Protein 1UHV (pdb70)

InterPro domains:
  IPR000514 Glycoside hydrolase, family 39 [PR00745] (86-102)
  IPR000514 Glycoside hydrolase, family 39 [PR00745] (133-150)
  IPR000514 Glycoside hydrolase, family 39 [PR00745] (150-166)
  IPR000514 Glycoside hydrolase, family 39 [PR00745] (214-228)
  IPR000514 Glycoside hydrolase, family 39 [PR00745] (287-304)
  IPR000514 Glycoside hydrolase, family 39 [PR00745] (415-426)
  IPR000514 Glycoside hydrolase, family 39 [PR00745] (426-440)
  IPR017853 Glycoside hydrolase superfamily [SSF51445] (15-357)
  IPR049165 Glycosyl hydrolases family 39, active site [PS01027] (153-162)
  IPR049166 Glycosyl hydrolases family 39, N-terminal catalytic domain [PF01229] (3-464)
  IPR051923 Glycosyl Hydrolase Family 39 [PTHR12631] (63-480)

Sequence (2000 aa):
MIKVRVPDFSDKKFSDRWRYCVGTGRLGLALQKEYIETLKYVKENIDFKYIRGHGLLCDDVGIYREDVVGDEVKPFYNFTYIDRIFDSFLEIGIRPFVEIGFMPKKLASGTQTVFYWEGNVTPPKDYEKWSDLVKAVLHHFISRYGIEEVLKWPFEIWNEPNLKEFWKDADEKEYFKLYKVTAKAIKEVNENLKVGGPAICGGADYWIEDFLNFCYEENVPVDFVSRHAYTSKQGEYTPHLIYQEIMPSEYMLNEFKTVREIIKNSHFPNLPFHITEYNTSYSPQNPVHDTPFNAAYIARILSEGGDYVDSFSYWTFSDVFEERDVPRSQFHGGFGLVALNMIPKPTFYTFKFFNAMGEEMLYRDEHMLVTRRDDGSVALIAWNEVMDKTENPDEDYEVEIPVRFRDVFIKRQLIDEEHGNPWGTWIHMGRPRYPSKEQVNTLREVAKPEIMTSQPVANDGYLNLKFKLGKNAVVLYELTERIDESSTYIGLDDSKINGYMIKVRVPDFSDKKFSDRWRYCVGTGRLGLALQKEYIETLKYVKENIDFKYIRGHGLLCDDVGIYREDVVGDEVKPFYNFTYIDRIFDSFLEIGIRPFVEIGFMPKKLASGTQTVFYWEGNVTPPKDYEKWSDLVKAVLHHFISRYGIEEVLKWPFEIWNEPNLKEFWKDADEKEYFKLYKVTAKAIKEVNENLKVGGPAICGGADYWIEDFLNFCYEENVPVDFVSRHAYTSKQGEYTPHLIYQEIMPSEYMLNEFKTVREIIKNSHFPNLPFHITEYNTSYSPQNPVHDTPFNAAYIARILSEGGDYVDSFSYWTFSDVFEERDVPRSQFHGGFGLVALNMIPKPTFYTFKFFNAMGEEMLYRDEHMLVTRRDDGSVALIAWNEVMDKTENPDEDYEVEIPVRFRDVFIKRQLIDEEHGNPWGTWIHMGRPRYPSKEQVNTLREVAKPEIMTSQPVANDGYLNLKFKLGKNAVVLYELTERIDESSTYIGLDDSKINGYMIKVRVPDFSDKKFSDRWRYCVGTGRLGLALQKEYIETLKYVKENIDFKYIRGHGLLCDDVGIYREDVVGDEVKPFYNFTYIDRIFDSFLEIGIRPFVEIGFMPKKLASGTQTVFYWEGNVTPPKDYEKWSDLVKAVLHHFISRYGIEEVLKWPFEIWNEPNLKEFWKDADEKEYFKLYKVTAKAIKEVNENLKVGGPAICGGADYWIEDFLNFCYEENVPVDFVSRHAYTSKQGEYTPHLIYQEIMPSEYMLNEFKTVREIIKNSHFPNLPFHITEYNTSYSPQNPVHDTPFNAAYIARILSEGGDYVDSFSYWTFSDVFEERDVPRSQFHGGFGLVALNMIPKPTFYTFKFFNAMGEEMLYRDEHMLVTRRDDGSVALIAWNEVMDKTENPDEDYEVEIPVRFRDVFIKRQLIDEEHGNPWGTWIHMGRPRYPSKEQVNTLREVAKPEIMTSQPVANDGYLNLKFKLGKNAVVLYELTERIDESSTYIGLDDSKINGYMIKVRVPDFSDKKFSDRWRYCVGTGRLGLALQKEYIETLKYVKENIDFKYIRGHGLLCDDVGIYREDVVGDEVKPFYNFTYIDRIFDSFLEIGIRPFVEIGFMPKKLASGTQTVFYWEGNVTPPKDYEKWSDLVKAVLHHFISRYGIEEVLKWPFEIWNEPNLKEFWKDADEKEYFKLYKVTAKAIKEVNENLKVGGPAICGGADYWIEDFLNFCYEENVPVDFVSRHAYTSKQGEYTPHLIYQEIMPSEYMLNEFKTVREIIKNSHFPNLPFHITEYNTSYSPQNPVHDTPFNAAYIARILSEGGDYVDSFSYWTFSDVFEERDVPRSQFHGGFGLVALNMIPKPTFYTFKFFNAMGEEMLYRDEHMLVTRRDDGSVALIAWNEVMDKTENPDEDYEVEIPVRFRDVFIKRQLIDEEHGNPWGTWIHMGRPRYPSKEQVNTLREVAKPEIMTSQPVANDGYLNLKFKLGKNAVVLYELTERIDESSTYIGLDDSKINGY

Secondary structure (DSSP, 8-state):
-EEEE--S--S-B--SGGGSEEE-S-GGGGGBHHHHHHHHHHHTTS---EEE-S-TTSTTT--EEEEEETTEEEEEE--HHHHHHHHHHHHHT-EE-EEE----TTTBSS--EETTTTEE-SPBS-HHHHHHHHHHHHHHHHHHH-HHHHTT--EEESS-TTSTTTSGGG-HHHHHHHHHHHHHHHHHH-TTS-EEEEEEPTT-THHHHHHHHHHHHHT---SEEEEEEE-BPP----SS----PBPPHHHHHHHHHHHHHHHHTSS-TT--EEEEEEES-S-TT-GGGGSHHHHHHHHHHHHHGGGT-SEEEES-SBS---TTSS--SS-S--S-SEETTTEE-HHHHHHHHHTT--SEEEEEETTEEEEE-TTS-EEEEEEE---S--S---EEEEEEEE-SSSBEEEEEEEESSSSS-HHHHHHHTT--SS--HHHHHHHHHHSS-EEEEE--B-BTTEEEEEEEE-TTEEEEEEEEE----GGGSTT--GGGSTT-/-EEEE--S--S-B--SGGGSEEE-S-GGGGGBHHHHHHHHHHHTTS---EEE-S-TTSTTTT-EEEEEETTEEEEEE--HHHHHHHHHHHHHT-EE-EEE--B-GGGBSS--EETTTTEE-S-BS-HHHHHHHHHHHHHHHHHHH-HHHHTT--EEE-S-TTSTTTSGGG-HHHHHHHHHHHHHHHHHH-TTS-EEEEEEPTT-THHHHHHHHHHHHTT---SEEEEEEE-BPP----SS----PBPPHHHHHHHHHHHHHHHHTSS-TT--EEEEEEES-S-TT-GGGGSHHHHHHHHHHHHHGGGT-SEEEES-SBS---BTBS--SS-S--S-SEETTTEE-HHHHHHHHHTT--SEEEEEETTEEEEE-TTS-EEEEEEE--SS--S---EEEEEEEE-SSSBEEEEEEEEBTTBS-HHHHHHHTT--SS--HHHHHHHHHHSS-EEEEE--B--SSEEEEEEEE-TTEEEEEEEEE----GGGSTT--GGGSTT-/-EEEE--S--SEE--SGGGSEEE-S-GGGGGBHHHHHHHHHHHHHS---EEE-S-SSSTTT--EEEEE-SS-EEEEE--HHHHHHHHHHHHHT-EE-EEE--B-GGGBSS--EETTTTEE-SPBS-HHHHHHHHHHHHHHHHHHH-HHHHTT--EEESS-TTSTTTSGGG-HHHHHHHHHHHHHHHHHH-TTS-EEEEEEPTT-THHHHHHHHHHHHTT----EEEEEEE-B------SS----PBPPHHHHHHHHHHHHHHHHTSS-TT--EEEEEEES---TT-GGGGSHHHHHHHHHHHHHGGGT-SEEEES-SBS---TTSS--SS-S--S-SEETTTEE-HHHHHHHHHTT--SEEEEEETTEEEEE-TTS-EEEEEEE---S--S---EEEEEEEE-S-SBEEEEEEEEBTTBS-HHHHHHHTT--SS--HHHHHHHHHHSS-EEEEE--B-BTTEEEEEEEE-TTEEEEEEEEE----GGGSTT--GGGSTT-/--EEE--S--S-B--SGGGSEEE-S-GGGGGBHHHHHHHHHHHTTS---EEE-S-TTSTTTT-EEEEEETTEEEEEE--HHHHHHHHHHHHHT-EE-EEE--B-GGGBSS--EETTTTEE-S-BS-HHHHHHHHHHHHHHHHHHH-HHHHTT--EEESS-TTSTTTSGGG-HHHHHHHHHHHHHHHHHH-TTS-EEEEEEPSS-THHHHHHHHHHHTTT---SEEEEEEE-BPP----SS----PBPPHHHHHHHHHHHHHHHHTSSSTT--EEEEEEES-S-TT-GGGGSHHHHHHHHHHHHHHHHH-SEEEES-SBS---TTSS--SS-S--S-SEETTTEE-HHHHHHHHHTT--SEEEEEETTEEEEE-TTS-EEEEEE----S--S---EEEEEEEE-SSSBEEEEEEEEBTTBS-HHHHHHHTT--SS--HHHHHHHHHHSSPEEEEE--B-BTTEEEEEEEE-TT-EEEEEEEE----GGGSTT--GGGSTT-

Solvent-accessible surface area: 70578 Å² total; per-residue (Å²): 118,49,148,20,144,0,62,84,142,25,102,115,120,15,35,74,84,4,46,50,1,1,0,0,0,33,10,8,5,2,14,14,52,15,0,3,58,2,2,77,52,1,31,140,34,0,72,1,65,18,2,0,4,4,0,1,3,10,40,50,1,0,0,4,27,35,6,90,47,74,150,93,64,108,63,22,51,4,14,17,7,0,8,49,1,1,22,12,0,46,113,28,44,1,75,4,2,5,2,7,0,0,2,0,99,115,3,17,36,20,119,67,54,15,55,72,39,117,2,4,0,0,20,7,150,57,34,120,89,0,14,75,0,4,50,24,5,2,91,26,1,38,98,58,35,31,66,133,25,0,51,76,0,2,1,0,0,0,0,9,0,17,51,137,95,22,1,85,93,23,51,43,174,50,0,17,85,0,0,65,24,0,0,90,0,0,40,110,26,39,135,96,0,70,0,0,0,0,0,0,20,28,79,18,26,133,5,0,85,52,0,0,55,38,1,112,109,102,124,6,43,16,43,3,0,0,2,0,1,38,1,8,93,153,29,155,84,33,52,18,11,5,26,8,108,4,42,51,10,64,117,2,3,65,48,0,105,68,0,61,82,30,1,127,107,28,87,46,58,140,21,42,0,16,1,2,13,0,1,0,0,89,0,12,26,1,15,1,0,2,0,1,0,0,0,0,3,0,0,20,1,1,1,17,0,12,78,42,2,42,2,0,1,0,5,0,2,2,0,6,9,13,19,103,29,2,13,35,4,6,4,24,0,0,3,0,0,0,1,15,58,56,0,4,0,0,0,1,12,0,0,54,2,1,53,12,19,8,116,52,25,7,54,61,41,91,57,0,0,0,0,35,48,134,99,0,3,1,0,1,0,0,1,17,31,11,47,84,124,74,168,134,43,92,50,52,2,28,0,70,0,4,2,161,18,198,28,0,16,10,14,28,20,10,1,18,37,123,46,1,7,0,11,13,5,11,34,52,6,0,28,6,16,39,10,54,151,105,53,17,60,4,0,89,53,17,1,83,17,36,31,81,19,46,73,30,95,10,102,146,36,27,12,66,13,131,6,103,1,22,54,1,0,0,0,3,13,25,1,47,96,26,125,70,50,16,104,66,17,44,34,48,49,29,52,120,5,14,7,51,144,50,157,18,140,0,53,79,150,24,142,89,137,19,46,74,73,5,50,54,1,0,0,0,2,32,10,9,6,2,14,13,49,15,0,4,54,3,1,78,49,0,34,137,37,0,72,0,80,15,4,0,4,4,0,1,3,8,40,46,0,0,0,4,22,41,6,99,36,98,134,79,84,70,63,22,48,3,13,19,7,0,10,45,0,0,36,17,0,48,115,24,40,1,51,3,2,5,2,7,0,0,2,0,92,131,4,18,36,15,121,67,47,16,52,71,42,107,4,3,0,0,20,6,148,58,35,113,102,0,7,66,0,6,54,25,6,2,95,27,2,37,94,61,38,32,65,135,23,0,51,82,0,3,0,0,0,0,1,13,0,19,53,134,86,21,0,76,100,28,55,40,157,53,0,14,89,1,0,65,26,0,0,116,0,0,36,100,27,38,141,104,0,65,0,0,0,0,0,0,20,32,84,12,34,124,4,0,83,50,0,1,58,33,1,113,113,85,135,9,54,11,43,3,0,0,2,0,0,31,0,9,102,158,28,146,80,29,45,16,10,5,24,8,107,4,51,57,12,57,118,1,3,60,53,1,99,75,0,46,88,30,1,118,113,26,94,49,59,137,18,52,0,15,0,2,13,0,1,0,0,97,0,13,23,1,14,1,1,3,0,1,0,0,0,0,3,0,0,21,1,1,2,17,0,15,75,47,0,38,1,0,1,1,5,0,1,3,0,7,9,14,22,95,29,1,15,29,4,5,5,23,0,0,3,1,0,1,1,16,58,54,0,4,0,0,0,2,13,0,0,62,1,1,44,18,23,9,111,56,7,2,50,64,42,89,57,0,0,0,0,47,46,139,97,2,4,0,0,2,0,0,1,21,32,12,56,100,152,79,183,114,34,60,47,47,6,34,0,55,0,0,6,180,13,189,31,0,21,7,16,31,20,10,1,18,39,139,49,2,7,0,13,15,6,10,36,50,7,0,25,7,16,45,9,47,124,111,56,15,63,4,0,90,52,20,1,83,19,41,29,83,19,47,76,30,126,4,114,125,29,45,10,67,15,132,17,113,0,23,58,1,0,0,0,2,13,27,2,43,90,25,128,71,49,19,110,63,15,47,36,53,45,28,61,118,2,14,6,41,126,56,151,14,127,0,63,83,130,34,112,104,138,18,30,76,92,5,47,54,1,0,0,0,2,29,11,9,4,3,13,14,56,15,0,2,53,3,1,78,50,1,32,147,33,1,76,1,93,10,4,0,6,4,0,2,3,6,40,46,0,1,0,2,15,31,9,91,43,77,140,107,72,101,64,22,50,2,14,19,7,0,8,44,1,1,30,14,0,45,112,29,46,0,53,4,3,5,2,6,0,0,2,0,110,94,3,20,37,18,126,68,50,16,50,76,40,119,3,5,0,0,20,6,149,57,31,113,79,0,6,66,0,4,39,23,5,2,101,23,1,40,92,59,34,32,67,130,30,0,55,81,0,4,0,0,0,0,1,11,0,18,59,124,89,23,1,83,103,27,54,44,168,45,0,16,89,1,0,50,24,0,0,104,0,0,37,117,29,38,139,106,0,67,0,0,0,0,0,0,20,29,83,15,32,121,5,0,102,50,0,1,72,35,1,114,122,86,132,4,52,14,43,4,0,0,3,0,1,30,0,11,103,154,23,148,79,34,48,19,10,4,26,8,105,1,39,58,13,60,114,0,1,61,43,1,87,75,0,54,84,28,0,114,116,30,106,45,59,137,16,50,0,16,0,2,14,0,1,0,0,99,1,13,23,2,12,0,1,2,0,1,0,0,0,0,4,0,0,22,0,2,2,17,0,13,75,42,2,46,1,0,0,1,5,0,2,4,0,6,9,15,18,100,26,2,13,30,5,5,5,26,0,0,3,1,0,0,1,16,54,56,0,3,0,0,0,1,9,0,0,57,2,2,57,13,21,10,106,50,14,10,56,51,47,82,55,0,0,0,0,15,48,148,117,12,3,0,0,0,0,0,1,16,32,10,54,95,120,82,172,130,35,69,59,44,5,30,0,60,0,3,8,163,25,170,36,0,20,11,16,33,18,12,1,20,36,133,46,2,7,0,15,14,6,9,35,52,6,0,25,6,18,42,8,49,153,113,52,16,63,3,0,84,54,16,0,85,15,37,33,81,19,48,65,35,77,5,115,139,39,41,11,82,10,146,17,117,0,20,54,1,0,0,0,3,12,32,0,44,99,24,123,70,53,16,114,66,18,39,42,49,50,30,56,129,4,17,9,46,125,42,153,15,156,0,59,61,161,41,148,141,137,17,32,80,88,5,45,54,1,0,0,0,1,29,11,8,5,2,13,12,51,14,0,3,52,2,1,73,51,0,29,138,35,0,82,1,74,15,4,0,4,4,0,1,2,7,32,53,1,1,0,5,13,39,6,84,48,66,156,88,78,99,67,21,51,3,17,18,8,0,9,48,2,2,36,17,0,46,135,28,37,0,46,4,3,6,2,5,0,0,3,0,144,93,4,12,58,22,129,66,57,16,51,73,42,115,3,7,0,1,19,7,154,55,31,114,99,0,13,68,0,2,63,25,3,1,95,24,1,35,95,57,36,32,65,132,27,0,52,84,0,2,0,0,0,1,1,11,0,22,52,124,106,24,2,93,84,21,52,44,168,43,0,20,94,0,0,64,28,0,0,101,2,0,36,115,25,37,113,85,0,66,0,0,0,0,0,0,21,30,79,11,26,119,6,0,80,51,0,2,55,39,1,111,116,88,139,8,43,16,42,3,0,0,4,0,0,29,0,10,97,157,22,150,82,32,50,19,11,6,26,8,105,3,39,62,12,56,112,0,5,55,48,0,96,71,0,50,77,36,0,121,112,29,92,46,56,138,21,46,0,18,0,2,12,0,0,0,0,94,1,10,26,1,12,1,0,2,0,2,0,0,0,0,4,0,0,22,0,1,1,22,0,10,75,51,3,44,2,1,1,1,5,0,1,2,0,6,10,14,19,93,27,1,14,31,5,6,3,28,0,1,4,0,0,0,1,13,55,55,0,4,0,1,0,2,14,0,1,58,1,1,54,15,22,8,122,46,12,9,56,72,41,87,52,0,0,0,0,28,48,149,117,21,4,0,0,0,0,0,1,18,36,12,49,83,107,78,191,104,33,74,57,45,2,44,0,62,0,8,7,201,24,186,32,0,21,10,13,40,14,18,2,15,37,132,44,1,7,0,12,16,4,10,28,52,7,0,25,6,15,43,9,53,131,110,51,15,62,2,0,94,52,16,0,82,14,36,35,87,14,48,64,47,87,12,107,138,39,37,2,88,10,107,12,135,1,20,59,1,0,0,0,4,14,28,0,42,95,28,125,71,53,19,110,64,16,50,41,46,44,31,76,120,4,16,7,40

B-factor: mean 27.93, std 9.71, range [1.35, 73.16]

Radius of gyration: 37.78 Å; Cα contacts (8 Å, |Δi|>4): 4811; chains: 4; bounding box: 100×82×94 Å

Foldseek 3Di:
DAEAEFFLADDAWQDQLAQQEAEDAALLLLVDPLNLVLVLVLCVQGPHAEYEYDHPPECSLPQWDWDQDPHDTHIGGDRPRVLVSQVSQVVSRHHYLAEDDDDYPVQAPDLAAAFPVGGDQEDGPDLVVVLVSLLVVLVVCCVRPNPVRQLPHAYEYFAQLCDCRRHPVSPLPVLLVSLQSNLVSNVVNPVSHAYEDDNHEPDPLVSVLCNLVSCVVVVGDHQAYEYAYEQWDDWDDDLQATETQFDACVVRLVVLVVSLVSLCVGPNNPHFYEHSEYAHDPDQQYLCQLDLLSQLRCLLCSVCVVVRGSHHYQPHQENSYQRSHDHQAQGGNGSHCATGVRQGGNNSVSSSLCVLAATGWRDDDSFKTKHAHPVQKIKIKGWQRDNDDDPCRKDKYKYKDQGPDFKKKKKKWKDDCQAQNLVVVCVVVVRDRDDDPVNSVVSNVRRGTDIDIDIDTADPRIDIDIDMAGHSMMMMMIIDHDDDPQVVDPPDDCVPPPPD/DDEAEFDPADDAWADQLAQAEAEDAALLLLVDPLNLVLVLVLCVQGVRAEYEYAHPQECSLPQWDWDDDVVDIHIGGDRPRVCVSQVSCVVSNHYYLAEDDDDYPVFAPDLAAAFPVTGDAEDGPDLVVVLVSLLVVLVVCCVVPNPVRQLVHAYEYFAQLCDCNRHPPSPLVVLLVSQQSNLVSNVVNPVSHAYEDDNHEPPPLVSVLVSLVSCVVVVGDHQAYEYAYEQWDDWDDDLQAIETQGDACVVRLVVLQVSLVSCCVGPNNPHAYERNEYAHDPDQQYQVQQFLLRQLRCLQCSVRVVVRHSHHHQPHQENSYGSHHDHQAQGGNGSHCATGPRQGGSNSVSSSQCVPAATAFRDDDRFKTKHAHPVQKIKIKGWQRDSDDDPPSKDKYKYKDFGPAFKKKKKKWKDHPQALRLVNVCVVVVRGRDDDPVSSVVSNVRNGTDIDIDIDTADPRIDMDIDMAGYSMMMMMIIDDDDDPVVVDPPDDCVPPVPD/DDEAEFDPDFPAWADQLAQQEAEDAALLLLPDPLNLVLVLVLCVQGVRAEYEYDDPPECSLPQWDWDQDPHDIHIGGDRPRVCVSQVSCVVSRHHYLAEDDDDYPVQFPDLAFAFPSTGDAEDGPDLVVVLVSLLVVLVVCCVPVNPVVQLVHAYEYFAQLCDCRRHPPSPLVVLLVSQQSNLVSVCVNPVRRAYADDNHEPDPLVSVQVNLVSCVVVVRDHQAYEYAYEQWDDWDDDLAATETAFDAPVVVLVVLVVSLVSCCPHPRNPHAYEHNEYAHDPDQFYQVLQFLLRQLRCLQCSVCVVVRHSHHYQPHQENSYQRHHDHQAQGGNGSHCATGPRQGGNNSVSSSLCVQAATGWRDDDSFKTKHAHPVQKIKIKGWFRDSDDDPDRKDKYKYKDFGPAFKKKKKKWKDHLQAQRLVNVCVVVVRGRDDDPVNSVVSNVRNGTDIDIDMHTADPRIDIDIDMADHSMMMMMIIDHDDDPVVVDPPDDCVVPVPD/DAEAEFDPADPAWADQLAQAEAEDAALLLLPDPLNLVLVLVLCVQGVRAEYEYDHPPECSLPQWDWDDDPPDIHIGGDRVRVCVSQVSQVVSRYYYQAEDDDDYPVQAPDQQAAFPVTGDAEDGPDLVVVLVSLLVVLVVCCVPVNPVVQLPHAYEYFAQLCDCNRHPVSPLPVLLVNQQSNQVSVCVSPVSHAYAEDRHEPDPLVSVQCNQVSCVVVVGDHQAYEYAYEQWDDWDDDLQATETQGDAPVVRLVVLVVSLVVQCVHPNNPHAYEHSEYAHDPDQQYLVQQALLRLQRCLLCSVPVVVRHSHHYQPHQENSYQRHHDHQAQGGNGSHCATGPRQGGSNSVSSSLCVLAATGFRDDDSFKTKHAHPVQKIKMKGWFRDSDDDPARKDWYKYWYFGPAWKKKKKKWKDAPQALRLVNVCVVVVVGGDDDPVNSVVSNVRNGTDIDIDMDTADPRIDIDTDMAGYSMMMMMIIDHDDDPQVVDPPDDCVPDPPD

Structure (mmCIF, N/CA/C/O backbone):
data_1UHV
#
_entry.id   1UHV
#
_cell.length_a   95.326
_cell.length_b   152.276
_cell.length_c   159.684
_cell.angle_alpha   90.00
_cell.angle_beta   90.00
_cell.angle_gamma   90.00
#
_symmetry.space_group_name_H-M   'P 21 21 21'
#
loop_
_entity.id
_entity.type
_entity.pdbx_description
1 polymer Beta-xylosidase
2 non-polymer 1,5-anhydro-2-deoxy-2-fluoro-D-xylitol
3 water water
#
loop_
_atom_site.group_PDB
_atom_site.id
_atom_site.type_symbol
_atom_site.label_atom_id
_atom_site.label_alt_id
_atom_site.label_comp_id
_atom_site.label_asym_id
_atom_site.label_entity_id
_atom_site.label_seq_id
_atom_site.pdbx_PDB_ins_code
_atom_site.Cartn_x
_atom_site.Cartn_y
_atom_site.Cartn_z
_atom_site.occupancy
_atom_site.B_iso_or_equiv
_atom_site.auth_seq_id
_atom_site.auth_comp_id
_atom_site.auth_asym_id
_atom_site.auth_atom_id
_atom_site.pdbx_PDB_model_num
ATOM 1 N N . MET A 1 1 ? -23.462 17.902 100.236 1.00 62.74 1 MET A N 1
ATOM 2 C CA . MET A 1 1 ? -22.682 17.842 98.969 1.00 62.35 1 MET A CA 1
ATOM 3 C C . MET A 1 1 ? -22.009 19.173 98.647 1.00 62.15 1 MET A C 1
ATOM 4 O O . MET A 1 1 ? -21.798 20.009 99.526 1.00 62.97 1 MET A O 1
ATOM 9 N N . ILE A 1 2 ? -21.677 19.357 97.374 1.00 60.90 2 ILE A N 1
ATOM 10 C CA . ILE A 1 2 ? -21.028 20.575 96.914 1.00 59.54 2 ILE A CA 1
ATOM 11 C C . ILE A 1 2 ? -21.886 21.249 95.849 1.00 58.88 2 ILE A C 1
ATOM 12 O O . ILE A 1 2 ? -21.741 20.966 94.658 1.00 58.44 2 ILE A O 1
ATOM 17 N N . LYS A 1 3 ? -22.787 22.129 96.282 1.00 57.52 3 LYS A N 1
ATOM 18 C CA . LYS A 1 3 ? -23.654 22.841 95.352 1.00 57.09 3 LYS A CA 1
ATOM 19 C C . LYS A 1 3 ? -22.950 24.087 94.835 1.00 55.73 3 LYS A C 1
ATOM 20 O O . LYS A 1 3 ? -22.471 24.912 95.613 1.00 56.03 3 LYS A O 1
ATOM 26 N N . VAL A 1 4 ? -22.881 24.214 93.515 1.00 53.42 4 VAL A N 1
ATOM 27 C CA . VAL A 1 4 ? -22.208 25.345 92.899 1.00 51.04 4 VAL A CA 1
ATOM 28 C C . VAL A 1 4 ? -22.963 25.894 91.704 1.00 49.71 4 VAL A C 1
ATOM 29 O O . VAL A 1 4 ? -23.350 25.148 90.808 1.00 49.17 4 VAL A O 1
ATOM 33 N N . ARG A 1 5 ? -23.170 27.204 91.699 1.00 48.31 5 ARG A N 1
ATOM 34 C CA . ARG A 1 5 ? -23.846 27.862 90.593 1.00 47.82 5 ARG A CA 1
ATOM 35 C C . ARG A 1 5 ? -22.770 28.585 89.798 1.00 46.55 5 ARG A C 1
ATOM 36 O O . ARG A 1 5 ? -22.245 29.600 90.239 1.00 45.92 5 ARG A O 1
ATOM 44 N N . VAL A 1 6 ? -22.435 28.046 88.631 1.00 46.41 6 VAL A N 1
ATOM 45 C CA . VAL A 1 6 ? -21.403 28.633 87.785 1.00 45.73 6 VAL A CA 1
ATOM 46 C C . VAL A 1 6 ? -21.827 29.986 87.222 1.00 46.34 6 VAL A C 1
ATOM 47 O O . VAL A 1 6 ? -22.881 30.104 86.600 1.00 47.58 6 VAL A O 1
ATOM 51 N N . PRO A 1 7 ? -21.008 31.028 87.445 1.00 47.05 7 PRO A N 1
ATOM 52 C CA . PRO A 1 7 ? -21.290 32.383 86.960 1.00 48.00 7 PRO A CA 1
ATOM 53 C C . PRO A 1 7 ? -21.517 32.410 85.452 1.00 49.74 7 PRO A C 1
ATOM 54 O O . PRO A 1 7 ? -20.792 31.767 84.693 1.00 49.92 7 PRO A O 1
ATOM 58 N N . ASP A 1 8 ? -22.526 33.168 85.032 1.00 51.67 8 ASP A N 1
ATOM 59 C CA . ASP A 1 8 ? -22.893 33.288 83.625 1.00 52.33 8 ASP A CA 1
ATOM 60 C C . ASP A 1 8 ? -21.737 33.682 82.707 1.00 52.46 8 ASP A C 1
ATOM 61 O O . ASP A 1 8 ? -21.752 33.369 81.517 1.00 52.01 8 ASP A O 1
ATOM 66 N N . PHE A 1 9 ? -20.742 34.373 83.250 1.00 52.94 9 PHE A N 1
ATOM 67 C CA . PHE A 1 9 ? -19.592 34.775 82.447 1.00 54.26 9 PHE A CA 1
ATOM 68 C C . PHE A 1 9 ? -18.366 35.002 83.319 1.00 53.85 9 PHE A C 1
ATOM 69 O O . PHE A 1 9 ? -18.396 34.745 84.517 1.00 54.39 9 PHE A O 1
ATOM 77 N N . SER A 1 10 ? -17.286 35.481 82.715 1.00 54.12 10 SER A N 1
ATOM 78 C CA . SER A 1 10 ? -16.062 35.729 83.459 1.00 55.09 10 SER A CA 1
ATOM 79 C C . SER A 1 10 ? -15.021 36.438 82.618 1.00 55.61 10 SER A C 1
ATOM 80 O O . SER A 1 10 ? -15.164 36.547 81.402 1.00 56.72 10 SER A O 1
ATOM 83 N N . ASP A 1 11 ? -13.970 36.917 83.276 1.00 56.26 11 ASP A N 1
ATOM 84 C CA . ASP A 1 11 ? -12.888 37.616 82.594 1.00 57.95 11 ASP A CA 1
ATOM 85 C C . ASP A 1 11 ? -11.551 36.923 82.815 1.00 56.33 11 ASP A C 1
ATOM 86 O O . ASP A 1 11 ? -10.518 37.383 82.327 1.00 56.77 11 ASP A O 1
ATOM 91 N N . LYS A 1 12 ? -11.574 35.823 83.561 1.00 53.88 12 LYS A N 1
ATOM 92 C CA . LYS A 1 12 ? -10.362 35.058 83.828 1.00 50.92 12 LYS A CA 1
ATOM 93 C C . LYS A 1 12 ? -10.208 34.008 82.730 1.00 48.29 12 LYS A C 1
ATOM 94 O O . LYS A 1 12 ? -11.197 33.568 82.138 1.00 46.91 12 LYS A O 1
ATOM 100 N N . LYS A 1 13 ? -8.972 33.609 82.455 1.00 45.62 13 LYS A N 1
ATOM 101 C CA . LYS A 1 13 ? -8.720 32.631 81.404 1.00 43.48 13 LYS A CA 1
ATOM 102 C C . LYS A 1 13 ? -7.948 31.404 81.860 1.00 40.60 13 LYS A C 1
ATOM 103 O O . LYS A 1 13 ? -7.172 31.462 82.812 1.00 39.98 13 LYS A O 1
ATOM 109 N N . PHE A 1 14 ? -8.185 30.287 81.179 1.00 37.71 14 PHE A N 1
ATOM 110 C CA . PHE A 1 14 ? -7.471 29.049 81.466 1.00 35.85 14 PHE A CA 1
ATOM 111 C C . PHE A 1 14 ? -6.533 28.853 80.283 1.00 35.25 14 PHE A C 1
ATOM 112 O O . PHE A 1 14 ? -6.985 28.664 79.153 1.00 35.59 14 PHE A O 1
ATOM 120 N N . SER A 1 15 ? -5.231 28.920 80.537 1.00 34.82 15 SER A N 1
ATOM 121 C CA . SER A 1 15 ? -4.249 28.759 79.469 1.00 35.74 15 SER A CA 1
ATOM 122 C C . SER A 1 15 ? -3.825 27.303 79.328 1.00 35.95 15 SER A C 1
ATOM 123 O O . SER A 1 15 ? -4.104 26.477 80.196 1.00 37.29 15 SER A O 1
ATOM 126 N N . ASP A 1 16 ? -3.147 26.991 78.231 1.00 36.29 16 ASP A N 1
ATOM 127 C CA . ASP A 1 16 ? -2.694 25.630 78.006 1.00 36.50 16 ASP A CA 1
ATOM 128 C C . ASP A 1 16 ? -1.243 25.444 78.435 1.00 35.36 16 ASP A C 1
ATOM 129 O O . ASP A 1 16 ? -0.517 24.610 77.885 1.00 35.12 16 ASP A O 1
ATOM 134 N N . ARG A 1 17 ? -0.820 26.221 79.430 1.00 33.70 17 ARG A N 1
ATOM 135 C CA . ARG A 1 17 ? 0.546 26.112 79.923 1.00 31.60 17 ARG A CA 1
ATOM 136 C C . ARG A 1 17 ? 0.749 24.741 80.544 1.00 30.37 17 ARG A C 1
ATOM 137 O O . ARG A 1 17 ? 1.879 24.262 80.668 1.00 29.37 17 ARG A O 1
ATOM 145 N N . TRP A 1 18 ? -0.356 24.102 80.916 1.00 28.93 18 TRP A N 1
ATOM 146 C CA . TRP A 1 18 ? -0.300 22.779 81.520 1.00 30.03 18 TRP A CA 1
ATOM 147 C C . TRP A 1 18 ? 0.191 21.728 80.531 1.00 30.28 18 TRP A C 1
ATOM 148 O O . TRP A 1 18 ? 0.675 20.672 80.939 1.00 31.87 18 TRP A O 1
ATOM 159 N N . ARG A 1 19 ? 0.067 22.008 79.235 1.00 31.45 19 ARG A N 1
ATOM 160 C CA . ARG A 1 19 ? 0.511 21.055 78.219 1.00 32.81 19 ARG A CA 1
ATOM 161 C C . ARG A 1 19 ? 1.737 21.549 77.448 1.00 32.33 19 ARG A C 1
ATOM 162 O O . ARG A 1 19 ? 2.128 20.958 76.442 1.00 33.09 19 ARG A O 1
ATOM 170 N N . TYR A 1 20 ? 2.347 22.628 77.921 1.00 30.08 20 TYR A N 1
ATOM 171 C CA . TYR A 1 20 ? 3.527 23.171 77.259 1.00 28.46 20 TYR A CA 1
ATOM 172 C C . TYR A 1 20 ? 4.674 22.169 77.174 1.00 26.48 20 TYR A C 1
ATOM 173 O O . TYR A 1 20 ? 5.288 22.020 76.126 1.00 29.28 20 TYR A O 1
ATOM 182 N N . CYS A 1 21 ? 4.962 21.484 78.276 1.00 25.68 21 CYS A N 1
ATOM 183 C CA . CYS A 1 21 ? 6.073 20.532 78.314 1.00 23.24 21 CYS A CA 1
ATOM 184 C C . CYS A 1 21 ? 5.733 19.276 79.117 1.00 23.14 21 CYS A C 1
ATOM 185 O O . CYS A 1 21 ? 4.781 19.262 79.904 1.00 23.60 21 CYS A O 1
ATOM 188 N N . VAL A 1 22 ? 6.512 18.219 78.895 1.00 22.06 22 VAL A N 1
ATOM 189 C CA . VAL A 1 22 ? 6.340 16.954 79.594 1.00 20.82 22 VAL A CA 1
ATOM 190 C C . VAL A 1 22 ? 7.730 16.365 79.748 1.00 20.14 22 VAL A C 1
ATOM 191 O O . VAL A 1 22 ? 8.595 16.608 78.912 1.00 19.67 22 VAL A O 1
ATOM 195 N N . GLY A 1 23 ? 7.943 15.604 80.817 1.00 19.79 23 GLY A N 1
ATOM 196 C CA . GLY A 1 23 ? 9.247 15.013 81.070 1.00 18.99 23 GLY A CA 1
ATOM 197 C C . GLY A 1 23 ? 9.492 13.665 80.419 1.00 20.58 23 GLY A C 1
ATOM 198 O O . GLY A 1 23 ? 8.576 13.062 79.853 1.00 21.55 23 GLY A O 1
ATOM 199 N N . THR A 1 24 ? 10.735 13.190 80.510 1.00 20.36 24 THR A N 1
ATOM 200 C CA . THR A 1 24 ? 11.124 11.908 79.924 1.00 21.40 24 THR A CA 1
ATOM 201 C C . THR A 1 24 ? 12.387 11.293 80.540 1.00 19.07 24 THR A C 1
ATOM 202 O O . THR A 1 24 ? 13.174 11.971 81.193 1.00 18.96 24 THR A O 1
ATOM 206 N N . GLY A 1 25 ? 12.564 9.997 80.318 1.00 19.27 25 GLY A N 1
ATOM 207 C CA . GLY A 1 25 ? 13.743 9.317 80.807 1.00 20.52 25 GLY A CA 1
ATOM 208 C C . GLY A 1 25 ? 14.897 9.876 80.002 1.00 22.19 25 GLY A C 1
ATOM 209 O O . GLY A 1 25 ? 14.669 10.707 79.118 1.00 24.70 25 GLY A O 1
ATOM 210 N N . ARG A 1 26 ? 16.120 9.428 80.276 1.00 23.50 26 ARG A N 1
ATOM 211 C CA . ARG A 1 26 ? 17.283 9.941 79.563 1.00 22.68 26 ARG A CA 1
ATOM 212 C C . ARG A 1 26 ? 17.144 9.822 78.044 1.00 23.37 26 ARG A C 1
ATOM 213 O O . ARG A 1 26 ? 16.618 8.835 77.529 1.00 23.60 26 ARG A O 1
ATOM 221 N N . LEU A 1 27 ? 17.632 10.837 77.336 1.00 22.11 27 LEU A N 1
ATOM 222 C CA . LEU A 1 27 ? 17.549 10.875 75.885 1.00 21.37 27 LEU A CA 1
ATOM 223 C C . LEU A 1 27 ? 18.020 9.608 75.197 1.00 19.57 27 LEU A C 1
ATOM 224 O O . LEU A 1 27 ? 17.432 9.203 74.203 1.00 21.43 27 LEU A O 1
ATOM 229 N N . GLY A 1 28 ? 19.071 8.980 75.712 1.00 19.18 28 GLY A N 1
ATOM 230 C CA . GLY A 1 28 ? 19.554 7.758 75.093 1.00 18.63 28 GLY A CA 1
ATOM 231 C C . GLY A 1 28 ? 18.433 6.740 74.927 1.00 19.85 28 GLY A C 1
ATOM 232 O O . GLY A 1 28 ? 18.419 5.947 73.986 1.00 20.77 28 GLY A O 1
ATOM 233 N N . LEU A 1 29 ? 17.486 6.758 75.853 1.00 19.26 29 LEU A N 1
ATOM 234 C CA . LEU A 1 29 ? 16.365 5.834 75.801 1.00 19.74 29 LEU A CA 1
ATOM 235 C C . LEU A 1 29 ? 15.413 6.153 74.655 1.00 18.49 29 LEU A C 1
ATOM 236 O O . LEU A 1 29 ? 14.642 5.291 74.236 1.00 21.51 29 LEU A O 1
ATOM 241 N N . ALA A 1 30 ? 15.466 7.380 74.142 1.00 18.03 30 ALA A N 1
ATOM 242 C CA . ALA A 1 30 ? 14.597 7.773 73.028 1.00 19.02 30 ALA A CA 1
ATOM 243 C C . ALA A 1 30 ? 14.948 6.970 71.781 1.00 18.95 30 ALA A C 1
ATOM 244 O O . ALA A 1 30 ? 14.257 7.050 70.771 1.00 17.62 30 ALA A O 1
ATOM 246 N N . LEU A 1 31 ? 16.041 6.214 71.843 1.00 18.43 31 LEU A N 1
ATOM 247 C CA . LEU A 1 31 ? 16.438 5.390 70.710 1.00 17.74 31 LEU A CA 1
ATOM 248 C C . LEU A 1 31 ? 15.579 4.116 70.679 1.00 19.84 31 LEU A C 1
ATOM 249 O O . LEU A 1 31 ? 15.534 3.408 69.668 1.00 19.61 31 LEU A O 1
ATOM 254 N N . GLN A 1 32 ? 14.880 3.844 71.779 1.00 17.77 32 GLN A N 1
ATOM 255 C CA . GLN A 1 32 ? 14.062 2.640 71.887 1.00 18.92 32 GLN A CA 1
ATOM 256 C C . GLN A 1 32 ? 12.737 2.645 71.141 1.00 19.06 32 GLN A C 1
ATOM 257 O O . GLN A 1 32 ? 12.012 3.641 71.141 1.00 19.84 32 GLN A O 1
ATOM 263 N N . LYS A 1 33 ? 12.428 1.514 70.510 1.00 18.40 33 LYS A N 1
ATOM 264 C CA . LYS A 1 33 ? 11.186 1.357 69.766 1.00 17.31 33 LYS A CA 1
ATOM 265 C C . LYS A 1 33 ? 10.005 1.610 70.693 1.00 17.02 33 LYS A C 1
ATOM 266 O O . LYS A 1 33 ? 9.040 2.276 70.317 1.00 15.99 33 LYS A O 1
ATOM 272 N N . GLU A 1 34 ? 10.096 1.065 71.906 1.00 18.87 34 GLU A N 1
ATOM 273 C CA . GLU A 1 34 ? 9.057 1.216 72.923 1.00 19.07 34 GLU A CA 1
ATOM 274 C C . GLU A 1 34 ? 8.844 2.695 73.237 1.00 19.37 34 GLU A C 1
ATOM 275 O O . GLU A 1 34 ? 7.713 3.169 73.360 1.00 19.74 34 GLU A O 1
ATOM 281 N N . TYR A 1 35 ? 9.948 3.418 73.357 1.00 18.29 35 TYR A N 1
ATOM 282 C CA . TYR A 1 35 ? 9.918 4.844 73.656 1.00 19.00 35 TYR A CA 1
ATOM 283 C C . TYR A 1 35 ? 9.184 5.618 72.567 1.00 17.99 35 TYR A C 1
ATOM 284 O O . TYR A 1 35 ? 8.236 6.358 72.839 1.00 17.62 35 TYR A O 1
ATOM 293 N N . ILE A 1 36 ? 9.641 5.448 71.330 1.00 17.27 36 ILE A N 1
ATOM 294 C CA . ILE A 1 36 ? 9.055 6.141 70.193 1.00 15.03 36 ILE A CA 1
ATOM 295 C C . ILE A 1 36 ? 7.568 5.811 69.996 1.00 15.73 36 ILE A C 1
ATOM 296 O O . ILE A 1 36 ? 6.757 6.706 69.808 1.00 12.95 36 ILE A O 1
ATOM 301 N N . GLU A 1 37 ? 7.207 4.534 70.036 1.00 17.17 37 GLU A N 1
ATOM 302 C CA . GLU A 1 37 ? 5.800 4.167 69.863 1.00 20.30 37 GLU A CA 1
ATOM 303 C C . GLU A 1 37 ? 4.957 4.861 70.933 1.00 19.87 37 GLU A C 1
ATOM 304 O O . GLU A 1 37 ? 3.865 5.358 70.661 1.00 20.18 37 GLU A O 1
ATOM 310 N N . THR A 1 38 ? 5.477 4.883 72.156 1.00 19.75 38 THR A N 1
ATOM 311 C CA . THR A 1 38 ? 4.775 5.492 73.274 1.00 21.30 38 THR A CA 1
ATOM 312 C C . THR A 1 38 ? 4.666 7.008 73.158 1.00 21.09 38 THR A C 1
ATOM 313 O O . THR A 1 38 ? 3.623 7.586 73.478 1.00 18.69 38 THR A O 1
ATOM 317 N N . LEU A 1 39 ? 5.738 7.651 72.703 1.00 22.04 39 LEU A N 1
ATOM 318 C CA . LEU A 1 39 ? 5.726 9.101 72.562 1.00 23.16 39 LEU A CA 1
ATOM 319 C C . LEU A 1 39 ? 4.677 9.507 71.529 1.00 23.70 39 LEU A C 1
ATOM 320 O O . LEU A 1 39 ? 3.928 10.462 71.743 1.00 23.81 39 LEU A O 1
ATOM 325 N N . LYS A 1 40 ? 4.620 8.782 70.414 1.00 23.34 40 LYS A N 1
ATOM 326 C CA . LYS A 1 40 ? 3.637 9.078 69.371 1.00 24.67 40 LYS A CA 1
ATOM 327 C C . LYS A 1 40 ? 2.220 8.886 69.906 1.00 25.51 40 LYS A C 1
ATOM 328 O O . LYS A 1 40 ? 1.331 9.706 69.648 1.00 25.18 40 LYS A O 1
ATOM 334 N N . TYR A 1 41 ? 2.014 7.799 70.649 1.00 24.63 41 TYR A N 1
ATOM 335 C CA . TYR A 1 41 ? 0.703 7.504 71.226 1.00 23.37 41 TYR A CA 1
ATOM 336 C C . TYR A 1 41 ? 0.256 8.638 72.144 1.00 22.89 41 TYR A C 1
ATOM 337 O O . TYR A 1 41 ? -0.917 8.998 72.169 1.00 22.73 41 TYR A O 1
ATOM 346 N N . VAL A 1 42 ? 1.194 9.195 72.902 1.00 22.85 42 VAL A N 1
ATOM 347 C CA . VAL A 1 42 ? 0.882 10.292 73.813 1.00 23.24 42 VAL A CA 1
ATOM 348 C C . VAL A 1 42 ? 0.510 11.551 73.033 1.00 23.76 42 VAL A C 1
ATOM 349 O O . VAL A 1 42 ? -0.496 12.196 73.324 1.00 23.64 42 VAL A O 1
ATOM 353 N N . LYS A 1 43 ? 1.328 11.881 72.038 1.00 25.12 43 LYS A N 1
ATOM 354 C CA . LYS A 1 43 ? 1.131 13.062 71.199 1.00 25.33 43 LYS A CA 1
ATOM 355 C C . LYS A 1 43 ? -0.145 13.049 70.369 1.00 26.20 43 LYS A C 1
ATOM 356 O O . LYS A 1 43 ? -0.554 14.086 69.850 1.00 28.90 43 LYS A O 1
ATOM 362 N N . GLU A 1 44 ? -0.769 11.886 70.225 1.00 26.90 44 GLU A N 1
ATOM 363 C CA . GLU A 1 44 ? -2.017 11.804 69.466 1.00 27.06 44 GLU A CA 1
ATOM 364 C C . GLU A 1 44 ? -3.171 12.168 70.390 1.00 26.71 44 GLU A C 1
ATOM 365 O O . GLU A 1 44 ? -4.283 12.443 69.934 1.00 26.46 44 GLU A O 1
ATOM 371 N N . ASN A 1 45 ? -2.900 12.168 71.691 1.00 25.65 45 ASN A N 1
ATOM 372 C CA . ASN A 1 45 ? -3.928 12.475 72.677 1.00 26.44 45 ASN A CA 1
ATOM 373 C C . ASN A 1 45 ? -3.703 13.780 73.446 1.00 27.27 45 ASN A C 1
ATOM 374 O O . ASN A 1 45 ? -4.660 14.469 73.792 1.00 27.97 45 ASN A O 1
ATOM 379 N N . ILE A 1 46 ? -2.443 14.116 73.707 1.00 27.19 46 ILE A N 1
ATOM 380 C CA . ILE A 1 46 ? -2.088 15.337 74.433 1.00 26.92 46 ILE A CA 1
ATOM 381 C C . ILE A 1 46 ? -1.009 16.066 73.630 1.00 27.23 46 ILE A C 1
ATOM 382 O O . ILE A 1 46 ? 0.087 15.541 73.438 1.00 27.80 46 ILE A O 1
ATOM 387 N N . ASP A 1 47 ? -1.317 17.276 73.180 1.00 26.84 47 ASP A N 1
ATOM 388 C CA . ASP A 1 47 ? -0.399 18.058 72.357 1.00 28.37 47 ASP A CA 1
ATOM 389 C C . ASP A 1 47 ? 0.739 18.786 73.082 1.00 26.97 47 ASP A C 1
ATOM 390 O O . ASP A 1 47 ? 0.788 20.012 73.073 1.00 29.16 47 ASP A O 1
ATOM 395 N N . PHE A 1 48 ? 1.658 18.045 73.690 1.00 23.95 48 PHE A N 1
ATOM 396 C CA . PHE A 1 48 ? 2.781 18.673 74.383 1.00 24.47 48 PHE A CA 1
ATOM 397 C C . PHE A 1 48 ? 3.729 19.278 73.353 1.00 24.32 48 PHE A C 1
ATOM 398 O O . PHE A 1 48 ? 4.045 18.647 72.343 1.00 23.47 48 PHE A O 1
ATOM 406 N N . LYS A 1 49 ? 4.197 20.492 73.612 1.00 22.93 49 LYS A N 1
ATOM 407 C CA . LYS A 1 49 ? 5.100 21.153 72.680 1.00 23.14 49 LYS A CA 1
ATOM 408 C C . LYS A 1 49 ? 6.563 20.793 72.924 1.00 21.35 49 LYS A C 1
ATOM 409 O O . LYS A 1 49 ? 7.329 20.638 71.977 1.00 23.40 49 LYS A O 1
ATOM 415 N N . TYR A 1 50 ? 6.952 20.641 74.184 1.00 20.50 50 TYR A N 1
ATOM 416 C CA . TYR A 1 50 ? 8.342 20.304 74.491 1.00 20.82 50 TYR A CA 1
ATOM 417 C C . TYR A 1 50 ? 8.506 19.071 75.378 1.00 18.30 50 TYR A C 1
ATOM 418 O O . TYR A 1 50 ? 7.565 18.624 76.026 1.00 17.61 50 TYR A O 1
ATOM 427 N N . ILE A 1 51 ? 9.723 18.537 75.405 1.00 18.34 51 ILE A N 1
ATOM 428 C CA . ILE A 1 51 ? 10.021 17.346 76.178 1.00 16.23 51 ILE A CA 1
ATOM 429 C C . ILE A 1 51 ? 11.383 17.517 76.884 1.00 19.74 51 ILE A C 1
ATOM 430 O O . ILE A 1 51 ? 12.419 17.744 76.247 1.00 15.12 51 ILE A O 1
ATOM 435 N N . ARG A 1 52 ? 11.368 17.395 78.209 1.00 21.34 52 ARG A N 1
ATOM 436 C CA . ARG A 1 52 ? 12.563 17.603 79.022 1.00 23.33 52 ARG A CA 1
ATOM 437 C C . ARG A 1 52 ? 13.139 16.350 79.686 1.00 23.72 52 ARG A C 1
ATOM 438 O O . ARG A 1 52 ? 12.458 15.666 80.451 1.00 24.73 52 ARG A O 1
ATOM 446 N N . GLY A 1 53 ? 14.401 16.063 79.390 1.00 23.68 53 GLY A N 1
ATOM 447 C CA . GLY A 1 53 ? 15.066 14.911 79.973 1.00 24.66 53 GLY A CA 1
ATOM 448 C C . GLY A 1 53 ? 16.565 15.147 80.074 1.00 25.78 53 GLY A C 1
ATOM 449 O O . GLY A 1 53 ? 17.087 16.063 79.440 1.00 25.65 53 GLY A O 1
ATOM 450 N N . HIS A 1 54 ? 17.254 14.329 80.870 1.00 24.51 54 HIS A N 1
ATOM 451 C CA . HIS A 1 54 ? 18.697 14.453 81.048 1.00 24.01 54 HIS A CA 1
ATOM 452 C C . HIS A 1 54 ? 19.425 13.646 79.984 1.00 25.20 54 HIS A C 1
ATOM 453 O O . HIS A 1 54 ? 18.811 13.103 79.069 1.00 26.07 54 HIS A O 1
ATOM 460 N N . GLY A 1 55 ? 20.747 13.577 80.131 1.00 24.44 55 GLY A N 1
ATOM 461 C CA . GLY A 1 55 ? 21.581 12.783 79.248 1.00 25.18 55 GLY A CA 1
ATOM 462 C C . GLY A 1 55 ? 22.048 13.288 77.899 1.00 24.62 55 GLY A C 1
ATOM 463 O O . GLY A 1 55 ? 22.741 12.555 77.197 1.00 24.43 55 GLY A O 1
ATOM 464 N N . LEU A 1 56 ? 21.701 14.516 77.531 1.00 24.85 56 LEU A N 1
ATOM 465 C CA . LEU A 1 56 ? 22.115 15.053 76.238 1.00 24.45 56 LEU A CA 1
ATOM 466 C C . LEU A 1 56 ? 23.585 14.791 75.917 1.00 24.59 56 LEU A C 1
ATOM 467 O O . LEU A 1 56 ? 23.923 14.356 74.817 1.00 23.23 56 LEU A O 1
ATOM 472 N N . LEU A 1 57 ? 24.459 15.052 76.879 1.00 24.69 57 LEU A N 1
ATOM 473 C CA . LEU A 1 57 ? 25.880 14.867 76.647 1.00 23.22 57 LEU A CA 1
ATOM 474 C C . LEU A 1 57 ? 26.443 13.591 77.260 1.00 23.74 57 LEU A C 1
ATOM 475 O O . LEU A 1 57 ? 27.657 13.372 77.246 1.00 23.63 57 LEU A O 1
ATOM 480 N N . CYS A 1 58 ? 25.576 12.737 77.793 1.00 22.71 58 CYS A N 1
ATOM 481 C CA . CYS A 1 58 ? 26.059 11.500 78.386 1.00 22.82 58 CYS A CA 1
ATOM 482 C C . CYS A 1 58 ? 26.579 10.577 77.303 1.00 22.46 58 CYS A C 1
ATOM 483 O O . CYS A 1 58 ? 26.056 10.541 76.196 1.00 22.22 58 CYS A O 1
ATOM 486 N N . ASP A 1 59 ? 27.625 9.834 77.633 1.00 24.37 59 ASP A N 1
ATOM 487 C CA . ASP A 1 59 ? 28.277 8.960 76.676 1.00 24.87 59 ASP A CA 1
ATOM 488 C C . ASP A 1 59 ? 27.467 7.917 75.924 1.00 23.48 59 ASP A C 1
ATOM 489 O O . ASP A 1 59 ? 27.929 7.422 74.900 1.00 22.94 59 ASP A O 1
ATOM 494 N N . ASP A 1 60 ? 26.275 7.565 76.396 1.00 23.63 60 ASP A N 1
ATOM 495 C CA . ASP A 1 60 ? 25.513 6.585 75.637 1.00 22.24 60 ASP A CA 1
ATOM 496 C C . ASP A 1 60 ? 25.090 7.262 74.336 1.00 20.18 60 ASP A C 1
ATOM 497 O O . ASP A 1 60 ? 25.191 6.664 73.277 1.00 18.85 60 ASP A O 1
ATOM 502 N N . VAL A 1 61 ? 24.653 8.518 74.411 1.00 20.97 61 VAL A N 1
ATOM 503 C CA . VAL A 1 61 ? 24.285 9.255 73.205 1.00 20.37 61 VAL A CA 1
ATOM 504 C C . VAL A 1 61 ? 25.608 9.412 72.436 1.00 22.26 61 VAL A C 1
ATOM 505 O O . VAL A 1 61 ? 25.635 9.469 71.202 1.00 22.78 61 VAL A O 1
ATOM 509 N N . GLY A 1 62 ? 26.698 9.472 73.199 1.00 21.81 62 GLY A N 1
ATOM 510 C CA . GLY A 1 62 ? 28.045 9.544 72.647 1.00 22.65 62 GLY A CA 1
ATOM 511 C C . GLY A 1 62 ? 28.584 10.728 71.866 1.00 22.67 62 GLY A C 1
ATOM 512 O O . GLY A 1 62 ? 29.494 10.551 71.052 1.00 20.87 62 GLY A O 1
ATOM 513 N N . ILE A 1 63 ? 28.068 11.930 72.104 1.00 23.70 63 ILE A N 1
ATOM 514 C CA . ILE A 1 63 ? 28.558 13.091 71.365 1.00 22.39 63 ILE A CA 1
ATOM 515 C C . ILE A 1 63 ? 30.057 13.412 71.528 1.00 23.64 63 ILE A C 1
ATOM 516 O O . ILE A 1 63 ? 30.748 13.658 70.539 1.00 23.19 63 ILE A O 1
ATOM 521 N N . TYR A 1 64 ? 30.567 13.398 72.757 1.00 24.92 64 TYR A N 1
ATOM 522 C CA . TYR A 1 64 ? 31.981 13.740 72.986 1.00 24.73 64 TYR A CA 1
ATOM 523 C C . TYR A 1 64 ? 32.977 12.582 73.023 1.00 23.13 64 TYR A C 1
ATOM 524 O O . TYR A 1 64 ? 32.902 11.724 73.902 1.00 20.75 64 TYR A O 1
ATOM 533 N N . ARG A 1 65 ? 33.922 12.586 72.079 1.00 22.90 65 ARG A N 1
ATOM 534 C CA . ARG A 1 65 ? 34.965 11.554 71.983 1.00 24.35 65 ARG A CA 1
ATOM 535 C C . ARG A 1 65 ? 36.346 12.181 71.744 1.00 24.91 65 ARG A C 1
ATOM 536 O O . ARG A 1 65 ? 36.454 13.384 71.511 1.00 23.43 65 ARG A O 1
ATOM 544 N N . GLU A 1 66 ? 37.401 11.371 71.801 1.00 25.39 66 GLU A N 1
ATOM 545 C CA . GLU A 1 66 ? 38.754 11.886 71.576 1.00 29.46 66 GLU A CA 1
ATOM 546 C C . GLU A 1 66 ? 39.630 10.942 70.770 1.00 31.01 66 GLU A C 1
ATOM 547 O O . GLU A 1 66 ? 39.868 9.797 71.163 1.00 31.95 66 GLU A O 1
ATOM 553 N N . ASP A 1 67 ? 40.114 11.442 69.641 1.00 32.87 67 ASP A N 1
ATOM 554 C CA . ASP A 1 67 ? 40.963 10.668 68.756 1.00 36.78 67 ASP A CA 1
ATOM 555 C C . ASP A 1 67 ? 42.425 10.880 69.113 1.00 40.02 67 ASP A C 1
ATOM 556 O O . ASP A 1 67 ? 42.892 12.012 69.236 1.00 39.91 67 ASP A O 1
ATOM 561 N N . VAL A 1 68 ? 43.146 9.781 69.283 1.00 44.40 68 VAL A N 1
ATOM 562 C CA . VAL A 1 68 ? 44.554 9.864 69.629 1.00 49.72 68 VAL A CA 1
ATOM 563 C C . VAL A 1 68 ? 45.438 9.603 68.422 1.00 52.28 68 VAL A C 1
ATOM 564 O O . VAL A 1 68 ? 45.617 8.459 67.998 1.00 52.38 68 VAL A O 1
ATOM 568 N N . VAL A 1 69 ? 45.981 10.682 67.870 1.00 55.41 69 VAL A N 1
ATOM 569 C CA . VAL A 1 69 ? 46.861 10.588 66.717 1.00 58.55 69 VAL A CA 1
ATOM 570 C C . VAL A 1 69 ? 48.298 10.850 67.151 1.00 60.46 69 VAL A C 1
ATOM 571 O O . VAL A 1 69 ? 48.666 11.973 67.511 1.00 60.75 69 VAL A O 1
ATOM 575 N N . GLY A 1 70 ? 49.102 9.791 67.121 1.00 61.70 70 GLY A N 1
ATOM 576 C CA . GLY A 1 70 ? 50.484 9.902 67.531 1.00 63.48 70 GLY A CA 1
ATOM 577 C C . GLY A 1 70 ? 50.529 10.186 69.016 1.00 64.41 70 GLY A C 1
ATOM 578 O O . GLY A 1 70 ? 50.480 9.270 69.837 1.00 64.62 70 GLY A O 1
ATOM 579 N N . ASP A 1 71 ? 50.606 11.466 69.361 1.00 65.13 71 ASP A N 1
ATOM 580 C CA . ASP A 1 71 ? 50.655 11.882 70.753 1.00 66.09 71 ASP A CA 1
ATOM 581 C C . ASP A 1 71 ? 49.710 13.053 70.968 1.00 65.72 71 ASP A C 1
ATOM 582 O O . ASP A 1 71 ? 49.696 13.663 72.037 1.00 65.59 71 ASP A O 1
ATOM 587 N N . GLU A 1 72 ? 48.921 13.363 69.943 1.00 65.27 72 GLU A N 1
ATOM 588 C CA . GLU A 1 72 ? 47.971 14.465 70.024 1.00 64.55 72 GLU A CA 1
ATOM 589 C C . GLU A 1 72 ? 46.539 13.971 70.216 1.00 62.20 72 GLU A C 1
ATOM 590 O O . GLU A 1 72 ? 46.068 13.088 69.496 1.00 62.09 72 GLU A O 1
ATOM 596 N N . VAL A 1 73 ? 45.855 14.553 71.196 1.00 59.35 73 VAL A N 1
ATOM 597 C CA . VAL A 1 73 ? 44.478 14.193 71.500 1.00 57.23 73 VAL A CA 1
ATOM 598 C C . VAL A 1 73 ? 43.511 15.186 70.869 1.00 55.14 73 VAL A C 1
ATOM 599 O O . VAL A 1 73 ? 43.351 16.309 71.350 1.00 54.64 73 VAL A O 1
ATOM 603 N N . LYS A 1 74 ? 42.863 14.751 69.792 1.00 52.80 74 LYS A N 1
ATOM 604 C CA . LYS A 1 74 ? 41.911 15.580 69.063 1.00 49.48 74 LYS A CA 1
ATOM 605 C C . LYS A 1 74 ? 40.476 15.226 69.459 1.00 45.83 74 LYS A C 1
ATOM 606 O O . LYS A 1 74 ? 40.095 14.056 69.494 1.00 45.03 74 LYS A O 1
ATOM 612 N N . PRO A 1 75 ? 39.662 16.236 69.772 1.00 41.96 75 PRO A N 1
ATOM 613 C CA . PRO A 1 75 ? 38.275 15.961 70.153 1.00 39.75 75 PRO A CA 1
ATOM 614 C C . PRO A 1 75 ? 37.391 15.669 68.941 1.00 37.13 75 PRO A C 1
ATOM 615 O O . PRO A 1 75 ? 37.632 16.168 67.841 1.00 36.10 75 PRO A O 1
ATOM 619 N N . PHE A 1 76 ? 36.369 14.849 69.150 1.00 35.79 76 PHE A N 1
ATOM 620 C CA . PHE A 1 76 ? 35.440 14.499 68.082 1.00 32.75 76 PHE A CA 1
ATOM 621 C C . PHE A 1 76 ? 33.998 14.604 68.577 1.00 30.71 76 PHE A C 1
ATOM 622 O O . PHE A 1 76 ? 33.687 14.207 69.700 1.00 30.46 76 PHE A O 1
ATOM 630 N N . TYR A 1 77 ? 33.121 15.145 67.743 1.00 28.03 77 TYR A N 1
ATOM 631 C CA . TYR A 1 77 ? 31.720 15.276 68.120 1.00 28.07 77 TYR A CA 1
ATOM 632 C C . TYR A 1 77 ? 30.877 14.385 67.210 1.00 27.50 77 TYR A C 1
ATOM 633 O O . TYR A 1 77 ? 30.680 14.688 66.032 1.00 27.73 77 TYR A O 1
ATOM 642 N N . ASN A 1 78 ? 30.392 13.279 67.771 1.00 25.98 78 ASN A N 1
ATOM 643 C CA . ASN A 1 78 ? 29.595 12.310 67.028 1.00 23.67 78 ASN A CA 1
ATOM 644 C C . ASN A 1 78 ? 28.099 12.582 67.187 1.00 23.45 78 ASN A C 1
ATOM 645 O O . ASN A 1 78 ? 27.547 12.451 68.279 1.00 22.36 78 ASN A O 1
ATOM 650 N N . PHE A 1 79 ? 27.436 12.952 66.096 1.00 21.99 79 PHE A N 1
ATOM 651 C CA . PHE A 1 79 ? 26.018 13.259 66.176 1.00 22.02 79 PHE A CA 1
ATOM 652 C C . PHE A 1 79 ? 25.074 12.168 65.691 1.00 22.42 79 PHE A C 1
ATOM 653 O O . PHE A 1 79 ? 23.863 12.384 65.603 1.00 21.48 79 PHE A O 1
ATOM 661 N N . THR A 1 80 ? 25.619 10.995 65.393 1.00 21.60 80 THR A N 1
ATOM 662 C CA . THR A 1 80 ? 24.810 9.892 64.904 1.00 21.00 80 THR A CA 1
ATOM 663 C C . THR A 1 80 ? 23.501 9.701 65.689 1.00 22.20 80 THR A C 1
ATOM 664 O O . THR A 1 80 ? 22.426 9.617 65.091 1.00 23.97 80 THR A O 1
ATOM 668 N N . TYR A 1 81 ? 23.586 9.655 67.017 1.00 21.02 81 TYR A N 1
ATOM 669 C CA . TYR A 1 81 ? 22.398 9.451 67.842 1.00 20.23 81 TYR A CA 1
ATOM 670 C C . TYR A 1 81 ? 21.487 10.657 68.110 1.00 19.80 81 TYR A C 1
ATOM 671 O O . TYR A 1 81 ? 20.281 10.539 67.908 1.00 18.02 81 TYR A O 1
ATOM 680 N N . ILE A 1 82 ? 22.005 11.805 68.557 1.00 19.14 82 ILE A N 1
ATOM 681 C CA . ILE A 1 82 ? 21.064 12.913 68.811 1.00 22.45 82 ILE A CA 1
ATOM 682 C C . ILE A 1 82 ? 20.365 13.347 67.551 1.00 22.39 82 ILE A C 1
ATOM 683 O O . ILE A 1 82 ? 19.264 13.893 67.603 1.00 24.41 82 ILE A O 1
ATOM 688 N N . ASP A 1 83 ? 21.010 13.116 66.415 1.00 22.53 83 ASP A N 1
ATOM 689 C CA . ASP A 1 83 ? 20.405 13.459 65.147 1.00 21.81 83 ASP A CA 1
ATOM 690 C C . ASP A 1 83 ? 19.206 12.544 64.955 1.00 20.40 83 ASP A C 1
ATOM 691 O O . ASP A 1 83 ? 18.120 13.000 64.610 1.00 20.55 83 ASP A O 1
ATOM 696 N N . ARG A 1 84 ? 19.400 11.252 65.203 1.00 18.82 84 ARG A N 1
ATOM 697 C CA . ARG A 1 84 ? 18.305 10.298 65.066 1.00 19.68 84 ARG A CA 1
ATOM 698 C C . ARG A 1 84 ? 17.234 10.617 66.123 1.00 20.91 84 ARG A C 1
ATOM 699 O O . ARG A 1 84 ? 16.031 10.565 65.843 1.00 21.59 84 ARG A O 1
ATOM 707 N N . ILE A 1 85 ? 17.682 10.962 67.331 1.00 20.07 85 ILE A N 1
ATOM 708 C CA . ILE A 1 85 ? 16.779 11.292 68.427 1.00 21.10 85 ILE A CA 1
ATOM 709 C C . ILE A 1 85 ? 15.974 12.566 68.198 1.00 20.56 85 ILE A C 1
ATOM 710 O O . ILE A 1 85 ? 14.760 12.572 68.397 1.00 19.75 85 ILE A O 1
ATOM 715 N N . PHE A 1 86 ? 16.635 13.642 67.781 1.00 19.40 86 PHE A N 1
ATOM 716 C CA . PHE A 1 86 ? 15.924 14.895 67.544 1.00 20.10 86 PHE A CA 1
ATOM 717 C C . PHE A 1 86 ? 15.063 14.879 66.277 1.00 21.29 86 PHE A C 1
ATOM 718 O O . PHE A 1 86 ? 14.081 15.626 66.179 1.00 21.35 86 PHE A O 1
ATOM 726 N N . ASP A 1 87 ? 15.412 14.035 65.310 1.00 21.31 87 ASP A N 1
ATOM 727 C CA . ASP A 1 87 ? 14.610 13.944 64.095 1.00 22.11 87 ASP A CA 1
ATOM 728 C C . ASP A 1 87 ? 13.261 13.356 64.458 1.00 22.41 87 ASP A C 1
ATOM 729 O O . ASP A 1 87 ? 12.219 13.843 64.017 1.00 22.61 87 ASP A O 1
ATOM 734 N N . SER A 1 88 ? 13.289 12.290 65.253 1.00 23.82 88 SER A N 1
ATOM 735 C CA . SER A 1 88 ? 12.066 11.617 65.654 1.00 23.85 88 SER A CA 1
ATOM 736 C C . SER A 1 88 ? 11.176 12.556 66.448 1.00 23.29 88 SER A C 1
ATOM 737 O O . SER A 1 88 ? 9.956 12.530 66.299 1.00 23.09 88 SER A O 1
ATOM 740 N N . PHE A 1 89 ? 11.780 13.400 67.279 1.00 23.58 89 PHE A N 1
ATOM 741 C CA . PHE A 1 89 ? 10.998 14.361 68.056 1.00 22.45 89 PHE A CA 1
ATOM 742 C C . PHE A 1 89 ? 10.286 15.308 67.092 1.00 22.03 89 PHE A C 1
ATOM 743 O O . PHE A 1 89 ? 9.053 15.408 67.093 1.00 19.57 89 PHE A O 1
ATOM 751 N N . LEU A 1 90 ? 11.075 15.995 66.264 1.00 21.53 90 LEU A N 1
ATOM 752 C CA . LEU A 1 90 ? 10.540 16.953 65.300 1.00 23.55 90 LEU A CA 1
ATOM 753 C C . LEU A 1 90 ? 9.553 16.304 64.341 1.00 24.68 90 LEU A C 1
ATOM 754 O O . LEU A 1 90 ? 8.588 16.929 63.898 1.00 23.01 90 LEU A O 1
ATOM 759 N N . GLU A 1 91 ? 9.798 15.039 64.027 1.00 25.18 91 GLU A N 1
ATOM 760 C CA . GLU A 1 91 ? 8.916 14.304 63.142 1.00 25.57 91 GLU A CA 1
ATOM 761 C C . GLU A 1 91 ? 7.566 14.105 63.834 1.00 25.01 91 GLU A C 1
ATOM 762 O O . GLU A 1 91 ? 6.505 14.225 63.214 1.00 23.44 91 GLU A O 1
ATOM 768 N N . ILE A 1 92 ? 7.613 13.820 65.130 1.00 25.28 92 ILE A N 1
ATOM 769 C CA . ILE A 1 92 ? 6.399 13.602 65.908 1.00 25.42 92 ILE A CA 1
ATOM 770 C C . ILE A 1 92 ? 5.675 14.913 66.215 1.00 24.95 92 ILE A C 1
ATOM 771 O O . ILE A 1 92 ? 4.482 14.915 66.504 1.00 24.29 92 ILE A O 1
ATOM 776 N N . GLY A 1 93 ? 6.394 16.026 66.151 1.00 24.32 93 GLY A N 1
ATOM 777 C CA . GLY A 1 93 ? 5.774 17.309 66.426 1.00 22.53 93 GLY A CA 1
ATOM 778 C C . GLY A 1 93 ? 6.044 17.840 67.824 1.00 23.54 93 GLY A C 1
ATOM 779 O O . GLY A 1 93 ? 5.252 18.605 68.374 1.00 25.01 93 GLY A O 1
ATOM 780 N N . ILE A 1 94 ? 7.163 17.440 68.415 1.00 23.04 94 ILE A N 1
ATOM 781 C CA . ILE A 1 94 ? 7.495 17.912 69.749 1.00 21.74 94 ILE A CA 1
ATOM 782 C C . ILE A 1 94 ? 8.955 18.367 69.772 1.00 23.41 94 ILE A C 1
ATOM 783 O O . ILE A 1 94 ? 9.834 17.733 69.170 1.00 22.75 94 ILE A O 1
ATOM 788 N N . ARG A 1 95 ? 9.215 19.479 70.451 1.00 22.49 95 ARG A N 1
ATOM 789 C CA . ARG A 1 95 ? 10.567 19.999 70.500 1.00 23.40 95 ARG A CA 1
ATOM 790 C C . ARG A 1 95 ? 11.230 19.722 71.831 1.00 22.54 95 ARG A C 1
ATOM 791 O O . ARG A 1 95 ? 10.571 19.551 72.852 1.00 24.26 95 ARG A O 1
ATOM 799 N N . PRO A 1 96 ? 12.558 19.657 71.833 1.00 21.42 96 PRO A N 1
ATOM 800 C CA . PRO A 1 96 ? 13.247 19.392 73.086 1.00 21.11 96 PRO A CA 1
ATOM 801 C C . PRO A 1 96 ? 13.419 20.630 73.951 1.00 24.42 96 PRO A C 1
ATOM 802 O O . PRO A 1 96 ? 13.742 21.714 73.447 1.00 25.47 96 PRO A O 1
ATOM 806 N N . PHE A 1 97 ? 13.163 20.471 75.246 1.00 24.36 97 PHE A N 1
ATOM 807 C CA . PHE A 1 97 ? 13.394 21.540 76.208 1.00 25.20 97 PHE A CA 1
ATOM 808 C C . PHE A 1 97 ? 14.774 21.041 76.614 1.00 24.82 97 PHE A C 1
ATOM 809 O O . PHE A 1 97 ? 14.910 20.229 77.532 1.00 24.64 97 PHE A O 1
ATOM 817 N N . VAL A 1 98 ? 15.790 21.485 75.887 1.00 24.00 98 VAL A N 1
ATOM 818 C CA . VAL A 1 98 ? 17.149 21.029 76.143 1.00 26.08 98 VAL A CA 1
ATOM 819 C C . VAL A 1 98 ? 17.669 21.248 77.559 1.00 27.91 98 VAL A C 1
ATOM 820 O O . VAL A 1 98 ? 17.422 22.282 78.187 1.00 28.54 98 VAL A O 1
ATOM 824 N N . GLU A 1 99 ? 18.376 20.239 78.056 1.00 27.16 99 GLU A N 1
ATOM 825 C CA . GLU A 1 99 ? 18.985 20.292 79.368 1.00 27.84 99 GLU A CA 1
ATOM 826 C C . GLU A 1 99 ? 20.445 19.925 79.140 1.00 28.30 99 GLU A C 1
ATOM 827 O O . GLU A 1 99 ? 20.754 18.785 78.794 1.00 28.64 99 GLU A O 1
ATOM 833 N N . ILE A 1 100 ? 21.342 20.889 79.316 1.00 27.98 100 ILE A N 1
ATOM 834 C CA . ILE A 1 100 ? 22.759 20.624 79.104 1.00 27.93 100 ILE A CA 1
ATOM 835 C C . ILE A 1 100 ? 23.349 19.786 80.224 1.00 28.10 100 ILE A C 1
ATOM 836 O O . ILE A 1 100 ? 23.413 20.222 81.369 1.00 27.89 100 ILE A O 1
ATOM 841 N N . GLY A 1 101 ? 23.792 18.582 79.883 1.00 29.55 101 GLY A N 1
ATOM 842 C CA . GLY A 1 101 ? 24.384 17.702 80.871 1.00 27.94 101 GLY A CA 1
ATOM 843 C C . GLY A 1 101 ? 24.348 16.269 80.382 1.00 29.02 101 GLY A C 1
ATOM 844 O O . GLY A 1 101 ? 23.723 15.985 79.364 1.00 28.52 101 GLY A O 1
ATOM 845 N N . PHE A 1 102 ? 25.041 15.370 81.077 1.00 29.71 102 PHE A N 1
ATOM 846 C CA . PHE A 1 102 ? 25.833 15.730 82.247 1.00 29.13 102 PHE A CA 1
ATOM 847 C C . PHE A 1 102 ? 27.265 15.917 81.751 1.00 29.91 102 PHE A C 1
ATOM 848 O O . PHE A 1 102 ? 27.489 16.604 80.754 1.00 31.17 102 PHE A O 1
ATOM 856 N N . MET A 1 103 ? 28.230 15.299 82.420 1.00 28.34 103 MET A N 1
ATOM 857 C CA . MET A 1 103 ? 29.624 15.435 82.013 1.00 28.59 103 MET A CA 1
ATOM 858 C C . MET A 1 103 ? 30.168 14.241 81.263 1.00 28.59 103 MET A C 1
ATOM 859 O O . MET A 1 103 ? 30.314 13.158 81.829 1.00 29.83 103 MET A O 1
ATOM 864 N N . PRO A 1 104 ? 30.477 14.417 79.972 1.00 28.74 104 PRO A N 1
ATOM 865 C CA . PRO A 1 104 ? 31.013 13.265 79.249 1.00 30.49 104 PRO A CA 1
ATOM 866 C C . PRO A 1 104 ? 32.243 12.800 80.013 1.00 31.23 104 PRO A C 1
ATOM 867 O O . PRO A 1 104 ? 32.964 13.618 80.577 1.00 31.84 104 PRO A O 1
ATOM 871 N N . LYS A 1 105 ? 32.463 11.492 80.056 1.00 32.52 105 LYS A N 1
ATOM 872 C CA . LYS A 1 105 ? 33.595 10.931 80.781 1.00 35.32 105 LYS A CA 1
ATOM 873 C C . LYS A 1 105 ? 34.949 11.541 80.437 1.00 35.64 105 LYS A C 1
ATOM 874 O O . LYS A 1 105 ? 35.760 11.795 81.329 1.00 35.75 105 LYS A O 1
ATOM 880 N N . LYS A 1 106 ? 35.196 11.778 79.153 1.00 35.88 106 LYS A N 1
ATOM 881 C CA . LYS A 1 106 ? 36.476 12.336 78.729 1.00 36.42 106 LYS A CA 1
ATOM 882 C C . LYS A 1 106 ? 36.779 13.746 79.239 1.00 35.61 106 LYS A C 1
ATOM 883 O O . LYS A 1 106 ? 37.944 14.121 79.357 1.00 36.23 106 LYS A O 1
ATOM 889 N N . LEU A 1 107 ? 35.747 14.525 79.545 1.00 35.13 107 LEU A N 1
ATOM 890 C CA . LEU A 1 107 ? 35.956 15.885 80.041 1.00 34.65 107 LEU A CA 1
ATOM 891 C C . LEU A 1 107 ? 35.801 15.976 81.556 1.00 34.34 107 LEU A C 1
ATOM 892 O O . LEU A 1 107 ? 36.140 16.992 82.160 1.00 33.73 107 LEU A O 1
ATOM 897 N N . ALA A 1 108 ? 35.287 14.912 82.162 1.00 34.88 108 ALA A N 1
ATOM 898 C CA . ALA A 1 108 ? 35.060 14.874 83.603 1.00 34.40 108 ALA A CA 1
ATOM 899 C C . ALA A 1 108 ? 36.308 15.121 84.440 1.00 34.96 108 ALA A C 1
ATOM 900 O O . ALA A 1 108 ? 37.395 14.629 84.123 1.00 32.95 108 ALA A O 1
ATOM 902 N N . SER A 1 109 ? 36.137 15.886 85.515 1.00 36.35 109 SER A N 1
ATOM 903 C CA . SER A 1 109 ? 37.238 16.183 86.424 1.00 37.99 109 SER A CA 1
ATOM 904 C C . SER A 1 109 ? 37.268 15.115 87.509 1.00 39.16 109 SER A C 1
ATOM 905 O O . SER A 1 109 ? 38.336 14.693 87.949 1.00 41.56 109 SER A O 1
ATOM 908 N N . GLY A 1 110 ? 36.087 14.673 87.929 1.00 40.30 110 GLY A N 1
ATOM 909 C CA . GLY A 1 110 ? 35.995 13.657 88.962 1.00 40.77 110 GLY A CA 1
ATOM 910 C C . GLY A 1 110 ? 35.510 12.320 88.434 1.00 41.32 110 GLY A C 1
ATOM 911 O O . GLY A 1 110 ? 35.441 12.111 87.217 1.00 42.02 110 GLY A O 1
ATOM 912 N N . THR A 1 111 ? 35.170 11.411 89.346 1.00 39.04 111 THR A N 1
ATOM 913 C CA . THR A 1 111 ? 34.697 10.087 88.963 1.00 36.79 111 THR A CA 1
ATOM 914 C C . THR A 1 111 ? 33.297 9.814 89.477 1.00 34.65 111 THR A C 1
ATOM 915 O O . THR A 1 111 ? 32.701 8.787 89.155 1.00 36.15 111 THR A O 1
ATOM 919 N N . GLN A 1 112 ? 32.768 10.731 90.275 1.00 32.97 112 GLN A N 1
ATOM 920 C CA . GLN A 1 112 ? 31.427 10.561 90.828 1.00 30.82 112 GLN A CA 1
ATOM 921 C C . GLN A 1 112 ? 30.401 10.400 89.703 1.00 30.88 112 GLN A C 1
ATOM 922 O O . GLN A 1 112 ? 30.519 11.036 88.654 1.00 30.05 112 GLN A O 1
ATOM 928 N N . THR A 1 113 ? 29.408 9.541 89.928 1.00 29.04 113 THR A N 1
ATOM 929 C CA . THR A 1 113 ? 28.352 9.284 88.948 1.00 29.33 113 THR A CA 1
ATOM 930 C C . THR A 1 113 ? 26.990 9.166 89.632 1.00 28.80 113 THR A C 1
ATOM 931 O O . THR A 1 113 ? 26.904 8.865 90.824 1.00 30.88 113 THR A O 1
ATOM 935 N N . VAL A 1 114 ? 25.926 9.401 88.876 1.00 28.42 114 VAL A N 1
ATOM 936 C CA . VAL A 1 114 ? 24.580 9.304 89.426 1.00 28.17 114 VAL A CA 1
ATOM 937 C C . VAL A 1 114 ? 23.757 8.295 88.638 1.00 27.70 114 VAL A C 1
ATOM 938 O O . VAL A 1 114 ? 24.021 8.060 87.463 1.00 27.16 114 VAL A O 1
ATOM 942 N N . PHE A 1 115 ? 22.777 7.685 89.302 1.00 27.60 115 PHE A N 1
ATOM 943 C CA . PHE A 1 115 ? 21.889 6.712 88.662 1.00 26.68 115 PHE A CA 1
ATOM 944 C C . PHE A 1 115 ? 22.485 5.371 88.262 1.00 25.78 115 PHE A C 1
ATOM 945 O O . PHE A 1 115 ? 23.691 5.148 88.340 1.00 23.88 115 PHE A O 1
ATOM 953 N N . TYR A 1 116 ? 21.597 4.485 87.819 1.00 26.12 116 TYR A N 1
ATOM 954 C CA . TYR A 1 116 ? 21.966 3.160 87.345 1.00 24.38 116 TYR A CA 1
ATOM 955 C C . TYR A 1 116 ? 22.835 3.295 86.100 1.00 23.19 116 TYR A C 1
ATOM 956 O O . TYR A 1 116 ? 23.738 2.493 85.879 1.00 22.84 116 TYR A O 1
ATOM 965 N N . TRP A 1 117 ? 22.555 4.304 85.278 1.00 22.10 117 TRP A N 1
ATOM 966 C CA . TRP A 1 117 ? 23.337 4.484 84.062 1.00 23.54 117 TRP A CA 1
ATOM 967 C C . TRP A 1 117 ? 24.619 5.303 84.221 1.00 24.85 117 TRP A C 1
ATOM 968 O O . TRP A 1 117 ? 25.297 5.599 83.236 1.00 24.78 117 TRP A O 1
ATOM 979 N N . GLU A 1 118 ? 24.937 5.677 85.457 1.00 25.24 118 GLU A N 1
ATOM 980 C CA . GLU A 1 118 ? 26.168 6.405 85.761 1.00 25.80 118 GLU A CA 1
ATOM 981 C C . GLU A 1 118 ? 26.453 7.700 84.987 1.00 26.07 118 GLU A C 1
ATOM 982 O O . GLU A 1 118 ? 27.420 7.779 84.232 1.00 25.81 118 GLU A O 1
ATOM 988 N N . GLY A 1 119 ? 25.619 8.716 85.171 1.00 27.30 119 GLY A N 1
ATOM 989 C CA . GLY A 1 119 ? 25.871 9.978 84.496 1.00 29.30 119 GLY A CA 1
ATOM 990 C C . GLY A 1 119 ? 26.870 10.757 85.343 1.00 30.70 119 GLY A C 1
ATOM 991 O O . GLY A 1 119 ? 26.548 11.157 86.463 1.00 30.89 119 GLY A O 1
ATOM 992 N N . ASN A 1 120 ? 28.083 10.965 84.834 1.00 30.21 120 ASN A N 1
ATOM 993 C CA . ASN A 1 120 ? 29.104 11.685 85.592 1.00 28.63 120 ASN A CA 1
ATOM 994 C C . ASN A 1 120 ? 28.628 13.074 85.991 1.00 28.44 120 ASN A C 1
ATOM 995 O O . ASN A 1 120 ? 28.209 13.862 85.148 1.00 26.73 120 ASN A O 1
ATOM 1000 N N . VAL A 1 121 ? 28.706 13.373 87.286 1.00 29.77 121 VAL A N 1
ATOM 1001 C CA . VAL A 1 121 ? 28.249 14.658 87.790 1.00 30.48 121 VAL A CA 1
ATOM 1002 C C . VAL A 1 121 ? 29.330 15.613 88.310 1.00 31.58 121 VAL A C 1
ATOM 1003 O O . VAL A 1 121 ? 29.045 16.489 89.127 1.00 31.34 121 VAL A O 1
ATOM 1007 N N . THR A 1 122 ? 30.563 15.462 87.841 1.00 32.45 122 THR A N 1
ATOM 1008 C CA . THR A 1 122 ? 31.634 16.348 88.288 1.00 33.39 122 THR A CA 1
ATOM 1009 C C . THR A 1 122 ? 31.837 17.482 87.277 1.00 35.13 122 THR A C 1
ATOM 1010 O O . THR A 1 122 ? 31.418 17.375 86.131 1.00 35.70 122 THR A O 1
ATOM 1014 N N . PRO A 1 123 ? 32.460 18.596 87.694 1.00 35.63 123 PRO A N 1
ATOM 1015 C CA . PRO A 1 123 ? 32.671 19.693 86.744 1.00 35.85 123 PRO A CA 1
ATOM 1016 C C . PRO A 1 123 ? 33.719 19.294 85.706 1.00 35.83 123 PRO A C 1
ATOM 1017 O O . PRO A 1 123 ? 34.398 18.279 85.865 1.00 36.45 123 PRO A O 1
ATOM 1021 N N . PRO A 1 124 ? 33.861 20.081 84.626 1.00 36.05 124 PRO A N 1
ATOM 1022 C CA . PRO A 1 124 ? 34.844 19.764 83.584 1.00 37.15 124 PRO A CA 1
ATOM 1023 C C . PRO A 1 124 ? 36.284 19.960 84.040 1.00 37.86 124 PRO A C 1
ATOM 1024 O O . PRO A 1 124 ? 36.558 20.776 84.915 1.00 38.91 124 PRO A O 1
ATOM 1028 N N . LYS A 1 125 ? 37.196 19.207 83.434 1.00 38.42 125 LYS A N 1
ATOM 1029 C CA . LYS A 1 125 ? 38.615 19.281 83.760 1.00 40.05 125 LYS A CA 1
ATOM 1030 C C . LYS A 1 125 ? 39.244 20.477 83.043 1.00 40.55 125 LYS A C 1
ATOM 1031 O O . LYS A 1 125 ? 40.380 20.864 83.331 1.00 40.61 125 LYS A O 1
ATOM 1037 N N . ASP A 1 126 ? 38.488 21.053 82.109 1.00 39.95 126 ASP A N 1
ATOM 1038 C CA . ASP A 1 126 ? 38.928 22.196 81.309 1.00 37.84 126 ASP A CA 1
ATOM 1039 C C . ASP A 1 126 ? 37.677 22.898 80.776 1.00 37.83 126 ASP A C 1
ATOM 1040 O O . ASP A 1 126 ? 37.088 22.455 79.787 1.00 37.39 126 ASP A O 1
ATOM 1045 N N . TYR A 1 127 ? 37.274 23.988 81.424 1.00 37.52 127 TYR A N 1
ATOM 1046 C CA . TYR A 1 127 ? 36.083 24.721 81.009 1.00 36.95 127 TYR A CA 1
ATOM 1047 C C . TYR A 1 127 ? 36.137 25.239 79.578 1.00 38.19 127 TYR A C 1
ATOM 1048 O O . TYR A 1 127 ? 35.133 25.708 79.043 1.00 38.27 127 TYR A O 1
ATOM 1057 N N . GLU A 1 128 ? 37.312 25.165 78.964 1.00 39.72 128 GLU A N 1
ATOM 1058 C CA . GLU A 1 128 ? 37.471 25.593 77.582 1.00 40.83 128 GLU A CA 1
ATOM 1059 C C . GLU A 1 128 ? 36.840 24.526 76.713 1.00 39.41 128 GLU A C 1
ATOM 1060 O O . GLU A 1 128 ? 35.965 24.809 75.891 1.00 38.76 128 GLU A O 1
ATOM 1066 N N . LYS A 1 129 ? 37.290 23.291 76.916 1.00 38.09 129 LYS A N 1
ATOM 1067 C CA . LYS A 1 129 ? 36.785 22.156 76.162 1.00 36.81 129 LYS A CA 1
ATOM 1068 C C . LYS A 1 129 ? 35.280 22.015 76.340 1.00 34.90 129 LYS A C 1
ATOM 1069 O O . LYS A 1 129 ? 34.579 21.596 75.422 1.00 35.80 129 LYS A O 1
ATOM 1075 N N . TRP A 1 130 ? 34.781 22.370 77.517 1.00 31.64 130 TRP A N 1
ATOM 1076 C CA . TRP A 1 130 ? 33.347 22.291 77.770 1.00 30.68 130 TRP A CA 1
ATOM 1077 C C . TRP A 1 130 ? 32.631 23.276 76.850 1.00 30.13 130 TRP A C 1
ATOM 1078 O O . TRP A 1 130 ? 31.665 22.921 76.172 1.00 28.69 130 TRP A O 1
ATOM 1089 N N . SER A 1 131 ? 33.124 24.512 76.821 1.00 30.88 131 SER A N 1
ATOM 1090 C CA . SER A 1 131 ? 32.544 25.554 75.982 1.00 30.30 131 SER A CA 1
ATOM 1091 C C . SER A 1 131 ? 32.596 25.158 74.507 1.00 29.51 131 SER A C 1
ATOM 1092 O O . SER A 1 131 ? 31.649 25.398 73.760 1.00 29.92 131 SER A O 1
ATOM 1095 N N . ASP A 1 132 ? 33.700 24.548 74.089 1.00 29.65 132 ASP A N 1
ATOM 1096 C CA . ASP A 1 132 ? 33.836 24.129 72.701 1.00 31.15 132 ASP A CA 1
ATOM 1097 C C . ASP A 1 132 ? 32.906 22.967 72.347 1.00 31.97 132 ASP A C 1
ATOM 1098 O O . ASP A 1 132 ? 32.460 22.851 71.205 1.00 32.89 132 ASP A O 1
ATOM 1103 N N . LEU A 1 133 ? 32.608 22.110 73.321 1.00 31.88 133 LEU A N 1
ATOM 1104 C CA . LEU A 1 133 ? 31.703 20.988 73.085 1.00 29.54 133 LEU A CA 1
ATOM 1105 C C . LEU A 1 133 ? 30.328 21.607 72.905 1.00 29.44 133 LEU A C 1
ATOM 1106 O O . LEU A 1 133 ? 29.572 21.236 72.011 1.00 30.64 133 LEU A O 1
ATOM 1111 N N . VAL A 1 134 ? 30.017 22.575 73.758 1.00 28.54 134 VAL A N 1
ATOM 1112 C CA . VAL A 1 134 ? 28.730 23.243 73.705 1.00 28.69 134 VAL A CA 1
ATOM 1113 C C . VAL A 1 134 ? 28.460 23.914 72.361 1.00 30.02 134 VAL A C 1
ATOM 1114 O O . VAL A 1 134 ? 27.394 23.727 71.774 1.00 31.90 134 VAL A O 1
ATOM 1118 N N . LYS A 1 135 ? 29.420 24.695 71.874 1.00 31.42 135 LYS A N 1
ATOM 1119 C CA . LYS A 1 135 ? 29.249 25.404 70.607 1.00 30.51 135 LYS A CA 1
ATOM 1120 C C . LYS A 1 135 ? 29.208 24.426 69.444 1.00 29.12 135 LYS A C 1
ATOM 1121 O O . LYS A 1 135 ? 28.430 24.602 68.501 1.00 27.59 135 LYS A O 1
ATOM 1127 N N . ALA A 1 136 ? 30.042 23.392 69.519 1.00 27.05 136 ALA A N 1
ATOM 1128 C CA . ALA A 1 136 ? 30.083 22.371 68.479 1.00 26.52 136 ALA A CA 1
ATOM 1129 C C . ALA A 1 136 ? 28.677 21.787 68.314 1.00 27.32 136 ALA A C 1
ATOM 1130 O O . ALA A 1 136 ? 28.130 21.746 67.209 1.00 26.69 136 ALA A O 1
ATOM 1132 N N . VAL A 1 137 ? 28.095 21.354 69.428 1.00 27.15 137 VAL A N 1
ATOM 1133 C CA . VAL A 1 137 ? 26.753 20.781 69.441 1.00 26.89 137 VAL A CA 1
ATOM 1134 C C . VAL A 1 137 ? 25.708 21.751 68.880 1.00 28.16 137 VAL A C 1
ATOM 1135 O O . VAL A 1 137 ? 24.950 21.402 67.974 1.00 29.47 137 VAL A O 1
ATOM 1139 N N . LEU A 1 138 ? 25.666 22.965 69.420 1.00 28.95 138 LEU A N 1
ATOM 1140 C CA . LEU A 1 138 ? 24.712 23.973 68.964 1.00 29.05 138 LEU A CA 1
ATOM 1141 C C . LEU A 1 138 ? 24.805 24.252 67.466 1.00 28.37 138 LEU A C 1
ATOM 1142 O O . LEU A 1 138 ? 23.791 24.299 66.776 1.00 27.07 138 LEU A O 1
ATOM 1147 N N . HIS A 1 139 ? 26.015 24.450 66.960 1.00 28.26 139 HIS A N 1
ATOM 1148 C CA . HIS A 1 139 ? 26.174 24.718 65.540 1.00 28.53 139 HIS A CA 1
ATOM 1149 C C . HIS A 1 139 ? 25.603 23.590 64.698 1.00 27.45 139 HIS A C 1
ATOM 1150 O O . HIS A 1 139 ? 24.883 23.843 63.727 1.00 27.36 139 HIS A O 1
ATOM 1157 N N . HIS A 1 140 ? 25.923 22.352 65.066 1.00 25.42 140 HIS A N 1
ATOM 1158 C CA . HIS A 1 140 ? 25.418 21.195 64.337 1.00 24.85 140 HIS A CA 1
ATOM 1159 C C . HIS A 1 140 ? 23.896 21.231 64.292 1.00 25.54 140 HIS A C 1
ATOM 1160 O O . HIS A 1 140 ? 23.288 21.000 63.243 1.00 24.32 140 HIS A O 1
ATOM 1167 N N . PHE A 1 141 ? 23.284 21.508 65.437 1.00 25.24 141 PHE A N 1
ATOM 1168 C CA . PHE A 1 141 ? 21.833 21.586 65.503 1.00 28.15 141 PHE A CA 1
ATOM 1169 C C . PHE A 1 141 ? 21.366 22.630 64.494 1.00 27.87 141 PHE A C 1
ATOM 1170 O O . PHE A 1 141 ? 20.439 22.389 63.715 1.00 27.63 141 PHE A O 1
ATOM 1178 N N . ILE A 1 142 ? 22.028 23.789 64.521 1.00 27.16 142 ILE A N 1
ATOM 1179 C CA . ILE A 1 142 ? 21.713 24.903 63.629 1.00 26.08 142 ILE A CA 1
ATOM 1180 C C . ILE A 1 142 ? 21.816 24.429 62.185 1.00 25.56 142 ILE A C 1
ATOM 1181 O O . ILE A 1 142 ? 20.915 24.640 61.371 1.00 21.20 142 ILE A O 1
ATOM 1186 N N . SER A 1 143 ? 22.935 23.783 61.888 1.00 24.43 143 SER A N 1
ATOM 1187 C CA . SER A 1 143 ? 23.199 23.276 60.562 1.00 27.06 143 SER A CA 1
ATOM 1188 C C . SER A 1 143 ? 22.195 22.226 60.097 1.00 27.75 143 SER A C 1
ATOM 1189 O O . SER A 1 143 ? 21.862 22.152 58.916 1.00 27.67 143 SER A O 1
ATOM 1192 N N . ARG A 1 144 ? 21.696 21.425 61.029 1.00 27.11 144 ARG A N 1
ATOM 1193 C CA . ARG A 1 144 ? 20.780 20.364 60.667 1.00 24.60 144 ARG A CA 1
ATOM 1194 C C . ARG A 1 144 ? 19.303 20.750 60.655 1.00 25.86 144 ARG A C 1
ATOM 1195 O O . ARG A 1 144 ? 18.552 20.291 59.791 1.00 24.71 144 ARG A O 1
ATOM 1203 N N . TYR A 1 145 ? 18.887 21.609 61.581 1.00 25.52 145 TYR A N 1
ATOM 1204 C CA . TYR A 1 145 ? 17.484 21.993 61.649 1.00 26.28 145 TYR A CA 1
ATOM 1205 C C . TYR A 1 145 ? 17.201 23.453 61.339 1.00 26.35 145 TYR A C 1
ATOM 1206 O O . TYR A 1 145 ? 16.040 23.857 61.261 1.00 26.91 145 TYR A O 1
ATOM 1215 N N . GLY A 1 146 ? 18.249 24.247 61.164 1.00 25.36 146 GLY A N 1
ATOM 1216 C CA . GLY A 1 146 ? 18.043 25.652 60.855 1.00 25.96 146 GLY A CA 1
ATOM 1217 C C . GLY A 1 146 ? 17.881 26.507 62.094 1.00 27.03 146 GLY A C 1
ATOM 1218 O O . GLY A 1 146 ? 17.276 26.081 63.075 1.00 27.11 146 GLY A O 1
ATOM 1219 N N . ILE A 1 147 ? 18.415 27.723 62.041 1.00 27.56 147 ILE A N 1
ATOM 1220 C CA . ILE A 1 147 ? 18.357 28.649 63.164 1.00 28.08 147 ILE A CA 1
ATOM 1221 C C . ILE A 1 147 ? 16.930 29.008 63.582 1.00 29.10 147 ILE A C 1
ATOM 1222 O O . ILE A 1 147 ? 16.664 29.258 64.757 1.00 30.79 147 ILE A O 1
ATOM 1227 N N . GLU A 1 148 ? 16.005 29.032 62.633 1.00 29.55 148 GLU A N 1
ATOM 1228 C CA . GLU A 1 148 ? 14.626 29.358 62.972 1.00 30.18 148 GLU A CA 1
ATOM 1229 C C . GLU A 1 148 ? 14.036 28.309 63.911 1.00 29.68 148 GLU A C 1
ATOM 1230 O O . GLU A 1 148 ? 13.222 28.620 64.782 1.00 27.44 148 GLU A O 1
ATOM 1236 N N . GLU A 1 149 ? 14.457 27.061 63.727 1.00 28.30 149 GLU A N 1
ATOM 1237 C CA . GLU A 1 149 ? 13.978 25.964 64.552 1.00 26.24 149 GLU A CA 1
ATOM 1238 C C . GLU A 1 149 ? 14.687 25.938 65.904 1.00 25.72 149 GLU A C 1
ATOM 1239 O O . GLU A 1 149 ? 14.049 26.043 66.950 1.00 24.04 149 GLU A O 1
ATOM 1245 N N . VAL A 1 150 ? 16.011 25.813 65.874 1.00 25.19 150 VAL A N 1
ATOM 1246 C CA . VAL A 1 150 ? 16.801 25.743 67.091 1.00 26.48 150 VAL A CA 1
ATOM 1247 C C . VAL A 1 150 ? 16.588 26.937 68.011 1.00 28.60 150 VAL A C 1
ATOM 1248 O O . VAL A 1 150 ? 16.940 26.881 69.194 1.00 29.56 150 VAL A O 1
ATOM 1252 N N . LEU A 1 151 ? 16.000 28.009 67.484 1.00 28.30 151 LEU A N 1
ATOM 1253 C CA . LEU A 1 151 ? 15.742 29.192 68.300 1.00 29.91 151 LEU A CA 1
ATOM 1254 C C . LEU A 1 151 ? 14.585 28.969 69.253 1.00 30.12 151 LEU A C 1
ATOM 1255 O O . LEU A 1 151 ? 14.525 29.575 70.314 1.00 31.11 151 LEU A O 1
ATOM 1260 N N . LYS A 1 152 ? 13.670 28.090 68.867 1.00 32.92 152 LYS A N 1
ATOM 1261 C CA . LYS A 1 152 ? 12.497 27.778 69.677 1.00 32.55 152 LYS A CA 1
ATOM 1262 C C . LYS A 1 152 ? 12.824 26.829 70.835 1.00 31.12 152 LYS A C 1
ATOM 1263 O O . LYS A 1 152 ? 11.953 26.496 71.638 1.00 30.21 152 LYS A O 1
ATOM 1269 N N . TRP A 1 153 ? 14.083 26.404 70.926 1.00 30.71 153 TRP A N 1
ATOM 1270 C CA . TRP A 1 153 ? 14.499 25.480 71.981 1.00 29.76 153 TRP A CA 1
ATOM 1271 C C . TRP A 1 153 ? 15.138 26.178 73.179 1.00 30.18 153 TRP A C 1
ATOM 1272 O O . TRP A 1 153 ? 16.116 26.910 73.029 1.00 29.41 153 TRP A O 1
ATOM 1283 N N . PRO A 1 154 ? 14.595 25.960 74.386 1.00 29.10 154 PRO A N 1
ATOM 1284 C CA . PRO A 1 154 ? 15.201 26.606 75.552 1.00 27.43 154 PRO A CA 1
ATOM 1285 C C . PRO A 1 154 ? 16.350 25.730 76.032 1.00 27.56 154 PRO A C 1
ATOM 1286 O O . PRO A 1 154 ? 16.375 24.527 75.756 1.00 26.41 154 PRO A O 1
ATOM 1290 N N . PHE A 1 155 ? 17.307 26.328 76.735 1.00 26.46 155 PHE A N 1
ATOM 1291 C CA . PHE A 1 155 ? 18.455 25.584 77.233 1.00 26.19 155 PHE A CA 1
ATOM 1292 C C . PHE A 1 155 ? 18.650 25.675 78.744 1.00 27.85 155 PHE A C 1
ATOM 1293 O O . PHE A 1 155 ? 19.096 26.699 79.263 1.00 28.12 155 PHE A O 1
ATOM 1301 N N . GLU A 1 156 ? 18.325 24.587 79.439 1.00 28.29 156 GLU A N 1
ATOM 1302 C CA . GLU A 1 156 ? 18.460 24.518 80.892 1.00 29.65 156 GLU A CA 1
ATOM 1303 C C . GLU A 1 156 ? 19.860 24.024 81.211 1.00 29.80 156 GLU A C 1
ATOM 1304 O O . GLU A 1 156 ? 20.341 23.068 80.600 1.00 31.69 156 GLU A O 1
ATOM 1310 N N . ILE A 1 157 ? 20.524 24.663 82.164 1.00 29.61 157 ILE A N 1
ATOM 1311 C CA . ILE A 1 157 ? 21.876 24.236 82.488 1.00 29.76 157 ILE A CA 1
ATOM 1312 C C . ILE A 1 157 ? 21.929 23.274 83.666 1.00 29.62 157 ILE A C 1
ATOM 1313 O O . ILE A 1 157 ? 21.553 23.615 84.791 1.00 29.66 157 ILE A O 1
ATOM 1318 N N . TRP A 1 158 ? 22.393 22.062 83.379 1.00 27.32 158 TRP A N 1
ATOM 1319 C CA . TRP A 1 158 ? 22.521 21.003 84.368 1.00 26.05 158 TRP A CA 1
ATOM 1320 C C . TRP A 1 158 ? 21.175 20.632 85.004 1.00 26.59 158 TRP A C 1
ATOM 1321 O O . TRP A 1 158 ? 20.113 21.038 84.522 1.00 25.48 158 TRP A O 1
ATOM 1332 N N . ASN A 1 159 ? 21.226 19.855 86.081 1.00 26.29 159 ASN A N 1
ATOM 1333 C CA . ASN A 1 159 ? 20.019 19.422 86.771 1.00 25.93 159 ASN A CA 1
ATOM 1334 C C . ASN A 1 159 ? 20.221 19.358 88.281 1.00 25.81 159 ASN A C 1
ATOM 1335 O O . ASN A 1 159 ? 21.182 18.760 88.757 1.00 26.92 159 ASN A O 1
ATOM 1340 N N . GLU A 1 160 ? 19.298 19.966 89.023 1.00 28.89 160 GLU A N 1
ATOM 1341 C CA . GLU A 1 160 ? 19.339 19.997 90.491 1.00 30.28 160 GLU A CA 1
ATOM 1342 C C . GLU A 1 160 ? 20.766 20.017 91.057 1.00 30.99 160 GLU A C 1
ATOM 1343 O O . GLU A 1 160 ? 21.204 19.077 91.719 1.00 29.94 160 GLU A O 1
ATOM 1349 N N . PRO A 1 161 ? 21.509 21.107 90.796 1.00 30.96 161 PRO A N 1
ATOM 1350 C CA . PRO A 1 161 ? 22.884 21.250 91.277 1.00 31.27 161 PRO A CA 1
ATOM 1351 C C . PRO A 1 161 ? 22.934 21.418 92.793 1.00 31.18 161 PRO A C 1
ATOM 1352 O O . PRO A 1 161 ? 23.980 21.238 93.415 1.00 28.89 161 PRO A O 1
ATOM 1356 N N . ASN A 1 162 ? 21.791 21.767 93.377 1.00 32.49 162 ASN A N 1
ATOM 1357 C CA . ASN A 1 162 ? 21.682 21.957 94.819 1.00 34.72 162 ASN A CA 1
ATOM 1358 C C . ASN A 1 162 ? 21.662 20.631 95.565 1.00 35.31 162 ASN A C 1
ATOM 1359 O O . ASN A 1 162 ? 21.436 20.609 96.772 1.00 36.88 162 ASN A O 1
ATOM 1364 N N . LEU A 1 163 ? 21.883 19.530 94.848 1.00 35.72 163 LEU A N 1
ATOM 1365 C CA . LEU A 1 163 ? 21.905 18.201 95.462 1.00 36.22 163 LEU A CA 1
ATOM 1366 C C . LEU A 1 163 ? 23.226 17.500 95.152 1.00 37.07 163 LEU A C 1
ATOM 1367 O O . LEU A 1 163 ? 23.634 17.418 93.997 1.00 38.11 163 LEU A O 1
ATOM 1372 N N . LYS A 1 164 ? 23.891 17.003 96.189 1.00 38.14 164 LYS A N 1
ATOM 1373 C CA . LYS A 1 164 ? 25.168 16.304 96.039 1.00 40.46 164 LYS A CA 1
ATOM 1374 C C . LYS A 1 164 ? 25.102 15.163 95.024 1.00 40.89 164 LYS A C 1
ATOM 1375 O O . LYS A 1 164 ? 26.120 14.779 94.451 1.00 41.13 164 LYS A O 1
ATOM 1381 N N . GLU A 1 165 ? 23.907 14.611 94.821 1.00 41.45 165 GLU A N 1
ATOM 1382 C CA . GLU A 1 165 ? 23.715 13.503 93.886 1.00 42.28 165 GLU A CA 1
ATOM 1383 C C . GLU A 1 165 ? 24.011 13.867 92.433 1.00 42.10 165 GLU A C 1
ATOM 1384 O O . GLU A 1 165 ? 24.651 13.097 91.721 1.00 40.52 165 GLU A O 1
ATOM 1390 N N . PHE A 1 166 ? 23.550 15.039 92.003 1.00 42.93 166 PHE A N 1
ATOM 1391 C CA . PHE A 1 166 ? 23.747 15.483 90.625 1.00 44.84 166 PHE A CA 1
ATOM 1392 C C . PHE A 1 166 ? 24.929 16.425 90.380 1.00 45.63 166 PHE A C 1
ATOM 1393 O O . PHE A 1 166 ? 25.420 16.532 89.252 1.00 44.89 166 PHE A O 1
ATOM 1401 N N . TRP A 1 167 ? 25.374 17.111 91.427 1.00 45.85 167 TRP A N 1
ATOM 1402 C CA . TRP A 1 167 ? 26.477 18.066 91.318 1.00 44.16 167 TRP A CA 1
ATOM 1403 C C . TRP A 1 167 ? 27.452 17.824 92.471 1.00 42.31 167 TRP A C 1
ATOM 1404 O O . TRP A 1 167 ? 27.075 17.939 93.634 1.00 42.47 167 TRP A O 1
ATOM 1415 N N . LYS A 1 168 ? 28.698 17.492 92.154 1.00 40.59 168 LYS A N 1
ATOM 1416 C CA . LYS A 1 168 ? 29.698 17.216 93.186 1.00 39.60 168 LYS A CA 1
ATOM 1417 C C . LYS A 1 168 ? 29.738 18.279 94.279 1.00 39.37 168 LYS A C 1
ATOM 1418 O O . LYS A 1 168 ? 30.021 19.447 94.013 1.00 39.90 168 LYS A O 1
ATOM 1424 N N . ASP A 1 169 ? 29.443 17.857 95.508 1.00 38.45 169 ASP A N 1
ATOM 1425 C CA . ASP A 1 169 ? 29.435 18.735 96.674 1.00 35.69 169 ASP A CA 1
ATOM 1426 C C . ASP A 1 169 ? 28.375 19.820 96.599 1.00 34.26 169 ASP A C 1
ATOM 1427 O O . ASP A 1 169 ? 28.428 20.790 97.349 1.00 33.11 169 ASP A O 1
ATOM 1432 N N . ALA A 1 170 ? 27.414 19.661 95.698 1.00 33.75 170 ALA A N 1
ATOM 1433 C CA . ALA A 1 170 ? 26.359 20.654 95.536 1.00 33.98 170 ALA A CA 1
ATOM 1434 C C . ALA A 1 170 ? 26.974 22.054 95.536 1.00 35.01 170 ALA A C 1
ATOM 1435 O O . ALA A 1 170 ? 26.333 23.033 95.930 1.00 35.20 170 ALA A O 1
ATOM 1437 N N . ASP A 1 171 ? 28.226 22.125 95.082 1.00 35.08 171 ASP A N 1
ATOM 1438 C CA . ASP A 1 171 ? 28.989 23.370 95.007 1.00 35.58 171 ASP A CA 1
ATOM 1439 C C . ASP A 1 171 ? 28.228 24.457 94.257 1.00 36.77 171 ASP A C 1
ATOM 1440 O O . ASP A 1 171 ? 28.186 24.459 93.028 1.00 37.97 171 ASP A O 1
ATOM 1445 N N . GLU A 1 172 ? 27.642 25.387 95.000 1.00 37.33 172 GLU A N 1
ATOM 1446 C CA . GLU A 1 172 ? 26.882 26.475 94.404 1.00 38.26 172 GLU A CA 1
ATOM 1447 C C . GLU A 1 172 ? 27.759 27.396 93.559 1.00 39.23 172 GLU A C 1
ATOM 1448 O O . GLU A 1 172 ? 27.316 27.931 92.537 1.00 40.14 172 GLU A O 1
ATOM 1454 N N . LYS A 1 173 ? 29.004 27.568 93.987 1.00 40.06 173 LYS A N 1
ATOM 1455 C CA . LYS A 1 173 ? 29.952 28.429 93.294 1.00 39.34 173 LYS A CA 1
ATOM 1456 C C . LYS A 1 173 ? 30.294 27.895 91.907 1.00 38.89 173 LYS A C 1
ATOM 1457 O O . LYS A 1 173 ? 30.213 28.631 90.918 1.00 37.90 173 LYS A O 1
ATOM 1463 N N . GLU A 1 174 ? 30.679 26.619 91.835 1.00 38.06 174 GLU A N 1
ATOM 1464 C CA . GLU A 1 174 ? 31.026 25.992 90.558 1.00 36.62 174 GLU A CA 1
ATOM 1465 C C . GLU A 1 174 ? 29.861 26.055 89.577 1.00 33.99 174 GLU A C 1
ATOM 1466 O O . GLU A 1 174 ? 30.036 26.407 88.415 1.00 33.06 174 GLU A O 1
ATOM 1472 N N . TYR A 1 175 ? 28.668 25.714 90.044 1.00 32.64 175 TYR A N 1
ATOM 1473 C CA . TYR A 1 175 ? 27.507 25.749 89.173 1.00 31.65 175 TYR A CA 1
ATOM 1474 C C . TYR A 1 175 ? 27.356 27.121 88.519 1.00 32.89 175 TYR A C 1
ATOM 1475 O O . TYR A 1 175 ? 27.086 27.224 87.320 1.00 32.09 175 TYR A O 1
ATOM 1484 N N . PHE A 1 176 ? 27.515 28.173 89.318 1.00 33.07 176 PHE A N 1
ATOM 1485 C CA . PHE A 1 176 ? 27.393 29.528 88.808 1.00 33.20 176 PHE A CA 1
ATOM 1486 C C . PHE A 1 176 ? 28.441 29.783 87.731 1.00 31.86 176 PHE A C 1
ATOM 1487 O O . PHE A 1 176 ? 28.187 30.503 86.772 1.00 30.93 176 PHE A O 1
ATOM 1495 N N . LYS A 1 177 ? 29.613 29.178 87.881 1.00 31.13 177 LYS A N 1
ATOM 1496 C CA . LYS A 1 177 ? 30.660 29.351 86.891 1.00 30.72 177 LYS A CA 1
ATOM 1497 C C . LYS A 1 177 ? 30.293 28.546 85.647 1.00 31.70 177 LYS A C 1
ATOM 1498 O O . LYS A 1 177 ? 30.233 29.086 84.540 1.00 31.30 177 LYS A O 1
ATOM 1504 N N . LEU A 1 178 ? 30.050 27.252 85.836 1.00 31.81 178 LEU A N 1
ATOM 1505 C CA . LEU A 1 178 ? 29.669 26.382 84.732 1.00 32.84 178 LEU A CA 1
ATOM 1506 C C . LEU A 1 178 ? 28.525 27.039 83.972 1.00 32.55 178 LEU A C 1
ATOM 1507 O O . LEU A 1 178 ? 28.514 27.043 82.741 1.00 32.12 178 LEU A O 1
ATOM 1512 N N . TYR A 1 179 ? 27.570 27.602 84.709 1.00 32.23 179 TYR A N 1
ATOM 1513 C CA . TYR A 1 179 ? 26.433 28.275 84.091 1.00 32.90 179 TYR A CA 1
ATOM 1514 C C . TYR A 1 179 ? 26.882 29.524 83.345 1.00 34.15 179 TYR A C 1
ATOM 1515 O O . TYR A 1 179 ? 26.377 29.820 82.267 1.00 35.05 179 TYR A O 1
ATOM 1524 N N . LYS A 1 180 ? 27.813 30.270 83.933 1.00 35.12 180 LYS A N 1
ATOM 1525 C CA . LYS A 1 180 ? 28.312 31.486 83.301 1.00 34.00 180 LYS A CA 1
ATOM 1526 C C . LYS A 1 180 ? 28.898 31.117 81.948 1.00 33.88 180 LYS A C 1
ATOM 1527 O O . LYS A 1 180 ? 28.486 31.643 80.908 1.00 32.80 180 LYS A O 1
ATOM 1533 N N . VAL A 1 181 ? 29.867 30.207 81.978 1.00 32.87 181 VAL A N 1
ATOM 1534 C CA . VAL A 1 181 ? 30.525 29.743 80.770 1.00 31.98 181 VAL A CA 1
ATOM 1535 C C . VAL A 1 181 ? 29.520 29.202 79.759 1.00 33.51 181 VAL A C 1
ATOM 1536 O O . VAL A 1 181 ? 29.476 29.651 78.612 1.00 33.89 181 VAL A O 1
ATOM 1540 N N . THR A 1 182 ? 28.712 28.241 80.194 1.00 33.87 182 THR A N 1
ATOM 1541 C CA . THR A 1 182 ? 27.724 27.616 79.323 1.00 33.71 182 THR A CA 1
ATOM 1542 C C . THR A 1 182 ? 26.742 28.612 78.723 1.00 33.84 182 THR A C 1
ATOM 1543 O O . THR A 1 182 ? 26.551 28.642 77.508 1.00 33.49 182 THR A O 1
ATOM 1547 N N . ALA A 1 183 ? 26.121 29.421 79.573 1.00 34.65 183 ALA A N 1
ATOM 1548 C CA . ALA A 1 183 ? 25.160 30.420 79.114 1.00 36.86 183 ALA A CA 1
ATOM 1549 C C . ALA A 1 183 ? 25.828 31.402 78.161 1.00 38.05 183 ALA A C 1
ATOM 1550 O O . ALA A 1 183 ? 25.168 32.031 77.331 1.00 38.03 183 ALA A O 1
ATOM 1552 N N . LYS A 1 184 ? 27.144 31.524 78.288 1.00 39.48 184 LYS A N 1
ATOM 1553 C CA . LYS A 1 184 ? 27.922 32.424 77.453 1.00 40.00 184 LYS A CA 1
ATOM 1554 C C . LYS A 1 184 ? 28.159 31.805 76.084 1.00 38.94 184 LYS A C 1
ATOM 1555 O O . LYS A 1 184 ? 27.731 32.353 75.067 1.00 39.19 184 LYS A O 1
ATOM 1561 N N . ALA A 1 185 ? 28.838 30.659 76.068 1.00 37.54 185 ALA A N 1
ATOM 1562 C CA . ALA A 1 185 ? 29.143 29.947 74.828 1.00 35.14 185 ALA A CA 1
ATOM 1563 C C . ALA A 1 185 ? 27.902 29.799 73.951 1.00 33.00 185 ALA A C 1
ATOM 1564 O O . ALA A 1 185 ? 27.988 29.832 72.720 1.00 32.31 185 ALA A O 1
ATOM 1566 N N . ILE A 1 186 ? 26.748 29.633 74.585 1.00 30.95 186 ILE A N 1
ATOM 1567 C CA . ILE A 1 186 ? 25.504 29.500 73.844 1.00 29.12 186 ILE A CA 1
ATOM 1568 C C . ILE A 1 186 ? 25.220 30.815 73.148 1.00 29.75 186 ILE A C 1
ATOM 1569 O O . ILE A 1 186 ? 24.968 30.847 71.946 1.00 31.23 186 ILE A O 1
ATOM 1574 N N . LYS A 1 187 ? 25.273 31.903 73.912 1.00 30.78 187 LYS A N 1
ATOM 1575 C CA . LYS A 1 187 ? 25.017 33.234 73.376 1.00 30.70 187 LYS A CA 1
ATOM 1576 C C . LYS A 1 187 ? 25.980 33.584 72.241 1.00 31.16 187 LYS A C 1
ATOM 1577 O O . LYS A 1 187 ? 25.582 34.214 71.263 1.00 30.26 187 LYS A O 1
ATOM 1583 N N . GLU A 1 188 ? 27.238 33.172 72.366 1.00 33.48 188 GLU A N 1
ATOM 1584 C CA . GLU A 1 188 ? 28.215 33.447 71.322 1.00 35.94 188 GLU A CA 1
ATOM 1585 C C . GLU A 1 188 ? 27.750 32.838 70.002 1.00 37.02 188 GLU A C 1
ATOM 1586 O O . GLU A 1 188 ? 28.064 33.353 68.928 1.00 37.07 188 GLU A O 1
ATOM 1592 N N . VAL A 1 189 ? 27.002 31.740 70.079 1.00 36.60 189 VAL A N 1
ATOM 1593 C CA . VAL A 1 189 ? 26.494 31.103 68.870 1.00 36.23 189 VAL A CA 1
ATOM 1594 C C . VAL A 1 189 ? 25.380 31.977 68.315 1.00 36.49 189 VAL A C 1
ATOM 1595 O O . VAL A 1 189 ? 25.325 32.243 67.118 1.00 38.81 189 VAL A O 1
ATOM 1599 N N . ASN A 1 190 ? 24.504 32.435 69.199 1.00 36.71 190 ASN A N 1
ATOM 1600 C CA . ASN A 1 190 ? 23.400 33.302 68.820 1.00 35.69 190 ASN A CA 1
ATOM 1601 C C . ASN A 1 190 ? 22.791 33.909 70.086 1.00 37.22 190 ASN A C 1
ATOM 1602 O O . ASN A 1 190 ? 22.436 33.189 71.020 1.00 38.23 190 ASN A O 1
ATOM 1607 N N . GLU A 1 191 ? 22.675 35.235 70.104 1.00 37.64 191 GLU A N 1
ATOM 1608 C CA . GLU A 1 191 ? 22.151 35.974 71.249 1.00 37.07 191 GLU A CA 1
ATOM 1609 C C . GLU A 1 191 ? 20.679 35.761 71.582 1.00 36.48 191 GLU A C 1
ATOM 1610 O O . GLU A 1 191 ? 20.216 36.177 72.648 1.00 34.50 191 GLU A O 1
ATOM 1616 N N . ASN A 1 192 ? 19.942 35.118 70.685 1.00 36.34 192 ASN A N 1
ATOM 1617 C CA . ASN A 1 192 ? 18.525 34.887 70.921 1.00 36.31 192 ASN A CA 1
ATOM 1618 C C . ASN A 1 192 ? 18.196 33.490 71.429 1.00 36.17 192 ASN A C 1
ATOM 1619 O O . ASN A 1 192 ? 17.024 33.140 71.595 1.00 36.45 192 ASN A O 1
ATOM 1624 N N . LEU A 1 193 ? 19.228 32.690 71.672 1.00 34.76 193 LEU A N 1
ATOM 1625 C CA . LEU A 1 193 ? 19.022 31.345 72.191 1.00 34.15 193 LEU A CA 1
ATOM 1626 C C . LEU A 1 193 ? 18.708 31.459 73.682 1.00 33.74 193 LEU A C 1
ATOM 1627 O O . LEU A 1 193 ? 19.552 31.877 74.471 1.00 34.16 193 LEU A O 1
ATOM 1632 N N . LYS A 1 194 ? 17.483 31.101 74.053 1.00 33.02 194 LYS A N 1
ATOM 1633 C CA . LYS A 1 194 ? 17.032 31.161 75.439 1.00 31.93 194 LYS A CA 1
ATOM 1634 C C . LYS A 1 194 ? 17.863 30.260 76.346 1.00 32.54 194 LYS A C 1
ATOM 1635 O O . LYS A 1 194 ? 18.109 29.097 76.028 1.00 31.73 194 LYS A O 1
ATOM 1641 N N . VAL A 1 195 ? 18.297 30.802 77.479 1.00 33.09 195 VAL A N 1
ATOM 1642 C CA . VAL A 1 195 ? 19.096 30.038 78.436 1.00 33.24 195 VAL A CA 1
ATOM 1643 C C . VAL A 1 195 ? 18.542 30.267 79.840 1.00 33.07 195 VAL A C 1
ATOM 1644 O O . VAL A 1 195 ? 17.949 31.309 80.115 1.00 33.99 195 VAL A O 1
ATOM 1648 N N . GLY A 1 196 ? 18.718 29.294 80.725 1.00 33.51 196 GLY A N 1
ATOM 1649 C CA . GLY A 1 196 ? 18.199 29.455 82.071 1.00 32.93 196 GLY A CA 1
ATOM 1650 C C . GLY A 1 196 ? 18.687 28.447 83.090 1.00 33.04 196 GLY A C 1
ATOM 1651 O O . GLY A 1 196 ? 19.541 27.598 82.808 1.00 32.21 196 GLY A O 1
ATOM 1652 N N . GLY A 1 197 ? 18.121 28.557 84.289 1.00 33.10 197 GLY A N 1
ATOM 1653 C CA . GLY A 1 197 ? 18.468 27.682 85.393 1.00 32.72 197 GLY A CA 1
ATOM 1654 C C . GLY A 1 197 ? 17.768 28.194 86.637 1.00 33.10 197 GLY A C 1
ATOM 1655 O O . GLY A 1 197 ? 16.840 29.000 86.522 1.00 32.56 197 GLY A O 1
ATOM 1656 N N . PRO A 1 198 ? 18.175 27.757 87.840 1.00 33.73 198 PRO A N 1
ATOM 1657 C CA . PRO A 1 198 ? 19.253 26.800 88.099 1.00 34.68 198 PRO A CA 1
ATOM 1658 C C . PRO A 1 198 ? 18.757 25.358 88.144 1.00 35.31 198 PRO A C 1
ATOM 1659 O O . PRO A 1 198 ? 19.521 24.445 88.452 1.00 34.19 198 PRO A O 1
ATOM 1663 N N . ALA A 1 199 ? 17.472 25.168 87.851 1.00 36.98 199 ALA A N 1
ATOM 1664 C CA . ALA A 1 199 ? 16.862 23.837 87.836 1.00 39.29 199 ALA A CA 1
ATOM 1665 C C . ALA A 1 199 ? 17.122 23.048 89.120 1.00 40.75 199 ALA A C 1
ATOM 1666 O O . ALA A 1 199 ? 17.539 21.887 89.083 1.00 40.42 199 ALA A O 1
ATOM 1668 N N . ILE A 1 200 ? 16.866 23.687 90.255 1.00 42.07 200 ILE A N 1
ATOM 1669 C CA . ILE A 1 200 ? 17.065 23.061 91.554 1.00 43.43 200 ILE A CA 1
ATOM 1670 C C . ILE A 1 200 ? 15.756 22.463 92.054 1.00 44.53 200 ILE A C 1
ATOM 1671 O O . ILE A 1 200 ? 14.675 22.860 91.615 1.00 44.15 200 ILE A O 1
ATOM 1676 N N . CYS A 1 201 ? 15.855 21.505 92.969 1.00 46.84 201 CYS A N 1
ATOM 1677 C CA . CYS A 1 201 ? 14.666 20.886 93.538 1.00 49.67 201 CYS A CA 1
ATOM 1678 C C . CYS A 1 201 ? 14.240 21.768 94.702 1.00 50.06 201 CYS A C 1
ATOM 1679 O O . CYS A 1 201 ? 15.022 22.591 95.177 1.00 50.81 201 CYS A O 1
ATOM 1682 N N . GLY A 1 202 ? 13.005 21.595 95.160 1.00 50.86 202 GLY A N 1
ATOM 1683 C CA . GLY A 1 202 ? 12.500 22.401 96.258 1.00 50.71 202 GLY A CA 1
ATOM 1684 C C . GLY A 1 202 ? 13.334 22.406 97.528 1.00 50.82 202 GLY A C 1
ATOM 1685 O O . GLY A 1 202 ? 14.249 21.597 97.697 1.00 50.31 202 GLY A O 1
ATOM 1686 N N . GLY A 1 203 ? 13.015 23.336 98.424 1.00 50.76 203 GLY A N 1
ATOM 1687 C CA . GLY A 1 203 ? 13.729 23.430 99.683 1.00 51.34 203 GLY A CA 1
ATOM 1688 C C . GLY A 1 203 ? 14.902 24.392 99.698 1.00 51.26 203 GLY A C 1
ATOM 1689 O O . GLY A 1 203 ? 15.066 25.159 100.649 1.00 51.46 203 GLY A O 1
ATOM 1690 N N . ALA A 1 204 ? 15.721 24.357 98.649 1.00 50.62 204 ALA A N 1
ATOM 1691 C CA . ALA A 1 204 ? 16.891 25.227 98.565 1.00 49.18 204 ALA A CA 1
ATOM 1692 C C . ALA A 1 204 ? 16.648 26.438 97.669 1.00 47.89 204 ALA A C 1
ATOM 1693 O O . ALA A 1 204 ? 17.483 26.763 96.826 1.00 48.01 204 ALA A O 1
ATOM 1695 N N . ASP A 1 205 ? 15.513 27.108 97.859 1.00 46.16 205 ASP A N 1
ATOM 1696 C CA . ASP A 1 205 ? 15.184 28.274 97.048 1.00 44.86 205 ASP A CA 1
ATOM 1697 C C . ASP A 1 205 ? 16.174 29.420 97.199 1.00 43.72 205 ASP A C 1
ATOM 1698 O O . ASP A 1 205 ? 16.141 30.376 96.423 1.00 43.92 205 ASP A O 1
ATOM 1703 N N . TYR A 1 206 ? 17.054 29.343 98.190 1.00 41.48 206 TYR A N 1
ATOM 1704 C CA . TYR A 1 206 ? 18.022 30.414 98.347 1.00 40.41 206 TYR A CA 1
ATOM 1705 C C . TYR A 1 206 ? 18.896 30.411 97.089 1.00 39.35 206 TYR A C 1
ATOM 1706 O O . TYR A 1 206 ? 19.472 31.433 96.706 1.00 40.03 206 TYR A O 1
ATOM 1715 N N . TRP A 1 207 ? 18.946 29.262 96.421 1.00 37.68 207 TRP A N 1
ATOM 1716 C CA . TRP A 1 207 ? 19.724 29.121 95.195 1.00 36.42 207 TRP A CA 1
ATOM 1717 C C . TRP A 1 207 ? 19.227 30.054 94.098 1.00 34.96 207 TRP A C 1
ATOM 1718 O O . TRP A 1 207 ? 20.019 30.692 93.412 1.00 35.41 207 TRP A O 1
ATOM 1729 N N . ILE A 1 208 ? 17.914 30.133 93.930 1.00 33.92 208 ILE A N 1
ATOM 1730 C CA . ILE A 1 208 ? 17.357 31.000 92.905 1.00 34.81 208 ILE A CA 1
ATOM 1731 C C . ILE A 1 208 ? 17.710 32.466 93.148 1.00 37.04 208 ILE A C 1
ATOM 1732 O O . ILE A 1 208 ? 17.964 33.207 92.197 1.00 36.96 208 ILE A O 1
ATOM 1737 N N . GLU A 1 209 ? 17.740 32.881 94.415 1.00 38.85 209 GLU A N 1
ATOM 1738 C CA . GLU A 1 209 ? 18.083 34.259 94.755 1.00 39.73 209 GLU A CA 1
ATOM 1739 C C . GLU A 1 209 ? 19.550 34.528 94.456 1.00 39.51 209 GLU A C 1
ATOM 1740 O O . GLU A 1 209 ? 19.894 35.524 93.818 1.00 39.32 209 GLU A O 1
ATOM 1746 N N . ASP A 1 210 ? 20.413 33.632 94.918 1.00 39.03 210 ASP A N 1
ATOM 1747 C CA . ASP A 1 210 ? 21.842 33.773 94.688 1.00 38.70 210 ASP A CA 1
ATOM 1748 C C . ASP A 1 210 ? 22.151 33.637 93.205 1.00 38.93 210 ASP A C 1
ATOM 1749 O O . ASP A 1 210 ? 23.198 34.082 92.737 1.00 39.97 210 ASP A O 1
ATOM 1754 N N . PHE A 1 211 ? 21.239 33.008 92.470 1.00 37.99 211 PHE A N 1
ATOM 1755 C CA . PHE A 1 211 ? 21.412 32.821 91.036 1.00 35.93 211 PHE A CA 1
ATOM 1756 C C . PHE A 1 211 ? 21.042 34.113 90.306 1.00 35.49 211 PHE A C 1
ATOM 1757 O O . PHE A 1 211 ? 21.813 34.615 89.488 1.00 35.25 211 PHE A O 1
ATOM 1765 N N . LEU A 1 212 ? 19.863 34.648 90.617 1.00 35.10 212 LEU A N 1
ATOM 1766 C CA . LEU A 1 212 ? 19.379 35.877 90.002 1.00 36.23 212 LEU A CA 1
ATOM 1767 C C . LEU A 1 212 ? 20.188 37.111 90.419 1.00 38.33 212 LEU A C 1
ATOM 1768 O O . LEU A 1 212 ? 20.001 38.196 89.867 1.00 38.95 212 LEU A O 1
ATOM 1773 N N . ASN A 1 213 ? 21.070 36.954 91.404 1.00 38.92 213 ASN A N 1
ATOM 1774 C CA . ASN A 1 213 ? 21.913 38.063 91.833 1.00 38.76 213 ASN A CA 1
ATOM 1775 C C . ASN A 1 213 ? 23.275 37.859 91.197 1.00 37.96 213 ASN A C 1
ATOM 1776 O O . ASN A 1 213 ? 23.980 38.818 90.896 1.00 36.44 213 ASN A O 1
ATOM 1781 N N . PHE A 1 214 ? 23.640 36.598 90.994 1.00 37.84 214 PHE A N 1
ATOM 1782 C CA . PHE A 1 214 ? 24.916 36.266 90.370 1.00 38.67 214 PHE A CA 1
ATOM 1783 C C . PHE A 1 214 ? 24.904 36.828 88.954 1.00 39.85 214 PHE A C 1
ATOM 1784 O O . PHE A 1 214 ? 25.845 37.503 88.522 1.00 39.45 214 PHE A O 1
ATOM 1792 N N . CYS A 1 215 ? 23.824 36.533 88.237 1.00 40.53 215 CYS A N 1
ATOM 1793 C CA . CYS A 1 215 ? 23.650 36.998 86.867 1.00 42.40 215 CYS A CA 1
ATOM 1794 C C . CYS A 1 215 ? 23.719 38.519 86.820 1.00 43.98 215 CYS A C 1
ATOM 1795 O O . CYS A 1 215 ? 24.510 39.098 86.071 1.00 43.41 215 CYS A O 1
ATOM 1798 N N . TYR A 1 216 ? 22.881 39.151 87.637 1.00 45.66 216 TYR A N 1
ATOM 1799 C CA . TYR A 1 216 ? 22.807 40.603 87.718 1.00 46.39 216 TYR A CA 1
ATOM 1800 C C . TYR A 1 216 ? 24.161 41.266 87.911 1.00 46.65 216 TYR A C 1
ATOM 1801 O O . TYR A 1 216 ? 24.513 42.184 87.176 1.00 47.32 216 TYR A O 1
ATOM 1810 N N . GLU A 1 217 ? 24.917 40.795 88.898 1.00 46.64 217 GLU A N 1
ATOM 1811 C CA . GLU A 1 217 ? 26.218 41.371 89.205 1.00 46.59 217 GLU A CA 1
ATOM 1812 C C . GLU A 1 217 ? 27.375 40.986 88.299 1.00 46.39 217 GLU A C 1
ATOM 1813 O O . GLU A 1 217 ? 28.176 41.844 87.932 1.00 47.60 217 GLU A O 1
ATOM 1819 N N . GLU A 1 218 ? 27.481 39.712 87.940 1.00 46.00 218 GLU A N 1
ATOM 1820 C CA . GLU A 1 218 ? 28.577 39.274 87.073 1.00 45.11 218 GLU A CA 1
ATOM 1821 C C . GLU A 1 218 ? 28.241 39.454 85.591 1.00 43.25 218 GLU A C 1
ATOM 1822 O O . GLU A 1 218 ? 29.026 39.089 84.714 1.00 42.51 218 GLU A O 1
ATOM 1828 N N . ASN A 1 219 ? 27.067 40.014 85.324 1.00 41.60 219 ASN A N 1
ATOM 1829 C CA . ASN A 1 219 ? 26.621 40.266 83.959 1.00 41.10 219 ASN A CA 1
ATOM 1830 C C . ASN A 1 219 ? 26.582 38.999 83.111 1.00 39.65 219 ASN A C 1
ATOM 1831 O O . ASN A 1 219 ? 27.277 38.890 82.098 1.00 38.55 219 ASN A O 1
ATOM 1836 N N . VAL A 1 220 ? 25.764 38.046 83.547 1.00 38.19 220 VAL A N 1
ATOM 1837 C CA . VAL A 1 220 ? 25.593 36.778 82.855 1.00 36.51 220 VAL A CA 1
ATOM 1838 C C . VAL A 1 220 ? 24.149 36.7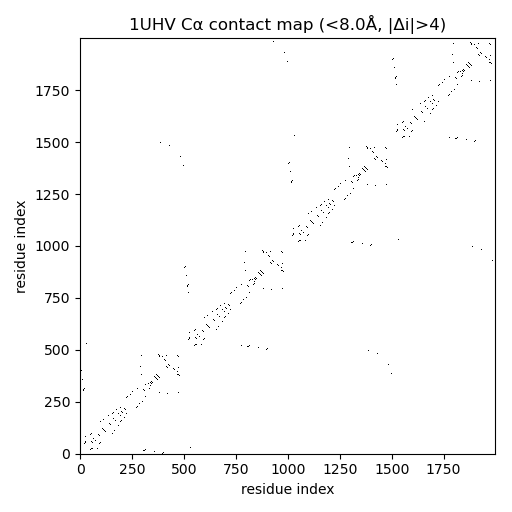20 82.382 1.00 35.99 220 VAL A C 1
ATOM 1839 O O . VAL A 1 220 ? 23.228 36.996 83.148 1.00 35.50 220 VAL A O 1
ATOM 1843 N N . PRO A 1 221 ? 23.933 36.365 81.108 1.00 35.28 221 PRO A N 1
ATOM 1844 C CA . PRO A 1 221 ? 22.583 36.280 80.545 1.00 34.58 221 PRO A CA 1
ATOM 1845 C C . PRO A 1 221 ? 21.662 35.240 81.187 1.00 33.49 221 PRO A C 1
ATOM 1846 O O . PRO A 1 221 ? 22.113 34.201 81.674 1.00 31.99 221 PRO A O 1
ATOM 1850 N N . VAL A 1 222 ? 20.369 35.549 81.186 1.00 31.23 222 VAL A N 1
ATOM 1851 C CA . VAL A 1 222 ? 19.340 34.670 81.730 1.00 32.03 222 VAL A CA 1
ATOM 1852 C C . VAL A 1 222 ? 18.028 34.982 81.052 1.00 31.15 222 VAL A C 1
ATOM 1853 O O . VAL A 1 222 ? 17.615 36.137 80.994 1.00 31.88 222 VAL A O 1
ATOM 1857 N N . ASP A 1 223 ? 17.370 33.948 80.547 1.00 31.25 223 ASP A N 1
ATOM 1858 C CA . ASP A 1 223 ? 16.103 34.132 79.859 1.00 31.49 223 ASP A CA 1
ATOM 1859 C C . ASP A 1 223 ? 14.960 33.450 80.596 1.00 31.15 223 ASP A C 1
ATOM 1860 O O . ASP A 1 223 ? 13.798 33.664 80.263 1.00 32.42 223 ASP A O 1
ATOM 1865 N N . PHE A 1 224 ? 15.286 32.638 81.601 1.00 29.49 224 PHE A N 1
ATOM 1866 C CA . PHE A 1 224 ? 14.256 31.956 82.383 1.00 29.59 224 PHE A CA 1
ATOM 1867 C C . PHE A 1 224 ? 14.789 31.296 83.651 1.00 29.05 224 PHE A C 1
ATOM 1868 O O . PHE A 1 224 ? 15.987 31.022 83.769 1.00 29.71 224 PHE A O 1
ATOM 1876 N N . VAL A 1 225 ? 13.891 31.061 84.604 1.00 28.98 225 VAL A N 1
ATOM 1877 C CA . VAL A 1 225 ? 14.252 30.389 85.846 1.00 29.15 225 VAL A CA 1
ATOM 1878 C C . VAL A 1 225 ? 13.530 29.047 85.850 1.00 29.57 225 VAL A C 1
ATOM 1879 O O . VAL A 1 225 ? 12.335 28.978 85.547 1.00 26.90 225 VAL A O 1
ATOM 1883 N N . SER A 1 226 ? 14.255 27.986 86.190 1.00 30.56 226 SER A N 1
ATOM 1884 C CA . SER A 1 226 ? 13.670 26.652 86.239 1.00 31.92 226 SER A CA 1
ATOM 1885 C C . SER A 1 226 ? 13.819 26.035 87.625 1.00 33.12 226 SER A C 1
ATOM 1886 O O . SER A 1 226 ? 14.857 26.176 88.272 1.00 33.26 226 SER A O 1
ATOM 1889 N N . ARG A 1 227 ? 12.769 25.346 88.065 1.00 34.13 227 ARG A N 1
ATOM 1890 C CA . ARG A 1 227 ? 12.755 24.690 89.361 1.00 34.94 227 ARG A CA 1
ATOM 1891 C C . ARG A 1 227 ? 11.839 23.462 89.311 1.00 35.93 227 ARG A C 1
ATOM 1892 O O . ARG A 1 227 ? 10.959 23.354 88.449 1.00 35.83 227 ARG A O 1
ATOM 1900 N N . HIS A 1 228 ? 12.049 22.543 90.247 1.00 35.46 228 HIS A N 1
ATOM 1901 C CA . HIS A 1 228 ? 11.255 21.322 90.316 1.00 35.28 228 HIS A CA 1
ATOM 1902 C C . HIS A 1 228 ? 10.360 21.327 91.556 1.00 35.23 228 HIS A C 1
ATOM 1903 O O . HIS A 1 228 ? 10.614 22.057 92.513 1.00 35.20 228 HIS A O 1
ATOM 1910 N N . ALA A 1 229 ? 9.306 20.521 91.530 1.00 33.58 229 ALA A N 1
ATOM 1911 C CA . ALA A 1 229 ? 8.397 20.451 92.661 1.00 32.96 229 ALA A CA 1
ATOM 1912 C C . ALA A 1 229 ? 7.904 19.026 92.912 1.00 33.12 229 ALA A C 1
ATOM 1913 O O . ALA A 1 229 ? 7.519 18.312 91.979 1.00 31.34 229 ALA A O 1
ATOM 1915 N N . TYR A 1 230 ? 7.940 18.621 94.179 1.00 32.37 230 TYR A N 1
ATOM 1916 C CA . TYR A 1 230 ? 7.487 17.301 94.600 1.00 34.90 230 TYR A CA 1
ATOM 1917 C C . TYR A 1 230 ? 6.866 17.379 95.988 1.00 35.34 230 TYR A C 1
ATOM 1918 O O . TYR A 1 230 ? 7.354 18.100 96.858 1.00 36.67 230 TYR A O 1
ATOM 1927 N N . THR A 1 231 ? 5.801 16.618 96.199 1.00 34.92 231 THR A N 1
ATOM 1928 C CA . THR A 1 231 ? 5.109 16.617 97.479 1.00 33.13 231 THR A CA 1
ATOM 1929 C C . THR A 1 231 ? 5.244 15.308 98.251 1.00 33.33 231 THR A C 1
ATOM 1930 O O . THR A 1 231 ? 4.481 15.038 99.174 1.00 33.59 231 THR A O 1
ATOM 1934 N N . SER A 1 232 ? 6.218 14.492 97.877 1.00 34.21 232 SER A N 1
ATOM 1935 C CA . SER A 1 232 ? 6.419 13.228 98.558 1.00 34.61 232 SER A CA 1
ATOM 1936 C C . SER A 1 232 ? 7.430 13.376 99.689 1.00 35.86 232 SER A C 1
ATOM 1937 O O . SER A 1 232 ? 8.485 13.996 99.524 1.00 34.12 232 SER A O 1
ATOM 1940 N N . LYS A 1 233 ? 7.096 12.811 100.843 1.00 36.55 233 LYS A N 1
ATOM 1941 C CA . LYS A 1 233 ? 7.984 12.858 101.987 1.00 38.13 233 LYS A CA 1
ATOM 1942 C C . LYS A 1 233 ? 9.058 11.801 101.799 1.00 38.27 233 LYS A C 1
ATOM 1943 O O . LYS A 1 233 ? 8.988 10.993 100.875 1.00 38.55 233 LYS A O 1
ATOM 1949 N N . GLN A 1 234 ? 10.053 11.813 102.677 1.00 39.32 234 GLN A N 1
ATOM 1950 C CA . GLN A 1 234 ? 11.144 10.852 102.618 1.00 40.85 234 GLN A CA 1
ATOM 1951 C C . GLN A 1 234 ? 10.606 9.435 102.803 1.00 40.97 234 GLN A C 1
ATOM 1952 O O . GLN A 1 234 ? 9.513 9.234 103.333 1.00 40.92 234 GLN A O 1
ATOM 1958 N N . GLY A 1 235 ? 11.382 8.452 102.365 1.00 40.65 235 GLY A N 1
ATOM 1959 C CA . GLY A 1 235 ? 10.964 7.073 102.509 1.00 40.22 235 GLY A CA 1
ATOM 1960 C C . GLY A 1 235 ? 12.173 6.178 102.661 1.00 41.08 235 GLY A C 1
ATOM 1961 O O . GLY A 1 235 ? 13.307 6.657 102.733 1.00 42.36 235 GLY A O 1
ATOM 1962 N N . GLU A 1 236 ? 11.941 4.873 102.705 1.00 41.02 236 GLU A N 1
ATOM 1963 C CA . GLU A 1 236 ? 13.035 3.926 102.849 1.00 39.55 236 GLU A CA 1
ATOM 1964 C C . GLU A 1 236 ? 12.922 2.793 101.844 1.00 38.21 236 GLU A C 1
ATOM 1965 O O . GLU A 1 236 ? 12.184 1.830 102.046 1.00 38.85 236 GLU A O 1
ATOM 1971 N N . TYR A 1 237 ? 13.669 2.921 100.756 1.00 36.32 237 TYR A N 1
ATOM 1972 C CA . TYR A 1 237 ? 13.669 1.920 99.701 1.00 34.80 237 TYR A CA 1
ATOM 1973 C C . TYR A 1 237 ? 13.862 0.487 100.177 1.00 34.57 237 TYR A C 1
ATOM 1974 O O . TYR A 1 237 ? 14.592 0.222 101.140 1.00 34.02 237 TYR A O 1
ATOM 1983 N N . THR A 1 238 ? 13.182 -0.431 99.495 1.00 32.03 238 THR A N 1
ATOM 1984 C CA . THR A 1 238 ? 13.354 -1.852 99.736 1.00 30.00 238 THR A CA 1
ATOM 1985 C C . THR A 1 238 ? 14.072 -2.081 98.407 1.00 29.51 238 THR A C 1
ATOM 1986 O O . THR A 1 238 ? 14.057 -1.204 97.542 1.00 30.11 238 THR A O 1
ATOM 1990 N N . PRO A 1 239 ? 14.719 -3.230 98.219 1.00 28.27 239 PRO A N 1
ATOM 1991 C CA . PRO A 1 239 ? 15.386 -3.378 96.922 1.00 27.96 239 PRO A CA 1
ATOM 1992 C C . PRO A 1 239 ? 14.459 -3.339 95.694 1.00 26.84 239 PRO A C 1
ATOM 1993 O O . PRO A 1 239 ? 14.936 -3.338 94.554 1.00 27.04 239 PRO A O 1
ATOM 1997 N N . HIS A 1 240 ? 13.147 -3.286 95.925 1.00 24.15 240 HIS A N 1
ATOM 1998 C CA . HIS A 1 240 ? 12.180 -3.287 94.830 1.00 20.87 240 HIS A CA 1
ATOM 1999 C C . HIS A 1 240 ? 11.332 -2.036 94.681 1.00 21.26 240 HIS A C 1
ATOM 2000 O O . HIS A 1 240 ? 11.010 -1.635 93.569 1.00 20.92 240 HIS A O 1
ATOM 2007 N N . LEU A 1 241 ? 10.966 -1.420 95.797 1.00 22.14 241 LEU A N 1
ATOM 2008 C CA . LEU A 1 241 ? 10.138 -0.228 95.745 1.00 22.23 241 LEU A CA 1
ATOM 2009 C C . LEU A 1 241 ? 10.291 0.668 96.958 1.00 23.04 241 LEU A C 1
ATOM 2010 O O . LEU A 1 241 ? 11.153 0.452 97.809 1.00 23.32 241 LEU A O 1
ATOM 2015 N N . ILE A 1 242 ? 9.436 1.679 97.029 1.00 22.55 242 ILE A N 1
ATOM 2016 C CA . ILE A 1 242 ? 9.449 2.607 98.141 1.00 24.26 242 ILE A CA 1
ATOM 2017 C C . ILE A 1 242 ? 8.078 3.250 98.270 1.00 23.69 242 ILE A C 1
ATOM 2018 O O . ILE A 1 242 ? 7.414 3.519 97.269 1.00 22.70 242 ILE A O 1
ATOM 2023 N N . TYR A 1 243 ? 7.632 3.457 99.504 1.00 23.75 243 TYR A N 1
ATOM 2024 C CA . TYR A 1 243 ? 6.352 4.115 99.728 1.00 23.64 243 TYR A CA 1
ATOM 2025 C C . TYR A 1 243 ? 6.642 5.436 100.415 1.00 24.06 243 TYR A C 1
ATOM 2026 O O . TYR A 1 243 ? 7.553 5.532 101.236 1.00 23.23 243 TYR A O 1
ATOM 2035 N N . GLN A 1 244 ? 5.880 6.462 100.071 1.00 24.58 244 GLN A N 1
ATOM 2036 C CA . GLN A 1 244 ? 6.103 7.769 100.663 1.00 25.79 244 GLN A CA 1
ATOM 2037 C C . GLN A 1 244 ? 4.793 8.504 100.837 1.00 26.33 244 GLN A C 1
ATOM 2038 O O . GLN A 1 244 ? 3.970 8.535 99.930 1.00 26.49 244 GLN A O 1
ATOM 2044 N N . GLU A 1 245 ? 4.600 9.095 102.006 1.00 27.59 245 GLU A N 1
ATOM 2045 C CA . GLU A 1 245 ? 3.393 9.862 102.255 1.00 30.29 245 GLU A CA 1
ATOM 2046 C C . GLU A 1 245 ? 3.415 11.052 101.296 1.00 29.57 245 GLU A C 1
ATOM 2047 O O . GLU A 1 245 ? 4.443 11.714 101.159 1.00 29.11 245 GLU A O 1
ATOM 2053 N N . ILE A 1 246 ? 2.303 11.311 100.615 1.00 29.41 246 ILE A N 1
ATOM 2054 C CA . ILE A 1 246 ? 2.241 12.446 99.701 1.00 29.17 246 ILE A CA 1
ATOM 2055 C C . ILE A 1 246 ? 1.449 13.561 100.353 1.00 31.65 246 ILE A C 1
ATOM 2056 O O . ILE A 1 246 ? 0.299 13.371 100.753 1.00 31.22 246 ILE A O 1
ATOM 2061 N N . MET A 1 247 ? 2.072 14.727 100.453 1.00 34.51 247 MET A N 1
ATOM 2062 C CA . MET A 1 247 ? 1.429 15.887 101.050 1.00 37.37 247 MET A CA 1
ATOM 2063 C C . MET A 1 247 ? 0.421 16.458 100.061 1.00 37.27 247 MET A C 1
ATOM 2064 O O . MET A 1 247 ? 0.500 16.190 98.864 1.00 37.62 247 MET A O 1
ATOM 2069 N N . PRO A 1 248 ? -0.551 17.244 100.550 1.00 36.48 248 PRO A N 1
ATOM 2070 C CA . PRO A 1 248 ? -1.564 17.836 99.671 1.00 36.82 248 PRO A CA 1
ATOM 2071 C C . PRO A 1 248 ? -0.987 18.727 98.572 1.00 36.41 248 PRO A C 1
ATOM 2072 O O . PRO A 1 248 ? 0.061 19.346 98.744 1.00 37.49 248 PRO A O 1
ATOM 2076 N N . SER A 1 249 ? -1.682 18.776 97.440 1.00 36.03 249 SER A N 1
ATOM 2077 C CA . SER A 1 249 ? -1.264 19.581 96.299 1.00 36.14 249 SER A CA 1
ATOM 2078 C C . SER A 1 249 ? -0.965 21.023 96.705 1.00 37.94 249 SER A C 1
ATOM 2079 O O . SER A 1 249 ? -0.135 21.692 96.080 1.00 38.30 249 SER A O 1
ATOM 2082 N N . GLU A 1 250 ? -1.648 21.491 97.748 1.00 38.52 250 GLU A N 1
ATOM 2083 C CA . GLU A 1 250 ? -1.469 22.845 98.266 1.00 39.26 250 GLU A CA 1
ATOM 2084 C C . GLU A 1 250 ? -0.003 23.195 98.485 1.00 38.83 250 GLU A C 1
ATOM 2085 O O . GLU A 1 250 ? 0.418 24.320 98.227 1.00 37.55 250 GLU A O 1
ATOM 2091 N N . TYR A 1 251 ? 0.769 22.232 98.974 1.00 37.86 251 TYR A N 1
ATOM 2092 C CA . TYR A 1 251 ? 2.187 22.457 99.211 1.00 40.16 251 TYR A CA 1
ATOM 2093 C C . TYR A 1 251 ? 2.913 22.833 97.926 1.00 39.16 251 TYR A C 1
ATOM 2094 O O . TYR A 1 251 ? 3.752 23.737 97.923 1.00 39.97 251 TYR A O 1
ATOM 2103 N N . MET A 1 252 ? 2.590 22.140 96.835 1.00 36.98 252 MET A N 1
ATOM 2104 C CA . MET A 1 252 ? 3.227 22.412 95.553 1.00 34.21 252 MET A CA 1
ATOM 2105 C C . MET A 1 252 ? 2.793 23.757 94.990 1.00 33.35 252 MET A C 1
ATOM 2106 O O . MET A 1 252 ? 3.632 24.558 94.583 1.00 32.56 252 MET A O 1
ATOM 2111 N N . LEU A 1 253 ? 1.487 24.003 94.965 1.00 32.70 253 LEU A N 1
ATOM 2112 C CA . LEU A 1 253 ? 0.972 25.265 94.449 1.00 35.11 253 LEU A CA 1
ATOM 2113 C C . LEU A 1 253 ? 1.588 26.452 95.187 1.00 37.38 253 LEU A C 1
ATOM 2114 O O . LEU A 1 253 ? 1.948 27.460 94.571 1.00 37.53 253 LEU A O 1
ATOM 2119 N N . ASN A 1 254 ? 1.713 26.332 96.504 1.00 38.96 254 ASN A N 1
ATOM 2120 C CA . ASN A 1 254 ? 2.293 27.403 97.295 1.00 41.98 254 ASN A CA 1
ATOM 2121 C C . ASN A 1 254 ? 3.728 27.675 96.888 1.00 41.98 254 ASN A C 1
ATOM 2122 O O . ASN A 1 254 ? 4.160 28.823 96.872 1.00 43.80 254 ASN A O 1
ATOM 2127 N N . GLU A 1 255 ? 4.470 26.624 96.565 1.00 42.13 255 GLU A N 1
ATOM 2128 C CA . GLU A 1 255 ? 5.855 26.794 96.149 1.00 43.49 255 GLU A CA 1
ATOM 2129 C C . GLU A 1 255 ? 5.936 27.513 94.809 1.00 43.54 255 GLU A C 1
ATOM 2130 O O . GLU A 1 255 ? 6.839 28.323 94.587 1.00 43.99 255 GLU A O 1
ATOM 2136 N N . PHE A 1 256 ? 4.991 27.214 93.920 1.00 42.43 256 PHE A N 1
ATOM 2137 C CA . PHE A 1 256 ? 4.943 27.856 92.614 1.00 41.61 256 PHE A CA 1
ATOM 2138 C C . PHE A 1 256 ? 4.683 29.333 92.877 1.00 42.45 256 PHE A C 1
ATOM 2139 O O . PHE A 1 256 ? 5.322 30.214 92.299 1.00 42.92 256 PHE A O 1
ATOM 2147 N N . LYS A 1 257 ? 3.731 29.584 93.767 1.00 41.85 257 LYS A N 1
ATOM 2148 C CA . LYS A 1 257 ? 3.335 30.935 94.137 1.00 42.67 257 LYS A CA 1
ATOM 2149 C C . LYS A 1 257 ? 4.453 31.667 94.879 1.00 42.86 257 LYS A C 1
ATOM 2150 O O . LYS A 1 257 ? 4.579 32.890 94.783 1.00 42.20 257 LYS A O 1
ATOM 2156 N N . THR A 1 258 ? 5.270 30.908 95.605 1.00 42.90 258 THR A N 1
ATOM 2157 C CA . THR A 1 258 ? 6.375 31.472 96.368 1.00 43.25 258 THR A CA 1
ATOM 2158 C C . THR A 1 258 ? 7.548 31.867 95.478 1.00 43.99 258 THR A C 1
ATOM 2159 O O . THR A 1 258 ? 7.902 33.045 95.393 1.00 43.83 258 THR A O 1
ATOM 2163 N N . VAL A 1 259 ? 8.150 30.881 94.818 1.00 43.79 259 VAL A N 1
ATOM 2164 C CA . VAL A 1 259 ? 9.297 31.139 93.953 1.00 43.98 259 VAL A CA 1
ATOM 2165 C C . VAL A 1 259 ? 9.009 32.197 92.890 1.00 44.38 259 VAL A C 1
ATOM 2166 O O . VAL A 1 259 ? 9.919 32.899 92.448 1.00 44.36 259 VAL A O 1
ATOM 2170 N N . ARG A 1 260 ? 7.746 32.312 92.490 1.00 44.58 260 ARG A N 1
ATOM 2171 C CA . ARG A 1 260 ? 7.347 33.292 91.483 1.00 46.41 260 ARG A CA 1
ATOM 2172 C C . ARG A 1 260 ? 7.459 34.696 92.067 1.00 46.98 260 ARG A C 1
ATOM 2173 O O . ARG A 1 260 ? 7.613 35.681 91.340 1.00 46.15 260 ARG A O 1
ATOM 2181 N N . GLU A 1 261 ? 7.361 34.778 93.390 1.00 47.99 261 GLU A N 1
ATOM 2182 C CA . GLU A 1 261 ? 7.451 36.053 94.080 1.00 48.40 261 GLU A CA 1
ATOM 2183 C C . GLU A 1 261 ? 8.914 36.460 94.185 1.00 46.72 261 GLU A C 1
ATOM 2184 O O . GLU A 1 261 ? 9.251 37.632 94.040 1.00 46.71 261 GLU A O 1
ATOM 2190 N N . ILE A 1 262 ? 9.782 35.484 94.429 1.00 45.11 262 ILE A N 1
ATOM 2191 C CA . ILE A 1 262 ? 11.207 35.755 94.533 1.00 45.01 262 ILE A CA 1
ATOM 2192 C C . ILE A 1 262 ? 11.708 36.399 93.249 1.00 45.88 262 ILE A C 1
ATOM 2193 O O . ILE A 1 262 ? 12.622 37.223 93.275 1.00 47.60 262 ILE A O 1
ATOM 2198 N N . ILE A 1 263 ? 11.110 36.014 92.125 1.00 45.34 263 ILE A N 1
ATOM 2199 C CA . ILE A 1 263 ? 11.515 36.545 90.832 1.00 44.94 263 ILE A CA 1
ATOM 2200 C C . ILE A 1 263 ? 10.996 37.962 90.624 1.00 45.34 263 ILE A C 1
ATOM 2201 O O . ILE A 1 263 ? 11.732 38.835 90.164 1.00 43.74 263 ILE A O 1
ATOM 2206 N N . LYS A 1 264 ? 9.730 38.195 90.957 1.00 46.00 264 LYS A N 1
ATOM 2207 C CA . LYS A 1 264 ? 9.163 39.528 90.798 1.00 47.54 264 LYS A CA 1
ATOM 2208 C C . LYS A 1 264 ? 9.797 40.497 91.793 1.00 47.63 264 LYS A C 1
ATOM 2209 O O . LYS A 1 264 ? 9.630 41.713 91.680 1.00 47.87 264 LYS A O 1
ATOM 2215 N N . ASN A 1 265 ? 10.522 39.951 92.767 1.00 46.60 265 ASN A N 1
ATOM 2216 C CA . ASN A 1 265 ? 11.190 40.765 93.774 1.00 46.07 265 ASN A CA 1
ATOM 2217 C C . ASN A 1 265 ? 12.669 40.937 93.466 1.00 45.11 265 ASN A C 1
ATOM 2218 O O . ASN A 1 265 ? 13.352 41.730 94.106 1.00 45.58 265 ASN A O 1
ATOM 2223 N N . SER A 1 266 ? 13.159 40.192 92.482 1.00 43.91 266 SER A N 1
ATOM 2224 C CA . SER A 1 266 ? 14.566 40.258 92.110 1.00 42.93 266 SER A CA 1
ATOM 2225 C C . SER A 1 266 ? 14.847 41.299 91.033 1.00 41.81 266 SER A C 1
ATOM 2226 O O . SER A 1 266 ? 13.969 42.071 90.647 1.00 39.84 266 SER A O 1
ATOM 2229 N N . HIS A 1 267 ? 16.087 41.303 90.556 1.00 42.14 267 HIS A N 1
ATOM 2230 C CA . HIS A 1 267 ? 16.520 42.226 89.517 1.00 43.54 267 HIS A CA 1
ATOM 2231 C C . HIS A 1 267 ? 15.899 41.850 88.179 1.00 43.43 267 HIS A C 1
ATOM 2232 O O . HIS A 1 267 ? 15.722 42.699 87.301 1.00 42.42 267 HIS A O 1
ATOM 2239 N N . PHE A 1 268 ? 15.573 40.569 88.029 1.00 42.91 268 PHE A N 1
ATOM 2240 C CA . PHE A 1 268 ? 14.953 40.072 86.807 1.00 42.61 268 PHE A CA 1
ATOM 2241 C C . PHE A 1 268 ? 13.501 39.720 87.144 1.00 43.22 268 PHE A C 1
ATOM 2242 O O . PHE A 1 268 ? 13.131 38.548 87.217 1.00 44.93 268 PHE A O 1
ATOM 2250 N N . PRO A 1 269 ? 12.658 40.743 87.350 1.00 43.60 269 PRO A N 1
ATOM 2251 C CA . PRO A 1 269 ? 11.241 40.595 87.692 1.00 43.66 269 PRO A CA 1
ATOM 2252 C C . PRO A 1 269 ? 10.330 40.062 86.596 1.00 44.05 269 PRO A C 1
ATOM 2253 O O . PRO A 1 269 ? 9.212 39.621 86.877 1.00 44.40 269 PRO A O 1
ATOM 2257 N N . ASN A 1 270 ? 10.786 40.109 85.351 1.00 43.09 270 ASN A N 1
ATOM 2258 C CA . ASN A 1 270 ? 9.945 39.635 84.263 1.00 43.36 270 ASN A CA 1
ATOM 2259 C C . ASN A 1 270 ? 10.386 38.321 83.641 1.00 41.11 270 ASN A C 1
ATOM 2260 O O . ASN A 1 270 ? 9.913 37.958 82.567 1.00 39.58 270 ASN A O 1
ATOM 2265 N N . LEU A 1 271 ? 11.284 37.610 84.315 1.00 39.61 271 LEU A N 1
ATOM 2266 C CA . LEU A 1 271 ? 11.764 36.330 83.810 1.00 38.57 271 LEU A CA 1
ATOM 2267 C C . LEU A 1 271 ? 10.662 35.283 83.842 1.00 38.50 271 LEU A C 1
ATOM 2268 O O . LEU A 1 271 ? 9.849 35.250 84.763 1.00 39.50 271 LEU A O 1
ATOM 2273 N N . PRO A 1 272 ? 10.610 34.418 82.821 1.00 37.91 272 PRO A N 1
ATOM 2274 C CA . PRO A 1 272 ? 9.576 33.384 82.813 1.00 35.25 272 PRO A CA 1
ATOM 2275 C C . PRO A 1 272 ? 9.972 32.328 83.836 1.00 33.71 272 PRO A C 1
ATOM 2276 O O . PRO A 1 272 ? 11.155 32.141 84.119 1.00 33.01 272 PRO A O 1
ATOM 2280 N N . PHE A 1 273 ? 8.985 31.643 84.393 1.00 32.63 273 PHE A N 1
ATOM 2281 C CA . PHE A 1 273 ? 9.245 30.623 85.397 1.00 30.76 273 PHE A CA 1
ATOM 2282 C C . PHE A 1 273 ? 8.833 29.267 84.852 1.00 30.05 273 PHE A C 1
ATOM 2283 O O . PHE A 1 273 ? 7.685 29.076 84.450 1.00 29.30 273 PHE A O 1
ATOM 2291 N N . HIS A 1 274 ? 9.778 28.332 84.828 1.00 28.86 274 HIS A N 1
ATOM 2292 C CA . HIS A 1 274 ? 9.511 26.990 84.319 1.00 29.34 274 HIS A CA 1
ATOM 2293 C C . HIS A 1 274 ? 9.724 25.882 85.340 1.00 28.04 274 HIS A C 1
ATOM 2294 O O . HIS A 1 274 ? 10.816 25.734 85.893 1.00 26.18 274 HIS A O 1
ATOM 2301 N N . ILE A 1 275 ? 8.671 25.106 85.581 1.00 26.84 275 ILE A N 1
ATOM 2302 C CA . ILE A 1 275 ? 8.751 23.964 86.486 1.00 26.37 275 ILE A CA 1
ATOM 2303 C C . ILE A 1 275 ? 9.082 22.806 85.541 1.00 26.00 275 ILE A C 1
ATOM 2304 O O . ILE A 1 275 ? 8.187 22.114 85.034 1.00 25.80 275 ILE A O 1
ATOM 2309 N N . THR A 1 276 ? 10.374 22.618 85.301 1.00 23.86 276 THR A N 1
ATOM 2310 C CA . THR A 1 276 ? 10.854 21.596 84.386 1.00 24.15 276 THR A CA 1
ATOM 2311 C C . THR A 1 276 ? 10.759 20.151 84.864 1.00 24.84 276 THR A C 1
ATOM 2312 O O . THR A 1 276 ? 11.182 19.238 84.154 1.00 26.30 276 THR A O 1
ATOM 2316 N N . GLU A 1 277 ? 10.200 19.928 86.047 1.00 24.86 277 GLU A N 1
ATOM 2317 C CA . GLU A 1 277 ? 10.096 18.567 86.553 1.00 25.09 277 GLU A CA 1
ATOM 2318 C C . GLU A 1 277 ? 9.248 18.481 87.811 1.00 27.06 277 GLU A C 1
ATOM 2319 O O . GLU A 1 277 ? 9.615 19.030 88.854 1.00 27.28 277 GLU A O 1
ATOM 2325 N N . TYR A 1 278 ? 8.112 17.794 87.714 1.00 27.22 278 TYR A N 1
ATOM 2326 C CA . TYR A 1 278 ? 7.228 17.647 88.867 1.00 27.03 278 TYR A CA 1
ATOM 2327 C C . TYR A 1 278 ? 6.366 16.393 88.799 1.00 28.16 278 TYR A C 1
ATOM 2328 O O . TYR A 1 278 ? 6.175 15.803 87.728 1.00 26.86 278 TYR A O 1
ATOM 2337 N N . ASN A 1 279 ? 5.852 16.006 89.967 1.00 28.34 279 ASN A N 1
ATOM 2338 C CA . ASN A 1 279 ? 4.983 14.843 90.139 1.00 26.81 279 ASN A CA 1
ATOM 2339 C C . ASN A 1 279 ? 4.778 14.743 91.650 1.00 26.92 279 ASN A C 1
ATOM 2340 O O . ASN A 1 279 ? 5.299 15.572 92.400 1.00 26.03 279 ASN A O 1
ATOM 2345 N N . THR A 1 280 ? 4.005 13.760 92.099 1.00 24.91 280 THR A N 1
ATOM 2346 C CA . THR A 1 280 ? 3.782 13.585 93.524 1.00 24.62 280 THR A CA 1
ATOM 2347 C C . THR A 1 280 ? 5.082 13.093 94.151 1.00 24.88 280 THR A C 1
ATOM 2348 O O . THR A 1 280 ? 5.732 13.809 94.914 1.00 24.64 280 THR A O 1
ATOM 2352 N N . SER A 1 281 ? 5.457 11.866 93.815 1.00 22.45 281 SER A N 1
ATOM 2353 C CA . SER A 1 281 ? 6.679 11.280 94.332 1.00 24.09 281 SER A CA 1
ATOM 2354 C C . SER A 1 281 ? 7.818 11.463 93.339 1.00 24.63 281 SER A C 1
ATOM 2355 O O . SER A 1 281 ? 7.626 11.347 92.132 1.00 23.35 281 SER A O 1
ATOM 2358 N N . TYR A 1 282 ? 9.006 11.746 93.855 1.00 25.11 282 TYR A N 1
ATOM 2359 C CA . TYR A 1 282 ? 10.183 11.945 93.017 1.00 24.93 282 TYR A CA 1
ATOM 2360 C C . TYR A 1 282 ? 10.942 10.645 92.814 1.00 23.70 282 TYR A C 1
ATOM 2361 O O . TYR A 1 282 ? 12.107 10.655 92.419 1.00 22.40 282 TYR A O 1
ATOM 2370 N N . SER A 1 283 ? 10.282 9.527 93.089 1.00 24.56 283 SER A N 1
ATOM 2371 C CA . SER A 1 283 ? 10.915 8.219 92.936 1.00 26.58 283 SER A CA 1
ATOM 2372 C C . SER A 1 283 ? 10.297 7.402 91.803 1.00 25.87 283 SER A C 1
ATOM 2373 O O . SER A 1 283 ? 9.069 7.366 91.649 1.00 23.91 283 SER A O 1
ATOM 2376 N N . PRO A 1 284 ? 11.146 6.736 90.992 1.00 24.60 284 PRO A N 1
ATOM 2377 C CA . PRO A 1 284 ? 10.677 5.916 89.870 1.00 23.18 284 PRO A CA 1
ATOM 2378 C C . PRO A 1 284 ? 10.172 4.543 90.299 1.00 23.78 284 PRO A C 1
ATOM 2379 O O . PRO A 1 284 ? 9.955 3.668 89.455 1.00 24.46 284 PRO A O 1
ATOM 2383 N N . GLN A 1 285 ? 9.991 4.355 91.608 1.00 21.72 285 GLN A N 1
ATOM 2384 C CA . GLN A 1 285 ? 9.498 3.090 92.135 1.00 19.62 285 GLN A CA 1
ATOM 2385 C C . GLN A 1 285 ? 8.480 3.278 93.247 1.00 21.08 285 GLN A C 1
ATOM 2386 O O . GLN A 1 285 ? 8.400 2.478 94.179 1.00 18.96 285 GLN A O 1
ATOM 2392 N N . ASN A 1 286 ? 7.702 4.346 93.157 1.00 21.85 286 ASN A N 1
ATOM 2393 C CA . ASN A 1 286 ? 6.687 4.582 94.162 1.00 22.56 286 ASN A CA 1
ATOM 2394 C C . ASN A 1 286 ? 5.331 4.286 93.537 1.00 22.42 286 ASN A C 1
ATOM 2395 O O . ASN A 1 286 ? 4.827 5.065 92.725 1.00 22.89 286 ASN A O 1
ATOM 2400 N N . PRO A 1 287 ? 4.729 3.145 93.904 1.00 22.89 287 PRO A N 1
ATOM 2401 C CA . PRO A 1 287 ? 3.427 2.694 93.405 1.00 23.36 287 PRO A CA 1
ATOM 2402 C C . PRO A 1 287 ? 2.374 3.787 93.245 1.00 24.10 287 PRO A C 1
ATOM 2403 O O . PRO A 1 287 ? 1.473 3.665 92.414 1.00 25.25 287 PRO A O 1
ATOM 2407 N N . VAL A 1 288 ? 2.488 4.856 94.027 1.00 22.59 288 VAL A N 1
ATOM 2408 C CA . VAL A 1 288 ? 1.510 5.934 93.951 1.00 22.67 288 VAL A CA 1
ATOM 2409 C C . VAL A 1 288 ? 1.313 6.485 92.523 1.00 22.25 288 VAL A C 1
ATOM 2410 O O . VAL A 1 288 ? 0.207 6.877 92.155 1.00 22.12 288 VAL A O 1
ATOM 2414 N N . HIS A 1 289 ? 2.374 6.504 91.718 1.00 21.64 289 HIS A N 1
ATOM 2415 C CA . HIS A 1 289 ? 2.279 7.010 90.346 1.00 20.86 289 HIS A CA 1
ATOM 2416 C C . HIS A 1 289 ? 1.300 6.206 89.483 1.00 20.37 289 HIS A C 1
ATOM 2417 O O . HIS A 1 289 ? 0.618 6.766 88.624 1.00 19.02 289 HIS A O 1
ATOM 2424 N N . ASP A 1 290 ? 1.256 4.892 89.706 1.00 19.87 290 ASP A N 1
ATOM 2425 C CA . ASP A 1 290 ? 0.392 3.989 88.942 1.00 20.05 290 ASP A CA 1
ATOM 2426 C C . ASP A 1 290 ? -1.078 4.027 89.354 1.00 20.15 290 ASP A C 1
ATOM 2427 O O . ASP A 1 290 ? -1.918 3.404 88.706 1.00 21.87 290 ASP A O 1
ATOM 2432 N N . THR A 1 291 ? -1.396 4.772 90.403 1.00 20.59 291 THR A N 1
ATOM 2433 C CA . THR A 1 291 ? -2.752 4.786 90.944 1.00 21.16 291 THR A CA 1
ATOM 2434 C C . THR A 1 291 ? -3.785 5.828 90.515 1.00 21.37 291 THR A C 1
ATOM 2435 O O . THR A 1 291 ? -3.453 6.863 89.936 1.00 20.22 291 THR A O 1
ATOM 2439 N N . PRO A 1 292 ? -5.076 5.538 90.782 1.00 20.74 292 PRO A N 1
ATOM 2440 C CA . PRO A 1 292 ? -6.182 6.443 90.451 1.00 20.47 292 PRO A CA 1
ATOM 2441 C C . PRO A 1 292 ? -6.041 7.689 91.330 1.00 22.47 292 PRO A C 1
ATOM 2442 O O . PRO A 1 292 ? -6.482 8.780 90.970 1.00 21.58 292 PRO A O 1
ATOM 2446 N N . PHE A 1 293 ? -5.416 7.511 92.492 1.00 23.24 293 PHE A N 1
ATOM 2447 C CA . PHE A 1 293 ? -5.203 8.619 93.409 1.00 23.71 293 PHE A CA 1
ATOM 2448 C C . PHE A 1 293 ? -4.289 9.658 92.761 1.00 24.63 293 PHE A C 1
ATOM 2449 O O . PHE A 1 293 ? -4.605 10.850 92.710 1.00 24.68 293 PHE A O 1
ATOM 2457 N N . ASN A 1 294 ? -3.152 9.195 92.258 1.00 25.35 294 ASN A N 1
ATOM 2458 C CA . ASN A 1 294 ? -2.194 10.088 91.634 1.00 24.32 294 ASN A CA 1
ATOM 2459 C C . ASN A 1 294 ? -2.832 10.928 90.543 1.00 24.70 294 ASN A C 1
ATOM 2460 O O . ASN A 1 294 ? -2.354 12.017 90.245 1.00 23.98 294 ASN A O 1
ATOM 2465 N N . ALA A 1 295 ? -3.922 10.427 89.964 1.00 26.10 295 ALA A N 1
ATOM 2466 C CA . ALA A 1 295 ? -4.611 11.128 88.884 1.00 25.28 295 ALA A CA 1
ATOM 2467 C C . ALA A 1 295 ? -5.577 12.195 89.365 1.00 25.39 295 ALA A C 1
ATOM 2468 O O . ALA A 1 295 ? -5.680 13.259 88.752 1.00 25.45 295 ALA A O 1
ATOM 2470 N N . ALA A 1 296 ? -6.297 11.910 90.445 1.00 25.81 296 ALA A N 1
ATOM 2471 C CA . ALA A 1 296 ? -7.251 12.872 90.987 1.00 26.89 296 ALA A CA 1
ATOM 2472 C C . ALA A 1 296 ? -6.475 13.957 91.719 1.00 27.93 296 ALA A C 1
ATOM 2473 O O . ALA A 1 296 ? -6.969 15.068 91.902 1.00 29.84 296 ALA A O 1
ATOM 2475 N N . TYR A 1 297 ? -5.250 13.624 92.119 1.00 29.19 297 TYR A N 1
ATOM 2476 C CA . TYR A 1 297 ? -4.375 14.551 92.830 1.00 29.59 297 TYR A CA 1
ATOM 2477 C C . TYR A 1 297 ? -3.796 15.585 91.877 1.00 30.45 297 TYR A C 1
ATOM 2478 O O . TYR A 1 297 ? -3.812 16.785 92.163 1.00 31.05 297 TYR A O 1
ATOM 2487 N N . ILE A 1 298 ? -3.280 15.106 90.747 1.00 29.98 298 ILE A N 1
ATOM 2488 C CA . ILE A 1 298 ? -2.679 15.973 89.740 1.00 29.58 298 ILE A CA 1
ATOM 2489 C C . ILE A 1 298 ? -3.710 16.837 89.024 1.00 28.92 298 ILE A C 1
ATOM 2490 O O . ILE A 1 298 ? -3.367 17.853 88.420 1.00 29.79 298 ILE A O 1
ATOM 2495 N N . ALA A 1 299 ? -4.976 16.450 89.107 1.00 29.23 299 ALA A N 1
ATOM 2496 C CA . ALA A 1 299 ? -6.030 17.214 88.455 1.00 30.01 299 ALA A CA 1
ATOM 2497 C C . ALA A 1 299 ? -5.992 18.682 88.860 1.00 30.77 299 ALA A C 1
ATOM 2498 O O . ALA A 1 299 ? -5.957 19.563 88.002 1.00 31.96 299 ALA A O 1
ATOM 2500 N N . ARG A 1 300 ? -5.982 18.943 90.165 1.00 31.73 300 ARG A N 1
ATOM 2501 C CA . ARG A 1 300 ? -5.980 20.312 90.663 1.00 32.45 300 ARG A CA 1
ATOM 2502 C C . ARG A 1 300 ? -4.767 21.127 90.213 1.00 32.79 300 ARG A C 1
ATOM 2503 O O . ARG A 1 300 ? -4.871 22.336 90.002 1.00 32.82 300 ARG A O 1
ATOM 2511 N N . ILE A 1 301 ? -3.615 20.482 90.072 1.00 32.36 301 ILE A N 1
ATOM 2512 C CA . ILE A 1 301 ? -2.425 21.201 89.640 1.00 32.61 301 ILE A CA 1
ATOM 2513 C C . ILE A 1 301 ? -2.526 21.617 88.173 1.00 32.70 301 ILE A C 1
ATOM 2514 O O . ILE A 1 301 ? -2.198 22.750 87.826 1.00 32.70 301 ILE A O 1
ATOM 2519 N N . LEU A 1 302 ? -2.982 20.715 87.309 1.00 32.71 302 LEU A N 1
ATOM 2520 C CA . LEU A 1 302 ? -3.127 21.069 85.901 1.00 32.38 302 LEU A CA 1
ATOM 2521 C C . LEU A 1 302 ? -4.097 22.239 85.851 1.00 33.43 302 LEU A C 1
ATOM 2522 O O . LEU A 1 302 ? -4.021 23.093 84.970 1.00 34.42 302 LEU A O 1
ATOM 2527 N N . SER A 1 303 ? -4.996 22.271 86.831 1.00 34.39 303 SER A N 1
ATOM 2528 C CA . SER A 1 303 ? -6.014 23.311 86.944 1.00 34.39 303 SER A CA 1
ATOM 2529 C C . SER A 1 303 ? -5.536 24.669 87.468 1.00 34.43 303 SER A C 1
ATOM 2530 O O . SER A 1 303 ? -6.076 25.704 87.080 1.00 33.03 303 SER A O 1
ATOM 2533 N N . GLU A 1 304 ? -4.533 24.668 88.342 1.00 35.29 304 GLU A N 1
ATOM 2534 C CA . GLU A 1 304 ? -4.041 25.912 88.935 1.00 37.42 304 GLU A CA 1
ATOM 2535 C C . GLU A 1 304 ? -2.584 26.264 88.666 1.00 37.23 304 GLU A C 1
ATOM 2536 O O . GLU A 1 304 ? -2.212 27.433 88.714 1.00 38.75 304 GLU A O 1
ATOM 2542 N N . GLY A 1 305 ? -1.757 25.261 88.405 1.00 37.68 305 GLY A N 1
ATOM 2543 C CA . GLY A 1 305 ? -0.353 25.525 88.148 1.00 37.93 305 GLY A CA 1
ATOM 2544 C C . GLY A 1 305 ? -0.129 26.688 87.196 1.00 38.32 305 GLY A C 1
ATOM 2545 O O . GLY A 1 305 ? 0.729 27.539 87.436 1.00 39.23 305 GLY A O 1
ATOM 2546 N N . GLY A 1 306 ? -0.912 26.724 86.121 1.00 37.63 306 GLY A N 1
ATOM 2547 C CA . GLY A 1 306 ? -0.787 27.774 85.125 1.00 37.68 306 GLY A CA 1
ATOM 2548 C C . GLY A 1 306 ? -0.863 29.198 85.643 1.00 38.06 306 GLY A C 1
ATOM 2549 O O . GLY A 1 306 ? -0.392 30.123 84.985 1.00 37.99 306 GLY A O 1
ATOM 2550 N N . ASP A 1 307 ? -1.452 29.383 86.818 1.00 37.79 307 ASP A N 1
ATOM 2551 C CA . ASP A 1 307 ? -1.584 30.714 87.399 1.00 37.44 307 ASP A CA 1
ATOM 2552 C C . ASP A 1 307 ? -0.277 31.280 87.930 1.00 36.22 307 ASP A C 1
ATOM 2553 O O . ASP A 1 307 ? -0.198 32.470 88.208 1.00 36.74 307 ASP A O 1
ATOM 2558 N N . TYR A 1 308 ? 0.746 30.442 88.062 1.00 35.83 308 TYR A N 1
ATOM 2559 C CA . TYR A 1 308 ? 2.017 30.894 88.621 1.00 35.09 308 TYR A CA 1
ATOM 2560 C C . TYR A 1 308 ? 3.256 30.644 87.775 1.00 34.85 308 TYR A C 1
ATOM 2561 O O . TYR A 1 308 ? 4.267 31.321 87.943 1.00 33.40 308 TYR A O 1
ATOM 2570 N N . VAL A 1 309 ? 3.196 29.668 86.879 1.00 33.92 309 VAL A N 1
ATOM 2571 C CA . VAL A 1 309 ? 4.357 29.364 86.057 1.00 33.93 309 VAL A CA 1
ATOM 2572 C C . VAL A 1 309 ? 4.059 29.413 84.566 1.00 33.36 309 VAL A C 1
ATOM 2573 O O . VAL A 1 309 ? 2.903 29.349 84.143 1.00 33.21 309 VAL A O 1
ATOM 2577 N N . ASP A 1 310 ? 5.117 29.535 83.775 1.00 32.36 310 ASP A N 1
ATOM 2578 C CA . ASP A 1 310 ? 4.980 29.582 82.329 1.00 33.16 310 ASP A CA 1
ATOM 2579 C C . ASP A 1 310 ? 4.860 28.156 81.802 1.00 31.76 310 ASP A C 1
ATOM 2580 O O . ASP A 1 310 ? 4.540 27.933 80.636 1.00 31.40 310 ASP A O 1
ATOM 2585 N N . SER A 1 311 ? 5.107 27.193 82.686 1.00 32.25 311 SER A N 1
ATOM 2586 C CA . SER A 1 311 ? 5.012 25.780 82.335 1.00 31.55 311 SER A CA 1
ATOM 2587 C C . SER A 1 311 ? 5.414 24.902 83.501 1.00 29.66 311 SER A C 1
ATOM 2588 O O . SER A 1 311 ? 6.169 25.320 84.379 1.00 30.10 311 SER A O 1
ATOM 2591 N N . PHE A 1 312 ? 4.891 23.681 83.498 1.00 27.99 312 PHE A N 1
ATOM 2592 C CA . PHE A 1 312 ? 5.193 22.689 84.516 1.00 25.33 312 PHE A CA 1
ATOM 2593 C C . PHE A 1 312 ? 5.130 21.317 83.846 1.00 25.54 312 PHE A C 1
ATOM 2594 O O . PHE A 1 312 ? 4.066 20.844 83.427 1.00 24.26 312 PHE A O 1
ATOM 2602 N N . SER A 1 313 ? 6.303 20.697 83.744 1.00 22.85 313 SER A N 1
ATOM 2603 C CA . SER A 1 313 ? 6.469 19.421 83.067 1.00 23.65 313 SER A CA 1
ATOM 2604 C C . SER A 1 313 ? 6.345 18.144 83.899 1.00 22.08 313 SER A C 1
ATOM 2605 O O . SER A 1 313 ? 7.197 17.839 84.735 1.00 20.41 313 SER A O 1
ATOM 2608 N N . TYR A 1 314 ? 5.284 17.386 83.636 1.00 20.73 314 TYR A N 1
ATOM 2609 C CA . TYR A 1 314 ? 5.047 16.138 84.348 1.00 19.36 314 TYR A CA 1
ATOM 2610 C C . TYR A 1 314 ? 6.166 15.130 84.089 1.00 18.57 314 TYR A C 1
ATOM 2611 O O . TYR A 1 314 ? 6.408 14.710 82.961 1.00 18.61 314 TYR A O 1
ATOM 2620 N N . TRP A 1 315 ? 6.841 14.739 85.152 1.00 19.05 315 TRP A N 1
ATOM 2621 C CA . TRP A 1 315 ? 7.936 13.787 85.067 1.00 21.08 315 TRP A CA 1
ATOM 2622 C C . TRP A 1 315 ? 7.361 12.414 85.443 1.00 21.54 315 TRP A C 1
ATOM 2623 O O . TRP A 1 315 ? 7.100 12.178 86.618 1.00 22.62 315 TRP A O 1
ATOM 2634 N N . THR A 1 316 ? 7.152 11.510 84.479 1.00 22.51 316 THR A N 1
ATOM 2635 C CA . THR A 1 316 ? 7.442 11.704 83.051 1.00 21.84 316 THR A CA 1
ATOM 2636 C C . THR A 1 316 ? 6.261 11.297 82.149 1.00 22.99 316 THR A C 1
ATOM 2637 O O . THR A 1 316 ? 5.143 11.090 82.620 1.00 21.56 316 THR A O 1
ATOM 2641 N N . PHE A 1 317 ? 6.519 11.166 80.844 1.00 22.96 317 PHE A N 1
ATOM 2642 C CA . PHE A 1 317 ? 5.465 10.773 79.911 1.00 21.23 317 PHE A CA 1
ATOM 2643 C C . PHE A 1 317 ? 5.340 9.249 79.807 1.00 20.41 317 PHE A C 1
ATOM 2644 O O . PHE A 1 317 ? 4.275 8.723 79.483 1.00 19.13 317 PHE A O 1
ATOM 2652 N N . SER A 1 318 ? 6.420 8.539 80.116 1.00 20.84 318 SER A N 1
ATOM 2653 C CA . SER A 1 318 ? 6.411 7.084 80.006 1.00 19.24 318 SER A CA 1
ATOM 2654 C C . SER A 1 318 ? 7.283 6.360 81.022 1.00 19.31 318 SER A C 1
ATOM 2655 O O . SER A 1 318 ? 8.235 6.935 81.565 1.00 19.88 318 SER A O 1
ATOM 2658 N N . ASP A 1 319 ? 6.942 5.096 81.277 1.00 18.46 319 ASP A N 1
ATOM 2659 C CA . ASP A 1 319 ? 7.702 4.266 82.202 1.00 19.17 319 ASP A CA 1
ATOM 2660 C C . ASP A 1 319 ? 9.018 3.786 81.570 1.00 20.79 319 ASP A C 1
ATOM 2661 O O . ASP A 1 319 ? 9.771 3.032 82.198 1.00 21.92 319 ASP A O 1
ATOM 2666 N N . VAL A 1 320 ? 9.289 4.181 80.327 1.00 18.83 320 VAL A N 1
ATOM 2667 C CA . VAL A 1 320 ? 10.555 3.792 79.709 1.00 19.30 320 VAL A CA 1
ATOM 2668 C C . VAL A 1 320 ? 11.552 4.655 80.479 1.00 21.54 320 VAL A C 1
ATOM 2669 O O . VAL A 1 320 ? 11.737 5.836 80.168 1.00 21.13 320 VAL A O 1
ATOM 2673 N N . PHE A 1 321 ? 12.170 4.046 81.493 1.00 22.25 321 PHE A N 1
ATOM 2674 C CA . PHE A 1 321 ? 13.093 4.721 82.408 1.00 21.14 321 PHE A CA 1
ATOM 2675 C C . PHE A 1 321 ? 14.149 3.714 82.881 1.00 20.37 321 PHE A C 1
ATOM 2676 O O . PHE A 1 321 ? 13.949 2.507 82.769 1.00 20.97 321 PHE A O 1
ATOM 2684 N N . GLU A 1 322 ? 15.264 4.202 83.420 1.00 18.19 322 GLU A N 1
ATOM 2685 C CA . GLU A 1 322 ? 16.329 3.318 83.894 1.00 19.64 322 GLU A CA 1
ATOM 2686 C C . GLU A 1 322 ? 17.143 3.876 85.065 1.00 20.21 322 GLU A C 1
ATOM 2687 O O . GLU A 1 322 ? 18.153 3.286 85.450 1.00 22.11 322 GLU A O 1
ATOM 2693 N N . GLU A 1 323 ? 16.731 5.007 85.622 1.00 19.90 323 GLU A N 1
ATOM 2694 C CA . GLU A 1 323 ? 17.482 5.589 86.721 1.00 22.65 323 GLU A CA 1
ATOM 2695 C C . GLU A 1 323 ? 17.767 4.574 87.807 1.00 22.86 323 GLU A C 1
ATOM 2696 O O . GLU A 1 323 ? 18.849 4.567 88.379 1.00 22.83 323 GLU A O 1
ATOM 2702 N N . ARG A 1 324 ? 16.806 3.700 88.080 1.00 23.27 324 ARG A N 1
ATOM 2703 C CA . ARG A 1 324 ? 17.009 2.675 89.086 1.00 21.68 324 ARG A CA 1
ATOM 2704 C C . ARG A 1 324 ? 16.935 1.285 88.461 1.00 21.79 324 ARG A C 1
ATOM 2705 O O . ARG A 1 324 ? 16.313 0.369 88.998 1.00 20.85 324 ARG A O 1
ATOM 2713 N N . ASP A 1 325 ? 17.603 1.152 87.318 1.00 21.91 325 ASP A N 1
ATOM 2714 C CA . ASP A 1 325 ? 17.675 -0.090 86.563 1.00 20.24 325 ASP A CA 1
ATOM 2715 C C . ASP A 1 325 ? 16.430 -0.338 85.720 1.00 19.83 325 ASP A C 1
ATOM 2716 O O . ASP A 1 325 ? 15.473 0.442 85.735 1.00 20.24 325 ASP A O 1
ATOM 2721 N N . VAL A 1 326 ? 16.456 -1.437 84.979 1.00 19.47 326 VAL A N 1
ATOM 2722 C CA . VAL A 1 326 ? 15.338 -1.811 84.128 1.00 18.61 326 VAL A CA 1
ATOM 2723 C C . VAL A 1 326 ? 14.140 -2.175 85.004 1.00 17.75 326 VAL A C 1
ATOM 2724 O O . VAL A 1 326 ? 14.278 -2.903 85.990 1.00 20.18 326 VAL A O 1
ATOM 2728 N N . PRO A 1 327 ? 12.952 -1.650 84.675 1.00 15.11 327 PRO A N 1
ATOM 2729 C CA . PRO A 1 327 ? 11.787 -1.990 85.495 1.00 14.45 327 PRO A CA 1
ATOM 2730 C C . PRO A 1 327 ? 11.631 -3.511 85.592 1.00 14.59 327 PRO A C 1
ATOM 2731 O O . PRO A 1 327 ? 11.988 -4.247 84.670 1.00 13.49 327 PRO A O 1
ATOM 2735 N N . ARG A 1 328 ? 11.096 -3.976 86.714 1.00 15.56 328 ARG A N 1
ATOM 2736 C CA . ARG A 1 328 ? 10.939 -5.404 86.942 1.00 16.68 328 ARG A CA 1
ATOM 2737 C C . ARG A 1 328 ? 9.499 -5.910 86.877 1.00 17.62 328 ARG A C 1
ATOM 2738 O O . ARG A 1 328 ? 9.247 -7.083 87.168 1.00 18.50 328 ARG A O 1
ATOM 2746 N N . SER A 1 329 ? 8.558 -5.040 86.506 1.00 16.85 329 SER A N 1
ATOM 2747 C CA . SER A 1 329 ? 7.165 -5.456 86.401 1.00 17.22 329 SER A CA 1
ATOM 2748 C C . SER A 1 329 ? 6.303 -4.455 85.655 1.00 18.14 329 SER A C 1
ATOM 2749 O O . SER A 1 329 ? 6.639 -3.274 85.574 1.00 19.07 329 SER A O 1
ATOM 2752 N N . GLN A 1 330 ? 5.190 -4.947 85.114 1.00 19.33 330 GLN A N 1
ATOM 2753 C CA . GLN A 1 330 ? 4.232 -4.140 84.361 1.00 19.86 330 GLN A CA 1
ATOM 2754 C C . GLN A 1 330 ? 3.873 -2.849 85.105 1.00 20.51 330 GLN A C 1
ATOM 2755 O O . GLN A 1 330 ? 3.691 -1.801 84.487 1.00 21.45 330 GLN A O 1
ATOM 2761 N N . PHE A 1 331 ? 3.739 -2.935 86.424 1.00 21.60 331 PHE A N 1
ATOM 2762 C CA . PHE A 1 331 ? 3.466 -1.756 87.253 1.00 22.16 331 PHE A CA 1
ATOM 2763 C C . PHE A 1 331 ? 4.527 -1.792 88.343 1.00 22.46 331 PHE A C 1
ATOM 2764 O O . PHE A 1 331 ? 4.646 -2.780 89.068 1.00 22.99 331 PHE A O 1
ATOM 2772 N N . HIS A 1 332 ? 5.309 -0.722 88.434 1.00 21.53 332 HIS A N 1
ATOM 2773 C CA . HIS A 1 332 ? 6.401 -0.655 89.395 1.00 21.69 332 HIS A CA 1
ATOM 2774 C C . HIS A 1 332 ? 6.573 0.742 89.967 1.00 21.88 332 HIS A C 1
ATOM 2775 O O . HIS A 1 332 ? 7.648 1.091 90.469 1.00 21.83 332 HIS A O 1
ATOM 2782 N N . GLY A 1 333 ? 5.520 1.546 89.876 1.00 19.62 333 GLY A N 1
ATOM 2783 C CA . GLY A 1 333 ? 5.590 2.896 90.397 1.00 18.11 333 GLY A CA 1
ATOM 2784 C C . GLY A 1 333 ? 6.481 3.829 89.596 1.00 19.41 333 GLY A C 1
ATOM 2785 O O . GLY A 1 333 ? 7.079 4.753 90.157 1.00 18.93 333 GLY A O 1
ATOM 2786 N N . GLY A 1 334 ? 6.574 3.594 88.288 1.00 18.72 334 GLY A N 1
ATOM 2787 C CA . GLY A 1 334 ? 7.381 4.451 87.442 1.00 17.48 334 GLY A CA 1
ATOM 2788 C C . GLY A 1 334 ? 6.715 5.806 87.293 1.00 18.69 334 GLY A C 1
ATOM 2789 O O . GLY A 1 334 ? 5.513 5.939 87.544 1.00 17.09 334 GLY A O 1
ATOM 2790 N N . PHE A 1 335 ? 7.492 6.808 86.875 1.00 19.60 335 PHE A N 1
ATOM 2791 C CA . PHE A 1 335 ? 6.998 8.175 86.703 1.00 19.70 335 PHE A CA 1
ATOM 2792 C C . PHE A 1 335 ? 5.992 8.352 85.571 1.00 20.32 335 PHE A C 1
ATOM 2793 O O . PHE A 1 335 ? 5.229 9.317 85.561 1.00 18.17 335 PHE A O 1
ATOM 2801 N N . GLY A 1 336 ? 6.016 7.428 84.616 1.00 20.73 336 GLY A N 1
ATOM 2802 C CA . GLY A 1 336 ? 5.158 7.515 83.445 1.00 20.50 336 GLY A CA 1
ATOM 2803 C C . GLY A 1 336 ? 3.665 7.755 83.565 1.00 19.63 336 GLY A C 1
ATOM 2804 O O . GLY A 1 336 ? 3.036 7.404 84.555 1.00 22.89 336 GLY A O 1
ATOM 2805 N N . LEU A 1 337 ? 3.110 8.384 82.536 1.00 19.61 337 LEU A N 1
ATOM 2806 C CA . LEU A 1 337 ? 1.674 8.651 82.444 1.00 20.21 337 LEU A CA 1
ATOM 2807 C C . LEU A 1 337 ? 1.144 7.405 81.752 1.00 19.37 337 LEU A C 1
ATOM 2808 O O . LEU A 1 337 ? -0.034 7.047 81.842 1.00 18.00 337 LEU A O 1
ATOM 2813 N N . VAL A 1 338 ? 2.058 6.772 81.028 1.00 18.42 338 VAL A N 1
ATOM 2814 C CA . VAL A 1 338 ? 1.776 5.569 80.293 1.00 18.37 338 VAL A CA 1
ATOM 2815 C C . VAL A 1 338 ? 2.735 4.471 80.732 1.00 21.25 338 VAL A C 1
ATOM 2816 O O . VAL A 1 338 ? 3.960 4.644 80.712 1.00 22.59 338 VAL A O 1
ATOM 2820 N N . ALA A 1 339 ? 2.156 3.349 81.148 1.00 21.59 339 ALA A N 1
ATOM 2821 C CA . ALA A 1 339 ? 2.906 2.185 81.585 1.00 21.75 339 ALA A CA 1
ATOM 2822 C C . ALA A 1 339 ? 3.416 1.463 80.340 1.00 22.45 339 ALA A C 1
ATOM 2823 O O . ALA A 1 339 ? 2.881 1.654 79.245 1.00 22.61 339 ALA A O 1
ATOM 2825 N N . LEU A 1 340 ? 4.438 0.632 80.508 1.00 21.40 340 LEU A N 1
ATOM 2826 C CA . LEU A 1 340 ? 4.992 -0.115 79.388 1.00 21.03 340 LEU A CA 1
ATOM 2827 C C . LEU A 1 340 ? 3.883 -0.829 78.609 1.00 22.02 340 LEU A C 1
ATOM 2828 O O . LEU A 1 340 ? 2.775 -1.034 79.127 1.00 24.56 340 LEU A O 1
ATOM 2833 N N . ASN A 1 341 ? 4.188 -1.200 77.366 1.00 20.43 341 ASN A N 1
ATOM 2834 C CA . ASN A 1 341 ? 3.229 -1.847 76.466 1.00 20.29 341 ASN A CA 1
ATOM 2835 C C . ASN A 1 341 ? 2.086 -0.875 76.204 1.00 20.49 341 ASN A C 1
ATOM 2836 O O . ASN A 1 341 ? 0.941 -1.281 75.977 1.00 19.09 341 ASN A O 1
ATOM 2841 N N . MET A 1 342 ? 2.424 0.415 76.236 1.00 20.22 342 MET A N 1
ATOM 2842 C CA . MET A 1 342 ? 1.484 1.505 76.000 1.00 20.43 342 MET A CA 1
ATOM 2843 C C . MET A 1 342 ? 0.163 1.371 76.738 1.00 20.36 342 MET A C 1
ATOM 2844 O O . MET A 1 342 ? -0.913 1.489 76.147 1.00 21.94 342 MET A O 1
ATOM 2849 N N . ILE A 1 343 ? 0.242 1.119 78.032 1.00 19.59 343 ILE A N 1
ATOM 2850 C CA . ILE A 1 343 ? -0.960 1.010 78.834 1.00 20.19 343 ILE A CA 1
ATOM 2851 C C . ILE A 1 343 ? -1.066 2.318 79.614 1.00 20.67 343 ILE A C 1
ATOM 2852 O O . ILE A 1 343 ? -0.260 2.596 80.501 1.00 23.69 343 ILE A O 1
ATOM 2857 N N . PRO A 1 344 ? -2.053 3.155 79.273 1.00 18.98 344 PRO A N 1
ATOM 2858 C CA . PRO A 1 344 ? -2.201 4.431 79.980 1.00 19.37 344 PRO A CA 1
ATOM 2859 C C . PRO A 1 344 ? -2.615 4.287 81.442 1.00 18.15 344 PRO A C 1
ATOM 2860 O O . PRO A 1 344 ? -3.486 3.489 81.771 1.00 19.80 344 PRO A O 1
ATOM 2864 N N . LYS A 1 345 ? -1.976 5.053 82.321 1.00 16.94 345 LYS A N 1
ATOM 2865 C CA . LYS A 1 345 ? -2.315 5.012 83.736 1.00 16.64 345 LYS A CA 1
ATOM 2866 C C . LYS A 1 345 ? -3.437 6.021 83.896 1.00 15.89 345 LYS A C 1
ATOM 2867 O O . LYS A 1 345 ? -3.670 6.824 82.992 1.00 15.65 345 LYS A O 1
ATOM 2873 N N . PRO A 1 346 ? -4.151 5.997 85.034 1.00 15.65 346 PRO A N 1
ATOM 2874 C CA . PRO A 1 346 ? -5.235 6.980 85.176 1.00 16.95 346 PRO A CA 1
ATOM 2875 C C . PRO A 1 346 ? -4.786 8.438 85.066 1.00 17.97 346 PRO A C 1
ATOM 2876 O O . PRO A 1 346 ? -5.575 9.289 84.659 1.00 19.98 346 PRO A O 1
ATOM 2880 N N . THR A 1 347 ? -3.534 8.739 85.416 1.00 16.60 347 THR A N 1
ATOM 2881 C CA . THR A 1 347 ? -3.082 10.124 85.308 1.00 18.61 347 THR A CA 1
ATOM 2882 C C . THR A 1 347 ? -3.101 10.560 83.846 1.00 19.28 347 THR A C 1
ATOM 2883 O O . THR A 1 347 ? -3.423 11.704 83.529 1.00 21.00 347 THR A O 1
ATOM 2887 N N . PHE A 1 348 ? -2.758 9.641 82.953 1.00 20.22 348 PHE A N 1
ATOM 2888 C CA . PHE A 1 348 ? -2.762 9.940 81.528 1.00 22.10 348 PHE A CA 1
ATOM 2889 C C . PHE A 1 348 ? -4.089 10.582 81.133 1.00 22.89 348 PHE A C 1
ATOM 2890 O O . PHE A 1 348 ? -4.106 11.572 80.400 1.00 24.25 348 PHE A O 1
ATOM 2898 N N . TYR A 1 349 ? -5.202 10.031 81.619 1.00 22.65 349 TYR A N 1
ATOM 2899 C CA . TYR A 1 349 ? -6.507 10.577 81.264 1.00 22.52 349 TYR A CA 1
ATOM 2900 C C . TYR A 1 349 ? -6.858 11.891 81.935 1.00 24.40 349 TYR A C 1
ATOM 2901 O O . TYR A 1 349 ? -7.830 12.547 81.544 1.00 22.83 349 TYR A O 1
ATOM 2910 N N . THR A 1 350 ? -6.086 12.283 82.946 1.00 25.37 350 THR A N 1
ATOM 2911 C CA . THR A 1 350 ? -6.353 13.556 83.603 1.00 26.78 350 THR A CA 1
ATOM 2912 C C . THR A 1 350 ? -5.887 14.633 82.632 1.00 25.57 350 THR A C 1
ATOM 2913 O O . THR A 1 350 ? -6.569 15.631 82.424 1.00 25.32 350 THR A O 1
ATOM 2917 N N . PHE A 1 351 ? -4.716 14.421 82.040 1.00 25.86 351 PHE A N 1
ATOM 2918 C CA . PHE A 1 351 ? -4.185 15.356 81.056 1.00 25.97 351 PHE A CA 1
ATOM 2919 C C . PHE A 1 351 ? -5.106 15.332 79.832 1.00 27.60 351 PHE A C 1
ATOM 2920 O O . PHE A 1 351 ? -5.493 16.373 79.301 1.00 28.12 351 PHE A O 1
ATOM 2928 N N . LYS A 1 352 ? -5.450 14.125 79.396 1.00 26.74 352 LYS A N 1
ATOM 2929 C CA . LYS A 1 352 ? -6.311 13.940 78.243 1.00 27.67 352 LYS A CA 1
ATOM 2930 C C . LYS A 1 352 ? -7.606 14.731 78.418 1.00 27.37 352 LYS A C 1
ATOM 2931 O O . LYS A 1 352 ? -8.040 15.430 77.501 1.00 27.04 352 LYS A O 1
ATOM 2937 N N . PHE A 1 353 ? -8.214 14.615 79.598 1.00 27.66 353 PHE A N 1
ATOM 2938 C CA . PHE A 1 353 ? -9.465 15.313 79.900 1.00 28.11 353 PHE A CA 1
ATOM 2939 C C . PHE A 1 353 ? -9.343 16.823 79.779 1.00 27.82 353 PHE A C 1
ATOM 2940 O O . PHE A 1 353 ? -10.294 17.493 79.389 1.00 25.81 353 PHE A O 1
ATOM 2948 N N . PHE A 1 354 ? -8.180 17.363 80.123 1.00 29.81 354 PHE A N 1
ATOM 2949 C CA . PHE A 1 354 ? -8.001 18.805 80.055 1.00 32.78 354 PHE A CA 1
ATOM 2950 C C . PHE A 1 354 ? -8.044 19.396 78.648 1.00 33.58 354 PHE A C 1
ATOM 2951 O O . PHE A 1 354 ? -8.209 20.608 78.496 1.00 33.35 354 PHE A O 1
ATOM 2959 N N . ASN A 1 355 ? -7.910 18.553 77.625 1.00 33.55 355 ASN A N 1
ATOM 2960 C CA . ASN A 1 355 ? -7.968 19.040 76.249 1.00 35.07 355 ASN A CA 1
ATOM 2961 C C . ASN A 1 355 ? -9.328 19.671 76.004 1.00 35.35 355 ASN A C 1
ATOM 2962 O O . ASN A 1 355 ? -9.449 20.648 75.265 1.00 35.60 355 ASN A O 1
ATOM 2967 N N . ALA A 1 356 ? -10.351 19.097 76.630 1.00 34.04 356 ALA A N 1
ATOM 2968 C CA . ALA A 1 356 ? -11.716 19.581 76.489 1.00 34.54 356 ALA A CA 1
ATOM 2969 C C . ALA A 1 356 ? -11.907 20.981 77.073 1.00 34.98 356 ALA A C 1
ATOM 2970 O O . ALA A 1 356 ? -12.962 21.590 76.897 1.00 34.51 356 ALA A O 1
ATOM 2972 N N . MET A 1 357 ? -10.891 21.495 77.762 1.00 34.40 357 MET A N 1
ATOM 2973 C CA . MET A 1 357 ? -10.992 22.818 78.374 1.00 35.21 357 MET A CA 1
ATOM 2974 C C . MET A 1 357 ? -10.855 23.978 77.401 1.00 35.54 357 MET A C 1
ATOM 2975 O O . MET A 1 357 ? -10.001 23.958 76.518 1.00 34.83 357 MET A O 1
ATOM 2980 N N . GLY A 1 358 ? -11.710 24.984 77.577 1.00 35.63 358 GLY A N 1
ATOM 2981 C CA . GLY A 1 358 ? -11.654 26.173 76.750 1.00 36.30 358 GLY A CA 1
ATOM 2982 C C . GLY A 1 358 ? -10.723 27.156 77.446 1.00 38.00 358 GLY A C 1
ATOM 2983 O O . GLY A 1 358 ? -10.037 26.785 78.401 1.00 36.92 358 GLY A O 1
ATOM 2984 N N . GLU A 1 359 ? -10.691 28.404 76.989 1.00 39.28 359 GLU A N 1
ATOM 2985 C CA . GLU A 1 359 ? -9.820 29.411 77.597 1.00 41.42 359 GLU A CA 1
ATOM 2986 C C . GLU A 1 359 ? -10.617 30.340 78.502 1.00 39.96 359 GLU A C 1
ATOM 2987 O O . GLU A 1 359 ? -10.056 31.063 79.323 1.00 39.32 359 GLU A O 1
ATOM 2993 N N . GLU A 1 360 ? -11.931 30.306 78.335 1.00 39.32 360 GLU A N 1
ATOM 2994 C CA . GLU A 1 360 ? -12.847 31.132 79.106 1.00 40.05 360 GLU A CA 1
ATOM 2995 C C . GLU A 1 360 ? -13.224 30.416 80.401 1.00 39.35 360 GLU A C 1
ATOM 2996 O O . GLU A 1 360 ? -14.181 29.638 80.427 1.00 37.77 360 GLU A O 1
ATOM 3002 N N . MET A 1 361 ? -12.472 30.677 81.467 1.00 38.29 361 MET A N 1
ATOM 3003 C CA . MET A 1 361 ? -12.736 30.048 82.760 1.00 38.16 361 MET A CA 1
ATOM 3004 C C . MET A 1 361 ? -13.933 30.677 83.469 1.00 37.54 361 MET A C 1
ATOM 3005 O O . MET A 1 361 ? -13.865 31.816 83.922 1.00 38.38 361 MET A O 1
ATOM 3010 N N . LEU A 1 362 ? -15.025 29.923 83.565 1.00 35.77 362 LEU A N 1
ATOM 3011 C CA . LEU A 1 362 ? -16.240 30.401 84.210 1.00 34.49 362 LEU A CA 1
ATOM 3012 C C . LEU A 1 362 ? -16.234 30.174 85.717 1.00 35.73 362 LEU A C 1
ATOM 3013 O O . LEU A 1 362 ? -16.798 30.968 86.473 1.00 35.20 362 LEU A O 1
ATOM 3018 N N . TYR A 1 363 ? -15.599 29.090 86.155 1.00 35.55 363 TYR A N 1
ATOM 3019 C CA . TYR A 1 363 ? -15.553 28.774 87.577 1.00 36.42 363 TYR A CA 1
ATOM 3020 C C . TYR A 1 363 ? -14.418 27.825 87.931 1.00 36.23 363 TYR A C 1
ATOM 3021 O O . TYR A 1 363 ? -13.872 27.132 87.071 1.00 36.16 363 TYR A O 1
ATOM 3030 N N . ARG A 1 364 ? -14.071 27.800 89.211 1.00 36.78 364 ARG A N 1
ATOM 3031 C CA . ARG A 1 364 ? -13.016 26.927 89.692 1.00 37.16 364 ARG A CA 1
ATOM 3032 C C . ARG A 1 364 ? -12.852 26.973 91.197 1.00 36.94 364 ARG A C 1
ATOM 3033 O O . ARG A 1 364 ? -12.922 28.036 91.804 1.00 37.79 364 ARG A O 1
ATOM 3041 N N . ASP A 1 365 ? -12.659 25.803 91.792 1.00 36.96 365 ASP A N 1
ATOM 3042 C CA . ASP A 1 365 ? -12.400 25.695 93.217 1.00 37.67 365 ASP A CA 1
ATOM 3043 C C . ASP A 1 365 ? -11.342 24.608 93.362 1.00 38.34 365 ASP A C 1
ATOM 3044 O O . ASP A 1 365 ? -10.755 24.184 92.366 1.00 38.54 365 ASP A O 1
ATOM 3049 N N . GLU A 1 366 ? -11.087 24.156 94.582 1.00 38.90 366 GLU A N 1
ATOM 3050 C CA . GLU A 1 366 ? -10.057 23.150 94.798 1.00 39.93 366 GLU A CA 1
ATOM 3051 C C . GLU A 1 366 ? -10.350 21.773 94.226 1.00 38.11 366 GLU A C 1
ATOM 3052 O O . GLU A 1 366 ? -9.461 20.931 94.162 1.00 37.48 366 GLU A O 1
ATOM 3058 N N . HIS A 1 367 ? -11.585 21.547 93.799 1.00 37.69 367 HIS A N 1
ATOM 3059 C CA . HIS A 1 367 ? -11.961 20.250 93.252 1.00 37.95 367 HIS A CA 1
ATOM 3060 C C . HIS A 1 367 ? -12.767 20.324 91.956 1.00 35.39 367 HIS A C 1
ATOM 3061 O O . HIS A 1 367 ? -13.349 19.329 91.530 1.00 34.16 367 HIS A O 1
ATOM 3068 N N . MET A 1 368 ? -12.783 21.489 91.318 1.00 34.30 368 MET A N 1
ATOM 3069 C CA . MET A 1 368 ? -13.548 21.649 90.088 1.00 34.99 368 MET A CA 1
ATOM 3070 C C . MET A 1 368 ? -13.063 22.788 89.184 1.00 34.78 368 MET A C 1
ATOM 3071 O O . MET A 1 368 ? -12.478 23.764 89.649 1.00 35.90 368 MET A O 1
ATOM 3076 N N . LEU A 1 369 ? -13.312 22.650 87.886 1.00 33.50 369 LEU A N 1
ATOM 3077 C CA . LEU A 1 369 ? -12.909 23.654 86.914 1.00 32.02 369 LEU A CA 1
ATOM 3078 C C . LEU A 1 369 ? -13.906 23.631 85.773 1.00 31.82 369 LEU A C 1
ATOM 3079 O O . LEU A 1 369 ? -14.140 22.586 85.166 1.00 32.24 369 LEU A O 1
ATOM 3084 N N . VAL A 1 370 ? -14.500 24.781 85.479 1.00 30.81 370 VAL A N 1
ATOM 3085 C CA . VAL A 1 370 ? -15.461 24.855 84.392 1.00 30.05 370 VAL A CA 1
ATOM 3086 C C . VAL A 1 370 ? -15.047 25.929 83.395 1.00 29.45 370 VAL A C 1
ATOM 3087 O O . VAL A 1 370 ? -14.817 27.082 83.767 1.00 30.40 370 VAL A O 1
ATOM 3091 N N . THR A 1 371 ? -14.928 25.541 82.130 1.00 27.89 371 THR A N 1
ATOM 3092 C CA . THR A 1 371 ? -14.561 26.487 81.088 1.00 26.89 371 THR A CA 1
ATOM 3093 C C . THR A 1 371 ? -15.535 26.409 79.923 1.00 27.87 371 THR A C 1
ATOM 3094 O O . THR A 1 371 ? -16.228 25.411 79.745 1.00 28.13 371 THR A O 1
ATOM 3098 N N . ARG A 1 372 ? -15.594 27.479 79.142 1.00 30.60 372 ARG A N 1
ATOM 3099 C CA . ARG A 1 372 ? -16.467 27.533 77.980 1.00 33.12 372 ARG A CA 1
ATOM 3100 C C . ARG A 1 372 ? -15.594 27.674 76.743 1.00 34.20 372 ARG A C 1
ATOM 3101 O O . ARG A 1 372 ? -14.702 28.514 76.709 1.00 34.36 372 ARG A O 1
ATOM 3109 N N . ARG A 1 373 ? -15.833 26.838 75.738 1.00 36.91 373 ARG A N 1
ATOM 3110 C CA . ARG A 1 373 ? -15.043 26.897 74.512 1.00 38.74 373 ARG A CA 1
ATOM 3111 C C . ARG A 1 373 ? -15.610 27.929 73.541 1.00 39.19 373 ARG A C 1
ATOM 3112 O O . ARG A 1 373 ? -16.745 28.380 73.689 1.00 40.26 373 ARG A O 1
ATOM 3120 N N . ASP A 1 374 ? -14.813 28.275 72.537 1.00 39.52 374 ASP A N 1
ATOM 3121 C CA . ASP A 1 374 ? -15.199 29.254 71.531 1.00 38.95 374 ASP A CA 1
ATOM 3122 C C . ASP A 1 374 ? -16.585 29.045 70.935 1.00 37.34 374 ASP A C 1
ATOM 3123 O O . ASP A 1 374 ? -17.380 29.980 70.883 1.00 38.81 374 ASP A O 1
ATOM 3128 N N . ASP A 1 375 ? -16.879 27.826 70.494 1.00 34.58 375 ASP A N 1
ATOM 3129 C CA . ASP A 1 375 ? -18.173 27.541 69.879 1.00 33.20 375 ASP A CA 1
ATOM 3130 C C . ASP A 1 375 ? -19.358 27.685 70.825 1.00 32.58 375 ASP A C 1
ATOM 3131 O O . ASP A 1 375 ? -20.512 27.510 70.418 1.00 31.57 375 ASP A O 1
ATOM 3136 N N . GLY A 1 376 ? -19.073 28.003 72.083 1.00 31.05 376 GLY A N 1
ATOM 3137 C CA . GLY A 1 376 ? -20.138 28.174 73.052 1.00 32.22 376 GLY A CA 1
ATOM 3138 C C . GLY A 1 376 ? -20.313 27.022 74.021 1.00 32.92 376 GLY A C 1
ATOM 3139 O O . GLY A 1 376 ? -20.696 27.237 75.169 1.00 34.04 376 GLY A O 1
ATOM 3140 N N . SER A 1 377 ? -20.042 25.801 73.567 1.00 32.66 377 SER A N 1
ATOM 3141 C CA . SER A 1 377 ? -20.181 24.623 74.420 1.00 32.75 377 SER A CA 1
ATOM 3142 C C . SER A 1 377 ? -19.371 24.795 75.703 1.00 31.60 377 SER A C 1
ATOM 3143 O O . SER A 1 377 ? -18.381 25.527 75.724 1.00 31.72 377 SER A O 1
ATOM 3146 N N . VAL A 1 378 ? -19.796 24.117 76.767 1.00 30.14 378 VAL A N 1
ATOM 3147 C CA . VAL A 1 378 ? -19.120 24.211 78.061 1.00 29.21 378 VAL A CA 1
ATOM 3148 C C . VAL A 1 378 ? -18.536 22.871 78.496 1.00 28.35 378 VAL A C 1
ATOM 3149 O O . VAL A 1 378 ? -19.099 21.818 78.198 1.00 30.56 378 VAL A O 1
ATOM 3153 N N . ALA A 1 379 ? -17.410 22.914 79.202 1.00 26.80 379 ALA A N 1
ATOM 3154 C CA . ALA A 1 379 ? -16.758 21.699 79.679 1.00 26.46 379 ALA A CA 1
ATOM 3155 C C . ALA A 1 379 ? -16.446 21.801 81.168 1.00 26.56 379 ALA A C 1
ATOM 3156 O O . ALA A 1 379 ? -16.051 22.858 81.667 1.00 25.86 379 ALA A O 1
ATOM 3158 N N . LEU A 1 380 ? -16.606 20.687 81.873 1.00 25.21 380 LEU A N 1
ATOM 3159 C CA . LEU A 1 380 ? -16.356 20.667 83.303 1.00 24.42 380 LEU A CA 1
ATOM 3160 C C . LEU A 1 380 ? -15.524 19.476 83.753 1.00 24.18 380 LEU A C 1
ATOM 3161 O O . LEU A 1 380 ? -15.711 18.352 83.288 1.00 23.92 380 LEU A O 1
ATOM 3166 N N . ILE A 1 381 ? -14.588 19.743 84.654 1.00 24.96 381 ILE A N 1
ATOM 3167 C CA . ILE A 1 381 ? -13.736 18.705 85.211 1.00 24.73 381 ILE A CA 1
ATOM 3168 C C . ILE A 1 381 ? -13.763 18.832 86.727 1.00 26.17 381 ILE A C 1
ATOM 3169 O O . ILE A 1 381 ? -13.481 19.899 87.278 1.00 27.47 381 ILE A O 1
ATOM 3174 N N . ALA A 1 382 ? -14.119 17.742 87.396 1.00 26.85 382 ALA A N 1
ATOM 3175 C CA . ALA A 1 382 ? -14.176 17.711 88.849 1.00 27.20 382 ALA A CA 1
ATOM 3176 C C . ALA A 1 382 ? -13.397 16.481 89.292 1.00 27.85 382 ALA A C 1
ATOM 3177 O O . ALA A 1 382 ? -13.504 15.428 88.666 1.00 28.11 382 ALA A O 1
ATOM 3179 N N . TRP A 1 383 ? -12.605 16.616 90.354 1.00 26.88 383 TRP A N 1
ATOM 3180 C CA . TRP A 1 383 ? -11.799 15.509 90.864 1.00 25.93 383 TRP A CA 1
ATOM 3181 C C . TRP A 1 383 ? -12.004 15.328 92.361 1.00 26.81 383 TRP A C 1
ATOM 3182 O O . TRP A 1 383 ? -12.265 16.287 93.082 1.00 27.15 383 TRP A O 1
ATOM 3193 N N . ASN A 1 384 ? -11.871 14.094 92.828 1.00 26.50 384 ASN A N 1
ATOM 3194 C CA . ASN A 1 384 ? -12.070 13.791 94.239 1.00 25.32 384 ASN A CA 1
ATOM 3195 C C . ASN A 1 384 ? -10.959 12.901 94.776 1.00 24.90 384 ASN A C 1
ATOM 3196 O O . ASN A 1 384 ? -11.148 11.696 94.935 1.00 23.35 384 ASN A O 1
ATOM 3201 N N . GLU A 1 385 ? -9.801 13.485 95.064 1.00 25.98 385 GLU A N 1
ATOM 3202 C CA . GLU A 1 385 ? -8.701 12.687 95.584 1.00 27.70 385 GLU A CA 1
ATOM 3203 C C . GLU A 1 385 ? -8.940 12.389 97.064 1.00 30.33 385 GLU A C 1
ATOM 3204 O O . GLU A 1 385 ? -9.445 13.238 97.807 1.00 31.97 385 GLU A O 1
ATOM 3210 N N . VAL A 1 386 ? -8.608 11.171 97.480 1.00 31.73 386 VAL A N 1
ATOM 3211 C CA . VAL A 1 386 ? -8.771 10.759 98.868 1.00 32.30 386 VAL A CA 1
ATOM 3212 C C . VAL A 1 386 ? -7.384 10.747 99.499 1.00 35.35 386 VAL A C 1
ATOM 3213 O O . VAL A 1 386 ? -6.663 9.744 99.457 1.00 35.18 386 VAL A O 1
ATOM 3217 N N . MET A 1 387 ? -7.028 11.886 100.083 1.00 38.73 387 MET A N 1
ATOM 3218 C CA . MET A 1 387 ? -5.729 12.101 100.712 1.00 42.46 387 MET A CA 1
ATOM 3219 C C . MET A 1 387 ? -5.336 11.127 101.818 1.00 44.33 387 MET A C 1
ATOM 3220 O O . MET A 1 387 ? -4.229 10.589 101.820 1.00 44.62 387 MET A O 1
ATOM 3225 N N . ASP A 1 388 ? -6.242 10.918 102.763 1.00 47.72 388 ASP A N 1
ATOM 3226 C CA . ASP A 1 388 ? -5.988 10.034 103.894 1.00 50.13 388 ASP A CA 1
ATOM 3227 C C . ASP A 1 388 ? -7.017 8.926 103.950 1.00 49.64 388 ASP A C 1
ATOM 3228 O O . ASP A 1 388 ? -7.805 8.742 103.025 1.00 50.09 388 ASP A O 1
ATOM 3233 N N . LYS A 1 389 ? -7.010 8.188 105.050 1.00 49.73 389 LYS A N 1
ATOM 3234 C CA . LYS A 1 389 ? -7.970 7.118 105.216 1.00 49.97 389 LYS A CA 1
ATOM 3235 C C . LYS A 1 389 ? -9.221 7.662 105.887 1.00 48.08 389 LYS A C 1
ATOM 3236 O O . LYS A 1 389 ? -9.170 8.263 106.960 1.00 47.76 389 LYS A O 1
ATOM 3242 N N . THR A 1 390 ? -10.343 7.476 105.206 1.00 47.04 390 THR A N 1
ATOM 3243 C CA . THR A 1 390 ? -11.635 7.928 105.687 1.00 45.49 390 THR A CA 1
ATOM 3244 C C . THR A 1 390 ? -12.638 6.844 105.345 1.00 44.68 390 THR A C 1
ATOM 3245 O O . THR A 1 390 ? -12.329 5.920 104.593 1.00 43.73 390 THR A O 1
ATOM 3249 N N . GLU A 1 391 ? -13.840 6.952 105.894 1.00 44.57 391 GLU A N 1
ATOM 3250 C CA . GLU A 1 391 ? -14.865 5.957 105.632 1.00 44.32 391 GLU A CA 1
ATOM 3251 C C . GLU A 1 391 ? -16.001 6.539 104.807 1.00 42.73 391 GLU A C 1
ATOM 3252 O O . GLU A 1 391 ? -17.003 5.874 104.537 1.00 42.43 391 GLU A O 1
ATOM 3258 N N . ASN A 1 392 ? -15.821 7.792 104.404 1.00 40.18 392 ASN A N 1
ATOM 3259 C CA . ASN A 1 392 ? -16.783 8.492 103.568 1.00 38.95 392 ASN A CA 1
ATOM 3260 C C . ASN A 1 392 ? -15.971 9.154 102.454 1.00 39.44 392 ASN A C 1
ATOM 3261 O O . ASN A 1 392 ? -15.823 10.381 102.421 1.00 38.79 392 ASN A O 1
ATOM 3266 N N . PRO A 1 393 ? -15.410 8.340 101.539 1.00 39.45 393 PRO A N 1
ATOM 3267 C CA . PRO A 1 393 ? -14.604 8.825 100.416 1.00 39.79 393 PRO A CA 1
ATOM 3268 C C . PRO A 1 393 ? -15.404 9.545 99.332 1.00 40.41 393 PRO A C 1
ATOM 3269 O O . PRO A 1 393 ? -14.938 10.537 98.772 1.00 40.46 393 PRO A O 1
ATOM 3273 N N . ASP A 1 394 ? -16.605 9.045 99.048 1.00 41.17 394 ASP A N 1
ATOM 3274 C CA . ASP A 1 394 ? -17.474 9.622 98.024 1.00 42.15 394 ASP A CA 1
ATOM 3275 C C . ASP A 1 394 ? -17.816 11.088 98.218 1.00 42.63 394 ASP A C 1
ATOM 3276 O O . ASP A 1 394 ? -17.800 11.603 99.332 1.00 42.79 394 ASP A O 1
ATOM 3281 N N . GLU A 1 395 ? -18.134 11.753 97.114 1.00 43.36 395 GLU A N 1
ATOM 3282 C CA . GLU A 1 395 ? -18.494 13.160 97.149 1.00 44.34 395 GLU A CA 1
ATOM 3283 C C . GLU A 1 395 ? -19.653 13.428 96.192 1.00 44.71 395 GLU A C 1
ATOM 3284 O O . GLU A 1 395 ? -19.647 12.964 95.051 1.00 45.41 395 GLU A O 1
ATOM 3290 N N . ASP A 1 396 ? -20.647 14.172 96.669 1.00 43.54 396 ASP A N 1
ATOM 3291 C CA . ASP A 1 396 ? -21.816 14.499 95.869 1.00 43.01 396 ASP A CA 1
ATOM 3292 C C . ASP A 1 396 ? -21.703 15.900 95.304 1.00 41.14 396 ASP A C 1
ATOM 3293 O O . ASP A 1 396 ? -21.116 16.783 95.925 1.00 41.66 396 ASP A O 1
ATOM 3298 N N . TYR A 1 397 ? -22.276 16.094 94.123 1.00 39.00 397 TYR A N 1
ATOM 3299 C CA . TYR A 1 397 ? -22.243 17.383 93.452 1.00 36.20 397 TYR A CA 1
ATOM 3300 C C . TYR A 1 397 ? -23.581 17.794 92.873 1.00 35.44 397 TYR A C 1
ATOM 3301 O O . TYR A 1 397 ? -24.439 16.964 92.585 1.00 34.46 397 TYR A O 1
ATOM 3310 N N . GLU A 1 398 ? -23.737 19.099 92.714 1.00 35.81 398 GLU A N 1
ATOM 3311 C CA . GLU A 1 398 ? -24.920 19.691 92.119 1.00 37.00 398 GLU A CA 1
ATOM 3312 C C . GLU A 1 398 ? -24.426 21.024 91.579 1.00 38.96 398 GLU A C 1
ATOM 3313 O O . GLU A 1 398 ? -24.171 21.959 92.340 1.00 39.44 398 GLU A O 1
ATOM 3319 N N . VAL A 1 399 ? -24.264 21.091 90.259 1.00 39.08 399 VAL A N 1
ATOM 3320 C CA . VAL A 1 399 ? -23.752 22.286 89.610 1.00 38.40 399 VAL A CA 1
ATOM 3321 C C . VAL A 1 399 ? -24.672 22.816 88.518 1.00 38.36 399 VAL A C 1
ATOM 3322 O O . VAL A 1 399 ? -25.041 22.086 87.599 1.00 38.93 399 VAL A O 1
ATOM 3326 N N . GLU A 1 400 ? -25.044 24.087 88.630 1.00 38.24 400 GLU A N 1
ATOM 3327 C CA . GLU A 1 400 ? -25.881 24.735 87.629 1.00 38.17 400 GLU A CA 1
ATOM 3328 C C . GLU A 1 400 ? -24.917 25.399 86.653 1.00 37.60 400 GLU A C 1
ATOM 3329 O O . GLU A 1 400 ? -24.218 26.348 87.012 1.00 36.63 400 GLU A O 1
ATOM 3335 N N . ILE A 1 401 ? -24.862 24.887 85.428 1.00 36.63 401 ILE A N 1
ATOM 3336 C CA . ILE A 1 401 ? -23.965 25.438 84.420 1.00 37.04 401 ILE A CA 1
ATOM 3337 C C . ILE A 1 401 ? -24.719 26.290 83.406 1.00 37.26 401 ILE A C 1
ATOM 3338 O O . ILE A 1 401 ? -25.758 25.878 82.887 1.00 37.10 401 ILE A O 1
ATOM 3343 N N . PRO A 1 402 ? -24.211 27.502 83.126 1.00 37.25 402 PRO A N 1
ATOM 3344 C CA . PRO A 1 402 ? -24.864 28.384 82.156 1.00 37.26 402 PRO A CA 1
ATOM 3345 C C . PRO A 1 402 ? -24.686 27.820 80.745 1.00 38.39 402 PRO A C 1
ATOM 3346 O O . PRO A 1 402 ? -23.560 27.623 80.272 1.00 37.27 402 PRO A O 1
ATOM 3350 N N . VAL A 1 403 ? -25.806 27.547 80.084 1.00 40.26 403 VAL A N 1
ATOM 3351 C CA . VAL A 1 403 ? -25.780 26.994 78.741 1.00 42.08 403 VAL A CA 1
ATOM 3352 C C . VAL A 1 403 ? -26.427 27.910 77.713 1.00 43.33 403 VAL A C 1
ATOM 3353 O O . VAL A 1 403 ? -27.621 28.210 77.773 1.00 43.86 403 VAL A O 1
ATOM 3357 N N . ARG A 1 404 ? -25.602 28.343 76.767 1.00 45.43 404 ARG A N 1
ATOM 3358 C CA . ARG A 1 404 ? -25.995 29.228 75.673 1.00 46.81 404 ARG A CA 1
ATOM 3359 C C . ARG A 1 404 ? -27.201 28.703 74.880 1.00 47.15 404 ARG A C 1
ATOM 3360 O O . ARG A 1 404 ? -28.147 29.441 74.610 1.00 47.23 404 ARG A O 1
ATOM 3368 N N . PHE A 1 405 ? -27.159 27.426 74.517 1.00 47.87 405 PHE A N 1
ATOM 3369 C CA . PHE A 1 405 ? -28.230 26.807 73.741 1.00 48.52 405 PHE A CA 1
ATOM 3370 C C . PHE A 1 405 ? -29.369 26.243 74.580 1.00 48.94 405 PHE A C 1
ATOM 3371 O O . PHE A 1 405 ? -29.286 26.177 75.804 1.00 48.94 405 PHE A O 1
ATOM 3379 N N . ARG A 1 406 ? -30.430 25.826 73.896 1.00 49.79 406 ARG A N 1
ATOM 3380 C CA . ARG A 1 406 ? -31.615 25.283 74.549 1.00 50.40 406 ARG A CA 1
ATOM 3381 C C . ARG A 1 406 ? -31.672 23.758 74.596 1.00 48.72 406 ARG A C 1
ATOM 3382 O O . ARG A 1 406 ? -32.330 23.185 75.467 1.00 48.87 406 ARG A O 1
ATOM 3390 N N . ASP A 1 407 ? -30.993 23.102 73.660 1.00 46.83 407 ASP A N 1
ATOM 3391 C CA . ASP A 1 407 ? -30.963 21.642 73.626 1.00 44.04 407 ASP A CA 1
ATOM 3392 C C . ASP A 1 407 ? -29.518 21.197 73.804 1.00 41.35 407 ASP A C 1
ATOM 3393 O O . ASP A 1 407 ? -28.640 21.542 73.010 1.00 39.73 407 ASP A O 1
ATOM 3398 N N . VAL A 1 408 ? -29.274 20.420 74.852 1.00 39.33 408 VAL A N 1
ATOM 3399 C CA . VAL A 1 408 ? -27.918 19.990 75.156 1.00 38.19 408 VAL A CA 1
ATOM 3400 C C . VAL A 1 408 ? -27.620 18.514 74.960 1.00 35.42 408 VAL A C 1
ATOM 3401 O O . VAL A 1 408 ? -28.461 17.651 75.212 1.00 35.38 408 VAL A O 1
ATOM 3405 N N . PHE A 1 409 ? -26.410 18.236 74.492 1.00 32.61 409 PHE A N 1
ATOM 3406 C CA . PHE A 1 409 ? -25.957 16.862 74.333 1.00 28.61 409 PHE A CA 1
ATOM 3407 C C . PHE A 1 409 ? -24.874 16.749 75.392 1.00 26.20 409 PHE A C 1
ATOM 3408 O O . PHE A 1 409 ? -23.985 17.594 75.462 1.00 24.49 409 PHE A O 1
ATOM 3416 N N . ILE A 1 410 ? -24.958 15.715 76.221 1.00 25.34 410 ILE A N 1
ATOM 3417 C CA . ILE A 1 410 ? -23.994 15.531 77.290 1.00 25.55 410 ILE A CA 1
ATOM 3418 C C . ILE A 1 410 ? -23.121 14.296 77.120 1.00 24.96 410 ILE A C 1
ATOM 3419 O O . ILE A 1 410 ? -23.619 13.177 77.026 1.00 24.69 410 ILE A O 1
ATOM 3424 N N . LYS A 1 411 ? -21.812 14.525 77.083 1.00 25.47 411 LYS A N 1
ATOM 3425 C CA . LYS A 1 411 ? -20.830 13.462 76.954 1.00 25.27 411 LYS A CA 1
ATOM 3426 C C . LYS A 1 411 ? -20.039 13.435 78.252 1.00 26.62 411 LYS A C 1
ATOM 3427 O O . LYS A 1 411 ? -19.297 14.368 78.556 1.00 26.99 411 LYS A O 1
ATOM 3433 N N . ARG A 1 412 ? -20.203 12.360 79.015 1.00 25.89 412 ARG A N 1
ATOM 3434 C CA . ARG A 1 412 ? -19.530 12.214 80.298 1.00 26.49 412 ARG A CA 1
ATOM 3435 C C . ARG A 1 412 ? -18.438 11.147 80.255 1.00 26.02 412 ARG A C 1
ATOM 3436 O O . ARG A 1 412 ? -18.665 10.031 79.783 1.00 26.80 412 ARG A O 1
ATOM 3444 N N . GLN A 1 413 ? -17.255 11.499 80.745 1.00 24.70 413 GLN A N 1
ATOM 3445 C CA . GLN A 1 413 ? -16.134 10.566 80.790 1.00 23.05 413 GLN A CA 1
ATOM 3446 C C . GLN A 1 413 ? -15.687 10.479 82.243 1.00 23.76 413 GLN A C 1
ATOM 3447 O O . GLN A 1 413 ? -15.599 11.491 82.930 1.00 24.01 413 GLN A O 1
ATOM 3453 N N . LEU A 1 414 ? -15.399 9.276 82.715 1.00 22.65 414 LEU A N 1
ATOM 3454 C CA . LEU A 1 414 ? -15.027 9.123 84.107 1.00 24.01 414 LEU A CA 1
ATOM 3455 C C . LEU A 1 414 ? -13.956 8.080 84.367 1.00 23.73 414 LEU A C 1
ATOM 3456 O O . LEU A 1 414 ? -13.908 7.041 83.713 1.00 25.50 414 LEU A O 1
ATOM 3461 N N . ILE A 1 415 ? -13.085 8.377 85.322 1.00 23.85 415 ILE A N 1
ATOM 3462 C CA . ILE A 1 415 ? -12.038 7.449 85.716 1.00 23.79 415 ILE A CA 1
ATOM 3463 C C . ILE A 1 415 ? -12.038 7.408 87.235 1.00 23.72 415 ILE A C 1
ATOM 3464 O O . ILE A 1 415 ? -12.219 8.432 87.889 1.00 21.83 415 ILE A O 1
ATOM 3469 N N . ASP A 1 416 ? -11.869 6.214 87.789 1.00 24.20 416 ASP A N 1
ATOM 3470 C CA . ASP A 1 416 ? -11.825 6.038 89.231 1.00 23.69 416 ASP A CA 1
ATOM 3471 C C . ASP A 1 416 ? -11.276 4.650 89.527 1.00 24.10 416 ASP A C 1
ATOM 3472 O O . ASP A 1 416 ? -10.670 4.029 88.657 1.00 24.54 416 ASP A O 1
ATOM 3477 N N . GLU A 1 417 ? -11.481 4.166 90.745 1.00 24.22 417 GLU A N 1
ATOM 3478 C CA . GLU A 1 417 ? -10.969 2.865 91.140 1.00 25.27 417 GLU A CA 1
ATOM 3479 C C . GLU A 1 417 ? -11.516 1.716 90.299 1.00 25.37 417 GLU A C 1
ATOM 3480 O O . GLU A 1 417 ? -10.837 0.707 90.114 1.00 25.64 417 GLU A O 1
ATOM 3486 N N . GLU A 1 418 ? -12.729 1.876 89.779 1.00 27.21 418 GLU A N 1
ATOM 3487 C CA . GLU A 1 418 ? -13.364 0.845 88.957 1.00 28.55 418 GLU A CA 1
ATOM 3488 C C . GLU A 1 418 ? -13.298 1.120 87.447 1.00 27.93 418 GLU A C 1
ATOM 3489 O O . GLU A 1 418 ? -13.499 0.208 86.642 1.00 26.56 418 GLU A O 1
ATOM 3495 N N . HIS A 1 419 ? -13.024 2.364 87.061 1.00 26.40 419 HIS A N 1
ATOM 3496 C CA . HIS A 1 419 ? -12.946 2.720 85.639 1.00 27.05 419 HIS A CA 1
ATOM 3497 C C . HIS A 1 419 ? -11.625 3.380 85.241 1.00 25.84 419 HIS A C 1
ATOM 3498 O O . HIS A 1 419 ? -11.274 4.442 85.756 1.00 25.60 419 HIS A O 1
ATOM 3505 N N . GLY A 1 420 ? -10.910 2.748 84.311 1.00 25.61 420 GLY A N 1
ATOM 3506 C CA . GLY A 1 420 ? -9.633 3.275 83.857 1.00 25.48 420 GLY A CA 1
ATOM 3507 C C . GLY A 1 420 ? -8.512 3.006 84.847 1.00 25.71 420 GLY A C 1
ATOM 3508 O O . GLY A 1 420 ? -7.523 3.748 84.897 1.00 28.61 420 GLY A O 1
ATOM 3509 N N . ASN A 1 421 ? -8.658 1.934 85.623 1.00 22.25 421 ASN A N 1
ATOM 3510 C CA . ASN A 1 421 ? -7.676 1.558 86.639 1.00 20.84 421 ASN A CA 1
ATOM 3511 C C . ASN A 1 421 ? -6.981 0.231 86.306 1.00 20.50 421 ASN A C 1
ATOM 3512 O O . ASN A 1 421 ? -7.254 -0.792 86.934 1.00 20.47 421 ASN A O 1
ATOM 3517 N N . PRO A 1 422 ? -6.080 0.228 85.310 1.00 20.23 422 PRO A N 1
ATOM 3518 C CA . PRO A 1 422 ? -5.377 -1.007 84.941 1.00 20.92 422 PRO A CA 1
ATOM 3519 C C . PRO A 1 422 ? -4.551 -1.602 86.082 1.00 20.83 422 PRO A C 1
ATOM 3520 O O . PRO A 1 422 ? -4.271 -2.803 86.100 1.00 23.09 422 PRO A O 1
ATOM 3524 N N . TRP A 1 423 ? -4.163 -0.761 87.032 1.00 21.77 423 TRP A N 1
ATOM 3525 C CA . TRP A 1 423 ? -3.394 -1.207 88.195 1.00 19.88 423 TRP A CA 1
ATOM 3526 C C . TRP A 1 423 ? -4.221 -2.195 89.032 1.00 19.04 423 TRP A C 1
ATOM 3527 O O . TRP A 1 423 ? -3.734 -3.253 89.428 1.00 18.50 423 TRP A O 1
ATOM 3538 N N . GLY A 1 424 ? -5.477 -1.843 89.293 1.00 18.02 424 GLY A N 1
ATOM 3539 C CA . GLY A 1 424 ? -6.339 -2.713 90.071 1.00 17.40 424 GLY A CA 1
ATOM 3540 C C . GLY A 1 424 ? -6.530 -4.066 89.409 1.00 17.23 424 GLY A C 1
ATOM 3541 O O . GLY A 1 424 ? -6.530 -5.098 90.081 1.00 19.41 424 GLY A O 1
ATOM 3542 N N . THR A 1 425 ? -6.708 -4.061 88.091 1.00 15.43 425 THR A N 1
ATOM 3543 C CA . THR A 1 425 ? -6.880 -5.294 87.336 1.00 15.51 425 THR A CA 1
ATOM 3544 C C . THR A 1 425 ? -5.581 -6.105 87.414 1.00 17.22 425 THR A C 1
ATOM 3545 O O . THR A 1 425 ? -5.601 -7.339 87.560 1.00 16.19 425 THR A O 1
ATOM 3549 N N . TRP A 1 426 ? -4.455 -5.402 87.320 1.00 15.24 426 TRP A N 1
ATOM 3550 C CA . TRP A 1 426 ? -3.146 -6.035 87.413 1.00 17.12 426 TRP A CA 1
ATOM 3551 C C . TRP A 1 426 ? -3.095 -6.800 88.745 1.00 16.01 426 TRP A C 1
ATOM 3552 O O . TRP A 1 426 ? -2.560 -7.904 88.824 1.00 15.04 426 TRP A O 1
ATOM 3563 N N . ILE A 1 427 ? -3.681 -6.211 89.787 1.00 16.83 427 ILE A N 1
ATOM 3564 C CA . ILE A 1 427 ? -3.710 -6.845 91.105 1.00 16.04 427 ILE A CA 1
ATOM 3565 C C . ILE A 1 427 ? -4.605 -8.086 91.064 1.00 16.94 427 ILE A C 1
ATOM 3566 O O . ILE A 1 427 ? -4.266 -9.121 91.636 1.00 18.28 427 ILE A O 1
ATOM 3571 N N . HIS A 1 428 ? -5.729 -7.982 90.359 1.00 17.33 428 HIS A N 1
ATOM 3572 C CA . HIS A 1 428 ? -6.676 -9.090 90.208 1.00 17.28 428 HIS A CA 1
ATOM 3573 C C . HIS A 1 428 ? -6.040 -10.276 89.491 1.00 18.19 428 HIS A C 1
ATOM 3574 O O . HIS A 1 428 ? -6.452 -11.413 89.693 1.00 18.96 428 HIS A O 1
ATOM 3581 N N . MET A 1 429 ? -5.045 -10.011 88.646 1.00 20.72 429 MET A N 1
ATOM 3582 C CA . MET A 1 429 ? -4.370 -11.078 87.906 1.00 20.30 429 MET A CA 1
ATOM 3583 C C . MET A 1 429 ? -3.236 -11.691 88.708 1.00 19.79 429 MET A C 1
ATOM 3584 O O . MET A 1 429 ? -2.630 -12.674 88.284 1.00 21.53 429 MET A O 1
ATOM 3589 N N . GLY A 1 430 ? -2.939 -11.099 89.857 1.00 20.62 430 GLY A N 1
ATOM 3590 C CA . GLY A 1 430 ? -1.863 -11.606 90.686 1.00 21.05 430 GLY A CA 1
ATOM 3591 C C . GLY A 1 430 ? -0.573 -10.823 90.503 1.00 22.54 430 GLY A C 1
ATOM 3592 O O . GLY A 1 430 ? 0.515 -11.362 90.711 1.00 23.02 430 GLY A O 1
ATOM 3593 N N . ARG A 1 431 ? -0.695 -9.555 90.113 1.00 21.68 431 ARG A N 1
ATOM 3594 C CA . ARG A 1 431 ? 0.463 -8.684 89.908 1.00 20.97 431 ARG A CA 1
ATOM 3595 C C . ARG A 1 431 ? 1.549 -9.357 89.086 1.00 20.69 431 ARG A C 1
ATOM 3596 O O . ARG A 1 431 ? 2.709 -9.397 89.497 1.00 18.87 431 ARG A O 1
ATOM 3604 N N . PRO A 1 432 ? 1.191 -9.905 87.913 1.00 19.78 432 PRO A N 1
ATOM 3605 C CA . PRO A 1 432 ? 2.211 -10.565 87.087 1.00 19.08 432 PRO A CA 1
ATOM 3606 C C . PRO A 1 432 ? 3.340 -9.611 86.698 1.00 18.85 432 PRO A C 1
ATOM 3607 O O . PRO A 1 432 ? 3.091 -8.479 86.300 1.00 18.98 432 PRO A O 1
ATOM 3611 N N . ARG A 1 433 ? 4.581 -10.071 86.819 1.00 20.93 433 ARG A N 1
ATOM 3612 C CA . ARG A 1 433 ? 5.733 -9.247 86.470 1.00 20.80 433 ARG A CA 1
ATOM 3613 C C . ARG A 1 433 ? 5.920 -9.149 84.963 1.00 20.92 433 ARG A C 1
ATOM 3614 O O . ARG A 1 433 ? 6.277 -8.091 84.441 1.00 21.16 433 ARG A O 1
ATOM 3622 N N . TYR A 1 434 ? 5.671 -10.260 84.273 1.00 20.08 434 TYR A N 1
ATOM 3623 C CA . TYR A 1 434 ? 5.829 -10.335 82.828 1.00 18.29 434 TYR A CA 1
ATOM 3624 C C . TYR A 1 434 ? 4.562 -10.902 82.193 1.00 17.93 434 TYR A C 1
ATOM 3625 O O . TYR A 1 434 ? 4.561 -11.993 81.635 1.00 15.11 434 TYR A O 1
ATOM 3634 N N . PRO A 1 435 ? 3.464 -10.139 82.248 1.00 19.18 435 PRO A N 1
ATOM 3635 C CA . PRO A 1 435 ? 2.189 -10.588 81.679 1.00 19.28 435 PRO A CA 1
ATOM 3636 C C . PRO A 1 435 ? 2.260 -11.088 80.235 1.00 20.17 435 PRO A C 1
ATOM 3637 O O . PRO A 1 435 ? 3.067 -10.615 79.439 1.00 19.22 435 PRO A O 1
ATOM 3641 N N . SER A 1 436 ? 1.406 -12.054 79.908 1.00 21.24 436 SER A N 1
ATOM 3642 C CA . SER A 1 436 ? 1.341 -12.614 78.559 1.00 20.46 436 SER A CA 1
ATOM 3643 C C . SER A 1 436 ? 0.667 -11.598 77.642 1.00 21.37 436 SER A C 1
ATOM 3644 O O . SER A 1 436 ? 0.142 -10.587 78.109 1.00 20.61 436 SER A O 1
ATOM 3647 N N . LYS A 1 437 ? 0.661 -11.873 76.340 1.00 22.63 437 LYS A N 1
ATOM 3648 C CA . LYS A 1 437 ? 0.022 -10.967 75.398 1.00 24.27 437 LYS A CA 1
ATOM 3649 C C . LYS A 1 437 ? -1.446 -10.761 75.765 1.00 23.30 437 LYS A C 1
ATOM 3650 O O . LYS A 1 437 ? -1.954 -9.642 75.700 1.00 22.69 437 LYS A O 1
ATOM 3656 N N . GLU A 1 438 ? -2.126 -11.840 76.143 1.00 21.90 438 GLU A N 1
ATOM 3657 C CA . GLU A 1 438 ? -3.539 -11.748 76.500 1.00 21.02 438 GLU A CA 1
ATOM 3658 C C . GLU A 1 438 ? -3.775 -10.866 77.714 1.00 20.12 438 GLU A C 1
ATOM 3659 O O . GLU A 1 438 ? -4.741 -10.097 77.755 1.00 18.48 438 GLU A O 1
ATOM 3665 N N . GLN A 1 439 ? -2.904 -10.976 78.712 1.00 17.67 439 GLN A N 1
ATOM 3666 C CA . GLN A 1 439 ? -3.054 -10.154 79.901 1.00 17.49 439 GLN A CA 1
ATOM 3667 C C . GLN A 1 439 ? -2.821 -8.679 79.558 1.00 16.90 439 GLN A C 1
ATOM 3668 O O . GLN A 1 439 ? -3.582 -7.816 79.988 1.00 17.79 439 GLN A O 1
ATOM 3674 N N . VAL A 1 440 ? -1.794 -8.379 78.771 1.00 15.46 440 VAL A N 1
ATOM 3675 C CA . VAL A 1 440 ? -1.547 -6.987 78.397 1.00 16.71 440 VAL A CA 1
ATOM 3676 C C . VAL A 1 440 ? -2.755 -6.439 77.627 1.00 17.58 440 VAL A C 1
ATOM 3677 O O . VAL A 1 440 ? -3.109 -5.270 77.785 1.00 20.28 440 VAL A O 1
ATOM 3681 N N . ASN A 1 441 ? -3.377 -7.280 76.798 1.00 16.79 441 ASN A N 1
ATOM 3682 C CA . ASN A 1 441 ? -4.557 -6.871 76.031 1.00 19.20 441 ASN A CA 1
ATOM 3683 C C . ASN A 1 441 ? -5.695 -6.525 76.980 1.00 17.91 441 ASN A C 1
ATOM 3684 O O . ASN A 1 441 ? -6.381 -5.526 76.797 1.00 20.29 441 ASN A O 1
ATOM 3689 N N . THR A 1 442 ? -5.898 -7.359 77.992 1.00 17.99 442 THR A N 1
ATOM 3690 C CA . THR A 1 442 ? -6.946 -7.107 78.968 1.00 17.35 442 THR A CA 1
ATOM 3691 C C . THR A 1 442 ? -6.665 -5.800 79.696 1.00 16.97 442 THR A C 1
ATOM 3692 O O . THR A 1 442 ? -7.581 -5.017 79.962 1.00 15.63 442 THR A O 1
ATOM 3696 N N . LEU A 1 443 ? -5.398 -5.557 80.017 1.00 14.69 443 LEU A N 1
ATOM 3697 C CA . LEU A 1 443 ? -5.035 -4.321 80.695 1.00 15.31 443 LEU A CA 1
ATOM 3698 C C . LEU A 1 443 ? -5.354 -3.120 79.803 1.00 16.70 443 LEU A C 1
ATOM 3699 O O . LEU A 1 443 ? -5.823 -2.084 80.290 1.00 18.39 443 LEU A O 1
ATOM 3704 N N . ARG A 1 444 ? -5.124 -3.270 78.498 1.00 16.78 444 ARG A N 1
ATOM 3705 C CA . ARG A 1 444 ? -5.385 -2.199 77.538 1.00 17.30 444 ARG A CA 1
ATOM 3706 C C . ARG A 1 444 ? -6.883 -1.921 77.399 1.00 18.22 444 ARG A C 1
ATOM 3707 O O . ARG A 1 444 ? -7.306 -0.767 77.315 1.00 17.93 444 ARG A O 1
ATOM 3715 N N . GLU A 1 445 ? -7.683 -2.981 77.368 1.00 20.44 445 GLU A N 1
ATOM 3716 C CA . GLU A 1 445 ? -9.133 -2.837 77.252 1.00 21.54 445 GLU A CA 1
ATOM 3717 C C . GLU A 1 445 ? -9.672 -2.124 78.486 1.00 21.55 445 GLU A C 1
ATOM 3718 O O . GLU A 1 445 ? -10.570 -1.288 78.391 1.00 22.99 445 GLU A O 1
ATOM 3724 N N . VAL A 1 446 ? -9.115 -2.468 79.643 1.00 20.58 446 VAL A N 1
ATOM 3725 C CA . VAL A 1 446 ? -9.514 -1.875 80.912 1.00 20.56 446 VAL A CA 1
ATOM 3726 C C . VAL A 1 446 ? -9.072 -0.412 81.067 1.00 21.55 446 VAL A C 1
ATOM 3727 O O . VAL A 1 446 ? -9.802 0.402 81.636 1.00 19.13 446 VAL A O 1
ATOM 3731 N N . ALA A 1 447 ? -7.885 -0.090 80.553 1.00 21.07 447 ALA A N 1
ATOM 3732 C CA . ALA A 1 447 ? -7.312 1.252 80.664 1.00 21.24 447 ALA A CA 1
ATOM 3733 C C . ALA A 1 447 ? -7.994 2.353 79.857 1.00 22.49 447 ALA A C 1
ATOM 3734 O O . ALA A 1 447 ? -7.360 3.021 79.036 1.00 21.85 447 ALA A O 1
ATOM 3736 N N . LYS A 1 448 ? -9.284 2.557 80.110 1.00 23.44 448 LYS A N 1
ATOM 3737 C CA . LYS A 1 448 ? -10.052 3.588 79.419 1.00 24.66 448 LYS A CA 1
ATOM 3738 C C . LYS A 1 448 ? -11.124 4.162 80.335 1.00 25.32 448 LYS A C 1
ATOM 3739 O O . LYS A 1 448 ? -11.632 3.476 81.221 1.00 25.02 448 LYS A O 1
ATOM 3745 N N . PRO A 1 449 ? -11.477 5.438 80.140 1.00 24.10 449 PRO A N 1
ATOM 3746 C CA . PRO A 1 449 ? -12.497 6.045 80.985 1.00 23.63 449 PRO A CA 1
ATOM 3747 C C . PRO A 1 449 ? -13.874 5.507 80.630 1.00 23.46 449 PRO A C 1
ATOM 3748 O O . PRO A 1 449 ? -14.101 5.064 79.510 1.00 21.70 449 PRO A O 1
ATOM 3752 N N . GLU A 1 450 ? -14.781 5.519 81.598 1.00 24.08 450 GLU A N 1
ATOM 3753 C CA . GLU A 1 450 ? -16.135 5.078 81.335 1.00 25.33 450 GLU A CA 1
ATOM 3754 C C . GLU A 1 450 ? -16.717 6.239 80.561 1.00 26.77 450 GLU A C 1
ATOM 3755 O O . GLU A 1 450 ? -16.360 7.390 80.814 1.00 28.00 450 GLU A O 1
ATOM 3761 N N . ILE A 1 451 ? -17.603 5.946 79.620 1.00 27.05 451 ILE A N 1
ATOM 3762 C CA . ILE A 1 451 ? -18.212 6.990 78.820 1.00 27.91 451 ILE A CA 1
ATOM 3763 C C . ILE A 1 451 ? -19.727 6.880 78.877 1.00 27.44 451 ILE A C 1
ATOM 3764 O O . ILE A 1 451 ? -20.294 5.806 78.680 1.00 27.95 451 ILE A O 1
ATOM 3769 N N . MET A 1 452 ? -20.380 7.996 79.163 1.00 27.24 452 MET A N 1
ATOM 3770 C CA . MET A 1 452 ? -21.827 8.025 79.228 1.00 27.80 452 MET A CA 1
ATOM 3771 C C . MET A 1 452 ? -22.328 9.257 78.512 1.00 26.25 452 MET A C 1
ATOM 3772 O O . MET A 1 452 ? -21.747 10.331 78.633 1.00 25.25 452 MET A O 1
ATOM 3777 N N . THR A 1 453 ? -23.410 9.095 77.761 1.00 24.33 453 THR A N 1
ATOM 3778 C CA . THR A 1 453 ? -23.997 10.208 77.045 1.00 23.35 453 THR A CA 1
ATOM 3779 C C . THR A 1 453 ? -25.452 10.325 77.460 1.00 24.45 453 THR A C 1
ATOM 3780 O O . THR A 1 453 ? -26.020 9.388 78.017 1.00 23.65 453 THR A O 1
ATOM 3784 N N . SER A 1 454 ? -26.048 11.478 77.190 1.00 25.13 454 SER A N 1
ATOM 3785 C CA . SER A 1 454 ? -27.440 11.716 77.530 1.00 28.19 454 SER A CA 1
ATOM 3786 C C . SER A 1 454 ? -27.843 13.026 76.890 1.00 31.07 454 SER A C 1
ATOM 3787 O O . SER A 1 454 ? -27.051 13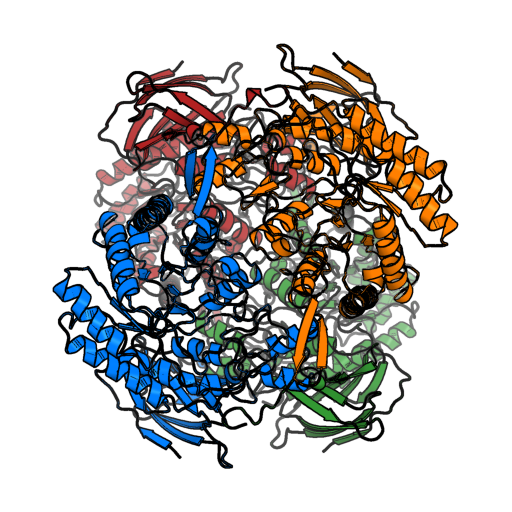.635 76.171 1.00 31.59 454 SER A O 1
ATOM 3790 N N . GLN A 1 455 ? -29.070 13.462 77.148 1.00 34.39 455 GLN A N 1
ATOM 3791 C CA . GLN A 1 455 ? -29.539 14.715 76.585 1.00 36.75 455 GLN A CA 1
ATOM 3792 C C . GLN A 1 455 ? -30.550 15.392 77.493 1.00 39.17 455 GLN A C 1
ATOM 3793 O O . GLN A 1 455 ? -31.454 14.749 78.025 1.00 39.51 455 GLN A O 1
ATOM 3799 N N . PRO A 1 456 ? -30.365 16.699 77.728 1.00 42.58 456 PRO A N 1
ATOM 3800 C CA . PRO A 1 456 ? -31.243 17.514 78.570 1.00 44.48 456 PRO A CA 1
ATOM 3801 C C . PRO A 1 456 ? -31.633 18.810 77.860 1.00 45.28 456 PRO A C 1
ATOM 3802 O O . PRO A 1 456 ? -30.940 19.267 76.947 1.00 45.09 456 PRO A O 1
ATOM 3806 N N . VAL A 1 457 ? -32.736 19.404 78.295 1.00 47.12 457 VAL A N 1
ATOM 3807 C CA . VAL A 1 457 ? -33.198 20.661 77.721 1.00 49.09 457 VAL A CA 1
ATOM 3808 C C . VAL A 1 457 ? -32.838 21.757 78.712 1.00 50.52 457 VAL A C 1
ATOM 3809 O O . VAL A 1 457 ? -33.389 21.812 79.809 1.00 52.30 457 VAL A O 1
ATOM 3813 N N . ALA A 1 458 ? -31.901 22.619 78.338 1.00 51.62 458 ALA A N 1
ATOM 3814 C CA . ALA A 1 458 ? -31.489 23.698 79.224 1.00 53.53 458 ALA A CA 1
ATOM 3815 C C . ALA A 1 458 ? -32.652 24.651 79.454 1.00 54.84 458 ALA A C 1
ATOM 3816 O O . ALA A 1 458 ? -33.371 24.995 78.521 1.00 55.57 458 ALA A O 1
ATOM 3818 N N . ASN A 1 459 ? -32.843 25.068 80.701 1.00 56.64 459 ASN A N 1
ATOM 3819 C CA . ASN A 1 459 ? -33.915 26.002 81.025 1.00 58.03 459 ASN A CA 1
ATOM 3820 C C . ASN A 1 459 ? -33.346 27.271 81.643 1.00 58.10 459 ASN A C 1
ATOM 3821 O O . ASN A 1 459 ? -32.538 27.214 82.569 1.00 57.53 459 ASN A O 1
ATOM 3826 N N . ASP A 1 460 ? -33.764 28.415 81.110 1.00 58.48 460 ASP A N 1
ATOM 3827 C CA . ASP A 1 460 ? -33.295 29.712 81.589 1.00 59.30 460 ASP A CA 1
ATOM 3828 C C . ASP A 1 460 ? -31.793 29.870 81.400 1.00 58.30 460 ASP A C 1
ATOM 3829 O O . ASP A 1 460 ? -31.122 30.529 82.199 1.00 58.34 460 ASP A O 1
ATOM 3834 N N . GLY A 1 461 ? -31.274 29.260 80.339 1.00 56.19 461 GLY A N 1
ATOM 3835 C CA . GLY A 1 461 ? -29.855 29.353 80.057 1.00 53.53 461 GLY A CA 1
ATOM 3836 C C . GLY A 1 461 ? -29.000 28.582 81.039 1.00 51.94 461 GLY A C 1
ATOM 3837 O O . GLY A 1 461 ? -27.784 28.752 81.075 1.00 51.46 461 GLY A O 1
ATOM 3838 N N . TYR A 1 462 ? -29.630 27.731 81.839 1.00 50.38 462 TYR A N 1
ATOM 3839 C CA . TYR A 1 462 ? -28.892 26.942 82.815 1.00 49.28 462 TYR A CA 1
ATOM 3840 C C . TYR A 1 462 ? -29.273 25.474 82.800 1.00 48.56 462 TYR A C 1
ATOM 3841 O O . TYR A 1 462 ? -30.422 25.112 82.539 1.00 48.19 462 TYR A O 1
ATOM 3850 N N . LEU A 1 463 ? -28.289 24.631 83.087 1.00 48.45 463 LEU A N 1
ATOM 3851 C CA . LEU A 1 463 ? -28.490 23.192 83.125 1.00 48.54 463 LEU A CA 1
ATOM 3852 C C . LEU A 1 463 ? -28.057 22.711 84.504 1.00 47.62 463 LEU A C 1
ATOM 3853 O O . LEU A 1 463 ? -27.021 23.124 85.019 1.00 47.47 463 LEU A O 1
ATOM 3858 N N . ASN A 1 464 ? -28.859 21.841 85.100 1.00 47.92 464 ASN A N 1
ATOM 3859 C CA . ASN A 1 464 ? -28.562 21.315 86.424 1.00 47.60 464 ASN A CA 1
ATOM 3860 C C . ASN A 1 464 ? -27.905 19.937 86.320 1.00 45.63 464 ASN A C 1
ATOM 3861 O O . ASN A 1 464 ? -28.494 19.003 85.773 1.00 45.43 464 ASN A O 1
ATOM 3866 N N . LEU A 1 465 ? -26.680 19.822 86.832 1.00 43.09 465 LEU A N 1
ATOM 3867 C CA . LEU A 1 465 ? -25.944 18.553 86.811 1.00 41.98 465 LEU A CA 1
ATOM 3868 C C . LEU A 1 465 ? -25.731 17.971 88.202 1.00 40.47 465 LEU A C 1
ATOM 3869 O O . LEU A 1 465 ? -25.047 18.567 89.033 1.00 40.05 465 LEU A O 1
ATOM 3874 N N . LYS A 1 466 ? -26.306 16.801 88.451 1.00 38.92 466 LYS A N 1
ATOM 3875 C CA . LYS A 1 466 ? -26.146 16.147 89.741 1.00 38.38 466 LYS A CA 1
ATOM 3876 C C . LYS A 1 466 ? -25.353 14.861 89.528 1.00 37.24 466 LYS A C 1
ATOM 3877 O O . LYS A 1 466 ? -25.844 13.913 88.915 1.00 38.07 466 LYS A O 1
ATOM 3883 N N . PHE A 1 467 ? -24.124 14.829 90.026 1.00 34.57 467 PHE A N 1
ATOM 3884 C CA . PHE A 1 467 ? -23.293 13.647 89.876 1.00 33.49 467 PHE A CA 1
ATOM 3885 C C . PHE A 1 467 ? -22.577 13.290 91.173 1.00 33.56 467 PHE A C 1
ATOM 3886 O O . PHE A 1 467 ? -22.476 14.108 92.083 1.00 34.09 467 PHE A O 1
ATOM 3894 N N . LYS A 1 468 ? -22.098 12.056 91.260 1.00 34.01 468 LYS A N 1
ATOM 3895 C CA . LYS A 1 468 ? -21.401 11.593 92.448 1.00 35.09 468 LYS A CA 1
ATOM 3896 C C . LYS A 1 468 ? -20.010 11.083 92.105 1.00 34.49 468 LYS A C 1
ATOM 3897 O O . LYS A 1 468 ? -19.855 10.233 91.229 1.00 35.48 468 LYS A O 1
ATOM 3903 N N . LEU A 1 469 ? -18.996 11.610 92.782 1.00 32.48 469 LEU A N 1
ATOM 3904 C CA . LEU A 1 469 ? -17.629 11.163 92.538 1.00 31.96 469 LEU A CA 1
ATOM 3905 C C . LEU A 1 469 ? -17.220 10.158 93.602 1.00 31.95 469 LEU A C 1
ATOM 3906 O O . LEU A 1 469 ? -17.344 10.416 94.801 1.00 34.65 469 LEU A O 1
ATOM 3911 N N . GLY A 1 470 ? -16.738 9.006 93.159 1.00 31.32 470 GLY A N 1
ATOM 3912 C CA . GLY A 1 470 ? -16.305 7.991 94.093 1.00 28.15 470 GLY A CA 1
ATOM 3913 C C . GLY A 1 470 ? -14.884 8.280 94.512 1.00 26.76 470 GLY A C 1
ATOM 3914 O O . GLY A 1 470 ? -14.345 9.353 94.226 1.00 25.65 470 GLY A O 1
ATOM 3915 N N . LYS A 1 471 ? -14.272 7.319 95.188 1.00 25.69 471 LYS A N 1
ATOM 3916 C CA . LYS A 1 471 ? -12.906 7.476 95.652 1.00 25.09 471 LYS A CA 1
ATOM 3917 C C . LYS A 1 471 ? -11.960 7.722 94.484 1.00 25.14 471 LYS A C 1
ATOM 3918 O O . LYS A 1 471 ? -11.995 7.010 93.486 1.00 24.64 471 LYS A O 1
ATOM 3924 N N . ASN A 1 472 ? -11.126 8.745 94.622 1.00 24.92 472 ASN A N 1
ATOM 3925 C CA . ASN A 1 472 ? -10.143 9.109 93.610 1.00 25.40 472 ASN A CA 1
ATOM 3926 C C . ASN A 1 472 ? -10.656 9.269 92.179 1.00 25.36 472 ASN A C 1
ATOM 3927 O O . ASN A 1 472 ? -9.926 9.014 91.219 1.00 28.42 472 ASN A O 1
ATOM 3932 N N . ALA A 1 473 ? -11.890 9.718 92.026 1.00 23.89 473 ALA A N 1
ATOM 3933 C CA . ALA A 1 473 ? -12.447 9.888 90.693 1.00 22.89 473 ALA A CA 1
ATOM 3934 C C . ALA A 1 473 ? -12.123 11.243 90.063 1.00 22.63 473 ALA A C 1
ATOM 3935 O O . ALA A 1 473 ? -11.856 12.225 90.755 1.00 22.88 473 ALA A O 1
ATOM 3937 N N . VAL A 1 474 ? -12.123 11.266 88.736 1.00 22.13 474 VAL A N 1
ATOM 3938 C CA . VAL A 1 474 ? -11.897 12.479 87.958 1.00 22.44 474 VAL A CA 1
ATOM 3939 C C . VAL A 1 474 ? -12.907 12.337 86.829 1.00 22.61 474 VAL A C 1
ATOM 3940 O O . VAL A 1 474 ? -12.889 11.339 86.103 1.00 22.84 474 VAL A O 1
ATOM 3944 N N . VAL A 1 475 ? -13.793 13.319 86.684 1.00 22.18 475 VAL A N 1
ATOM 3945 C CA . VAL A 1 475 ? -14.823 13.246 85.656 1.00 22.09 475 VAL A CA 1
ATOM 3946 C C . VAL A 1 475 ? -14.764 14.404 84.672 1.00 23.72 475 VAL A C 1
ATOM 3947 O O . VAL A 1 475 ? -14.305 15.493 85.019 1.00 24.62 475 VAL A O 1
ATOM 3951 N N . LEU A 1 476 ? -15.221 14.157 83.443 1.00 23.14 476 LEU A N 1
ATOM 3952 C CA . LEU A 1 476 ? -15.250 15.182 82.406 1.00 24.24 476 LEU A CA 1
ATOM 3953 C C . LEU A 1 476 ? -16.646 15.277 81.795 1.00 25.20 476 LEU A C 1
ATOM 3954 O O . LEU A 1 476 ? -17.222 14.275 81.342 1.00 24.13 476 LEU A O 1
ATOM 3959 N N . TYR A 1 477 ? -17.187 16.488 81.795 1.00 24.48 477 TYR A N 1
ATOM 3960 C CA . TYR A 1 477 ? -18.495 16.729 81.218 1.00 26.23 477 TYR A CA 1
ATOM 3961 C C . TYR A 1 477 ? -18.375 17.730 80.087 1.00 26.06 477 TYR A C 1
ATOM 3962 O O . TYR A 1 477 ? -17.877 18.844 80.271 1.00 25.93 477 TYR A O 1
ATOM 3971 N N . GLU A 1 478 ? -18.823 17.323 78.909 1.00 25.92 478 GLU A N 1
ATOM 3972 C CA . GLU A 1 478 ? -18.809 18.203 77.757 1.00 25.51 478 GLU A CA 1
ATOM 3973 C C . GLU A 1 478 ? -20.266 18.454 77.402 1.00 25.01 478 GLU A C 1
ATOM 3974 O O . GLU A 1 478 ? -21.044 17.516 77.269 1.00 22.82 478 GLU A O 1
ATOM 3980 N N . LEU A 1 479 ? -20.634 19.727 77.286 1.00 26.78 479 LEU A N 1
ATOM 3981 C CA . LEU A 1 479 ? -22.011 20.110 76.976 1.00 28.70 479 LEU A CA 1
ATOM 3982 C C . LEU A 1 479 ? -22.094 20.875 75.654 1.00 29.61 479 LEU A C 1
ATOM 3983 O O . LEU A 1 479 ? -21.912 22.091 75.620 1.00 31.66 479 LEU A O 1
ATOM 3988 N N . THR A 1 480 ? -22.375 20.156 74.572 1.00 31.07 480 THR A N 1
ATOM 3989 C CA . THR A 1 480 ? -22.482 20.749 73.244 1.00 30.87 480 THR A CA 1
ATOM 3990 C C . THR A 1 480 ? -23.945 20.898 72.813 1.00 31.50 480 THR A C 1
ATOM 3991 O O . THR A 1 480 ? -24.834 20.233 73.351 1.00 30.60 480 THR A O 1
ATOM 3995 N N . GLU A 1 481 ? -24.197 21.768 71.843 1.00 32.14 481 GLU A N 1
ATOM 3996 C CA . GLU A 1 481 ? -25.568 21.987 71.390 1.00 34.69 481 GLU A CA 1
ATOM 3997 C C . GLU A 1 481 ? -26.141 20.785 70.658 1.00 33.35 481 GLU A C 1
ATOM 3998 O O . GLU A 1 481 ? -25.473 20.183 69.826 1.00 32.79 481 GLU A O 1
ATOM 4004 N N . ARG A 1 482 ? -27.387 20.447 70.971 1.00 33.02 482 ARG A N 1
ATOM 4005 C CA . ARG A 1 482 ? -28.065 19.323 70.340 1.00 30.78 482 ARG A CA 1
ATOM 4006 C C . ARG A 1 482 ? -29.069 19.815 69.302 1.00 30.98 482 ARG A C 1
ATOM 4007 O O . ARG A 1 482 ? -30.081 20.428 69.646 1.00 29.85 482 ARG A O 1
ATOM 4015 N N . ILE A 1 483 ? -28.774 19.552 68.033 1.00 29.72 483 ILE A N 1
ATOM 4016 C CA . ILE A 1 483 ? -29.651 19.943 66.937 1.00 29.36 483 ILE A CA 1
ATOM 4017 C C . ILE A 1 483 ? -30.384 18.700 66.432 1.00 28.37 483 ILE A C 1
ATOM 4018 O O . ILE A 1 483 ? -29.890 17.990 65.563 1.00 29.90 483 ILE A O 1
ATOM 4023 N N . ASP A 1 484 ? -31.567 18.448 66.982 1.00 28.19 484 ASP A N 1
ATOM 4024 C CA . ASP A 1 484 ? -32.358 17.268 66.635 1.00 28.49 484 ASP A CA 1
ATOM 4025 C C . ASP A 1 484 ? -32.832 17.147 65.184 1.00 27.03 484 ASP A C 1
ATOM 4026 O O . ASP A 1 484 ? -33.493 18.033 64.645 1.00 26.70 484 ASP A O 1
ATOM 4031 N N . GLU A 1 485 ? -32.491 16.023 64.563 1.00 26.81 485 GLU A N 1
ATOM 4032 C CA . GLU A 1 485 ? -32.855 15.758 63.173 1.00 26.27 485 GLU A CA 1
ATOM 4033 C C . GLU A 1 485 ? -33.946 14.711 63.082 1.00 25.31 485 GLU A C 1
ATOM 4034 O O . GLU A 1 485 ? -34.475 14.454 62.006 1.00 27.09 485 GLU A O 1
ATOM 4040 N N . SER A 1 486 ? -34.271 14.112 64.221 1.00 23.82 486 SER A N 1
ATOM 4041 C CA . SER A 1 486 ? -35.277 13.060 64.297 1.00 24.65 486 SER A CA 1
ATOM 4042 C C . SER A 1 486 ? -36.501 13.278 63.424 1.00 24.78 486 SER A C 1
ATOM 4043 O O . SER A 1 486 ? -37.051 12.324 62.885 1.00 27.27 486 SER A O 1
ATOM 4046 N N . SER A 1 487 ? -36.921 14.529 63.273 1.00 25.83 487 SER A N 1
ATOM 4047 C CA . SER A 1 487 ? -38.099 14.836 62.477 1.00 24.59 487 SER A CA 1
ATOM 4048 C C . SER A 1 487 ? -37.929 14.549 61.001 1.00 23.75 487 SER A C 1
ATOM 4049 O O . SER A 1 487 ? -38.912 14.331 60.306 1.00 24.09 487 SER A O 1
ATOM 4052 N N . THR A 1 488 ? -36.692 14.542 60.511 1.00 24.39 488 THR A N 1
ATOM 4053 C CA . THR A 1 488 ? -36.471 14.279 59.092 1.00 23.44 488 THR A CA 1
ATOM 4054 C C . THR A 1 488 ? -36.584 12.803 58.717 1.00 23.86 488 THR A C 1
ATOM 4055 O O . THR A 1 488 ? -36.363 12.440 57.569 1.00 24.53 488 THR A O 1
ATOM 4059 N N . TYR A 1 489 ? -36.940 11.956 59.679 1.00 24.47 489 TYR A N 1
ATOM 4060 C CA . TYR A 1 489 ? -37.096 10.527 59.411 1.00 24.63 489 TYR A CA 1
ATOM 4061 C C . TYR A 1 489 ? -38.579 10.172 59.324 1.00 25.15 489 TYR A C 1
ATOM 4062 O O . TYR A 1 489 ? -39.275 10.131 60.337 1.00 25.59 489 TYR A O 1
ATOM 4071 N N . ILE A 1 490 ? -39.048 9.903 58.111 1.00 25.53 490 ILE A N 1
ATOM 4072 C CA . ILE A 1 490 ? -40.447 9.559 57.870 1.00 26.04 490 ILE A CA 1
ATOM 4073 C C . ILE A 1 490 ? -40.860 8.192 58.426 1.00 26.45 490 ILE A C 1
ATOM 4074 O O . ILE A 1 490 ? -40.410 7.151 57.952 1.00 26.64 490 ILE A O 1
ATOM 4079 N N . GLY A 1 491 ? -41.728 8.205 59.432 1.00 26.48 491 GLY A N 1
ATOM 4080 C CA . GLY A 1 491 ? -42.187 6.967 60.031 1.00 27.60 491 GLY A CA 1
ATOM 4081 C C . GLY A 1 491 ? -41.432 6.609 61.296 1.00 28.23 491 GLY A C 1
ATOM 4082 O O . GLY A 1 491 ? -41.749 5.620 61.955 1.00 28.42 491 GLY A O 1
ATOM 4083 N N . LEU A 1 492 ? -40.449 7.431 61.647 1.00 28.47 492 LEU A N 1
ATOM 4084 C CA . LEU A 1 492 ? -39.616 7.201 62.825 1.00 29.86 492 LEU A CA 1
ATOM 4085 C C . LEU A 1 492 ? -40.435 6.951 64.088 1.00 30.20 492 LEU A C 1
ATOM 4086 O O . LEU A 1 492 ? -41.287 7.756 64.461 1.00 31.90 492 LEU A O 1
ATOM 4091 N N . ASP A 1 493 ? -40.164 5.831 64.747 1.00 28.76 493 ASP A N 1
ATOM 4092 C CA . ASP A 1 493 ? -40.863 5.473 65.969 1.00 29.34 493 ASP A CA 1
ATOM 4093 C C . ASP A 1 493 ? -40.282 4.191 66.570 1.00 28.96 493 ASP A C 1
ATOM 4094 O O . ASP A 1 493 ? -40.699 3.087 66.222 1.00 29.63 493 ASP A O 1
ATOM 4099 N N . ASP A 1 494 ? -39.326 4.350 67.482 1.00 28.91 494 ASP A N 1
ATOM 4100 C CA . ASP A 1 494 ? -38.664 3.216 68.121 1.00 28.90 494 ASP A CA 1
ATOM 4101 C C . ASP A 1 494 ? -39.600 2.261 68.859 1.00 30.34 494 ASP A C 1
ATOM 4102 O O . ASP A 1 494 ? -39.279 1.083 69.020 1.00 29.01 494 ASP A O 1
ATOM 4107 N N . SER A 1 495 ? -40.749 2.755 69.314 1.00 30.69 495 SER A N 1
ATOM 4108 C CA . SER A 1 495 ? -41.684 1.901 70.046 1.00 32.73 495 SER A CA 1
ATOM 4109 C C . SER A 1 495 ? -42.186 0.747 69.183 1.00 32.88 495 SER A C 1
ATOM 4110 O O . SER A 1 495 ? -42.689 -0.252 69.701 1.00 34.71 495 SER A O 1
ATOM 4113 N N . LYS A 1 496 ? -42.047 0.885 67.868 1.00 31.55 496 LYS A N 1
ATOM 4114 C CA . LYS A 1 496 ? -42.486 -0.155 66.957 1.00 30.06 496 LYS A CA 1
ATOM 4115 C C . LYS A 1 496 ? -41.430 -1.237 66.817 1.00 30.03 496 LYS A C 1
ATOM 4116 O O . LYS A 1 496 ? -41.511 -2.085 65.930 1.00 29.72 496 LYS A O 1
ATOM 4122 N N . ILE A 1 497 ? -40.427 -1.192 67.687 1.00 29.07 497 ILE A N 1
ATOM 4123 C CA . ILE A 1 497 ? -39.371 -2.198 67.685 1.00 27.02 497 ILE A CA 1
ATOM 4124 C C . ILE A 1 497 ? -39.635 -3.055 68.914 1.00 26.39 497 ILE A C 1
ATOM 4125 O O . ILE A 1 497 ? -40.040 -2.539 69.958 1.00 26.76 497 ILE A O 1
ATOM 4130 N N . ASN A 1 498 ? -39.407 -4.357 68.788 1.00 26.32 498 ASN A N 1
ATOM 4131 C CA . ASN A 1 498 ? -39.624 -5.283 69.890 1.00 27.01 498 ASN A CA 1
ATOM 4132 C C . ASN A 1 498 ? -39.112 -4.773 71.225 1.00 26.95 498 ASN A C 1
ATOM 4133 O O . ASN A 1 498 ? -37.913 -4.522 71.382 1.00 26.98 498 ASN A O 1
ATOM 4138 N N . GLY A 1 499 ? -40.034 -4.617 72.175 1.00 25.78 499 GLY A N 1
ATOM 4139 C CA . GLY A 1 499 ? -39.676 -4.183 73.513 1.00 24.21 499 GLY A CA 1
ATOM 4140 C C . GLY A 1 499 ? -39.351 -2.723 73.762 1.00 24.61 499 GLY A C 1
ATOM 4141 O O . GLY A 1 499 ? -39.071 -2.348 74.901 1.00 24.63 499 GLY A O 1
ATOM 4142 N N . TYR A 1 500 ? -39.371 -1.890 72.729 1.00 24.91 500 TYR A N 1
ATOM 4143 C CA . TYR A 1 500 ? -39.070 -0.479 72.940 1.00 26.13 500 TYR A CA 1
ATOM 4144 C C . TYR A 1 500 ? -40.344 0.359 72.908 1.00 26.67 500 TYR A C 1
ATOM 4145 O O . TYR A 1 500 ? -40.236 1.535 73.313 1.00 28.44 500 TYR A O 1
ATOM 4154 N N . MET B 1 1 ? 37.142 -15.378 27.227 1.00 65.24 1 MET B N 1
ATOM 4155 C CA . MET B 1 1 ? 35.941 -15.220 28.093 1.00 64.47 1 MET B CA 1
ATOM 4156 C C . MET B 1 1 ? 35.565 -16.526 28.789 1.00 63.67 1 MET B C 1
ATOM 4157 O O . MET B 1 1 ? 36.432 -17.265 29.259 1.00 65.19 1 MET B O 1
ATOM 4162 N N . ILE B 1 2 ? 34.268 -16.811 28.849 1.00 61.07 2 ILE B N 1
ATOM 4163 C CA . ILE B 1 2 ? 33.782 -18.017 29.508 1.00 57.66 2 ILE B CA 1
ATOM 4164 C C . ILE B 1 2 ? 32.539 -18.565 28.814 1.00 56.97 2 ILE B C 1
ATOM 4165 O O . ILE B 1 2 ? 31.421 -18.129 29.102 1.00 57.07 2 ILE B O 1
ATOM 4170 N N . LYS B 1 3 ? 32.730 -19.507 27.893 1.00 55.20 3 LYS B N 1
ATOM 4171 C CA . LYS B 1 3 ? 31.596 -20.110 27.198 1.00 53.29 3 LYS B CA 1
ATOM 4172 C C . LYS B 1 3 ? 31.106 -21.288 28.029 1.00 51.05 3 LYS B C 1
ATOM 4173 O O . LYS B 1 3 ? 31.899 -22.134 28.444 1.00 50.08 3 LYS B O 1
ATOM 4179 N N . VAL B 1 4 ? 29.803 -21.339 28.279 1.00 48.11 4 VAL B N 1
ATOM 4180 C CA . VAL B 1 4 ? 29.238 -22.416 29.079 1.00 45.25 4 VAL B CA 1
ATOM 4181 C C . VAL B 1 4 ? 27.899 -22.919 28.570 1.00 44.46 4 VAL B C 1
ATOM 4182 O O . VAL B 1 4 ? 26.990 -22.140 28.273 1.00 42.60 4 VAL B O 1
ATOM 4186 N N . ARG B 1 5 ? 27.791 -24.239 28.482 1.00 43.42 5 ARG B N 1
ATOM 4187 C CA . ARG B 1 5 ? 26.568 -24.881 28.042 1.00 42.37 5 ARG B CA 1
ATOM 4188 C C . ARG B 1 5 ? 26.022 -25.629 29.260 1.00 39.62 5 ARG B C 1
ATOM 4189 O O . ARG B 1 5 ? 26.494 -26.710 29.604 1.00 37.75 5 ARG B O 1
ATOM 4197 N N . VAL B 1 6 ? 25.037 -25.025 29.915 1.00 37.94 6 VAL B N 1
ATOM 4198 C CA . VAL B 1 6 ? 24.421 -25.596 31.110 1.00 36.53 6 VAL B CA 1
ATOM 4199 C C . VAL B 1 6 ? 23.668 -26.894 30.831 1.00 36.15 6 VAL B C 1
ATOM 4200 O O . VAL B 1 6 ? 22.781 -26.933 29.982 1.00 34.70 6 VAL B O 1
ATOM 4204 N N . PRO B 1 7 ? 24.016 -27.976 31.550 1.00 36.32 7 PRO B N 1
ATOM 4205 C CA . PRO B 1 7 ? 23.354 -29.270 31.367 1.00 35.81 7 PRO B CA 1
ATOM 4206 C C . PRO B 1 7 ? 21.853 -29.126 31.546 1.00 36.24 7 PRO B C 1
ATOM 4207 O O . PRO B 1 7 ? 21.391 -28.263 32.287 1.00 36.14 7 PRO B O 1
ATOM 4211 N N . ASP B 1 8 ? 21.091 -29.966 30.861 1.00 37.50 8 ASP B N 1
ATOM 4212 C CA . ASP B 1 8 ? 19.644 -29.925 30.973 1.00 39.37 8 ASP B CA 1
ATOM 4213 C C . ASP B 1 8 ? 19.187 -30.718 32.193 1.00 39.61 8 ASP B C 1
ATOM 4214 O O . ASP B 1 8 ? 18.062 -30.564 32.667 1.00 38.52 8 ASP B O 1
ATOM 4219 N N . PHE B 1 9 ? 20.078 -31.557 32.706 1.00 39.96 9 PHE B N 1
ATOM 4220 C CA . PHE B 1 9 ? 19.771 -32.383 33.865 1.00 41.20 9 PHE B CA 1
ATOM 4221 C C . PHE B 1 9 ? 20.908 -32.265 34.874 1.00 41.07 9 PHE B C 1
ATOM 4222 O O . PHE B 1 9 ? 21.996 -31.797 34.540 1.00 43.00 9 PHE B O 1
ATOM 4230 N N . SER B 1 10 ? 20.659 -32.703 36.102 1.00 40.49 10 SER B N 1
ATOM 4231 C CA . SER B 1 10 ? 21.686 -32.680 37.132 1.00 39.54 10 SER B CA 1
ATOM 4232 C C . SER B 1 10 ? 21.229 -33.363 38.410 1.00 39.92 10 SER B C 1
ATOM 4233 O O . SER B 1 10 ? 20.047 -33.334 38.757 1.00 37.65 10 SER B O 1
ATOM 4236 N N . ASP B 1 11 ? 22.182 -33.984 39.101 1.00 40.62 11 ASP B N 1
ATOM 4237 C CA . ASP B 1 11 ? 21.898 -34.679 40.345 1.00 41.04 11 ASP B CA 1
ATOM 4238 C C . ASP B 1 11 ? 22.501 -33.940 41.526 1.00 39.19 11 ASP B C 1
ATOM 4239 O O . ASP B 1 11 ? 22.778 -34.527 42.569 1.00 39.07 11 ASP B O 1
ATOM 4244 N N . LYS B 1 12 ? 22.708 -32.642 41.346 1.00 38.36 12 LYS B N 1
ATOM 4245 C CA . LYS B 1 12 ? 23.248 -31.804 42.403 1.00 36.57 12 LYS B CA 1
ATOM 4246 C C . LYS B 1 12 ? 22.110 -30.941 42.922 1.00 35.33 12 LYS B C 1
ATOM 4247 O O . LYS B 1 12 ? 21.209 -30.559 42.171 1.00 33.26 12 LYS B O 1
ATOM 4253 N N . LYS B 1 13 ? 22.136 -30.650 44.214 1.00 33.74 13 LYS B N 1
ATOM 4254 C CA . LYS B 1 13 ? 21.086 -29.845 44.813 1.00 30.69 13 LYS B CA 1
ATOM 4255 C C . LYS B 1 13 ? 21.670 -28.620 45.471 1.00 28.71 13 LYS B C 1
ATOM 4256 O O . LYS B 1 13 ? 22.756 -28.676 46.029 1.00 29.70 13 LYS B O 1
ATOM 4262 N N . PHE B 1 14 ? 20.956 -27.506 45.385 1.00 28.31 14 PHE B N 1
ATOM 4263 C CA . PHE B 1 14 ? 21.393 -26.284 46.041 1.00 26.16 14 PHE B CA 1
ATOM 4264 C C . PHE B 1 14 ? 20.402 -26.101 47.180 1.00 25.64 14 PHE B C 1
ATOM 4265 O O . PHE B 1 14 ? 19.195 -26.038 46.946 1.00 25.84 14 PHE B O 1
ATOM 4273 N N . SER B 1 15 ? 20.910 -26.039 48.407 1.00 24.61 15 SER B N 1
ATOM 4274 C CA . SER B 1 15 ? 20.056 -25.878 49.580 1.00 24.92 15 SER B CA 1
ATOM 4275 C C . SER B 1 15 ? 20.024 -24.424 49.987 1.00 25.21 15 SER B C 1
ATOM 4276 O O . SER B 1 15 ? 20.678 -23.585 49.369 1.00 25.75 15 SER B O 1
ATOM 4279 N N . ASP B 1 16 ? 19.262 -24.124 51.032 1.00 24.55 16 ASP B N 1
ATOM 4280 C CA . ASP B 1 16 ? 19.195 -22.758 51.514 1.00 25.65 16 ASP B CA 1
ATOM 4281 C C . ASP B 1 16 ? 19.925 -22.576 52.843 1.00 23.59 16 ASP B C 1
ATOM 4282 O O . ASP B 1 16 ? 19.537 -21.750 53.662 1.00 21.81 16 ASP B O 1
ATOM 4287 N N . ARG B 1 17 ? 20.994 -23.344 53.049 1.00 24.00 17 ARG B N 1
ATOM 4288 C CA . ARG B 1 17 ? 21.779 -23.239 54.279 1.00 25.00 17 ARG B CA 1
ATOM 4289 C C . ARG B 1 17 ? 22.338 -21.826 54.387 1.00 23.81 17 ARG B C 1
ATOM 4290 O O . ARG B 1 17 ? 22.627 -21.350 55.481 1.00 24.32 17 ARG B O 1
ATOM 4298 N N . TRP B 1 18 ? 22.498 -21.168 53.240 1.00 22.37 18 TRP B N 1
ATOM 4299 C CA . TRP B 1 18 ? 23.028 -19.808 53.188 1.00 21.42 18 TRP B CA 1
ATOM 4300 C C . TRP B 1 18 ? 22.103 -18.810 53.875 1.00 20.51 18 TRP B C 1
ATOM 4301 O O . TRP B 1 18 ? 22.552 -17.768 54.354 1.00 19.93 18 TRP B O 1
ATOM 4312 N N . ARG B 1 19 ? 20.811 -19.122 53.913 1.00 18.95 19 ARG B N 1
ATOM 4313 C CA . ARG B 1 19 ? 19.849 -18.231 54.547 1.00 20.76 19 ARG B CA 1
ATOM 4314 C C . ARG B 1 19 ? 19.350 -18.771 55.882 1.00 20.84 19 ARG B C 1
ATOM 4315 O O . ARG B 1 19 ? 18.355 -18.278 56.421 1.00 20.97 19 ARG B O 1
ATOM 4323 N N . TYR B 1 20 ? 20.034 -19.777 56.422 1.00 20.74 20 TYR B N 1
ATOM 4324 C CA . TYR B 1 20 ? 19.617 -20.355 57.701 1.00 23.15 20 TYR B CA 1
ATOM 4325 C C . TYR B 1 20 ? 19.705 -19.374 58.858 1.00 23.07 20 TYR B C 1
ATOM 4326 O O . TYR B 1 20 ? 18.774 -19.250 59.650 1.00 21.94 20 TYR B O 1
ATOM 4335 N N . CYS B 1 21 ? 20.834 -18.681 58.955 1.00 22.94 21 CYS B N 1
ATOM 4336 C CA . CYS B 1 21 ? 21.042 -17.736 60.042 1.00 22.26 21 CYS B CA 1
ATOM 4337 C C . CYS B 1 21 ? 21.784 -16.481 59.598 1.00 21.85 21 CYS B C 1
ATOM 4338 O O . CYS B 1 21 ? 22.523 -16.494 58.611 1.00 21.37 21 CYS B O 1
ATOM 4341 N N . VAL B 1 22 ? 21.561 -15.392 60.328 1.00 21.05 22 VAL B N 1
ATOM 4342 C CA . VAL B 1 22 ? 22.239 -14.135 60.061 1.00 19.84 22 VAL B CA 1
ATOM 4343 C C . VAL B 1 22 ? 22.657 -13.580 61.423 1.00 20.52 22 VAL B C 1
ATOM 4344 O O . VAL B 1 22 ? 21.962 -13.778 62.422 1.00 21.21 22 VAL B O 1
ATOM 4348 N N . GLY B 1 23 ? 23.800 -12.904 61.461 1.00 20.56 23 GLY B N 1
ATOM 4349 C CA . GLY B 1 23 ? 24.301 -12.347 62.705 1.00 19.90 23 GLY B CA 1
ATOM 4350 C C . GLY B 1 23 ? 23.760 -10.969 63.031 1.00 21.55 23 GLY B C 1
ATOM 4351 O O . GLY B 1 23 ? 23.103 -10.334 62.198 1.00 21.75 23 GLY B O 1
ATOM 4352 N N . THR B 1 24 ? 24.037 -10.507 64.249 1.00 20.63 24 THR B N 1
ATOM 4353 C CA . THR B 1 24 ? 23.575 -9.198 64.705 1.00 19.38 24 THR B CA 1
ATOM 4354 C C . THR B 1 24 ? 24.422 -8.632 65.835 1.00 20.06 24 THR B C 1
ATOM 4355 O O . THR B 1 24 ? 25.122 -9.375 66.519 1.00 22.30 24 THR B O 1
ATOM 4359 N N . GLY B 1 25 ? 24.334 -7.316 66.030 1.00 18.62 25 GLY B N 1
ATOM 4360 C CA . GLY B 1 25 ? 25.049 -6.682 67.121 1.00 19.76 25 GLY B CA 1
ATOM 4361 C C . GLY B 1 25 ? 24.444 -7.232 68.403 1.00 20.67 25 GLY B C 1
ATOM 4362 O O . GLY B 1 25 ? 23.449 -7.956 68.343 1.00 21.84 25 GLY B O 1
ATOM 4363 N N . ARG B 1 26 ? 25.008 -6.891 69.559 1.00 19.87 26 ARG B N 1
ATOM 4364 C CA . ARG B 1 26 ? 24.499 -7.416 70.829 1.00 20.16 26 ARG B CA 1
ATOM 4365 C C . ARG B 1 26 ? 22.981 -7.267 70.973 1.00 18.99 26 ARG B C 1
ATOM 4366 O O . ARG B 1 26 ? 22.401 -6.300 70.480 1.00 19.14 26 ARG B O 1
ATOM 4374 N N . LEU B 1 27 ? 22.356 -8.233 71.654 1.00 18.38 27 LEU B N 1
ATOM 4375 C CA . LEU B 1 27 ? 20.901 -8.256 71.846 1.00 16.71 27 LEU B CA 1
ATOM 4376 C C . LEU B 1 27 ? 20.305 -6.976 72.403 1.00 17.72 27 LEU B C 1
ATOM 4377 O O . LEU B 1 27 ? 19.169 -6.613 72.077 1.00 18.83 27 LEU B O 1
ATOM 4382 N N . GLY B 1 28 ? 21.069 -6.294 73.249 1.00 16.37 28 GLY B N 1
ATOM 4383 C CA . GLY B 1 28 ? 20.591 -5.058 73.823 1.00 14.59 28 GLY B CA 1
ATOM 4384 C C . GLY B 1 28 ? 20.151 -4.063 72.768 1.00 13.36 28 GLY B C 1
ATOM 4385 O O . GLY B 1 28 ? 19.130 -3.407 72.929 1.00 15.62 28 GLY B O 1
ATOM 4386 N N . LEU B 1 29 ? 20.915 -3.950 71.686 1.00 16.49 29 LEU B N 1
ATOM 4387 C CA . LEU B 1 29 ? 20.597 -3.008 70.605 1.00 15.34 29 LEU B CA 1
ATOM 4388 C C . LEU B 1 29 ? 19.249 -3.299 69.930 1.00 15.09 29 LEU B C 1
ATOM 4389 O O . LEU B 1 29 ? 18.635 -2.409 69.331 1.00 14.43 29 LEU B O 1
ATOM 4394 N N . ALA B 1 30 ? 18.798 -4.548 70.040 1.00 15.39 30 ALA B N 1
ATOM 4395 C CA . ALA B 1 30 ? 17.535 -4.979 69.452 1.00 14.68 30 ALA B CA 1
ATOM 4396 C C . ALA B 1 30 ? 16.333 -4.222 70.022 1.00 16.48 30 ALA B C 1
ATOM 4397 O O . ALA B 1 30 ? 15.212 -4.361 69.530 1.00 15.85 30 ALA B O 1
ATOM 4399 N N . LEU B 1 31 ? 16.561 -3.438 71.071 1.00 15.79 31 LEU B N 1
ATOM 4400 C CA . LEU B 1 31 ? 15.488 -2.649 71.665 1.00 17.61 31 LEU B CA 1
ATOM 4401 C C . LEU B 1 31 ? 15.360 -1.337 70.902 1.00 16.89 31 LEU B C 1
ATOM 4402 O O . LEU B 1 31 ? 14.466 -0.540 71.165 1.00 20.68 31 LEU B O 1
ATOM 4407 N N . GLN B 1 32 ? 16.263 -1.116 69.953 1.00 18.45 32 GLN B N 1
ATOM 4408 C CA . GLN B 1 32 ? 16.247 0.108 69.153 1.00 17.43 32 GLN B CA 1
ATOM 4409 C C . GLN B 1 32 ? 15.221 0.126 68.020 1.00 15.85 32 GLN B C 1
ATOM 4410 O O . GLN B 1 32 ? 14.971 -0.887 67.373 1.00 13.95 32 GLN B O 1
ATOM 4416 N N . LYS B 1 33 ? 14.640 1.300 67.784 1.00 17.64 33 LYS B N 1
ATOM 4417 C CA . LYS B 1 33 ? 13.655 1.494 66.717 1.00 18.00 33 LYS B CA 1
ATOM 4418 C C . LYS B 1 33 ? 14.350 1.218 65.383 1.00 18.42 33 LYS B C 1
ATOM 4419 O O . LYS B 1 33 ? 13.835 0.494 64.529 1.00 19.09 33 LYS B O 1
ATOM 4425 N N . GLU B 1 34 ? 15.534 1.795 65.223 1.00 18.90 34 GLU B N 1
ATOM 4426 C CA . GLU B 1 34 ? 16.342 1.622 64.020 1.00 20.50 34 GLU B CA 1
ATOM 4427 C C . GLU B 1 34 ? 16.614 0.132 63.765 1.00 19.61 34 GLU B C 1
ATOM 4428 O O . GLU B 1 34 ? 16.473 -0.353 62.639 1.00 16.18 34 GLU B O 1
ATOM 4434 N N . TYR B 1 35 ? 17.017 -0.579 64.819 1.00 18.36 35 TYR B N 1
ATOM 4435 C CA . TYR B 1 35 ? 17.318 -2.009 64.731 1.00 18.04 35 TYR B CA 1
ATOM 4436 C C . TYR B 1 35 ? 16.122 -2.781 64.175 1.00 19.39 35 TYR B C 1
ATOM 4437 O O . TYR B 1 35 ? 16.232 -3.467 63.157 1.00 18.64 35 TYR B O 1
ATOM 4446 N N . ILE B 1 36 ? 14.979 -2.654 64.846 1.00 20.39 36 ILE B N 1
ATOM 4447 C CA . ILE B 1 36 ? 13.766 -3.357 64.448 1.00 22.14 36 ILE B CA 1
ATOM 4448 C C . ILE B 1 36 ? 13.224 -3.027 63.055 1.00 22.51 36 ILE B C 1
ATOM 4449 O O . ILE B 1 36 ? 12.813 -3.932 62.335 1.00 23.79 36 ILE B O 1
ATOM 4454 N N . GLU B 1 37 ? 13.210 -1.751 62.670 1.00 23.89 37 GLU B N 1
ATOM 4455 C CA . GLU B 1 37 ? 12.703 -1.390 61.346 1.00 21.47 37 GLU B CA 1
ATOM 4456 C C . GLU B 1 37 ? 13.566 -2.082 60.308 1.00 21.59 37 GLU B C 1
ATOM 4457 O O . GLU B 1 37 ? 13.071 -2.580 59.300 1.00 20.59 37 GLU B O 1
ATOM 4463 N N . THR B 1 38 ? 14.871 -2.091 60.561 1.00 19.96 38 THR B N 1
ATOM 4464 C CA . THR B 1 38 ? 15.821 -2.690 59.637 1.00 19.73 38 THR B CA 1
ATOM 4465 C C . THR B 1 38 ? 15.730 -4.207 59.579 1.00 19.74 38 THR B C 1
ATOM 4466 O O . THR B 1 38 ? 15.916 -4.802 58.518 1.00 19.02 38 THR B O 1
ATOM 4470 N N . LEU B 1 39 ? 15.437 -4.832 60.714 1.00 19.62 39 LEU B N 1
ATOM 4471 C CA . LEU B 1 39 ? 15.317 -6.284 60.762 1.00 18.01 39 LEU B CA 1
ATOM 4472 C C . LEU B 1 39 ? 14.079 -6.673 59.954 1.00 19.13 39 LEU B C 1
ATOM 4473 O O . LEU B 1 39 ? 14.138 -7.572 59.115 1.00 20.12 39 LEU B O 1
ATOM 4478 N N . LYS B 1 40 ? 12.959 -5.993 60.208 1.00 18.20 40 LYS B N 1
ATOM 4479 C CA . LYS B 1 40 ? 11.726 -6.266 59.467 1.00 19.38 40 LYS B CA 1
ATOM 4480 C C . LYS B 1 40 ? 11.995 -6.096 57.975 1.00 18.62 40 LYS B C 1
ATOM 4481 O O . LYS B 1 40 ? 11.595 -6.921 57.157 1.00 19.32 40 LYS B O 1
ATOM 4487 N N . TYR B 1 41 ? 12.691 -5.019 57.632 1.00 18.63 41 TYR B N 1
ATOM 4488 C CA . TYR B 1 41 ? 13.020 -4.719 56.243 1.00 19.59 41 TYR B CA 1
ATOM 4489 C C . TYR B 1 41 ? 13.845 -5.826 55.581 1.00 18.05 41 TYR B C 1
ATOM 4490 O O . TYR B 1 41 ? 13.626 -6.177 54.413 1.00 17.52 41 TYR B O 1
ATOM 4499 N N . VAL B 1 42 ? 14.788 -6.381 56.326 1.00 16.53 42 VAL B N 1
ATOM 4500 C CA . VAL B 1 42 ? 15.613 -7.444 55.784 1.00 19.44 42 VAL B CA 1
ATOM 4501 C C . VAL B 1 42 ? 14.782 -8.704 55.589 1.00 20.20 42 VAL B C 1
ATOM 4502 O O . VAL B 1 42 ? 14.941 -9.408 54.592 1.00 22.04 42 VAL B O 1
ATOM 4506 N N . LYS B 1 43 ? 13.896 -8.979 56.541 1.00 20.51 43 LYS B N 1
ATOM 4507 C CA . LYS B 1 43 ? 13.053 -10.170 56.488 1.00 23.04 43 LYS B CA 1
ATOM 4508 C C . LYS B 1 43 ? 11.982 -10.124 55.419 1.00 24.04 43 LYS B C 1
ATOM 4509 O O . LYS B 1 43 ? 11.387 -11.145 55.093 1.00 26.24 43 LYS B O 1
ATOM 4515 N N . GLU B 1 44 ? 11.724 -8.943 54.880 1.00 25.52 44 GLU B N 1
ATOM 4516 C CA . GLU B 1 44 ? 10.732 -8.819 53.827 1.00 27.61 44 GLU B CA 1
ATOM 4517 C C . GLU B 1 44 ? 11.396 -9.197 52.512 1.00 26.57 44 GLU B C 1
ATOM 4518 O O . GLU B 1 44 ? 10.725 -9.364 51.495 1.00 26.05 44 GLU B O 1
ATOM 4524 N N . ASN B 1 45 ? 12.718 -9.345 52.543 1.00 23.04 45 ASN B N 1
ATOM 4525 C CA . ASN B 1 45 ? 13.473 -9.652 51.334 1.00 21.72 45 ASN B CA 1
ATOM 4526 C C . ASN B 1 45 ? 14.311 -10.927 51.388 1.00 21.14 45 ASN B C 1
ATOM 4527 O O . ASN B 1 45 ? 14.491 -11.589 50.368 1.00 21.22 45 ASN B O 1
ATOM 4532 N N . ILE B 1 46 ? 14.834 -11.261 52.565 1.00 20.81 46 ILE B N 1
ATOM 4533 C CA . ILE B 1 46 ? 15.648 -12.465 52.736 1.00 20.02 46 ILE B CA 1
ATOM 4534 C C . ILE B 1 46 ? 15.045 -13.243 53.896 1.00 20.71 46 ILE B C 1
ATOM 4535 O O . ILE B 1 46 ? 14.928 -12.721 55.003 1.00 22.10 46 ILE B O 1
ATOM 4540 N N . ASP B 1 47 ? 14.678 -14.496 53.653 1.00 22.53 47 ASP B N 1
ATOM 4541 C CA . ASP B 1 47 ? 14.038 -15.302 54.687 1.00 25.09 47 ASP B CA 1
ATOM 4542 C C . ASP B 1 47 ? 14.968 -16.017 55.677 1.00 24.19 47 ASP B C 1
ATOM 4543 O O . ASP B 1 47 ? 14.956 -17.255 55.778 1.00 23.17 47 ASP B O 1
ATOM 4548 N N . PHE B 1 48 ? 15.765 -15.240 56.407 1.00 20.88 48 PHE B N 1
ATOM 4549 C CA . PHE B 1 48 ? 16.663 -15.813 57.404 1.00 20.16 48 PHE B CA 1
ATOM 4550 C C . PHE B 1 48 ? 15.785 -16.498 58.445 1.00 19.22 48 PHE B C 1
ATOM 4551 O O . PHE B 1 48 ? 14.747 -15.963 58.821 1.00 16.32 48 PHE B O 1
ATOM 4559 N N . LYS B 1 49 ? 16.191 -17.680 58.899 1.00 18.63 49 LYS B N 1
ATOM 4560 C CA . LYS B 1 49 ? 15.417 -18.408 59.898 1.00 20.93 49 LYS B CA 1
ATOM 4561 C C . LYS B 1 49 ? 15.860 -18.044 61.310 1.00 20.28 49 LYS B C 1
ATOM 4562 O O . LYS B 1 49 ? 15.055 -18.006 62.242 1.00 19.54 49 LYS B O 1
ATOM 4568 N N . TYR B 1 50 ? 17.146 -17.765 61.457 1.00 19.05 50 TYR B N 1
ATOM 4569 C CA . TYR B 1 50 ? 17.689 -17.422 62.755 1.00 19.14 50 TYR B CA 1
ATOM 4570 C C . TYR B 1 50 ? 18.518 -16.147 62.759 1.00 20.02 50 TYR B C 1
ATOM 4571 O O . TYR B 1 50 ? 18.838 -15.586 61.708 1.00 19.77 50 TYR B O 1
ATOM 4580 N N . ILE B 1 51 ? 18.849 -15.688 63.959 1.00 19.71 51 ILE B N 1
ATOM 4581 C CA . ILE B 1 51 ? 19.664 -14.499 64.128 1.00 18.41 51 ILE B CA 1
ATOM 4582 C C . ILE B 1 51 ? 20.517 -14.730 65.361 1.00 19.69 51 ILE B C 1
ATOM 4583 O O . ILE B 1 51 ? 20.004 -15.022 66.443 1.00 19.56 51 ILE B O 1
ATOM 4588 N N . ARG B 1 52 ? 21.832 -14.609 65.178 1.00 21.41 52 ARG B N 1
ATOM 4589 C CA . ARG B 1 52 ? 22.800 -14.875 66.231 1.00 20.39 52 ARG B CA 1
ATOM 4590 C C . ARG B 1 52 ? 23.642 -13.677 66.649 1.00 21.93 52 ARG B C 1
ATOM 4591 O O . ARG B 1 52 ? 24.299 -13.045 65.820 1.00 23.03 52 ARG B O 1
ATOM 4599 N N . GLY B 1 53 ? 23.619 -13.383 67.947 1.00 22.03 53 GLY B N 1
ATOM 4600 C CA . GLY B 1 53 ? 24.376 -12.271 68.488 1.00 21.68 53 GLY B CA 1
ATOM 4601 C C . GLY B 1 53 ? 24.784 -12.504 69.933 1.00 21.85 53 GLY B C 1
ATOM 4602 O O . GLY B 1 53 ? 24.290 -13.424 70.582 1.00 23.76 53 GLY B O 1
ATOM 4603 N N . HIS B 1 54 ? 25.688 -11.671 70.438 1.00 22.08 54 HIS B N 1
ATOM 4604 C CA . HIS B 1 54 ? 26.164 -11.788 71.816 1.00 20.80 54 HIS B CA 1
ATOM 4605 C C . HIS B 1 54 ? 25.275 -10.951 72.716 1.00 20.41 54 HIS B C 1
ATOM 4606 O O . HIS B 1 54 ? 24.361 -10.278 72.239 1.00 22.15 54 HIS B O 1
ATOM 4613 N N . GLY B 1 55 ? 25.565 -10.992 74.019 1.00 20.94 55 GLY B N 1
ATOM 4614 C CA . GLY B 1 55 ? 24.851 -10.170 74.988 1.00 19.85 55 GLY B CA 1
ATOM 4615 C C . GLY B 1 55 ? 23.589 -10.614 75.699 1.00 19.82 55 GLY B C 1
ATOM 4616 O O . GLY B 1 55 ? 22.998 -9.819 76.431 1.00 17.81 55 GLY B O 1
ATOM 4617 N N . LEU B 1 56 ? 23.161 -11.858 75.513 1.00 19.46 56 LEU B N 1
ATOM 4618 C CA . LEU B 1 56 ? 21.948 -12.323 76.182 1.00 20.44 56 LEU B CA 1
ATOM 4619 C C . LEU B 1 56 ? 22.023 -12.111 77.693 1.00 20.39 56 LEU B C 1
ATOM 4620 O O . LEU B 1 56 ? 21.057 -11.677 78.322 1.00 20.23 56 LEU B O 1
ATOM 4625 N N . LEU B 1 57 ? 23.175 -12.426 78.272 1.00 18.73 57 LEU B N 1
ATOM 4626 C CA . LEU B 1 57 ? 23.348 -12.294 79.709 1.00 18.58 57 LEU B CA 1
ATOM 4627 C C . LEU B 1 57 ? 24.009 -10.991 80.133 1.00 18.81 57 LEU B C 1
ATOM 4628 O O . LEU B 1 57 ? 24.189 -10.740 81.320 1.00 19.45 57 LEU B O 1
ATOM 4633 N N . CYS B 1 58 ? 24.372 -10.152 79.176 1.00 18.72 58 CYS B N 1
ATOM 4634 C CA . CYS B 1 58 ? 24.995 -8.905 79.553 1.00 20.80 58 CYS B CA 1
ATOM 4635 C C . CYS B 1 58 ? 23.996 -8.025 80.299 1.00 22.77 58 CYS B C 1
ATOM 4636 O O . CYS B 1 58 ? 22.773 -8.178 80.169 1.00 21.42 58 CYS B O 1
ATOM 4639 N N . ASP B 1 59 ? 24.527 -7.105 81.093 1.00 22.29 59 ASP B N 1
ATOM 4640 C CA . ASP B 1 59 ? 23.699 -6.266 81.940 1.00 22.37 59 ASP B CA 1
ATOM 4641 C C . ASP B 1 59 ? 22.788 -5.201 81.348 1.00 20.49 59 ASP B C 1
ATOM 4642 O O . ASP B 1 59 ? 21.963 -4.652 82.073 1.00 17.51 59 ASP B O 1
ATOM 4647 N N . ASP B 1 60 ? 22.919 -4.889 80.061 1.00 20.34 60 ASP B N 1
ATOM 4648 C CA . ASP B 1 60 ? 22.008 -3.907 79.489 1.00 20.36 60 ASP B CA 1
ATOM 4649 C C . ASP B 1 60 ? 20.673 -4.624 79.323 1.00 19.72 60 ASP B C 1
ATOM 4650 O O . ASP B 1 60 ? 19.623 -4.035 79.569 1.00 19.16 60 ASP B O 1
ATOM 4655 N N . VAL B 1 61 ? 20.721 -5.896 78.917 1.00 19.81 61 VAL B N 1
ATOM 4656 C CA . VAL B 1 61 ? 19.505 -6.702 78.782 1.00 19.49 61 VAL B CA 1
ATOM 4657 C C . VAL B 1 61 ? 19.001 -6.784 80.222 1.00 19.92 61 VAL B C 1
ATOM 4658 O O . VAL B 1 61 ? 17.804 -6.846 80.475 1.00 19.44 61 VAL B O 1
ATOM 4662 N N . GLY B 1 62 ? 19.955 -6.778 81.154 1.00 21.46 62 GLY B N 1
ATOM 4663 C CA . GLY B 1 62 ? 19.667 -6.774 82.581 1.00 20.28 62 GLY B CA 1
ATOM 4664 C C . GLY B 1 62 ? 18.966 -7.939 83.244 1.00 22.08 62 GLY B C 1
ATOM 4665 O O . GLY B 1 62 ? 18.172 -7.736 84.168 1.00 23.65 62 GLY B O 1
ATOM 4666 N N . ILE B 1 63 ? 19.260 -9.158 82.811 1.00 21.13 63 ILE B N 1
ATOM 4667 C CA . ILE B 1 63 ? 18.610 -10.312 83.408 1.00 20.48 63 ILE B CA 1
ATOM 4668 C C . ILE B 1 63 ? 19.077 -10.619 84.827 1.00 21.18 63 ILE B C 1
ATOM 4669 O O . ILE B 1 63 ? 18.259 -10.691 85.747 1.00 18.47 63 ILE B O 1
ATOM 4674 N N . TYR B 1 64 ? 20.384 -10.796 85.016 1.00 22.42 64 TYR B N 1
ATOM 4675 C CA . TYR B 1 64 ? 20.881 -11.139 86.340 1.00 23.87 64 TYR B CA 1
ATOM 4676 C C . TYR B 1 64 ? 21.130 -9.994 87.307 1.00 24.69 64 TYR B C 1
ATOM 4677 O O . TYR B 1 64 ? 21.989 -9.134 87.086 1.00 25.81 64 TYR B O 1
ATOM 4686 N N . ARG B 1 65 ? 20.383 -10.025 88.402 1.00 22.66 65 ARG B N 1
ATOM 4687 C CA . ARG B 1 65 ? 20.487 -9.028 89.453 1.00 24.27 65 ARG B CA 1
ATOM 4688 C C . ARG B 1 65 ? 20.548 -9.757 90.798 1.00 26.03 65 ARG B C 1
ATOM 4689 O O . ARG B 1 65 ? 20.458 -10.989 90.861 1.00 26.13 65 ARG B O 1
ATOM 4697 N N . GLU B 1 66 ? 20.703 -8.992 91.871 1.00 25.02 66 GLU B N 1
ATOM 4698 C CA . GLU B 1 66 ? 20.754 -9.561 93.206 1.00 25.17 66 GLU B CA 1
ATOM 4699 C C . GLU B 1 66 ? 20.157 -8.567 94.164 1.00 25.31 66 GLU B C 1
ATOM 4700 O O . GLU B 1 66 ? 20.531 -7.402 94.162 1.00 24.79 66 GLU B O 1
ATOM 4706 N N . ASP B 1 67 ? 19.200 -9.023 94.962 1.00 24.84 67 ASP B N 1
ATOM 4707 C CA . ASP B 1 67 ? 18.563 -8.157 95.931 1.00 25.66 67 ASP B CA 1
ATOM 4708 C C . ASP B 1 67 ? 19.191 -8.434 97.283 1.00 28.96 67 ASP B C 1
ATOM 4709 O O . ASP B 1 67 ? 19.289 -9.585 97.711 1.00 29.73 67 ASP B O 1
ATOM 4714 N N . VAL B 1 68 ? 19.642 -7.379 97.951 1.00 31.57 68 VAL B N 1
ATOM 4715 C CA . VAL B 1 68 ? 20.261 -7.553 99.251 1.00 33.21 68 VAL B CA 1
ATOM 4716 C C . VAL B 1 68 ? 19.413 -6.993 100.372 1.00 33.65 68 VAL B C 1
ATOM 4717 O O . VAL B 1 68 ? 19.024 -5.827 100.357 1.00 34.69 68 VAL B O 1
ATOM 4721 N N . VAL B 1 69 ? 19.122 -7.856 101.335 1.00 34.65 69 VAL B N 1
ATOM 4722 C CA . VAL B 1 69 ? 18.356 -7.494 102.513 1.00 36.78 69 VAL B CA 1
ATOM 4723 C C . VAL B 1 69 ? 19.284 -7.822 103.679 1.00 37.63 69 VAL B C 1
ATOM 4724 O O . VAL B 1 69 ? 20.173 -8.661 103.541 1.00 38.62 69 VAL B O 1
ATOM 4728 N N . GLY B 1 70 ? 19.105 -7.159 104.816 1.00 38.78 70 GLY B N 1
ATOM 4729 C CA . GLY B 1 70 ? 19.978 -7.423 105.947 1.00 38.69 70 GLY B CA 1
ATOM 4730 C C . GLY B 1 70 ? 20.178 -8.898 106.244 1.00 38.71 70 GLY B C 1
ATOM 4731 O O . GLY B 1 70 ? 21.261 -9.328 106.644 1.00 38.38 70 GLY B O 1
ATOM 4732 N N . ASP B 1 71 ? 19.127 -9.674 106.015 1.00 38.86 71 ASP B N 1
ATOM 4733 C CA . ASP B 1 71 ? 19.118 -11.107 106.278 1.00 39.87 71 ASP B CA 1
ATOM 4734 C C . ASP B 1 71 ? 19.743 -12.013 105.213 1.00 38.85 71 ASP B C 1
ATOM 4735 O O . ASP B 1 71 ? 20.275 -13.077 105.532 1.00 37.15 71 ASP B O 1
ATOM 4740 N N . GLU B 1 72 ? 19.672 -11.608 103.948 1.00 38.51 72 GLU B N 1
ATOM 4741 C CA . GLU B 1 72 ? 20.207 -12.442 102.877 1.00 36.55 72 GLU B CA 1
ATOM 4742 C C . GLU B 1 72 ? 20.450 -11.716 101.567 1.00 35.20 72 GLU B C 1
ATOM 4743 O O . GLU B 1 72 ? 20.188 -10.520 101.427 1.00 35.53 72 GLU B O 1
ATOM 4749 N N . VAL B 1 73 ? 20.956 -12.475 100.604 1.00 33.40 73 VAL B N 1
ATOM 4750 C CA . VAL B 1 73 ? 21.224 -11.977 99.269 1.00 32.52 73 VAL B CA 1
ATOM 4751 C C . VAL B 1 73 ? 20.672 -13.051 98.349 1.00 32.91 73 VAL B C 1
ATOM 4752 O O . VAL B 1 73 ? 21.139 -14.190 98.375 1.00 34.20 73 VAL B O 1
ATOM 4756 N N . LYS B 1 74 ? 19.675 -12.694 97.550 1.00 31.82 74 LYS B N 1
ATOM 4757 C CA . LYS B 1 74 ? 19.062 -13.649 96.637 1.00 31.32 74 LYS B CA 1
ATOM 4758 C C . LYS B 1 74 ? 19.030 -13.103 95.213 1.00 28.66 74 LYS B C 1
ATOM 4759 O O . LYS B 1 74 ? 18.826 -11.909 94.996 1.00 28.91 74 LYS B O 1
ATOM 4765 N N . PRO B 1 75 ? 19.234 -13.976 94.218 1.00 26.48 75 PRO B N 1
ATOM 4766 C CA . PRO B 1 75 ? 19.216 -13.522 92.827 1.00 24.68 75 PRO B CA 1
ATOM 4767 C C . PRO B 1 75 ? 17.821 -13.138 92.355 1.00 24.85 75 PRO B C 1
ATOM 4768 O O . PRO B 1 75 ? 16.813 -13.632 92.870 1.00 24.27 75 PRO B O 1
ATOM 4772 N N . PHE B 1 76 ? 17.777 -12.233 91.386 1.00 25.05 76 PHE B N 1
ATOM 4773 C CA . PHE B 1 76 ? 16.526 -11.802 90.788 1.00 23.74 76 PHE B CA 1
ATOM 4774 C C . PHE B 1 76 ? 16.742 -11.807 89.286 1.00 23.27 76 PHE B C 1
ATOM 4775 O O . PHE B 1 76 ? 17.578 -11.066 88.774 1.00 24.87 76 PHE B O 1
ATOM 4783 N N . TYR B 1 77 ? 15.987 -12.644 88.585 1.00 23.52 77 TYR B N 1
ATOM 4784 C CA . TYR B 1 77 ? 16.087 -12.743 87.134 1.00 20.92 77 TYR B CA 1
ATOM 4785 C C . TYR B 1 77 ? 15.010 -11.850 86.522 1.00 21.17 77 TYR B C 1
ATOM 4786 O O . TYR B 1 77 ? 13.822 -12.160 86.595 1.00 20.78 77 TYR B O 1
ATOM 4795 N N . ASN B 1 78 ? 15.439 -10.736 85.929 1.00 20.84 78 ASN B N 1
ATOM 4796 C CA . ASN B 1 78 ? 14.526 -9.761 85.325 1.00 19.74 78 ASN B CA 1
ATOM 4797 C C . ASN B 1 78 ? 14.388 -9.948 83.823 1.00 20.56 78 ASN B C 1
ATOM 4798 O O . ASN B 1 78 ? 15.343 -9.754 83.073 1.00 20.87 78 ASN B O 1
ATOM 4803 N N . PHE B 1 79 ? 13.183 -10.296 83.388 1.00 20.45 79 PHE B N 1
ATOM 4804 C CA . PHE B 1 79 ? 12.931 -10.562 81.983 1.00 20.49 79 PHE B CA 1
ATOM 4805 C C . PHE B 1 79 ? 12.247 -9.482 81.156 1.00 19.24 79 PHE B C 1
ATOM 4806 O O . PHE B 1 79 ? 11.857 -9.738 80.023 1.00 18.47 79 PHE B O 1
ATOM 4814 N N . THR B 1 80 ? 12.105 -8.280 81.696 1.00 19.19 80 THR B N 1
ATOM 4815 C CA . THR B 1 80 ? 11.442 -7.216 80.949 1.00 17.64 80 THR B CA 1
ATOM 4816 C C . THR B 1 80 ? 12.039 -6.921 79.574 1.00 17.43 80 THR B C 1
ATOM 4817 O O . THR B 1 80 ? 11.298 -6.692 78.623 1.00 14.59 80 THR B O 1
ATOM 4821 N N . TYR B 1 81 ? 13.366 -6.917 79.456 1.00 17.38 81 TYR B N 1
ATOM 4822 C CA . TYR B 1 81 ? 13.976 -6.629 78.159 1.00 19.07 81 TYR B CA 1
ATOM 4823 C C . TYR B 1 81 ? 14.042 -7.790 77.167 1.00 19.37 81 TYR B C 1
ATOM 4824 O O . TYR B 1 81 ? 13.718 -7.584 75.996 1.00 18.62 81 TYR B O 1
ATOM 4833 N N . ILE B 1 82 ? 14.454 -8.993 77.583 1.00 18.88 82 ILE B N 1
ATOM 4834 C CA . ILE B 1 82 ? 14.496 -10.075 76.592 1.00 20.93 82 ILE B CA 1
ATOM 4835 C C . ILE B 1 82 ? 13.107 -10.455 76.146 1.00 18.91 82 ILE B C 1
ATOM 4836 O O . ILE B 1 82 ? 12.926 -10.855 75.009 1.00 21.46 82 ILE B O 1
ATOM 4841 N N . ASP B 1 83 ? 12.122 -10.349 77.031 1.00 17.88 83 ASP B N 1
ATOM 4842 C CA . ASP B 1 83 ? 10.768 -10.685 76.621 1.00 17.06 83 ASP B CA 1
ATOM 4843 C C . ASP B 1 83 ? 10.428 -9.831 75.415 1.00 15.89 83 ASP B C 1
ATOM 4844 O O . ASP B 1 83 ? 9.940 -10.339 74.413 1.00 15.39 83 ASP B O 1
ATOM 4849 N N . ARG B 1 84 ? 10.724 -8.536 75.515 1.00 16.27 84 ARG B N 1
ATOM 4850 C CA . ARG B 1 84 ? 10.461 -7.591 74.439 1.00 17.03 84 ARG B CA 1
ATOM 4851 C C . ARG B 1 84 ? 11.291 -7.925 73.197 1.00 14.88 84 ARG B C 1
ATOM 4852 O O . ARG B 1 84 ? 10.777 -7.941 72.073 1.00 14.51 84 ARG B O 1
ATOM 4860 N N . ILE B 1 85 ? 12.574 -8.196 73.398 1.00 14.20 85 ILE B N 1
ATOM 4861 C CA . ILE B 1 85 ? 13.452 -8.523 72.278 1.00 13.47 85 ILE B CA 1
ATOM 4862 C C . ILE B 1 85 ? 13.022 -9.798 71.575 1.00 13.57 85 ILE B C 1
ATOM 4863 O O . ILE B 1 85 ? 12.890 -9.821 70.354 1.00 13.25 85 ILE B O 1
ATOM 4868 N N . PHE B 1 86 ? 12.810 -10.863 72.341 1.00 14.08 86 PHE B N 1
ATOM 4869 C CA . PHE B 1 86 ? 12.396 -12.120 71.743 1.00 16.09 86 PHE B CA 1
ATOM 4870 C C . PHE B 1 86 ? 10.952 -12.080 71.247 1.00 15.44 86 PHE B C 1
ATOM 4871 O O . PHE B 1 86 ? 10.589 -12.803 70.325 1.00 13.26 86 PHE B O 1
ATOM 4879 N N . ASP B 1 87 ? 10.130 -11.226 71.841 1.00 16.56 87 ASP B N 1
ATOM 4880 C CA . ASP B 1 87 ? 8.750 -11.109 71.370 1.00 19.04 87 ASP B CA 1
ATOM 4881 C C . ASP B 1 87 ? 8.783 -10.504 69.958 1.00 20.08 87 ASP B C 1
ATOM 4882 O O . ASP B 1 87 ? 8.062 -10.946 69.065 1.00 20.73 87 ASP B O 1
ATOM 4887 N N . SER B 1 88 ? 9.628 -9.496 69.752 1.00 18.49 88 SER B N 1
ATOM 4888 C CA . SER B 1 88 ? 9.694 -8.864 68.440 1.00 18.11 88 SER B CA 1
ATOM 4889 C C . SER B 1 88 ? 10.339 -9.766 67.388 1.00 16.49 88 SER B C 1
ATOM 4890 O O . SER B 1 88 ? 9.991 -9.698 66.210 1.00 12.78 88 SER B O 1
ATOM 4893 N N . PHE B 1 89 ? 11.277 -10.611 67.807 1.00 18.01 89 PHE B N 1
ATOM 4894 C CA . PHE B 1 89 ? 11.912 -11.544 66.880 1.00 19.42 89 PHE B CA 1
ATOM 4895 C C . PHE B 1 89 ? 10.845 -12.515 66.366 1.00 18.87 89 PHE B C 1
ATOM 4896 O O . PHE B 1 89 ? 10.677 -12.686 65.161 1.00 20.74 89 PHE B O 1
ATOM 4904 N N . LEU B 1 90 ? 10.125 -13.151 67.284 1.00 19.42 90 LEU B N 1
ATOM 4905 C CA . LEU B 1 90 ? 9.090 -14.099 66.887 1.00 21.70 90 LEU B CA 1
ATOM 4906 C C . LEU B 1 90 ? 7.990 -13.434 66.075 1.00 20.94 90 LEU B C 1
ATOM 4907 O O . LEU B 1 90 ? 7.400 -14.057 65.199 1.00 20.94 90 LEU B O 1
ATOM 4912 N N . GLU B 1 91 ? 7.714 -12.170 66.359 1.00 21.45 91 GLU B N 1
ATOM 4913 C CA . GLU B 1 91 ? 6.696 -11.469 65.603 1.00 24.08 91 GLU B CA 1
ATOM 4914 C C . GLU B 1 91 ? 7.183 -11.327 64.161 1.00 24.20 91 GLU B C 1
ATOM 4915 O O . GLU B 1 91 ? 6.428 -11.542 63.218 1.00 22.85 91 GLU B O 1
ATOM 4921 N N . ILE B 1 92 ? 8.457 -10.983 63.995 1.00 23.55 92 ILE B N 1
ATOM 4922 C CA . ILE B 1 92 ? 9.029 -10.814 62.668 1.00 22.07 92 ILE B CA 1
ATOM 4923 C C . ILE B 1 92 ? 9.200 -12.154 61.945 1.00 20.79 92 ILE B C 1
ATOM 4924 O O . ILE B 1 92 ? 9.390 -12.190 60.730 1.00 21.20 92 ILE B O 1
ATOM 4929 N N . GLY B 1 93 ? 9.118 -13.255 62.682 1.00 18.23 93 GLY B N 1
ATOM 4930 C CA . GLY B 1 93 ? 9.263 -14.548 62.045 1.00 16.06 93 GLY B CA 1
ATOM 4931 C C . GLY B 1 93 ? 10.705 -15.038 62.005 1.00 17.74 93 GLY B C 1
ATOM 4932 O O . GLY B 1 93 ? 11.087 -15.808 61.122 1.00 18.05 93 GLY B O 1
ATOM 4933 N N . ILE B 1 94 ? 11.524 -14.580 62.943 1.00 16.19 94 ILE B N 1
ATOM 4934 C CA . ILE B 1 94 ? 12.905 -15.036 62.997 1.00 16.74 94 ILE B CA 1
ATOM 4935 C C . ILE B 1 94 ? 13.137 -15.545 64.420 1.00 18.34 94 ILE B C 1
ATOM 4936 O O . ILE B 1 94 ? 12.561 -15.018 65.381 1.00 19.48 94 ILE B O 1
ATOM 4941 N N . ARG B 1 95 ? 13.955 -16.585 64.542 1.00 16.38 95 ARG B N 1
ATOM 4942 C CA . ARG B 1 95 ? 14.242 -17.194 65.830 1.00 17.02 95 ARG B CA 1
ATOM 4943 C C . ARG B 1 95 ? 15.686 -16.962 66.272 1.00 16.44 95 ARG B C 1
ATOM 4944 O O . ARG B 1 95 ? 16.594 -16.835 65.453 1.00 14.70 95 ARG B O 1
ATOM 4952 N N . PRO B 1 96 ? 15.912 -16.916 67.587 1.00 15.79 96 PRO B N 1
ATOM 4953 C CA . PRO B 1 96 ? 17.263 -16.688 68.094 1.00 15.36 96 PRO B CA 1
ATOM 4954 C C . PRO B 1 96 ? 18.206 -17.876 68.080 1.00 16.17 96 PRO B C 1
ATOM 4955 O O . PRO B 1 96 ? 17.861 -18.965 68.524 1.00 15.50 96 PRO B O 1
ATOM 4959 N N . PHE B 1 97 ? 19.392 -17.676 67.524 1.00 16.94 97 PHE B N 1
ATOM 4960 C CA . PHE B 1 97 ? 20.391 -18.726 67.564 1.00 18.13 97 PHE B CA 1
ATOM 4961 C C . PHE B 1 97 ? 21.093 -18.250 68.839 1.00 19.87 97 PHE B C 1
ATOM 4962 O O . PHE B 1 97 ? 22.126 -17.570 68.808 1.00 19.27 97 PHE B O 1
ATOM 4970 N N . VAL B 1 98 ? 20.482 -18.584 69.967 1.00 19.73 98 VAL B N 1
ATOM 4971 C CA . VAL B 1 98 ? 20.972 -18.146 71.259 1.00 20.56 98 VAL B CA 1
ATOM 4972 C C . VAL B 1 98 ? 22.448 -18.407 71.549 1.00 22.28 98 VAL B C 1
ATOM 4973 O O . VAL B 1 98 ? 22.971 -19.507 71.329 1.00 22.46 98 VAL B O 1
ATOM 4977 N N . GLU B 1 99 ? 23.125 -17.361 72.009 1.00 21.74 99 GLU B N 1
ATOM 4978 C CA . GLU B 1 99 ? 24.520 -17.482 72.399 1.00 23.41 99 GLU B CA 1
ATOM 4979 C C . GLU B 1 99 ? 24.533 -17.180 73.892 1.00 21.82 99 GLU B C 1
ATOM 4980 O O . GLU B 1 99 ? 24.110 -16.104 74.311 1.00 22.50 99 GLU B O 1
ATOM 4986 N N . ILE B 1 100 ? 24.986 -18.134 74.696 1.00 20.73 100 ILE B N 1
ATOM 4987 C CA . ILE B 1 100 ? 25.017 -17.939 76.143 1.00 21.25 100 ILE B CA 1
ATOM 4988 C C . ILE B 1 100 ? 26.224 -17.121 76.555 1.00 21.15 100 ILE B C 1
ATOM 4989 O O . ILE B 1 100 ? 27.353 -17.601 76.483 1.00 22.09 100 ILE B O 1
ATOM 4994 N N . GLY B 1 101 ? 25.975 -15.885 76.981 1.00 20.81 101 GLY B N 1
ATOM 4995 C CA . GLY B 1 101 ? 27.046 -14.998 77.395 1.00 20.19 101 GLY B CA 1
ATOM 4996 C C . GLY B 1 101 ? 26.634 -13.546 77.251 1.00 22.05 101 GLY B C 1
ATOM 4997 O O . GLY B 1 101 ? 25.550 -13.259 76.747 1.00 24.72 101 GLY B O 1
ATOM 4998 N N . PHE B 1 102 ? 27.457 -12.623 77.739 1.00 22.37 102 PHE B N 1
ATOM 4999 C CA . PHE B 1 102 ? 28.701 -12.962 78.418 1.00 22.06 102 PHE B CA 1
ATOM 5000 C C . PHE B 1 102 ? 28.423 -13.085 79.918 1.00 22.65 102 PHE B C 1
ATOM 5001 O O . PHE B 1 102 ? 27.317 -13.453 80.313 1.00 24.29 102 PHE B O 1
ATOM 5009 N N . MET B 1 103 ? 29.407 -12.783 80.757 1.00 24.58 103 MET B N 1
ATOM 5010 C CA . MET B 1 103 ? 29.225 -12.904 82.204 1.00 24.54 103 MET B CA 1
ATOM 5011 C C . MET B 1 103 ? 28.602 -11.707 82.913 1.00 24.30 103 MET B C 1
ATOM 5012 O O . MET B 1 103 ? 29.207 -10.636 82.985 1.00 23.50 103 MET B O 1
ATOM 5017 N N . PRO B 1 104 ? 27.377 -11.863 83.439 1.00 24.80 104 PRO B N 1
ATOM 5018 C CA . PRO B 1 104 ? 26.817 -10.696 84.126 1.00 25.59 104 PRO B CA 1
ATOM 5019 C C . PRO B 1 104 ? 27.769 -10.323 85.271 1.00 26.24 104 PRO B C 1
ATOM 5020 O O . PRO B 1 104 ? 28.410 -11.202 85.860 1.00 25.01 104 PRO B O 1
ATOM 5024 N N . LYS B 1 105 ? 27.869 -9.028 85.566 1.00 25.91 105 LYS B N 1
ATOM 5025 C CA . LYS B 1 105 ? 28.781 -8.528 86.600 1.00 28.71 105 LYS B CA 1
ATOM 5026 C C . LYS B 1 105 ? 28.619 -9.069 88.014 1.00 27.87 105 LYS B C 1
ATOM 5027 O O . LYS B 1 105 ? 29.612 -9.300 88.697 1.00 27.97 105 LYS B O 1
ATOM 5033 N N . LYS B 1 106 ? 27.381 -9.255 88.460 1.00 26.19 106 LYS B N 1
ATOM 5034 C CA . LYS B 1 106 ? 27.137 -9.768 89.800 1.00 25.86 106 LYS B CA 1
ATOM 5035 C C . LYS B 1 106 ? 27.599 -11.211 89.968 1.00 26.41 106 LYS B C 1
ATOM 5036 O O . LYS B 1 106 ? 27.579 -11.738 91.079 1.00 26.82 106 LYS B O 1
ATOM 5042 N N . LEU B 1 107 ? 28.012 -11.848 88.875 1.00 26.24 107 LEU B N 1
ATOM 5043 C CA . LEU B 1 107 ? 28.486 -13.228 88.929 1.00 27.49 107 LEU B CA 1
ATOM 5044 C C . LEU B 1 107 ? 29.949 -13.343 88.515 1.00 28.74 107 LEU B C 1
ATOM 5045 O O . LEU B 1 107 ? 30.550 -14.418 88.611 1.00 28.93 107 LEU B O 1
ATOM 5050 N N . ALA B 1 108 ? 30.514 -12.238 88.046 1.00 29.69 108 ALA B N 1
ATOM 5051 C CA . ALA B 1 108 ? 31.897 -12.225 87.578 1.00 30.08 108 ALA B CA 1
ATOM 5052 C C . ALA B 1 108 ? 32.941 -12.594 88.626 1.00 29.88 108 ALA B C 1
ATOM 5053 O O . ALA B 1 108 ? 32.839 -12.204 89.784 1.00 29.90 108 ALA B O 1
ATOM 5055 N N . SER B 1 109 ? 33.948 -13.349 88.203 1.00 30.45 109 SER B N 1
ATOM 5056 C CA . SER B 1 109 ? 35.034 -13.744 89.088 1.00 30.85 109 SER B CA 1
ATOM 5057 C C . SER B 1 109 ? 36.168 -12.747 88.892 1.00 32.41 109 SER B C 1
ATOM 5058 O O . SER B 1 109 ? 37.059 -12.626 89.732 1.00 32.96 109 SER B O 1
ATOM 5061 N N . GLY B 1 110 ? 36.123 -12.039 87.767 1.00 32.95 110 GLY B N 1
ATOM 5062 C CA . GLY B 1 110 ? 37.146 -11.057 87.457 1.00 32.43 110 GLY B CA 1
ATOM 5063 C C . GLY B 1 110 ? 36.572 -9.725 87.008 1.00 31.84 110 GLY B C 1
ATOM 5064 O O . GLY B 1 110 ? 35.374 -9.471 87.148 1.00 30.99 110 GLY B O 1
ATOM 5065 N N . THR B 1 111 ? 37.430 -8.869 86.464 1.00 30.28 111 THR B N 1
ATOM 5066 C CA . THR B 1 111 ? 36.991 -7.559 86.003 1.00 29.18 111 THR B CA 1
ATOM 5067 C C . THR B 1 111 ? 37.272 -7.330 84.516 1.00 27.01 111 THR B C 1
ATOM 5068 O O . THR B 1 111 ? 36.926 -6.289 83.971 1.00 26.99 111 THR B O 1
ATOM 5072 N N . GLN B 1 112 ? 37.885 -8.305 83.855 1.00 25.90 112 GLN B N 1
ATOM 5073 C CA . GLN B 1 112 ? 38.190 -8.147 82.444 1.00 26.44 112 GLN B CA 1
ATOM 5074 C C . GLN B 1 112 ? 36.933 -8.034 81.592 1.00 27.10 112 GLN B C 1
ATOM 5075 O O . GLN B 1 112 ? 36.006 -8.830 81.731 1.00 26.10 112 GLN B O 1
ATOM 5081 N N . THR B 1 113 ? 36.914 -7.043 80.703 1.00 26.42 113 THR B N 1
ATOM 5082 C CA . THR B 1 113 ? 35.775 -6.834 79.819 1.00 26.43 113 THR B CA 1
ATOM 5083 C C . THR B 1 113 ? 36.240 -6.747 78.378 1.00 24.58 113 THR B C 1
ATOM 5084 O O . THR B 1 113 ? 37.438 -6.682 78.112 1.00 24.83 113 THR B O 1
ATOM 5088 N N . VAL B 1 114 ? 35.284 -6.754 77.455 1.00 22.88 114 VAL B N 1
ATOM 5089 C CA . VAL B 1 114 ? 35.583 -6.664 76.031 1.00 21.20 114 VAL B CA 1
ATOM 5090 C C . VAL B 1 114 ? 34.653 -5.658 75.354 1.00 22.06 114 VAL B C 1
ATOM 5091 O O . VAL B 1 114 ? 33.525 -5.447 75.804 1.00 18.47 114 VAL B O 1
ATOM 5095 N N . PHE B 1 115 ? 35.140 -5.040 74.279 1.00 23.07 115 PHE B N 1
ATOM 5096 C CA . PHE B 1 115 ? 34.364 -4.065 73.513 1.00 24.07 115 PHE B CA 1
ATOM 5097 C C . PHE B 1 115 ? 34.094 -2.747 74.230 1.00 23.60 115 PHE B C 1
ATOM 5098 O O . PHE B 1 115 ? 34.450 -2.548 75.391 1.00 25.11 115 PHE B O 1
ATOM 5106 N N . TYR B 1 116 ? 33.437 -1.857 73.502 1.00 24.97 116 TYR B N 1
ATOM 5107 C CA . TYR B 1 116 ? 33.043 -0.543 73.990 1.00 24.18 116 TYR B CA 1
ATOM 5108 C C . TYR B 1 116 ? 32.000 -0.688 75.088 1.00 24.84 116 TYR B C 1
ATOM 5109 O O . TYR B 1 116 ? 31.997 0.067 76.062 1.00 24.95 116 TYR B O 1
ATOM 5118 N N . TRP B 1 117 ? 31.100 -1.654 74.928 1.00 26.63 117 TRP B N 1
ATOM 5119 C CA . TRP B 1 117 ? 30.048 -1.836 75.920 1.00 26.85 117 TRP B CA 1
ATOM 5120 C C . TRP B 1 117 ? 30.439 -2.701 77.117 1.00 26.71 117 TRP B C 1
ATOM 5121 O O . TRP B 1 117 ? 29.609 -3.000 77.972 1.00 25.46 117 TRP B O 1
ATOM 5132 N N . GLU B 1 118 ? 31.709 -3.096 77.152 1.00 27.51 118 GLU B N 1
ATOM 5133 C CA . GLU B 1 118 ? 32.304 -3.852 78.256 1.00 28.86 118 GLU B CA 1
ATOM 5134 C C . GLU B 1 118 ? 31.647 -5.108 78.833 1.00 29.02 118 GLU B C 1
ATOM 5135 O O . GLU B 1 118 ? 31.307 -5.154 80.020 1.00 29.97 118 GLU B O 1
ATOM 5141 N N . GLY B 1 119 ? 31.493 -6.137 78.012 1.00 28.31 119 GLY B N 1
ATOM 5142 C CA . GLY B 1 119 ? 30.919 -7.369 78.511 1.00 27.20 119 GLY B CA 1
ATOM 5143 C C . GLY B 1 119 ? 31.998 -8.081 79.302 1.00 26.38 119 GLY B C 1
ATOM 5144 O O . GLY B 1 119 ? 33.158 -8.118 78.884 1.00 26.51 119 GLY B O 1
ATOM 5145 N N . ASN B 1 120 ? 31.632 -8.632 80.454 1.00 27.50 120 ASN B N 1
ATOM 5146 C CA . ASN B 1 120 ? 32.590 -9.338 81.296 1.00 26.87 120 ASN B CA 1
ATOM 5147 C C . ASN B 1 120 ? 32.918 -10.689 80.675 1.00 26.97 120 ASN B C 1
ATOM 5148 O O . ASN B 1 120 ? 32.014 -11.456 80.340 1.00 26.20 120 ASN B O 1
ATOM 5153 N N . VAL B 1 121 ? 34.212 -10.974 80.532 1.00 24.40 121 VAL B N 1
ATOM 5154 C CA . VAL B 1 121 ? 34.675 -12.216 79.927 1.00 24.83 121 VAL B CA 1
ATOM 5155 C C . VAL B 1 121 ? 35.419 -13.166 80.881 1.00 26.06 121 VAL B C 1
ATOM 5156 O O . VAL B 1 121 ? 36.295 -13.930 80.461 1.00 26.88 121 VAL B O 1
ATOM 5160 N N . THR B 1 122 ? 35.072 -13.127 82.160 1.00 26.29 122 THR B N 1
ATOM 5161 C CA . THR B 1 122 ? 35.716 -14.002 83.131 1.00 28.65 122 THR B CA 1
ATOM 5162 C C . THR B 1 122 ? 34.715 -15.062 83.599 1.00 29.87 122 THR B C 1
ATOM 5163 O O . THR B 1 122 ? 33.508 -14.876 83.491 1.00 31.14 122 THR B O 1
ATOM 5167 N N . PRO B 1 123 ? 35.202 -16.202 84.102 1.00 30.28 123 PRO B N 1
ATOM 5168 C CA . PRO B 1 123 ? 34.231 -17.204 84.555 1.00 29.55 123 PRO B CA 1
ATOM 5169 C C . PRO B 1 123 ? 33.434 -16.740 85.776 1.00 29.73 123 PRO B C 1
ATOM 5170 O O . PRO B 1 123 ? 33.802 -15.770 86.443 1.00 29.50 123 PRO B O 1
ATOM 5174 N N . PRO B 1 124 ? 32.310 -17.412 86.069 1.00 29.04 124 PRO B N 1
ATOM 5175 C CA . PRO B 1 124 ? 31.492 -17.030 87.220 1.00 29.96 124 PRO B CA 1
ATOM 5176 C C . PRO B 1 124 ? 32.187 -17.376 88.529 1.00 30.16 124 PRO B C 1
ATOM 5177 O O . PRO B 1 124 ? 32.926 -18.353 88.602 1.00 30.34 124 PRO B O 1
ATOM 5181 N N . LYS B 1 125 ? 31.958 -16.565 89.556 1.00 31.77 125 LYS B N 1
ATOM 5182 C CA . LYS B 1 125 ? 32.559 -16.808 90.863 1.00 33.01 125 LYS B CA 1
ATOM 5183 C C . LYS B 1 125 ? 32.086 -18.167 91.356 1.00 34.48 125 LYS B C 1
ATOM 5184 O O . LYS B 1 125 ? 32.884 -18.984 91.835 1.00 35.11 125 LYS B O 1
ATOM 5190 N N . ASP B 1 126 ? 30.780 -18.396 91.217 1.00 32.67 126 ASP B N 1
ATOM 5191 C CA . ASP B 1 126 ? 30.134 -19.634 91.646 1.00 30.43 126 ASP B CA 1
ATOM 5192 C C . ASP B 1 126 ? 29.407 -20.316 90.479 1.00 28.70 126 ASP B C 1
ATOM 5193 O O . ASP B 1 126 ? 28.373 -19.831 90.026 1.00 26.89 126 ASP B O 1
ATOM 5198 N N . TYR B 1 127 ? 29.932 -21.447 90.013 1.00 26.63 127 TYR B N 1
ATOM 5199 C CA . TYR B 1 127 ? 29.318 -22.158 88.899 1.00 27.16 127 TYR B CA 1
ATOM 5200 C C . TYR B 1 127 ? 27.874 -22.591 89.116 1.00 27.13 127 TYR B C 1
ATOM 5201 O O . TYR B 1 127 ? 27.106 -22.668 88.160 1.00 26.45 127 TYR B O 1
ATOM 5210 N N . GLU B 1 128 ? 27.498 -22.870 90.357 1.00 27.01 128 GLU B N 1
ATOM 5211 C CA . GLU B 1 128 ? 26.128 -23.273 90.635 1.00 28.99 128 GLU B CA 1
ATOM 5212 C C . GLU B 1 128 ? 25.184 -22.102 90.382 1.00 28.02 128 GLU B C 1
ATOM 5213 O O . GLU B 1 128 ? 24.105 -22.281 89.825 1.00 28.02 128 GLU B O 1
ATOM 5219 N N . LYS B 1 129 ? 25.596 -20.908 90.798 1.00 28.03 129 LYS B N 1
ATOM 5220 C CA . LYS B 1 129 ? 24.786 -19.713 90.599 1.00 27.81 129 LYS B CA 1
ATOM 5221 C C . LYS B 1 129 ? 24.607 -19.474 89.109 1.00 27.08 129 LYS B C 1
ATOM 5222 O O . LYS B 1 129 ? 23.547 -19.046 88.665 1.00 27.02 129 LYS B O 1
ATOM 5228 N N . TRP B 1 130 ? 25.654 -19.758 88.341 1.00 26.48 130 TRP B N 1
ATOM 5229 C CA . TRP B 1 130 ? 25.614 -19.592 86.892 1.00 27.16 130 TRP B CA 1
ATOM 5230 C C . TRP B 1 130 ? 24.661 -20.628 86.297 1.00 26.22 130 TRP B C 1
ATOM 5231 O O . TRP B 1 130 ? 23.915 -20.337 85.362 1.00 26.54 130 TRP B O 1
ATOM 5242 N N . SER B 1 131 ? 24.682 -21.830 86.870 1.00 25.79 131 SER B N 1
ATOM 5243 C CA . SER B 1 131 ? 23.834 -22.929 86.420 1.00 24.11 131 SER B CA 1
ATOM 5244 C C . SER B 1 131 ? 22.352 -22.645 86.683 1.00 22.37 131 SER B C 1
ATOM 5245 O O . SER B 1 131 ? 21.495 -23.016 85.883 1.00 19.35 131 SER B O 1
ATOM 5248 N N . ASP B 1 132 ? 22.059 -21.980 87.796 1.00 21.10 132 ASP B N 1
ATOM 5249 C CA . ASP B 1 132 ? 20.678 -21.651 88.137 1.00 22.83 132 ASP B CA 1
ATOM 5250 C C . ASP B 1 132 ? 20.175 -20.487 87.292 1.00 21.67 132 ASP B C 1
ATOM 5251 O O . ASP B 1 132 ? 18.982 -20.362 87.045 1.00 21.22 132 ASP B O 1
ATOM 5256 N N . LEU B 1 133 ? 21.084 -19.619 86.864 1.00 22.97 133 LEU B N 1
ATOM 5257 C CA . LEU B 1 133 ? 20.685 -18.482 86.041 1.00 22.18 133 LEU B CA 1
ATOM 5258 C C . LEU B 1 133 ? 20.229 -19.056 84.704 1.00 21.79 133 LEU B C 1
ATOM 5259 O O . LEU B 1 133 ? 19.143 -18.745 84.217 1.00 23.12 133 LEU B O 1
ATOM 5264 N N . VAL B 1 134 ? 21.078 -19.896 84.124 1.00 19.85 134 VAL B N 1
ATOM 5265 C CA . VAL B 1 134 ? 20.799 -20.539 82.852 1.00 21.40 134 VAL B CA 1
ATOM 5266 C C . VAL B 1 134 ? 19.473 -21.300 82.880 1.00 22.14 134 VAL B C 1
ATOM 5267 O O . VAL B 1 134 ? 18.694 -21.240 81.931 1.00 22.84 134 VAL B O 1
ATOM 5271 N N . LYS B 1 135 ? 19.211 -22.000 83.976 1.00 24.02 135 LYS B N 1
ATOM 5272 C CA . LYS B 1 135 ? 17.967 -22.754 84.103 1.00 24.55 135 LYS B CA 1
ATOM 5273 C C . LYS B 1 135 ? 16.782 -21.807 84.302 1.00 23.21 135 LYS B C 1
ATOM 5274 O O . LYS B 1 135 ? 15.696 -22.037 83.767 1.00 23.42 135 LYS B O 1
ATOM 5280 N N . ALA B 1 136 ? 16.992 -20.738 85.062 1.00 19.96 136 ALA B N 1
ATOM 5281 C CA . ALA B 1 136 ? 15.929 -19.772 85.307 1.00 20.46 136 ALA B CA 1
ATOM 5282 C C . ALA B 1 136 ? 15.469 -19.137 83.995 1.00 20.14 136 ALA B C 1
ATOM 5283 O O . ALA B 1 136 ? 14.269 -18.958 83.762 1.00 19.38 136 ALA B O 1
ATOM 5285 N N . VAL B 1 137 ? 16.431 -18.808 83.137 1.00 19.36 137 VAL B N 1
ATOM 5286 C CA . VAL B 1 137 ? 16.141 -18.203 81.841 1.00 18.66 137 VAL B CA 1
ATOM 5287 C C . VAL B 1 137 ? 15.450 -19.210 80.932 1.00 19.40 137 VAL B C 1
ATOM 5288 O O . VAL B 1 137 ? 14.441 -18.895 80.295 1.00 17.45 137 VAL B O 1
ATOM 5292 N N . LEU B 1 138 ? 15.987 -20.426 80.878 1.00 19.14 138 LEU B N 1
ATOM 5293 C CA . LEU B 1 138 ? 15.388 -21.459 80.050 1.00 20.71 138 LEU B CA 1
ATOM 5294 C C . LEU B 1 138 ? 13.939 -21.699 80.451 1.00 21.25 138 LEU B C 1
ATOM 5295 O O . LEU B 1 138 ? 13.064 -21.775 79.592 1.00 19.75 138 LEU B O 1
ATOM 5300 N N . HIS B 1 139 ? 13.683 -21.816 81.752 1.00 22.93 139 HIS B N 1
ATOM 5301 C CA . HIS B 1 139 ? 12.320 -22.037 82.220 1.00 23.84 139 HIS B CA 1
ATOM 5302 C C . HIS B 1 139 ? 11.413 -20.856 81.902 1.00 22.02 139 HIS B C 1
ATOM 5303 O O . HIS B 1 139 ? 10.219 -21.040 81.666 1.00 25.43 139 HIS B O 1
ATOM 5310 N N . HIS B 1 140 ? 11.968 -19.647 81.885 1.00 20.47 140 HIS B N 1
ATOM 5311 C CA . HIS B 1 140 ? 11.155 -18.484 81.563 1.00 19.80 140 HIS B CA 1
ATOM 5312 C C . HIS B 1 140 ? 10.796 -18.507 80.091 1.00 19.72 140 HIS B C 1
ATOM 5313 O O . HIS B 1 140 ? 9.679 -18.151 79.712 1.00 18.83 140 HIS B O 1
ATOM 5320 N N . PHE B 1 141 ? 11.755 -18.904 79.261 1.00 18.87 141 PHE B N 1
ATOM 5321 C CA . PHE B 1 141 ? 11.525 -19.002 77.825 1.00 19.11 141 PHE B CA 1
ATOM 5322 C C . PHE B 1 141 ? 10.409 -20.016 77.573 1.00 19.13 141 PHE B C 1
ATOM 5323 O O . PHE B 1 141 ? 9.505 -19.768 76.783 1.00 19.68 141 PHE B O 1
ATOM 5331 N N . ILE B 1 142 ? 10.480 -21.159 78.253 1.00 19.75 142 ILE B N 1
ATOM 5332 C CA . ILE B 1 142 ? 9.474 -22.209 78.091 1.00 19.54 142 ILE B CA 1
ATOM 5333 C C . ILE B 1 142 ? 8.115 -21.685 78.533 1.00 19.72 142 ILE B C 1
ATOM 5334 O O . ILE B 1 142 ? 7.113 -21.879 77.857 1.00 20.94 142 ILE B O 1
ATOM 5339 N N . SER B 1 143 ? 8.096 -21.012 79.675 1.00 20.48 143 SER B N 1
ATOM 5340 C CA . SER B 1 143 ? 6.866 -20.463 80.213 1.00 24.54 143 SER B CA 1
ATOM 5341 C C . SER B 1 143 ? 6.191 -19.475 79.261 1.00 25.22 143 SER B C 1
ATOM 5342 O O . SER B 1 143 ? 4.985 -19.566 79.016 1.00 27.24 143 SER B O 1
ATOM 5345 N N . ARG B 1 144 ? 6.962 -18.537 78.719 1.00 23.57 144 ARG B N 1
ATOM 5346 C CA . ARG B 1 144 ? 6.394 -17.540 77.819 1.00 23.04 144 ARG B CA 1
ATOM 5347 C C . ARG B 1 144 ? 6.107 -17.989 76.389 1.00 21.72 144 ARG B C 1
ATOM 5348 O O . ARG B 1 144 ? 5.086 -17.612 75.832 1.00 20.38 144 ARG B O 1
ATOM 5356 N N . TYR B 1 145 ? 6.983 -18.795 75.795 1.00 20.80 145 TYR B N 1
ATOM 5357 C CA . TYR B 1 145 ? 6.779 -19.214 74.411 1.00 20.29 145 TYR B CA 1
ATOM 5358 C C . TYR B 1 145 ? 6.395 -20.671 74.171 1.00 20.80 145 TYR B C 1
ATOM 5359 O O . TYR B 1 145 ? 6.100 -21.050 73.039 1.00 21.48 145 TYR B O 1
ATOM 5368 N N . GLY B 1 146 ? 6.396 -21.487 75.217 1.00 21.24 146 GLY B N 1
ATOM 5369 C CA . GLY B 1 146 ? 6.043 -22.884 75.044 1.00 21.02 146 GLY B CA 1
ATOM 5370 C C . GLY B 1 146 ? 7.271 -23.693 74.679 1.00 23.32 146 GLY B C 1
ATOM 5371 O O . GLY B 1 146 ? 8.154 -23.204 73.969 1.00 22.60 146 GLY B O 1
ATOM 5372 N N . ILE B 1 147 ? 7.328 -24.936 75.154 1.00 24.11 147 ILE B N 1
ATOM 5373 C CA . ILE B 1 147 ? 8.473 -25.799 74.882 1.00 23.74 147 ILE B CA 1
ATOM 5374 C C . ILE B 1 147 ? 8.633 -26.158 73.402 1.00 24.04 147 ILE B C 1
ATOM 5375 O O . ILE B 1 147 ? 9.754 -26.330 72.921 1.00 24.73 147 ILE B O 1
ATOM 5380 N N . GLU B 1 148 ? 7.533 -26.268 72.667 1.00 25.16 148 GLU B N 1
ATOM 5381 C CA . GLU B 1 148 ? 7.645 -26.607 71.250 1.00 25.09 148 GLU B CA 1
ATOM 5382 C C . GLU B 1 148 ? 8.505 -25.577 70.520 1.00 24.02 148 GLU B C 1
ATOM 5383 O O . GLU B 1 148 ? 9.377 -25.925 69.712 1.00 22.99 148 GLU B O 1
ATOM 5389 N N . GLU B 1 149 ? 8.256 -24.308 70.821 1.00 20.57 149 GLU B N 1
ATOM 5390 C CA . GLU B 1 149 ? 8.996 -23.210 70.221 1.00 19.46 149 GLU B CA 1
ATOM 5391 C C . GLU B 1 149 ? 10.475 -23.221 70.643 1.00 18.65 149 GLU B C 1
ATOM 5392 O O . GLU B 1 149 ? 11.365 -23.321 69.800 1.00 16.87 149 GLU B O 1
ATOM 5398 N N . VAL B 1 150 ? 10.727 -23.141 71.949 1.00 18.33 150 VAL B N 1
ATOM 5399 C CA . VAL B 1 150 ? 12.096 -23.116 72.466 1.00 20.24 150 VAL B CA 1
ATOM 5400 C C . VAL B 1 150 ? 12.986 -24.284 72.012 1.00 19.67 150 VAL B C 1
ATOM 5401 O O . VAL B 1 150 ? 14.202 -24.117 71.838 1.00 19.14 150 VAL B O 1
ATOM 5405 N N . LEU B 1 151 ? 12.395 -25.460 71.820 1.00 18.19 151 LEU B N 1
ATOM 5406 C CA . LEU B 1 151 ? 13.160 -26.615 71.367 1.00 19.31 151 LEU B CA 1
ATOM 5407 C C . LEU B 1 151 ? 13.814 -26.377 69.996 1.00 21.07 151 LEU B C 1
ATOM 5408 O O . LEU B 1 151 ? 14.746 -27.082 69.610 1.00 21.58 151 LEU B O 1
ATOM 5413 N N . LYS B 1 152 ? 13.325 -25.385 69.263 1.00 20.39 152 LYS B N 1
ATOM 5414 C CA . LYS B 1 152 ? 13.876 -25.078 67.949 1.00 20.87 152 LYS B CA 1
ATOM 5415 C C . LYS B 1 152 ? 15.082 -24.140 68.038 1.00 19.43 152 LYS B C 1
ATOM 5416 O O . LYS B 1 152 ? 15.755 -23.893 67.039 1.00 18.63 152 LYS B O 1
ATOM 5422 N N . TRP B 1 153 ? 15.343 -23.621 69.235 1.00 18.60 153 TRP B N 1
ATOM 5423 C CA . TRP B 1 153 ? 16.443 -22.690 69.449 1.00 17.02 153 TRP B CA 1
ATOM 5424 C C . TRP B 1 153 ? 17.733 -23.396 69.859 1.00 17.12 153 TRP B C 1
ATOM 5425 O O . TRP B 1 153 ? 17.794 -24.038 70.906 1.00 17.67 153 TRP B O 1
ATOM 5436 N N . PRO B 1 154 ? 18.782 -23.297 69.033 1.00 15.82 154 PRO B N 1
ATOM 5437 C CA . PRO B 1 154 ? 20.036 -23.952 69.412 1.00 17.42 154 PRO B CA 1
ATOM 5438 C C . PRO B 1 154 ? 20.752 -23.019 70.403 1.00 17.75 154 PRO B C 1
ATOM 5439 O O . PRO B 1 154 ? 20.607 -21.793 70.333 1.00 18.45 154 PRO B O 1
ATOM 5443 N N . PHE B 1 155 ? 21.500 -23.587 71.340 1.00 19.01 155 PHE B N 1
ATOM 5444 C CA . PHE B 1 155 ? 22.205 -22.771 72.318 1.00 19.56 155 PHE B CA 1
ATOM 5445 C C . PHE B 1 155 ? 23.706 -22.977 72.195 1.00 21.38 155 PHE B C 1
ATOM 5446 O O . PHE B 1 155 ? 24.217 -24.068 72.462 1.00 20.80 155 PHE B O 1
ATOM 5454 N N . GLU B 1 156 ? 24.392 -21.913 71.782 1.00 20.97 156 GLU B N 1
ATOM 5455 C CA . GLU B 1 156 ? 25.843 -21.905 71.595 1.00 20.95 156 GLU B CA 1
ATOM 5456 C C . GLU B 1 156 ? 26.511 -21.368 72.859 1.00 20.36 156 GLU B C 1
ATOM 5457 O O . GLU B 1 156 ? 26.193 -20.268 73.312 1.00 21.31 156 GLU B O 1
ATOM 5463 N N . ILE B 1 157 ? 27.448 -22.121 73.422 1.00 19.50 157 ILE B N 1
ATOM 5464 C CA . ILE B 1 157 ? 28.090 -21.673 74.651 1.00 18.23 157 ILE B CA 1
ATOM 5465 C C . ILE B 1 157 ? 29.285 -20.757 74.444 1.00 19.10 157 ILE B C 1
ATOM 5466 O O . ILE B 1 157 ? 30.337 -21.189 73.973 1.00 17.81 157 ILE B O 1
ATOM 5471 N N . TRP B 1 158 ? 29.088 -19.488 74.794 1.00 19.10 158 TRP B N 1
ATOM 5472 C CA . TRP B 1 158 ? 30.110 -18.452 74.716 1.00 20.53 158 TRP B CA 1
ATOM 5473 C C . TRP B 1 158 ? 30.538 -18.068 73.306 1.00 21.45 158 TRP B C 1
ATOM 5474 O O . TRP B 1 158 ? 29.922 -18.486 72.325 1.00 22.78 158 TRP B O 1
ATOM 5485 N N . ASN B 1 159 ? 31.598 -17.264 73.214 1.00 22.53 159 ASN B N 1
ATOM 5486 C CA . ASN B 1 159 ? 32.122 -16.804 71.929 1.00 21.65 159 ASN B CA 1
ATOM 5487 C C . ASN B 1 159 ? 33.654 -16.783 71.927 1.00 20.11 159 ASN B C 1
ATOM 5488 O O . ASN B 1 159 ? 34.267 -16.300 72.865 1.00 19.51 159 ASN B O 1
ATOM 5493 N N . GLU B 1 160 ? 34.252 -17.305 70.863 1.00 22.10 160 GLU B N 1
ATOM 5494 C CA . GLU B 1 160 ? 35.708 -17.352 70.692 1.00 24.36 160 GLU B CA 1
ATOM 5495 C C . GLU B 1 160 ? 36.502 -17.443 72.000 1.00 23.66 160 GLU B C 1
ATOM 5496 O O . GLU B 1 160 ? 37.310 -16.568 72.311 1.00 20.88 160 GLU B O 1
ATOM 5502 N N . PRO B 1 161 ? 36.282 -18.515 72.779 1.00 23.84 161 PRO B N 1
ATOM 5503 C CA . PRO B 1 161 ? 36.979 -18.711 74.054 1.00 24.77 161 PRO B CA 1
ATOM 5504 C C . PRO B 1 161 ? 38.487 -18.901 73.882 1.00 25.93 161 PRO B C 1
ATOM 5505 O O . PRO B 1 161 ? 39.245 -18.852 74.854 1.00 26.59 161 PRO B O 1
ATOM 5509 N N . ASN B 1 162 ? 38.909 -19.110 72.640 1.00 25.74 162 ASN B N 1
ATOM 5510 C CA . ASN B 1 162 ? 40.317 -19.307 72.326 1.00 27.33 162 ASN B CA 1
ATOM 5511 C C . ASN B 1 162 ? 41.106 -17.998 72.317 1.00 28.66 162 ASN B C 1
ATOM 5512 O O . ASN B 1 162 ? 42.334 -18.019 72.293 1.00 29.56 162 ASN B O 1
ATOM 5517 N N . LEU B 1 163 ? 40.400 -16.868 72.349 1.00 29.31 163 LEU B N 1
ATOM 5518 C CA . LEU B 1 163 ? 41.037 -15.552 72.345 1.00 28.52 163 LEU B CA 1
ATOM 5519 C C . LEU B 1 163 ? 40.976 -14.919 73.726 1.00 29.58 163 LEU B C 1
ATOM 5520 O O . LEU B 1 163 ? 39.908 -14.840 74.334 1.00 32.68 163 LEU B O 1
ATOM 5525 N N . LYS B 1 164 ? 42.126 -14.466 74.213 1.00 29.18 164 LYS B N 1
ATOM 5526 C CA . LYS B 1 164 ? 42.238 -13.837 75.527 1.00 30.46 164 LYS B CA 1
ATOM 5527 C C . LYS B 1 164 ? 41.303 -12.651 75.726 1.00 30.96 164 LYS B C 1
ATOM 5528 O O . LYS B 1 164 ? 41.074 -12.214 76.858 1.00 30.53 164 LYS B O 1
ATOM 5534 N N . GLU B 1 165 ? 40.769 -12.125 74.630 1.00 31.24 165 GLU B N 1
ATOM 5535 C CA . GLU B 1 165 ? 39.879 -10.975 74.707 1.00 32.56 165 GLU B CA 1
ATOM 5536 C C . GLU B 1 165 ? 38.453 -11.347 75.090 1.00 30.37 165 GLU B C 1
ATOM 5537 O O . GLU B 1 165 ? 37.764 -10.564 75.736 1.00 29.00 165 GLU B O 1
ATOM 5543 N N . PHE B 1 166 ? 38.010 -12.536 74.691 1.00 30.63 166 PHE B N 1
ATOM 5544 C CA . PHE B 1 166 ? 36.650 -12.979 75.000 1.00 30.64 166 PHE B CA 1
ATOM 5545 C C . PHE B 1 166 ? 36.559 -13.949 76.181 1.00 31.11 166 PHE B C 1
ATOM 5546 O O . PHE B 1 166 ? 35.488 -14.132 76.767 1.00 31.22 166 PHE B O 1
ATOM 5554 N N . TRP B 1 167 ? 37.685 -14.568 76.525 1.00 30.15 167 TRP B N 1
ATOM 5555 C CA . TRP B 1 167 ? 37.729 -15.536 77.613 1.00 27.93 167 TRP B CA 1
ATOM 5556 C C . TRP B 1 167 ? 39.036 -15.365 78.367 1.00 27.93 167 TRP B C 1
ATOM 5557 O O . TRP B 1 167 ? 40.109 -15.612 77.820 1.00 27.69 167 TRP B O 1
ATOM 5568 N N . LYS B 1 168 ? 38.939 -14.953 79.625 1.00 28.04 168 LYS B N 1
ATOM 5569 C CA . LYS B 1 168 ? 40.115 -14.725 80.458 1.00 27.93 168 LYS B CA 1
ATOM 5570 C C . LYS B 1 168 ? 41.222 -15.766 80.311 1.00 27.57 168 LYS B C 1
ATOM 5571 O O . LYS B 1 168 ? 41.030 -16.945 80.602 1.00 27.41 168 LYS B O 1
ATOM 5577 N N . ASP B 1 169 ? 42.382 -15.312 79.849 1.00 28.33 169 ASP B N 1
ATOM 5578 C CA . ASP B 1 169 ? 43.552 -16.174 79.675 1.00 28.37 169 ASP B CA 1
ATOM 5579 C C . ASP B 1 169 ? 43.408 -17.252 78.611 1.00 27.52 169 ASP B C 1
ATOM 5580 O O . ASP B 1 169 ? 44.277 -18.114 78.493 1.00 28.21 169 ASP B O 1
ATOM 5585 N N . ALA B 1 170 ? 42.329 -17.211 77.834 1.00 26.24 170 ALA B N 1
ATOM 5586 C CA . ALA B 1 170 ? 42.113 -18.228 76.809 1.00 25.00 170 ALA B CA 1
ATOM 5587 C C . ALA B 1 170 ? 42.263 -19.608 77.455 1.00 24.26 170 ALA B C 1
ATOM 5588 O O . ALA B 1 170 ? 42.833 -20.528 76.870 1.00 24.83 170 ALA B O 1
ATOM 5590 N N . ASP B 1 171 ? 41.748 -19.729 78.674 1.00 24.39 171 ASP B N 1
ATOM 5591 C CA . ASP B 1 171 ? 41.820 -20.966 79.446 1.00 24.84 171 ASP B CA 1
ATOM 5592 C C . ASP B 1 171 ? 40.926 -22.039 78.827 1.00 26.05 171 ASP B C 1
ATOM 5593 O O . ASP B 1 171 ? 39.732 -22.114 79.114 1.00 23.88 171 ASP B O 1
ATOM 5598 N N . GLU B 1 172 ? 41.523 -22.866 77.976 1.00 27.04 172 GLU B N 1
ATOM 5599 C CA . GLU B 1 172 ? 40.806 -23.929 77.291 1.00 28.19 172 GLU B CA 1
ATOM 5600 C C . GLU B 1 172 ? 40.037 -24.835 78.251 1.00 29.57 172 GLU B C 1
ATOM 5601 O O . GLU B 1 172 ? 38.855 -25.107 78.037 1.00 29.59 172 GLU B O 1
ATOM 5607 N N . LYS B 1 173 ? 40.697 -25.296 79.311 1.00 30.34 173 LYS B N 1
ATOM 5608 C CA . LYS B 1 173 ? 40.036 -26.172 80.268 1.00 31.16 173 LYS B CA 1
ATOM 5609 C C . LYS B 1 173 ? 38.892 -25.504 81.017 1.00 30.27 173 LYS B C 1
ATOM 5610 O O . LYS B 1 173 ? 37.842 -26.119 81.200 1.00 30.19 173 LYS B O 1
ATOM 5616 N N . GLU B 1 174 ? 39.075 -24.260 81.459 1.00 29.11 174 GLU B N 1
ATOM 5617 C CA . GLU B 1 174 ? 37.989 -23.574 82.161 1.00 28.47 174 GLU B CA 1
ATOM 5618 C C . GLU B 1 174 ? 36.800 -23.416 81.218 1.00 26.71 174 GLU B C 1
ATOM 5619 O O . GLU B 1 174 ? 35.650 -23.344 81.660 1.00 23.33 174 GLU B O 1
ATOM 5625 N N . TYR B 1 175 ? 37.081 -23.337 79.921 1.00 25.59 175 TYR B N 1
ATOM 5626 C CA . TYR B 1 175 ? 36.005 -23.206 78.948 1.00 25.68 175 TYR B CA 1
ATOM 5627 C C . TYR B 1 175 ? 35.219 -24.516 78.899 1.00 25.21 175 TYR B C 1
ATOM 5628 O O . TYR B 1 175 ? 33.985 -24.523 78.948 1.00 22.18 175 TYR B O 1
ATOM 5637 N N . PHE B 1 176 ? 35.951 -25.620 78.775 1.00 24.20 176 PHE B N 1
ATOM 5638 C CA . PHE B 1 176 ? 35.339 -26.936 78.736 1.00 24.66 176 PHE B CA 1
ATOM 5639 C C . PHE B 1 176 ? 34.466 -27.125 79.976 1.00 25.65 176 PHE B C 1
ATOM 5640 O O . PHE B 1 176 ? 33.371 -27.691 79.891 1.00 28.89 176 PHE B O 1
ATOM 5648 N N . LYS B 1 177 ? 34.934 -26.633 81.120 1.00 23.92 177 LYS B N 1
ATOM 5649 C CA . LYS B 1 177 ? 34.163 -26.736 82.354 1.00 23.74 177 LYS B CA 1
ATOM 5650 C C . LYS B 1 177 ? 32.878 -25.913 82.252 1.00 23.81 177 LYS B C 1
ATOM 5651 O O . LYS B 1 177 ? 31.792 -26.396 82.592 1.00 23.06 177 LYS B O 1
ATOM 5657 N N . LEU B 1 178 ? 33.006 -24.669 81.791 1.00 23.51 178 LEU B N 1
ATOM 5658 C CA . LEU B 1 178 ? 31.850 -23.788 81.633 1.00 23.84 178 LEU B CA 1
ATOM 5659 C C . LEU B 1 178 ? 30.846 -24.511 80.728 1.00 23.67 178 LEU B C 1
ATOM 5660 O O . LEU B 1 178 ? 29.642 -24.546 81.014 1.00 23.08 178 LEU B O 1
ATOM 5665 N N . TYR B 1 179 ? 31.351 -25.076 79.633 1.00 20.97 179 TYR B N 1
ATOM 5666 C CA . TYR B 1 179 ? 30.510 -25.807 78.702 1.00 22.57 179 TYR B CA 1
ATOM 5667 C C . TYR B 1 179 ? 29.808 -26.946 79.433 1.00 23.37 179 TYR B C 1
ATOM 5668 O O . TYR B 1 179 ? 28.593 -27.105 79.327 1.00 23.80 179 TYR B O 1
ATOM 5677 N N . LYS B 1 180 ? 30.576 -27.737 80.178 1.00 24.15 180 LYS B N 1
ATOM 5678 C CA . LYS B 1 180 ? 30.007 -28.865 80.911 1.00 24.36 180 LYS B CA 1
ATOM 5679 C C . LYS B 1 180 ? 28.862 -28.445 81.824 1.00 23.86 180 LYS B C 1
ATOM 5680 O O . LYS B 1 180 ? 27.777 -29.027 81.764 1.00 22.33 180 LYS B O 1
ATOM 5686 N N . VAL B 1 181 ? 29.118 -27.444 82.666 1.00 22.62 181 VAL B N 1
ATOM 5687 C CA . VAL B 1 181 ? 28.126 -26.941 83.615 1.00 22.66 181 VAL B CA 1
ATOM 5688 C C . VAL B 1 181 ? 26.880 -26.409 82.924 1.00 23.18 181 VAL B C 1
ATOM 5689 O O . VAL B 1 181 ? 25.756 -26.618 83.385 1.00 22.26 181 VAL B O 1
ATOM 5693 N N . THR B 1 182 ? 27.092 -25.705 81.821 1.00 24.91 182 THR B N 1
ATOM 5694 C CA . THR B 1 182 ? 25.997 -25.117 81.069 1.00 25.58 182 THR B CA 1
ATOM 5695 C C . THR B 1 182 ? 25.191 -26.176 80.329 1.00 26.22 182 THR B C 1
ATOM 5696 O O . THR B 1 182 ? 23.960 -26.204 80.409 1.00 25.38 182 THR B O 1
ATOM 5700 N N . ALA B 1 183 ? 25.892 -27.051 79.619 1.00 25.08 183 ALA B N 1
ATOM 5701 C CA . ALA B 1 183 ? 25.234 -28.112 78.877 1.00 26.77 183 ALA B CA 1
ATOM 5702 C C . ALA B 1 183 ? 24.369 -28.931 79.826 1.00 27.31 183 ALA B C 1
ATOM 5703 O O . ALA B 1 183 ? 23.249 -29.303 79.486 1.00 28.50 183 ALA B O 1
ATOM 5705 N N . LYS B 1 184 ? 24.884 -29.202 81.022 1.00 28.05 184 LYS B N 1
ATOM 5706 C CA . LYS B 1 184 ? 24.139 -29.991 81.997 1.00 28.44 184 LYS B CA 1
ATOM 5707 C C . LYS B 1 184 ? 22.911 -29.249 82.509 1.00 27.56 184 LYS B C 1
ATOM 5708 O O . LYS B 1 184 ? 21.879 -29.859 82.765 1.00 27.96 184 LYS B O 1
ATOM 5714 N N . ALA B 1 185 ? 23.025 -27.934 82.654 1.00 25.41 185 ALA B N 1
ATOM 5715 C CA . ALA B 1 185 ? 21.916 -27.133 83.141 1.00 23.79 185 ALA B CA 1
ATOM 5716 C C . ALA B 1 185 ? 20.807 -27.098 82.096 1.00 25.14 185 ALA B C 1
ATOM 5717 O O . ALA B 1 185 ? 19.626 -27.186 82.424 1.00 24.96 185 ALA B O 1
ATOM 5719 N N . ILE B 1 186 ? 21.194 -26.967 80.833 1.00 24.71 186 ILE B N 1
ATOM 5720 C CA . ILE B 1 186 ? 20.227 -26.929 79.748 1.00 23.04 186 ILE B CA 1
ATOM 5721 C C . ILE B 1 186 ? 19.524 -28.278 79.641 1.00 23.60 186 ILE B C 1
ATOM 5722 O O . ILE B 1 186 ? 18.293 -28.349 79.632 1.00 21.52 186 ILE B O 1
ATOM 5727 N N . LYS B 1 187 ? 20.313 -29.345 79.566 1.00 23.88 187 LYS B N 1
ATOM 5728 C CA . LYS B 1 187 ? 19.769 -30.696 79.463 1.00 25.78 187 LYS B CA 1
ATOM 5729 C C . LYS B 1 187 ? 18.830 -30.993 80.623 1.00 27.98 187 LYS B C 1
ATOM 5730 O O . LYS B 1 187 ? 17.794 -31.626 80.436 1.00 27.66 187 LYS B O 1
ATOM 5736 N N . GLU B 1 188 ? 19.187 -30.528 81.818 1.00 28.78 188 GLU B N 1
ATOM 5737 C CA . GLU B 1 188 ? 18.340 -30.742 82.980 1.00 30.43 188 GLU B CA 1
ATOM 5738 C C . GLU B 1 188 ? 16.944 -30.185 82.711 1.00 29.98 188 GLU B C 1
ATOM 5739 O O . GLU B 1 188 ? 15.944 -30.808 83.057 1.00 30.60 188 GLU B O 1
ATOM 5745 N N . VAL B 1 189 ? 16.879 -29.007 82.098 1.00 28.64 189 VAL B N 1
ATOM 5746 C CA . VAL B 1 189 ? 15.595 -28.395 81.794 1.00 27.39 189 VAL B CA 1
ATOM 5747 C C . VAL B 1 189 ? 14.839 -29.281 80.808 1.00 27.79 189 VAL B C 1
ATOM 5748 O O . VAL B 1 189 ? 13.671 -29.600 81.027 1.00 29.28 189 VAL B O 1
ATOM 5752 N N . ASN B 1 190 ? 15.514 -29.676 79.732 1.00 26.27 190 ASN B N 1
ATOM 5753 C CA . ASN B 1 190 ? 14.943 -30.554 78.716 1.00 24.00 190 ASN B CA 1
ATOM 5754 C C . ASN B 1 190 ? 16.070 -31.176 77.902 1.00 24.89 190 ASN B C 1
ATOM 5755 O O . ASN B 1 190 ? 16.862 -30.474 77.276 1.00 24.34 190 ASN B O 1
ATOM 5760 N N . GLU B 1 191 ? 16.119 -32.503 77.918 1.00 25.77 191 GLU B N 1
ATOM 5761 C CA . GLU B 1 191 ? 17.146 -33.279 77.232 1.00 27.41 191 GLU B CA 1
ATOM 5762 C C . GLU B 1 191 ? 17.205 -33.132 75.707 1.00 26.86 191 GLU B C 1
ATOM 5763 O O . GLU B 1 191 ? 18.163 -33.587 75.074 1.00 25.69 191 GLU B O 1
ATOM 5769 N N . ASN B 1 192 ? 16.200 -32.491 75.120 1.00 23.85 192 ASN B N 1
ATOM 5770 C CA . ASN B 1 192 ? 16.174 -32.314 73.673 1.00 24.15 192 ASN B CA 1
ATOM 5771 C C . ASN B 1 192 ? 16.681 -30.960 73.201 1.00 22.01 192 ASN B C 1
ATOM 5772 O O . ASN B 1 192 ? 16.895 -30.759 72.009 1.00 21.29 192 ASN B O 1
ATOM 5777 N N . LEU B 1 193 ? 16.866 -30.031 74.133 1.00 20.83 193 LEU B N 1
ATOM 5778 C CA . LEU B 1 193 ? 17.394 -28.714 73.791 1.00 18.96 193 LEU B CA 1
ATOM 5779 C C . LEU B 1 193 ? 18.792 -28.935 73.220 1.00 19.70 193 LEU B C 1
ATOM 5780 O O . LEU B 1 193 ? 19.558 -29.751 73.733 1.00 21.15 193 LEU B O 1
ATOM 5785 N N . LYS B 1 194 ? 19.113 -28.219 72.151 1.00 20.00 194 LYS B N 1
ATOM 5786 C CA . LYS B 1 194 ? 20.403 -28.352 71.476 1.00 20.20 194 LYS B CA 1
ATOM 5787 C C . LYS B 1 194 ? 21.507 -27.445 72.033 1.00 21.18 194 LYS B C 1
ATOM 5788 O O . LYS B 1 194 ? 21.328 -26.234 72.132 1.00 21.06 194 LYS B O 1
ATOM 5794 N N . VAL B 1 195 ? 22.652 -28.033 72.379 1.00 18.99 195 VAL B N 1
ATOM 5795 C CA . VAL B 1 195 ? 23.771 -27.261 72.924 1.00 20.00 195 VAL B CA 1
ATOM 5796 C C . VAL B 1 195 ? 25.039 -27.533 72.111 1.00 20.74 195 VAL B C 1
ATOM 5797 O O . VAL B 1 195 ? 25.219 -28.632 71.587 1.00 21.61 195 VAL B O 1
ATOM 5801 N N . GLY B 1 196 ? 25.917 -26.537 71.998 1.00 21.89 196 GLY B N 1
ATOM 5802 C CA . GLY B 1 196 ? 27.130 -26.729 71.220 1.00 20.78 196 GLY B CA 1
ATOM 5803 C C . GLY B 1 196 ? 28.205 -25.665 71.365 1.00 21.91 196 GLY B C 1
ATOM 5804 O O . GLY B 1 196 ? 28.074 -24.708 72.135 1.00 23.19 196 GLY B O 1
ATOM 5805 N N . GLY B 1 197 ? 29.281 -25.844 70.609 1.00 20.39 197 GLY B N 1
ATOM 5806 C CA . GLY B 1 197 ? 30.395 -24.919 70.647 1.00 21.15 197 GLY B CA 1
ATOM 5807 C C . GLY B 1 197 ? 31.470 -25.418 69.708 1.00 20.43 197 GLY B C 1
ATOM 5808 O O . GLY B 1 197 ? 31.169 -26.214 68.831 1.00 20.20 197 GLY B O 1
ATOM 5809 N N . PRO B 1 198 ? 32.731 -24.993 69.860 1.00 22.01 198 PRO B N 1
ATOM 5810 C CA . PRO B 1 198 ? 33.249 -24.059 70.860 1.00 22.86 198 PRO B CA 1
ATOM 5811 C C . PRO B 1 198 ? 33.230 -22.591 70.419 1.00 23.82 198 PRO B C 1
ATOM 5812 O O . PRO B 1 198 ? 33.775 -21.733 71.110 1.00 23.15 198 PRO B O 1
ATOM 5816 N N . ALA B 1 199 ? 32.617 -22.315 69.269 1.00 23.32 199 ALA B N 1
ATOM 5817 C CA . ALA B 1 199 ? 32.505 -20.953 68.736 1.00 24.56 199 ALA B CA 1
ATOM 5818 C C . ALA B 1 199 ? 33.835 -20.224 68.621 1.00 24.43 199 ALA B C 1
ATOM 5819 O O . ALA B 1 199 ? 33.920 -19.026 68.867 1.00 25.45 199 ALA B O 1
ATOM 5821 N N . ILE B 1 200 ? 34.873 -20.943 68.229 1.00 27.59 200 ILE B N 1
ATOM 5822 C CA . ILE B 1 200 ? 36.196 -20.354 68.104 1.00 28.23 200 ILE B CA 1
ATOM 5823 C C . ILE B 1 200 ? 36.394 -19.690 66.749 1.00 31.08 200 ILE B C 1
ATOM 5824 O O . ILE B 1 200 ? 35.637 -19.924 65.807 1.00 31.10 200 ILE B O 1
ATOM 5829 N N . CYS B 1 201 ? 37.408 -18.841 66.663 1.00 34.51 201 CYS B N 1
ATOM 5830 C CA . CYS B 1 201 ? 37.725 -18.172 65.413 1.00 37.82 201 CYS B CA 1
ATOM 5831 C C . CYS B 1 201 ? 38.774 -19.047 64.742 1.00 37.42 201 CYS B C 1
ATOM 5832 O O . CYS B 1 201 ? 39.287 -19.982 65.362 1.00 38.28 201 CYS B O 1
ATOM 5835 N N . GLY B 1 202 ? 39.087 -18.755 63.484 1.00 36.88 202 GLY B N 1
ATOM 5836 C CA . GLY B 1 202 ? 40.069 -19.550 62.766 1.00 37.22 202 GLY B CA 1
ATOM 5837 C C . GLY B 1 202 ? 41.448 -19.568 63.398 1.00 36.27 202 GLY B C 1
ATOM 5838 O O . GLY B 1 202 ? 41.722 -18.825 64.339 1.00 37.92 202 GLY B O 1
ATOM 5839 N N . GLY B 1 203 ? 42.314 -20.431 62.881 1.00 37.00 203 GLY B N 1
ATOM 5840 C CA . GLY B 1 203 ? 43.669 -20.527 63.390 1.00 36.58 203 GLY B CA 1
ATOM 5841 C C . GLY B 1 203 ? 43.846 -21.290 64.689 1.00 37.96 203 GLY B C 1
ATOM 5842 O O . GLY B 1 203 ? 44.947 -21.312 65.235 1.00 39.66 203 GLY B O 1
ATOM 5843 N N . ALA B 1 204 ? 42.783 -21.915 65.191 1.00 37.98 204 ALA B N 1
ATOM 5844 C CA . ALA B 1 204 ? 42.869 -22.671 66.442 1.00 37.56 204 ALA B CA 1
ATOM 5845 C C . ALA B 1 204 ? 41.977 -23.911 66.426 1.00 37.63 204 ALA B C 1
ATOM 5846 O O . ALA B 1 204 ? 41.326 -24.232 67.422 1.00 38.93 204 ALA B O 1
ATOM 5848 N N . ASP B 1 205 ? 41.961 -24.616 65.299 1.00 36.03 205 ASP B N 1
ATOM 5849 C CA . ASP B 1 205 ? 41.134 -25.806 65.166 1.00 34.98 205 ASP B CA 1
ATOM 5850 C C . ASP B 1 205 ? 41.489 -26.948 66.110 1.00 34.21 205 ASP B C 1
ATOM 5851 O O . ASP B 1 205 ? 40.730 -27.906 66.232 1.00 34.10 205 ASP B O 1
ATOM 5856 N N . TYR B 1 206 ? 42.636 -26.863 66.776 1.00 32.90 206 TYR B N 1
ATOM 5857 C CA . TYR B 1 206 ? 43.005 -27.918 67.711 1.00 30.78 206 TYR B CA 1
ATOM 5858 C C . TYR B 1 206 ? 42.014 -27.840 68.875 1.00 30.84 206 TYR B C 1
ATOM 5859 O O . TYR B 1 206 ? 41.890 -28.780 69.666 1.00 29.20 206 TYR B O 1
ATOM 5868 N N . TRP B 1 207 ? 41.313 -26.707 68.964 1.00 29.63 207 TRP B N 1
ATOM 5869 C CA . TRP B 1 207 ? 40.301 -26.490 69.997 1.00 28.35 207 TRP B CA 1
ATOM 5870 C C . TRP B 1 207 ? 39.078 -27.348 69.727 1.00 27.98 207 TRP B C 1
ATOM 5871 O O . TRP B 1 207 ? 38.459 -27.858 70.652 1.00 30.24 207 TRP B O 1
ATOM 5882 N N . ILE B 1 208 ? 38.715 -27.486 68.456 1.00 28.07 208 ILE B N 1
ATOM 5883 C CA . ILE B 1 208 ? 37.558 -28.291 68.082 1.00 27.25 208 ILE B CA 1
ATOM 5884 C C . ILE B 1 208 ? 37.860 -29.770 68.318 1.00 30.25 208 ILE B C 1
ATOM 5885 O O . ILE B 1 208 ? 37.006 -30.524 68.790 1.00 28.34 208 ILE B O 1
ATOM 5890 N N . GLU B 1 209 ? 39.082 -30.183 67.993 1.00 32.41 209 GLU B N 1
ATOM 5891 C CA . GLU B 1 209 ? 39.478 -31.566 68.199 1.00 34.25 209 GLU B CA 1
ATOM 5892 C C . GLU B 1 209 ? 39.475 -31.848 69.697 1.00 33.46 209 GLU B C 1
ATOM 5893 O O . GLU B 1 209 ? 39.009 -32.902 70.138 1.00 34.05 209 GLU B O 1
ATOM 5899 N N . ASP B 1 210 ? 39.981 -30.899 70.479 1.00 30.14 210 ASP B N 1
ATOM 5900 C CA . ASP B 1 210 ? 40.020 -31.073 71.924 1.00 28.67 210 ASP B CA 1
ATOM 5901 C C . ASP B 1 210 ? 38.618 -31.029 72.501 1.00 26.42 210 ASP B C 1
ATOM 5902 O O . ASP B 1 210 ? 38.267 -31.839 73.356 1.00 27.77 210 ASP B O 1
ATOM 5907 N N . PHE B 1 211 ? 37.830 -30.063 72.043 1.00 25.01 211 PHE B N 1
ATOM 5908 C CA . PHE B 1 211 ? 36.463 -29.889 72.516 1.00 23.71 211 PHE B CA 1
ATOM 5909 C C . PHE B 1 211 ? 35.667 -31.175 72.388 1.00 22.12 211 PHE B C 1
ATOM 5910 O O . PHE B 1 211 ? 35.025 -31.618 73.334 1.00 25.41 211 PHE B O 1
ATOM 5918 N N . LEU B 1 212 ? 35.708 -31.767 71.205 1.00 22.99 212 LEU B N 1
ATOM 5919 C CA . LEU B 1 212 ? 34.972 -32.995 70.948 1.00 23.21 212 LEU B CA 1
ATOM 5920 C C . LEU B 1 212 ? 35.489 -34.165 71.783 1.00 25.48 212 LEU B C 1
ATOM 5921 O O . LEU B 1 212 ? 34.698 -34.976 72.278 1.00 26.59 212 LEU B O 1
ATOM 5926 N N . ASN B 1 213 ? 36.809 -34.247 71.951 1.00 25.59 213 ASN B N 1
ATOM 5927 C CA . ASN B 1 213 ? 37.401 -35.316 72.751 1.00 26.12 213 ASN B CA 1
ATOM 5928 C C . ASN B 1 213 ? 37.020 -35.150 74.210 1.00 24.27 213 ASN B C 1
ATOM 5929 O O . ASN B 1 213 ? 36.846 -36.131 74.928 1.00 25.45 213 ASN B O 1
ATOM 5934 N N . PHE B 1 214 ? 36.889 -33.901 74.645 1.00 23.78 214 PHE B N 1
ATOM 5935 C CA . PHE B 1 214 ? 36.509 -33.617 76.019 1.00 23.10 214 PHE B CA 1
ATOM 5936 C C . PHE B 1 214 ? 35.076 -34.091 76.272 1.00 24.12 214 PHE B C 1
ATOM 5937 O O . PHE B 1 214 ? 34.790 -34.716 77.291 1.00 26.39 214 PHE B O 1
ATOM 5945 N N . CYS B 1 215 ? 34.173 -33.780 75.353 1.00 23.51 215 CYS B N 1
ATOM 5946 C CA . CYS B 1 215 ? 32.788 -34.202 75.514 1.00 25.67 215 CYS B CA 1
ATOM 5947 C C . CYS B 1 215 ? 32.698 -35.728 75.508 1.00 26.96 215 CYS B C 1
ATOM 5948 O O . CYS B 1 215 ? 31.850 -36.313 76.181 1.00 27.29 215 CYS B O 1
ATOM 5951 N N . TYR B 1 216 ? 33.579 -36.368 74.746 1.00 28.48 216 TYR B N 1
ATOM 5952 C CA . TYR B 1 216 ? 33.588 -37.823 74.667 1.00 29.98 216 TYR B CA 1
ATOM 5953 C C . TYR B 1 216 ? 34.107 -38.457 75.955 1.00 30.50 216 TYR B C 1
ATOM 5954 O O . TYR B 1 216 ? 33.437 -39.294 76.555 1.00 30.96 216 TYR B O 1
ATOM 5963 N N . GLU B 1 217 ? 35.306 -38.053 76.366 1.00 31.06 217 GLU B N 1
ATOM 5964 C CA . GLU B 1 217 ? 35.931 -38.580 77.575 1.00 31.01 217 GLU B CA 1
ATOM 5965 C C . GLU B 1 217 ? 35.190 -38.215 78.852 1.00 28.97 217 GLU B C 1
ATOM 5966 O O . GLU B 1 217 ? 35.196 -38.974 79.819 1.00 29.09 217 GLU B O 1
ATOM 5972 N N . GLU B 1 218 ? 34.553 -37.053 78.865 1.00 26.76 218 GLU B N 1
ATOM 5973 C CA . GLU B 1 218 ? 33.825 -36.638 80.051 1.00 25.78 218 GLU B CA 1
ATOM 5974 C C . GLU B 1 218 ? 32.337 -36.943 79.964 1.00 23.37 218 GLU B C 1
ATOM 5975 O O . GLU B 1 218 ? 31.583 -36.611 80.869 1.00 23.95 218 GLU B O 1
ATOM 5981 N N . ASN B 1 219 ? 31.922 -37.594 78.884 1.00 22.76 219 ASN B N 1
ATOM 5982 C CA . ASN B 1 219 ? 30.512 -37.932 78.697 1.00 23.46 219 ASN B CA 1
ATOM 5983 C C . ASN B 1 219 ? 29.643 -36.673 78.832 1.00 21.73 219 ASN B C 1
ATOM 5984 O O . ASN B 1 219 ? 28.684 -36.634 79.601 1.00 21.28 219 ASN B O 1
ATOM 5989 N N . VAL B 1 220 ? 30.004 -35.642 78.079 1.00 20.27 220 VAL B N 1
ATOM 5990 C CA . VAL B 1 220 ? 29.264 -34.390 78.078 1.00 19.92 220 VAL B CA 1
ATOM 5991 C C . VAL B 1 220 ? 28.616 -34.283 76.705 1.00 21.18 220 VAL B C 1
ATOM 5992 O O . VAL B 1 220 ? 29.287 -34.406 75.673 1.00 21.25 220 VAL B O 1
ATOM 5996 N N . PRO B 1 221 ? 27.298 -34.047 76.677 1.00 20.55 221 PRO B N 1
ATOM 5997 C CA . PRO B 1 221 ? 26.507 -33.920 75.452 1.00 20.63 221 PRO B CA 1
ATOM 5998 C C . PRO B 1 221 ? 26.866 -32.740 74.557 1.00 21.78 221 PRO B C 1
ATOM 5999 O O . PRO B 1 221 ? 27.183 -31.646 75.037 1.00 22.40 221 PRO B O 1
ATOM 6003 N N . VAL B 1 222 ? 26.810 -32.984 73.251 1.00 21.97 222 VAL B N 1
ATOM 6004 C CA . VAL B 1 222 ? 27.076 -31.975 72.228 1.00 23.96 222 VAL B CA 1
ATOM 6005 C C . VAL B 1 222 ? 26.142 -32.259 71.077 1.00 22.92 222 VAL B C 1
ATOM 6006 O O . VAL B 1 222 ? 26.071 -33.386 70.592 1.00 23.13 222 VAL B O 1
ATOM 6010 N N . ASP B 1 223 ? 25.433 -31.236 70.628 1.00 22.44 223 ASP B N 1
ATOM 6011 C CA . ASP B 1 223 ? 24.507 -31.421 69.525 1.00 22.29 223 ASP B CA 1
ATOM 6012 C C . ASP B 1 223 ? 24.973 -30.742 68.241 1.00 21.56 223 ASP B C 1
ATOM 6013 O O . ASP B 1 223 ? 24.394 -30.956 67.181 1.00 23.37 223 ASP B O 1
ATOM 6018 N N . PHE B 1 224 ? 26.025 -29.930 68.337 1.00 20.26 224 PHE B N 1
ATOM 6019 C CA . PHE B 1 224 ? 26.571 -29.252 67.163 1.00 20.30 224 PHE B CA 1
ATOM 6020 C C . PHE B 1 224 ? 27.915 -28.589 67.434 1.00 19.97 224 PHE B C 1
ATOM 6021 O O . PHE B 1 224 ? 28.266 -28.311 68.574 1.00 20.32 224 PHE B O 1
ATOM 6029 N N . VAL B 1 225 ? 28.671 -28.352 66.371 1.00 21.40 225 VAL B N 1
ATOM 6030 C CA . VAL B 1 225 ? 29.959 -27.689 66.486 1.00 21.79 225 VAL B CA 1
ATOM 6031 C C . VAL B 1 225 ? 29.796 -26.324 65.844 1.00 23.14 225 VAL B C 1
ATOM 6032 O O . VAL B 1 225 ? 29.133 -26.201 64.815 1.00 23.51 225 VAL B O 1
ATOM 6036 N N . SER B 1 226 ? 30.374 -25.295 66.454 1.00 23.74 226 SER B N 1
ATOM 6037 C CA . SER B 1 226 ? 30.294 -23.953 65.885 1.00 24.17 226 SER B CA 1
ATOM 6038 C C . SER B 1 226 ? 31.704 -23.422 65.707 1.00 25.99 226 SER B C 1
ATOM 6039 O O . SER B 1 226 ? 32.634 -23.883 66.372 1.00 26.64 226 SER B O 1
ATOM 6042 N N . ARG B 1 227 ? 31.859 -22.462 64.802 1.00 26.91 227 ARG B N 1
ATOM 6043 C CA . ARG B 1 227 ? 33.157 -21.868 64.520 1.00 26.97 227 ARG B CA 1
ATOM 6044 C C . ARG B 1 227 ? 32.910 -20.636 63.672 1.00 27.67 227 ARG B C 1
ATOM 6045 O O . ARG B 1 227 ? 31.828 -20.472 63.104 1.00 28.12 227 ARG B O 1
ATOM 6053 N N . HIS B 1 228 ? 33.917 -19.776 63.582 1.00 27.09 228 HIS B N 1
ATOM 6054 C CA . HIS B 1 228 ? 33.805 -18.545 62.818 1.00 27.21 228 HIS B CA 1
ATOM 6055 C C . HIS B 1 228 ? 34.776 -18.558 61.642 1.00 27.84 228 HIS B C 1
ATOM 6056 O O . HIS B 1 228 ? 35.726 -19.341 61.627 1.00 28.28 228 HIS B O 1
ATOM 6063 N N . ALA B 1 229 ? 34.534 -17.700 60.654 1.00 27.28 229 ALA B N 1
ATOM 6064 C CA . ALA B 1 229 ? 35.413 -17.629 59.490 1.00 28.03 229 ALA B CA 1
ATOM 6065 C C . ALA B 1 229 ? 35.541 -16.225 58.917 1.00 28.34 229 ALA B C 1
ATOM 6066 O O . ALA B 1 229 ? 34.544 -15.535 58.690 1.00 27.64 229 ALA B O 1
ATOM 6068 N N . TYR B 1 230 ? 36.784 -15.813 58.693 1.00 27.66 230 TYR B N 1
ATOM 6069 C CA . TYR B 1 230 ? 37.088 -14.510 58.119 1.00 27.74 230 TYR B CA 1
ATOM 6070 C C . TYR B 1 230 ? 38.257 -14.656 57.148 1.00 28.30 230 TYR B C 1
ATOM 6071 O O . TYR B 1 230 ? 39.097 -15.539 57.310 1.00 28.79 230 TYR B O 1
ATOM 6080 N N . THR B 1 231 ? 38.315 -13.797 56.138 1.00 25.45 231 THR B N 1
ATOM 6081 C CA . THR B 1 231 ? 39.399 -13.874 55.174 1.00 25.00 231 THR B CA 1
ATOM 6082 C C . THR B 1 231 ? 40.233 -12.592 55.090 1.00 24.53 231 THR B C 1
ATOM 6083 O O . THR B 1 231 ? 40.914 -12.351 54.094 1.00 25.55 231 THR B O 1
ATOM 6087 N N . SER B 1 232 ? 40.182 -11.783 56.146 1.00 24.15 232 SER B N 1
ATOM 6088 C CA . SER B 1 232 ? 40.929 -10.531 56.208 1.00 24.54 232 SER B CA 1
ATOM 6089 C C . SER B 1 232 ? 42.246 -10.707 56.954 1.00 26.43 232 SER B C 1
ATOM 6090 O O . SER B 1 232 ? 42.282 -11.267 58.050 1.00 27.32 232 SER B O 1
ATOM 6093 N N . LYS B 1 233 ? 43.328 -10.224 56.356 1.00 29.48 233 LYS B N 1
ATOM 6094 C CA . LYS B 1 233 ? 44.647 -10.316 56.975 1.00 31.34 233 LYS B CA 1
ATOM 6095 C C . LYS B 1 233 ? 44.761 -9.275 58.078 1.00 31.82 233 LYS B C 1
ATOM 6096 O O . LYS B 1 233 ? 43.878 -8.436 58.244 1.00 31.85 233 LYS B O 1
ATOM 6102 N N . GLN B 1 234 ? 45.857 -9.340 58.824 1.00 32.91 234 GLN B N 1
ATOM 6103 C CA . GLN B 1 234 ? 46.115 -8.415 59.918 1.00 34.11 234 GLN B CA 1
ATOM 6104 C C . GLN B 1 234 ? 46.153 -6.985 59.383 1.00 34.46 234 GLN B C 1
ATOM 6105 O O . GLN B 1 234 ? 46.652 -6.738 58.283 1.00 34.35 234 GLN B O 1
ATOM 6111 N N . GLY B 1 235 ? 45.630 -6.047 60.167 1.00 35.39 235 GLY B N 1
ATOM 6112 C CA . GLY B 1 235 ? 45.615 -4.655 59.753 1.00 36.52 235 GLY B CA 1
ATOM 6113 C C . GLY B 1 235 ? 46.017 -3.696 60.861 1.00 37.58 235 GLY B C 1
ATOM 6114 O O . GLY B 1 235 ? 46.367 -4.110 61.969 1.00 37.61 235 GLY B O 1
ATOM 6115 N N . GLU B 1 236 ? 45.965 -2.403 60.567 1.00 38.29 236 GLU B N 1
ATOM 6116 C CA . GLU B 1 236 ? 46.337 -1.403 61.557 1.00 37.86 236 GLU B CA 1
ATOM 6117 C C . GLU B 1 236 ? 45.252 -0.346 61.700 1.00 35.72 236 GLU B C 1
ATOM 6118 O O . GLU B 1 236 ? 44.959 0.390 60.758 1.00 35.71 236 GLU B O 1
ATOM 6124 N N . TYR B 1 237 ? 44.659 -0.275 62.886 1.00 33.43 237 TYR B N 1
ATOM 6125 C CA . TYR B 1 237 ? 43.602 0.688 63.155 1.00 32.18 237 TYR B CA 1
ATOM 6126 C C . TYR B 1 237 ? 44.055 2.135 63.208 1.00 32.07 237 TYR B C 1
ATOM 6127 O O . TYR B 1 237 ? 45.175 2.439 63.621 1.00 31.54 237 TYR B O 1
ATOM 6136 N N . THR B 1 238 ? 43.157 3.021 62.786 1.00 32.45 238 THR B N 1
ATOM 6137 C CA . THR B 1 238 ? 43.377 4.458 62.871 1.00 30.88 238 THR B CA 1
ATOM 6138 C C . THR B 1 238 ? 42.294 4.738 63.905 1.00 29.11 238 THR B C 1
ATOM 6139 O O . THR B 1 238 ? 41.564 3.825 64.289 1.00 27.73 238 THR B O 1
ATOM 6143 N N . PRO B 1 239 ? 42.183 5.976 64.395 1.00 29.61 239 PRO B N 1
ATOM 6144 C CA . PRO B 1 239 ? 41.112 6.156 65.380 1.00 28.66 239 PRO B CA 1
ATOM 6145 C C . PRO B 1 239 ? 39.708 6.154 64.752 1.00 28.60 239 PRO B C 1
ATOM 6146 O O . PRO B 1 239 ? 38.696 6.280 65.447 1.00 28.02 239 PRO B O 1
ATOM 6150 N N . HIS B 1 240 ? 39.651 5.990 63.436 1.00 28.46 240 HIS B N 1
ATOM 6151 C CA . HIS B 1 240 ? 38.376 5.979 62.738 1.00 28.53 240 HIS B CA 1
ATOM 6152 C C . HIS B 1 240 ? 38.102 4.686 61.980 1.00 28.14 240 HIS B C 1
ATOM 6153 O O . HIS B 1 240 ? 36.965 4.222 61.935 1.00 28.06 240 HIS B O 1
ATOM 6160 N N . LEU B 1 241 ? 39.135 4.099 61.387 1.00 26.58 241 LEU B N 1
ATOM 6161 C CA . LEU B 1 241 ? 38.927 2.883 60.614 1.00 28.32 241 LEU B CA 1
ATOM 6162 C C . LEU B 1 241 ? 40.144 1.975 60.487 1.00 28.14 241 LEU B C 1
ATOM 6163 O O . LEU B 1 241 ? 41.145 2.150 61.182 1.00 28.91 241 LEU B O 1
ATOM 6168 N N . ILE B 1 242 ? 40.034 0.984 59.606 1.00 28.28 242 ILE B N 1
ATOM 6169 C CA . ILE B 1 242 ? 41.125 0.051 59.360 1.00 29.00 242 ILE B CA 1
ATOM 6170 C C . ILE B 1 242 ? 40.962 -0.636 58.009 1.00 30.10 242 ILE B C 1
ATOM 6171 O O . ILE B 1 242 ? 39.843 -0.889 57.554 1.00 31.09 242 ILE B O 1
ATOM 6176 N N . TYR B 1 243 ? 42.088 -0.926 57.366 1.00 30.20 243 TYR B N 1
ATOM 6177 C CA . TYR B 1 243 ? 42.077 -1.604 56.079 1.00 29.24 243 TYR B CA 1
ATOM 6178 C C . TYR B 1 243 ? 42.816 -2.926 56.203 1.00 28.50 243 TYR B C 1
ATOM 6179 O O . TYR B 1 243 ? 43.849 -3.017 56.865 1.00 28.29 243 TYR B O 1
ATOM 6188 N N . GLN B 1 244 ? 42.278 -3.956 55.569 1.00 27.06 244 GLN B N 1
ATOM 6189 C CA . GLN B 1 244 ? 42.891 -5.271 55.622 1.00 25.04 244 GLN B CA 1
ATOM 6190 C C . GLN B 1 244 ? 42.708 -5.931 54.274 1.00 26.01 244 GLN B C 1
ATOM 6191 O O . GLN B 1 244 ? 41.635 -5.845 53.679 1.00 26.49 244 GLN B O 1
ATOM 6197 N N . GLU B 1 245 ? 43.758 -6.586 53.794 1.00 25.58 245 GLU B N 1
ATOM 6198 C CA . GLU B 1 245 ? 43.703 -7.276 52.519 1.00 26.70 245 GLU B CA 1
ATOM 6199 C C . GLU B 1 245 ? 42.836 -8.511 52.692 1.00 25.75 245 GLU B C 1
ATOM 6200 O O . GLU B 1 245 ? 43.061 -9.299 53.609 1.00 24.65 245 GLU B O 1
ATOM 6206 N N . ILE B 1 246 ? 41.841 -8.675 51.825 1.00 25.70 246 ILE B N 1
ATOM 6207 C CA . ILE B 1 246 ? 40.980 -9.842 51.903 1.00 27.31 246 ILE B CA 1
ATOM 6208 C C . ILE B 1 246 ? 41.542 -10.924 50.988 1.00 28.13 246 ILE B C 1
ATOM 6209 O O . ILE B 1 246 ? 41.790 -10.686 49.808 1.00 25.86 246 ILE B O 1
ATOM 6214 N N . MET B 1 247 ? 41.761 -12.109 51.546 1.00 31.09 247 MET B N 1
ATOM 6215 C CA . MET B 1 247 ? 42.283 -13.230 50.776 1.00 33.68 247 MET B CA 1
ATOM 6216 C C . MET B 1 247 ? 41.117 -13.811 49.989 1.00 33.59 247 MET B C 1
ATOM 6217 O O . MET B 1 247 ? 39.959 -13.609 50.350 1.00 33.54 247 MET B O 1
ATOM 6222 N N . PRO B 1 248 ? 41.401 -14.534 48.899 1.00 33.64 248 PRO B N 1
ATOM 6223 C CA . PRO B 1 248 ? 40.323 -15.117 48.092 1.00 33.28 248 PRO B CA 1
ATOM 6224 C C . PRO B 1 248 ? 39.328 -15.958 48.889 1.00 32.86 248 PRO B C 1
ATOM 6225 O O . PRO B 1 248 ? 39.664 -16.505 49.934 1.00 34.15 248 PRO B O 1
ATOM 6229 N N . SER B 1 249 ? 38.098 -16.052 48.394 1.00 33.64 249 SER B N 1
ATOM 6230 C CA . SER B 1 249 ? 37.061 -16.822 49.072 1.00 33.52 249 SER B CA 1
ATOM 6231 C C . SER B 1 249 ? 37.484 -18.282 49.215 1.00 35.77 249 SER B C 1
ATOM 6232 O O . SER B 1 249 ? 36.930 -19.024 50.030 1.00 35.98 249 SER B O 1
ATOM 6235 N N . GLU B 1 250 ? 38.474 -18.678 48.420 1.00 36.63 250 GLU B N 1
ATOM 6236 C CA . GLU B 1 250 ? 38.998 -20.037 48.435 1.00 38.00 250 GLU B CA 1
ATOM 6237 C C . GLU B 1 250 ? 39.511 -20.468 49.799 1.00 37.55 250 GLU B C 1
ATOM 6238 O O . GLU B 1 250 ? 39.356 -21.625 50.192 1.00 38.00 250 GLU B O 1
ATOM 6244 N N . TYR B 1 251 ? 40.128 -19.545 50.522 1.00 37.20 251 TYR B N 1
ATOM 6245 C CA . TYR B 1 251 ? 40.664 -19.872 51.832 1.00 37.78 251 TYR B CA 1
ATOM 6246 C C . TYR B 1 251 ? 39.573 -20.188 52.837 1.00 35.53 251 TYR B C 1
ATOM 6247 O O . TYR B 1 251 ? 39.755 -21.044 53.701 1.00 35.87 251 TYR B O 1
ATOM 6256 N N . MET B 1 252 ? 38.432 -19.516 52.713 1.00 32.54 252 MET B N 1
ATOM 6257 C CA . MET B 1 252 ? 37.330 -19.750 53.629 1.00 29.16 252 MET B CA 1
ATOM 6258 C C . MET B 1 252 ? 36.611 -21.057 53.335 1.00 28.84 252 MET B C 1
ATOM 6259 O O . MET B 1 252 ? 36.270 -21.799 54.251 1.00 29.82 252 MET B O 1
ATOM 6264 N N . LEU B 1 253 ? 36.362 -21.336 52.061 1.00 28.08 253 LEU B N 1
ATOM 6265 C CA . LEU B 1 253 ? 35.692 -22.576 51.711 1.00 28.50 253 LEU B CA 1
ATOM 6266 C C . LEU B 1 253 ? 36.591 -23.739 52.126 1.00 29.14 253 LEU B C 1
ATOM 6267 O O . LEU B 1 253 ? 36.105 -24.800 52.527 1.00 29.74 253 LEU B O 1
ATOM 6272 N N . ASN B 1 254 ? 37.904 -23.533 52.048 1.00 29.01 254 ASN B N 1
ATOM 6273 C CA . ASN B 1 254 ? 38.845 -24.574 52.437 1.00 29.62 254 ASN B CA 1
ATOM 6274 C C . ASN B 1 254 ? 38.827 -24.789 53.942 1.00 29.19 254 ASN B C 1
ATOM 6275 O O . ASN B 1 254 ? 38.944 -25.919 54.414 1.00 30.56 254 ASN B O 1
ATOM 6280 N N . GLU B 1 255 ? 38.693 -23.707 54.700 1.00 28.67 255 GLU B N 1
ATOM 6281 C CA . GLU B 1 255 ? 38.636 -23.835 56.148 1.00 29.09 255 GLU B CA 1
ATOM 6282 C C . GLU B 1 255 ? 37.363 -24.590 56.522 1.00 28.46 255 GLU B C 1
ATOM 6283 O O . GLU B 1 255 ? 37.354 -25.375 57.469 1.00 29.41 255 GLU B O 1
ATOM 6289 N N . PHE B 1 256 ? 36.292 -24.358 55.770 1.00 28.71 256 PHE B N 1
ATOM 6290 C CA . PHE B 1 256 ? 35.028 -25.046 56.012 1.00 28.39 256 PHE B CA 1
ATOM 6291 C C . PHE B 1 256 ? 35.278 -26.533 55.821 1.00 29.06 256 PHE B C 1
ATOM 6292 O O . PHE B 1 256 ? 35.046 -27.350 56.709 1.00 28.89 256 PHE B O 1
ATOM 6300 N N . LYS B 1 257 ? 35.753 -26.857 54.627 1.00 30.81 257 LYS B N 1
ATOM 6301 C CA . LYS B 1 257 ? 36.039 -28.219 54.222 1.00 32.17 257 LYS B CA 1
ATOM 6302 C C . LYS B 1 257 ? 37.000 -28.916 55.173 1.00 33.14 257 LYS B C 1
ATOM 6303 O O . LYS B 1 257 ? 36.883 -30.117 55.424 1.00 32.02 257 LYS B O 1
ATOM 6309 N N . THR B 1 258 ? 37.936 -28.158 55.728 1.00 33.48 258 THR B N 1
ATOM 6310 C CA . THR B 1 258 ? 38.903 -28.736 56.647 1.00 34.43 258 THR B CA 1
ATOM 6311 C C . THR B 1 258 ? 38.292 -29.102 58.002 1.00 34.74 258 THR B C 1
ATOM 6312 O O . THR B 1 258 ? 38.472 -30.217 58.488 1.00 35.01 258 THR B O 1
ATOM 6316 N N . VAL B 1 259 ? 37.573 -28.169 58.615 1.00 35.36 259 VAL B N 1
ATOM 6317 C CA . VAL B 1 259 ? 36.970 -28.443 59.913 1.00 35.82 259 VAL B CA 1
ATOM 6318 C C . VAL B 1 259 ? 35.862 -29.484 59.797 1.00 36.97 259 VAL B C 1
ATOM 6319 O O . VAL B 1 259 ? 35.584 -30.211 60.748 1.00 37.27 259 VAL B O 1
ATOM 6323 N N . ARG B 1 260 ? 35.235 -29.565 58.630 1.00 38.57 260 ARG B N 1
ATOM 6324 C CA . ARG B 1 260 ? 34.175 -30.546 58.425 1.00 40.24 260 ARG B CA 1
ATOM 6325 C C . ARG B 1 260 ? 34.796 -31.929 58.591 1.00 40.18 260 ARG B C 1
ATOM 6326 O O . ARG B 1 260 ? 34.227 -32.814 59.225 1.00 38.72 260 ARG B O 1
ATOM 6334 N N . GLU B 1 261 ? 35.979 -32.101 58.010 1.00 40.93 261 GLU B N 1
ATOM 6335 C CA . GLU B 1 261 ? 36.687 -33.368 58.079 1.00 40.54 261 GLU B CA 1
ATOM 6336 C C . GLU B 1 261 ? 37.043 -33.713 59.525 1.00 39.48 261 GLU B C 1
ATOM 6337 O O . GLU B 1 261 ? 36.908 -34.862 59.939 1.00 38.56 261 GLU B O 1
ATOM 6343 N N . ILE B 1 262 ? 37.491 -32.721 60.292 1.00 37.61 262 ILE B N 1
ATOM 6344 C CA . ILE B 1 262 ? 37.837 -32.954 61.691 1.00 36.86 262 ILE B CA 1
ATOM 6345 C C . ILE B 1 262 ? 36.644 -33.537 62.460 1.00 36.61 262 ILE B C 1
ATOM 6346 O O . ILE B 1 262 ? 36.810 -34.417 63.298 1.00 36.37 262 ILE B O 1
ATOM 6351 N N . ILE B 1 263 ? 35.447 -33.034 62.173 1.00 35.77 263 ILE B N 1
ATOM 6352 C CA . ILE B 1 263 ? 34.244 -33.506 62.842 1.00 34.82 263 ILE B CA 1
ATOM 6353 C C . ILE B 1 263 ? 33.908 -34.937 62.425 1.00 36.03 263 ILE B C 1
ATOM 6354 O O . ILE B 1 263 ? 33.423 -35.728 63.236 1.00 36.00 263 ILE B O 1
ATOM 6359 N N . LYS B 1 264 ? 34.169 -35.268 61.164 1.00 36.02 264 LYS B N 1
ATOM 6360 C CA . LYS B 1 264 ? 33.878 -36.608 60.669 1.00 35.80 264 LYS B CA 1
ATOM 6361 C C . LYS B 1 264 ? 34.903 -37.653 61.100 1.00 34.43 264 LYS B C 1
ATOM 6362 O O . LYS B 1 264 ? 34.633 -38.852 61.032 1.00 34.15 264 LYS B O 1
ATOM 6368 N N . ASN B 1 265 ? 36.069 -37.201 61.554 1.00 32.63 265 ASN B N 1
ATOM 6369 C CA . ASN B 1 265 ? 37.107 -38.114 62.025 1.00 32.16 265 ASN B CA 1
ATOM 6370 C C . ASN B 1 265 ? 37.055 -38.167 63.545 1.00 31.64 265 ASN B C 1
ATOM 6371 O O . ASN B 1 265 ? 37.873 -38.836 64.179 1.00 30.94 265 ASN B O 1
ATOM 6376 N N . SER B 1 266 ? 36.088 -37.463 64.127 1.00 30.83 266 SER B N 1
ATOM 6377 C CA . SER B 1 266 ? 35.957 -37.410 65.578 1.00 30.83 266 SER B CA 1
ATOM 6378 C C . SER B 1 266 ? 34.974 -38.428 66.138 1.00 31.59 266 SER B C 1
ATOM 6379 O O . SER B 1 266 ? 34.383 -39.218 65.397 1.00 32.55 266 SER B O 1
ATOM 6382 N N . HIS B 1 267 ? 34.801 -38.386 67.457 1.00 30.69 267 HIS B N 1
ATOM 6383 C CA . HIS B 1 267 ? 33.901 -39.288 68.162 1.00 30.80 267 HIS B CA 1
ATOM 6384 C C . HIS B 1 267 ? 32.425 -38.981 67.908 1.00 30.86 267 HIS B C 1
ATOM 6385 O O . HIS B 1 267 ? 31.554 -39.762 68.282 1.00 31.09 267 HIS B O 1
ATOM 6392 N N . PHE B 1 268 ? 32.150 -37.842 67.279 1.00 31.91 268 PHE B N 1
ATOM 6393 C CA . PHE B 1 268 ? 30.778 -37.441 66.958 1.00 32.42 268 PHE B CA 1
ATOM 6394 C C . PHE B 1 268 ? 30.772 -37.028 65.488 1.00 32.65 268 PHE B C 1
ATOM 6395 O O . PHE B 1 268 ? 30.591 -35.857 65.159 1.00 33.57 268 PHE B O 1
ATOM 6403 N N . PRO B 1 269 ? 30.943 -38.003 64.583 1.00 31.65 269 PRO B N 1
ATOM 6404 C CA . PRO B 1 269 ? 30.982 -37.802 63.133 1.00 31.58 269 PRO B CA 1
ATOM 6405 C C . PRO B 1 269 ? 29.797 -37.145 62.435 1.00 31.26 269 PRO B C 1
ATOM 6406 O O . PRO B 1 269 ? 29.969 -36.539 61.383 1.00 32.82 269 PRO B O 1
ATOM 6410 N N . ASN B 1 270 ? 28.602 -37.244 62.999 1.00 29.90 270 ASN B N 1
ATOM 6411 C CA . ASN B 1 270 ? 27.450 -36.668 62.320 1.00 29.99 270 ASN B CA 1
ATOM 6412 C C . ASN B 1 270 ? 26.902 -35.376 62.894 1.00 29.28 270 ASN B C 1
ATOM 6413 O O . ASN B 1 270 ? 25.765 -34.999 62.599 1.00 30.36 270 ASN B O 1
ATOM 6418 N N . LEU B 1 271 ? 27.705 -34.694 63.703 1.00 26.96 271 LEU B N 1
ATOM 6419 C CA . LEU B 1 271 ? 27.276 -33.442 64.306 1.00 24.58 271 LEU B CA 1
ATOM 6420 C C . LEU B 1 271 ? 27.030 -32.340 63.290 1.00 25.05 271 LEU B C 1
ATOM 6421 O O . LEU B 1 271 ? 27.822 -32.138 62.369 1.00 23.24 271 LEU B O 1
ATOM 6426 N N . PRO B 1 272 ? 25.892 -31.642 63.406 1.00 25.63 272 PRO B N 1
ATOM 6427 C CA . PRO B 1 272 ? 25.703 -30.575 62.427 1.00 24.59 272 PRO B CA 1
ATOM 6428 C C . PRO B 1 272 ? 26.783 -29.529 62.728 1.00 24.62 272 PRO B C 1
ATOM 6429 O O . PRO B 1 272 ? 27.227 -29.408 63.869 1.00 23.70 272 PRO B O 1
ATOM 6433 N N . PHE B 1 273 ? 27.210 -28.796 61.703 1.00 24.34 273 PHE B N 1
ATOM 6434 C CA . PHE B 1 273 ? 28.274 -27.803 61.836 1.00 24.48 273 PHE B CA 1
ATOM 6435 C C . PHE B 1 273 ? 27.863 -26.403 61.360 1.00 22.81 273 PHE B C 1
ATOM 6436 O O . PHE B 1 273 ? 27.566 -26.189 60.187 1.00 23.10 273 PHE B O 1
ATOM 6444 N N . HIS B 1 274 ? 27.875 -25.453 62.288 1.00 22.94 274 HIS B N 1
ATOM 6445 C CA . HIS B 1 274 ? 27.472 -24.079 62.019 1.00 23.18 274 HIS B CA 1
ATOM 6446 C C . HIS B 1 274 ? 28.596 -23.067 62.069 1.00 23.44 274 HIS B C 1
ATOM 6447 O O . HIS B 1 274 ? 29.396 -23.063 62.999 1.00 24.57 274 HIS B O 1
ATOM 6454 N N . ILE B 1 275 ? 28.653 -22.210 61.057 1.00 23.09 275 ILE B N 1
ATOM 6455 C CA . ILE B 1 275 ? 29.635 -21.139 61.026 1.00 22.44 275 ILE B CA 1
ATOM 6456 C C . ILE B 1 275 ? 28.755 -20.002 61.525 1.00 22.83 275 ILE B C 1
ATOM 6457 O O . ILE B 1 275 ? 28.059 -19.346 60.745 1.00 24.89 275 ILE B O 1
ATOM 6462 N N . THR B 1 276 ? 28.769 -19.799 62.838 1.00 22.02 276 THR B N 1
ATOM 6463 C CA . THR B 1 276 ? 27.924 -18.795 63.474 1.00 22.03 276 THR B CA 1
ATOM 6464 C C . THR B 1 276 ? 28.305 -17.335 63.240 1.00 22.97 276 THR B C 1
ATOM 6465 O O . THR B 1 276 ? 27.681 -16.419 63.784 1.00 19.65 276 THR B O 1
ATOM 6469 N N . GLU B 1 277 ? 29.315 -17.119 62.407 1.00 23.36 277 GLU B N 1
ATOM 6470 C CA . GLU B 1 277 ? 29.736 -15.766 62.093 1.00 23.21 277 GLU B CA 1
ATOM 6471 C C . GLU B 1 277 ? 30.839 -15.762 61.048 1.00 22.35 277 GLU B C 1
ATOM 6472 O O . GLU B 1 277 ? 31.824 -16.492 61.177 1.00 23.07 277 GLU B O 1
ATOM 6478 N N . TYR B 1 278 ? 30.645 -14.968 59.995 1.00 20.84 278 TYR B N 1
ATOM 6479 C CA . TYR B 1 278 ? 31.634 -14.855 58.926 1.00 20.72 278 TYR B CA 1
ATOM 6480 C C . TYR B 1 278 ? 31.424 -13.586 58.107 1.00 21.33 278 TYR B C 1
ATOM 6481 O O . TYR B 1 278 ? 30.341 -13.003 58.107 1.00 23.10 278 TYR B O 1
ATOM 6490 N N . ASN B 1 279 ? 32.480 -13.171 57.416 1.00 21.95 279 ASN B N 1
ATOM 6491 C CA . ASN B 1 279 ? 32.470 -11.994 56.556 1.00 21.82 279 ASN B CA 1
ATOM 6492 C C . ASN B 1 279 ? 33.881 -11.900 55.970 1.00 23.68 279 ASN B C 1
ATOM 6493 O O . ASN B 1 279 ? 34.682 -12.822 56.136 1.00 24.50 279 ASN B O 1
ATOM 6498 N N . THR B 1 280 ? 34.187 -10.814 55.272 1.00 23.00 280 THR B N 1
ATOM 6499 C CA . THR B 1 280 ? 35.521 -10.662 54.712 1.00 24.67 280 THR B CA 1
ATOM 6500 C C . THR B 1 280 ? 36.415 -10.221 55.859 1.00 25.82 280 THR B C 1
ATOM 6501 O O . THR B 1 280 ? 37.261 -10.980 56.340 1.00 23.57 280 THR B O 1
ATOM 6505 N N . SER B 1 281 ? 36.204 -8.988 56.305 1.00 26.21 281 SER B N 1
ATOM 6506 C CA . SER B 1 281 ? 36.963 -8.443 57.413 1.00 27.17 281 SER B CA 1
ATOM 6507 C C . SER B 1 281 ? 36.202 -8.723 58.693 1.00 27.48 281 SER B C 1
ATOM 6508 O O . SER B 1 281 ? 34.972 -8.806 58.683 1.00 28.06 281 SER B O 1
ATOM 6511 N N . TYR B 1 282 ? 36.942 -8.868 59.788 1.00 27.76 282 TYR B N 1
ATOM 6512 C CA . TYR B 1 282 ? 36.361 -9.129 61.101 1.00 26.98 282 TYR B CA 1
ATOM 6513 C C . TYR B 1 282 ? 36.273 -7.844 61.919 1.00 24.70 282 TYR B C 1
ATOM 6514 O O . TYR B 1 282 ? 35.968 -7.879 63.102 1.00 27.35 282 TYR B O 1
ATOM 6523 N N . SER B 1 283 ? 36.532 -6.712 61.272 1.00 22.19 283 SER B N 1
ATOM 6524 C CA . SER B 1 283 ? 36.478 -5.407 61.923 1.00 20.61 283 SER B CA 1
ATOM 6525 C C . SER B 1 283 ? 35.193 -4.654 61.580 1.00 20.10 283 SER B C 1
ATOM 6526 O O . SER B 1 283 ? 34.743 -4.664 60.432 1.00 19.87 283 SER B O 1
ATOM 6529 N N . PRO B 1 284 ? 34.588 -3.983 62.574 1.00 19.60 284 PRO B N 1
ATOM 6530 C CA . PRO B 1 284 ? 33.350 -3.233 62.333 1.00 20.50 284 PRO B CA 1
ATOM 6531 C C . PRO B 1 284 ? 33.598 -1.832 61.775 1.00 21.70 284 PRO B C 1
ATOM 6532 O O . PRO B 1 284 ? 32.677 -1.023 61.670 1.00 19.86 284 PRO B O 1
ATOM 6536 N N . GLN B 1 285 ? 34.851 -1.553 61.425 1.00 23.03 285 GLN B N 1
ATOM 6537 C CA . GLN B 1 285 ? 35.213 -0.257 60.872 1.00 24.00 285 GLN B CA 1
ATOM 6538 C C . GLN B 1 285 ? 36.083 -0.403 59.631 1.00 25.81 285 GLN B C 1
ATOM 6539 O O . GLN B 1 285 ? 36.949 0.437 59.379 1.00 26.70 285 GLN B O 1
ATOM 6545 N N . ASN B 1 286 ? 35.862 -1.469 58.864 1.00 25.22 286 ASN B N 1
ATOM 6546 C CA . ASN B 1 286 ? 36.631 -1.687 57.647 1.00 26.17 286 ASN B CA 1
ATOM 6547 C C . ASN B 1 286 ? 35.764 -1.384 56.426 1.00 26.96 286 ASN B C 1
ATOM 6548 O O . ASN B 1 286 ? 34.817 -2.116 56.120 1.00 27.79 286 ASN B O 1
ATOM 6553 N N . PRO B 1 287 ? 36.083 -0.295 55.711 1.00 26.45 287 PRO B N 1
ATOM 6554 C CA . PRO B 1 287 ? 35.371 0.160 54.516 1.00 26.79 287 PRO B CA 1
ATOM 6555 C C . PRO B 1 287 ? 34.943 -0.911 53.512 1.00 25.68 287 PRO B C 1
ATOM 6556 O O . PRO B 1 287 ? 33.861 -0.820 52.940 1.00 25.68 287 PRO B O 1
ATOM 6560 N N . VAL B 1 288 ? 35.779 -1.923 53.298 1.00 25.91 288 VAL B N 1
ATOM 6561 C CA . VAL B 1 288 ? 35.457 -2.969 52.330 1.00 24.78 288 VAL B CA 1
ATOM 6562 C C . VAL B 1 288 ? 34.034 -3.520 52.444 1.00 24.37 288 VAL B C 1
ATOM 6563 O O . VAL B 1 288 ? 33.466 -3.969 51.451 1.00 25.31 288 VAL B O 1
ATOM 6567 N N . HIS B 1 289 ? 33.458 -3.476 53.640 1.00 23.30 289 HIS B N 1
ATOM 6568 C CA . HIS B 1 289 ? 32.112 -4.009 53.855 1.00 22.37 289 HIS B CA 1
ATOM 6569 C C . HIS B 1 289 ? 31.011 -3.282 53.094 1.00 22.44 289 HIS B C 1
ATOM 6570 O O . HIS B 1 289 ? 29.985 -3.888 52.753 1.00 21.08 289 HIS B O 1
ATOM 6577 N N . ASP B 1 290 ? 31.221 -1.990 52.841 1.00 20.27 290 ASP B N 1
ATOM 6578 C CA . ASP B 1 290 ? 30.227 -1.157 52.162 1.00 19.99 290 ASP B CA 1
ATOM 6579 C C . ASP B 1 290 ? 30.373 -1.104 50.646 1.00 18.05 290 ASP B C 1
ATOM 6580 O O . ASP B 1 290 ? 29.607 -0.413 49.965 1.00 17.67 290 ASP B O 1
ATOM 6585 N N . THR B 1 291 ? 31.339 -1.840 50.117 1.00 14.26 291 THR B N 1
ATOM 6586 C CA . THR B 1 291 ? 31.614 -1.812 48.689 1.00 12.93 291 THR B CA 1
ATOM 6587 C C . THR B 1 291 ? 31.014 -2.924 47.851 1.00 14.95 291 THR B C 1
ATOM 6588 O O . THR B 1 291 ? 30.586 -3.963 48.368 1.00 17.62 291 THR B O 1
ATOM 6592 N N . PRO B 1 292 ? 30.967 -2.706 46.528 1.00 16.97 292 PRO B N 1
ATOM 6593 C CA . PRO B 1 292 ? 30.443 -3.676 45.561 1.00 17.34 292 PRO B CA 1
ATOM 6594 C C . PRO B 1 292 ? 31.366 -4.899 45.530 1.00 18.18 292 PRO B C 1
ATOM 6595 O O . PRO B 1 292 ? 30.939 -6.005 45.206 1.00 18.33 292 PRO B O 1
ATOM 6599 N N . PHE B 1 293 ? 32.639 -4.691 45.860 1.00 18.70 293 PHE B N 1
ATOM 6600 C CA . PHE B 1 293 ? 33.592 -5.799 45.890 1.00 19.53 293 PHE B CA 1
ATOM 6601 C C . PHE B 1 293 ? 33.141 -6.854 46.900 1.00 19.99 293 PHE B C 1
ATOM 6602 O O . PHE B 1 293 ? 33.180 -8.058 46.630 1.00 20.07 293 PHE B O 1
ATOM 6610 N N . ASN B 1 294 ? 32.734 -6.384 48.073 1.00 18.98 294 ASN B N 1
ATOM 6611 C CA . ASN B 1 294 ? 32.280 -7.257 49.147 1.00 20.02 294 ASN B CA 1
ATOM 6612 C C . ASN B 1 294 ? 31.119 -8.131 48.660 1.00 19.46 294 ASN B C 1
ATOM 6613 O O . ASN B 1 294 ? 31.083 -9.322 48.950 1.00 18.66 294 ASN B O 1
ATOM 6618 N N . ALA B 1 295 ? 30.194 -7.544 47.901 1.00 18.93 295 ALA B N 1
ATOM 6619 C CA . ALA B 1 295 ? 29.028 -8.283 47.392 1.00 21.46 295 ALA B CA 1
ATOM 6620 C C . ALA B 1 295 ? 29.361 -9.337 46.332 1.00 21.16 295 ALA B C 1
ATOM 6621 O O . ALA B 1 295 ? 28.735 -10.401 46.283 1.00 18.74 295 ALA B O 1
ATOM 6623 N N . ALA B 1 296 ? 30.334 -9.030 45.478 1.00 21.01 296 ALA B N 1
ATOM 6624 C CA . ALA B 1 296 ? 30.750 -9.953 44.423 1.00 22.52 296 ALA B CA 1
ATOM 6625 C C . ALA B 1 296 ? 31.499 -11.113 45.054 1.00 22.87 296 ALA B C 1
ATOM 6626 O O . ALA B 1 296 ? 31.394 -12.254 44.606 1.00 22.98 296 ALA B O 1
ATOM 6628 N N . TYR B 1 297 ? 32.257 -10.795 46.102 1.00 23.37 297 TYR B N 1
ATOM 6629 C CA . TYR B 1 297 ? 33.052 -11.764 46.845 1.00 23.33 297 TYR B CA 1
ATOM 6630 C C . TYR B 1 297 ? 32.165 -12.756 47.603 1.00 22.51 297 TYR B C 1
ATOM 6631 O O . TYR B 1 297 ? 32.296 -13.964 47.433 1.00 22.32 297 TYR B O 1
ATOM 6640 N N . ILE B 1 298 ? 31.258 -12.245 48.430 1.00 23.48 298 ILE B N 1
ATOM 6641 C CA . ILE B 1 298 ? 30.372 -13.106 49.209 1.00 24.92 298 ILE B CA 1
ATOM 6642 C C . ILE B 1 298 ? 29.543 -14.039 48.339 1.00 25.50 298 ILE B C 1
ATOM 6643 O O . ILE B 1 298 ? 29.154 -15.125 48.772 1.00 26.42 298 ILE B O 1
ATOM 6648 N N . ALA B 1 299 ? 29.286 -13.615 47.108 1.00 26.53 299 ALA B N 1
ATOM 6649 C CA . ALA B 1 299 ? 28.499 -14.405 46.171 1.00 24.77 299 ALA B CA 1
ATOM 6650 C C . ALA B 1 299 ? 28.930 -15.870 46.110 1.00 24.48 299 ALA B C 1
ATOM 6651 O O . ALA B 1 299 ? 28.095 -16.769 46.193 1.00 23.90 299 ALA B O 1
ATOM 6653 N N . ARG B 1 300 ? 30.227 -16.121 45.987 1.00 23.34 300 ARG B N 1
ATOM 6654 C CA . ARG B 1 300 ? 30.673 -17.499 45.886 1.00 25.74 300 ARG B CA 1
ATOM 6655 C C . ARG B 1 300 ? 30.426 -18.317 47.146 1.00 26.52 300 ARG B C 1
ATOM 6656 O O . ARG B 1 300 ? 30.018 -19.479 47.066 1.00 26.91 300 ARG B O 1
ATOM 6664 N N . ILE B 1 301 ? 30.676 -17.717 48.305 1.00 25.02 301 ILE B N 1
ATOM 6665 C CA . ILE B 1 301 ? 30.460 -18.407 49.570 1.00 24.72 301 ILE B CA 1
ATOM 6666 C C . ILE B 1 301 ? 28.988 -18.806 49.748 1.00 24.26 301 ILE B C 1
ATOM 6667 O O . ILE B 1 301 ? 28.684 -19.873 50.284 1.00 24.44 301 ILE B O 1
ATOM 6672 N N . LEU B 1 302 ? 28.070 -17.959 49.299 1.00 23.45 302 LEU B N 1
ATOM 6673 C CA . LEU B 1 302 ? 26.654 -18.300 49.404 1.00 24.05 302 LEU B CA 1
ATOM 6674 C C . LEU B 1 302 ? 26.364 -19.405 48.404 1.00 26.02 302 LEU B C 1
ATOM 6675 O O . LEU B 1 302 ? 25.411 -20.169 48.557 1.00 27.61 302 LEU B O 1
ATOM 6680 N N . SER B 1 303 ? 27.205 -19.463 47.374 1.00 26.36 303 SER B N 1
ATOM 6681 C CA . SER B 1 303 ? 27.103 -20.427 46.289 1.00 25.34 303 SER B CA 1
ATOM 6682 C C . SER B 1 303 ? 27.623 -21.829 46.627 1.00 26.19 303 SER B C 1
ATOM 6683 O O . SER B 1 303 ? 26.995 -22.830 46.272 1.00 25.02 303 SER B O 1
ATOM 6686 N N . GLU B 1 304 ? 28.761 -21.887 47.317 1.00 25.57 304 GLU B N 1
ATOM 6687 C CA . GLU B 1 304 ? 29.412 -23.145 47.677 1.00 26.57 304 GLU B CA 1
ATOM 6688 C C . GLU B 1 304 ? 29.478 -23.473 49.166 1.00 26.48 304 GLU B C 1
ATOM 6689 O O . GLU B 1 304 ? 29.659 -24.632 49.539 1.00 26.01 304 GLU B O 1
ATOM 6695 N N . GLY B 1 305 ? 29.350 -22.461 50.011 1.00 25.80 305 GLY B N 1
ATOM 6696 C CA . GLY B 1 305 ? 29.432 -22.685 51.444 1.00 28.30 305 GLY B CA 1
ATOM 6697 C C . GLY B 1 305 ? 28.600 -23.831 51.994 1.00 28.21 305 GLY B C 1
ATOM 6698 O O . GLY B 1 305 ? 29.077 -24.611 52.816 1.00 28.80 305 GLY B O 1
ATOM 6699 N N . GLY B 1 306 ? 27.356 -23.932 51.537 1.00 29.27 306 GLY B N 1
ATOM 6700 C CA . GLY B 1 306 ? 26.457 -24.969 52.012 1.00 29.73 306 GLY B CA 1
ATOM 6701 C C . GLY B 1 306 ? 26.844 -26.399 51.688 1.00 30.75 306 GLY B C 1
ATOM 6702 O O . GLY B 1 306 ? 26.208 -27.337 52.167 1.00 33.02 306 GLY B O 1
ATOM 6703 N N . ASP B 1 307 ? 27.867 -26.587 50.866 1.00 30.24 307 ASP B N 1
ATOM 6704 C CA . ASP B 1 307 ? 28.291 -27.941 50.536 1.00 30.69 307 ASP B CA 1
ATOM 6705 C C . ASP B 1 307 ? 29.030 -28.550 51.720 1.00 30.89 307 ASP B C 1
ATOM 6706 O O . ASP B 1 307 ? 29.008 -29.760 51.909 1.00 30.57 307 ASP B O 1
ATOM 6711 N N . TYR B 1 308 ? 29.683 -27.708 52.516 1.00 30.79 308 TYR B N 1
ATOM 6712 C CA . TYR B 1 308 ? 30.468 -28.201 53.638 1.00 31.01 308 TYR B CA 1
ATOM 6713 C C . TYR B 1 308 ? 29.917 -27.958 55.037 1.00 30.68 308 TYR B C 1
ATOM 6714 O O . TYR B 1 308 ? 30.317 -28.638 55.983 1.00 28.61 308 TYR B O 1
ATOM 6723 N N . VAL B 1 309 ? 29.010 -26.997 55.180 1.00 29.74 309 VAL B N 1
ATOM 6724 C CA . VAL B 1 309 ? 28.458 -26.695 56.495 1.00 28.52 309 VAL B CA 1
ATOM 6725 C C . VAL B 1 309 ? 26.937 -26.754 56.519 1.00 28.05 309 VAL B C 1
ATOM 6726 O O . VAL B 1 309 ? 26.296 -26.816 55.476 1.00 30.48 309 VAL B O 1
ATOM 6730 N N . ASP B 1 310 ? 26.364 -26.747 57.715 1.00 26.28 310 ASP B N 1
ATOM 6731 C CA . ASP B 1 310 ? 24.920 -26.789 57.859 1.00 26.13 310 ASP B CA 1
ATOM 6732 C C . ASP B 1 310 ? 24.354 -25.381 57.808 1.00 24.73 310 ASP B C 1
ATOM 6733 O O . ASP B 1 310 ? 23.186 -25.177 57.476 1.00 25.02 310 ASP B O 1
ATOM 6738 N N . SER B 1 311 ? 25.195 -24.408 58.127 1.00 22.47 311 SER B N 1
ATOM 6739 C CA . SER B 1 311 ? 24.787 -23.015 58.082 1.00 21.07 311 SER B CA 1
ATOM 6740 C C . SER B 1 311 ? 26.006 -22.126 58.234 1.00 20.71 311 SER B C 1
ATOM 6741 O O . SER B 1 311 ? 27.055 -22.563 58.699 1.00 20.14 311 SER B O 1
ATOM 6744 N N . PHE B 1 312 ? 25.859 -20.875 57.823 1.00 20.73 312 PHE B N 1
ATOM 6745 C CA . PHE B 1 312 ? 26.926 -19.894 57.924 1.00 19.52 312 PHE B CA 1
ATOM 6746 C C . PHE B 1 312 ? 26.251 -18.531 57.960 1.00 19.45 312 PHE B C 1
ATOM 6747 O O . PHE B 1 312 ? 25.734 -18.034 56.957 1.00 18.08 312 PHE B O 1
ATOM 6755 N N . SER B 1 313 ? 26.248 -17.958 59.159 1.00 19.60 313 SER B N 1
ATOM 6756 C CA . SER B 1 313 ? 25.621 -16.677 59.450 1.00 20.78 313 SER B CA 1
ATOM 6757 C C . SER B 1 313 ? 26.501 -15.454 59.150 1.00 21.23 313 SER B C 1
ATOM 6758 O O . SER B 1 313 ? 27.566 -15.264 59.752 1.00 21.26 313 SER B O 1
ATOM 6761 N N . TYR B 1 314 ? 26.030 -14.635 58.211 1.00 20.20 314 TYR B N 1
ATOM 6762 C CA . TYR B 1 314 ? 26.711 -13.416 57.796 1.00 20.14 314 TYR B CA 1
ATOM 6763 C C . TYR B 1 314 ? 26.647 -12.394 58.923 1.00 19.42 314 TYR B C 1
ATOM 6764 O O . TYR B 1 314 ? 25.567 -12.030 59.391 1.00 17.96 314 TYR B O 1
ATOM 6773 N N . TRP B 1 315 ? 27.814 -11.920 59.336 1.00 18.60 315 TRP B N 1
ATOM 6774 C CA . TRP B 1 315 ? 27.934 -10.945 60.417 1.00 20.24 315 TRP B CA 1
ATOM 6775 C C . TRP B 1 315 ? 28.227 -9.583 59.767 1.00 21.99 315 TRP B C 1
ATOM 6776 O O . TRP B 1 315 ? 29.337 -9.368 59.267 1.00 25.62 315 TRP B O 1
ATOM 6787 N N .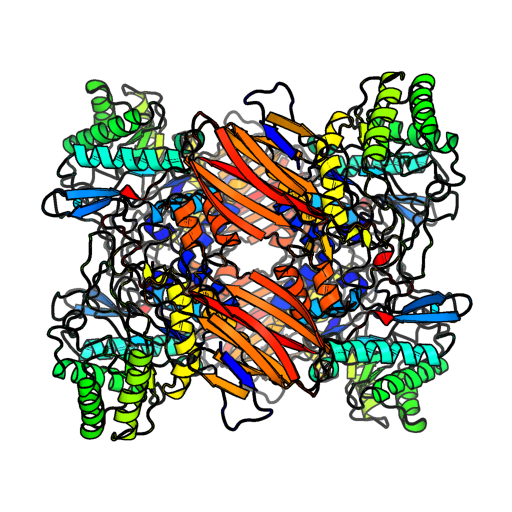 THR B 1 316 ? 27.258 -8.663 59.752 1.00 21.69 316 THR B N 1
ATOM 6788 C CA . THR B 1 316 ? 25.921 -8.845 60.322 1.00 21.55 316 THR B CA 1
ATOM 6789 C C . THR B 1 316 ? 24.842 -8.401 59.319 1.00 23.16 316 THR B C 1
ATOM 6790 O O . THR B 1 316 ? 25.132 -8.094 58.162 1.00 25.21 316 THR B O 1
ATOM 6794 N N . PHE B 1 317 ? 23.598 -8.344 59.778 1.00 22.72 317 PHE B N 1
ATOM 6795 C CA . PHE B 1 317 ? 22.491 -7.929 58.926 1.00 22.33 317 PHE B CA 1
ATOM 6796 C C . PHE B 1 317 ? 22.333 -6.417 58.930 1.00 23.64 317 PHE B C 1
ATOM 6797 O O . PHE B 1 317 ? 21.727 -5.849 58.024 1.00 24.61 317 PHE B O 1
ATOM 6805 N N . SER B 1 318 ? 22.880 -5.766 59.950 1.00 22.29 318 SER B N 1
ATOM 6806 C CA . SER B 1 318 ? 22.744 -4.322 60.077 1.00 22.09 318 SER B CA 1
ATOM 6807 C C . SER B 1 318 ? 23.972 -3.613 60.651 1.00 20.35 318 SER B C 1
ATOM 6808 O O . SER B 1 318 ? 24.818 -4.236 61.284 1.00 20.97 318 SER B O 1
ATOM 6811 N N . ASP B 1 319 ? 24.058 -2.305 60.424 1.00 18.96 319 ASP B N 1
ATOM 6812 C CA . ASP B 1 319 ? 25.165 -1.514 60.944 1.00 18.59 319 ASP B CA 1
ATOM 6813 C C . ASP B 1 319 ? 24.869 -1.086 62.382 1.00 19.03 319 ASP B C 1
ATOM 6814 O O . ASP B 1 319 ? 25.706 -0.454 63.024 1.00 16.98 319 ASP B O 1
ATOM 6819 N N . VAL B 1 320 ? 23.672 -1.411 62.881 1.00 17.29 320 VAL B N 1
ATOM 6820 C CA . VAL B 1 320 ? 23.335 -1.086 64.266 1.00 17.28 320 VAL B CA 1
ATOM 6821 C C . VAL B 1 320 ? 24.330 -1.936 65.056 1.00 17.72 320 VAL B C 1
ATOM 6822 O O . VAL B 1 320 ? 24.100 -3.111 65.316 1.00 17.42 320 VAL B O 1
ATOM 6826 N N . PHE B 1 321 ? 25.453 -1.328 65.421 1.00 20.67 321 PHE B N 1
ATOM 6827 C CA . PHE B 1 321 ? 26.522 -2.045 66.105 1.00 19.10 321 PHE B CA 1
ATOM 6828 C C . PHE B 1 321 ? 27.199 -1.103 67.094 1.00 19.93 321 PHE B C 1
ATOM 6829 O O . PHE B 1 321 ? 27.000 0.115 67.021 1.00 20.89 321 PHE B O 1
ATOM 6837 N N . GLU B 1 322 ? 28.006 -1.654 68.001 1.00 17.76 322 GLU B N 1
ATOM 6838 C CA . GLU B 1 322 ? 28.686 -0.831 68.996 1.00 17.98 322 GLU B CA 1
ATOM 6839 C C . GLU B 1 322 ? 30.011 -1.349 69.567 1.00 17.28 322 GLU B C 1
ATOM 6840 O O . GLU B 1 322 ? 30.632 -0.675 70.384 1.00 18.96 322 GLU B O 1
ATOM 6846 N N . GLU B 1 323 ? 30.452 -2.526 69.152 1.00 17.48 323 GLU B N 1
ATOM 6847 C CA . GLU B 1 323 ? 31.697 -3.066 69.687 1.00 19.82 323 GLU B CA 1
ATOM 6848 C C . GLU B 1 323 ? 32.822 -2.043 69.700 1.00 20.14 323 GLU B C 1
ATOM 6849 O O . GLU B 1 323 ? 33.713 -2.112 70.539 1.00 22.30 323 GLU B O 1
ATOM 6855 N N . ARG B 1 324 ? 32.778 -1.097 68.770 1.00 19.82 324 ARG B N 1
ATOM 6856 C CA . ARG B 1 324 ? 33.793 -0.064 68.697 1.00 20.70 324 ARG B CA 1
ATOM 6857 C C . ARG B 1 324 ? 33.149 1.316 68.719 1.00 21.23 324 ARG B C 1
ATOM 6858 O O . ARG B 1 324 ? 33.457 2.182 67.902 1.00 19.93 324 ARG B O 1
ATOM 6866 N N . ASP B 1 325 ? 32.242 1.499 69.673 1.00 20.59 325 ASP B N 1
ATOM 6867 C CA . ASP B 1 325 ? 31.535 2.753 69.871 1.00 21.57 325 ASP B CA 1
ATOM 6868 C C . ASP B 1 325 ? 30.463 2.982 68.813 1.00 21.63 325 ASP B C 1
ATOM 6869 O O . ASP B 1 325 ? 30.304 2.186 67.889 1.00 22.12 325 ASP B O 1
ATOM 6874 N N . VAL B 1 326 ? 29.727 4.077 68.970 1.00 21.99 326 VAL B N 1
ATOM 6875 C CA . VAL B 1 326 ? 28.659 4.445 68.049 1.00 22.78 326 VAL B CA 1
ATOM 6876 C C . VAL B 1 326 ? 29.240 4.846 66.695 1.00 24.15 326 VAL B C 1
ATOM 6877 O O . VAL B 1 326 ? 30.218 5.602 66.628 1.00 24.38 326 VAL B O 1
ATOM 6881 N N . PRO B 1 327 ? 28.655 4.336 65.595 1.00 23.55 327 PRO B N 1
ATOM 6882 C CA . PRO B 1 327 ? 29.147 4.671 64.257 1.00 22.66 327 PRO B CA 1
ATOM 6883 C C . PRO B 1 327 ? 29.209 6.189 64.087 1.00 23.50 327 PRO B C 1
ATOM 6884 O O . PRO B 1 327 ? 28.391 6.927 64.643 1.00 19.04 327 PRO B O 1
ATOM 6888 N N . ARG B 1 328 ? 30.181 6.652 63.313 1.00 24.16 328 ARG B N 1
ATOM 6889 C CA . ARG B 1 328 ? 30.349 8.079 63.128 1.00 25.54 328 ARG B CA 1
ATOM 6890 C C . ARG B 1 328 ? 30.088 8.639 61.731 1.00 26.14 328 ARG B C 1
ATOM 6891 O O . ARG B 1 328 ? 30.423 9.796 61.460 1.00 26.47 328 ARG B O 1
ATOM 6899 N N . SER B 1 329 ? 29.479 7.837 60.858 1.00 25.58 329 SER B N 1
ATOM 6900 C CA . SER B 1 329 ? 29.168 8.278 59.494 1.00 25.21 329 SER B CA 1
ATOM 6901 C C . SER B 1 329 ? 28.234 7.314 58.769 1.00 24.40 329 SER B C 1
ATOM 6902 O O . SER B 1 329 ? 28.164 6.128 59.096 1.00 24.45 329 SER B O 1
ATOM 6905 N N . GLN B 1 330 ? 27.520 7.836 57.778 1.00 23.79 330 GLN B N 1
ATOM 6906 C CA . GLN B 1 330 ? 26.584 7.037 56.994 1.00 24.01 330 GLN B CA 1
ATOM 6907 C C . GLN B 1 330 ? 27.251 5.745 56.525 1.00 23.15 330 GLN B C 1
ATOM 6908 O O . GLN B 1 330 ? 26.598 4.712 56.435 1.00 24.04 330 GLN B O 1
ATOM 6914 N N . PHE B 1 331 ? 28.546 5.810 56.223 1.00 23.37 331 PHE B N 1
ATOM 6915 C CA . PHE B 1 331 ? 29.307 4.629 55.813 1.00 21.65 331 PHE B CA 1
ATOM 6916 C C . PHE B 1 331 ? 30.607 4.637 56.595 1.00 22.59 331 PHE B C 1
ATOM 6917 O O . PHE B 1 331 ? 31.369 5.607 56.534 1.00 22.06 331 PHE B O 1
ATOM 6925 N N . HIS B 1 332 ? 30.858 3.546 57.316 1.00 21.82 332 HIS B N 1
ATOM 6926 C CA . HIS B 1 332 ? 32.029 3.437 58.183 1.00 20.95 332 HIS B CA 1
ATOM 6927 C C . HIS B 1 332 ? 32.691 2.054 58.219 1.00 20.81 332 HIS B C 1
ATOM 6928 O O . HIS B 1 332 ? 33.493 1.780 59.109 1.00 20.93 332 HIS B O 1
ATOM 6935 N N . GLY B 1 333 ? 32.348 1.180 57.282 1.00 21.15 333 GLY B N 1
ATOM 6936 C CA . GLY B 1 333 ? 32.938 -0.149 57.278 1.00 22.61 333 GLY B CA 1
ATOM 6937 C C . GLY B 1 333 ? 32.255 -1.126 58.219 1.00 22.55 333 GLY B C 1
ATOM 6938 O O . GLY B 1 333 ? 32.840 -2.137 58.616 1.00 19.63 333 GLY B O 1
ATOM 6939 N N . GLY B 1 334 ? 31.010 -0.823 58.578 1.00 23.38 334 GLY B N 1
ATOM 6940 C CA . GLY B 1 334 ? 30.263 -1.692 59.475 1.00 23.08 334 GLY B CA 1
ATOM 6941 C C . GLY B 1 334 ? 30.051 -3.062 58.867 1.00 22.86 334 GLY B C 1
ATOM 6942 O O . GLY B 1 334 ? 30.212 -3.235 57.662 1.00 23.46 334 GLY B O 1
ATOM 6943 N N . PHE B 1 335 ? 29.690 -4.039 59.693 1.00 22.31 335 PHE B N 1
ATOM 6944 C CA . PHE B 1 335 ? 29.466 -5.399 59.216 1.00 20.92 335 PHE B CA 1
ATOM 6945 C C . PHE B 1 335 ? 28.139 -5.513 58.484 1.00 20.70 335 PHE B C 1
ATOM 6946 O O . PHE B 1 335 ? 27.953 -6.405 57.667 1.00 21.97 335 PHE B O 1
ATOM 6954 N N . GLY B 1 336 ? 27.224 -4.600 58.781 1.00 19.65 336 GLY B N 1
ATOM 6955 C CA . GLY B 1 336 ? 25.896 -4.632 58.194 1.00 16.77 336 GLY B CA 1
ATOM 6956 C C . GLY B 1 336 ? 25.638 -4.859 56.713 1.00 18.48 336 GLY B C 1
ATOM 6957 O O . GLY B 1 336 ? 26.316 -4.316 55.838 1.00 19.12 336 GLY B O 1
ATOM 6958 N N . LEU B 1 337 ? 24.635 -5.683 56.431 1.00 17.71 337 LEU B N 1
ATOM 6959 C CA . LEU B 1 337 ? 24.231 -5.929 55.060 1.00 15.83 337 LEU B CA 1
ATOM 6960 C C . LEU B 1 337 ? 23.528 -4.643 54.679 1.00 16.09 337 LEU B C 1
ATOM 6961 O O . LEU B 1 337 ? 23.564 -4.221 53.525 1.00 18.18 337 LEU B O 1
ATOM 6966 N N . VAL B 1 338 ? 22.895 -4.026 55.675 1.00 14.23 338 VAL B N 1
ATOM 6967 C CA . VAL B 1 338 ? 22.157 -2.782 55.489 1.00 15.71 338 VAL B CA 1
ATOM 6968 C C . VAL B 1 338 ? 22.727 -1.678 56.374 1.00 18.15 338 VAL B C 1
ATOM 6969 O O . VAL B 1 338 ? 22.775 -1.825 57.599 1.00 22.04 338 VAL B O 1
ATOM 6973 N N . ALA B 1 339 ? 23.156 -0.584 55.753 1.00 15.69 339 ALA B N 1
ATOM 6974 C CA . ALA B 1 339 ? 23.711 0.559 56.477 1.00 16.55 339 ALA B CA 1
ATOM 6975 C C . ALA B 1 339 ? 22.589 1.334 57.180 1.00 18.22 339 ALA B C 1
ATOM 6976 O O . ALA B 1 339 ? 21.414 1.184 56.831 1.00 15.56 339 ALA B O 1
ATOM 6978 N N . LEU B 1 340 ? 22.958 2.169 58.152 1.00 17.47 340 LEU B N 1
ATOM 6979 C CA . LEU B 1 340 ? 21.983 2.969 58.898 1.00 19.02 340 LEU B CA 1
ATOM 6980 C C . LEU B 1 340 ? 21.018 3.665 57.946 1.00 21.00 340 LEU B C 1
ATOM 6981 O O . LEU B 1 340 ? 21.355 3.924 56.789 1.00 21.19 340 LEU B O 1
ATOM 6986 N N . ASN B 1 341 ? 19.822 3.966 58.446 1.00 21.99 341 ASN B N 1
ATOM 6987 C CA . ASN B 1 341 ? 18.768 4.603 57.656 1.00 21.50 341 ASN B CA 1
ATOM 6988 C C . ASN B 1 341 ? 18.206 3.626 56.636 1.00 20.52 341 ASN B C 1
ATOM 6989 O O . ASN B 1 341 ? 17.625 4.034 55.632 1.00 20.17 341 ASN B O 1
ATOM 6994 N N . MET B 1 342 ? 18.382 2.336 56.906 1.00 20.39 342 MET B N 1
ATOM 6995 C CA . MET B 1 342 ? 17.903 1.278 56.019 1.00 20.88 342 MET B CA 1
ATOM 6996 C C . MET B 1 342 ? 18.342 1.453 54.570 1.00 20.21 342 MET B C 1
ATOM 6997 O O . MET B 1 342 ? 17.516 1.407 53.651 1.00 19.65 342 MET B O 1
ATOM 7002 N N . ILE B 1 343 ? 19.639 1.659 54.373 1.00 18.27 343 ILE B N 1
ATOM 7003 C CA . ILE B 1 343 ? 20.195 1.813 53.036 1.00 18.46 343 ILE B CA 1
ATOM 7004 C C . ILE B 1 343 ? 20.954 0.532 52.735 1.00 18.74 343 ILE B C 1
ATOM 7005 O O . ILE B 1 343 ? 22.049 0.322 53.240 1.00 20.66 343 ILE B O 1
ATOM 7010 N N . PRO B 1 344 ? 20.380 -0.344 51.901 1.00 18.05 344 PRO B N 1
ATOM 7011 C CA . PRO B 1 344 ? 21.059 -1.597 51.588 1.00 18.18 344 PRO B CA 1
ATOM 7012 C C . PRO B 1 344 ? 22.380 -1.440 50.846 1.00 19.89 344 PRO B C 1
ATOM 7013 O O . PRO B 1 344 ? 22.484 -0.679 49.880 1.00 18.03 344 PRO B O 1
ATOM 7017 N N . LYS B 1 345 ? 23.387 -2.163 51.315 1.00 18.35 345 LYS B N 1
ATOM 7018 C CA . LYS B 1 345 ? 24.693 -2.143 50.677 1.00 19.74 345 LYS B CA 1
ATOM 7019 C C . LYS B 1 345 ? 24.610 -3.195 49.584 1.00 19.45 345 LYS B C 1
ATOM 7020 O O . LYS B 1 345 ? 23.725 -4.045 49.607 1.00 17.19 345 LYS B O 1
ATOM 7026 N N . PRO B 1 346 ? 25.526 -3.150 48.607 1.00 21.19 346 PRO B N 1
ATOM 7027 C CA . PRO B 1 346 ? 25.472 -4.155 47.544 1.00 20.63 346 PRO B CA 1
ATOM 7028 C C . PRO B 1 346 ? 25.369 -5.586 48.062 1.00 19.83 346 PRO B C 1
ATOM 7029 O O . PRO B 1 346 ? 24.616 -6.387 47.509 1.00 17.47 346 PRO B O 1
ATOM 7033 N N . THR B 1 347 ? 26.109 -5.909 49.123 1.00 19.75 347 THR B N 1
ATOM 7034 C CA . THR B 1 347 ? 26.053 -7.260 49.685 1.00 19.36 347 THR B CA 1
ATOM 7035 C C . THR B 1 347 ? 24.604 -7.682 50.000 1.00 18.62 347 THR B C 1
ATOM 7036 O O . THR B 1 347 ? 24.237 -8.853 49.865 1.00 17.50 347 THR B O 1
ATOM 7040 N N . PHE B 1 348 ? 23.783 -6.729 50.426 1.00 17.42 348 PHE B N 1
ATOM 7041 C CA . PHE B 1 348 ? 22.383 -7.019 50.710 1.00 17.64 348 PHE B CA 1
ATOM 7042 C C . PHE B 1 348 ? 21.761 -7.636 49.462 1.00 18.08 348 PHE B C 1
ATOM 7043 O O . PHE B 1 348 ? 21.076 -8.656 49.536 1.00 19.55 348 PHE B O 1
ATOM 7051 N N . TYR B 1 349 ? 22.009 -7.030 48.308 1.00 13.80 349 TYR B N 1
ATOM 7052 C CA . TYR B 1 349 ? 21.429 -7.556 47.085 1.00 15.09 349 TYR B CA 1
ATOM 7053 C C . TYR B 1 349 ? 21.939 -8.916 46.644 1.00 14.93 349 TYR B C 1
ATOM 7054 O O . TYR B 1 349 ? 21.233 -9.633 45.940 1.00 15.23 349 TYR B O 1
ATOM 7063 N N . THR B 1 350 ? 23.148 -9.287 47.057 1.00 14.80 350 THR B N 1
ATOM 7064 C CA . THR B 1 350 ? 23.657 -10.613 46.726 1.00 15.44 350 THR B CA 1
ATOM 7065 C C . THR B 1 350 ? 22.762 -11.635 47.440 1.00 16.96 350 THR B C 1
ATOM 7066 O O . THR B 1 350 ? 22.360 -12.644 46.851 1.00 18.79 350 THR B O 1
ATOM 7070 N N . PHE B 1 351 ? 22.450 -11.379 48.710 1.00 15.93 351 PHE B N 1
ATOM 7071 C CA . PHE B 1 351 ? 21.584 -12.288 49.449 1.00 16.76 351 PHE B CA 1
ATOM 7072 C C . PHE B 1 351 ? 20.200 -12.249 48.808 1.00 18.81 351 PHE B C 1
ATOM 7073 O O . PHE B 1 351 ? 19.579 -13.290 48.583 1.00 18.05 351 PHE B O 1
ATOM 7081 N N . LYS B 1 352 ? 19.727 -11.040 48.510 1.00 17.99 352 LYS B N 1
ATOM 7082 C CA . LYS B 1 352 ? 18.428 -10.860 47.876 1.00 20.16 352 LYS B CA 1
ATOM 7083 C C . LYS B 1 352 ? 18.352 -11.677 46.581 1.00 21.30 352 LYS B C 1
ATOM 7084 O O . LYS B 1 352 ? 17.351 -12.339 46.315 1.00 22.92 352 LYS B O 1
ATOM 7090 N N . PHE B 1 353 ? 19.413 -11.640 45.780 1.00 20.92 353 PHE B N 1
ATOM 7091 C CA . PHE B 1 353 ? 19.436 -12.391 44.528 1.00 21.98 353 PHE B CA 1
ATOM 7092 C C . PHE B 1 353 ? 19.331 -13.901 44.736 1.00 23.69 353 PHE B C 1
ATOM 7093 O O . PHE B 1 353 ? 18.608 -14.580 44.004 1.00 24.07 353 PHE B O 1
ATOM 7101 N N . PHE B 1 354 ? 20.050 -14.432 45.725 1.00 24.03 354 PHE B N 1
ATOM 7102 C CA . PHE B 1 354 ? 19.998 -15.864 45.984 1.00 23.29 354 PHE B CA 1
ATOM 7103 C C . PHE B 1 354 ? 18.604 -16.344 46.395 1.00 24.17 354 PHE B C 1
ATOM 7104 O O . PHE B 1 354 ? 18.328 -17.543 46.394 1.00 22.20 354 PHE B O 1
ATOM 7112 N N . ASN B 1 355 ? 17.726 -15.409 46.740 1.00 26.42 355 ASN B N 1
ATOM 7113 C CA . ASN B 1 355 ? 16.358 -15.761 47.113 1.00 28.29 355 ASN B CA 1
ATOM 7114 C C . ASN B 1 355 ? 15.619 -16.278 45.901 1.00 27.57 355 ASN B C 1
ATOM 7115 O O . ASN B 1 355 ? 14.549 -16.859 46.022 1.00 29.84 355 ASN B O 1
ATOM 7120 N N . ALA B 1 356 ? 16.192 -16.063 44.726 1.00 26.82 356 ALA B N 1
ATOM 7121 C CA . ALA B 1 356 ? 15.552 -16.496 43.499 1.00 26.67 356 ALA B CA 1
ATOM 7122 C C . ALA B 1 356 ? 15.970 -17.897 43.082 1.00 26.85 356 ALA B C 1
ATOM 7123 O O . ALA B 1 356 ? 15.341 -18.498 42.218 1.00 28.74 356 ALA B O 1
ATOM 7125 N N . MET B 1 357 ? 17.024 -18.420 43.700 1.00 26.31 357 MET B N 1
ATOM 7126 C CA . MET B 1 357 ? 17.521 -19.746 43.356 1.00 25.72 357 MET B CA 1
ATOM 7127 C C . MET B 1 357 ? 16.602 -20.895 43.741 1.00 26.54 357 MET B C 1
ATOM 7128 O O . MET B 1 357 ? 15.890 -20.835 44.743 1.00 27.97 357 MET B O 1
ATOM 7133 N N . GLY B 1 358 ? 16.623 -21.939 42.918 1.00 27.95 358 GLY B N 1
ATOM 7134 C CA . GLY B 1 358 ? 15.825 -23.124 43.170 1.00 29.41 358 GLY B CA 1
ATOM 7135 C C . GLY B 1 358 ? 16.742 -24.195 43.741 1.00 31.45 358 GLY B C 1
ATOM 7136 O O . GLY B 1 358 ? 17.925 -23.937 43.961 1.00 31.38 358 GLY B O 1
ATOM 7137 N N . GLU B 1 359 ? 16.213 -25.394 43.963 1.00 32.30 359 GLU B N 1
ATOM 7138 C CA . GLU B 1 359 ? 16.997 -26.490 44.529 1.00 33.58 359 GLU B CA 1
ATOM 7139 C C . GLU B 1 359 ? 17.813 -27.249 43.487 1.00 32.83 359 GLU B C 1
ATOM 7140 O O . GLU B 1 359 ? 18.888 -27.767 43.789 1.00 31.90 359 GLU B O 1
ATOM 7146 N N . GLU B 1 360 ? 17.292 -27.324 42.266 1.00 32.79 360 GLU B N 1
ATOM 7147 C CA . GLU B 1 360 ? 17.970 -28.024 41.180 1.00 32.04 360 GLU B CA 1
ATOM 7148 C C . GLU B 1 360 ? 19.183 -27.243 40.702 1.00 31.89 360 GLU B C 1
ATOM 7149 O O . GLU B 1 360 ? 19.039 -26.212 40.048 1.00 31.57 360 GLU B O 1
ATOM 7155 N N . MET B 1 361 ? 20.378 -27.730 41.015 1.00 30.04 361 MET B N 1
ATOM 7156 C CA . MET B 1 361 ? 21.585 -27.041 40.591 1.00 30.08 361 MET B CA 1
ATOM 7157 C C . MET B 1 361 ? 22.082 -27.596 39.265 1.00 30.98 361 MET B C 1
ATOM 7158 O O . MET B 1 361 ? 22.770 -28.610 39.229 1.00 30.14 361 MET B O 1
ATOM 7163 N N . LEU B 1 362 ? 21.739 -26.915 38.176 1.00 29.15 362 LEU B N 1
ATOM 7164 C CA . LEU B 1 362 ? 22.128 -27.352 36.846 1.00 28.24 362 LEU B CA 1
ATOM 7165 C C . LEU B 1 362 ? 23.609 -27.155 36.539 1.00 28.11 362 LEU B C 1
ATOM 7166 O O . LEU B 1 362 ? 24.231 -27.980 35.872 1.00 27.25 362 LEU B O 1
ATOM 7171 N N . TYR B 1 363 ? 24.182 -26.068 37.034 1.00 28.11 363 TYR B N 1
ATOM 7172 C CA . TYR B 1 363 ? 25.587 -25.801 36.766 1.00 26.94 363 TYR B CA 1
ATOM 7173 C C . TYR B 1 363 ? 26.198 -24.899 37.822 1.00 26.48 363 TYR B C 1
ATOM 7174 O O . TYR B 1 363 ? 25.507 -24.069 38.421 1.00 25.56 363 TYR B O 1
ATOM 7183 N N . ARG B 1 364 ? 27.495 -25.072 38.053 1.00 24.44 364 ARG B N 1
ATOM 7184 C CA . ARG B 1 364 ? 28.188 -24.226 38.998 1.00 25.06 364 ARG B CA 1
ATOM 7185 C C . ARG B 1 364 ? 29.688 -24.252 38.813 1.00 24.98 364 ARG B C 1
ATOM 7186 O O . ARG B 1 364 ? 30.277 -25.308 38.591 1.00 26.80 364 ARG B O 1
ATOM 7194 N N . ASP B 1 365 ? 30.296 -23.072 38.882 1.00 26.22 365 ASP B N 1
ATOM 7195 C CA . ASP B 1 365 ? 31.744 -22.930 38.807 1.00 25.80 365 ASP B CA 1
ATOM 7196 C C . ASP B 1 365 ? 32.110 -21.761 39.721 1.00 26.87 365 ASP B C 1
ATOM 7197 O O . ASP B 1 365 ? 31.228 -21.143 40.320 1.00 24.44 365 ASP B O 1
ATOM 7202 N N . GLU B 1 366 ? 33.398 -21.456 39.837 1.00 25.95 366 GLU B N 1
ATOM 7203 C CA . GLU B 1 366 ? 33.838 -20.391 40.721 1.00 28.17 366 GLU B CA 1
ATOM 7204 C C . GLU B 1 366 ? 33.243 -18.997 40.548 1.00 28.01 366 GLU B C 1
ATOM 7205 O O . GLU B 1 366 ? 33.455 -18.137 41.398 1.00 29.98 366 GLU B O 1
ATOM 7211 N N . HIS B 1 367 ? 32.488 -18.759 39.482 1.00 27.81 367 HIS B N 1
ATOM 7212 C CA . HIS B 1 367 ? 31.903 -17.432 39.290 1.00 26.49 367 HIS B CA 1
ATOM 7213 C C . HIS B 1 367 ? 30.472 -17.435 38.768 1.00 25.45 367 HIS B C 1
ATOM 7214 O O . HIS B 1 367 ? 29.981 -16.413 38.292 1.00 25.83 367 HIS B O 1
ATOM 7221 N N . MET B 1 368 ? 29.789 -18.568 38.866 1.00 25.28 368 MET B N 1
ATOM 7222 C CA . MET B 1 368 ? 28.428 -18.628 38.370 1.00 24.27 368 MET B CA 1
ATOM 7223 C C . MET B 1 368 ? 27.657 -19.800 38.939 1.00 25.42 368 MET B C 1
ATOM 7224 O O . MET B 1 368 ? 28.206 -20.884 39.125 1.00 26.10 368 MET B O 1
ATOM 7229 N N . LEU B 1 369 ? 26.377 -19.570 39.218 1.00 23.81 369 LEU B N 1
ATOM 7230 C CA . LEU B 1 369 ? 25.502 -20.604 39.750 1.00 22.49 369 LEU B CA 1
ATOM 7231 C C . LEU B 1 369 ? 24.265 -20.620 38.858 1.00 22.76 369 LEU B C 1
ATOM 7232 O O . LEU B 1 369 ? 23.774 -19.560 38.471 1.00 22.85 369 LEU B O 1
ATOM 7237 N N . VAL B 1 370 ? 23.774 -21.809 38.510 1.00 23.09 370 VAL B N 1
ATOM 7238 C CA . VAL B 1 370 ? 22.578 -21.911 37.683 1.00 23.15 370 VAL B CA 1
ATOM 7239 C C . VAL B 1 370 ? 21.642 -22.975 38.224 1.00 24.00 370 VAL B C 1
ATOM 7240 O O . VAL B 1 370 ? 22.002 -24.152 38.300 1.00 26.79 370 VAL B O 1
ATOM 7244 N N . THR B 1 371 ? 20.438 -22.555 38.594 1.00 19.62 371 THR B N 1
ATOM 7245 C CA . THR B 1 371 ? 19.455 -23.469 39.152 1.00 21.41 371 THR B CA 1
ATOM 7246 C C . THR B 1 371 ? 18.110 -23.380 38.452 1.00 21.12 371 THR B C 1
ATOM 7247 O O . THR B 1 371 ? 17.872 -22.479 37.658 1.00 19.57 371 THR B O 1
ATOM 7251 N N . ARG B 1 372 ? 17.234 -24.326 38.769 1.00 24.27 372 ARG B N 1
ATOM 7252 C CA . ARG B 1 372 ? 15.892 -24.368 38.202 1.00 27.37 372 ARG B CA 1
ATOM 7253 C C . ARG B 1 372 ? 14.897 -24.511 39.350 1.00 29.16 372 ARG B C 1
ATOM 7254 O O . ARG B 1 372 ? 15.085 -25.342 40.245 1.00 30.40 372 ARG B O 1
ATOM 7262 N N . ARG B 1 373 ? 13.849 -23.692 39.335 1.00 30.78 373 ARG B N 1
ATOM 7263 C CA . ARG B 1 373 ? 12.849 -23.727 40.394 1.00 31.36 373 ARG B CA 1
ATOM 7264 C C . ARG B 1 373 ? 11.792 -24.790 40.151 1.00 32.68 373 ARG B C 1
ATOM 7265 O O . ARG B 1 373 ? 11.789 -25.461 39.121 1.00 33.07 373 ARG B O 1
ATOM 7273 N N . ASP B 1 374 ? 10.881 -24.916 41.109 1.00 34.48 374 ASP B N 1
ATOM 7274 C CA . ASP B 1 374 ? 9.790 -25.877 41.034 1.00 35.39 374 ASP B CA 1
ATOM 7275 C C . ASP B 1 374 ? 8.979 -25.777 39.750 1.00 34.33 374 ASP B C 1
ATOM 7276 O O . ASP B 1 374 ? 8.790 -26.773 39.056 1.00 34.50 374 ASP B O 1
ATOM 7281 N N . ASP B 1 375 ? 8.496 -24.574 39.450 1.00 33.01 375 ASP B N 1
ATOM 7282 C CA . ASP B 1 375 ? 7.664 -24.333 38.272 1.00 30.06 375 ASP B CA 1
ATOM 7283 C C . ASP B 1 375 ? 8.364 -24.533 36.940 1.00 29.11 375 ASP B C 1
ATOM 7284 O O . ASP B 1 375 ? 7.722 -24.532 35.894 1.00 30.23 375 ASP B O 1
ATOM 7289 N N . GLY B 1 376 ? 9.678 -24.700 36.969 1.00 27.82 376 GLY B N 1
ATOM 7290 C CA . GLY B 1 376 ? 10.400 -24.903 35.730 1.00 25.24 376 GLY B CA 1
ATOM 7291 C C . GLY B 1 376 ? 11.203 -23.704 35.254 1.00 23.44 376 GLY B C 1
ATOM 7292 O O . GLY B 1 376 ? 11.985 -23.827 34.308 1.00 23.66 376 GLY B O 1
ATOM 7293 N N . SER B 1 377 ? 11.018 -22.546 35.882 1.00 20.56 377 SER B N 1
ATOM 7294 C CA . SER B 1 377 ? 11.769 -21.358 35.483 1.00 20.11 377 SER B CA 1
ATOM 7295 C C . SER B 1 377 ? 13.241 -21.545 35.854 1.00 19.75 377 SER B C 1
ATOM 7296 O O . SER B 1 377 ? 13.575 -22.375 36.688 1.00 18.71 377 SER B O 1
ATOM 7299 N N . VAL B 1 378 ? 14.118 -20.775 35.233 1.00 20.62 378 VAL B N 1
ATOM 7300 C CA . VAL B 1 378 ? 15.538 -20.898 35.514 1.00 21.42 378 VAL B CA 1
ATOM 7301 C C . VAL B 1 378 ? 16.117 -19.588 35.988 1.00 21.66 378 VAL B C 1
ATOM 7302 O O . VAL B 1 378 ? 15.832 -18.537 35.428 1.00 22.77 378 VAL B O 1
ATOM 7306 N N . ALA B 1 379 ? 16.939 -19.657 37.024 1.00 22.64 379 ALA B N 1
ATOM 7307 C CA . ALA B 1 379 ? 17.575 -18.465 37.558 1.00 23.11 379 ALA B CA 1
ATOM 7308 C C . ALA B 1 379 ? 19.076 -18.671 37.458 1.00 23.04 379 ALA B C 1
ATOM 7309 O O . ALA B 1 379 ? 19.564 -19.793 37.591 1.00 23.67 379 ALA B O 1
ATOM 7311 N N . LEU B 1 380 ? 19.802 -17.585 37.218 1.00 24.10 380 LEU B N 1
ATOM 7312 C CA . LEU B 1 380 ? 21.253 -17.634 37.091 1.00 22.37 380 LEU B CA 1
ATOM 7313 C C . LEU B 1 380 ? 21.898 -16.448 37.784 1.00 21.86 380 LEU B C 1
ATOM 7314 O O . LEU B 1 380 ? 21.404 -15.328 37.698 1.00 23.95 380 LEU B O 1
ATOM 7319 N N . ILE B 1 381 ? 23.001 -16.702 38.479 1.00 19.98 381 ILE B N 1
ATOM 7320 C CA . ILE B 1 381 ? 23.741 -15.639 39.149 1.00 18.60 381 ILE B CA 1
ATOM 7321 C C . ILE B 1 381 ? 25.212 -15.805 38.800 1.00 17.93 381 ILE B C 1
ATOM 7322 O O . ILE B 1 381 ? 25.757 -16.909 38.856 1.00 15.68 381 ILE B O 1
ATOM 7327 N N . ALA B 1 382 ? 25.833 -14.695 38.428 1.00 18.71 382 ALA B N 1
ATOM 7328 C CA . ALA B 1 382 ? 27.244 -14.658 38.077 1.00 19.29 382 ALA B CA 1
ATOM 7329 C C . ALA B 1 382 ? 27.836 -13.433 38.766 1.00 20.18 382 ALA B C 1
ATOM 7330 O O . ALA B 1 382 ? 27.158 -12.418 38.928 1.00 21.16 382 ALA B O 1
ATOM 7332 N N . TRP B 1 383 ? 29.094 -13.538 39.184 1.00 20.80 383 TRP B N 1
ATOM 7333 C CA . TRP B 1 383 ? 29.780 -12.444 39.866 1.00 20.34 383 TRP B CA 1
ATOM 7334 C C . TRP B 1 383 ? 31.191 -12.288 39.325 1.00 21.58 383 TRP B C 1
ATOM 7335 O O . TRP B 1 383 ? 31.783 -13.242 38.836 1.00 23.29 383 TRP B O 1
ATOM 7346 N N . ASN B 1 384 ? 31.723 -11.077 39.427 1.00 23.04 384 ASN B N 1
ATOM 7347 C CA . ASN B 1 384 ? 33.057 -10.769 38.933 1.00 24.41 384 ASN B CA 1
ATOM 7348 C C . ASN B 1 384 ? 33.785 -9.876 39.947 1.00 26.30 384 ASN B C 1
ATOM 7349 O O . ASN B 1 384 ? 33.862 -8.657 39.782 1.00 28.50 384 ASN B O 1
ATOM 7354 N N . GLU B 1 385 ? 34.303 -10.488 41.005 1.00 26.07 385 GLU B N 1
ATOM 7355 C CA . GLU B 1 385 ? 35.015 -9.748 42.034 1.00 27.21 385 GLU B CA 1
ATOM 7356 C C . GLU B 1 385 ? 36.433 -9.429 41.574 1.00 28.15 385 GLU B C 1
ATOM 7357 O O . GLU B 1 385 ? 37.090 -10.254 40.946 1.00 27.31 385 GLU B O 1
ATOM 7363 N N . VAL B 1 386 ? 36.899 -8.225 41.883 1.00 29.51 386 VAL B N 1
ATOM 7364 C CA . VAL B 1 386 ? 38.241 -7.817 41.497 1.00 31.14 386 VAL B CA 1
ATOM 7365 C C . VAL B 1 386 ? 39.121 -7.811 42.734 1.00 32.44 386 VAL B C 1
ATOM 7366 O O . VAL B 1 386 ? 39.098 -6.868 43.524 1.00 31.61 386 VAL B O 1
ATOM 7370 N N . MET B 1 387 ? 39.894 -8.880 42.894 1.00 35.94 387 MET B N 1
ATOM 7371 C CA . MET B 1 387 ? 40.783 -9.038 44.041 1.00 39.82 387 MET B CA 1
ATOM 7372 C C . MET B 1 387 ? 41.856 -7.966 44.155 1.00 42.57 387 MET B C 1
ATOM 7373 O O . MET B 1 387 ? 42.086 -7.418 45.228 1.00 43.18 387 MET B O 1
ATOM 7378 N N . ASP B 1 388 ? 42.516 -7.679 43.044 1.00 47.15 388 ASP B N 1
ATOM 7379 C CA . ASP B 1 388 ? 43.561 -6.674 43.017 1.00 51.20 388 ASP B CA 1
ATOM 7380 C C . ASP B 1 388 ? 43.264 -5.746 41.851 1.00 52.56 388 ASP B C 1
ATOM 7381 O O . ASP B 1 388 ? 42.436 -6.060 40.999 1.00 53.36 388 ASP B O 1
ATOM 7386 N N . LYS B 1 389 ? 43.930 -4.602 41.809 1.00 54.02 389 LYS B N 1
ATOM 7387 C CA . LYS B 1 389 ? 43.699 -3.656 40.731 1.00 56.85 389 LYS B CA 1
ATOM 7388 C C . LYS B 1 389 ? 44.260 -4.159 39.398 1.00 57.87 389 LYS B C 1
ATOM 7389 O O . LYS B 1 389 ? 45.324 -4.778 39.355 1.00 58.30 389 LYS B O 1
ATOM 7395 N N . THR B 1 390 ? 43.520 -3.907 38.320 1.00 59.44 390 THR B N 1
ATOM 7396 C CA . THR B 1 390 ? 43.919 -4.301 36.967 1.00 60.68 390 THR B CA 1
ATOM 7397 C C . THR B 1 390 ? 43.265 -3.355 35.969 1.00 61.64 390 THR B C 1
ATOM 7398 O O . THR B 1 390 ? 42.437 -2.521 36.341 1.00 62.05 390 THR B O 1
ATOM 7402 N N . GLU B 1 391 ? 43.636 -3.490 34.700 1.00 62.29 391 GLU B N 1
ATOM 7403 C CA . GLU B 1 391 ? 43.065 -2.656 33.650 1.00 62.24 391 GLU B CA 1
ATOM 7404 C C . GLU B 1 391 ? 42.003 -3.427 32.868 1.00 60.66 391 GLU B C 1
ATOM 7405 O O . GLU B 1 391 ? 41.282 -2.852 32.057 1.00 60.80 391 GLU B O 1
ATOM 7411 N N . ASN B 1 392 ? 41.912 -4.731 33.111 1.00 58.89 392 ASN B N 1
ATOM 7412 C CA . ASN B 1 392 ? 40.911 -5.554 32.439 1.00 57.19 392 ASN B CA 1
ATOM 7413 C C . ASN B 1 392 ? 40.052 -6.275 33.472 1.00 54.58 392 ASN B C 1
ATOM 7414 O O . ASN B 1 392 ? 40.161 -7.490 33.652 1.00 53.81 392 ASN B O 1
ATOM 7419 N N . PRO B 1 393 ? 39.191 -5.524 34.177 1.00 52.11 393 PRO B N 1
ATOM 7420 C CA . PRO B 1 393 ? 38.308 -6.089 35.197 1.00 50.26 393 PRO B CA 1
ATOM 7421 C C . PRO B 1 393 ? 37.027 -6.681 34.615 1.00 49.17 393 PRO B C 1
ATOM 7422 O O . PRO B 1 393 ? 36.249 -7.302 35.332 1.00 49.75 393 PRO B O 1
ATOM 7426 N N . ASP B 1 394 ? 36.811 -6.491 33.316 1.00 47.72 394 ASP B N 1
ATOM 7427 C CA . ASP B 1 394 ? 35.611 -7.002 32.660 1.00 46.75 394 ASP B CA 1
ATOM 7428 C C . ASP B 1 394 ? 35.680 -8.480 32.311 1.00 46.03 394 ASP B C 1
ATOM 7429 O O . ASP B 1 394 ? 36.755 -9.027 32.060 1.00 46.53 394 ASP B O 1
ATOM 7434 N N . GLU B 1 395 ? 34.515 -9.116 32.286 1.00 45.03 395 GLU B N 1
ATOM 7435 C CA . GLU B 1 395 ? 34.425 -10.526 31.957 1.00 44.15 395 GLU B CA 1
ATOM 7436 C C . GLU B 1 395 ? 33.175 -10.790 31.123 1.00 42.46 395 GLU B C 1
ATOM 7437 O O . GLU B 1 395 ? 32.065 -10.519 31.564 1.00 42.32 395 GLU B O 1
ATOM 7443 N N . ASP B 1 396 ? 33.359 -11.313 29.914 1.00 41.29 396 ASP B N 1
ATOM 7444 C CA . ASP B 1 396 ? 32.229 -11.600 29.038 1.00 41.27 396 ASP B CA 1
ATOM 7445 C C . ASP B 1 396 ? 31.698 -13.005 29.242 1.00 40.12 396 ASP B C 1
ATOM 7446 O O . ASP B 1 396 ? 32.456 -13.940 29.503 1.00 38.93 396 ASP B O 1
ATOM 7451 N N . TYR B 1 397 ? 30.384 -13.143 29.112 1.00 38.62 397 TYR B N 1
ATOM 7452 C CA . TYR B 1 397 ? 29.734 -14.428 29.290 1.00 39.14 397 TYR B CA 1
ATOM 7453 C C . TYR B 1 397 ? 28.835 -14.828 28.139 1.00 39.02 397 TYR B C 1
ATOM 7454 O O . TYR B 1 397 ? 28.176 -14.000 27.512 1.00 38.64 397 TYR B O 1
ATOM 7463 N N . GLU B 1 398 ? 28.808 -16.124 27.884 1.00 39.58 398 GLU B N 1
ATOM 7464 C CA . GLU B 1 398 ? 27.973 -16.686 26.847 1.00 40.14 398 GLU B CA 1
ATOM 7465 C C . GLU B 1 398 ? 27.532 -18.000 27.458 1.00 39.38 398 GLU B C 1
ATOM 7466 O O . GLU B 1 398 ? 28.343 -18.908 27.651 1.00 39.53 398 GLU B O 1
ATOM 7472 N N . VAL B 1 399 ? 26.251 -18.092 27.789 1.00 37.81 399 VAL B N 1
ATOM 7473 C CA . VAL B 1 399 ? 25.736 -19.297 28.416 1.00 36.28 399 VAL B CA 1
ATOM 7474 C C . VAL B 1 399 ? 24.521 -19.833 27.684 1.00 36.25 399 VAL B C 1
ATOM 7475 O O . VAL B 1 399 ? 23.636 -19.073 27.300 1.00 35.46 399 VAL B O 1
ATOM 7479 N N . GLU B 1 400 ? 24.488 -21.144 27.482 1.00 37.07 400 GLU B N 1
ATOM 7480 C CA . GLU B 1 400 ? 23.352 -21.768 26.822 1.00 39.54 400 GLU B CA 1
ATOM 7481 C C . GLU B 1 400 ? 22.540 -22.408 27.929 1.00 39.06 400 GLU B C 1
ATOM 7482 O O . GLU B 1 400 ? 22.976 -23.381 28.537 1.00 39.97 400 GLU B O 1
ATOM 7488 N N . ILE B 1 401 ? 21.364 -21.849 28.194 1.00 38.59 401 ILE B N 1
ATOM 7489 C CA . ILE B 1 401 ? 20.504 -22.343 29.258 1.00 37.91 401 ILE B CA 1
ATOM 7490 C C . ILE B 1 401 ? 19.313 -23.147 28.755 1.00 37.17 401 ILE B C 1
ATOM 7491 O O . ILE B 1 401 ? 18.572 -22.701 27.880 1.00 38.06 401 ILE B O 1
ATOM 7496 N N . PRO B 1 402 ? 19.108 -24.347 29.321 1.00 36.57 402 PRO B N 1
ATOM 7497 C CA . PRO B 1 402 ? 18.002 -25.231 28.944 1.00 36.01 402 PRO B CA 1
ATOM 7498 C C . PRO B 1 402 ? 16.683 -24.709 29.486 1.00 36.44 402 PRO B C 1
ATOM 7499 O O . PRO B 1 402 ? 16.581 -24.359 30.656 1.00 36.91 402 PRO B O 1
ATOM 7503 N N . VAL B 1 403 ? 15.669 -24.665 28.637 1.00 37.84 403 VAL B N 1
ATOM 7504 C CA . VAL B 1 403 ? 14.370 -24.180 29.064 1.00 40.47 403 VAL B CA 1
ATOM 7505 C C . VAL B 1 403 ? 13.241 -25.045 28.502 1.00 42.31 403 VAL B C 1
ATOM 7506 O O . VAL B 1 403 ? 13.210 -25.357 27.314 1.00 43.53 403 VAL B O 1
ATOM 7510 N N . ARG B 1 404 ? 12.323 -25.440 29.374 1.00 44.12 404 ARG B N 1
ATOM 7511 C CA . ARG B 1 404 ? 11.187 -26.262 28.984 1.00 46.80 404 ARG B CA 1
ATOM 7512 C C . ARG B 1 404 ? 10.348 -25.567 27.918 1.00 47.28 404 ARG B C 1
ATOM 7513 O O . ARG B 1 404 ? 10.159 -26.091 26.824 1.00 48.79 404 ARG B O 1
ATOM 7521 N N . PHE B 1 405 ? 9.844 -24.384 28.253 1.00 46.90 405 PHE B N 1
ATOM 7522 C CA . PHE B 1 405 ? 9.017 -23.597 27.345 1.00 46.83 405 PHE B CA 1
ATOM 7523 C C . PHE B 1 405 ? 9.750 -23.044 26.121 1.00 46.22 405 PHE B C 1
ATOM 7524 O O . PHE B 1 405 ? 10.972 -23.136 26.014 1.00 45.80 405 PHE B O 1
ATOM 7532 N N . ARG B 1 406 ? 8.982 -22.460 25.204 1.00 46.24 406 ARG B N 1
ATOM 7533 C CA . ARG B 1 406 ? 9.516 -21.898 23.961 1.00 45.51 406 ARG B CA 1
ATOM 7534 C C . ARG B 1 406 ? 9.669 -20.383 24.016 1.00 42.97 406 ARG B C 1
ATOM 7535 O O . ARG B 1 406 ? 10.668 -19.828 23.543 1.00 41.74 406 ARG B O 1
ATOM 7543 N N . ASP B 1 407 ? 8.653 -19.727 24.574 1.00 39.57 407 ASP B N 1
ATOM 7544 C CA . ASP B 1 407 ? 8.641 -18.277 24.719 1.00 36.41 407 ASP B CA 1
ATOM 7545 C C . ASP B 1 407 ? 9.149 -17.960 26.124 1.00 34.14 407 ASP B C 1
ATOM 7546 O O . ASP B 1 407 ? 8.638 -18.476 27.111 1.00 35.16 407 ASP B O 1
ATOM 7551 N N . VAL B 1 408 ? 10.155 -17.104 26.213 1.00 32.40 408 VAL B N 1
ATOM 7552 C CA . VAL B 1 408 ? 10.742 -16.782 27.502 1.00 29.19 408 VAL B CA 1
ATOM 7553 C C . VAL B 1 408 ? 10.680 -15.314 27.886 1.00 27.26 408 VAL B C 1
ATOM 7554 O O . VAL B 1 408 ? 10.862 -14.436 27.049 1.00 30.19 408 VAL B O 1
ATOM 7558 N N . PHE B 1 409 ? 10.401 -15.050 29.155 1.00 23.63 409 PHE B N 1
ATOM 7559 C CA . PHE B 1 409 ? 10.399 -13.686 29.650 1.00 21.97 409 PHE B CA 1
ATOM 7560 C C . PHE B 1 409 ? 11.670 -13.613 30.476 1.00 21.49 409 PHE B C 1
ATOM 7561 O O . PHE B 1 409 ? 11.936 -14.488 31.299 1.00 22.38 409 PHE B O 1
ATOM 7569 N N . ILE B 1 410 ? 12.460 -12.575 30.253 1.00 21.04 410 ILE B N 1
ATOM 7570 C CA . ILE B 1 410 ? 13.718 -12.428 30.959 1.00 21.10 410 ILE B CA 1
ATOM 7571 C C . ILE B 1 410 ? 13.738 -11.199 31.864 1.00 21.17 410 ILE B C 1
ATOM 7572 O O . ILE B 1 410 ? 13.369 -10.097 31.453 1.00 22.13 410 ILE B O 1
ATOM 7577 N N . LYS B 1 411 ? 14.142 -11.409 33.112 1.00 20.50 411 LYS B N 1
ATOM 7578 C CA . LYS B 1 411 ? 14.248 -10.331 34.086 1.00 20.61 411 LYS B CA 1
ATOM 7579 C C . LYS B 1 411 ? 15.693 -10.349 34.581 1.00 20.48 411 LYS B C 1
ATOM 7580 O O . LYS B 1 411 ? 16.145 -11.338 35.150 1.00 21.12 411 LYS B O 1
ATOM 7586 N N . ARG B 1 412 ? 16.411 -9.257 34.347 1.00 18.89 412 ARG B N 1
ATOM 7587 C CA . ARG B 1 412 ? 17.815 -9.150 34.736 1.00 21.12 412 ARG B CA 1
ATOM 7588 C C . ARG B 1 412 ? 18.034 -8.063 35.786 1.00 21.19 412 ARG B C 1
ATOM 7589 O O . ARG B 1 412 ? 17.615 -6.919 35.608 1.00 21.38 412 ARG B O 1
ATOM 7597 N N . GLN B 1 413 ? 18.694 -8.425 36.879 1.00 21.37 413 GLN B N 1
ATOM 7598 C CA . GLN B 1 413 ? 18.991 -7.467 37.939 1.00 21.88 413 GLN B CA 1
ATOM 7599 C C . GLN B 1 413 ? 20.497 -7.414 38.054 1.00 21.50 413 GLN B C 1
ATOM 7600 O O . GLN B 1 413 ? 21.172 -8.434 37.953 1.00 22.39 413 GLN B O 1
ATOM 7606 N N . LEU B 1 414 ? 21.022 -6.219 38.276 1.00 21.75 414 LEU B N 1
ATOM 7607 C CA . LEU B 1 414 ? 22.458 -6.050 38.329 1.00 22.46 414 LEU B CA 1
ATOM 7608 C C . LEU B 1 414 ? 22.925 -4.980 39.308 1.00 21.77 414 LEU B C 1
ATOM 7609 O O . LEU B 1 414 ? 22.257 -3.966 39.518 1.00 19.31 414 LEU B O 1
ATOM 7614 N N . ILE B 1 415 ? 24.076 -5.242 39.916 1.00 20.70 415 ILE B N 1
ATOM 7615 C CA . ILE B 1 415 ? 24.707 -4.309 40.832 1.00 20.71 415 ILE B CA 1
ATOM 7616 C C . ILE B 1 415 ? 26.200 -4.341 40.513 1.00 21.48 415 ILE B C 1
ATOM 7617 O O . ILE B 1 415 ? 26.763 -5.399 40.229 1.00 22.25 415 ILE B O 1
ATOM 7622 N N . ASP B 1 416 ? 26.824 -3.169 40.521 1.00 22.57 416 ASP B N 1
ATOM 7623 C CA . ASP B 1 416 ? 28.252 -3.040 40.269 1.00 23.12 416 ASP B CA 1
ATOM 7624 C C . ASP B 1 416 ? 28.674 -1.652 40.722 1.00 22.21 416 ASP B C 1
ATOM 7625 O O . ASP B 1 416 ? 27.952 -1.013 41.481 1.00 21.84 416 ASP B O 1
ATOM 7630 N N . GLU B 1 417 ? 29.832 -1.181 40.271 1.00 23.03 417 GLU B N 1
ATOM 7631 C CA . GLU B 1 417 ? 30.326 0.128 40.690 1.00 22.31 417 GLU B CA 1
ATOM 7632 C C . GLU B 1 417 ? 29.383 1.292 40.392 1.00 21.69 417 GLU B C 1
ATOM 7633 O O . GLU B 1 417 ? 29.425 2.311 41.077 1.00 22.10 417 GLU B O 1
ATOM 7639 N N . GLU B 1 418 ? 28.532 1.142 39.382 1.00 22.35 418 GLU B N 1
ATOM 7640 C CA . GLU B 1 418 ? 27.591 2.198 39.008 1.00 25.46 418 GLU B CA 1
ATOM 7641 C C . GLU B 1 418 ? 26.128 1.894 39.299 1.00 23.49 418 GLU B C 1
ATOM 7642 O O . GLU B 1 418 ? 25.266 2.731 39.044 1.00 24.63 418 GLU B O 1
ATOM 7648 N N . HIS B 1 419 ? 25.836 0.709 39.817 1.00 21.46 419 HIS B N 1
ATOM 7649 C CA . HIS B 1 419 ? 24.454 0.355 40.087 1.00 22.03 419 HIS B CA 1
ATOM 7650 C C . HIS B 1 419 ? 24.278 -0.277 41.459 1.00 22.12 419 HIS B C 1
ATOM 7651 O O . HIS B 1 419 ? 24.886 -1.304 41.760 1.00 23.25 419 HIS B O 1
ATOM 7658 N N . GLY B 1 420 ? 23.429 0.337 42.280 1.00 21.84 420 GLY B N 1
ATOM 7659 C CA . GLY B 1 420 ? 23.200 -0.168 43.623 1.00 20.56 420 GLY B CA 1
ATOM 7660 C C . GLY B 1 420 ? 24.468 -0.049 44.445 1.00 18.43 420 GLY B C 1
ATOM 7661 O O . GLY B 1 420 ? 24.829 -0.963 45.186 1.00 20.45 420 GLY B O 1
ATOM 7662 N N . ASN B 1 421 ? 25.140 1.089 44.318 1.00 15.79 421 ASN B N 1
ATOM 7663 C CA . ASN B 1 421 ? 26.387 1.336 45.035 1.00 17.69 421 ASN B CA 1
ATOM 7664 C C . ASN B 1 421 ? 26.269 2.657 45.793 1.00 17.97 421 ASN B C 1
ATOM 7665 O O . ASN B 1 421 ? 26.984 3.614 45.505 1.00 18.83 421 ASN B O 1
ATOM 7670 N N . PRO B 1 422 ? 25.362 2.719 46.785 1.00 18.72 422 PRO B N 1
ATOM 7671 C CA . PRO B 1 422 ? 25.168 3.940 47.571 1.00 19.05 422 PRO B CA 1
ATOM 7672 C C . PRO B 1 422 ? 26.483 4.534 48.075 1.00 19.69 422 PRO B C 1
ATOM 7673 O O . PRO B 1 422 ? 26.620 5.749 48.213 1.00 19.90 422 PRO B O 1
ATOM 7677 N N . TRP B 1 423 ? 27.453 3.665 48.331 1.00 20.68 423 TRP B N 1
ATOM 7678 C CA . TRP B 1 423 ? 28.761 4.089 48.805 1.00 19.51 423 TRP B CA 1
ATOM 7679 C C . TRP B 1 423 ? 29.434 5.053 47.817 1.00 20.12 423 TRP B C 1
ATOM 7680 O O . TRP B 1 423 ? 29.900 6.126 48.208 1.00 20.70 423 TRP B O 1
ATOM 7691 N N . GLY B 1 424 ? 29.475 4.682 46.541 1.00 19.91 424 GLY B N 1
ATOM 7692 C CA . GLY B 1 424 ? 30.099 5.545 45.546 1.00 17.58 424 GLY B CA 1
ATOM 7693 C C . GLY B 1 424 ? 29.460 6.922 45.525 1.00 18.25 424 GLY B C 1
ATOM 7694 O O . GLY B 1 424 ? 30.142 7.950 45.427 1.00 16.60 424 GLY B O 1
ATOM 7695 N N . THR B 1 425 ? 28.135 6.937 45.619 1.00 15.08 425 THR B N 1
ATOM 7696 C CA . THR B 1 425 ? 27.383 8.178 45.618 1.00 15.86 425 THR B CA 1
ATOM 7697 C C . THR B 1 425 ? 27.719 9.032 46.833 1.00 16.31 425 THR B C 1
ATOM 7698 O O . THR B 1 425 ? 27.927 10.237 46.725 1.00 17.26 425 THR B O 1
ATOM 7702 N N . TRP B 1 426 ? 27.747 8.391 47.991 1.00 15.84 426 TRP B N 1
ATOM 7703 C CA . TRP B 1 426 ? 28.068 9.058 49.234 1.00 16.56 426 TRP B CA 1
ATOM 7704 C C . TRP B 1 426 ? 29.436 9.713 49.054 1.00 17.20 426 TRP B C 1
ATOM 7705 O O . TRP B 1 426 ? 29.736 10.735 49.669 1.00 16.83 426 TRP B O 1
ATOM 7716 N N . ILE B 1 427 ? 30.261 9.116 48.200 1.00 19.51 427 ILE B N 1
ATOM 7717 C CA . ILE B 1 427 ? 31.581 9.662 47.927 1.00 21.55 427 ILE B CA 1
ATOM 7718 C C . ILE B 1 427 ? 31.402 10.874 47.011 1.00 23.37 427 ILE B C 1
ATOM 7719 O O . ILE B 1 427 ? 32.148 11.853 47.104 1.00 23.35 427 ILE B O 1
ATOM 7724 N N . HIS B 1 428 ? 30.398 10.816 46.139 1.00 22.82 428 HIS B N 1
ATOM 7725 C CA . HIS B 1 428 ? 30.119 11.939 45.249 1.00 21.69 428 HIS B CA 1
ATOM 7726 C C . HIS B 1 428 ? 29.662 13.120 46.102 1.00 22.59 428 HIS B C 1
ATOM 7727 O O . HIS B 1 428 ? 29.988 14.262 45.802 1.00 23.52 428 HIS B O 1
ATOM 7734 N N . MET B 1 429 ? 28.907 12.830 47.164 1.00 22.41 429 MET B N 1
ATOM 7735 C CA . MET B 1 429 ? 28.369 13.855 48.065 1.00 21.76 429 MET B CA 1
ATOM 7736 C C . MET B 1 429 ? 29.406 14.489 48.984 1.00 22.16 429 MET B C 1
ATOM 7737 O O . MET B 1 429 ? 29.108 15.455 49.685 1.00 20.36 429 MET B O 1
ATOM 7742 N N . GLY B 1 430 ? 30.612 13.938 49.007 1.00 21.72 430 GLY B N 1
ATOM 7743 C CA . GLY B 1 430 ? 31.630 14.495 49.874 1.00 19.45 430 GLY B CA 1
ATOM 7744 C C . GLY B 1 430 ? 31.692 13.741 51.187 1.00 18.69 430 GLY B C 1
ATOM 7745 O O . GLY B 1 430 ? 32.103 14.290 52.210 1.00 20.00 430 GLY B O 1
ATOM 7746 N N . ARG B 1 431 ? 31.267 12.480 51.156 1.00 17.61 431 ARG B N 1
ATOM 7747 C CA . ARG B 1 431 ? 31.291 11.615 52.333 1.00 16.35 431 ARG B CA 1
ATOM 7748 C C . ARG B 1 431 ? 30.693 12.237 53.583 1.00 16.27 431 ARG B C 1
ATOM 7749 O O . ARG B 1 431 ? 31.308 12.215 54.649 1.00 15.69 431 ARG B O 1
ATOM 7757 N N . PRO B 1 432 ? 29.478 12.793 53.484 1.00 15.71 432 PRO B N 1
ATOM 7758 C CA . PRO B 1 432 ? 28.893 13.392 54.686 1.00 16.50 432 PRO B CA 1
ATOM 7759 C C . PRO B 1 432 ? 28.768 12.384 55.824 1.00 17.88 432 PRO B C 1
ATOM 7760 O O . PRO B 1 432 ? 28.358 11.241 55.609 1.00 19.38 432 PRO B O 1
ATOM 7764 N N . ARG B 1 433 ? 29.134 12.800 57.032 1.00 17.57 433 ARG B N 1
ATOM 7765 C CA . ARG B 1 433 ? 29.035 11.919 58.191 1.00 17.50 433 ARG B CA 1
ATOM 7766 C C . ARG B 1 433 ? 27.594 11.829 58.657 1.00 18.47 433 ARG B C 1
ATOM 7767 O O . ARG B 1 433 ? 27.125 10.761 59.032 1.00 19.26 433 ARG B O 1
ATOM 7775 N N . TYR B 1 434 ? 26.907 12.967 58.632 1.00 18.81 434 TYR B N 1
ATOM 7776 C CA . TYR B 1 434 ? 25.524 13.057 59.080 1.00 18.86 434 TYR B CA 1
ATOM 7777 C C . TYR B 1 434 ? 24.671 13.706 58.002 1.00 19.01 434 TYR B C 1
ATOM 7778 O O . TYR B 1 434 ? 24.200 14.831 58.162 1.00 20.91 434 TYR B O 1
ATOM 7787 N N . PRO B 1 435 ? 24.458 12.998 56.885 1.00 18.81 435 PRO B N 1
ATOM 7788 C CA . PRO B 1 435 ? 23.656 13.528 55.781 1.00 20.54 435 PRO B CA 1
ATOM 7789 C C . PRO B 1 435 ? 22.265 14.013 56.173 1.00 22.51 435 PRO B C 1
ATOM 7790 O O . PRO B 1 435 ? 21.724 13.640 57.220 1.00 23.05 435 PRO B O 1
ATOM 7794 N N . SER B 1 436 ? 21.699 14.856 55.317 1.00 22.96 436 SER B N 1
ATOM 7795 C CA . SER B 1 436 ? 20.363 15.397 55.519 1.00 23.94 436 SER B CA 1
ATOM 7796 C C . SER B 1 436 ? 19.365 14.312 55.121 1.00 25.30 436 SER B C 1
ATOM 7797 O O . SER B 1 436 ? 19.761 13.215 54.722 1.00 24.58 436 SER B O 1
ATOM 7800 N N . LYS B 1 437 ? 18.074 14.618 55.222 1.00 26.66 437 LYS B N 1
ATOM 7801 C CA . LYS B 1 437 ? 17.046 13.651 54.860 1.00 28.95 437 LYS B CA 1
ATOM 7802 C C . LYS B 1 437 ? 16.954 13.559 53.345 1.00 29.05 437 LYS B C 1
ATOM 7803 O O . LYS B 1 437 ? 16.628 12.511 52.785 1.00 29.30 437 LYS B O 1
ATOM 7809 N N . GLU B 1 438 ? 17.258 14.669 52.687 1.00 28.89 438 GLU B N 1
ATOM 7810 C CA . GLU B 1 438 ? 17.248 14.738 51.235 1.00 28.71 438 GLU B CA 1
ATOM 7811 C C . GLU B 1 438 ? 18.387 13.878 50.687 1.00 25.73 438 GLU B C 1
ATOM 7812 O O . GLU B 1 438 ? 18.242 13.203 49.669 1.00 24.31 438 GLU B O 1
ATOM 7818 N N . GLN B 1 439 ? 19.522 13.912 51.373 1.00 22.90 439 GLN B N 1
ATOM 7819 C CA . GLN B 1 439 ? 20.688 13.146 50.960 1.00 22.18 439 GLN B CA 1
ATOM 7820 C C . GLN B 1 439 ? 20.475 11.660 51.220 1.00 21.32 439 GLN B C 1
ATOM 7821 O O . GLN B 1 439 ? 20.840 10.827 50.396 1.00 23.04 439 GLN B O 1
ATOM 7827 N N . VAL B 1 440 ? 19.892 11.327 52.366 1.00 20.30 440 VAL B N 1
ATOM 7828 C CA . VAL B 1 440 ? 19.616 9.933 52.681 1.00 19.50 440 VAL B CA 1
ATOM 7829 C C . VAL B 1 440 ? 18.605 9.393 51.672 1.00 19.13 440 VAL B C 1
ATOM 7830 O O . VAL B 1 440 ? 18.662 8.223 51.294 1.00 18.18 440 VAL B O 1
ATOM 7834 N N . ASN B 1 441 ? 17.685 10.248 51.229 1.00 19.91 441 ASN B N 1
ATOM 7835 C CA . ASN B 1 441 ? 16.689 9.829 50.249 1.00 20.78 441 ASN B CA 1
ATOM 7836 C C . ASN B 1 441 ? 17.352 9.481 48.926 1.00 20.22 441 ASN B C 1
ATOM 7837 O O . ASN B 1 441 ? 16.973 8.516 48.271 1.00 18.59 441 ASN B O 1
ATOM 7842 N N . THR B 1 442 ? 18.340 10.277 48.533 1.00 19.52 442 THR B N 1
ATOM 7843 C CA . THR B 1 442 ? 19.049 10.032 47.290 1.00 19.80 442 THR B CA 1
ATOM 7844 C C . THR B 1 442 ? 19.862 8.749 47.401 1.00 21.03 442 THR B C 1
ATOM 7845 O O . THR B 1 442 ? 20.054 8.031 46.417 1.00 23.35 442 THR B O 1
ATOM 7849 N N . LEU B 1 443 ? 20.335 8.455 48.605 1.00 20.31 443 LEU B N 1
ATOM 7850 C CA . LEU B 1 443 ? 21.102 7.238 48.810 1.00 19.44 443 LEU B CA 1
ATOM 7851 C C . LEU B 1 443 ? 20.189 6.019 48.705 1.00 19.57 443 LEU B C 1
ATOM 7852 O O . LEU B 1 443 ? 20.613 4.961 48.258 1.00 18.27 443 LEU B O 1
ATOM 7857 N N . ARG B 1 444 ? 18.933 6.174 49.111 1.00 19.28 444 ARG B N 1
ATOM 7858 C CA . ARG B 1 444 ? 17.998 5.061 49.063 1.00 19.22 444 ARG B CA 1
ATOM 7859 C C . ARG B 1 444 ? 17.614 4.777 47.616 1.00 19.52 444 ARG B C 1
ATOM 7860 O O . ARG B 1 444 ? 17.557 3.618 47.197 1.00 20.26 444 ARG B O 1
ATOM 7868 N N . GLU B 1 445 ? 17.365 5.843 46.857 1.00 19.39 445 GLU B N 1
ATOM 7869 C CA . GLU B 1 445 ? 17.001 5.736 45.449 1.00 20.07 445 GLU B CA 1
ATOM 7870 C C . GLU B 1 445 ? 18.112 5.051 44.659 1.00 19.03 445 GLU B C 1
ATOM 7871 O O . GLU B 1 445 ? 17.852 4.266 43.750 1.00 18.02 445 GLU B O 1
ATOM 7877 N N . VAL B 1 446 ? 19.351 5.359 45.013 1.00 18.17 446 VAL B N 1
ATOM 7878 C CA . VAL B 1 446 ? 20.509 4.777 44.345 1.00 18.65 446 VAL B CA 1
ATOM 7879 C C . VAL B 1 446 ? 20.748 3.312 44.726 1.00 19.69 446 VAL B C 1
ATOM 7880 O O . VAL B 1 446 ? 21.111 2.497 43.883 1.00 21.73 446 VAL B O 1
ATOM 7884 N N . ALA B 1 447 ? 20.542 2.989 45.997 1.00 20.50 447 ALA B N 1
ATOM 7885 C CA . ALA B 1 447 ? 20.768 1.640 46.513 1.00 21.01 447 ALA B CA 1
ATOM 7886 C C . ALA B 1 447 ? 19.766 0.597 46.030 1.00 20.49 447 ALA B C 1
ATOM 7887 O O . ALA B 1 447 ? 19.068 -0.032 46.821 1.00 21.22 447 ALA B O 1
ATOM 7889 N N . LYS B 1 448 ? 19.712 0.420 44.720 1.00 20.97 448 LYS B N 1
ATOM 7890 C CA . LYS B 1 448 ? 18.827 -0.547 44.109 1.00 21.55 448 LYS B CA 1
ATOM 7891 C C . LYS B 1 448 ? 19.502 -1.106 42.873 1.00 21.22 448 LYS B C 1
ATOM 7892 O O . LYS B 1 448 ? 20.267 -0.411 42.201 1.00 19.01 448 LYS B O 1
ATOM 7898 N N . PRO B 1 449 ? 19.241 -2.382 42.564 1.00 21.13 449 PRO B N 1
ATOM 7899 C CA . PRO B 1 449 ? 19.869 -2.970 41.385 1.00 21.52 449 PRO B CA 1
ATOM 7900 C C . PRO B 1 449 ? 19.232 -2.445 40.104 1.00 21.56 449 PRO B C 1
ATOM 7901 O O . PRO B 1 449 ? 18.116 -1.934 40.118 1.00 19.47 449 PRO B O 1
ATOM 7905 N N . GLU B 1 450 ? 19.957 -2.540 38.999 1.00 21.83 450 GLU B N 1
ATOM 7906 C CA . GLU B 1 450 ? 19.404 -2.096 37.737 1.00 22.85 450 GLU B CA 1
ATOM 7907 C C . GLU B 1 450 ? 18.531 -3.229 37.237 1.00 22.84 450 GLU B C 1
ATOM 7908 O O . GLU B 1 450 ? 18.931 -4.392 37.294 1.00 22.03 450 GLU B O 1
ATOM 7914 N N . ILE B 1 451 ? 17.340 -2.896 36.757 1.00 23.04 451 ILE B N 1
ATOM 7915 C CA . ILE B 1 451 ? 16.432 -3.911 36.253 1.00 25.17 451 ILE B CA 1
ATOM 7916 C C . ILE B 1 451 ? 16.212 -3.764 34.755 1.00 25.18 451 ILE B C 1
ATOM 7917 O O . ILE B 1 451 ? 15.886 -2.688 34.265 1.00 27.58 451 ILE B O 1
ATOM 7922 N N . MET B 1 452 ? 16.410 -4.857 34.033 1.00 25.85 452 MET B N 1
ATOM 7923 C CA . MET B 1 452 ? 16.206 -4.881 32.595 1.00 26.84 452 MET B CA 1
ATOM 7924 C C . MET B 1 452 ? 15.395 -6.109 32.217 1.00 25.75 452 MET B C 1
ATOM 7925 O O . MET B 1 452 ? 15.705 -7.224 32.633 1.00 24.46 452 MET B O 1
ATOM 7930 N N . THR B 1 453 ? 14.345 -5.893 31.437 1.00 25.02 453 THR B N 1
ATOM 7931 C CA . THR B 1 453 ? 13.500 -6.983 30.986 1.00 26.22 453 THR B CA 1
ATOM 7932 C C . THR B 1 453 ? 13.673 -7.192 29.485 1.00 26.56 453 THR B C 1
ATOM 7933 O O . THR B 1 453 ? 14.081 -6.290 28.761 1.00 26.14 453 THR B O 1
ATOM 7937 N N . SER B 1 454 ? 13.366 -8.392 29.021 1.00 28.05 454 SER B N 1
ATOM 7938 C CA . SER B 1 454 ? 13.486 -8.700 27.610 1.00 29.68 454 SER B CA 1
ATOM 7939 C C . SER B 1 454 ? 12.785 -10.015 27.339 1.00 30.24 454 SER B C 1
ATOM 7940 O O . SER B 1 454 ? 12.289 -10.660 28.257 1.00 30.26 454 SER B O 1
ATOM 7943 N N . GLN B 1 455 ? 12.742 -10.402 26.072 1.00 33.07 455 GLN B N 1
ATOM 7944 C CA . GLN B 1 455 ? 12.100 -11.640 25.666 1.00 36.40 455 GLN B CA 1
ATOM 7945 C C . GLN B 1 455 ? 12.859 -12.247 24.489 1.00 40.00 455 GLN B C 1
ATOM 7946 O O . GLN B 1 455 ? 13.309 -11.528 23.593 1.00 39.82 455 GLN B O 1
ATOM 7952 N N . PRO B 1 456 ? 13.069 -13.574 24.514 1.00 43.01 456 PRO B N 1
ATOM 7953 C CA . PRO B 1 456 ? 13.772 -14.279 23.442 1.00 44.64 456 PRO B CA 1
ATOM 7954 C C . PRO B 1 456 ? 12.944 -15.491 23.035 1.00 46.55 456 PRO B C 1
ATOM 7955 O O . PRO B 1 456 ? 11.887 -15.761 23.615 1.00 47.55 456 PRO B O 1
ATOM 7959 N N . VAL B 1 457 ? 13.437 -16.229 22.049 1.00 48.41 457 VAL B N 1
ATOM 7960 C CA . VAL B 1 457 ? 12.751 -17.420 21.573 1.00 49.68 457 VAL B CA 1
ATOM 7961 C C . VAL B 1 457 ? 13.659 -18.610 21.820 1.00 50.33 457 VAL B C 1
ATOM 7962 O O . VAL B 1 457 ? 14.692 -18.745 21.161 1.00 51.87 457 VAL B O 1
ATOM 7966 N N . ALA B 1 458 ? 13.290 -19.453 22.782 1.00 50.16 458 ALA B N 1
ATOM 7967 C CA . ALA B 1 458 ? 14.080 -20.642 23.090 1.00 50.27 458 ALA B CA 1
ATOM 7968 C C . ALA B 1 458 ? 13.892 -21.575 21.905 1.00 49.46 458 ALA B C 1
ATOM 7969 O O . ALA B 1 458 ? 12.763 -21.843 21.505 1.00 49.59 458 ALA B O 1
ATOM 7971 N N . ASN B 1 459 ? 14.986 -22.064 21.336 1.00 49.14 459 ASN B N 1
ATOM 7972 C CA . ASN B 1 459 ? 14.875 -22.934 20.175 1.00 49.10 459 ASN B CA 1
ATOM 7973 C C . ASN B 1 459 ? 14.623 -24.403 20.490 1.00 49.45 459 ASN B C 1
ATOM 7974 O O . ASN B 1 459 ? 13.503 -24.787 20.833 1.00 50.82 459 ASN B O 1
ATOM 7979 N N . ASP B 1 460 ? 15.651 -25.231 20.360 1.00 48.86 460 ASP B N 1
ATOM 7980 C CA . ASP B 1 460 ? 15.488 -26.654 20.625 1.00 48.78 460 ASP B CA 1
ATOM 7981 C C . ASP B 1 460 ? 15.665 -26.942 22.117 1.00 47.17 460 ASP B C 1
ATOM 7982 O O . ASP B 1 460 ? 16.489 -27.763 22.512 1.00 46.20 460 ASP B O 1
ATOM 7987 N N . GLY B 1 461 ? 14.880 -26.250 22.937 1.00 46.15 461 GLY B N 1
ATOM 7988 C CA . GLY B 1 461 ? 14.956 -26.436 24.374 1.00 45.89 461 GLY B CA 1
ATOM 7989 C C . GLY B 1 461 ? 16.075 -25.641 25.022 1.00 44.64 461 GLY B C 1
ATOM 7990 O O . GLY B 1 461 ? 16.386 -25.837 26.195 1.00 44.15 461 GLY B O 1
ATOM 7991 N N . TYR B 1 462 ? 16.678 -24.736 24.261 1.00 43.43 462 TYR B N 1
ATOM 7992 C CA . TYR B 1 462 ? 17.768 -23.923 24.777 1.00 43.01 462 TYR B CA 1
ATOM 7993 C C . TYR B 1 462 ? 17.670 -22.447 24.422 1.00 43.14 462 TYR B C 1
ATOM 7994 O O . TYR B 1 462 ? 17.074 -22.070 23.409 1.00 42.55 462 TYR B O 1
ATOM 8003 N N . LEU B 1 463 ? 18.271 -21.622 25.275 1.00 42.20 463 LEU B N 1
ATOM 8004 C CA . LEU B 1 463 ? 18.301 -20.176 25.088 1.00 43.53 463 LEU B CA 1
ATOM 8005 C C . LEU B 1 463 ? 19.754 -19.757 25.294 1.00 42.78 463 LEU B C 1
ATOM 8006 O O . LEU B 1 463 ? 20.400 -20.190 26.248 1.00 41.37 463 LEU B O 1
ATOM 8011 N N . ASN B 1 464 ? 20.272 -18.930 24.394 1.00 42.71 464 ASN B N 1
ATOM 8012 C CA . ASN B 1 464 ? 21.652 -18.475 24.500 1.00 43.31 464 ASN B CA 1
ATOM 8013 C C . ASN B 1 464 ? 21.723 -17.076 25.110 1.00 42.29 464 ASN B C 1
ATOM 8014 O O . ASN B 1 464 ? 21.105 -16.145 24.604 1.00 42.57 464 ASN B O 1
ATOM 8019 N N . LEU B 1 465 ? 22.470 -16.936 26.203 1.00 41.22 465 LEU B N 1
ATOM 8020 C CA . LEU B 1 465 ? 22.625 -15.645 26.867 1.00 39.51 465 LEU B CA 1
ATOM 8021 C C . LEU B 1 465 ? 24.044 -15.127 26.775 1.00 38.51 465 LEU B C 1
ATOM 8022 O O . LEU B 1 465 ? 24.998 -15.841 27.087 1.00 38.63 465 LEU B O 1
ATOM 8027 N N . LYS B 1 466 ? 24.174 -13.874 26.360 1.00 36.62 466 LYS B N 1
ATOM 8028 C CA . LYS B 1 466 ? 25.472 -13.233 26.258 1.00 35.71 466 LYS B CA 1
ATOM 8029 C C . LYS B 1 466 ? 25.420 -11.948 27.067 1.00 34.28 466 LYS B C 1
ATOM 8030 O O . LYS B 1 466 ? 24.504 -11.141 26.910 1.00 35.01 466 LYS B O 1
ATOM 8036 N N . PHE B 1 467 ? 26.390 -11.767 27.953 1.00 32.17 467 PHE B N 1
ATOM 8037 C CA . PHE B 1 467 ? 26.446 -10.557 28.760 1.00 29.88 467 PHE B CA 1
ATOM 8038 C C . PHE B 1 467 ? 27.868 -10.295 29.236 1.00 28.25 467 PHE B C 1
ATOM 8039 O O . PHE B 1 467 ? 28.724 -11.180 29.182 1.00 25.18 467 PHE B O 1
ATOM 8047 N N . LYS B 1 468 ? 28.113 -9.065 29.674 1.00 27.07 468 LYS B N 1
ATOM 8048 C CA . LYS B 1 468 ? 29.429 -8.664 30.153 1.00 29.30 468 LYS B CA 1
ATOM 8049 C C . LYS B 1 468 ? 29.344 -8.197 31.606 1.00 27.54 468 LYS B C 1
ATOM 8050 O O . LYS B 1 468 ? 28.448 -7.432 31.969 1.00 25.78 468 LYS B O 1
ATOM 8056 N N . LEU B 1 469 ? 30.266 -8.665 32.442 1.00 25.64 469 LEU B N 1
ATOM 8057 C CA . LEU B 1 469 ? 30.261 -8.263 33.841 1.00 24.85 469 LEU B CA 1
ATOM 8058 C C . LEU B 1 469 ? 31.354 -7.257 34.166 1.00 25.96 469 LEU B C 1
ATOM 8059 O O . LEU B 1 469 ? 32.550 -7.568 34.131 1.00 26.58 469 LEU B O 1
ATOM 8064 N N . GLY B 1 470 ? 30.931 -6.040 34.482 1.00 26.42 470 GLY B N 1
ATOM 8065 C CA . GLY B 1 470 ? 31.880 -5.002 34.827 1.00 27.29 470 GLY B CA 1
ATOM 8066 C C . GLY B 1 470 ? 32.573 -5.319 36.141 1.00 27.27 470 GLY B C 1
ATOM 8067 O O . GLY B 1 470 ? 32.372 -6.391 36.711 1.00 27.98 470 GLY B O 1
ATOM 8068 N N . LYS B 1 471 ? 33.387 -4.379 36.614 1.00 25.65 471 LYS B N 1
ATOM 8069 C CA . LYS B 1 471 ? 34.134 -4.519 37.863 1.00 25.23 471 LYS B CA 1
ATOM 8070 C C . LYS B 1 471 ? 33.232 -4.759 39.075 1.00 23.67 471 LYS B C 1
ATOM 8071 O O . LYS B 1 471 ? 32.298 -3.993 39.328 1.00 24.47 471 LYS B O 1
ATOM 8077 N N . ASN B 1 472 ? 33.531 -5.820 39.819 1.00 20.61 472 ASN B N 1
ATOM 8078 C CA . ASN B 1 472 ? 32.786 -6.190 41.016 1.00 20.58 472 ASN B CA 1
ATOM 8079 C C . ASN B 1 472 ? 31.279 -6.286 40.808 1.00 20.22 472 ASN B C 1
ATOM 8080 O O . ASN B 1 472 ? 30.494 -5.934 41.684 1.00 20.60 472 ASN B O 1
ATOM 8085 N N . ALA B 1 473 ? 30.880 -6.789 39.652 1.00 19.81 473 ALA B N 1
ATOM 8086 C CA . ALA B 1 473 ? 29.474 -6.910 39.343 1.00 20.51 473 ALA B CA 1
ATOM 8087 C C . ALA B 1 473 ? 28.880 -8.250 39.768 1.00 21.68 473 ALA B C 1
ATOM 8088 O O . ALA B 1 473 ? 29.570 -9.273 39.830 1.00 22.39 473 ALA B O 1
ATOM 8090 N N . VAL B 1 474 ? 27.590 -8.223 40.075 1.00 20.08 474 VAL B N 1
ATOM 8091 C CA . VAL B 1 474 ? 26.849 -9.415 40.452 1.00 20.07 474 VAL B CA 1
ATOM 8092 C C . VAL B 1 474 ? 25.564 -9.253 39.663 1.00 20.15 474 VAL B C 1
ATOM 8093 O O . VAL B 1 474 ? 24.942 -8.190 39.705 1.00 21.31 474 VAL B O 1
ATOM 8097 N N . VAL B 1 475 ? 25.183 -10.278 38.912 1.00 19.05 475 VAL B N 1
ATOM 8098 C CA . VAL B 1 475 ? 23.969 -10.194 38.112 1.00 18.86 475 VAL B CA 1
ATOM 8099 C C . VAL B 1 475 ? 23.059 -11.392 38.352 1.00 18.72 475 VAL B C 1
ATOM 8100 O O . VAL B 1 475 ? 23.529 -12.501 38.631 1.00 18.08 475 VAL B O 1
ATOM 8104 N N . LEU B 1 476 ? 21.757 -11.154 38.238 1.00 17.09 476 LEU B N 1
ATOM 8105 C CA . LEU B 1 476 ? 20.753 -12.191 38.429 1.00 17.43 476 LEU B CA 1
ATOM 8106 C C . LEU B 1 476 ? 19.806 -12.260 37.233 1.00 18.01 476 LEU B C 1
ATOM 8107 O O . LEU B 1 476 ? 19.082 -11.303 36.940 1.00 17.62 476 LEU B O 1
ATOM 8112 N N . TYR B 1 477 ? 19.815 -13.390 36.541 1.00 16.70 477 TYR B N 1
ATOM 8113 C CA . TYR B 1 477 ? 18.910 -13.582 35.423 1.00 19.13 477 TYR B CA 1
ATOM 8114 C C . TYR B 1 477 ? 17.819 -14.562 35.831 1.00 19.23 477 TYR B C 1
ATOM 8115 O O . TYR B 1 477 ? 18.080 -15.554 36.508 1.00 18.82 477 TYR B O 1
ATOM 8124 N N . GLU B 1 478 ? 16.594 -14.268 35.423 1.00 19.86 478 GLU B N 1
ATOM 8125 C CA . GLU B 1 478 ? 15.468 -15.140 35.693 1.00 19.50 478 GLU B CA 1
ATOM 8126 C C . GLU B 1 478 ? 14.787 -15.380 34.356 1.00 18.71 478 GLU B C 1
ATOM 8127 O O . GLU B 1 478 ? 14.462 -14.434 33.647 1.00 18.87 478 GLU B O 1
ATOM 8133 N N . LEU B 1 479 ? 14.603 -16.645 34.001 1.00 20.33 479 LEU B N 1
ATOM 8134 C CA . LEU B 1 479 ? 13.960 -16.998 32.741 1.00 22.04 479 LEU B CA 1
ATOM 8135 C C . LEU B 1 479 ? 12.682 -17.771 33.034 1.00 22.76 479 LEU B C 1
ATOM 8136 O O . LEU B 1 479 ? 12.720 -18.939 33.412 1.00 23.91 479 LEU B O 1
ATOM 8141 N N . THR B 1 480 ? 11.551 -17.097 32.858 1.00 25.24 480 THR B N 1
ATOM 8142 C CA . THR B 1 480 ? 10.239 -17.679 33.105 1.00 25.44 480 THR B CA 1
ATOM 8143 C C . THR B 1 480 ? 9.471 -17.821 31.793 1.00 27.38 480 THR B C 1
ATOM 8144 O O . THR B 1 480 ? 9.818 -17.196 30.791 1.00 27.79 480 THR B O 1
ATOM 8148 N N . GLU B 1 481 ? 8.421 -18.635 31.798 1.00 28.60 481 GLU B N 1
ATOM 8149 C CA . GLU B 1 481 ? 7.642 -18.854 30.588 1.00 28.86 481 GLU B CA 1
ATOM 8150 C C . GLU B 1 481 ? 6.720 -17.704 30.216 1.00 26.97 481 GLU B C 1
ATOM 8151 O O . GLU B 1 481 ? 5.906 -17.252 31.017 1.00 27.53 481 GLU B O 1
ATOM 8157 N N . ARG B 1 482 ? 6.856 -17.244 28.979 1.00 25.63 482 ARG B N 1
ATOM 8158 C CA . ARG B 1 482 ? 6.044 -16.155 28.457 1.00 24.43 482 ARG B CA 1
ATOM 8159 C C . ARG B 1 482 ? 4.814 -16.745 27.763 1.00 23.04 482 ARG B C 1
ATOM 8160 O O . ARG B 1 482 ? 4.930 -17.671 26.969 1.00 21.68 482 ARG B O 1
ATOM 8168 N N . ILE B 1 483 ? 3.637 -16.221 28.086 1.00 23.51 483 ILE B N 1
ATOM 8169 C CA . ILE B 1 483 ? 2.397 -16.674 27.462 1.00 25.21 483 ILE B CA 1
ATOM 8170 C C . ILE B 1 483 ? 1.762 -15.425 26.882 1.00 26.19 483 ILE B C 1
ATOM 8171 O O . ILE B 1 483 ? 1.000 -14.731 27.547 1.00 26.48 483 ILE B O 1
ATOM 8176 N N . ASP B 1 484 ? 2.111 -15.142 25.632 1.00 27.86 484 ASP B N 1
ATOM 8177 C CA . ASP B 1 484 ? 1.643 -13.957 24.927 1.00 27.15 484 ASP B CA 1
ATOM 8178 C C . ASP B 1 484 ? 0.121 -13.840 24.777 1.00 27.42 484 ASP B C 1
ATOM 8179 O O . ASP B 1 484 ? -0.545 -14.765 24.311 1.00 29.27 484 ASP B O 1
ATOM 8184 N N . GLU B 1 485 ? -0.418 -12.686 25.175 1.00 25.64 485 GLU B N 1
ATOM 8185 C CA . GLU B 1 485 ? -1.857 -12.425 25.102 1.00 24.30 485 GLU B CA 1
ATOM 8186 C C . GLU B 1 485 ? -2.189 -11.342 24.080 1.00 23.10 485 GLU B C 1
ATOM 8187 O O . GLU B 1 485 ? -3.342 -10.922 23.956 1.00 22.46 485 GLU B O 1
ATOM 8193 N N . SER B 1 486 ? -1.174 -10.901 23.349 1.00 22.94 486 SER B N 1
ATOM 8194 C CA . SER B 1 486 ? -1.331 -9.845 22.359 1.00 22.78 486 SER B CA 1
ATOM 8195 C C . SER B 1 486 ? -2.436 -10.059 21.324 1.00 22.92 486 SER B C 1
ATOM 8196 O O . SER B 1 486 ? -3.051 -9.096 20.875 1.00 23.35 486 SER B O 1
ATOM 8199 N N . SER B 1 487 ? -2.698 -11.307 20.950 1.00 23.05 487 SER B N 1
ATOM 8200 C CA . SER B 1 487 ? -3.729 -11.598 19.954 1.00 23.96 487 SER B CA 1
ATOM 8201 C C . SER B 1 487 ? -5.129 -11.255 20.444 1.00 24.35 487 SER B C 1
ATOM 8202 O O . SER B 1 487 ? -6.050 -11.092 19.642 1.00 24.42 487 SER B O 1
ATOM 8205 N N . THR B 1 488 ? -5.297 -11.146 21.758 1.00 23.65 488 THR B N 1
ATOM 8206 C CA . THR B 1 488 ? -6.612 -10.833 22.312 1.00 23.68 488 THR B CA 1
ATOM 8207 C C . THR B 1 488 ? -6.939 -9.347 22.216 1.00 23.22 488 THR B C 1
ATOM 8208 O O . THR B 1 488 ? -8.076 -8.948 22.461 1.00 23.83 488 THR B O 1
ATOM 8212 N N . TYR B 1 489 ? -5.954 -8.527 21.862 1.00 23.40 489 TYR B N 1
ATOM 8213 C CA . TYR B 1 489 ? -6.192 -7.086 21.748 1.00 24.73 489 TYR B CA 1
ATOM 8214 C C . TYR B 1 489 ? -6.607 -6.724 20.332 1.00 25.43 489 TYR B C 1
ATOM 8215 O O . TYR B 1 489 ? -5.769 -6.573 19.447 1.00 27.79 489 TYR B O 1
ATOM 8224 N N . ILE B 1 490 ? -7.908 -6.577 20.125 1.00 25.28 490 ILE B N 1
ATOM 8225 C CA . ILE B 1 490 ? -8.441 -6.254 18.812 1.00 24.76 490 ILE B CA 1
ATOM 8226 C C . ILE B 1 490 ? -7.928 -4.936 18.256 1.00 26.22 490 ILE B C 1
ATOM 8227 O O . ILE B 1 490 ? -8.201 -3.872 18.811 1.00 26.72 490 ILE B O 1
ATOM 8232 N N . GLY B 1 491 ? -7.189 -5.020 17.152 1.00 27.50 491 GLY B N 1
ATOM 8233 C CA . GLY B 1 491 ? -6.655 -3.835 16.508 1.00 27.94 491 GLY B CA 1
ATOM 8234 C C . GLY B 1 491 ? -5.322 -3.355 17.048 1.00 30.22 491 GLY B C 1
ATOM 8235 O O . GLY B 1 491 ? -4.881 -2.254 16.723 1.00 31.72 491 GLY B O 1
ATOM 8236 N N . LEU B 1 492 ? -4.675 -4.178 17.866 1.00 29.92 492 LEU B N 1
ATOM 8237 C CA . LEU B 1 492 ? -3.394 -3.824 18.460 1.00 29.28 492 LEU B CA 1
ATOM 8238 C C . LEU B 1 492 ? -2.331 -3.560 17.394 1.00 29.21 492 LEU B C 1
ATOM 8239 O O . LEU B 1 492 ? -2.049 -4.403 16.543 1.00 29.83 492 LEU B O 1
ATOM 8244 N N . ASP B 1 493 ? -1.737 -2.377 17.453 1.00 28.69 493 ASP B N 1
ATOM 8245 C CA . ASP B 1 493 ? -0.717 -1.998 16.493 1.00 28.38 493 ASP B CA 1
ATOM 8246 C C . ASP B 1 493 ? 0.029 -0.780 17.014 1.00 27.14 493 ASP B C 1
ATOM 8247 O O . ASP B 1 493 ? -0.358 0.358 16.746 1.00 27.02 493 ASP B O 1
ATOM 8252 N N . ASP B 1 494 ? 1.100 -1.037 17.763 1.00 26.22 494 ASP B N 1
ATOM 8253 C CA . ASP B 1 494 ? 1.915 0.024 18.349 1.00 26.22 494 ASP B CA 1
ATOM 8254 C C . ASP B 1 494 ? 2.458 1.011 17.315 1.00 26.77 494 ASP B C 1
ATOM 8255 O O . ASP B 1 494 ? 2.725 2.170 17.642 1.00 25.65 494 ASP B O 1
ATOM 8260 N N . SER B 1 495 ? 2.612 0.559 16.072 1.00 26.05 495 SER B N 1
ATOM 8261 C CA . SER B 1 495 ? 3.133 1.424 15.017 1.00 27.92 495 SER B CA 1
ATOM 8262 C C . SER B 1 495 ? 2.188 2.586 14.738 1.00 28.64 495 SER B C 1
ATOM 8263 O O . SER B 1 495 ? 2.542 3.523 14.033 1.00 30.73 495 SER B O 1
ATOM 8266 N N . LYS B 1 496 ? 0.982 2.527 15.283 1.00 28.28 496 LYS B N 1
ATOM 8267 C CA . LYS B 1 496 ? 0.036 3.604 15.061 1.00 28.77 496 LYS B CA 1
ATOM 8268 C C . LYS B 1 496 ? 0.129 4.664 16.143 1.00 29.44 496 LYS B C 1
ATOM 8269 O O . LYS B 1 496 ? -0.725 5.546 16.244 1.00 31.23 496 LYS B O 1
ATOM 8275 N N . ILE B 1 497 ? 1.165 4.569 16.965 1.00 28.28 497 ILE B N 1
ATOM 8276 C CA . ILE B 1 497 ? 1.384 5.572 17.996 1.00 28.01 497 ILE B CA 1
ATOM 8277 C C . ILE B 1 497 ? 2.544 6.438 17.498 1.00 28.16 497 ILE B C 1
ATOM 8278 O O . ILE B 1 497 ? 3.512 5.923 16.919 1.00 26.55 497 ILE B O 1
ATOM 8283 N N . ASN B 1 498 ? 2.440 7.747 17.707 1.00 28.49 498 ASN B N 1
ATOM 8284 C CA . ASN B 1 498 ? 3.484 8.674 17.275 1.00 29.69 498 ASN B CA 1
ATOM 8285 C C . ASN B 1 498 ? 4.886 8.139 17.535 1.00 28.73 498 ASN B C 1
ATOM 8286 O O . ASN B 1 498 ? 5.316 8.055 18.687 1.00 28.02 498 ASN B O 1
ATOM 8291 N N . GLY B 1 499 ? 5.582 7.760 16.466 1.00 28.96 499 GLY B N 1
ATOM 8292 C CA . GLY B 1 499 ? 6.948 7.275 16.595 1.00 28.27 499 GLY B CA 1
ATOM 8293 C C . GLY B 1 499 ? 7.229 5.799 16.840 1.00 29.74 499 GLY B C 1
ATOM 8294 O O . GLY B 1 499 ? 8.391 5.393 16.828 1.00 29.88 499 GLY B O 1
ATOM 8295 N N . TYR B 1 500 ? 6.208 4.981 17.069 1.00 30.86 500 TYR B N 1
ATOM 8296 C CA . TYR B 1 500 ? 6.469 3.559 17.306 1.00 29.82 500 TYR B CA 1
ATOM 8297 C C . TYR B 1 500 ? 6.080 2.692 16.116 1.00 29.47 500 TYR B C 1
ATOM 8298 O O . TYR B 1 500 ? 6.075 3.260 15.004 1.00 28.30 500 TYR B O 1
ATOM 8307 N N . MET C 1 1 ? -35.617 -15.005 90.529 1.00 46.88 1 MET C N 1
ATOM 8308 C CA . MET C 1 1 ? -34.370 -15.075 89.718 1.00 45.99 1 MET C CA 1
ATOM 8309 C C . MET C 1 1 ? -34.163 -16.469 89.148 1.00 45.28 1 MET C C 1
ATOM 8310 O O . MET C 1 1 ? -35.078 -17.291 89.146 1.00 46.50 1 MET C O 1
ATOM 8315 N N . ILE C 1 2 ? -32.950 -16.728 88.671 1.00 42.70 2 ILE C N 1
ATOM 8316 C CA . ILE C 1 2 ? -32.613 -18.017 88.087 1.00 40.53 2 ILE C CA 1
ATOM 8317 C C . ILE C 1 2 ? -31.360 -18.571 88.752 1.00 40.32 2 ILE C C 1
ATOM 8318 O O . ILE C 1 2 ? -30.320 -17.915 88.777 1.00 40.00 2 ILE C O 1
ATOM 8323 N N . LYS C 1 3 ? -31.464 -19.782 89.290 1.00 39.62 3 LYS C N 1
ATOM 8324 C CA . LYS C 1 3 ? -30.336 -20.411 89.971 1.00 39.66 3 LYS C CA 1
ATOM 8325 C C . LYS C 1 3 ? -29.876 -21.652 89.219 1.00 38.12 3 LYS C C 1
ATOM 8326 O O . LYS C 1 3 ? -30.635 -22.604 89.044 1.00 39.62 3 LYS C O 1
ATOM 8332 N N . VAL C 1 4 ? -28.623 -21.641 88.780 1.00 35.10 4 VAL C N 1
ATOM 8333 C CA . VAL C 1 4 ? -28.087 -22.758 88.017 1.00 31.89 4 VAL C CA 1
ATOM 8334 C C . VAL C 1 4 ? -26.793 -23.357 88.549 1.00 29.24 4 VAL C C 1
ATOM 8335 O O . VAL C 1 4 ? -25.846 -22.645 88.871 1.00 27.76 4 VAL C O 1
ATOM 8339 N N . ARG C 1 5 ? -26.760 -24.679 88.641 1.00 28.43 5 ARG C N 1
ATOM 8340 C CA . ARG C 1 5 ? -25.545 -25.350 89.070 1.00 29.56 5 ARG C CA 1
ATOM 8341 C C . ARG C 1 5 ? -25.004 -26.043 87.827 1.00 28.61 5 ARG C C 1
ATOM 8342 O O . ARG C 1 5 ? -25.589 -27.014 87.340 1.00 29.65 5 ARG C O 1
ATOM 8350 N N . VAL C 1 6 ? -23.904 -25.519 87.300 1.00 26.60 6 VAL C N 1
ATOM 8351 C CA . VAL C 1 6 ? -23.287 -26.091 86.114 1.00 24.76 6 VAL C CA 1
ATOM 8352 C C . VAL C 1 6 ? -22.599 -27.401 86.485 1.00 24.97 6 VAL C C 1
ATOM 8353 O O . VAL C 1 6 ? -21.737 -27.436 87.361 1.00 25.30 6 VAL C O 1
ATOM 8357 N N . PRO C 1 7 ? -22.974 -28.502 85.822 1.00 24.48 7 PRO C N 1
ATOM 8358 C CA . PRO C 1 7 ? -22.356 -29.793 86.128 1.00 23.72 7 PRO C CA 1
ATOM 8359 C C . PRO C 1 7 ? -20.903 -29.835 85.676 1.00 22.83 7 PRO C C 1
ATOM 8360 O O . PRO C 1 7 ? -20.545 -29.276 84.638 1.00 20.99 7 PRO C O 1
ATOM 8364 N N . ASP C 1 8 ? -20.066 -30.481 86.473 1.00 21.33 8 ASP C N 1
ATOM 8365 C CA . ASP C 1 8 ? -18.667 -30.642 86.117 1.00 20.68 8 ASP C CA 1
ATOM 8366 C C . ASP C 1 8 ? -18.710 -31.907 85.259 1.00 21.47 8 ASP C C 1
ATOM 8367 O O . ASP C 1 8 ? -18.236 -32.972 85.662 1.00 22.28 8 ASP C O 1
ATOM 8372 N N . PHE C 1 9 ? -19.313 -31.779 84.079 1.00 21.36 9 PHE C N 1
ATOM 8373 C CA . PHE C 1 9 ? -19.483 -32.897 83.159 1.00 21.14 9 PHE C CA 1
ATOM 8374 C C . PHE C 1 9 ? -19.830 -32.362 81.775 1.00 21.80 9 PHE C C 1
ATOM 8375 O O . PHE C 1 9 ? -20.402 -31.281 81.646 1.00 23.04 9 PHE C O 1
ATOM 8383 N N . SER C 1 10 ? -19.492 -33.119 80.739 1.00 22.72 10 SER C N 1
ATOM 8384 C CA . SER C 1 10 ? -19.794 -32.702 79.378 1.00 23.29 10 SER C CA 1
ATOM 8385 C C . SER C 1 10 ? -19.964 -33.889 78.436 1.00 27.00 10 SER C C 1
ATOM 8386 O O . SER C 1 10 ? -19.043 -34.682 78.245 1.00 27.43 10 SER C O 1
ATOM 8389 N N . ASP C 1 11 ? -21.146 -34.007 77.845 1.00 30.60 11 ASP C N 1
ATOM 8390 C CA . ASP C 1 11 ? -21.421 -35.093 76.913 1.00 34.85 11 ASP C CA 1
ATOM 8391 C C . ASP C 1 11 ? -21.633 -34.524 75.511 1.00 35.33 11 ASP C C 1
ATOM 8392 O O . ASP C 1 11 ? -21.830 -35.269 74.551 1.00 36.15 11 ASP C O 1
ATOM 8397 N N . LYS C 1 12 ? -21.584 -33.201 75.396 1.00 35.86 12 LYS C N 1
ATOM 8398 C CA . LYS C 1 12 ? -21.778 -32.546 74.108 1.00 35.41 12 LYS C CA 1
ATOM 8399 C C . LYS C 1 12 ? -20.730 -31.471 73.816 1.00 33.12 12 LYS C C 1
ATOM 8400 O O . LYS C 1 12 ? -20.211 -30.820 74.726 1.00 32.31 12 LYS C O 1
ATOM 8406 N N . LYS C 1 13 ? -20.417 -31.292 72.538 1.00 29.62 13 LYS C N 1
ATOM 8407 C CA . LYS C 1 13 ? -19.432 -30.300 72.137 1.00 28.23 13 LYS C CA 1
ATOM 8408 C C . LYS C 1 13 ? -20.075 -29.047 71.566 1.00 25.02 13 LYS C C 1
ATOM 8409 O O . LYS C 1 13 ? -21.211 -29.073 71.090 1.00 23.95 13 LYS C O 1
ATOM 8415 N N . PHE C 1 14 ? -19.338 -27.948 71.635 1.00 20.54 14 PHE C N 1
ATOM 8416 C CA . PHE C 1 14 ? -19.792 -26.694 71.071 1.00 18.85 14 PHE C CA 1
ATOM 8417 C C . PHE C 1 14 ? -18.793 -26.366 69.957 1.00 19.22 14 PHE C C 1
ATOM 8418 O O . PHE C 1 14 ? -17.614 -26.108 70.217 1.00 16.06 14 PHE C O 1
ATOM 8426 N N . SER C 1 15 ? -19.263 -26.385 68.715 1.00 19.01 15 SER C N 1
ATOM 8427 C CA . SER C 1 15 ? -18.395 -26.127 67.570 1.00 19.53 15 SER C CA 1
ATOM 8428 C C . SER C 1 15 ? -18.337 -24.655 67.175 1.00 20.35 15 SER C C 1
ATOM 8429 O O . SER C 1 15 ? -19.037 -23.811 67.739 1.00 20.21 15 SER C O 1
ATOM 8432 N N . ASP C 1 16 ? -17.493 -24.340 66.203 1.00 19.49 16 ASP C N 1
ATOM 8433 C CA . ASP C 1 16 ? -17.402 -22.960 65.766 1.00 21.12 16 ASP C CA 1
ATOM 8434 C C . ASP C 1 16 ? -18.083 -22.802 64.417 1.00 19.38 16 ASP C C 1
ATOM 8435 O O . ASP C 1 16 ? -17.675 -21.983 63.585 1.00 16.04 16 ASP C O 1
ATOM 8440 N N . ARG C 1 17 ? -19.123 -23.598 64.200 1.00 17.61 17 ARG C N 1
ATOM 8441 C CA . ARG C 1 17 ? -19.853 -23.509 62.950 1.00 19.17 17 ARG C CA 1
ATOM 8442 C C . ARG C 1 17 ? -20.511 -22.126 62.875 1.00 17.12 17 ARG C C 1
ATOM 8443 O O . ARG C 1 17 ? -20.794 -21.623 61.791 1.00 17.57 17 ARG C O 1
ATOM 8451 N N . TRP C 1 18 ? -20.692 -21.494 64.030 1.00 17.51 18 TRP C N 1
ATOM 8452 C CA . TRP C 1 18 ? -21.297 -20.162 64.097 1.00 17.65 18 TRP C CA 1
ATOM 8453 C C . TRP C 1 18 ? -20.437 -19.091 63.413 1.00 18.57 18 TRP C C 1
ATOM 8454 O O . TRP C 1 18 ? -20.948 -18.050 62.993 1.00 16.10 18 TRP C O 1
ATOM 8465 N N . ARG C 1 19 ? -19.135 -19.334 63.296 1.00 18.21 19 ARG C N 1
ATOM 8466 C CA . ARG C 1 19 ? -18.267 -18.348 62.660 1.00 18.72 19 ARG C CA 1
ATOM 8467 C C . ARG C 1 19 ? -17.685 -18.835 61.336 1.00 17.84 19 ARG C C 1
ATOM 8468 O O . ARG C 1 19 ? -16.668 -18.321 60.853 1.00 18.15 19 ARG C O 1
ATOM 8476 N N . TYR C 1 20 ? -18.344 -19.820 60.739 1.00 17.25 20 TYR C N 1
ATOM 8477 C CA . TYR C 1 20 ? -17.901 -20.377 59.464 1.00 17.41 20 TYR C CA 1
ATOM 8478 C C . TYR C 1 20 ? -18.041 -19.365 58.325 1.00 17.52 20 TYR C C 1
ATOM 8479 O O . TYR C 1 20 ? -17.122 -19.182 57.522 1.00 15.55 20 TYR C O 1
ATOM 8488 N N . CYS C 1 21 ? -19.192 -18.700 58.275 1.00 13.28 21 CYS C N 1
ATOM 8489 C CA . CYS C 1 21 ? -19.485 -17.754 57.204 1.00 13.05 21 CYS C CA 1
ATOM 8490 C C . CYS C 1 21 ? -20.225 -16.508 57.704 1.00 11.93 21 CYS C C 1
ATOM 8491 O O . CYS C 1 21 ? -20.915 -16.555 58.729 1.00 11.03 21 CYS C O 1
ATOM 8494 N N . VAL C 1 22 ? -20.066 -15.403 56.975 1.00 9.62 22 VAL C N 1
ATOM 8495 C CA . VAL C 1 22 ? -20.718 -14.132 57.295 1.00 12.47 22 VAL C CA 1
ATOM 8496 C C . VAL C 1 22 ? -21.230 -13.542 55.979 1.00 13.64 22 VAL C C 1
ATOM 8497 O O . VAL C 1 22 ? -20.691 -13.849 54.920 1.00 14.07 22 VAL C O 1
ATOM 8501 N N . GLY C 1 23 ? -22.269 -12.713 56.042 1.00 14.24 23 GLY C N 1
ATOM 8502 C CA . GLY C 1 23 ? -22.826 -12.132 54.828 1.00 16.26 23 GLY C CA 1
ATOM 8503 C C . GLY C 1 23 ? -22.218 -10.815 54.366 1.00 17.95 23 GLY C C 1
ATOM 8504 O O . GLY C 1 23 ? -21.494 -10.160 55.123 1.00 17.37 23 GLY C O 1
ATOM 8505 N N . THR C 1 24 ? -22.513 -10.430 53.122 1.00 16.93 24 THR C N 1
ATOM 8506 C CA . THR C 1 24 ? -21.998 -9.179 52.555 1.00 17.68 24 THR C CA 1
ATOM 8507 C C . THR C 1 24 ? -22.925 -8.564 51.507 1.00 18.97 24 THR C C 1
ATOM 8508 O O . THR C 1 24 ? -23.791 -9.243 50.958 1.00 19.41 24 THR C O 1
ATOM 8512 N N . GLY C 1 25 ? -22.750 -7.270 51.246 1.00 19.48 25 GLY C N 1
ATOM 8513 C CA . GLY C 1 25 ? -23.541 -6.617 50.215 1.00 18.37 25 GLY C CA 1
ATOM 8514 C C . GLY C 1 25 ? -22.996 -7.140 48.895 1.00 16.54 25 GLY C C 1
ATOM 8515 O O . GLY C 1 25 ? -22.065 -7.937 48.917 1.00 19.82 25 GLY C O 1
ATOM 8516 N N . ARG C 1 26 ? -23.535 -6.716 47.754 1.00 14.97 26 ARG C N 1
ATOM 8517 C CA . ARG C 1 26 ? -23.042 -7.227 46.478 1.00 16.36 26 ARG C CA 1
ATOM 8518 C C . ARG C 1 26 ? -21.526 -7.053 46.325 1.00 17.81 26 ARG C C 1
ATOM 8519 O O . ARG C 1 26 ? -20.965 -6.040 46.742 1.00 18.20 26 ARG C O 1
ATOM 8527 N N . LEU C 1 27 ? -20.875 -8.045 45.721 1.00 15.18 27 LEU C N 1
ATOM 8528 C CA . LEU C 1 27 ? -19.428 -8.021 45.545 1.00 16.99 27 LEU C CA 1
ATOM 8529 C C . LEU C 1 27 ? -18.860 -6.700 45.050 1.00 15.97 27 LEU C C 1
ATOM 8530 O O . LEU C 1 27 ? -17.801 -6.274 45.498 1.00 18.68 27 LEU C O 1
ATOM 8535 N N . GLY C 1 28 ? -19.555 -6.048 44.128 1.00 17.44 28 GLY C N 1
ATOM 8536 C CA . GLY C 1 28 ? -19.064 -4.782 43.610 1.00 16.08 28 GLY C CA 1
ATOM 8537 C C . GLY C 1 28 ? -18.757 -3.717 44.650 1.00 13.74 28 GLY C C 1
ATOM 8538 O O . GLY C 1 28 ? -18.070 -2.743 44.367 1.00 16.31 28 GLY C O 1
ATOM 8539 N N . LEU C 1 29 ? -19.272 -3.879 45.856 1.00 15.89 29 LEU C N 1
ATOM 8540 C CA . LEU C 1 29 ? -19.025 -2.897 46.904 1.00 16.26 29 LEU C CA 1
ATOM 8541 C C . LEU C 1 29 ? -17.697 -3.178 47.584 1.00 16.84 29 LEU C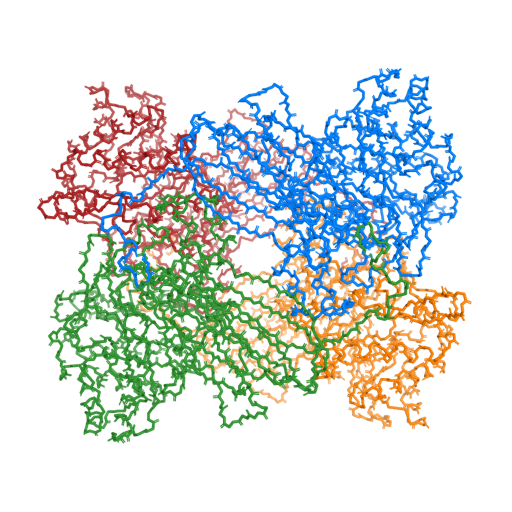 C 1
ATOM 8542 O O . LEU C 1 29 ? -17.131 -2.303 48.239 1.00 17.89 29 LEU C O 1
ATOM 8547 N N . ALA C 1 30 ? -17.208 -4.405 47.424 1.00 15.32 30 ALA C N 1
ATOM 8548 C CA . ALA C 1 30 ? -15.936 -4.808 48.016 1.00 17.21 30 ALA C CA 1
ATOM 8549 C C . ALA C 1 30 ? -14.807 -3.957 47.444 1.00 16.78 30 ALA C C 1
ATOM 8550 O O . ALA C 1 30 ? -13.671 -4.039 47.900 1.00 17.75 30 ALA C O 1
ATOM 8552 N N . LEU C 1 31 ? -15.132 -3.146 46.438 1.00 18.26 31 LEU C N 1
ATOM 8553 C CA . LEU C 1 31 ? -14.158 -2.261 45.810 1.00 18.61 31 LEU C CA 1
ATOM 8554 C C . LEU C 1 31 ? -14.033 -0.959 46.597 1.00 17.50 31 LEU C C 1
ATOM 8555 O O . LEU C 1 31 ? -13.091 -0.195 46.388 1.00 16.61 31 LEU C O 1
ATOM 8560 N N . GLN C 1 32 ? -14.979 -0.709 47.501 1.00 17.26 32 GLN C N 1
ATOM 8561 C CA . GLN C 1 32 ? -14.949 0.507 48.305 1.00 18.54 32 GLN C CA 1
ATOM 8562 C C . GLN C 1 32 ? -13.921 0.432 49.426 1.00 19.01 32 GLN C C 1
ATOM 8563 O O . GLN C 1 32 ? -13.655 -0.638 49.984 1.00 18.08 32 GLN C O 1
ATOM 8569 N N . LYS C 1 33 ? -13.335 1.582 49.741 1.00 18.71 33 LYS C N 1
ATOM 8570 C CA . LYS C 1 33 ? -12.353 1.678 50.810 1.00 17.67 33 LYS C CA 1
ATOM 8571 C C . LYS C 1 33 ? -13.071 1.344 52.108 1.00 16.96 33 LYS C C 1
ATOM 8572 O O . LYS C 1 33 ? -12.599 0.528 52.902 1.00 16.89 33 LYS C O 1
ATOM 8578 N N . GLU C 1 34 ? -14.222 1.977 52.310 1.00 17.20 34 GLU C N 1
ATOM 8579 C CA . GLU C 1 34 ? -15.034 1.750 53.501 1.00 18.53 34 GLU C CA 1
ATOM 8580 C C . GLU C 1 34 ? -15.225 0.247 53.711 1.00 20.49 34 GLU C C 1
ATOM 8581 O O . GLU C 1 34 ? -15.019 -0.280 54.813 1.00 22.81 34 GLU C O 1
ATOM 8587 N N . TYR C 1 35 ? -15.634 -0.436 52.651 1.00 18.93 35 TYR C N 1
ATOM 8588 C CA . TYR C 1 35 ? -15.858 -1.871 52.716 1.00 18.56 35 TYR C CA 1
ATOM 8589 C C . TYR C 1 35 ? -14.627 -2.609 53.260 1.00 17.74 35 TYR C C 1
ATOM 8590 O O . TYR C 1 35 ? -14.666 -3.205 54.338 1.00 19.08 35 TYR C O 1
ATOM 8599 N N . ILE C 1 36 ? -13.530 -2.553 52.514 1.00 17.54 36 ILE C N 1
ATOM 8600 C CA . ILE C 1 36 ? -12.309 -3.249 52.905 1.00 15.14 36 ILE C CA 1
ATOM 8601 C C . ILE C 1 36 ? -11.784 -2.958 54.307 1.00 15.46 36 ILE C C 1
ATOM 8602 O O . ILE C 1 36 ? -11.400 -3.888 55.014 1.00 15.76 36 ILE C O 1
ATOM 8607 N N . GLU C 1 37 ? -11.747 -1.688 54.713 1.00 15.83 37 GLU C N 1
ATOM 8608 C CA . GLU C 1 37 ? -11.258 -1.365 56.055 1.00 14.31 37 GLU C CA 1
ATOM 8609 C C . GLU C 1 37 ? -12.139 -2.071 57.069 1.00 13.50 37 GLU C C 1
ATOM 8610 O O . GLU C 1 37 ? -11.650 -2.547 58.087 1.00 15.31 37 GLU C O 1
ATOM 8616 N N . THR C 1 38 ? -13.441 -2.120 56.789 1.00 11.12 38 THR C N 1
ATOM 8617 C CA . THR C 1 38 ? -14.396 -2.751 57.696 1.00 14.03 38 THR C CA 1
ATOM 8618 C C . THR C 1 38 ? -14.286 -4.271 57.724 1.00 16.60 38 THR C C 1
ATOM 8619 O O . THR C 1 38 ? -14.463 -4.900 58.775 1.00 18.56 38 THR C O 1
ATOM 8623 N N . LEU C 1 39 ? -14.013 -4.864 56.568 1.00 16.78 39 LEU C N 1
ATOM 8624 C CA . LEU C 1 39 ? -13.866 -6.304 56.500 1.00 18.26 39 LEU C CA 1
ATOM 8625 C C . LEU C 1 39 ? -12.612 -6.654 57.305 1.00 18.25 39 LEU C C 1
ATOM 8626 O O . LEU C 1 39 ? -12.606 -7.622 58.056 1.00 18.62 39 LEU C O 1
ATOM 8631 N N . LYS C 1 40 ? -11.552 -5.863 57.151 1.00 19.12 40 LYS C N 1
ATOM 8632 C CA . LYS C 1 40 ? -10.316 -6.113 57.901 1.00 21.08 40 LYS C CA 1
ATOM 8633 C C . LYS C 1 40 ? -10.591 -5.966 59.390 1.00 19.59 40 LYS C C 1
ATOM 8634 O O . LYS C 1 40 ? -10.113 -6.758 60.196 1.00 17.78 40 LYS C O 1
ATOM 8640 N N . TYR C 1 41 ? -11.373 -4.948 59.740 1.00 19.89 41 TYR C N 1
ATOM 8641 C CA . TYR C 1 41 ? -11.726 -4.685 61.130 1.00 19.85 41 TYR C CA 1
ATOM 8642 C C . TYR C 1 41 ? -12.439 -5.883 61.759 1.00 19.69 41 TYR C C 1
ATOM 8643 O O . TYR C 1 41 ? -12.044 -6.370 62.825 1.00 17.52 41 TYR C O 1
ATOM 8652 N N . VAL C 1 42 ? -13.492 -6.345 61.091 1.00 17.37 42 VAL C N 1
ATOM 8653 C CA . VAL C 1 42 ? -14.260 -7.484 61.573 1.00 17.31 42 VAL C CA 1
ATOM 8654 C C . VAL C 1 42 ? -13.396 -8.731 61.697 1.00 16.98 42 VAL C C 1
ATOM 8655 O O . VAL C 1 42 ? -13.468 -9.437 62.693 1.00 18.61 42 VAL C O 1
ATOM 8659 N N . LYS C 1 43 ? -12.580 -9.002 60.686 1.00 19.10 43 LYS C N 1
ATOM 8660 C CA . LYS C 1 43 ? -11.726 -10.186 60.705 1.00 19.94 43 LYS C CA 1
ATOM 8661 C C . LYS C 1 43 ? -10.714 -10.198 61.838 1.00 20.42 43 LYS C C 1
ATOM 8662 O O . LYS C 1 43 ? -10.345 -11.268 62.320 1.00 21.06 43 LYS C O 1
ATOM 8668 N N . GLU C 1 44 ? -10.266 -9.018 62.258 1.00 20.02 44 GLU C N 1
ATOM 8669 C CA . GLU C 1 44 ? -9.311 -8.917 63.356 1.00 19.96 44 GLU C CA 1
ATOM 8670 C C . GLU C 1 44 ? -9.997 -9.283 64.659 1.00 18.29 44 GLU C C 1
ATOM 8671 O O . GLU C 1 44 ? -9.339 -9.589 65.655 1.00 15.51 44 GLU C O 1
ATOM 8677 N N . ASN C 1 45 ? -11.326 -9.248 64.645 1.00 16.25 45 ASN C N 1
ATOM 8678 C CA . ASN C 1 45 ? -12.104 -9.529 65.844 1.00 16.99 45 ASN C CA 1
ATOM 8679 C C . ASN C 1 45 ? -12.900 -10.817 65.804 1.00 15.49 45 ASN C C 1
ATOM 8680 O O . ASN C 1 45 ? -13.296 -11.344 66.835 1.00 14.71 45 ASN C O 1
ATOM 8685 N N . ILE C 1 46 ? -13.140 -11.317 64.607 1.00 17.04 46 ILE C N 1
ATOM 8686 C CA . ILE C 1 46 ? -13.883 -12.556 64.444 1.00 18.82 46 ILE C CA 1
ATOM 8687 C C . ILE C 1 46 ? -13.291 -13.285 63.250 1.00 17.79 46 ILE C C 1
ATOM 8688 O O . ILE C 1 46 ? -13.220 -12.736 62.148 1.00 18.41 46 ILE C O 1
ATOM 8693 N N . ASP C 1 47 ? -12.868 -14.523 63.477 1.00 17.54 47 ASP C N 1
ATOM 8694 C CA . ASP C 1 47 ? -12.256 -15.326 62.431 1.00 18.75 47 ASP C CA 1
ATOM 8695 C C . ASP C 1 47 ? -13.251 -15.994 61.486 1.00 19.06 47 ASP C C 1
ATOM 8696 O O . ASP C 1 47 ? -13.340 -17.226 61.435 1.00 18.35 47 ASP C O 1
ATOM 8701 N N . PHE C 1 48 ? -14.011 -15.189 60.748 1.00 19.43 48 PHE C N 1
ATOM 8702 C CA . PHE C 1 48 ? -14.941 -15.747 59.778 1.00 16.97 48 PHE C CA 1
ATOM 8703 C C . PHE C 1 48 ? -14.096 -16.417 58.689 1.00 18.22 48 PHE C C 1
ATOM 8704 O O . PHE C 1 48 ? -13.113 -15.839 58.212 1.00 17.78 48 PHE C O 1
ATOM 8712 N N . LYS C 1 49 ? -14.482 -17.632 58.310 1.00 17.59 49 LYS C N 1
ATOM 8713 C CA . LYS C 1 49 ? -13.780 -18.396 57.287 1.00 18.61 49 LYS C CA 1
ATOM 8714 C C . LYS C 1 49 ? -14.240 -18.025 55.878 1.00 18.48 49 LYS C C 1
ATOM 8715 O O . LYS C 1 49 ? -13.435 -18.004 54.946 1.00 17.89 49 LYS C O 1
ATOM 8721 N N . TYR C 1 50 ? -15.533 -17.740 55.729 1.00 16.87 50 TYR C N 1
ATOM 8722 C CA . TYR C 1 50 ? -16.106 -17.389 54.430 1.00 16.90 50 TYR C CA 1
ATOM 8723 C C . TYR C 1 50 ? -17.013 -16.170 54.459 1.00 16.87 50 TYR C C 1
ATOM 8724 O O . TYR C 1 50 ? -17.500 -15.761 55.513 1.00 16.44 50 TYR C O 1
ATOM 8733 N N . ILE C 1 51 ? -17.252 -15.610 53.279 1.00 16.74 51 ILE C N 1
ATOM 8734 C CA . ILE C 1 51 ? -18.114 -14.441 53.145 1.00 18.37 51 ILE C CA 1
ATOM 8735 C C . ILE C 1 51 ? -19.028 -14.672 51.936 1.00 17.77 51 ILE C C 1
ATOM 8736 O O . ILE C 1 51 ? -18.557 -14.998 50.846 1.00 18.40 51 ILE C O 1
ATOM 8741 N N . ARG C 1 52 ? -20.334 -14.502 52.130 1.00 17.43 52 ARG C N 1
ATOM 8742 C CA . ARG C 1 52 ? -21.308 -14.769 51.067 1.00 17.58 52 ARG C CA 1
ATOM 8743 C C . ARG C 1 52 ? -22.201 -13.592 50.681 1.00 18.31 52 ARG C C 1
ATOM 8744 O O . ARG C 1 52 ? -22.902 -13.033 51.523 1.00 19.32 52 ARG C O 1
ATOM 8752 N N . GLY C 1 53 ? -22.182 -13.237 49.399 1.00 19.78 53 GLY C N 1
ATOM 8753 C CA . GLY C 1 53 ? -22.989 -12.130 48.905 1.00 20.37 53 GLY C CA 1
ATOM 8754 C C . GLY C 1 53 ? -23.346 -12.270 47.431 1.00 20.61 53 GLY C C 1
ATOM 8755 O O . GLY C 1 53 ? -22.787 -13.123 46.733 1.00 22.78 53 GLY C O 1
ATOM 8756 N N . HIS C 1 54 ? -24.262 -11.427 46.953 1.00 18.83 54 HIS C N 1
ATOM 8757 C CA . HIS C 1 54 ? -24.706 -11.476 45.561 1.00 19.98 54 HIS C CA 1
ATOM 8758 C C . HIS C 1 54 ? -23.814 -10.686 44.603 1.00 19.90 54 HIS C C 1
ATOM 8759 O O . HIS C 1 54 ? -22.876 -10.012 45.012 1.00 20.16 54 HIS C O 1
ATOM 8766 N N . GLY C 1 55 ? -24.145 -10.787 43.315 1.00 20.98 55 GLY C N 1
ATOM 8767 C CA . GLY C 1 55 ? -23.474 -10.019 42.275 1.00 21.26 55 GLY C CA 1
ATOM 8768 C C . GLY C 1 55 ? -22.173 -10.399 41.602 1.00 20.65 55 GLY C C 1
ATOM 8769 O O . GLY C 1 55 ? -21.571 -9.539 40.963 1.00 20.90 55 GLY C O 1
ATOM 8770 N N . LEU C 1 56 ? -21.728 -11.646 41.723 1.00 19.97 56 LEU C N 1
ATOM 8771 C CA . LEU C 1 56 ? -20.479 -12.060 41.084 1.00 17.94 56 LEU C CA 1
ATOM 8772 C C . LEU C 1 56 ? -20.495 -11.752 39.583 1.00 18.54 56 LEU C C 1
ATOM 8773 O O . LEU C 1 56 ? -19.529 -11.234 39.024 1.00 16.64 56 LEU C O 1
ATOM 8778 N N . LEU C 1 57 ? -21.613 -12.073 38.945 1.00 18.46 57 LEU C N 1
ATOM 8779 C CA . LEU C 1 57 ? -21.755 -11.885 37.518 1.00 20.42 57 LEU C CA 1
ATOM 8780 C C . LEU C 1 57 ? -22.449 -10.594 37.128 1.00 22.22 57 LEU C C 1
ATOM 8781 O O . LEU C 1 57 ? -22.586 -10.295 35.939 1.00 23.50 57 LEU C O 1
ATOM 8786 N N . CYS C 1 58 ? -22.894 -9.825 38.112 1.00 22.29 58 CYS C N 1
ATOM 8787 C CA . CYS C 1 58 ? -23.563 -8.581 37.783 1.00 22.59 58 CYS C CA 1
ATOM 8788 C C . CYS C 1 58 ? -22.634 -7.669 37.024 1.00 22.84 58 CYS C C 1
ATOM 8789 O O . CYS C 1 58 ? -21.406 -7.803 37.097 1.00 24.23 58 CYS C O 1
ATOM 8792 N N . ASP C 1 59 ? -23.225 -6.734 36.297 1.00 20.18 59 ASP C N 1
ATOM 8793 C CA . ASP C 1 59 ? -22.452 -5.850 35.454 1.00 21.28 59 ASP C CA 1
ATOM 8794 C C . ASP C 1 59 ? -21.615 -4.736 36.057 1.00 19.74 59 ASP C C 1
ATOM 8795 O O . ASP C 1 59 ? -20.884 -4.072 35.328 1.00 20.05 59 ASP C O 1
ATOM 8800 N N . ASP C 1 60 ? -21.704 -4.514 37.364 1.00 18.40 60 ASP C N 1
ATOM 8801 C CA . ASP C 1 60 ? -20.859 -3.491 37.944 1.00 17.99 60 ASP C CA 1
ATOM 8802 C C . ASP C 1 60 ? -19.467 -4.114 38.080 1.00 17.90 60 ASP C C 1
ATOM 8803 O O . ASP C 1 60 ? -18.457 -3.439 37.876 1.00 18.96 60 ASP C O 1
ATOM 8808 N N . VAL C 1 61 ? -19.416 -5.410 38.387 1.00 17.48 61 VAL C N 1
ATOM 8809 C CA . VAL C 1 61 ? -18.137 -6.112 38.493 1.00 16.96 61 VAL C CA 1
ATOM 8810 C C . VAL C 1 61 ? -17.666 -6.262 37.046 1.00 18.97 61 VAL C C 1
ATOM 8811 O O . VAL C 1 61 ? -16.464 -6.300 36.754 1.00 18.02 61 VAL C O 1
ATOM 8815 N N . GLY C 1 62 ? -18.650 -6.354 36.153 1.00 19.09 62 GLY C N 1
ATOM 8816 C CA . GLY C 1 62 ? -18.424 -6.418 34.717 1.00 18.47 62 GLY C CA 1
ATOM 8817 C C . GLY C 1 62 ? -17.659 -7.499 33.972 1.00 18.98 62 GLY C C 1
ATOM 8818 O O . GLY C 1 62 ? -17.060 -7.201 32.935 1.00 18.30 62 GLY C O 1
ATOM 8819 N N . ILE C 1 63 ? -17.692 -8.741 34.442 1.00 17.85 63 ILE C N 1
ATOM 8820 C CA . ILE C 1 63 ? -16.962 -9.806 33.757 1.00 16.40 63 ILE C CA 1
ATOM 8821 C C . ILE C 1 63 ? -17.471 -10.108 32.345 1.00 18.25 63 ILE C C 1
ATOM 8822 O O . ILE C 1 63 ? -16.681 -10.250 31.402 1.00 14.45 63 ILE C O 1
ATOM 8827 N N . TYR C 1 64 ? -18.785 -10.201 32.186 1.00 17.50 64 TYR C N 1
ATOM 8828 C CA . TYR C 1 64 ? -19.319 -10.543 30.879 1.00 19.43 64 TYR C CA 1
ATOM 8829 C C . TYR C 1 64 ? -19.589 -9.399 29.921 1.00 20.45 64 TYR C C 1
ATOM 8830 O O . TYR C 1 64 ? -20.469 -8.558 30.159 1.00 18.11 64 TYR C O 1
ATOM 8839 N N . ARG C 1 65 ? -18.847 -9.408 28.815 1.00 19.20 65 ARG C N 1
ATOM 8840 C CA . ARG C 1 65 ? -18.981 -8.408 27.764 1.00 21.02 65 ARG C CA 1
ATOM 8841 C C . ARG C 1 65 ? -19.026 -9.105 26.404 1.00 22.24 65 ARG C C 1
ATOM 8842 O O . ARG C 1 65 ? -18.817 -10.315 26.298 1.00 20.10 65 ARG C O 1
ATOM 8850 N N . GLU C 1 66 ? -19.308 -8.333 25.364 1.00 24.93 66 GLU C N 1
ATOM 8851 C CA . GLU C 1 66 ? -19.347 -8.862 24.008 1.00 26.79 66 GLU C CA 1
ATOM 8852 C C . GLU C 1 66 ? -18.778 -7.829 23.057 1.00 26.99 66 GLU C C 1
ATOM 8853 O O . GLU C 1 66 ? -19.235 -6.690 23.031 1.00 27.37 66 GLU C O 1
ATOM 8859 N N . ASP C 1 67 ? -17.768 -8.231 22.293 1.00 27.58 67 ASP C N 1
ATOM 8860 C CA . ASP C 1 67 ? -17.127 -7.358 21.320 1.00 29.02 67 ASP C CA 1
ATOM 8861 C C . ASP C 1 67 ? -17.783 -7.580 19.962 1.00 31.93 67 ASP C C 1
ATOM 8862 O O . ASP C 1 67 ? -18.011 -8.717 19.549 1.00 31.78 67 ASP C O 1
ATOM 8867 N N . VAL C 1 68 ? -18.094 -6.494 19.267 1.00 35.39 68 VAL C N 1
ATOM 8868 C CA . VAL C 1 68 ? -18.725 -6.616 17.965 1.00 38.33 68 VAL C CA 1
ATOM 8869 C C . VAL C 1 68 ? -17.772 -6.262 16.841 1.00 40.85 68 VAL C C 1
ATOM 8870 O O . VAL C 1 68 ? -17.584 -5.089 16.524 1.00 41.79 68 VAL C O 1
ATOM 8874 N N . VAL C 1 69 ? -17.165 -7.283 16.249 1.00 43.16 69 VAL C N 1
ATOM 8875 C CA . VAL C 1 69 ? -16.254 -7.084 15.133 1.00 45.29 69 VAL C CA 1
ATOM 8876 C C . VAL C 1 69 ? -17.046 -7.346 13.852 1.00 47.02 69 VAL C C 1
ATOM 8877 O O . VAL C 1 69 ? -17.395 -8.488 13.543 1.00 46.25 69 VAL C O 1
ATOM 8881 N N . GLY C 1 70 ? -17.341 -6.275 13.120 1.00 48.44 70 GLY C N 1
ATOM 8882 C CA . GLY C 1 70 ? -18.115 -6.415 11.902 1.00 50.44 70 GLY C CA 1
ATOM 8883 C C . GLY C 1 70 ? -19.468 -6.995 12.265 1.00 52.00 70 GLY C C 1
ATOM 8884 O O . GLY C 1 70 ? -20.314 -6.305 12.841 1.00 51.53 70 GLY C O 1
ATOM 8885 N N . ASP C 1 71 ? -19.670 -8.266 11.932 1.00 53.57 71 ASP C N 1
ATOM 8886 C CA . ASP C 1 71 ? -20.918 -8.959 12.244 1.00 55.95 71 ASP C CA 1
ATOM 8887 C C . ASP C 1 71 ? -20.685 -9.864 13.442 1.00 55.62 71 ASP C C 1
ATOM 8888 O O . ASP C 1 71 ? -21.411 -9.803 14.434 1.00 56.94 71 ASP C O 1
ATOM 8893 N N . GLU C 1 72 ? -19.660 -10.701 13.336 1.00 55.18 72 GLU C N 1
ATOM 8894 C CA . GLU C 1 72 ? -19.308 -11.635 14.395 1.00 53.78 72 GLU C CA 1
ATOM 8895 C C . GLU C 1 72 ? -19.296 -10.947 15.758 1.00 50.83 72 GLU C C 1
ATOM 8896 O O . GLU C 1 72 ? -18.715 -9.874 15.923 1.00 51.47 72 GLU C O 1
ATOM 8902 N N . VAL C 1 73 ? -19.959 -11.568 16.725 1.00 47.22 73 VAL C N 1
ATOM 8903 C CA . VAL C 1 73 ? -20.021 -11.043 18.081 1.00 43.35 73 VAL C CA 1
ATOM 8904 C C . VAL C 1 73 ? -19.291 -12.028 18.984 1.00 41.33 73 VAL C C 1
ATOM 8905 O O . VAL C 1 73 ? -19.699 -13.181 19.115 1.00 40.45 73 VAL C O 1
ATOM 8909 N N . LYS C 1 74 ? -18.201 -11.580 19.596 1.00 39.39 74 LYS C N 1
ATOM 8910 C CA . LYS C 1 74 ? -17.429 -12.451 20.471 1.00 36.51 74 LYS C CA 1
ATOM 8911 C C . LYS C 1 74 ? -17.489 -12.038 21.937 1.00 33.36 74 LYS C C 1
ATOM 8912 O O . LYS C 1 74 ? -17.293 -10.873 22.282 1.00 32.63 74 LYS C O 1
ATOM 8918 N N . PRO C 1 75 ? -17.767 -12.997 22.825 1.00 30.23 75 PRO C N 1
ATOM 8919 C CA . PRO C 1 75 ? -17.833 -12.660 24.244 1.00 29.36 75 PRO C CA 1
ATOM 8920 C C . PRO C 1 75 ? -16.443 -12.328 24.782 1.00 28.58 75 PRO C C 1
ATOM 8921 O O . PRO C 1 75 ? -15.435 -12.821 24.275 1.00 27.19 75 PRO C O 1
ATOM 8925 N N . PHE C 1 76 ? -16.394 -11.461 25.786 1.00 27.53 76 PHE C N 1
ATOM 8926 C CA . PHE C 1 76 ? -15.132 -11.092 26.413 1.00 25.72 76 PHE C CA 1
ATOM 8927 C C . PHE C 1 76 ? -15.357 -11.123 27.911 1.00 24.58 76 PHE C C 1
ATOM 8928 O O . PHE C 1 76 ? -16.306 -10.518 28.407 1.00 25.54 76 PHE C O 1
ATOM 8936 N N . TYR C 1 77 ? -14.489 -11.829 28.627 1.00 23.32 77 TYR C N 1
ATOM 8937 C CA . TYR C 1 77 ? -14.603 -11.921 30.076 1.00 20.44 77 TYR C CA 1
ATOM 8938 C C . TYR C 1 77 ? -13.546 -11.025 30.726 1.00 20.76 77 TYR C C 1
ATOM 8939 O O . TYR C 1 77 ? -12.348 -11.301 30.633 1.00 21.31 77 TYR C O 1
ATOM 8948 N N . ASN C 1 78 ? -13.999 -9.952 31.376 1.00 20.04 78 ASN C N 1
ATOM 8949 C CA . ASN C 1 78 ? -13.108 -8.999 32.035 1.00 18.79 78 ASN C CA 1
ATOM 8950 C C . ASN C 1 78 ? -12.974 -9.321 33.520 1.00 18.66 78 ASN C C 1
ATOM 8951 O O . ASN C 1 78 ? -13.932 -9.199 34.278 1.00 19.55 78 ASN C O 1
ATOM 8956 N N . PHE C 1 79 ? -11.779 -9.716 33.940 1.00 18.51 79 PHE C N 1
ATOM 8957 C CA . PHE C 1 79 ? -11.564 -10.071 35.331 1.00 18.35 79 PHE C CA 1
ATOM 8958 C C . PHE C 1 79 ? -10.949 -8.981 36.196 1.00 18.19 79 PHE C C 1
ATOM 8959 O O . PHE C 1 79 ? -10.742 -9.188 37.387 1.00 19.45 79 PHE C O 1
ATOM 8967 N N . THR C 1 80 ? -10.680 -7.818 35.609 1.00 19.05 80 THR C N 1
ATOM 8968 C CA . THR C 1 80 ? -10.060 -6.710 36.339 1.00 17.41 80 THR C CA 1
ATOM 8969 C C . THR C 1 80 ? -10.586 -6.497 37.756 1.00 18.00 80 THR C C 1
ATOM 8970 O O . THR C 1 80 ? -9.800 -6.361 38.699 1.00 15.59 80 THR C O 1
ATOM 8974 N N . TYR C 1 81 ? -11.910 -6.477 37.903 1.00 18.21 81 TYR C N 1
ATOM 8975 C CA . TYR C 1 81 ? -12.534 -6.272 39.202 1.00 19.24 81 TYR C CA 1
ATOM 8976 C C . TYR C 1 81 ? -12.586 -7.466 40.158 1.00 20.18 81 TYR C C 1
ATOM 8977 O O . TYR C 1 81 ? -12.156 -7.319 41.300 1.00 23.72 81 TYR C O 1
ATOM 8986 N N . ILE C 1 82 ? -13.099 -8.635 39.756 1.00 21.81 82 ILE C N 1
ATOM 8987 C CA . ILE C 1 82 ? -13.118 -9.738 40.734 1.00 21.49 82 ILE C CA 1
ATOM 8988 C C . ILE C 1 82 ? -11.712 -10.100 41.150 1.00 19.82 82 ILE C C 1
ATOM 8989 O O . ILE C 1 82 ? -11.497 -10.503 42.287 1.00 23.35 82 ILE C O 1
ATOM 8994 N N . ASP C 1 83 ? -10.759 -9.978 40.231 1.00 17.03 83 ASP C N 1
ATOM 8995 C CA . ASP C 1 83 ? -9.376 -10.281 40.568 1.00 17.62 83 ASP C CA 1
ATOM 8996 C C . ASP C 1 83 ? -8.995 -9.418 41.767 1.00 15.54 83 ASP C C 1
ATOM 8997 O O . ASP C 1 83 ? -8.418 -9.907 42.730 1.00 14.29 83 ASP C O 1
ATOM 9002 N N . ARG C 1 84 ? -9.354 -8.137 41.708 1.00 15.69 84 ARG C N 1
ATOM 9003 C CA . ARG C 1 84 ? -9.034 -7.195 42.772 1.00 17.14 84 ARG C CA 1
ATOM 9004 C C . ARG C 1 84 ? -9.789 -7.541 44.046 1.00 17.37 84 ARG C C 1
ATOM 9005 O O . ARG C 1 84 ? -9.225 -7.518 45.140 1.00 18.38 84 ARG C O 1
ATOM 9013 N N . ILE C 1 85 ? -11.067 -7.867 43.888 1.00 17.25 85 ILE C N 1
ATOM 9014 C CA . ILE C 1 85 ? -11.932 -8.223 45.006 1.00 16.67 85 ILE C CA 1
ATOM 9015 C C . ILE C 1 85 ? -11.475 -9.497 45.708 1.00 16.81 85 ILE C C 1
ATOM 9016 O O . ILE C 1 85 ? -11.249 -9.495 46.917 1.00 17.92 85 ILE C O 1
ATOM 9021 N N . PHE C 1 86 ? -11.331 -10.584 44.960 1.00 16.25 86 PHE C N 1
ATOM 9022 C CA . PHE C 1 86 ? -10.894 -11.830 45.565 1.00 15.59 86 PHE C CA 1
ATOM 9023 C C . PHE C 1 86 ? -9.429 -11.758 46.035 1.00 17.36 86 PHE C C 1
ATOM 9024 O O . PHE C 1 86 ? -9.026 -12.495 46.934 1.00 18.07 86 PHE C O 1
ATOM 9032 N N . ASP C 1 87 ? -8.627 -10.875 45.441 1.00 17.53 87 ASP C N 1
ATOM 9033 C CA . ASP C 1 87 ? -7.241 -10.737 45.885 1.00 18.14 87 ASP C CA 1
ATOM 9034 C C . ASP C 1 87 ? -7.316 -10.157 47.288 1.00 18.91 87 ASP C C 1
ATOM 9035 O O . ASP C 1 87 ? -6.633 -10.613 48.207 1.00 17.13 87 ASP C O 1
ATOM 9040 N N . SER C 1 88 ? -8.173 -9.156 47.448 1.00 18.65 88 SER C N 1
ATOM 9041 C CA . SER C 1 88 ? -8.325 -8.499 48.733 1.00 18.18 88 SER C CA 1
ATOM 9042 C C . SER C 1 88 ? -8.882 -9.462 49.779 1.00 18.78 88 SER C C 1
ATOM 9043 O O . SER C 1 88 ? -8.463 -9.420 50.934 1.00 18.42 88 SER C O 1
ATOM 9046 N N . PHE C 1 89 ? -9.809 -10.334 49.377 1.00 17.80 89 PHE C N 1
ATOM 9047 C CA . PHE C 1 89 ? -10.380 -11.320 50.300 1.00 15.40 89 PHE C CA 1
ATOM 9048 C C . PHE C 1 89 ? -9.313 -12.309 50.797 1.00 15.51 89 PHE C C 1
ATOM 9049 O O . PHE C 1 89 ? -9.209 -12.564 51.995 1.00 15.55 89 PHE C O 1
ATOM 9057 N N . LEU C 1 90 ? -8.535 -12.878 49.880 1.00 15.41 90 LEU C N 1
ATOM 9058 C CA . LEU C 1 90 ? -7.492 -13.833 50.269 1.00 19.99 90 LEU C CA 1
ATOM 9059 C C . LEU C 1 90 ? -6.385 -13.156 51.063 1.00 20.13 90 LEU C C 1
ATOM 9060 O O . LEU C 1 90 ? -5.809 -13.747 51.983 1.00 20.10 90 LEU C O 1
ATOM 9065 N N . GLU C 1 91 ? -6.092 -11.910 50.714 1.00 20.50 91 GLU C N 1
ATOM 9066 C CA . GLU C 1 91 ? -5.074 -11.171 51.432 1.00 20.93 91 GLU C CA 1
ATOM 9067 C C . GLU C 1 91 ? -5.503 -11.063 52.889 1.00 20.28 91 GLU C C 1
ATOM 9068 O O . GLU C 1 91 ? -4.692 -11.250 53.801 1.00 19.20 91 GLU C O 1
ATOM 9074 N N . ILE C 1 92 ? -6.788 -10.780 53.098 1.00 18.79 92 ILE C N 1
ATOM 9075 C CA . ILE C 1 92 ? -7.345 -10.640 54.439 1.00 19.50 92 ILE C CA 1
ATOM 9076 C C . ILE C 1 92 ? -7.458 -11.989 55.139 1.00 18.64 92 ILE C C 1
ATOM 9077 O O . ILE C 1 92 ? -7.457 -12.053 56.364 1.00 20.96 92 ILE C O 1
ATOM 9082 N N . GLY C 1 93 ? -7.568 -13.065 54.364 1.00 18.58 93 GLY C N 1
ATOM 9083 C CA . GLY C 1 93 ? -7.680 -14.386 54.958 1.00 17.61 93 GLY C CA 1
ATOM 9084 C C . GLY C 1 93 ? -9.103 -14.922 55.066 1.00 16.86 93 GLY C C 1
ATOM 9085 O O . GLY C 1 93 ? -9.406 -15.721 55.943 1.00 17.15 93 GLY C O 1
ATOM 9086 N N . ILE C 1 94 ? -9.982 -14.478 54.180 1.00 17.55 94 ILE C N 1
ATOM 9087 C CA . ILE C 1 94 ? -11.359 -14.947 54.185 1.00 16.26 94 ILE C CA 1
ATOM 9088 C C . ILE C 1 94 ? -11.685 -15.388 52.764 1.00 15.46 94 ILE C C 1
ATOM 9089 O O . ILE C 1 94 ? -11.396 -14.676 51.810 1.00 17.21 94 ILE C O 1
ATOM 9094 N N . ARG C 1 95 ? -12.259 -16.580 52.626 1.00 14.58 95 ARG C N 1
ATOM 9095 C CA . ARG C 1 95 ? -12.581 -17.113 51.311 1.00 16.54 95 ARG C CA 1
ATOM 9096 C C . ARG C 1 95 ? -14.022 -16.838 50.890 1.00 16.29 95 ARG C C 1
ATOM 9097 O O . ARG C 1 95 ? -14.913 -16.690 51.720 1.00 16.89 95 ARG C O 1
ATOM 9105 N N . PRO C 1 96 ? -14.266 -16.772 49.577 1.00 15.57 96 PRO C N 1
ATOM 9106 C CA . PRO C 1 96 ? -15.620 -16.509 49.113 1.00 14.42 96 PRO C CA 1
ATOM 9107 C C . PRO C 1 96 ? -16.491 -17.752 49.074 1.00 15.28 96 PRO C C 1
ATOM 9108 O O . PRO C 1 96 ? -16.063 -18.808 48.621 1.00 14.75 96 PRO C O 1
ATOM 9112 N N . PHE C 1 97 ? -17.700 -17.623 49.601 1.00 14.58 97 PHE C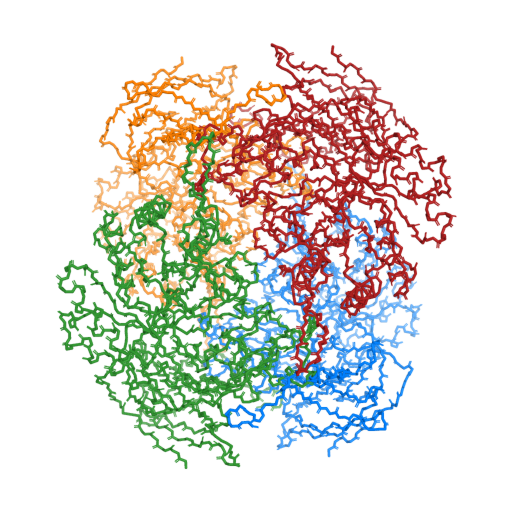 N 1
ATOM 9113 C CA . PHE C 1 97 ? -18.678 -18.692 49.565 1.00 16.58 97 PHE C CA 1
ATOM 9114 C C . PHE C 1 97 ? -19.391 -18.178 48.320 1.00 17.49 97 PHE C C 1
ATOM 9115 O O . PHE C 1 97 ? -20.385 -17.459 48.411 1.00 18.12 97 PHE C O 1
ATOM 9123 N N . VAL C 1 98 ? -18.842 -18.518 47.160 1.00 15.77 98 VAL C N 1
ATOM 9124 C CA . VAL C 1 98 ? -19.356 -18.036 45.884 1.00 16.46 98 VAL C CA 1
ATOM 9125 C C . VAL C 1 98 ? -20.828 -18.287 45.602 1.00 17.65 98 VAL C C 1
ATOM 9126 O O . VAL C 1 98 ? -21.317 -19.405 45.736 1.00 18.62 98 VAL C O 1
ATOM 9130 N N . GLU C 1 99 ? -21.529 -17.226 45.220 1.00 17.14 99 GLU C N 1
ATOM 9131 C CA . GLU C 1 99 ? -22.937 -17.327 44.862 1.00 19.12 99 GLU C CA 1
ATOM 9132 C C . GLU C 1 99 ? -22.995 -16.966 43.383 1.00 19.25 99 GLU C C 1
ATOM 9133 O O . GLU C 1 99 ? -22.840 -15.800 43.022 1.00 20.36 99 GLU C O 1
ATOM 9139 N N . ILE C 1 100 ? -23.190 -17.962 42.525 1.00 19.19 100 ILE C N 1
ATOM 9140 C CA . ILE C 1 100 ? -23.259 -17.712 41.088 1.00 19.40 100 ILE C CA 1
ATOM 9141 C C . ILE C 1 100 ? -24.534 -16.948 40.745 1.00 20.25 100 ILE C C 1
ATOM 9142 O O . ILE C 1 100 ? -25.631 -17.468 40.922 1.00 17.06 100 ILE C O 1
ATOM 9147 N N . GLY C 1 101 ? -24.367 -15.719 40.256 1.00 20.97 101 GLY C N 1
ATOM 9148 C CA . GLY C 1 101 ? -25.491 -14.864 39.890 1.00 21.22 101 GLY C CA 1
ATOM 9149 C C . GLY C 1 101 ? -25.080 -13.399 39.989 1.00 21.45 101 GLY C C 1
ATOM 9150 O O . GLY C 1 101 ? -23.981 -13.110 40.469 1.00 22.86 101 GLY C O 1
ATOM 9151 N N . PHE C 1 102 ? -25.901 -12.470 39.505 1.00 20.24 102 PHE C N 1
ATOM 9152 C CA . PHE C 1 102 ? -27.169 -12.768 38.852 1.00 22.19 102 PHE C CA 1
ATOM 9153 C C . PHE C 1 102 ? -26.933 -12.873 37.349 1.00 20.03 102 PHE C C 1
ATOM 9154 O O . PHE C 1 102 ? -25.890 -13.354 36.925 1.00 21.98 102 PHE C O 1
ATOM 9162 N N . MET C 1 103 ? -27.878 -12.420 36.541 1.00 20.62 103 MET C N 1
ATOM 9163 C CA . MET C 1 103 ? -27.723 -12.523 35.092 1.00 20.72 103 MET C CA 1
ATOM 9164 C C . MET C 1 103 ? -27.131 -11.297 34.425 1.00 20.08 103 MET C C 1
ATOM 9165 O O . MET C 1 103 ? -27.735 -10.230 34.430 1.00 19.20 103 MET C O 1
ATOM 9170 N N . PRO C 1 104 ? -25.929 -11.431 33.839 1.00 20.51 104 PRO C N 1
ATOM 9171 C CA . PRO C 1 104 ? -25.320 -10.277 33.175 1.00 20.13 104 PRO C CA 1
ATOM 9172 C C . PRO C 1 104 ? -26.270 -9.759 32.103 1.00 23.03 104 PRO C C 1
ATOM 9173 O O . PRO C 1 104 ? -26.958 -10.550 31.453 1.00 23.80 104 PRO C O 1
ATOM 9177 N N . LYS C 1 105 ? -26.314 -8.439 31.930 1.00 23.21 105 LYS C N 1
ATOM 9178 C CA . LYS C 1 105 ? -27.203 -7.809 30.954 1.00 24.88 105 LYS C CA 1
ATOM 9179 C C . LYS C 1 105 ? -27.193 -8.392 29.537 1.00 24.67 105 LYS C C 1
ATOM 9180 O O . LYS C 1 105 ? -28.243 -8.748 29.010 1.00 21.60 105 LYS C O 1
ATOM 9186 N N . LYS C 1 106 ? -26.019 -8.482 28.917 1.00 23.10 106 LYS C N 1
ATOM 9187 C CA . LYS C 1 106 ? -25.941 -9.010 27.565 1.00 23.30 106 LYS C CA 1
ATOM 9188 C C . LYS C 1 106 ? -26.344 -10.471 27.390 1.00 21.94 106 LYS C C 1
ATOM 9189 O O . LYS C 1 106 ? -26.545 -10.919 26.271 1.00 23.96 106 LYS C O 1
ATOM 9195 N N . LEU C 1 107 ? -26.473 -11.218 28.478 1.00 21.46 107 LEU C N 1
ATOM 9196 C CA . LEU C 1 107 ? -26.892 -12.613 28.370 1.00 21.16 107 LEU C CA 1
ATOM 9197 C C . LEU C 1 107 ? -28.345 -12.806 28.796 1.00 20.29 107 LEU C C 1
ATOM 9198 O O . LEU C 1 107 ? -28.875 -13.909 28.687 1.00 21.00 107 LEU C O 1
ATOM 9203 N N . ALA C 1 108 ? -28.978 -11.747 29.296 1.00 20.47 108 ALA C N 1
ATOM 9204 C CA . ALA C 1 108 ? -30.360 -11.838 29.769 1.00 21.41 108 ALA C CA 1
ATOM 9205 C C . ALA C 1 108 ? -31.365 -12.197 28.679 1.00 22.52 108 ALA C C 1
ATOM 9206 O O . ALA C 1 108 ? -31.161 -11.892 27.507 1.00 22.76 108 ALA C O 1
ATOM 9208 N N . SER C 1 109 ? -32.450 -12.852 29.084 1.00 23.65 109 SER C N 1
ATOM 9209 C CA . SER C 1 109 ? -33.509 -13.245 28.164 1.00 23.62 109 SER C CA 1
ATOM 9210 C C . SER C 1 109 ? -34.705 -12.317 28.366 1.00 24.92 109 SER C C 1
ATOM 9211 O O . SER C 1 109 ? -35.570 -12.199 27.494 1.00 27.53 109 SER C O 1
ATOM 9214 N N . GLY C 1 110 ? -34.749 -11.674 29.529 1.00 23.67 110 GLY C N 1
ATOM 9215 C CA . GLY C 1 110 ? -35.826 -10.758 29.850 1.00 21.60 110 GLY C CA 1
ATOM 9216 C C . GLY C 1 110 ? -35.307 -9.442 30.403 1.00 22.52 110 GLY C C 1
ATOM 9217 O O . GLY C 1 110 ? -34.092 -9.197 30.422 1.00 21.68 110 GLY C O 1
ATOM 9218 N N . THR C 1 111 ? -36.225 -8.604 30.878 1.00 20.74 111 THR C N 1
ATOM 9219 C CA . THR C 1 111 ? -35.868 -7.296 31.407 1.00 21.26 111 THR C CA 1
ATOM 9220 C C . THR C 1 111 ? -36.045 -7.144 32.911 1.00 20.51 111 THR C C 1
ATOM 9221 O O . THR C 1 111 ? -35.658 -6.120 33.474 1.00 20.88 111 THR C O 1
ATOM 9225 N N . GLN C 1 112 ? -36.622 -8.142 33.568 1.00 20.29 112 GLN C N 1
ATOM 9226 C CA . GLN C 1 112 ? -36.850 -8.015 35.000 1.00 20.81 112 GLN C CA 1
ATOM 9227 C C . GLN C 1 112 ? -35.556 -7.900 35.798 1.00 22.01 112 GLN C C 1
ATOM 9228 O O . GLN C 1 112 ? -34.606 -8.655 35.582 1.00 23.05 112 GLN C O 1
ATOM 9234 N N . THR C 1 113 ? -35.527 -6.940 36.716 1.00 21.18 113 THR C N 1
ATOM 9235 C CA . THR C 1 113 ? -34.367 -6.733 37.567 1.00 20.73 113 THR C CA 1
ATOM 9236 C C . THR C 1 113 ? -34.849 -6.639 39.005 1.00 18.88 113 THR C C 1
ATOM 9237 O O . THR C 1 113 ? -36.056 -6.570 39.260 1.00 17.98 113 THR C O 1
ATOM 9241 N N . VAL C 1 114 ? -33.907 -6.647 39.943 1.00 17.16 114 VAL C N 1
ATOM 9242 C CA . VAL C 1 114 ? -34.236 -6.558 41.363 1.00 15.41 114 VAL C CA 1
ATOM 9243 C C . VAL C 1 114 ? -33.278 -5.577 42.033 1.00 16.29 114 VAL C C 1
ATOM 9244 O O . VAL C 1 114 ? -32.130 -5.444 41.611 1.00 17.12 114 VAL C O 1
ATOM 9248 N N . PHE C 1 115 ? -33.762 -4.882 43.060 1.00 16.47 115 PHE C N 1
ATOM 9249 C CA . PHE C 1 115 ? -32.962 -3.909 43.813 1.00 17.54 115 PHE C CA 1
ATOM 9250 C C . PHE C 1 115 ? -32.604 -2.638 43.068 1.00 19.43 115 PHE C C 1
ATOM 9251 O O . PHE C 1 115 ? -32.700 -2.551 41.842 1.00 21.61 115 PHE C O 1
ATOM 9259 N N . TYR C 1 116 ? -32.145 -1.671 43.851 1.00 20.36 116 TYR C N 1
ATOM 9260 C CA . TYR C 1 116 ? -31.706 -0.368 43.377 1.00 20.65 116 TYR C CA 1
ATOM 9261 C C . TYR C 1 116 ? -30.617 -0.504 42.315 1.00 20.36 116 TYR C C 1
ATOM 9262 O O . TYR C 1 116 ? -30.600 0.255 41.343 1.00 20.12 116 TYR C O 1
ATOM 9271 N N . TRP C 1 117 ? -29.701 -1.457 42.505 1.00 17.99 117 TRP C N 1
ATOM 9272 C CA . TRP C 1 117 ? -28.624 -1.636 41.538 1.00 18.81 117 TRP C CA 1
ATOM 9273 C C . TRP C 1 117 ? -29.015 -2.507 40.359 1.00 18.41 117 TRP C C 1
ATOM 9274 O O . TRP C 1 117 ? -28.171 -2.914 39.559 1.00 17.82 117 TRP C O 1
ATOM 9285 N N . GLU C 1 118 ? -30.306 -2.805 40.279 1.00 19.14 118 GLU C N 1
ATOM 9286 C CA . GLU C 1 118 ? -30.879 -3.555 39.175 1.00 19.54 118 GLU C CA 1
ATOM 9287 C C . GLU C 1 118 ? -30.143 -4.790 38.631 1.00 20.35 118 GLU C C 1
ATOM 9288 O O . GLU C 1 118 ? -29.647 -4.774 37.502 1.00 21.19 118 GLU C O 1
ATOM 9294 N N . GLY C 1 119 ? -30.079 -5.859 39.416 1.00 17.98 119 GLY C N 1
ATOM 9295 C CA . GLY C 1 119 ? -29.438 -7.069 38.935 1.00 16.93 119 GLY C CA 1
ATOM 9296 C C . GLY C 1 119 ? -30.491 -7.806 38.121 1.00 18.83 119 GLY C C 1
ATOM 9297 O O . GLY C 1 119 ? -31.653 -7.884 38.542 1.00 15.93 119 GLY C O 1
ATOM 9298 N N . ASN C 1 120 ? -30.109 -8.342 36.964 1.00 16.81 120 ASN C N 1
ATOM 9299 C CA . ASN C 1 120 ? -31.064 -9.041 36.108 1.00 20.11 120 ASN C CA 1
ATOM 9300 C C . ASN C 1 120 ? -31.453 -10.425 36.639 1.00 21.92 120 ASN C C 1
ATOM 9301 O O . ASN C 1 120 ? -30.610 -11.300 36.866 1.00 19.43 120 ASN C O 1
ATOM 9306 N N . VAL C 1 121 ? -32.758 -10.609 36.786 1.00 25.15 121 VAL C N 1
ATOM 9307 C CA . VAL C 1 121 ? -33.348 -11.805 37.361 1.00 26.30 121 VAL C CA 1
ATOM 9308 C C . VAL C 1 121 ? -33.970 -12.842 36.405 1.00 27.27 121 VAL C C 1
ATOM 9309 O O . VAL C 1 121 ? -34.644 -13.778 36.832 1.00 26.84 121 VAL C O 1
ATOM 9313 N N . THR C 1 122 ? -33.711 -12.710 35.111 1.00 27.94 122 THR C N 1
ATOM 9314 C CA . THR C 1 122 ? -34.273 -13.656 34.153 1.00 27.64 122 THR C CA 1
ATOM 9315 C C . THR C 1 122 ? -33.264 -14.714 33.669 1.00 28.35 122 THR C C 1
ATOM 9316 O O . THR C 1 122 ? -32.052 -14.485 33.671 1.00 25.60 122 THR C O 1
ATOM 9320 N N . PRO C 1 123 ? -33.759 -15.889 33.242 1.00 27.19 123 PRO C N 1
ATOM 9321 C CA . PRO C 1 123 ? -32.865 -16.950 32.760 1.00 26.53 123 PRO C CA 1
ATOM 9322 C C . PRO C 1 123 ? -32.079 -16.482 31.538 1.00 24.96 123 PRO C C 1
ATOM 9323 O O . PRO C 1 123 ? -32.480 -15.539 30.860 1.00 26.43 123 PRO C O 1
ATOM 9327 N N . PRO C 1 124 ? -30.940 -17.127 31.245 1.00 23.39 124 PRO C N 1
ATOM 9328 C CA . PRO C 1 124 ? -30.163 -16.704 30.080 1.00 22.56 124 PRO C CA 1
ATOM 9329 C C . PRO C 1 124 ? -30.852 -17.037 28.749 1.00 23.13 124 PRO C C 1
ATOM 9330 O O . PRO C 1 124 ? -31.575 -18.024 28.636 1.00 22.06 124 PRO C O 1
ATOM 9334 N N . LYS C 1 125 ? -30.619 -16.202 27.747 1.00 24.51 125 LYS C N 1
ATOM 9335 C CA . LYS C 1 125 ? -31.186 -16.403 26.420 1.00 27.62 125 LYS C CA 1
ATOM 9336 C C . LYS C 1 125 ? -30.610 -17.693 25.834 1.00 27.52 125 LYS C C 1
ATOM 9337 O O . LYS C 1 125 ? -31.299 -18.445 25.146 1.00 27.80 125 LYS C O 1
ATOM 9343 N N . ASP C 1 126 ? -29.338 -17.943 26.127 1.00 27.81 126 ASP C N 1
ATOM 9344 C CA . ASP C 1 126 ? -28.632 -19.116 25.624 1.00 26.46 126 ASP C CA 1
ATOM 9345 C C . ASP C 1 126 ? -27.887 -19.796 26.776 1.00 27.39 126 ASP C C 1
ATOM 9346 O O . ASP C 1 126 ? -26.891 -19.269 27.284 1.00 25.59 126 ASP C O 1
ATOM 9351 N N . TYR C 1 127 ? -28.363 -20.966 27.189 1.00 26.13 127 TYR C N 1
ATOM 9352 C CA . TYR C 1 127 ? -27.722 -21.667 28.289 1.00 26.65 127 TYR C CA 1
ATOM 9353 C C . TYR C 1 127 ? -26.299 -22.092 27.991 1.00 26.60 127 TYR C C 1
ATOM 9354 O O . TYR C 1 127 ? -25.508 -22.294 28.908 1.00 28.02 127 TYR C O 1
ATOM 9363 N N . GLU C 1 128 ? -25.961 -22.215 26.713 1.00 28.49 128 GLU C N 1
ATOM 9364 C CA . GLU C 1 128 ? -24.606 -22.603 26.342 1.00 30.02 128 GLU C CA 1
ATOM 9365 C C . GLU C 1 128 ? -23.642 -21.452 26.548 1.00 27.68 128 GLU C C 1
ATOM 9366 O O . GLU C 1 128 ? -22.488 -21.665 26.919 1.00 27.56 128 GLU C O 1
ATOM 9372 N N . LYS C 1 129 ? -24.107 -20.233 26.297 1.00 25.63 129 LYS C N 1
ATOM 9373 C CA . LYS C 1 129 ? -23.248 -19.073 26.486 1.00 23.91 129 LYS C CA 1
ATOM 9374 C C . LYS C 1 129 ? -23.044 -18.852 27.979 1.00 22.71 129 LYS C C 1
ATOM 9375 O O . LYS C 1 129 ? -21.965 -18.443 28.411 1.00 20.04 129 LYS C O 1
ATOM 9381 N N . TRP C 1 130 ? -24.078 -19.145 28.765 1.00 20.25 130 TRP C N 1
ATOM 9382 C CA . TRP C 1 130 ? -23.998 -19.008 30.219 1.00 19.57 130 TRP C CA 1
ATOM 9383 C C . TRP C 1 130 ? -23.021 -20.050 30.763 1.00 21.05 130 TRP C C 1
ATOM 9384 O O . TRP C 1 130 ? -22.222 -19.769 31.659 1.00 19.89 130 TRP C O 1
ATOM 9395 N N . SER C 1 131 ? -23.096 -21.253 30.200 1.00 22.07 131 SER C N 1
ATOM 9396 C CA . SER C 1 131 ? -22.234 -22.367 30.581 1.00 20.56 131 SER C CA 1
ATOM 9397 C C . SER C 1 131 ? -20.774 -22.040 30.279 1.00 20.20 131 SER C C 1
ATOM 9398 O O . SER C 1 131 ? -19.874 -22.388 31.049 1.00 18.97 131 SER C O 1
ATOM 9401 N N . ASP C 1 132 ? -20.543 -21.379 29.153 1.00 19.05 132 ASP C N 1
ATOM 9402 C CA . ASP C 1 132 ? -19.189 -21.007 28.777 1.00 21.90 132 ASP C CA 1
ATOM 9403 C C . ASP C 1 132 ? -18.655 -19.936 29.725 1.00 21.97 132 ASP C C 1
ATOM 9404 O O . ASP C 1 132 ? -17.458 -19.909 30.034 1.00 22.65 132 ASP C O 1
ATOM 9409 N N . LEU C 1 133 ? -19.553 -19.067 30.186 1.00 19.78 133 LEU C N 1
ATOM 9410 C CA . LEU C 1 133 ? -19.199 -17.991 31.107 1.00 20.45 133 LEU C CA 1
ATOM 9411 C C . LEU C 1 133 ? -18.717 -18.626 32.407 1.00 19.71 133 LEU C C 1
ATOM 9412 O O . LEU C 1 133 ? -17.622 -18.333 32.900 1.00 16.61 133 LEU C O 1
ATOM 9417 N N . VAL C 1 134 ? -19.546 -19.504 32.958 1.00 18.33 134 VAL C N 1
ATOM 9418 C CA . VAL C 1 134 ? -19.205 -20.172 34.202 1.00 18.97 134 VAL C CA 1
ATOM 9419 C C . VAL C 1 134 ? -17.815 -20.802 34.098 1.00 20.28 134 VAL C C 1
ATOM 9420 O O . VAL C 1 134 ? -16.966 -20.601 34.964 1.00 19.30 134 VAL C O 1
ATOM 9424 N N . LYS C 1 135 ? -17.581 -21.542 33.022 1.00 21.18 135 LYS C N 1
ATOM 9425 C CA . LYS C 1 135 ? -16.296 -22.197 32.816 1.00 22.43 135 LYS C CA 1
ATOM 9426 C C . LYS C 1 135 ? -15.134 -21.203 32.733 1.00 21.38 135 LYS C C 1
ATOM 9427 O O . LYS C 1 135 ? -14.118 -21.375 33.400 1.00 22.59 135 LYS C O 1
ATOM 9433 N N . ALA C 1 136 ? -15.286 -20.169 31.914 1.00 20.98 136 ALA C N 1
ATOM 9434 C CA . ALA C 1 136 ? -14.246 -19.156 31.759 1.00 20.67 136 ALA C CA 1
ATOM 9435 C C . ALA C 1 136 ? -13.853 -18.563 33.111 1.00 20.96 136 ALA C C 1
ATOM 9436 O O . ALA C 1 136 ? -12.666 -18.409 33.416 1.00 21.06 136 ALA C O 1
ATOM 9438 N N . VAL C 1 137 ? -14.862 -18.234 33.911 1.00 20.17 137 VAL C N 1
ATOM 9439 C CA . VAL C 1 137 ? -14.661 -17.662 35.241 1.00 20.11 137 VAL C CA 1
ATOM 9440 C C . VAL C 1 137 ? -13.894 -18.623 36.143 1.00 19.94 137 VAL C C 1
ATOM 9441 O O . VAL C 1 137 ? -12.895 -18.253 36.757 1.00 19.36 137 VAL C O 1
ATOM 9445 N N . LEU C 1 138 ? -14.367 -19.857 36.228 1.00 18.84 138 LEU C N 1
ATOM 9446 C CA . LEU C 1 138 ? -13.697 -20.838 37.055 1.00 20.04 138 LEU C CA 1
ATOM 9447 C C . LEU C 1 138 ? -12.273 -21.070 36.571 1.00 19.78 138 LEU C C 1
ATOM 9448 O O . LEU C 1 138 ? -11.349 -21.097 37.380 1.00 20.10 138 LEU C O 1
ATOM 9453 N N . HIS C 1 139 ? -12.091 -21.228 35.264 1.00 18.78 139 HIS C N 1
ATOM 9454 C CA . HIS C 1 139 ? -10.752 -21.453 34.736 1.00 21.23 139 HIS C CA 1
ATOM 9455 C C . HIS C 1 139 ? -9.817 -20.311 35.092 1.00 21.30 139 HIS C C 1
ATOM 9456 O O . HIS C 1 139 ? -8.628 -20.525 35.302 1.00 22.45 139 HIS C O 1
ATOM 9463 N N . HIS C 1 140 ? -10.351 -19.099 35.161 1.00 22.00 140 HIS C N 1
ATOM 9464 C CA . HIS C 1 140 ? -9.528 -17.952 35.507 1.00 21.64 140 HIS C CA 1
ATOM 9465 C C . HIS C 1 140 ? -9.150 -18.016 36.986 1.00 23.00 140 HIS C C 1
ATOM 9466 O O . HIS C 1 140 ? -8.008 -17.726 37.356 1.00 23.29 140 HIS C O 1
ATOM 9473 N N . PHE C 1 141 ? -10.111 -18.389 37.830 1.00 20.42 141 PHE C N 1
ATOM 9474 C CA . PHE C 1 141 ? -9.859 -18.515 39.258 1.00 20.21 141 PHE C CA 1
ATOM 9475 C C . PHE C 1 141 ? -8.725 -19.504 39.493 1.00 21.09 141 PHE C C 1
ATOM 9476 O O . PHE C 1 141 ? -7.848 -19.260 40.312 1.00 22.00 141 PHE C O 1
ATOM 9484 N N . ILE C 1 142 ? -8.758 -20.625 38.775 1.00 21.61 142 ILE C N 1
ATOM 9485 C CA . ILE C 1 142 ? -7.737 -21.656 38.908 1.00 21.05 142 ILE C CA 1
ATOM 9486 C C . ILE C 1 142 ? -6.402 -21.068 38.461 1.00 21.73 142 ILE C C 1
ATOM 9487 O O . ILE C 1 142 ? -5.371 -21.224 39.118 1.00 22.31 142 ILE C O 1
ATOM 9492 N N . SER C 1 143 ? -6.435 -20.390 37.326 1.00 21.69 143 SER C N 1
ATOM 9493 C CA . SER C 1 143 ? -5.244 -19.775 36.773 1.00 22.75 143 SER C CA 1
ATOM 9494 C C . SER C 1 143 ? -4.584 -18.774 37.726 1.00 21.54 143 SER C C 1
ATOM 9495 O O . SER C 1 143 ? -3.367 -18.778 37.884 1.00 22.36 143 SER C O 1
ATOM 9498 N N . ARG C 1 144 ? -5.378 -17.919 38.367 1.00 21.35 144 ARG C N 1
ATOM 9499 C CA . ARG C 1 144 ? -4.806 -16.934 39.273 1.00 19.66 144 ARG C CA 1
ATOM 9500 C C . ARG C 1 144 ? -4.542 -17.441 40.686 1.00 19.62 144 ARG C C 1
ATOM 9501 O O . ARG C 1 144 ? -3.468 -17.196 41.227 1.00 17.79 144 ARG C O 1
ATOM 9509 N N . TYR C 1 145 ? -5.498 -18.159 41.274 1.00 17.17 145 TYR C N 1
ATOM 9510 C CA . TYR C 1 145 ? -5.339 -18.641 42.644 1.00 18.01 145 TYR C CA 1
ATOM 9511 C C . TYR C 1 145 ? -4.841 -20.078 42.836 1.00 19.77 145 TYR C C 1
ATOM 9512 O O . TYR C 1 145 ? -4.468 -20.469 43.946 1.00 19.47 145 TYR C O 1
ATOM 9521 N N . GLY C 1 146 ? -4.825 -20.864 41.766 1.00 19.68 146 GLY C N 1
ATOM 9522 C CA . GLY C 1 146 ? -4.371 -22.235 41.889 1.00 20.33 146 GLY C CA 1
ATOM 9523 C C . GLY C 1 146 ? -5.527 -23.141 42.267 1.00 19.64 146 GLY C C 1
ATOM 9524 O O . GLY C 1 146 ? -6.396 -22.747 43.040 1.00 19.67 146 GLY C O 1
ATOM 9525 N N . ILE C 1 147 ? -5.526 -24.359 41.732 1.00 20.53 147 ILE C N 1
ATOM 9526 C CA . ILE C 1 147 ? -6.594 -25.320 41.988 1.00 21.48 147 ILE C CA 1
ATOM 9527 C C . ILE C 1 147 ? -6.797 -25.655 43.458 1.00 22.08 147 ILE C C 1
ATOM 9528 O O . ILE C 1 147 ? -7.929 -25.698 43.931 1.00 23.88 147 ILE C O 1
ATOM 9533 N N . GLU C 1 148 ? -5.708 -25.892 44.183 1.00 23.60 148 GLU C N 1
ATOM 9534 C CA . GLU C 1 148 ? -5.805 -26.240 45.594 1.00 24.53 148 GLU C CA 1
ATOM 9535 C C . GLU C 1 148 ? -6.614 -25.205 46.366 1.00 24.10 148 GLU C C 1
ATOM 9536 O O . GLU C 1 148 ? -7.409 -25.549 47.241 1.00 25.12 148 GLU C O 1
ATOM 9542 N N . GLU C 1 149 ? -6.423 -23.936 46.032 1.00 21.58 149 GLU C N 1
ATOM 9543 C CA . GLU C 1 149 ? -7.147 -22.873 46.709 1.00 20.22 149 GLU C CA 1
ATOM 9544 C C . GLU C 1 149 ? -8.626 -22.799 46.298 1.00 19.93 149 GLU C C 1
ATOM 9545 O O . GLU C 1 149 ? -9.507 -22.709 47.150 1.00 19.28 149 GLU C O 1
ATOM 9551 N N . VAL C 1 150 ? -8.895 -22.856 44.996 1.00 18.64 150 VAL C N 1
ATOM 9552 C CA . VAL C 1 150 ? -10.264 -22.752 44.499 1.00 18.33 150 VAL C CA 1
ATOM 9553 C C . VAL C 1 150 ? -11.162 -23.920 44.911 1.00 18.63 150 VAL C C 1
ATOM 9554 O O . VAL C 1 150 ? -12.378 -23.776 44.990 1.00 17.33 150 VAL C O 1
ATOM 9558 N N . LEU C 1 151 ? -10.557 -25.074 45.177 1.00 18.93 151 LEU C N 1
ATOM 9559 C CA . LEU C 1 151 ? -11.301 -26.254 45.591 1.00 18.81 151 LEU C CA 1
ATOM 9560 C C . LEU C 1 151 ? -11.915 -26.077 46.973 1.00 18.72 151 LEU C C 1
ATOM 9561 O O . LEU C 1 151 ? -12.746 -26.875 47.385 1.00 18.20 151 LEU C O 1
ATOM 9566 N N . LYS C 1 152 ? -11.491 -25.049 47.703 1.00 16.93 152 LYS C N 1
ATOM 9567 C CA . LYS C 1 152 ? -12.042 -24.815 49.029 1.00 17.39 152 LYS C CA 1
ATOM 9568 C C . LYS C 1 152 ? -13.221 -23.840 48.977 1.00 16.81 152 LYS C C 1
ATOM 9569 O O . LYS C 1 152 ? -13.811 -23.522 50.008 1.00 17.53 152 LYS C O 1
ATOM 9575 N N . TRP C 1 153 ? -13.556 -23.370 47.780 1.00 15.35 153 TRP C N 1
ATOM 9576 C CA . TRP C 1 153 ? -14.657 -22.430 47.611 1.00 16.13 153 TRP C CA 1
ATOM 9577 C C . TRP C 1 153 ? -15.913 -23.149 47.157 1.00 16.36 153 TRP C C 1
ATOM 9578 O O . TRP C 1 153 ? -15.921 -23.793 46.117 1.00 18.82 153 TRP C O 1
ATOM 9589 N N . PRO C 1 154 ? -16.995 -23.043 47.934 1.00 17.76 154 PRO C N 1
ATOM 9590 C CA . PRO C 1 154 ? -18.270 -23.679 47.602 1.00 17.26 154 PRO C CA 1
ATOM 9591 C C . PRO C 1 154 ? -18.994 -22.806 46.582 1.00 19.05 154 PRO C C 1
ATOM 9592 O O . PRO C 1 154 ? -18.837 -21.578 46.597 1.00 20.10 154 PRO C O 1
ATOM 9596 N N . PHE C 1 155 ? -19.775 -23.424 45.697 1.00 19.13 155 PHE C N 1
ATOM 9597 C CA . PHE C 1 155 ? -20.511 -22.659 44.690 1.00 20.34 155 PHE C CA 1
ATOM 9598 C C . PHE C 1 155 ? -22.026 -22.790 44.812 1.00 21.31 155 PHE C C 1
ATOM 9599 O O . PHE C 1 155 ? -22.611 -23.803 44.445 1.00 22.63 155 PHE C O 1
ATOM 9607 N N . GLU C 1 156 ? -22.653 -21.752 45.349 1.00 21.47 156 GLU C N 1
ATOM 9608 C CA . GLU C 1 156 ? -24.096 -21.738 45.508 1.00 22.59 156 GLU C CA 1
ATOM 9609 C C . GLU C 1 156 ? -24.697 -21.196 44.220 1.00 21.76 156 GLU C C 1
ATOM 9610 O O . GLU C 1 156 ? -24.264 -20.159 43.722 1.00 21.28 156 GLU C O 1
ATOM 9616 N N . ILE C 1 157 ? -25.697 -21.895 43.693 1.00 21.36 157 ILE C N 1
ATOM 9617 C CA . ILE C 1 157 ? -26.350 -21.501 42.449 1.00 20.22 157 ILE C CA 1
ATOM 9618 C C . ILE C 1 157 ? -27.558 -20.581 42.633 1.00 20.90 157 ILE C C 1
ATOM 9619 O O . ILE C 1 157 ? -28.608 -21.016 43.102 1.00 20.23 157 ILE C O 1
ATOM 9624 N N . TRP C 1 158 ? -27.390 -19.313 42.260 1.00 19.35 158 TRP C N 1
ATOM 9625 C CA . TRP C 1 158 ? -28.439 -18.294 42.340 1.00 19.25 158 TRP C CA 1
ATOM 9626 C C . TRP C 1 158 ? -28.839 -17.888 43.755 1.00 21.82 158 TRP C C 1
ATOM 9627 O O . TRP C 1 158 ? -28.095 -18.118 44.721 1.00 22.24 158 TRP C O 1
ATOM 9638 N N . ASN C 1 159 ? -30.021 -17.282 43.876 1.00 19.34 159 ASN C N 1
ATOM 9639 C CA . ASN C 1 159 ? -30.514 -16.811 45.165 1.00 19.83 159 ASN C CA 1
ATOM 9640 C C . ASN C 1 159 ? -32.049 -16.781 45.240 1.00 19.53 159 ASN C C 1
ATOM 9641 O O . ASN C 1 159 ? -32.707 -16.170 44.407 1.00 19.45 159 ASN C O 1
ATOM 9646 N N . GLU C 1 160 ? -32.598 -17.439 46.254 1.00 20.30 160 GLU C N 1
ATOM 9647 C CA . GLU C 1 160 ? -34.041 -17.499 46.481 1.00 21.03 160 GLU C CA 1
ATOM 9648 C C . GLU C 1 160 ? -34.848 -17.540 45.189 1.00 22.98 160 GLU C C 1
ATOM 9649 O O . GLU C 1 160 ? -35.661 -16.651 44.908 1.00 23.15 160 GLU C O 1
ATOM 9655 N N . PRO C 1 161 ? -34.621 -18.578 44.371 1.00 23.49 161 PRO C N 1
ATOM 9656 C CA . PRO C 1 161 ? -35.355 -18.697 43.110 1.00 24.06 161 PRO C CA 1
ATOM 9657 C C . PRO C 1 161 ? -36.847 -18.925 43.356 1.00 24.24 161 PRO C C 1
ATOM 9658 O O . PRO C 1 161 ? -37.658 -18.792 42.445 1.00 25.17 161 PRO C O 1
ATOM 9662 N N . ASN C 1 162 ? -37.195 -19.261 44.596 1.00 25.44 162 ASN C N 1
ATOM 9663 C CA . ASN C 1 162 ? -38.584 -19.511 44.966 1.00 27.12 162 ASN C CA 1
ATOM 9664 C C . ASN C 1 162 ? -39.376 -18.210 45.042 1.00 28.13 162 ASN C C 1
ATOM 9665 O O . ASN C 1 162 ? -40.602 -18.233 45.144 1.00 27.31 162 ASN C O 1
ATOM 9670 N N . LEU C 1 163 ? -38.669 -17.080 44.994 1.00 28.14 163 LEU C N 1
ATOM 9671 C CA . LEU C 1 163 ? -39.311 -15.769 45.035 1.00 27.04 163 LEU C CA 1
ATOM 9672 C C . LEU C 1 163 ? -39.288 -15.106 43.657 1.00 26.56 163 LEU C C 1
ATOM 9673 O O . LEU C 1 163 ? -38.251 -15.040 42.998 1.00 26.83 163 LEU C O 1
ATOM 9678 N N . LYS C 1 164 ? -40.446 -14.611 43.236 1.00 27.44 164 LYS C N 1
ATOM 9679 C CA . LYS C 1 164 ? -40.608 -13.951 41.943 1.00 29.02 164 LYS C CA 1
ATOM 9680 C C . LYS C 1 164 ? -39.670 -12.769 41.739 1.00 27.94 164 LYS C C 1
ATOM 9681 O O . LYS C 1 164 ? -39.343 -12.411 40.607 1.00 27.68 164 LYS C O 1
ATOM 9687 N N . GLU C 1 165 ? -39.253 -12.160 42.840 1.00 27.46 165 GLU C N 1
ATOM 9688 C CA . GLU C 1 165 ? -38.365 -11.006 42.799 1.00 28.75 165 GLU C CA 1
ATOM 9689 C C . GLU C 1 165 ? -36.933 -11.326 42.361 1.00 27.52 165 GLU C C 1
ATOM 9690 O O . GLU C 1 165 ? -36.275 -10.496 41.724 1.00 26.15 165 GLU C O 1
ATOM 9696 N N . PHE C 1 166 ? -36.453 -12.522 42.696 1.00 25.45 166 PHE C N 1
ATOM 9697 C CA . PHE C 1 166 ? -35.088 -12.909 42.357 1.00 24.87 166 PHE C CA 1
ATOM 9698 C C . PHE C 1 166 ? -34.953 -13.848 41.167 1.00 24.83 166 PHE C C 1
ATOM 9699 O O . PHE C 1 166 ? -33.856 -14.009 40.616 1.00 24.47 166 PHE C O 1
ATOM 9707 N N . TRP C 1 167 ? -36.064 -14.459 40.768 1.00 22.17 167 TRP C N 1
ATOM 9708 C CA . TRP C 1 167 ? -36.069 -15.397 39.655 1.00 21.43 167 TRP C CA 1
ATOM 9709 C C . TRP C 1 167 ? -37.409 -15.269 38.922 1.00 22.08 167 TRP C C 1
ATOM 9710 O O . TRP C 1 167 ? -38.457 -15.564 39.485 1.00 17.84 167 TRP C O 1
ATOM 9721 N N . LYS C 1 168 ? -37.365 -14.825 37.670 1.00 22.93 168 LYS C N 1
ATOM 9722 C CA . LYS C 1 168 ? -38.576 -14.629 36.883 1.00 26.24 168 LYS C CA 1
ATOM 9723 C C . LYS C 1 168 ? -39.640 -15.714 37.037 1.00 28.00 168 LYS C C 1
ATOM 9724 O O . LYS C 1 168 ? -39.414 -16.876 36.699 1.00 28.61 168 LYS C O 1
ATOM 9730 N N . ASP C 1 169 ? -40.803 -15.310 37.543 1.00 27.80 169 ASP C N 1
ATOM 9731 C CA . ASP C 1 169 ? -41.948 -16.199 37.740 1.00 28.72 169 ASP C CA 1
ATOM 9732 C C . ASP C 1 169 ? -41.727 -17.323 38.743 1.00 28.60 169 ASP C C 1
ATOM 9733 O O . ASP C 1 169 ? -42.545 -18.238 38.832 1.00 29.64 169 ASP C O 1
ATOM 9738 N N . ALA C 1 170 ? -40.639 -17.258 39.505 1.00 26.41 170 ALA C N 1
ATOM 9739 C CA . ALA C 1 170 ? -40.353 -18.304 40.476 1.00 24.92 170 ALA C CA 1
ATOM 9740 C C . ALA C 1 170 ? -40.520 -19.662 39.793 1.00 24.72 170 ALA C C 1
ATOM 9741 O O . ALA C 1 170 ? -41.057 -20.602 40.371 1.00 25.83 170 ALA C O 1
ATOM 9743 N N . ASP C 1 171 ? -40.054 -19.744 38.553 1.00 24.88 171 ASP C N 1
ATOM 9744 C CA . ASP C 1 171 ? -40.140 -20.961 37.752 1.00 26.11 171 ASP C CA 1
ATOM 9745 C C . ASP C 1 171 ? -39.232 -22.034 38.339 1.00 27.62 171 ASP C C 1
ATOM 9746 O O . ASP C 1 171 ? -38.029 -22.061 38.059 1.00 27.19 171 ASP C O 1
ATOM 9751 N N . GLU C 1 172 ? -39.814 -22.917 39.144 1.00 27.34 172 GLU C N 1
ATOM 9752 C CA . GLU C 1 172 ? -39.064 -23.986 39.780 1.00 29.71 172 GLU C CA 1
ATOM 9753 C C . GLU C 1 172 ? -38.346 -24.870 38.770 1.00 30.05 172 GLU C C 1
ATOM 9754 O O . GLU C 1 172 ? -37.156 -25.178 38.927 1.00 30.56 172 GLU C O 1
ATOM 9760 N N . LYS C 1 173 ? -39.068 -25.275 37.732 1.00 29.12 173 LYS C N 1
ATOM 9761 C CA . LYS C 1 173 ? -38.496 -26.132 36.704 1.00 28.98 173 LYS C CA 1
ATOM 9762 C C . LYS C 1 173 ? -37.367 -25.438 35.954 1.00 26.81 173 LYS C C 1
ATOM 9763 O O . LYS C 1 173 ? -36.368 -26.074 35.619 1.00 25.25 173 LYS C O 1
ATOM 9769 N N . GLU C 1 174 ? -37.524 -24.145 35.670 1.00 25.13 174 GLU C N 1
ATOM 9770 C CA . GLU C 1 174 ? -36.467 -23.415 34.973 1.00 25.13 174 GLU C CA 1
ATOM 9771 C C . GLU C 1 174 ? -35.236 -23.295 35.867 1.00 23.13 174 GLU C C 1
ATOM 9772 O O . GLU C 1 174 ? -34.119 -23.297 35.376 1.00 25.04 174 GLU C O 1
ATOM 9778 N N . TYR C 1 175 ? -35.439 -23.187 37.177 1.00 22.31 175 TYR C N 1
ATOM 9779 C CA . TYR C 1 175 ? -34.309 -23.096 38.097 1.00 22.75 175 TYR C CA 1
ATOM 9780 C C . TYR C 1 175 ? -33.530 -24.420 38.149 1.00 22.81 175 TYR C C 1
ATOM 9781 O O . TYR C 1 175 ? -32.298 -24.428 38.223 1.00 21.71 175 TYR C O 1
ATOM 9790 N N . PHE C 1 176 ? -34.250 -25.539 38.128 1.00 23.00 176 PHE C N 1
ATOM 9791 C CA . PHE C 1 176 ? -33.597 -26.841 38.150 1.00 22.15 176 PHE C CA 1
ATOM 9792 C C . PHE C 1 176 ? -32.780 -26.985 36.865 1.00 22.73 176 PHE C C 1
ATOM 9793 O O . PHE C 1 176 ? -31.721 -27.620 36.859 1.00 25.03 176 PHE C O 1
ATOM 9801 N N . LYS C 1 177 ? -33.249 -26.381 35.777 1.00 21.72 177 LYS C N 1
ATOM 9802 C CA . LYS C 1 177 ? -32.492 -26.449 34.526 1.00 22.90 177 LYS C CA 1
ATOM 9803 C C . LYS C 1 177 ? -31.241 -25.579 34.647 1.00 23.67 177 LYS C C 1
ATOM 9804 O O . LYS C 1 177 ? -30.164 -25.936 34.157 1.00 23.43 177 LYS C O 1
ATOM 9810 N N . LEU C 1 178 ? -31.402 -24.430 35.295 1.00 22.67 178 LEU C N 1
ATOM 9811 C CA . LEU C 1 178 ? -30.306 -23.501 35.498 1.00 23.03 178 LEU C CA 1
ATOM 9812 C C . LEU C 1 178 ? -29.239 -24.160 36.373 1.00 21.84 178 LEU C C 1
ATOM 9813 O O . LEU C 1 178 ? -28.043 -24.023 36.116 1.00 21.64 178 LEU C O 1
ATOM 9818 N N . TYR C 1 179 ? -29.680 -24.888 37.393 1.00 21.62 179 TYR C N 1
ATOM 9819 C CA . TYR C 1 179 ? -28.766 -25.565 38.308 1.00 20.97 179 TYR C CA 1
ATOM 9820 C C . TYR C 1 179 ? -27.970 -26.656 37.597 1.00 22.72 179 TYR C C 1
ATOM 9821 O O . TYR C 1 179 ? -26.760 -26.804 37.813 1.00 20.90 179 TYR C O 1
ATOM 9830 N N . LYS C 1 180 ? -28.653 -27.421 36.749 1.00 23.51 180 LYS C N 1
ATOM 9831 C CA . LYS C 1 180 ? -28.009 -28.500 36.025 1.00 23.29 180 LYS C CA 1
ATOM 9832 C C . LYS C 1 180 ? -26.947 -27.979 35.071 1.00 24.11 180 LYS C C 1
ATOM 9833 O O . LYS C 1 180 ? -25.825 -28.490 35.041 1.00 25.15 180 LYS C O 1
ATOM 9839 N N . VAL C 1 181 ? -27.295 -26.964 34.290 1.00 22.41 181 VAL C N 1
ATOM 9840 C CA . VAL C 1 181 ? -26.345 -26.413 33.336 1.00 25.24 181 VAL C CA 1
ATOM 9841 C C . VAL C 1 181 ? -25.119 -25.891 34.063 1.00 25.31 181 VAL C C 1
ATOM 9842 O O . VAL C 1 181 ? -23.993 -26.177 33.670 1.00 27.38 181 VAL C O 1
ATOM 9846 N N . THR C 1 182 ? -25.350 -25.138 35.132 1.00 25.47 182 THR C N 1
ATOM 9847 C CA . THR C 1 182 ? -24.268 -24.563 35.923 1.00 25.36 182 THR C CA 1
ATOM 9848 C C . THR C 1 182 ? -23.417 -25.633 36.609 1.00 25.31 182 THR C C 1
ATOM 9849 O O . THR C 1 182 ? -22.201 -25.664 36.438 1.00 26.42 182 THR C O 1
ATOM 9853 N N . ALA C 1 183 ? -24.057 -26.510 37.377 1.00 24.53 183 ALA C N 1
ATOM 9854 C CA . ALA C 1 183 ? -23.346 -27.575 38.075 1.00 24.01 183 ALA C CA 1
ATOM 9855 C C . ALA C 1 183 ? -22.492 -28.410 37.124 1.00 25.05 183 ALA C C 1
ATOM 9856 O O . ALA C 1 183 ? -21.340 -28.735 37.435 1.00 25.68 183 ALA C O 1
ATOM 9858 N N . LYS C 1 184 ? -23.054 -28.755 35.968 1.00 25.82 184 LYS C N 1
ATOM 9859 C CA . LYS C 1 184 ? -22.332 -29.551 34.982 1.00 25.79 184 LYS C CA 1
ATOM 9860 C C . LYS C 1 184 ? -21.126 -28.798 34.431 1.00 25.92 184 LYS C C 1
ATOM 9861 O O . LYS C 1 184 ? -20.083 -29.396 34.163 1.00 26.08 184 LYS C O 1
ATOM 9867 N N . ALA C 1 185 ? -21.262 -27.485 34.274 1.00 22.88 185 ALA C N 1
ATOM 9868 C CA . ALA C 1 185 ? -20.163 -26.669 33.774 1.00 21.77 185 ALA C CA 1
ATOM 9869 C C . ALA C 1 185 ? -19.053 -26.646 34.829 1.00 21.65 185 ALA C C 1
ATOM 9870 O O . ALA C 1 185 ? -17.860 -26.744 34.514 1.00 20.58 185 ALA C O 1
ATOM 9872 N N . ILE C 1 186 ? -19.465 -26.523 36.084 1.00 20.18 186 ILE C N 1
ATOM 9873 C CA . ILE C 1 186 ? -18.544 -26.500 37.209 1.00 20.26 186 ILE C CA 1
ATOM 9874 C C . ILE C 1 186 ? -17.798 -27.833 37.284 1.00 19.29 186 ILE C C 1
ATOM 9875 O O . ILE C 1 186 ? -16.563 -27.868 37.282 1.00 19.35 186 ILE C O 1
ATOM 9880 N N . LYS C 1 187 ? -18.545 -28.929 37.330 1.00 18.80 187 LYS C N 1
ATOM 9881 C CA . LYS C 1 187 ? -17.940 -30.257 37.396 1.00 19.48 187 LYS C CA 1
ATOM 9882 C C . LYS C 1 187 ? -17.061 -30.567 36.181 1.00 22.15 187 LYS C C 1
ATOM 9883 O O . LYS C 1 187 ? -16.131 -31.374 36.280 1.00 23.49 187 LYS C O 1
ATOM 9889 N N . GLU C 1 188 ? -17.346 -29.938 35.041 1.00 22.52 188 GLU C N 1
ATOM 9890 C CA . GLU C 1 188 ? -16.531 -30.149 33.847 1.00 25.42 188 GLU C CA 1
ATOM 9891 C C . GLU C 1 188 ? -15.138 -29.606 34.140 1.00 25.43 188 GLU C C 1
ATOM 9892 O O . GLU C 1 188 ? -14.130 -30.253 33.856 1.00 26.51 188 GLU C O 1
ATOM 9898 N N . VAL C 1 189 ? -15.095 -28.401 34.698 1.00 23.94 189 VAL C N 1
ATOM 9899 C CA . VAL C 1 189 ? -13.837 -27.758 35.040 1.00 23.39 189 VAL C CA 1
ATOM 9900 C C . VAL C 1 189 ? -13.098 -28.652 36.022 1.00 23.75 189 VAL C C 1
ATOM 9901 O O . VAL C 1 189 ? -11.965 -29.061 35.771 1.00 24.94 189 VAL C O 1
ATOM 9905 N N . ASN C 1 190 ? -13.742 -28.947 37.148 1.00 23.90 190 ASN C N 1
ATOM 9906 C CA . ASN C 1 190 ? -13.155 -29.831 38.145 1.00 22.05 190 ASN C CA 1
ATOM 9907 C C . ASN C 1 190 ? -14.216 -30.589 38.927 1.00 22.79 190 ASN C C 1
ATOM 9908 O O . ASN C 1 190 ? -15.032 -30.027 39.658 1.00 22.24 190 ASN C O 1
ATOM 9913 N N . GLU C 1 191 ? -14.170 -31.895 38.727 1.00 24.38 191 GLU C N 1
ATOM 9914 C CA . GLU C 1 191 ? -15.054 -32.878 39.322 1.00 25.93 191 GLU C CA 1
ATOM 9915 C C . GLU C 1 191 ? -15.304 -32.702 40.827 1.00 25.17 191 GLU C C 1
ATOM 9916 O O . GLU C 1 191 ? -16.402 -32.978 41.308 1.00 23.39 191 GLU C O 1
ATOM 9922 N N . ASN C 1 192 ? -14.299 -32.236 41.571 1.00 24.55 192 ASN C N 1
ATOM 9923 C CA . ASN C 1 192 ? -14.457 -32.076 43.017 1.00 23.80 192 ASN C CA 1
ATOM 9924 C C . ASN C 1 192 ? -14.846 -30.689 43.537 1.00 22.65 192 ASN C C 1
ATOM 9925 O O . ASN C 1 192 ? -14.906 -30.473 44.753 1.00 23.21 192 ASN C O 1
ATOM 9930 N N . LEU C 1 193 ? -15.097 -29.743 42.639 1.00 19.46 193 LEU C N 1
ATOM 9931 C CA . LEU C 1 193 ? -15.514 -28.421 43.081 1.00 17.73 193 LEU C CA 1
ATOM 9932 C C . LEU C 1 193 ? -16.905 -28.620 43.681 1.00 19.43 193 LEU C C 1
ATOM 9933 O O . LEU C 1 193 ? -17.742 -29.324 43.105 1.00 20.40 193 LEU C O 1
ATOM 9938 N N . LYS C 1 194 ? -17.130 -28.025 44.849 1.00 19.01 194 LYS C N 1
ATOM 9939 C CA . LYS C 1 194 ? -18.395 -28.150 45.569 1.00 20.50 194 LYS C CA 1
ATOM 9940 C C . LYS C 1 194 ? -19.505 -27.266 44.993 1.00 20.57 194 LYS C C 1
ATOM 9941 O O . LYS C 1 194 ? -19.355 -26.049 44.895 1.00 19.58 194 LYS C O 1
ATOM 9947 N N . VAL C 1 195 ? -20.621 -27.881 44.615 1.00 20.44 195 VAL C N 1
ATOM 9948 C CA . VAL C 1 195 ? -21.742 -27.132 44.061 1.00 17.94 195 VAL C CA 1
ATOM 9949 C C . VAL C 1 195 ? -23.009 -27.477 44.831 1.00 18.49 195 VAL C C 1
ATOM 9950 O O . VAL C 1 195 ? -23.168 -28.607 45.289 1.00 18.22 195 VAL C O 1
ATOM 9954 N N . GLY C 1 196 ? -23.909 -26.506 44.971 1.00 18.63 196 GLY C N 1
ATOM 9955 C CA . GLY C 1 196 ? -25.141 -26.746 45.702 1.00 17.30 196 GLY C CA 1
ATOM 9956 C C . GLY C 1 196 ? -26.212 -25.687 45.511 1.00 18.42 196 GLY C C 1
ATOM 9957 O O . GLY C 1 196 ? -26.013 -24.696 44.804 1.00 17.66 196 GLY C O 1
ATOM 9958 N N . GLY C 1 197 ? -27.352 -25.910 46.160 1.00 17.71 197 GLY C N 1
ATOM 9959 C CA . GLY C 1 197 ? -28.489 -25.007 46.083 1.00 14.25 197 GLY C CA 1
ATOM 9960 C C . GLY C 1 197 ? -29.514 -25.510 47.081 1.00 13.60 197 GLY C C 1
ATOM 9961 O O . GLY C 1 197 ? -29.161 -26.315 47.941 1.00 12.76 197 GLY C O 1
ATOM 9962 N N . PRO C 1 198 ? -30.787 -25.088 47.007 1.00 14.32 198 PRO C N 1
ATOM 9963 C CA . PRO C 1 198 ? -31.450 -24.164 46.087 1.00 13.72 198 PRO C CA 1
ATOM 9964 C C . PRO C 1 198 ? -31.428 -22.713 46.571 1.00 15.30 198 PRO C C 1
ATOM 9965 O O . PRO C 1 198 ? -31.986 -21.834 45.926 1.00 18.26 198 PRO C O 1
ATOM 9969 N N . ALA C 1 199 ? -30.812 -22.467 47.722 1.00 16.11 199 ALA C N 1
ATOM 9970 C CA . ALA C 1 199 ? -30.701 -21.108 48.260 1.00 17.00 199 ALA C CA 1
ATOM 9971 C C . ALA C 1 199 ? -32.044 -20.382 48.410 1.00 18.52 199 ALA C C 1
ATOM 9972 O O . ALA C 1 199 ? -32.120 -19.159 48.248 1.00 15.63 199 ALA C O 1
ATOM 9974 N N . ILE C 1 200 ? -33.089 -21.142 48.737 1.00 19.37 200 ILE C N 1
ATOM 9975 C CA . ILE C 1 200 ? -34.440 -20.613 48.914 1.00 20.76 200 ILE C CA 1
ATOM 9976 C C . ILE C 1 200 ? -34.645 -20.009 50.297 1.00 24.01 200 ILE C C 1
ATOM 9977 O O . ILE C 1 200 ? -33.941 -20.349 51.245 1.00 24.73 200 ILE C O 1
ATOM 9982 N N . CYS C 1 201 ? -35.615 -19.112 50.417 1.00 27.34 201 CYS C N 1
ATOM 9983 C CA . CYS C 1 201 ? -35.905 -18.528 51.718 1.00 32.14 201 CYS C CA 1
ATOM 9984 C C . CYS C 1 201 ? -36.992 -19.420 52.298 1.00 32.82 201 CYS C C 1
ATOM 9985 O O . CYS C 1 201 ? -37.489 -20.312 51.607 1.00 33.50 201 CYS C O 1
ATOM 9988 N N . GLY C 1 202 ? -37.357 -19.188 53.555 1.00 34.63 202 GLY C N 1
ATOM 9989 C CA . GLY C 1 202 ? -38.367 -20.014 54.199 1.00 36.11 202 GLY C CA 1
ATOM 9990 C C . GLY C 1 202 ? -39.744 -20.006 53.559 1.00 36.86 202 GLY C C 1
ATOM 9991 O O . GLY C 1 202 ? -40.010 -19.232 52.635 1.00 36.57 202 GLY C O 1
ATOM 9992 N N . GLY C 1 203 ? -40.614 -20.889 54.048 1.00 37.09 203 GLY C N 1
ATOM 9993 C CA . GLY C 1 203 ? -41.973 -20.966 53.542 1.00 37.66 203 GLY C CA 1
ATOM 9994 C C . GLY C 1 203 ? -42.216 -21.854 52.336 1.00 37.72 203 GLY C C 1
ATOM 9995 O O . GLY C 1 203 ? -43.366 -22.135 52.005 1.00 39.09 203 GLY C O 1
ATOM 9996 N N . ALA C 1 204 ? -41.151 -22.295 51.675 1.00 37.09 204 ALA C N 1
ATOM 9997 C CA . ALA C 1 204 ? -41.282 -23.155 50.498 1.00 36.42 204 ALA C CA 1
ATOM 9998 C C . ALA C 1 204 ? -40.241 -24.274 50.510 1.00 35.62 204 ALA C C 1
ATOM 9999 O O . ALA C 1 204 ? -39.523 -24.478 49.532 1.00 35.51 204 ALA C O 1
ATOM 10001 N N . ASP C 1 205 ? -40.175 -25.001 51.620 1.00 34.28 205 ASP C N 1
ATOM 10002 C CA . ASP C 1 205 ? -39.212 -26.083 51.768 1.00 33.33 205 ASP C CA 1
ATOM 10003 C C . ASP C 1 205 ? -39.396 -27.234 50.785 1.00 32.18 205 ASP C C 1
ATOM 10004 O O . ASP C 1 205 ? -38.507 -28.078 50.636 1.00 31.20 205 ASP C O 1
ATOM 10009 N N . TYR C 1 206 ? -40.545 -27.263 50.114 1.00 29.62 206 TYR C N 1
ATOM 10010 C CA . TYR C 1 206 ? -40.827 -28.301 49.133 1.00 25.45 206 TYR C CA 1
ATOM 10011 C C . TYR C 1 206 ? -39.890 -28.106 47.944 1.00 23.97 206 TYR C C 1
ATOM 10012 O O . TYR C 1 206 ? -39.649 -29.035 47.176 1.00 23.75 206 TYR C O 1
ATOM 10021 N N . TRP C 1 207 ? -39.378 -26.887 47.785 1.00 22.05 207 TRP C N 1
ATOM 10022 C CA . TRP C 1 207 ? -38.430 -26.602 46.710 1.00 22.38 207 TRP C CA 1
ATOM 10023 C C . TRP C 1 207 ? -37.223 -27.473 46.975 1.00 21.85 207 TRP C C 1
ATOM 10024 O O . TRP C 1 207 ? -36.559 -27.937 46.048 1.00 23.17 207 TRP C O 1
ATOM 10035 N N . ILE C 1 208 ? -36.950 -27.681 48.259 1.00 19.95 208 ILE C N 1
ATOM 10036 C CA . ILE C 1 208 ? -35.823 -28.492 48.684 1.00 22.42 208 ILE C CA 1
ATOM 10037 C C . ILE C 1 208 ? -36.077 -29.981 48.450 1.00 22.91 208 ILE C C 1
ATOM 10038 O O . ILE C 1 208 ? -35.183 -30.693 48.006 1.00 23.62 208 ILE C O 1
ATOM 10043 N N . GLU C 1 209 ? -37.284 -30.458 48.742 1.00 23.61 209 GLU C N 1
ATOM 10044 C CA . GLU C 1 209 ? -37.589 -31.865 48.506 1.00 24.16 209 GLU C CA 1
ATOM 10045 C C . GLU C 1 209 ? -37.540 -32.104 47.002 1.00 21.61 209 GLU C C 1
ATOM 10046 O O . GLU C 1 209 ? -37.064 -33.139 46.544 1.00 21.91 209 GLU C O 1
ATOM 10052 N N . ASP C 1 210 ? -38.035 -31.139 46.235 1.00 21.18 210 ASP C N 1
ATOM 10053 C CA . ASP C 1 210 ? -38.035 -31.261 44.784 1.00 20.81 210 ASP C CA 1
ATOM 10054 C C . ASP C 1 210 ? -36.611 -31.170 44.236 1.00 22.09 210 ASP C C 1
ATOM 10055 O O . ASP C 1 210 ? -36.250 -31.880 43.304 1.00 21.64 210 ASP C O 1
ATOM 10060 N N . PHE C 1 211 ? -35.811 -30.285 44.823 1.00 22.15 211 PHE C N 1
ATOM 10061 C CA . PHE C 1 211 ? -34.435 -30.080 44.391 1.00 23.03 211 PHE C CA 1
ATOM 10062 C C . PHE C 1 211 ? -33.630 -31.373 44.456 1.00 22.30 211 PHE C C 1
ATOM 10063 O O . PHE C 1 211 ? -33.092 -31.826 43.449 1.00 24.10 211 PHE C O 1
ATOM 10071 N N . LEU C 1 212 ? -33.548 -31.969 45.638 1.00 23.87 212 LEU C N 1
ATOM 10072 C CA . LEU C 1 212 ? -32.794 -33.206 45.808 1.00 23.91 212 LEU C CA 1
ATOM 10073 C C . LEU C 1 212 ? -33.338 -34.317 44.922 1.00 25.77 212 LEU C C 1
ATOM 10074 O O . LEU C 1 212 ? -32.576 -35.148 44.425 1.00 27.65 212 LEU C O 1
ATOM 10079 N N . ASN C 1 213 ? -34.654 -34.335 44.717 1.00 26.14 213 ASN C N 1
ATOM 10080 C CA . ASN C 1 213 ? -35.256 -35.355 43.863 1.00 25.20 213 ASN C CA 1
ATOM 10081 C C . ASN C 1 213 ? -34.898 -35.141 42.394 1.00 22.73 213 ASN C C 1
ATOM 10082 O O . ASN C 1 213 ? -34.802 -36.097 41.622 1.00 22.11 213 ASN C O 1
ATOM 10087 N N . PHE C 1 214 ? -34.715 -33.885 42.009 1.00 20.57 214 PHE C N 1
ATOM 10088 C CA . PHE C 1 214 ? -34.347 -33.560 40.636 1.00 20.71 214 PHE C CA 1
ATOM 10089 C C . PHE C 1 214 ? -32.906 -34.028 40.386 1.00 22.39 214 PHE C C 1
ATOM 10090 O O . PHE C 1 214 ? -32.616 -34.682 39.381 1.00 21.42 214 PHE C O 1
ATOM 10098 N N . CYS C 1 215 ? -32.007 -33.691 41.310 1.00 22.47 215 CYS C N 1
ATOM 10099 C CA . CYS C 1 215 ? -30.606 -34.073 41.172 1.00 24.05 215 CYS C CA 1
ATOM 10100 C C . CYS C 1 215 ? -30.500 -35.587 41.090 1.00 25.79 215 CYS C C 1
ATOM 10101 O O . CYS C 1 215 ? -29.684 -36.111 40.338 1.00 25.72 215 CYS C O 1
ATOM 10104 N N . TYR C 1 216 ? -31.340 -36.288 41.852 1.00 27.44 216 TYR C N 1
ATOM 10105 C CA . TYR C 1 216 ? -31.325 -37.747 41.834 1.00 29.27 216 TYR C CA 1
ATOM 10106 C C . TYR C 1 216 ? -31.762 -38.295 40.479 1.00 28.72 216 TYR C C 1
ATOM 10107 O O . TYR C 1 216 ? -31.038 -39.069 39.855 1.00 28.31 216 TYR C O 1
ATOM 10116 N N . GLU C 1 217 ? -32.942 -37.887 40.026 1.00 27.76 217 GLU C N 1
ATOM 10117 C CA . GLU C 1 217 ? -33.461 -38.363 38.751 1.00 29.01 217 GLU C CA 1
ATOM 10118 C C . GLU C 1 217 ? -32.580 -38.020 37.554 1.00 27.12 217 GLU C C 1
ATOM 10119 O O . GLU C 1 217 ? -32.339 -38.868 36.701 1.00 26.79 217 GLU C O 1
ATOM 10125 N N . GLU C 1 218 ? -32.093 -36.788 37.495 1.00 25.21 218 GLU C N 1
ATOM 10126 C CA . GLU C 1 218 ? -31.244 -36.361 36.387 1.00 25.85 218 GLU C CA 1
ATOM 10127 C C . GLU C 1 218 ? -29.772 -36.692 36.629 1.00 24.47 218 GLU C C 1
ATOM 10128 O O . GLU C 1 218 ? -28.920 -36.411 35.788 1.00 23.34 218 GLU C O 1
ATOM 10134 N N . ASN C 1 219 ? -29.486 -37.299 37.777 1.00 24.69 219 ASN C N 1
ATOM 10135 C CA . ASN C 1 219 ? -28.118 -37.650 38.163 1.00 24.76 219 ASN C CA 1
ATOM 10136 C C . ASN C 1 219 ? -27.233 -36.393 38.163 1.00 24.56 219 ASN C C 1
ATOM 10137 O O . ASN C 1 219 ? -26.060 -36.446 37.807 1.00 24.09 219 ASN C O 1
ATOM 10142 N N . VAL C 1 220 ? -27.813 -35.260 38.557 1.00 23.78 220 VAL C N 1
ATOM 10143 C CA . VAL C 1 220 ? -27.068 -34.007 38.626 1.00 23.81 220 VAL C CA 1
ATOM 10144 C C . VAL C 1 220 ? -26.379 -33.952 39.981 1.00 23.35 220 VAL C C 1
ATOM 10145 O O . VAL C 1 220 ? -27.036 -33.982 41.024 1.00 23.14 220 VAL C O 1
ATOM 10149 N N . PRO C 1 221 ? -25.040 -33.875 39.985 1.00 23.24 221 PRO C N 1
ATOM 10150 C CA . PRO C 1 221 ? -24.291 -33.822 41.240 1.00 22.71 221 PRO C CA 1
ATOM 10151 C C . PRO C 1 221 ? -24.670 -32.672 42.162 1.00 22.72 221 PRO C C 1
ATOM 10152 O O . PRO C 1 221 ? -25.023 -31.579 41.713 1.00 23.09 221 PRO C O 1
ATOM 10156 N N . VAL C 1 222 ? -24.607 -32.946 43.461 1.00 22.84 222 VAL C N 1
ATOM 10157 C CA . VAL C 1 222 ? -24.915 -31.968 44.490 1.00 22.64 222 VAL C CA 1
ATOM 10158 C C . VAL C 1 222 ? -24.070 -32.248 45.703 1.00 23.15 222 VAL C C 1
ATOM 10159 O O . VAL C 1 222 ? -23.970 -33.392 46.153 1.00 22.06 222 VAL C O 1
ATOM 10163 N N . ASP C 1 223 ? -23.482 -31.189 46.246 1.00 21.39 223 ASP C N 1
ATOM 10164 C CA . ASP C 1 223 ? -22.622 -31.329 47.398 1.00 20.28 223 ASP C CA 1
ATOM 10165 C C . ASP C 1 223 ? -23.166 -30.715 48.676 1.00 19.29 223 ASP C C 1
ATOM 10166 O O . ASP C 1 223 ? -22.688 -31.028 49.767 1.00 19.39 223 ASP C O 1
ATOM 10171 N N . PHE C 1 224 ? -24.164 -29.844 48.556 1.00 17.85 224 PHE C N 1
ATOM 10172 C CA . PHE C 1 224 ? -24.747 -29.231 49.743 1.00 16.69 224 PHE C CA 1
ATOM 10173 C C . PHE C 1 224 ? -26.101 -28.577 49.491 1.00 16.23 224 PHE C C 1
ATOM 10174 O O . PHE C 1 224 ? -26.473 -28.288 48.358 1.00 15.82 224 PHE C O 1
ATOM 10182 N N . VAL C 1 225 ? -26.839 -28.364 50.571 1.00 18.17 225 VAL C N 1
ATOM 10183 C CA . VAL C 1 225 ? -28.148 -27.732 50.501 1.00 18.35 225 VAL C CA 1
ATOM 10184 C C . VAL C 1 225 ? -28.016 -26.385 51.194 1.00 18.02 225 VAL C C 1
ATOM 10185 O O . VAL C 1 225 ? -27.426 -26.306 52.273 1.00 17.55 225 VAL C O 1
ATOM 10189 N N . SER C 1 226 ? -28.526 -25.327 50.567 1.00 16.86 226 SER C N 1
ATOM 10190 C CA . SER C 1 226 ? -28.477 -24.009 51.183 1.00 17.72 226 SER C CA 1
ATOM 10191 C C . SER C 1 226 ? -29.902 -23.514 51.370 1.00 17.76 226 SER C C 1
ATOM 10192 O O . SER C 1 226 ? -30.814 -23.962 50.676 1.00 19.59 226 SER C O 1
ATOM 10195 N N . ARG C 1 227 ? -30.090 -22.608 52.325 1.00 20.27 227 ARG C N 1
ATOM 10196 C CA . ARG C 1 227 ? -31.415 -22.075 52.637 1.00 22.61 227 ARG C CA 1
ATOM 10197 C C . ARG C 1 227 ? -31.227 -20.837 53.504 1.00 22.91 227 ARG C C 1
ATOM 10198 O O . ARG C 1 227 ? -30.168 -20.649 54.108 1.00 21.10 227 ARG C O 1
ATOM 10206 N N . HIS C 1 228 ? -32.258 -20.000 53.565 1.00 23.70 228 HIS C N 1
ATOM 10207 C CA . HIS C 1 228 ? -32.207 -18.770 54.350 1.00 23.58 228 HIS C CA 1
ATOM 10208 C C . HIS C 1 228 ? -33.251 -18.806 55.455 1.00 24.82 228 HIS C C 1
ATOM 10209 O O . HIS C 1 228 ? -34.190 -19.600 55.414 1.00 25.70 228 HIS C O 1
ATOM 10216 N N . ALA C 1 229 ? -33.087 -17.948 56.451 1.00 24.53 229 ALA C N 1
ATOM 10217 C CA . ALA C 1 229 ? -34.038 -17.918 57.549 1.00 24.55 229 ALA C CA 1
ATOM 10218 C C . ALA C 1 229 ? -34.105 -16.554 58.213 1.00 24.31 229 ALA C C 1
ATOM 10219 O O . ALA C 1 229 ? -33.078 -15.946 58.526 1.00 23.33 229 ALA C O 1
ATOM 10221 N N . TYR C 1 230 ? -35.331 -16.080 58.401 1.00 23.94 230 TYR C N 1
ATOM 10222 C CA . TYR C 1 230 ? -35.592 -14.808 59.053 1.00 24.38 230 TYR C CA 1
ATOM 10223 C C . TYR C 1 230 ? -36.777 -15.002 59.987 1.00 23.67 230 TYR C C 1
ATOM 10224 O O . TYR C 1 230 ? -37.528 -15.960 59.843 1.00 23.29 230 TYR C O 1
ATOM 10233 N N . THR C 1 231 ? -36.931 -14.110 60.957 1.00 23.90 231 THR C N 1
ATOM 10234 C CA . THR C 1 231 ? -38.026 -14.214 61.911 1.00 24.27 231 THR C CA 1
ATOM 10235 C C . THR C 1 231 ? -38.835 -12.919 62.001 1.00 25.54 231 THR C C 1
ATOM 10236 O O . THR C 1 231 ? -39.552 -12.685 62.972 1.00 23.86 231 THR C O 1
ATOM 10240 N N . SER C 1 232 ? -38.711 -12.078 60.980 1.00 26.85 232 SER C N 1
ATOM 10241 C CA . SER C 1 232 ? -39.441 -10.821 60.944 1.00 27.67 232 SER C CA 1
ATOM 10242 C C . SER C 1 232 ? -40.764 -11.005 60.206 1.00 29.12 232 SER C C 1
ATOM 10243 O O . SER C 1 232 ? -40.827 -11.663 59.170 1.00 28.67 232 SER C O 1
ATOM 10246 N N . LYS C 1 233 ? -41.827 -10.427 60.744 1.00 31.88 233 LYS C N 1
ATOM 10247 C CA . LYS C 1 233 ? -43.123 -10.533 60.099 1.00 32.74 233 LYS C CA 1
ATOM 10248 C C . LYS C 1 233 ? -43.271 -9.439 59.062 1.00 33.91 233 LYS C C 1
ATOM 10249 O O . LYS C 1 233 ? -42.367 -8.624 58.867 1.00 34.06 233 LYS C O 1
ATOM 10255 N N . GLN C 1 234 ? -44.420 -9.440 58.397 1.00 34.47 234 GLN C N 1
ATOM 10256 C CA . GLN C 1 234 ? -44.742 -8.462 57.368 1.00 34.98 234 GLN C CA 1
ATOM 10257 C C . GLN C 1 234 ? -44.709 -7.053 57.950 1.00 33.47 234 GLN C C 1
ATOM 10258 O O . GLN C 1 234 ? -45.141 -6.823 59.080 1.00 32.43 234 GLN C O 1
ATOM 10264 N N . GLY C 1 235 ? -44.201 -6.114 57.167 1.00 33.61 235 GLY C N 1
ATOM 10265 C CA . GLY C 1 235 ? -44.133 -4.736 57.608 1.00 34.63 235 GLY C CA 1
ATOM 10266 C C . GLY C 1 235 ? -44.628 -3.827 56.502 1.00 35.29 235 GLY C C 1
ATOM 10267 O O . GLY C 1 235 ? -44.932 -4.292 55.402 1.00 34.58 235 GLY C O 1
ATOM 10268 N N . GLU C 1 236 ? -44.707 -2.531 56.788 1.00 36.06 236 GLU C N 1
ATOM 10269 C CA . GLU C 1 236 ? -45.171 -1.559 55.808 1.00 36.52 236 GLU C CA 1
ATOM 10270 C C . GLU C 1 236 ? -44.143 -0.447 55.627 1.00 35.74 236 GLU C C 1
ATOM 10271 O O . GLU C 1 236 ? -44.078 0.489 56.424 1.00 36.16 236 GLU C O 1
ATOM 10277 N N . TYR C 1 237 ? -43.340 -0.559 54.573 1.00 34.89 237 TYR C N 1
ATOM 10278 C CA . TYR C 1 237 ? -42.311 0.433 54.279 1.00 33.21 237 TYR C CA 1
ATOM 10279 C C . TYR C 1 237 ? -42.783 1.880 54.232 1.00 32.80 237 TYR C C 1
ATOM 10280 O O . TYR C 1 237 ? -43.930 2.176 53.886 1.00 30.90 237 TYR C O 1
ATOM 10289 N N . THR C 1 238 ? -41.866 2.772 54.587 1.00 30.95 238 THR C N 1
ATOM 10290 C CA . THR C 1 238 ? -42.091 4.206 54.523 1.00 29.88 238 THR C CA 1
ATOM 10291 C C . THR C 1 238 ? -40.947 4.571 53.590 1.00 29.77 238 THR C C 1
ATOM 10292 O O . THR C 1 238 ? -40.032 3.772 53.391 1.00 28.65 238 THR C O 1
ATOM 10296 N N . PRO C 1 239 ? -40.979 5.758 52.985 1.00 29.01 239 PRO C N 1
ATOM 10297 C CA . PRO C 1 239 ? -39.844 6.038 52.101 1.00 29.47 239 PRO C CA 1
ATOM 10298 C C . PRO C 1 239 ? -38.469 5.974 52.796 1.00 28.74 239 PRO C C 1
ATOM 10299 O O . PRO C 1 239 ? -37.430 5.961 52.136 1.00 28.44 239 PRO C O 1
ATOM 10303 N N . HIS C 1 240 ? -38.468 5.891 54.122 1.00 28.39 240 HIS C N 1
ATOM 10304 C CA . HIS C 1 240 ? -37.214 5.859 54.869 1.00 28.23 240 HIS C CA 1
ATOM 10305 C C . HIS C 1 240 ? -36.848 4.572 55.610 1.00 28.53 240 HIS C C 1
ATOM 10306 O O . HIS C 1 240 ? -35.685 4.158 55.601 1.00 28.54 240 HIS C O 1
ATOM 10313 N N . LEU C 1 241 ? -37.824 3.939 56.247 1.00 27.57 241 LEU C N 1
ATOM 10314 C CA . LEU C 1 241 ? -37.553 2.729 57.006 1.00 27.36 241 LEU C CA 1
ATOM 10315 C C . LEU C 1 241 ? -38.742 1.784 57.084 1.00 27.22 241 LEU C C 1
ATOM 10316 O O . LEU C 1 241 ? -39.761 1.986 56.421 1.00 27.60 241 LEU C O 1
ATOM 10321 N N . ILE C 1 242 ? -38.598 0.735 57.888 1.00 27.01 242 ILE C N 1
ATOM 10322 C CA . ILE C 1 242 ? -39.668 -0.238 58.060 1.00 26.42 242 ILE C CA 1
ATOM 10323 C C . ILE C 1 242 ? -39.569 -0.904 59.425 1.00 27.12 242 ILE C C 1
ATOM 10324 O O . ILE C 1 242 ? -38.472 -1.116 59.953 1.00 28.29 242 ILE C O 1
ATOM 10329 N N . TYR C 1 243 ? -40.727 -1.210 60.000 1.00 26.30 243 TYR C N 1
ATOM 10330 C CA . TYR C 1 243 ? -40.795 -1.870 61.290 1.00 24.93 243 TYR C CA 1
ATOM 10331 C C . TYR C 1 243 ? -41.491 -3.214 61.119 1.00 25.95 243 TYR C C 1
ATOM 10332 O O . TYR C 1 243 ? -42.437 -3.346 60.344 1.00 26.48 243 TYR C O 1
ATOM 10341 N N . GLN C 1 244 ? -41.004 -4.218 61.834 1.00 25.07 244 GLN C N 1
ATOM 10342 C CA . GLN C 1 244 ? -41.566 -5.554 61.739 1.00 24.95 244 GLN C CA 1
ATOM 10343 C C . GLN C 1 244 ? -41.393 -6.244 63.078 1.00 24.44 244 GLN C C 1
ATOM 10344 O O . GLN C 1 244 ? -40.395 -6.042 63.762 1.00 24.71 244 GLN C O 1
ATOM 10350 N N . GLU C 1 245 ? -42.365 -7.057 63.462 1.00 23.98 245 GLU C N 1
ATOM 10351 C CA . GLU C 1 245 ? -42.244 -7.773 64.713 1.00 23.82 245 GLU C CA 1
ATOM 10352 C C . GLU C 1 245 ? -41.336 -8.973 64.497 1.00 22.59 245 GLU C C 1
ATOM 10353 O O . GLU C 1 245 ? -41.467 -9.700 63.508 1.00 18.56 245 GLU C O 1
ATOM 10359 N N . ILE C 1 246 ? -40.416 -9.179 65.427 1.00 22.17 246 ILE C N 1
ATOM 10360 C CA . ILE C 1 246 ? -39.513 -10.310 65.337 1.00 23.46 246 ILE C CA 1
ATOM 10361 C C . ILE C 1 246 ? -40.089 -11.419 66.197 1.00 23.30 246 ILE C C 1
ATOM 10362 O O . ILE C 1 246 ? -40.424 -11.188 67.353 1.00 23.18 246 ILE C O 1
ATOM 10367 N N . MET C 1 247 ? -40.232 -12.612 65.626 1.00 24.77 247 MET C N 1
ATOM 10368 C CA . MET C 1 247 ? -40.758 -13.753 66.370 1.00 26.08 247 MET C CA 1
ATOM 10369 C C . MET C 1 247 ? -39.621 -14.381 67.190 1.00 26.04 247 MET C C 1
ATOM 10370 O O . MET C 1 247 ? -38.447 -14.119 66.936 1.00 25.68 247 MET C O 1
ATOM 10375 N N . PRO C 1 248 ? -39.950 -15.213 68.189 1.00 26.70 248 PRO C N 1
ATOM 10376 C CA . PRO C 1 248 ? -38.893 -15.830 69.003 1.00 25.52 248 PRO C CA 1
ATOM 10377 C C . PRO C 1 248 ? -37.855 -16.647 68.227 1.00 23.91 248 PRO C C 1
ATOM 10378 O O . PRO C 1 248 ? -38.138 -17.170 67.156 1.00 20.74 248 PRO C O 1
ATOM 10382 N N . SER C 1 249 ? -36.644 -16.747 68.774 1.00 25.58 249 SER C N 1
ATOM 10383 C CA . SER C 1 249 ? -35.572 -17.489 68.106 1.00 24.58 249 SER C CA 1
ATOM 10384 C C . SER C 1 249 ? -35.956 -18.942 67.877 1.00 25.94 249 SER C C 1
ATOM 10385 O O . SER C 1 249 ? -35.415 -19.602 66.990 1.00 26.39 249 SER C O 1
ATOM 10388 N N . GLU C 1 250 ? -36.897 -19.435 68.674 1.00 27.64 250 GLU C N 1
ATOM 10389 C CA . GLU C 1 250 ? -37.373 -20.809 68.543 1.00 30.33 250 GLU C CA 1
ATOM 10390 C C . GLU C 1 250 ? -37.828 -21.114 67.122 1.00 30.01 250 GLU C C 1
ATOM 10391 O O . GLU C 1 250 ? -37.565 -22.195 66.597 1.00 30.89 250 GLU C O 1
ATOM 10397 N N . TYR C 1 251 ? -38.528 -20.165 66.508 1.00 30.34 251 TYR C N 1
ATOM 10398 C CA . TYR C 1 251 ? -39.023 -20.349 65.151 1.00 30.35 251 TYR C CA 1
ATOM 10399 C C . TYR C 1 251 ? -37.904 -20.676 64.177 1.00 29.42 251 TYR C C 1
ATOM 10400 O O . TYR C 1 251 ? -38.019 -21.610 63.384 1.00 28.37 251 TYR C O 1
ATOM 10409 N N . MET C 1 252 ? -36.818 -19.912 64.242 1.00 26.83 252 MET C N 1
ATOM 10410 C CA . MET C 1 252 ? -35.691 -20.141 63.352 1.00 25.96 252 MET C CA 1
ATOM 10411 C C . MET C 1 252 ? -34.995 -21.472 63.635 1.00 26.14 252 MET C C 1
ATOM 10412 O O . MET C 1 252 ? -34.695 -22.231 62.718 1.00 25.45 252 MET C O 1
ATOM 10417 N N . LEU C 1 253 ? -34.737 -21.752 64.907 1.00 27.06 253 LEU C N 1
ATOM 10418 C CA . LEU C 1 253 ? -34.074 -22.994 65.268 1.00 28.07 253 LEU C CA 1
ATOM 10419 C C . LEU C 1 253 ? -34.893 -24.199 64.820 1.00 29.06 253 LEU C C 1
ATOM 10420 O O . LEU C 1 253 ? -34.329 -25.239 64.475 1.00 29.08 253 LEU C O 1
ATOM 10425 N N . ASN C 1 254 ? -36.217 -24.058 64.808 1.00 29.60 254 ASN C N 1
ATOM 10426 C CA . ASN C 1 254 ? -37.082 -25.153 64.383 1.00 31.93 254 ASN C CA 1
ATOM 10427 C C . ASN C 1 254 ? -37.122 -25.302 62.873 1.00 32.12 254 ASN C C 1
ATOM 10428 O O . ASN C 1 254 ? -37.475 -26.365 62.361 1.00 32.28 254 ASN C O 1
ATOM 10433 N N . GLU C 1 255 ? -36.772 -24.239 62.156 1.00 30.65 255 GLU C N 1
ATOM 10434 C CA . GLU C 1 255 ? -36.753 -24.311 60.704 1.00 31.33 255 GLU C CA 1
ATOM 10435 C C . GLU C 1 255 ? -35.480 -25.049 60.300 1.00 30.54 255 GLU C C 1
ATOM 10436 O O . GLU C 1 255 ? -35.486 -25.847 59.360 1.00 31.06 255 GLU C O 1
ATOM 10442 N N . PHE C 1 256 ? -34.392 -24.774 61.019 1.00 29.18 256 PHE C N 1
ATOM 10443 C CA . PHE C 1 256 ? -33.096 -25.405 60.759 1.00 28.62 256 PHE C CA 1
ATOM 10444 C C . PHE C 1 256 ? -33.251 -26.911 60.930 1.00 29.39 256 PHE C C 1
ATOM 10445 O O . PHE C 1 256 ? -32.748 -27.717 60.143 1.00 27.74 256 PHE C O 1
ATOM 10453 N N . LYS C 1 257 ? -33.956 -27.255 61.997 1.00 31.15 257 LYS C N 1
ATOM 10454 C CA . LYS C 1 257 ? -34.237 -28.620 62.393 1.00 32.15 257 LYS C CA 1
ATOM 10455 C C . LYS C 1 257 ? -35.182 -29.313 61.412 1.00 33.50 257 LYS C C 1
ATOM 10456 O O . LYS C 1 257 ? -34.968 -30.467 61.043 1.00 33.83 257 LYS C O 1
ATOM 10462 N N . THR C 1 258 ? -36.224 -28.608 60.986 1.00 34.30 258 THR C N 1
ATOM 10463 C CA . THR C 1 258 ? -37.186 -29.183 60.053 1.00 35.38 258 THR C CA 1
ATOM 10464 C C . THR C 1 258 ? -36.544 -29.506 58.712 1.00 35.03 258 THR C C 1
ATOM 10465 O O . THR C 1 258 ? -36.777 -30.572 58.146 1.00 36.35 258 THR C O 1
ATOM 10469 N N . VAL C 1 259 ? -35.738 -28.581 58.204 1.00 34.44 259 VAL C N 1
ATOM 10470 C CA . VAL C 1 259 ? -35.081 -28.781 56.920 1.00 33.04 259 VAL C CA 1
ATOM 10471 C C . VAL C 1 259 ? -33.993 -29.843 57.012 1.00 33.07 259 VAL C C 1
ATOM 10472 O O . VAL C 1 259 ? -33.797 -30.619 56.076 1.00 32.77 259 VAL C O 1
ATOM 10476 N N . ARG C 1 260 ? -33.287 -29.877 58.139 1.00 32.78 260 ARG C N 1
ATOM 10477 C CA . ARG C 1 260 ? -32.235 -30.867 58.339 1.00 33.53 260 ARG C CA 1
ATOM 10478 C C . ARG C 1 260 ? -32.853 -32.255 58.201 1.00 33.99 260 ARG C C 1
ATOM 10479 O O . ARG C 1 260 ? -32.288 -33.150 57.562 1.00 31.72 260 ARG C O 1
ATOM 10487 N N . GLU C 1 261 ? -34.026 -32.417 58.807 1.00 33.59 261 GLU C N 1
ATOM 10488 C CA . GLU C 1 261 ? -34.737 -33.685 58.769 1.00 34.06 261 GLU C CA 1
ATOM 10489 C C . GLU C 1 261 ? -35.175 -34.027 57.348 1.00 32.08 261 GLU C C 1
ATOM 10490 O O . GLU C 1 261 ? -35.205 -35.197 56.964 1.00 32.85 261 GLU C O 1
ATOM 10496 N N . ILE C 1 262 ? -35.518 -33.006 56.571 1.00 29.85 262 ILE C N 1
ATOM 10497 C CA . ILE C 1 262 ? -35.931 -33.210 55.188 1.00 29.35 262 ILE C CA 1
ATOM 10498 C C . ILE C 1 262 ? -34.765 -33.775 54.387 1.00 28.58 262 ILE C C 1
ATOM 10499 O O . ILE C 1 262 ? -34.945 -34.659 53.548 1.00 29.75 262 ILE C O 1
ATOM 10504 N N . ILE C 1 263 ? -33.571 -33.247 54.633 1.00 26.61 263 ILE C N 1
ATOM 10505 C CA . ILE C 1 263 ? -32.391 -33.714 53.912 1.00 27.37 263 ILE C CA 1
ATOM 10506 C C . ILE C 1 263 ? -32.077 -35.149 54.300 1.00 27.61 263 ILE C C 1
ATOM 10507 O O . ILE C 1 263 ? -31.657 -35.947 53.466 1.00 28.88 263 ILE C O 1
ATOM 10512 N N . LYS C 1 264 ? -32.284 -35.475 55.570 1.00 28.99 264 LYS C N 1
ATOM 10513 C CA . LYS C 1 264 ? -32.004 -36.819 56.044 1.00 31.25 264 LYS C CA 1
ATOM 10514 C C . LYS C 1 264 ? -32.933 -37.854 55.418 1.00 30.57 264 LYS C C 1
ATOM 10515 O O . LYS C 1 264 ? -32.548 -39.010 55.243 1.00 30.25 264 LYS C O 1
ATOM 10521 N N . ASN C 1 265 ? -34.141 -37.435 55.053 1.00 29.62 265 ASN C N 1
ATOM 10522 C CA . ASN C 1 265 ? -35.101 -38.346 54.439 1.00 29.90 265 ASN C CA 1
ATOM 10523 C C . ASN C 1 265 ? -35.050 -38.315 52.915 1.00 30.93 265 ASN C C 1
ATOM 10524 O O . ASN C 1 265 ? -35.914 -38.887 52.242 1.00 30.74 265 ASN C O 1
ATOM 10529 N N . SER C 1 266 ? -34.032 -37.658 52.368 1.00 29.42 266 SER C N 1
ATOM 10530 C CA . SER C 1 266 ? -33.896 -37.553 50.920 1.00 29.16 266 SER C CA 1
ATOM 10531 C C . SER C 1 266 ? -32.956 -38.618 50.386 1.00 29.15 266 SER C C 1
ATOM 10532 O O . SER C 1 266 ? -32.520 -39.511 51.121 1.00 28.36 266 SER C O 1
ATOM 10535 N N . HIS C 1 267 ? -32.642 -38.506 49.101 1.00 28.20 267 HIS C N 1
ATOM 10536 C CA . HIS C 1 267 ? -31.745 -39.442 48.445 1.00 28.81 267 HIS C CA 1
ATOM 10537 C C . HIS C 1 267 ? -30.302 -39.179 48.884 1.00 29.03 267 HIS C C 1
ATOM 10538 O O . HIS C 1 267 ? -29.445 -40.062 48.782 1.00 28.08 267 HIS C O 1
ATOM 10545 N N . PHE C 1 268 ? -30.041 -37.965 49.369 1.00 27.84 268 PHE C N 1
ATOM 10546 C CA . PHE C 1 268 ? -28.701 -37.575 49.824 1.00 27.99 268 PHE C CA 1
ATOM 10547 C C . PHE C 1 268 ? -28.752 -37.192 51.302 1.00 27.65 268 PHE C C 1
ATOM 10548 O O . PHE C 1 268 ? -28.594 -36.026 51.656 1.00 27.81 268 PHE C O 1
ATOM 10556 N N . PRO C 1 269 ? -28.957 -38.180 52.186 1.00 27.70 269 PRO C N 1
ATOM 10557 C CA . PRO C 1 269 ? -29.042 -37.968 53.635 1.00 27.83 269 PRO C CA 1
ATOM 10558 C C . PRO C 1 269 ? -27.862 -37.313 54.348 1.00 28.24 269 PRO C C 1
ATOM 10559 O O . PRO C 1 269 ? -28.033 -36.701 55.407 1.00 28.78 269 PRO C O 1
ATOM 10563 N N . ASN C 1 270 ? -26.670 -37.417 53.780 1.00 27.87 270 ASN C N 1
ATOM 10564 C CA . ASN C 1 270 ? -25.514 -36.854 54.454 1.00 27.39 270 ASN C CA 1
ATOM 10565 C C . ASN C 1 270 ? -25.025 -35.518 53.930 1.00 26.54 270 ASN C C 1
ATOM 10566 O O . ASN C 1 270 ? -23.966 -35.042 54.349 1.00 29.09 270 ASN C O 1
ATOM 10571 N N . LEU C 1 271 ? -25.782 -34.903 53.027 1.00 23.91 271 LEU C N 1
ATOM 10572 C CA . LEU C 1 271 ? -25.377 -33.605 52.485 1.00 22.64 271 LEU C CA 1
ATOM 10573 C C . LEU C 1 271 ? -25.237 -32.545 53.567 1.00 21.30 271 LEU C C 1
ATOM 10574 O O . LEU C 1 271 ? -26.057 -32.468 54.476 1.00 20.30 271 LEU C O 1
ATOM 10579 N N . PRO C 1 272 ? -24.168 -31.736 53.506 1.00 20.65 272 PRO C N 1
ATOM 10580 C CA . PRO C 1 272 ? -24.025 -30.697 54.527 1.00 19.70 272 PRO C CA 1
ATOM 10581 C C . PRO C 1 272 ? -25.104 -29.640 54.268 1.00 17.28 272 PRO C C 1
ATOM 10582 O O . PRO C 1 272 ? -25.534 -29.446 53.133 1.00 17.13 272 PRO C O 1
ATOM 10586 N N . PHE C 1 273 ? -25.524 -28.962 55.324 1.00 17.21 273 PHE C N 1
ATOM 10587 C CA . PHE C 1 273 ? -26.585 -27.968 55.243 1.00 18.65 273 PHE C CA 1
ATOM 10588 C C . PHE C 1 273 ? -26.086 -26.594 55.662 1.00 16.80 273 PHE C C 1
ATOM 10589 O O . PHE C 1 273 ? -25.621 -26.406 56.780 1.00 18.71 273 PHE C O 1
ATOM 10597 N N . HIS C 1 274 ? -26.185 -25.635 54.749 1.00 18.61 274 HIS C N 1
ATOM 10598 C CA . HIS C 1 274 ? -25.720 -24.278 55.013 1.00 18.50 274 HIS C CA 1
ATOM 10599 C C . HIS C 1 274 ? -26.843 -23.250 54.993 1.00 19.13 274 HIS C C 1
ATOM 10600 O O . HIS C 1 274 ? -27.621 -23.187 54.036 1.00 18.69 274 HIS C O 1
ATOM 10607 N N . ILE C 1 275 ? -26.925 -22.452 56.051 1.00 17.42 275 ILE C N 1
ATOM 10608 C CA . ILE C 1 275 ? -27.903 -21.376 56.108 1.00 17.74 275 ILE C CA 1
ATOM 10609 C C . ILE C 1 275 ? -27.059 -20.210 55.578 1.00 19.24 275 ILE C C 1
ATOM 10610 O O . ILE C 1 275 ? -26.354 -19.537 56.333 1.00 19.85 275 ILE C O 1
ATOM 10615 N N . THR C 1 276 ? -27.107 -19.994 54.270 1.00 19.70 276 THR C N 1
ATOM 10616 C CA . THR C 1 276 ? -26.294 -18.952 53.654 1.00 19.07 276 THR C CA 1
ATOM 10617 C C . THR C 1 276 ? -26.785 -17.523 53.853 1.00 19.12 276 THR C C 1
ATOM 10618 O O . THR C 1 276 ? -26.234 -16.588 53.278 1.00 17.47 276 THR C O 1
ATOM 10622 N N . GLU C 1 277 ? -27.793 -17.351 54.704 1.00 19.67 277 GLU C N 1
ATOM 10623 C CA . GLU C 1 277 ? -28.349 -16.027 54.967 1.00 20.71 277 GLU C CA 1
ATOM 10624 C C . GLU C 1 277 ? -29.356 -16.056 56.115 1.00 19.06 277 GLU C C 1
ATOM 10625 O O . GLU C 1 277 ? -30.333 -16.798 56.065 1.00 17.71 277 GLU C O 1
ATOM 10631 N N . TYR C 1 278 ? -29.099 -15.264 57.154 1.00 19.25 278 TYR C N 1
ATOM 10632 C CA . TYR C 1 278 ? -30.005 -15.195 58.295 1.00 17.19 278 TYR C CA 1
ATOM 10633 C C . TYR C 1 278 ? -29.865 -13.906 59.096 1.00 16.55 278 TYR C C 1
ATOM 10634 O O . TYR C 1 278 ? -28.833 -13.243 59.061 1.00 15.63 278 TYR C O 1
ATOM 10643 N N . ASN C 1 279 ? -30.934 -13.556 59.804 1.00 16.04 279 ASN C N 1
ATOM 10644 C CA . ASN C 1 279 ? -30.977 -12.377 60.661 1.00 15.18 279 ASN C CA 1
ATOM 10645 C C . ASN C 1 279 ? -32.404 -12.302 61.200 1.00 15.73 279 ASN C C 1
ATOM 10646 O O . ASN C 1 279 ? -33.214 -13.183 60.938 1.00 17.28 279 ASN C O 1
ATOM 10651 N N . THR C 1 280 ? -32.706 -11.270 61.971 1.00 15.26 280 THR C N 1
ATOM 10652 C CA . THR C 1 280 ? -34.045 -11.126 62.508 1.00 16.07 280 THR C CA 1
ATOM 10653 C C . THR C 1 280 ? -34.910 -10.657 61.353 1.00 15.70 280 THR C C 1
ATOM 10654 O O . THR C 1 280 ? -35.692 -11.423 60.797 1.00 15.30 280 THR C O 1
ATOM 10658 N N . SER C 1 281 ? -34.744 -9.392 60.983 1.00 16.73 281 SER C N 1
ATOM 10659 C CA . SER C 1 281 ? -35.484 -8.807 59.877 1.00 16.05 281 SER C CA 1
ATOM 10660 C C . SER C 1 281 ? -34.698 -8.970 58.590 1.00 18.96 281 SER C C 1
ATOM 10661 O O . SER C 1 281 ? -33.469 -8.885 58.593 1.00 19.56 281 SER C O 1
ATOM 10664 N N . TYR C 1 282 ? -35.413 -9.188 57.490 1.00 19.60 282 TYR C N 1
ATOM 10665 C CA . TYR C 1 282 ? -34.789 -9.356 56.190 1.00 21.47 282 TYR C CA 1
ATOM 10666 C C . TYR C 1 282 ? -34.743 -8.038 55.416 1.00 22.20 282 TYR C C 1
ATOM 10667 O O . TYR C 1 282 ? -34.475 -8.030 54.217 1.00 21.99 282 TYR C O 1
ATOM 10676 N N . SER C 1 283 ? -34.996 -6.924 56.104 1.00 21.58 283 SER C N 1
ATOM 10677 C CA . SER C 1 283 ? -34.970 -5.608 55.459 1.00 19.48 283 SER C CA 1
ATOM 10678 C C . SER C 1 283 ? -33.728 -4.809 55.823 1.00 17.55 283 SER C C 1
ATOM 10679 O O . SER C 1 283 ? -33.380 -4.698 56.992 1.00 16.97 283 SER C O 1
ATOM 10682 N N . PRO C 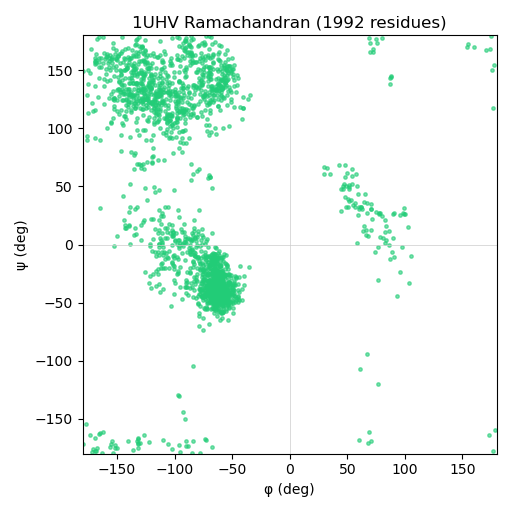1 284 ? -33.046 -4.237 54.819 1.00 18.71 284 PRO C N 1
ATOM 10683 C CA . PRO C 1 284 ? -31.836 -3.446 55.060 1.00 19.48 284 PRO C CA 1
ATOM 10684 C C . PRO C 1 284 ? -32.142 -2.057 55.610 1.00 19.62 284 PRO C C 1
ATOM 10685 O O . PRO C 1 284 ? -31.270 -1.188 55.627 1.00 20.28 284 PRO C O 1
ATOM 10689 N N . GLN C 1 285 ? -33.380 -1.851 56.052 1.00 19.98 285 GLN C N 1
ATOM 10690 C CA . GLN C 1 285 ? -33.785 -0.562 56.608 1.00 20.22 285 GLN C CA 1
ATOM 10691 C C . GLN C 1 285 ? -34.691 -0.676 57.837 1.00 19.94 285 GLN C C 1
ATOM 10692 O O . GLN C 1 285 ? -35.504 0.210 58.098 1.00 21.08 285 GLN C O 1
ATOM 10698 N N . ASN C 1 286 ? -34.551 -1.763 58.588 1.00 18.69 286 ASN C N 1
ATOM 10699 C CA . ASN C 1 286 ? -35.337 -1.967 59.804 1.00 18.72 286 ASN C CA 1
ATOM 10700 C C . ASN C 1 286 ? -34.412 -1.760 61.007 1.00 19.46 286 ASN C C 1
ATOM 10701 O O . ASN C 1 286 ? -33.498 -2.556 61.238 1.00 18.51 286 ASN C O 1
ATOM 10706 N N . PRO C 1 287 ? -34.643 -0.687 61.787 1.00 19.28 287 PRO C N 1
ATOM 10707 C CA . PRO C 1 287 ? -33.886 -0.283 62.982 1.00 21.04 287 PRO C CA 1
ATOM 10708 C C . PRO C 1 287 ? -33.499 -1.363 63.985 1.00 20.19 287 PRO C C 1
ATOM 10709 O O . PRO C 1 287 ? -32.501 -1.220 64.691 1.00 19.98 287 PRO C O 1
ATOM 10713 N N . VAL C 1 288 ? -34.285 -2.433 64.056 1.00 19.43 288 VAL C N 1
ATOM 10714 C CA . VAL C 1 288 ? -34.004 -3.513 64.997 1.00 18.65 288 VAL C CA 1
ATOM 10715 C C . VAL C 1 288 ? -32.555 -4.002 64.874 1.00 19.59 288 VAL C C 1
ATOM 10716 O O . VAL C 1 288 ? -31.920 -4.350 65.878 1.00 20.19 288 VAL C O 1
ATOM 10720 N N . HIS C 1 289 ? -32.034 -4.015 63.649 1.00 18.93 289 HIS C N 1
ATOM 10721 C CA . HIS C 1 289 ? -30.664 -4.455 63.413 1.00 19.95 289 HIS C CA 1
ATOM 10722 C C . HIS C 1 289 ? -29.635 -3.719 64.276 1.00 18.87 289 HIS C C 1
ATOM 10723 O O . HIS C 1 289 ? -28.618 -4.296 64.652 1.00 19.40 289 HIS C O 1
ATOM 10730 N N . ASP C 1 290 ? -29.909 -2.456 64.594 1.00 18.08 290 ASP C N 1
ATOM 10731 C CA . ASP C 1 290 ? -28.982 -1.627 65.370 1.00 16.93 290 ASP C CA 1
ATOM 10732 C C . ASP C 1 290 ? -29.174 -1.603 66.883 1.00 16.53 290 ASP C C 1
ATOM 10733 O O . ASP C 1 290 ? -28.408 -0.943 67.590 1.00 15.05 290 ASP C O 1
ATOM 10738 N N . THR C 1 291 ? -30.178 -2.311 67.389 1.00 14.87 291 THR C N 1
ATOM 10739 C CA . THR C 1 291 ? -30.456 -2.287 68.818 1.00 14.34 291 THR C CA 1
ATOM 10740 C C . THR C 1 291 ? -29.784 -3.370 69.650 1.00 16.37 291 THR C C 1
ATOM 10741 O O . THR C 1 291 ? -29.334 -4.387 69.122 1.00 16.03 291 THR C O 1
ATOM 10745 N N . PRO C 1 292 ? -29.690 -3.142 70.975 1.00 17.92 292 PRO C N 1
ATOM 10746 C CA . PRO C 1 292 ? -29.086 -4.114 71.889 1.00 18.44 292 PRO C CA 1
ATOM 10747 C C . PRO C 1 292 ? -29.961 -5.372 71.849 1.00 19.73 292 PRO C C 1
ATOM 10748 O O . PRO C 1 292 ? -29.482 -6.495 72.052 1.00 19.40 292 PRO C O 1
ATOM 10752 N N . PHE C 1 293 ? -31.248 -5.166 71.573 1.00 17.28 293 PHE C N 1
ATOM 10753 C CA . PHE C 1 293 ? -32.204 -6.266 71.470 1.00 18.37 293 PHE C CA 1
ATOM 10754 C C . PHE C 1 293 ? -31.680 -7.312 70.491 1.00 17.65 293 PHE C C 1
ATOM 10755 O O . PHE C 1 293 ? -31.586 -8.489 70.815 1.00 19.78 293 PHE C O 1
ATOM 10763 N N . ASN C 1 294 ? -31.362 -6.867 69.282 1.00 18.02 294 ASN C N 1
ATOM 10764 C CA . ASN C 1 294 ? -30.854 -7.754 68.250 1.00 18.54 294 ASN C CA 1
ATOM 10765 C C . ASN C 1 294 ? -29.668 -8.553 68.779 1.00 19.44 294 ASN C C 1
ATOM 10766 O O . ASN C 1 294 ? -29.560 -9.744 68.511 1.00 19.49 294 ASN C O 1
ATOM 10771 N N . ALA C 1 295 ? -28.794 -7.907 69.549 1.00 20.45 295 ALA C N 1
ATOM 10772 C CA . ALA C 1 295 ? -27.623 -8.590 70.106 1.00 22.79 295 ALA C CA 1
ATOM 10773 C C . ALA C 1 295 ? -28.003 -9.721 71.063 1.00 22.93 295 ALA C C 1
ATOM 10774 O O . ALA C 1 295 ? -27.429 -10.812 71.007 1.00 24.13 295 ALA C O 1
ATOM 10776 N N . ALA C 1 296 ? -28.965 -9.463 71.942 1.00 23.26 296 ALA C N 1
ATOM 10777 C CA . ALA C 1 296 ? -29.412 -10.471 72.902 1.00 22.01 296 ALA C CA 1
ATOM 10778 C C . ALA C 1 296 ? -30.183 -11.564 72.180 1.00 22.99 296 ALA C C 1
ATOM 10779 O O . ALA C 1 296 ? -30.120 -12.738 72.545 1.00 25.40 296 ALA C O 1
ATOM 10781 N N . TYR C 1 297 ? -30.911 -11.177 71.143 1.00 21.60 297 TYR C N 1
ATOM 10782 C CA . TYR C 1 297 ? -31.680 -12.143 70.382 1.00 21.06 297 TYR C CA 1
ATOM 10783 C C . TYR C 1 297 ? -30.786 -13.155 69.650 1.00 22.59 297 TYR C C 1
ATOM 10784 O O . TYR C 1 297 ? -30.930 -14.365 69.823 1.00 23.42 297 TYR C O 1
ATOM 10793 N N . ILE C 1 298 ? -29.876 -12.654 68.820 1.00 23.24 298 ILE C N 1
ATOM 10794 C CA . ILE C 1 298 ? -28.971 -13.507 68.042 1.00 23.91 298 ILE C CA 1
ATOM 10795 C C . ILE C 1 298 ? -28.131 -14.455 68.908 1.00 22.08 298 ILE C C 1
ATOM 10796 O O . ILE C 1 298 ? -27.737 -15.532 68.461 1.00 22.31 298 ILE C O 1
ATOM 10801 N N . ALA C 1 299 ? -27.876 -14.051 70.148 1.00 22.19 299 ALA C N 1
ATOM 10802 C CA . ALA C 1 299 ? -27.079 -14.844 71.073 1.00 21.55 299 ALA C CA 1
ATOM 10803 C C . ALA C 1 299 ? -27.496 -16.313 71.129 1.00 22.61 299 ALA C C 1
ATOM 10804 O O . ALA C 1 299 ? -26.640 -17.205 71.127 1.00 22.42 299 ALA C O 1
ATOM 10806 N N . ARG C 1 300 ? -28.802 -16.572 71.184 1.00 20.55 300 ARG C N 1
ATOM 10807 C CA . ARG C 1 300 ? -29.270 -17.951 71.255 1.00 18.75 300 ARG C CA 1
ATOM 10808 C C . ARG C 1 300 ? -29.008 -18.741 69.970 1.00 16.78 300 ARG C C 1
ATOM 10809 O O . ARG C 1 300 ? -28.724 -19.941 70.006 1.00 15.87 300 ARG C O 1
ATOM 10817 N N . ILE C 1 301 ? -29.107 -18.083 68.829 1.00 14.81 301 ILE C N 1
ATOM 10818 C CA . ILE C 1 301 ? -28.857 -18.782 67.582 1.00 15.62 301 ILE C CA 1
ATOM 10819 C C . ILE C 1 301 ? -27.379 -19.174 67.519 1.00 17.20 301 ILE C C 1
ATOM 10820 O O . ILE C 1 301 ? -27.037 -20.310 67.177 1.00 16.70 301 ILE C O 1
ATOM 10825 N N . LEU C 1 302 ? -26.499 -18.246 67.874 1.00 17.50 302 LEU C N 1
ATOM 10826 C CA . LEU C 1 302 ? -25.079 -18.566 67.868 1.00 19.97 302 LEU C CA 1
ATOM 10827 C C . LEU C 1 302 ? -24.874 -19.771 68.793 1.00 19.61 302 LEU C C 1
ATOM 10828 O O . LEU C 1 302 ? -24.053 -20.648 68.529 1.00 20.28 302 LEU C O 1
ATOM 10833 N N . SER C 1 303 ? -25.655 -19.813 69.865 1.00 20.61 303 SER C N 1
ATOM 10834 C CA . SER C 1 303 ? -25.567 -20.883 70.854 1.00 21.38 303 SER C CA 1
ATOM 10835 C C . SER C 1 303 ? -26.142 -22.243 70.451 1.00 20.18 303 SER C C 1
ATOM 10836 O O . SER C 1 303 ? -25.599 -23.276 70.835 1.00 19.98 303 SER C O 1
ATOM 10839 N N . GLU C 1 304 ? -27.224 -22.247 69.677 1.00 18.74 304 GLU C N 1
ATOM 10840 C CA . GLU C 1 304 ? -27.866 -23.499 69.291 1.00 20.47 304 GLU C CA 1
ATOM 10841 C C . GLU C 1 304 ? -27.893 -23.864 67.813 1.00 20.77 304 GLU C C 1
ATOM 10842 O O . GLU C 1 304 ? -28.026 -25.040 67.472 1.00 20.92 304 GLU C O 1
ATOM 10848 N N . GLY C 1 305 ? -27.761 -22.871 66.939 1.00 21.07 305 GLY C N 1
ATOM 10849 C CA . GLY C 1 305 ? -27.798 -23.133 65.509 1.00 20.73 305 GLY C CA 1
ATOM 10850 C C . GLY C 1 305 ? -26.837 -24.195 64.998 1.00 22.49 305 GLY C C 1
ATOM 10851 O O . GLY C 1 305 ? -27.206 -25.021 64.162 1.00 22.45 305 GLY C O 1
ATOM 10852 N N . GLY C 1 306 ? -25.602 -24.174 65.497 1.00 23.20 306 GLY C N 1
ATOM 10853 C CA . GLY C 1 306 ? -24.604 -25.136 65.066 1.00 21.98 306 GLY C CA 1
ATOM 10854 C C . GLY C 1 306 ? -24.984 -26.580 65.326 1.00 22.84 306 GLY C C 1
ATOM 10855 O O . GLY C 1 306 ? -24.326 -27.503 64.840 1.00 22.60 306 GLY C O 1
ATOM 10856 N N . ASP C 1 307 ? -26.036 -26.772 66.114 1.00 23.29 307 ASP C N 1
ATOM 10857 C CA . ASP C 1 307 ? -26.535 -28.103 66.440 1.00 22.72 307 ASP C CA 1
ATOM 10858 C C . ASP C 1 307 ? -27.182 -28.730 65.214 1.00 23.02 307 ASP C C 1
ATOM 10859 O O . ASP C 1 307 ? -27.084 -29.932 65.006 1.00 24.72 307 ASP C O 1
ATOM 10864 N N . TYR C 1 308 ? -27.844 -27.910 64.404 1.00 23.05 308 TYR C N 1
ATOM 10865 C CA . TYR C 1 308 ? -28.564 -28.419 63.236 1.00 22.72 308 TYR C CA 1
ATOM 10866 C C . TYR C 1 308 ? -27.994 -28.133 61.864 1.00 22.41 308 TYR C C 1
ATOM 10867 O O . TYR C 1 308 ? -28.453 -28.717 60.887 1.00 20.65 308 TYR C O 1
ATOM 10876 N N . VAL C 1 309 ? -27.015 -27.235 61.777 1.00 21.73 309 VAL C N 1
ATOM 10877 C CA . VAL C 1 309 ? -26.441 -26.881 60.485 1.00 20.71 309 VAL C CA 1
ATOM 10878 C C . VAL C 1 309 ? -24.907 -26.894 60.479 1.00 21.17 309 VAL C C 1
ATOM 10879 O O . VAL C 1 309 ? -24.259 -26.862 61.532 1.00 21.99 309 VAL C O 1
ATOM 10883 N N . ASP C 1 310 ? -24.336 -26.947 59.283 1.00 20.21 310 ASP C N 1
ATOM 10884 C CA . ASP C 1 310 ? -22.890 -26.974 59.131 1.00 20.91 310 ASP C CA 1
ATOM 10885 C C . ASP C 1 310 ? -22.335 -25.555 59.096 1.00 20.82 310 ASP C C 1
ATOM 10886 O O . ASP C 1 310 ? -21.116 -25.336 59.135 1.00 21.07 310 ASP C O 1
ATOM 10891 N N . SER C 1 311 ? -23.250 -24.594 59.036 1.00 18.69 311 SER C N 1
ATOM 10892 C CA . SER C 1 311 ? -22.907 -23.178 59.042 1.00 18.87 311 SER C CA 1
ATOM 10893 C C . SER C 1 311 ? -24.144 -22.314 58.849 1.00 17.28 311 SER C C 1
ATOM 10894 O O . SER C 1 311 ? -25.112 -22.730 58.222 1.00 17.86 311 SER C O 1
ATOM 10897 N N . PHE C 1 312 ? -24.110 -21.120 59.422 1.00 15.42 312 PHE C N 1
ATOM 10898 C CA . PHE C 1 312 ? -25.189 -20.166 59.270 1.00 16.92 312 PHE C CA 1
ATOM 10899 C C . PHE C 1 312 ? -24.546 -18.780 59.216 1.00 16.84 312 PHE C C 1
ATOM 10900 O O . PHE C 1 312 ? -23.989 -18.292 60.197 1.00 15.43 312 PHE C O 1
ATOM 10908 N N . SER C 1 313 ? -24.616 -18.178 58.033 1.00 17.15 313 SER C N 1
ATOM 10909 C CA . SER C 1 313 ? -24.014 -16.879 57.742 1.00 18.54 313 SER C CA 1
ATOM 10910 C C . SER C 1 313 ? -24.895 -15.649 58.032 1.00 18.35 313 SER C C 1
ATOM 10911 O O . SER C 1 313 ? -25.895 -15.411 57.355 1.00 19.72 313 SER C O 1
ATOM 10914 N N . TYR C 1 314 ? -24.497 -14.866 59.033 1.00 16.47 314 TYR C N 1
ATOM 10915 C CA . TYR C 1 314 ? -25.223 -13.658 59.425 1.00 17.67 314 TYR C CA 1
ATOM 10916 C C . TYR C 1 314 ? -25.155 -12.583 58.342 1.00 16.37 314 TYR C C 1
ATOM 10917 O O . TYR C 1 314 ? -24.075 -12.151 57.946 1.00 14.73 314 TYR C O 1
ATOM 10926 N N . TRP C 1 315 ? -26.323 -12.153 57.885 1.00 13.86 315 TRP C N 1
ATOM 10927 C CA . TRP C 1 315 ? -26.459 -11.142 56.837 1.00 15.40 315 TRP C CA 1
ATOM 10928 C C . TRP C 1 315 ? -26.715 -9.808 57.555 1.00 16.61 315 TRP C C 1
ATOM 10929 O O . TRP C 1 315 ? -27.798 -9.621 58.114 1.00 20.05 315 TRP C O 1
ATOM 10940 N N . THR C 1 316 ? -25.758 -8.875 57.566 1.00 16.68 316 THR C N 1
ATOM 10941 C CA . THR C 1 316 ? -24.438 -8.975 56.930 1.00 16.50 316 THR C CA 1
ATOM 10942 C C . THR C 1 316 ? -23.351 -8.541 57.935 1.00 17.14 316 THR C C 1
ATOM 10943 O O . THR C 1 316 ? -23.644 -8.253 59.099 1.00 17.64 316 THR C O 1
ATOM 10947 N N . PHE C 1 317 ? -22.102 -8.471 57.482 1.00 16.58 317 PHE C N 1
ATOM 10948 C CA . PHE C 1 317 ? -21.014 -8.061 58.363 1.00 15.33 317 PHE C CA 1
ATOM 10949 C C . PHE C 1 317 ? -20.918 -6.539 58.456 1.00 17.82 317 PHE C C 1
ATOM 10950 O O . PHE C 1 317 ? -20.491 -6.001 59.476 1.00 16.87 317 PHE C O 1
ATOM 10958 N N . SER C 1 318 ? -21.354 -5.853 57.402 1.00 16.85 318 SER C N 1
ATOM 10959 C CA . SER C 1 318 ? -21.254 -4.399 57.343 1.00 17.55 318 SER C CA 1
ATOM 10960 C C . SER C 1 318 ? -22.436 -3.680 56.700 1.00 15.70 318 SER C C 1
ATOM 10961 O O . SER C 1 318 ? -23.081 -4.215 55.817 1.00 16.00 318 SER C O 1
ATOM 10964 N N . ASP C 1 319 ? -22.691 -2.447 57.135 1.00 17.68 319 ASP C N 1
ATOM 10965 C CA . ASP C 1 319 ? -23.777 -1.646 56.580 1.00 17.74 319 ASP C CA 1
ATOM 10966 C C . ASP C 1 319 ? -23.500 -1.159 55.158 1.00 18.55 319 ASP C C 1
ATOM 10967 O O . ASP C 1 319 ? -24.346 -0.496 54.559 1.00 18.73 319 ASP C O 1
ATOM 10972 N N . VAL C 1 320 ? -22.319 -1.464 54.621 1.00 18.37 320 VAL C N 1
ATOM 10973 C CA . VAL C 1 320 ? -22.003 -1.080 53.244 1.00 18.26 320 VAL C CA 1
ATOM 10974 C C . VAL C 1 320 ? -22.996 -1.893 52.425 1.00 19.36 320 VAL C C 1
ATOM 10975 O O . VAL C 1 320 ? -22.783 -3.081 52.175 1.00 19.42 320 VAL C O 1
ATOM 10979 N N . PHE C 1 321 ? -24.075 -1.241 52.005 1.00 19.61 321 PHE C N 1
ATOM 10980 C CA . PHE C 1 321 ? -25.159 -1.916 51.295 1.00 18.85 321 PHE C CA 1
ATOM 10981 C C . PHE C 1 321 ? -25.854 -0.937 50.343 1.00 19.34 321 PHE C C 1
ATOM 10982 O O . PHE C 1 321 ? -25.858 0.269 50.593 1.00 18.91 321 PHE C O 1
ATOM 10990 N N . GLU C 1 322 ? -26.458 -1.454 49.271 1.00 19.95 322 GLU C N 1
ATOM 10991 C CA . GLU C 1 322 ? -27.163 -0.611 48.306 1.00 18.40 322 GLU C CA 1
ATOM 10992 C C . GLU C 1 322 ? -28.485 -1.195 47.808 1.00 19.13 322 GLU C C 1
ATOM 10993 O O . GLU C 1 322 ? -29.163 -0.569 46.997 1.00 18.78 322 GLU C O 1
ATOM 10999 N N . GLU C 1 323 ? -28.863 -2.378 48.282 1.00 18.96 323 GLU C N 1
ATOM 11000 C CA . GLU C 1 323 ? -30.106 -2.983 47.801 1.00 20.33 323 GLU C CA 1
ATOM 11001 C C . GLU C 1 323 ? -31.255 -1.979 47.718 1.00 18.86 323 GLU C C 1
ATOM 11002 O O . GLU C 1 323 ? -32.023 -1.979 46.756 1.00 20.88 323 GLU C O 1
ATOM 11008 N N . ARG C 1 324 ? -31.356 -1.108 48.713 1.00 20.55 324 ARG C N 1
ATOM 11009 C CA . ARG C 1 324 ? -32.407 -0.100 48.724 1.00 17.97 324 ARG C CA 1
ATOM 11010 C C . ARG C 1 324 ? -31.816 1.304 48.681 1.00 17.51 324 ARG C C 1
ATOM 11011 O O . ARG C 1 324 ? -32.171 2.168 49.479 1.00 15.63 324 ARG C O 1
ATOM 11019 N N . ASP C 1 325 ? -30.896 1.508 47.738 1.00 17.74 325 ASP C N 1
ATOM 11020 C CA . ASP C 1 325 ? -30.237 2.793 47.534 1.00 19.19 325 ASP C CA 1
ATOM 11021 C C . ASP C 1 325 ? -29.241 3.096 48.649 1.00 18.79 325 ASP C C 1
ATOM 11022 O O . ASP C 1 325 ? -29.257 2.461 49.701 1.00 18.29 325 ASP C O 1
ATOM 11027 N N . VAL C 1 326 ? -28.381 4.080 48.408 1.00 19.99 326 VAL C N 1
ATOM 11028 C CA . VAL C 1 326 ? -27.368 4.471 49.375 1.00 19.99 326 VAL C CA 1
ATOM 11029 C C . VAL C 1 326 ? -28.015 4.833 50.707 1.00 20.83 326 VAL C C 1
ATOM 11030 O O . VAL C 1 326 ? -29.031 5.517 50.735 1.00 22.57 326 VAL C O 1
ATOM 11034 N N . PRO C 1 327 ? -27.442 4.352 51.827 1.00 20.58 327 PRO C N 1
ATOM 11035 C CA . PRO C 1 327 ? -27.956 4.630 53.172 1.00 20.08 327 PRO C CA 1
ATOM 11036 C C . PRO C 1 327 ? -28.014 6.142 53.390 1.00 20.68 327 PRO C C 1
ATOM 11037 O O . PRO C 1 327 ? -27.225 6.898 52.815 1.00 18.83 327 PRO C O 1
ATOM 11041 N N . ARG C 1 328 ? -28.938 6.581 54.233 1.00 20.51 328 ARG C N 1
ATOM 11042 C CA . ARG C 1 328 ? -29.107 8.003 54.454 1.00 22.78 328 ARG C CA 1
ATOM 11043 C C . ARG C 1 328 ? -28.845 8.542 55.861 1.00 23.39 328 ARG C C 1
ATOM 11044 O O . ARG C 1 328 ? -29.184 9.691 56.146 1.00 24.02 328 ARG C O 1
ATOM 11052 N N . SER C 1 329 ? -28.220 7.739 56.725 1.00 22.17 329 SER C N 1
ATOM 11053 C CA . SER C 1 329 ? -27.918 8.175 58.095 1.00 22.83 329 SER C CA 1
ATOM 11054 C C . SER C 1 329 ? -26.978 7.204 58.812 1.00 22.48 329 SER C C 1
ATOM 11055 O O . SER C 1 329 ? -26.905 6.029 58.449 1.00 24.43 329 SER C O 1
ATOM 11058 N N . GLN C 1 330 ? -26.267 7.694 59.829 1.00 20.43 330 GLN C N 1
ATOM 11059 C CA . GLN C 1 330 ? -25.328 6.861 60.591 1.00 20.26 330 GLN C CA 1
ATOM 11060 C C . GLN C 1 330 ? -25.977 5.540 61.009 1.00 20.87 330 GLN C C 1
ATOM 11061 O O . GLN C 1 330 ? -25.347 4.482 60.951 1.00 20.27 330 GLN C O 1
ATOM 11067 N N . PHE C 1 331 ? -27.233 5.605 61.445 1.00 19.45 331 PHE C N 1
ATOM 11068 C CA . PHE C 1 331 ? -27.976 4.409 61.819 1.00 19.59 331 PHE C CA 1
ATOM 11069 C C . PHE C 1 331 ? -29.242 4.396 60.984 1.00 21.79 331 PHE C C 1
ATOM 11070 O O . PHE C 1 331 ? -29.999 5.370 60.976 1.00 21.80 331 PHE C O 1
ATOM 11078 N N . HIS C 1 332 ? -29.452 3.298 60.262 1.00 22.04 332 HIS C N 1
ATOM 11079 C CA . HIS C 1 332 ? -30.599 3.179 59.366 1.00 23.44 332 HIS C CA 1
ATOM 11080 C C . HIS C 1 332 ? -31.218 1.779 59.300 1.00 23.68 332 HIS C C 1
ATOM 11081 O O . HIS C 1 332 ? -31.998 1.493 58.392 1.00 27.10 332 HIS C O 1
ATOM 11088 N N . GLY C 1 333 ? -30.872 0.903 60.233 1.00 22.44 333 GLY C N 1
ATOM 11089 C CA . GLY C 1 333 ? -31.439 -0.435 60.205 1.00 23.09 333 GLY C CA 1
ATOM 11090 C C . GLY C 1 333 ? -30.753 -1.363 59.214 1.00 23.60 333 GLY C C 1
ATOM 11091 O O . GLY C 1 333 ? -31.352 -2.332 58.737 1.00 22.28 333 GLY C O 1
ATOM 11092 N N . GLY C 1 334 ? -29.496 -1.066 58.895 1.00 21.62 334 GLY C N 1
ATOM 11093 C CA . GLY C 1 334 ? -28.761 -1.909 57.972 1.00 21.63 334 GLY C CA 1
ATOM 11094 C C . GLY C 1 334 ? -28.507 -3.270 58.591 1.00 21.34 334 GLY C C 1
ATOM 11095 O O . GLY C 1 334 ? -28.587 -3.427 59.806 1.00 22.72 334 GLY C O 1
ATOM 11096 N N . PHE C 1 335 ? -28.191 -4.252 57.758 1.00 19.83 335 PHE C N 1
ATOM 11097 C CA . PHE C 1 335 ? -27.941 -5.609 58.226 1.00 20.17 335 PHE C CA 1
ATOM 11098 C C . PHE C 1 335 ? -26.630 -5.753 58.992 1.00 20.71 335 PHE C C 1
ATOM 11099 O O . PHE C 1 335 ? -26.467 -6.675 59.794 1.00 22.45 335 PHE C O 1
ATOM 11107 N N . GLY C 1 336 ? -25.695 -4.847 58.724 1.00 19.75 336 GLY C N 1
ATOM 11108 C CA . GLY C 1 336 ? -24.377 -4.919 59.326 1.00 15.80 336 GLY C CA 1
ATOM 11109 C C . GLY C 1 336 ? -24.155 -5.122 60.812 1.00 17.55 336 GLY C C 1
ATOM 11110 O O . GLY C 1 336 ? -24.879 -4.596 61.656 1.00 16.35 336 GLY C O 1
ATOM 11111 N N . LEU C 1 337 ? -23.138 -5.917 61.133 1.00 17.41 337 LEU C N 1
ATOM 11112 C CA . LEU C 1 337 ? -22.758 -6.128 62.522 1.00 16.85 337 LEU C CA 1
ATOM 11113 C C . LEU C 1 337 ? -22.059 -4.812 62.860 1.00 13.53 337 LEU C C 1
ATOM 11114 O O . LEU C 1 337 ? -22.000 -4.395 64.007 1.00 14.87 337 LEU C O 1
ATOM 11119 N N . VAL C 1 338 ? -21.535 -4.161 61.827 1.00 13.93 338 VAL C N 1
ATOM 11120 C CA . VAL C 1 338 ? -20.821 -2.894 61.981 1.00 13.25 338 VAL C CA 1
ATOM 11121 C C . VAL C 1 338 ? -21.460 -1.803 61.134 1.00 14.12 338 VAL C C 1
ATOM 11122 O O . VAL C 1 338 ? -21.732 -2.003 59.951 1.00 15.71 338 VAL C O 1
ATOM 11126 N N . ALA C 1 339 ? -21.692 -0.648 61.743 1.00 15.11 339 ALA C N 1
ATOM 11127 C CA . ALA C 1 339 ? -22.284 0.476 61.037 1.00 15.73 339 ALA C CA 1
ATOM 11128 C C . ALA C 1 339 ? -21.180 1.248 60.337 1.00 15.89 339 ALA C C 1
ATOM 11129 O O . ALA C 1 339 ? -19.997 1.057 60.626 1.00 18.85 339 ALA C O 1
ATOM 11131 N N . LEU C 1 340 ? -21.572 2.106 59.402 1.00 15.38 340 LEU C N 1
ATOM 11132 C CA . LEU C 1 340 ? -20.632 2.921 58.654 1.00 16.34 340 LEU C CA 1
ATOM 11133 C C . LEU C 1 340 ? -19.700 3.640 59.630 1.00 18.56 340 LEU C C 1
ATOM 11134 O O . LEU C 1 340 ? -20.087 3.954 60.764 1.00 19.18 340 LEU C O 1
ATOM 11139 N N . ASN C 1 341 ? -18.473 3.885 59.181 1.00 18.95 341 ASN C N 1
ATOM 11140 C CA . ASN C 1 341 ? -17.441 4.529 59.990 1.00 19.95 341 ASN C CA 1
ATOM 11141 C C . ASN C 1 341 ? -16.896 3.538 61.010 1.00 19.07 341 ASN C C 1
ATOM 11142 O O . ASN C 1 341 ? -16.419 3.927 62.079 1.00 18.08 341 ASN C O 1
ATOM 11147 N N . MET C 1 342 ? -16.964 2.256 60.657 1.00 17.72 342 MET C N 1
ATOM 11148 C CA . MET C 1 342 ? -16.502 1.169 61.513 1.00 19.24 342 MET C CA 1
ATOM 11149 C C . MET C 1 342 ? -16.976 1.283 62.960 1.00 19.67 342 MET C C 1
ATOM 11150 O O . MET C 1 342 ? -16.191 1.150 63.898 1.00 20.30 342 MET C O 1
ATOM 11155 N N . ILE C 1 343 ? -18.267 1.532 63.134 1.00 18.25 343 ILE C N 1
ATOM 11156 C CA . ILE C 1 343 ? -18.843 1.631 64.465 1.00 18.87 343 ILE C CA 1
ATOM 11157 C C . ILE C 1 343 ? -19.550 0.312 64.758 1.00 19.30 343 ILE C C 1
ATOM 11158 O O . ILE C 1 343 ? -20.678 0.077 64.311 1.00 19.53 343 ILE C O 1
ATOM 11163 N N . PRO C 1 344 ? -18.898 -0.568 65.527 1.00 18.52 344 PRO C N 1
ATOM 11164 C CA . PRO C 1 344 ? -19.523 -1.853 65.834 1.00 18.76 344 PRO C CA 1
ATOM 11165 C C . PRO C 1 344 ? -20.871 -1.705 66.541 1.00 19.12 344 PRO C C 1
ATOM 11166 O O . PRO C 1 344 ? -21.018 -0.891 67.452 1.00 20.97 344 PRO C O 1
ATOM 11170 N N . LYS C 1 345 ? -21.854 -2.483 66.105 1.00 16.66 345 LYS C N 1
ATOM 11171 C CA . LYS C 1 345 ? -23.174 -2.449 66.717 1.00 15.85 345 LYS C CA 1
ATOM 11172 C C . LYS C 1 345 ? -23.154 -3.502 67.821 1.00 17.15 345 LYS C C 1
ATOM 11173 O O . LYS C 1 345 ? -22.214 -4.290 67.905 1.00 19.22 345 LYS C O 1
ATOM 11179 N N . PRO C 1 346 ? -24.178 -3.526 68.688 1.00 17.01 346 PRO C N 1
ATOM 11180 C CA . PRO C 1 346 ? -24.177 -4.530 69.757 1.00 16.53 346 PRO C CA 1
ATOM 11181 C C . PRO C 1 346 ? -24.077 -5.978 69.285 1.00 16.56 346 PRO C C 1
ATOM 11182 O O . PRO C 1 346 ? -23.400 -6.794 69.909 1.00 16.98 346 PRO C O 1
ATOM 11186 N N . THR C 1 347 ? -24.719 -6.306 68.175 1.00 16.88 347 THR C N 1
ATOM 11187 C CA . THR C 1 347 ? -24.649 -7.678 67.690 1.00 18.05 347 THR C CA 1
ATOM 11188 C C . THR C 1 347 ? -23.186 -8.070 67.424 1.00 18.36 347 THR C C 1
ATOM 11189 O O . THR C 1 347 ? -22.774 -9.207 67.682 1.00 15.06 347 THR C O 1
ATOM 11193 N N . PHE C 1 348 ? -22.400 -7.118 66.931 1.00 16.38 348 PHE C N 1
ATOM 11194 C CA . PHE C 1 348 ? -20.986 -7.357 66.679 1.00 14.94 348 PHE C CA 1
ATOM 11195 C C . PHE C 1 348 ? -20.376 -8.000 67.922 1.00 16.62 348 PHE C C 1
ATOM 11196 O O . PHE C 1 348 ? -19.685 -9.018 67.826 1.00 15.74 348 PHE C O 1
ATOM 11204 N N . TYR C 1 349 ? -20.640 -7.407 69.090 1.00 15.81 349 TYR C N 1
ATOM 11205 C CA . TYR C 1 349 ? -20.092 -7.926 70.337 1.00 15.90 349 TYR C CA 1
ATOM 11206 C C . TYR C 1 349 ? -20.660 -9.268 70.789 1.00 17.48 349 TYR C C 1
ATOM 11207 O O . TYR C 1 349 ? -20.035 -9.972 71.583 1.00 16.42 349 TYR C O 1
ATOM 11216 N N . THR C 1 350 ? -21.831 -9.641 70.284 1.00 16.63 350 THR C N 1
ATOM 11217 C CA . THR C 1 350 ? -22.364 -10.945 70.633 1.00 19.11 350 THR C CA 1
ATOM 11218 C C . THR C 1 350 ? -21.443 -11.966 69.963 1.00 19.63 350 THR C C 1
ATOM 11219 O O . THR C 1 350 ? -21.018 -12.927 70.606 1.00 22.15 350 THR C O 1
ATOM 11223 N N . PHE C 1 351 ? -21.120 -11.749 68.684 1.00 16.65 351 PHE C N 1
ATOM 11224 C CA . PHE C 1 351 ? -20.220 -12.651 67.965 1.00 17.27 351 PHE C CA 1
ATOM 11225 C C . PHE C 1 351 ? -18.835 -12.622 68.615 1.00 18.54 351 PHE C C 1
ATOM 11226 O O . PHE C 1 351 ? -18.213 -13.659 68.841 1.00 19.11 351 PHE C O 1
ATOM 11234 N N . LYS C 1 352 ? -18.356 -11.422 68.910 1.00 19.03 352 LYS C N 1
ATOM 11235 C CA . LYS C 1 352 ? -17.054 -11.246 69.540 1.00 19.39 352 LYS C CA 1
ATOM 11236 C C . LYS C 1 352 ? -16.983 -12.100 70.823 1.00 19.16 352 LYS C C 1
ATOM 11237 O O . LYS C 1 352 ? -16.041 -12.871 71.017 1.00 16.27 352 LYS C O 1
ATOM 11243 N N . PHE C 1 353 ? -17.995 -11.972 71.679 1.00 17.79 353 PHE C N 1
ATOM 11244 C CA . PHE C 1 353 ? -18.072 -12.727 72.928 1.00 17.27 353 PHE C CA 1
ATOM 11245 C C . PHE C 1 353 ? -17.952 -14.243 72.728 1.00 16.30 353 PHE C C 1
ATOM 11246 O O . PHE C 1 353 ? -17.339 -14.938 73.535 1.00 16.40 353 PHE C O 1
ATOM 11254 N N . PHE C 1 354 ? -18.548 -14.758 71.660 1.00 14.99 354 PHE C N 1
ATOM 11255 C CA . PHE C 1 354 ? -18.488 -16.184 71.410 1.00 16.63 354 PHE C CA 1
ATOM 11256 C C . PHE C 1 354 ? -17.083 -16.699 71.102 1.00 16.68 354 PHE C C 1
ATOM 11257 O O . PHE C 1 354 ? -16.851 -17.908 71.155 1.00 15.32 354 PHE C O 1
ATOM 11265 N N . ASN C 1 355 ? -16.148 -15.803 70.780 1.00 15.37 355 ASN C N 1
ATOM 11266 C CA . ASN C 1 355 ? -14.775 -16.251 70.541 1.00 16.72 355 ASN C CA 1
ATOM 11267 C C . ASN C 1 355 ? -14.298 -16.932 71.818 1.00 16.50 355 ASN C C 1
ATOM 11268 O O . ASN C 1 355 ? -13.445 -17.818 71.778 1.00 20.27 355 ASN C O 1
ATOM 11273 N N . ALA C 1 356 ? -14.865 -16.520 72.947 1.00 15.98 356 ALA C N 1
ATOM 11274 C CA . ALA C 1 356 ? -14.469 -17.050 74.248 1.00 16.34 356 ALA C CA 1
ATOM 11275 C C . ALA C 1 356 ? -14.908 -18.466 74.594 1.00 16.82 356 ALA C C 1
ATOM 11276 O O . ALA C 1 356 ? -14.371 -19.064 75.532 1.00 18.80 356 ALA C O 1
ATOM 11278 N N . MET C 1 357 ? -15.882 -19.007 73.870 1.00 16.95 357 MET C N 1
ATOM 11279 C CA . MET C 1 357 ? -16.357 -20.351 74.165 1.00 14.72 357 MET C CA 1
ATOM 11280 C C . MET C 1 357 ? -15.342 -21.427 73.798 1.00 17.34 357 MET C C 1
ATOM 11281 O O . MET C 1 357 ? -14.599 -21.306 72.812 1.00 15.53 357 MET C O 1
ATOM 11286 N N . GLY C 1 358 ? -15.321 -22.478 74.613 1.00 18.16 358 GLY C N 1
ATOM 11287 C CA . GLY C 1 358 ? -14.445 -23.608 74.376 1.00 21.00 358 GLY C CA 1
ATOM 11288 C C . GLY C 1 358 ? -15.295 -24.717 73.782 1.00 21.80 358 GLY C C 1
ATOM 11289 O O . GLY C 1 358 ? -16.504 -24.559 73.644 1.00 21.22 358 GLY C O 1
ATOM 11290 N N . GLU C 1 359 ? -14.673 -25.839 73.437 1.00 24.35 359 GLU C N 1
ATOM 11291 C CA . GLU C 1 359 ? -15.388 -26.963 72.838 1.00 26.47 359 GLU C CA 1
ATOM 11292 C C . GLU C 1 359 ? -16.212 -27.802 73.810 1.00 25.06 359 GLU C C 1
ATOM 11293 O O . GLU C 1 359 ? -17.181 -28.444 73.402 1.00 25.87 359 GLU C O 1
ATOM 11299 N N . GLU C 1 360 ? -15.827 -27.806 75.083 1.00 23.93 360 GLU C N 1
ATOM 11300 C CA . GLU C 1 360 ? -16.548 -28.575 76.095 1.00 23.58 360 GLU C CA 1
ATOM 11301 C C . GLU C 1 360 ? -17.790 -27.852 76.588 1.00 22.44 360 GLU C C 1
ATOM 11302 O O . GLU C 1 360 ? -17.685 -26.855 77.294 1.00 23.09 360 GLU C O 1
ATOM 11308 N N . MET C 1 361 ? -18.967 -28.350 76.232 1.00 20.16 361 MET C N 1
ATOM 11309 C CA . MET C 1 361 ? -20.185 -27.707 76.703 1.00 17.87 361 MET C CA 1
ATOM 11310 C C . MET C 1 361 ? -20.548 -28.310 78.057 1.00 15.31 361 MET C C 1
ATOM 11311 O O . MET C 1 361 ? -20.723 -29.521 78.182 1.00 12.21 361 MET C O 1
ATOM 11316 N N . LEU C 1 362 ? -20.628 -27.463 79.078 1.00 15.53 362 LEU C N 1
ATOM 11317 C CA . LEU C 1 362 ? -20.953 -27.918 80.422 1.00 16.82 362 LEU C CA 1
ATOM 11318 C C . LEU C 1 362 ? -22.433 -27.670 80.763 1.00 17.94 362 LEU C C 1
ATOM 11319 O O . LEU C 1 362 ? -23.043 -28.443 81.495 1.00 16.35 362 LEU C O 1
ATOM 11324 N N . TYR C 1 363 ? -23.004 -26.594 80.232 1.00 19.43 363 TYR C N 1
ATOM 11325 C CA . TYR C 1 363 ? -24.411 -26.280 80.491 1.00 18.80 363 TYR C CA 1
ATOM 11326 C C . TYR C 1 363 ? -24.970 -25.338 79.443 1.00 20.29 363 TYR C C 1
ATOM 11327 O O . TYR C 1 363 ? -24.243 -24.521 78.861 1.00 19.90 363 TYR C O 1
ATOM 11336 N N . ARG C 1 364 ? -26.272 -25.444 79.211 1.00 20.48 364 ARG C N 1
ATOM 11337 C CA . ARG C 1 364 ? -26.924 -24.577 78.247 1.00 20.10 364 ARG C CA 1
ATOM 11338 C C . ARG C 1 364 ? -28.448 -24.593 78.369 1.00 20.14 364 ARG C C 1
ATOM 11339 O O . ARG C 1 364 ? -29.047 -25.620 78.673 1.00 18.03 364 ARG C O 1
ATOM 11347 N N . ASP C 1 365 ? -29.062 -23.434 78.155 1.00 21.80 365 ASP C N 1
ATOM 11348 C CA . ASP C 1 365 ? -30.516 -23.311 78.154 1.00 22.38 365 ASP C CA 1
ATOM 11349 C C . ASP C 1 365 ? -30.867 -22.152 77.238 1.00 22.83 365 ASP C C 1
ATOM 11350 O O . ASP C 1 365 ? -29.981 -21.585 76.600 1.00 23.38 365 ASP C O 1
ATOM 11355 N N . GLU C 1 366 ? -32.141 -21.792 77.154 1.00 22.67 366 GLU C N 1
ATOM 11356 C CA . GLU C 1 366 ? -32.536 -20.717 76.243 1.00 24.85 366 GLU C CA 1
ATOM 11357 C C . GLU C 1 366 ? -31.826 -19.373 76.436 1.00 23.11 366 GLU C C 1
ATOM 11358 O O . GLU C 1 366 ? -31.761 -18.567 75.507 1.00 22.79 366 GLU C O 1
ATOM 11364 N N . HIS C 1 367 ? -31.268 -19.141 77.619 1.00 22.61 367 HIS C N 1
ATOM 11365 C CA . HIS C 1 367 ? -30.613 -17.865 77.888 1.00 22.12 367 HIS C CA 1
ATOM 11366 C C . HIS C 1 367 ? -29.198 -17.916 78.451 1.00 21.06 367 HIS C C 1
ATOM 11367 O O . HIS C 1 367 ? -28.702 -16.910 78.953 1.00 19.91 367 HIS C O 1
ATOM 11374 N N . MET C 1 368 ? -28.535 -19.063 78.342 1.00 19.55 368 MET C N 1
ATOM 11375 C CA . MET C 1 368 ? -27.195 -19.177 78.891 1.00 19.96 368 MET C CA 1
ATOM 11376 C C . MET C 1 368 ? -26.385 -20.306 78.286 1.00 19.94 368 MET C C 1
ATOM 11377 O O . MET C 1 368 ? -26.911 -21.383 78.015 1.00 20.20 368 MET C O 1
ATOM 11382 N N . LEU C 1 369 ? -25.100 -20.046 78.064 1.00 19.84 369 LEU C N 1
ATOM 11383 C CA . LEU C 1 369 ? -24.191 -21.050 77.521 1.00 18.57 369 LEU C CA 1
ATOM 11384 C C . LEU C 1 369 ? -22.928 -21.025 78.382 1.00 19.48 369 LEU C C 1
ATOM 11385 O O . LEU C 1 369 ? -22.340 -19.959 78.621 1.00 19.21 369 LEU C O 1
ATOM 11390 N N . VAL C 1 370 ? -22.518 -22.196 78.856 1.00 18.37 370 VAL C N 1
ATOM 11391 C CA . VAL C 1 370 ? -21.331 -22.305 79.692 1.00 16.29 370 VAL C CA 1
ATOM 11392 C C . VAL C 1 370 ? -20.474 -23.416 79.115 1.00 18.82 370 VAL C C 1
ATOM 11393 O O . VAL C 1 370 ? -20.948 -24.545 78.923 1.00 18.80 370 VAL C O 1
ATOM 11397 N N . THR C 1 371 ? -19.212 -23.091 78.843 1.00 16.82 371 THR C N 1
ATOM 11398 C CA . THR C 1 371 ? -18.283 -24.042 78.250 1.00 16.24 371 THR C CA 1
ATOM 11399 C C . THR C 1 371 ? -16.910 -23.984 78.914 1.00 16.81 371 THR C C 1
ATOM 11400 O O . THR C 1 371 ? -16.613 -23.064 79.677 1.00 16.52 371 THR C O 1
ATOM 11404 N N . ARG C 1 372 ? -16.079 -24.978 78.621 1.00 17.93 372 ARG C N 1
ATOM 11405 C CA . ARG C 1 372 ? -14.732 -25.057 79.188 1.00 19.60 372 ARG C CA 1
ATOM 11406 C C . ARG C 1 372 ? -13.716 -25.091 78.045 1.00 18.64 372 ARG C C 1
ATOM 11407 O O . ARG C 1 372 ? -13.947 -25.744 77.040 1.00 18.76 372 ARG C O 1
ATOM 11415 N N . ARG C 1 373 ? -12.606 -24.371 78.195 1.00 21.17 373 ARG C N 1
ATOM 11416 C CA . ARG C 1 373 ? -11.576 -24.342 77.160 1.00 21.80 373 ARG C CA 1
ATOM 11417 C C . ARG C 1 373 ? -10.572 -25.454 77.398 1.00 23.44 373 ARG C C 1
ATOM 11418 O O . ARG C 1 373 ? -10.628 -26.147 78.416 1.00 22.37 373 ARG C O 1
ATOM 11426 N N . ASP C 1 374 ? -9.639 -25.608 76.467 1.00 24.58 374 ASP C N 1
ATOM 11427 C CA . ASP C 1 374 ? -8.638 -26.656 76.586 1.00 27.83 374 ASP C CA 1
ATOM 11428 C C . ASP C 1 374 ? -7.685 -26.487 77.761 1.00 27.40 374 ASP C C 1
ATOM 11429 O O . ASP C 1 374 ? -7.212 -27.482 78.315 1.00 27.24 374 ASP C O 1
ATOM 11434 N N . ASP C 1 375 ? -7.405 -25.246 78.155 1.00 24.85 375 ASP C N 1
ATOM 11435 C CA . ASP C 1 375 ? -6.499 -25.026 79.275 1.00 23.41 375 ASP C CA 1
ATOM 11436 C C . ASP C 1 375 ? -7.208 -25.167 80.614 1.00 21.79 375 ASP C C 1
ATOM 11437 O O . ASP C 1 375 ? -6.630 -24.895 81.663 1.00 22.45 375 ASP C O 1
ATOM 11442 N N . GLY C 1 376 ? -8.467 -25.582 80.579 1.00 20.47 376 GLY C N 1
ATOM 11443 C CA . GLY C 1 376 ? -9.201 -25.762 81.815 1.00 19.05 376 GLY C CA 1
ATOM 11444 C C . GLY C 1 376 ? -9.983 -24.565 82.315 1.00 18.79 376 GLY C C 1
ATOM 11445 O O . GLY C 1 376 ? -10.771 -24.705 83.248 1.00 21.75 376 GLY C O 1
ATOM 11446 N N . SER C 1 377 ? -9.768 -23.393 81.721 1.00 18.84 377 SER C N 1
ATOM 11447 C CA . SER C 1 377 ? -10.486 -22.186 82.126 1.00 18.10 377 SER C CA 1
ATOM 11448 C C . SER C 1 377 ? -11.912 -22.268 81.587 1.00 16.01 377 SER C C 1
ATOM 11449 O O . SER C 1 377 ? -12.152 -22.878 80.553 1.00 16.42 377 SER C O 1
ATOM 11452 N N . VAL C 1 378 ? -12.847 -21.635 82.286 1.00 17.69 378 VAL C N 1
ATOM 11453 C CA . VAL C 1 378 ? -14.262 -21.671 81.923 1.00 16.12 378 VAL C CA 1
ATOM 11454 C C . VAL C 1 378 ? -14.836 -20.344 81.455 1.00 16.12 378 VAL C C 1
ATOM 11455 O O . VAL C 1 378 ? -14.471 -19.296 81.956 1.00 16.65 378 VAL C O 1
ATOM 11459 N N . ALA C 1 379 ? -15.758 -20.400 80.500 1.00 18.07 379 ALA C N 1
ATOM 11460 C CA . ALA C 1 379 ? -16.401 -19.193 79.987 1.00 17.97 379 ALA C CA 1
ATOM 11461 C C . ALA C 1 379 ? -17.923 -19.330 79.999 1.00 19.37 379 ALA C C 1
ATOM 11462 O O . ALA C 1 379 ? -18.479 -20.382 79.661 1.00 18.47 379 ALA C O 1
ATOM 11464 N N . LEU C 1 380 ? -18.590 -18.250 80.385 1.00 19.24 380 LEU C N 1
ATOM 11465 C CA . LEU C 1 380 ? -20.041 -18.222 80.450 1.00 18.75 380 LEU C CA 1
ATOM 11466 C C . LEU C 1 380 ? -20.600 -16.987 79.772 1.00 18.73 380 LEU C C 1
ATOM 11467 O O . LEU C 1 380 ? -20.097 -15.874 79.953 1.00 18.38 380 LEU C O 1
ATOM 11472 N N . ILE C 1 381 ? -21.641 -17.202 78.980 1.00 17.97 381 ILE C N 1
ATOM 11473 C CA . ILE C 1 381 ? -22.326 -16.129 78.286 1.00 17.77 381 ILE C CA 1
ATOM 11474 C C . ILE C 1 381 ? -23.799 -16.309 78.614 1.00 17.69 381 ILE C C 1
ATOM 11475 O O . ILE C 1 381 ? -24.326 -17.422 78.565 1.00 17.71 381 ILE C O 1
ATOM 11480 N N . ALA C 1 382 ? -24.457 -15.217 78.973 1.00 17.99 382 ALA C N 1
ATOM 11481 C CA . ALA C 1 382 ? -25.875 -15.259 79.282 1.00 18.10 382 ALA C CA 1
ATOM 11482 C C . ALA C 1 382 ? -26.465 -14.025 78.621 1.00 19.52 382 ALA C C 1
ATOM 11483 O O . ALA C 1 382 ? -25.789 -12.996 78.496 1.00 17.55 382 ALA C O 1
ATOM 11485 N N . TRP C 1 383 ? -27.717 -14.133 78.186 1.00 18.48 383 TRP C N 1
ATOM 11486 C CA . TRP C 1 383 ? -28.386 -13.028 77.511 1.00 19.05 383 TRP C CA 1
ATOM 11487 C C . TRP C 1 383 ? -29.826 -12.910 77.989 1.00 19.75 383 TRP C C 1
ATOM 11488 O O . TRP C 1 383 ? -30.378 -13.860 78.544 1.00 19.10 383 TRP C O 1
ATOM 11499 N N . ASN C 1 384 ? -30.424 -11.741 77.772 1.00 20.46 384 ASN C N 1
ATOM 11500 C CA . ASN C 1 384 ? -31.798 -11.493 78.197 1.00 22.34 384 ASN C CA 1
ATOM 11501 C C . ASN C 1 384 ? -32.514 -10.561 77.222 1.00 20.68 384 ASN C C 1
ATOM 11502 O O . ASN C 1 384 ? -32.632 -9.363 77.466 1.00 21.88 384 ASN C O 1
ATOM 11507 N N . GLU C 1 385 ? -32.990 -11.105 76.111 1.00 21.30 385 GLU C N 1
ATOM 11508 C CA . GLU C 1 385 ? -33.684 -10.278 75.136 1.00 23.59 385 GLU C CA 1
ATOM 11509 C C . GLU C 1 385 ? -35.095 -9.985 75.622 1.00 23.17 385 GLU C C 1
ATOM 11510 O O . GLU C 1 385 ? -35.746 -10.844 76.203 1.00 21.42 385 GLU C O 1
ATOM 11516 N N . VAL C 1 386 ? -35.562 -8.763 75.391 1.00 25.35 386 VAL C N 1
ATOM 11517 C CA . VAL C 1 386 ? -36.907 -8.385 75.802 1.00 25.69 386 VAL C CA 1
ATOM 11518 C C . VAL C 1 386 ? -37.823 -8.407 74.587 1.00 27.99 386 VAL C C 1
ATOM 11519 O O . VAL C 1 386 ? -37.954 -7.409 73.872 1.00 28.22 386 VAL C O 1
ATOM 11523 N N . MET C 1 387 ? -38.459 -9.551 74.359 1.00 29.61 387 MET C N 1
ATOM 11524 C CA . MET C 1 387 ? -39.354 -9.719 73.219 1.00 31.62 387 MET C CA 1
ATOM 11525 C C . MET C 1 387 ? -40.523 -8.740 73.151 1.00 33.90 387 MET C C 1
ATOM 11526 O O . MET C 1 387 ? -40.978 -8.398 72.060 1.00 33.51 387 MET C O 1
ATOM 11531 N N . ASP C 1 388 ? -41.018 -8.290 74.300 1.00 38.00 388 ASP C N 1
ATOM 11532 C CA . ASP C 1 388 ? -42.134 -7.348 74.290 1.00 42.39 388 ASP C CA 1
ATOM 11533 C C . ASP C 1 388 ? -42.079 -6.343 75.434 1.00 42.75 388 ASP C C 1
ATOM 11534 O O . ASP C 1 388 ? -41.338 -6.514 76.399 1.00 42.06 388 ASP C O 1
ATOM 11539 N N . LYS C 1 389 ? -42.874 -5.289 75.307 1.00 44.60 389 LYS C N 1
ATOM 11540 C CA . LYS C 1 389 ? -42.940 -4.225 76.300 1.00 46.24 389 LYS C CA 1
ATOM 11541 C C . LYS C 1 389 ? -43.172 -4.779 77.706 1.00 46.84 389 LYS C C 1
ATOM 11542 O O . LYS C 1 389 ? -44.038 -5.628 77.912 1.00 46.60 389 LYS C O 1
ATOM 11548 N N . THR C 1 390 ? -42.386 -4.296 78.666 1.00 48.32 390 THR C N 1
ATOM 11549 C CA . THR C 1 390 ? -42.483 -4.751 80.053 1.00 50.78 390 THR C CA 1
ATOM 11550 C C . THR C 1 390 ? -41.996 -3.694 81.039 1.00 52.08 390 THR C C 1
ATOM 11551 O O . THR C 1 390 ? -41.203 -2.817 80.689 1.00 51.71 390 THR C O 1
ATOM 11555 N N . GLU C 1 391 ? -42.473 -3.787 82.276 1.00 53.28 391 GLU C N 1
ATOM 11556 C CA . GLU C 1 391 ? -42.052 -2.866 83.321 1.00 54.61 391 GLU C CA 1
ATOM 11557 C C . GLU C 1 391 ? -40.947 -3.568 84.107 1.00 53.62 391 GLU C C 1
ATOM 11558 O O . GLU C 1 391 ? -40.109 -2.923 84.735 1.00 53.61 391 GLU C O 1
ATOM 11564 N N . ASN C 1 392 ? -40.957 -4.899 84.059 1.00 52.63 392 ASN C N 1
ATOM 11565 C CA . ASN C 1 392 ? -39.963 -5.713 84.755 1.00 51.42 392 ASN C CA 1
ATOM 11566 C C . ASN C 1 392 ? -39.168 -6.537 83.747 1.00 48.07 392 ASN C C 1
ATOM 11567 O O . ASN C 1 392 ? -39.472 -7.704 83.515 1.00 48.49 392 ASN C O 1
ATOM 11572 N N . PRO C 1 393 ? -38.142 -5.932 83.129 1.00 44.63 393 PRO C N 1
ATOM 11573 C CA . PRO C 1 393 ? -37.301 -6.612 82.141 1.00 41.63 393 PRO C CA 1
ATOM 11574 C C . PRO C 1 393 ? -36.078 -7.348 82.715 1.00 39.25 393 PRO C C 1
ATOM 11575 O O . PRO C 1 393 ? -35.655 -8.370 82.175 1.00 38.94 393 PRO C O 1
ATOM 11579 N N . ASP C 1 394 ? -35.515 -6.828 83.804 1.00 35.76 394 ASP C N 1
ATOM 11580 C CA . ASP C 1 394 ? -34.335 -7.427 84.426 1.00 31.88 394 ASP C CA 1
ATOM 11581 C C . ASP C 1 394 ? -34.486 -8.902 84.770 1.00 31.06 394 ASP C C 1
ATOM 11582 O O . ASP C 1 394 ? -35.592 -9.392 84.999 1.00 29.46 394 ASP C O 1
ATOM 11587 N N . GLU C 1 395 ? -33.356 -9.603 84.806 1.00 30.28 395 GLU C N 1
ATOM 11588 C CA . GLU C 1 395 ? -33.324 -11.020 85.145 1.00 29.32 395 GLU C CA 1
ATOM 11589 C C . GLU C 1 395 ? -32.104 -11.293 86.025 1.00 28.75 395 GLU C C 1
ATOM 11590 O O . GLU C 1 395 ? -30.967 -11.089 85.599 1.00 29.60 395 GLU C O 1
ATOM 11596 N N . ASP C 1 396 ? -32.335 -11.761 87.247 1.00 27.57 396 ASP C N 1
ATOM 11597 C CA . ASP C 1 396 ? -31.237 -12.032 88.170 1.00 26.08 396 ASP C CA 1
ATOM 11598 C C . ASP C 1 396 ? -30.716 -13.457 88.076 1.00 24.79 396 ASP C C 1
ATOM 11599 O O . ASP C 1 396 ? -31.470 -14.389 87.802 1.00 22.95 396 ASP C O 1
ATOM 11604 N N . TYR C 1 397 ? -29.420 -13.620 88.330 1.00 22.71 397 TYR C N 1
ATOM 11605 C CA . TYR C 1 397 ? -28.782 -14.921 88.252 1.00 21.53 397 TYR C CA 1
ATOM 11606 C C . TYR C 1 397 ? -27.826 -15.264 89.388 1.00 23.05 397 TYR C C 1
ATOM 11607 O O . TYR C 1 397 ? -27.173 -14.398 89.973 1.00 22.38 397 TYR C O 1
ATOM 11616 N N . GLU C 1 398 ? -27.744 -16.559 89.657 1.00 23.28 398 GLU C N 1
ATOM 11617 C CA . GLU C 1 398 ? -26.834 -17.125 90.638 1.00 24.79 398 GLU C CA 1
ATOM 11618 C C . GLU C 1 398 ? -26.407 -18.421 89.974 1.00 23.23 398 GLU C C 1
ATOM 11619 O O . GLU C 1 398 ? -27.195 -19.359 89.850 1.00 24.62 398 GLU C O 1
ATOM 11625 N N . VAL C 1 399 ? -25.168 -18.459 89.508 1.00 22.53 399 VAL C N 1
ATOM 11626 C CA . VAL C 1 399 ? -24.667 -19.645 88.833 1.00 23.70 399 VAL C CA 1
ATOM 11627 C C . VAL C 1 399 ? -23.486 -20.258 89.577 1.00 24.92 399 VAL C C 1
ATOM 11628 O O . VAL C 1 399 ? -22.535 -19.558 89.929 1.00 25.50 399 VAL C O 1
ATOM 11632 N N . GLU C 1 400 ? -23.555 -21.556 89.848 1.00 24.27 400 GLU C N 1
ATOM 11633 C CA . GLU C 1 400 ? -22.443 -22.226 90.512 1.00 25.70 400 GLU C CA 1
ATOM 11634 C C . GLU C 1 400 ? -21.639 -22.901 89.404 1.00 24.72 400 GLU C C 1
ATOM 11635 O O . GLU C 1 400 ? -22.123 -23.823 88.746 1.00 25.40 400 GLU C O 1
ATOM 11641 N N . ILE C 1 401 ? -20.420 -22.425 89.187 1.00 22.48 401 ILE C N 1
ATOM 11642 C CA . ILE C 1 401 ? -19.574 -22.966 88.137 1.00 22.06 401 ILE C CA 1
ATOM 11643 C C . ILE C 1 401 ? -18.413 -23.760 88.700 1.00 21.92 401 ILE C C 1
ATOM 11644 O O . ILE C 1 401 ? -17.763 -23.334 89.651 1.00 21.30 401 ILE C O 1
ATOM 11649 N N . PRO C 1 402 ? -18.138 -24.937 88.117 1.00 23.04 402 PRO C N 1
ATOM 11650 C CA . PRO C 1 402 ? -17.031 -25.761 88.591 1.00 22.68 402 PRO C CA 1
ATOM 11651 C C . PRO C 1 402 ? -15.734 -25.274 87.947 1.00 23.47 402 PRO C C 1
ATOM 11652 O O . PRO C 1 402 ? -15.693 -24.981 86.747 1.00 25.08 402 PRO C O 1
ATOM 11656 N N . VAL C 1 403 ? -14.687 -25.161 88.753 1.00 22.04 403 VAL C N 1
ATOM 11657 C CA . VAL C 1 403 ? -13.381 -24.733 88.276 1.00 21.58 403 VAL C CA 1
ATOM 11658 C C . VAL C 1 403 ? -12.368 -25.639 88.955 1.00 22.36 403 VAL C C 1
ATOM 11659 O O . VAL C 1 403 ? -12.556 -26.018 90.109 1.00 22.54 403 VAL C O 1
ATOM 11663 N N . ARG C 1 404 ? -11.309 -25.998 88.236 1.00 24.21 404 ARG C N 1
ATOM 11664 C CA . ARG C 1 404 ? -10.281 -26.888 88.770 1.00 25.14 404 ARG C CA 1
ATOM 11665 C C . ARG C 1 404 ? -9.222 -26.163 89.589 1.00 26.33 404 ARG C C 1
ATOM 11666 O O . ARG C 1 404 ? -8.253 -26.773 90.048 1.00 29.04 404 ARG C O 1
ATOM 11674 N N . PHE C 1 405 ? -9.393 -24.864 89.778 1.00 25.72 405 PHE C N 1
ATOM 11675 C CA . PHE C 1 405 ? -8.418 -24.100 90.543 1.00 25.62 405 PHE C CA 1
ATOM 11676 C C . PHE C 1 405 ? -9.117 -23.339 91.648 1.00 25.31 405 PHE C C 1
ATOM 11677 O O . PHE C 1 405 ? -10.316 -23.086 91.573 1.00 26.53 405 PHE C O 1
ATOM 11685 N N . ARG C 1 406 ? -8.360 -22.972 92.672 1.00 26.07 406 ARG C N 1
ATOM 11686 C CA . ARG C 1 406 ? -8.906 -22.265 93.819 1.00 28.28 406 ARG C CA 1
ATOM 11687 C C . ARG C 1 406 ? -8.909 -20.746 93.652 1.00 28.36 406 ARG C C 1
ATOM 11688 O O . ARG C 1 406 ? -9.901 -20.081 93.982 1.00 27.48 406 ARG C O 1
ATOM 11696 N N . ASP C 1 407 ? -7.801 -20.208 93.141 1.00 27.85 407 ASP C N 1
ATOM 11697 C CA . ASP C 1 407 ? -7.647 -18.764 92.927 1.00 27.64 407 ASP C CA 1
ATOM 11698 C C . ASP C 1 407 ? -8.082 -18.432 91.503 1.00 26.18 407 ASP C C 1
ATOM 11699 O O . ASP C 1 407 ? -7.437 -18.844 90.537 1.00 23.68 407 ASP C O 1
ATOM 11704 N N . VAL C 1 408 ? -9.165 -17.668 91.386 1.00 23.76 408 VAL C N 1
ATOM 11705 C CA . VAL C 1 408 ? -9.739 -17.329 90.089 1.00 21.98 408 VAL C CA 1
ATOM 11706 C C . VAL C 1 408 ? -9.676 -15.873 89.640 1.00 21.82 408 VAL C C 1
ATOM 11707 O O . VAL C 1 408 ? -10.081 -14.971 90.375 1.00 21.03 408 VAL C O 1
ATOM 11711 N N . PHE C 1 409 ? -9.181 -15.652 88.423 1.00 19.58 409 PHE C N 1
ATOM 11712 C CA . PHE C 1 409 ? -9.148 -14.308 87.846 1.00 18.64 409 PHE C CA 1
ATOM 11713 C C . PHE C 1 409 ? -10.395 -14.208 86.958 1.00 17.80 409 PHE C C 1
ATOM 11714 O O . PHE C 1 409 ? -10.595 -15.026 86.064 1.00 18.12 409 PHE C O 1
ATOM 11722 N N . ILE C 1 410 ? -11.223 -13.203 87.205 1.00 18.54 410 ILE C N 1
ATOM 11723 C CA . ILE C 1 410 ? -12.463 -13.025 86.460 1.00 15.78 410 ILE C CA 1
ATOM 11724 C C . ILE C 1 410 ? -12.514 -11.803 85.539 1.00 16.77 410 ILE C C 1
ATOM 11725 O O . ILE C 1 410 ? -12.378 -10.664 85.982 1.00 15.24 410 ILE C O 1
ATOM 11730 N N . LYS C 1 411 ? -12.706 -12.042 84.248 1.00 17.32 411 LYS C N 1
ATOM 11731 C CA . LYS C 1 411 ? -12.838 -10.936 83.310 1.00 17.90 411 LYS C CA 1
ATOM 11732 C C . LYS C 1 411 ? -14.294 -10.988 82.868 1.00 17.61 411 LYS C C 1
ATOM 11733 O O . LYS C 1 411 ? -14.757 -12.010 82.368 1.00 19.74 411 LYS C O 1
ATOM 11739 N N . ARG C 1 412 ? -15.011 -9.889 83.070 1.00 18.16 412 ARG C N 1
ATOM 11740 C CA . ARG C 1 412 ? -16.426 -9.801 82.723 1.00 18.08 412 ARG C CA 1
ATOM 11741 C C . ARG C 1 412 ? -16.649 -8.685 81.713 1.00 18.93 412 ARG C C 1
ATOM 11742 O O . ARG C 1 412 ? -16.109 -7.590 81.865 1.00 18.61 412 ARG C O 1
ATOM 11750 N N . GLN C 1 413 ? -17.436 -8.968 80.676 1.00 19.07 413 GLN C N 1
ATOM 11751 C CA . GLN C 1 413 ? -17.742 -7.982 79.640 1.00 18.40 413 GLN C CA 1
ATOM 11752 C C . GLN C 1 413 ? -19.252 -7.907 79.476 1.00 19.40 413 GLN C C 1
ATOM 11753 O O . GLN C 1 413 ? -19.942 -8.929 79.516 1.00 19.45 413 GLN C O 1
ATOM 11759 N N . LEU C 1 414 ? -19.765 -6.701 79.264 1.00 19.38 414 LEU C N 1
ATOM 11760 C CA . LEU C 1 414 ? -21.207 -6.532 79.182 1.00 19.30 414 LEU C CA 1
ATOM 11761 C C . LEU C 1 414 ? -21.722 -5.485 78.215 1.00 18.96 414 LEU C C 1
ATOM 11762 O O . LEU C 1 414 ? -21.238 -4.355 78.180 1.00 18.93 414 LEU C O 1
ATOM 11767 N N . ILE C 1 415 ? -22.706 -5.871 77.416 1.00 18.20 415 ILE C N 1
ATOM 11768 C CA . ILE C 1 415 ? -23.339 -4.913 76.531 1.00 18.73 415 ILE C CA 1
ATOM 11769 C C . ILE C 1 415 ? -24.803 -4.926 76.947 1.00 17.90 415 ILE C C 1
ATOM 11770 O O . ILE C 1 415 ? -25.321 -5.953 77.376 1.00 19.16 415 ILE C O 1
ATOM 11775 N N . ASP C 1 416 ? -25.445 -3.772 76.868 1.00 18.57 416 ASP C N 1
ATOM 11776 C CA . ASP C 1 416 ? -26.862 -3.640 77.188 1.00 19.75 416 ASP C CA 1
ATOM 11777 C C . ASP C 1 416 ? -27.305 -2.258 76.734 1.00 20.24 416 ASP C C 1
ATOM 11778 O O . ASP C 1 416 ? -26.586 -1.597 75.979 1.00 19.18 416 ASP C O 1
ATOM 11783 N N . GLU C 1 417 ? -28.479 -1.820 77.170 1.00 20.32 417 GLU C N 1
ATOM 11784 C CA . GLU C 1 417 ? -28.974 -0.513 76.754 1.00 21.35 417 GLU C CA 1
ATOM 11785 C C . GLU C 1 417 ? -28.045 0.649 77.115 1.00 20.74 417 GLU C C 1
ATOM 11786 O O . GLU C 1 417 ? -28.067 1.686 76.460 1.00 21.39 417 GLU C O 1
ATOM 11792 N N . GLU C 1 418 ? -27.220 0.465 78.137 1.00 22.45 418 GLU C N 1
ATOM 11793 C CA . GLU C 1 418 ? -26.317 1.519 78.579 1.00 24.47 418 GLU C CA 1
ATOM 11794 C C . GLU C 1 418 ? -24.842 1.325 78.234 1.00 23.42 418 GLU C C 1
ATOM 11795 O O . GLU C 1 418 ? -24.043 2.244 78.397 1.00 24.88 418 GLU C O 1
ATOM 11801 N N . HIS C 1 419 ? -24.469 0.138 77.775 1.00 24.37 419 HIS C N 1
ATOM 11802 C CA . HIS C 1 419 ? -23.069 -0.119 77.430 1.00 22.55 419 HIS C CA 1
ATOM 11803 C C . HIS C 1 419 ? -22.924 -0.746 76.053 1.00 20.39 419 HIS C C 1
ATOM 11804 O O . HIS C 1 419 ? -23.502 -1.801 75.774 1.00 19.82 419 HIS C O 1
ATOM 11811 N N . GLY C 1 420 ? -22.146 -0.089 75.199 1.00 19.77 420 GLY C N 1
ATOM 11812 C CA . GLY C 1 420 ? -21.930 -0.583 73.851 1.00 18.10 420 GLY C CA 1
ATOM 11813 C C . GLY C 1 420 ? -23.181 -0.453 73.004 1.00 18.12 420 GLY C C 1
ATOM 11814 O O . GLY C 1 420 ? -23.460 -1.307 72.158 1.00 17.11 420 GLY C O 1
ATOM 11815 N N . ASN C 1 421 ? -23.936 0.618 73.242 1.00 17.08 421 ASN C N 1
ATOM 11816 C CA . ASN C 1 421 ? -25.171 0.889 72.508 1.00 16.84 421 ASN C CA 1
ATOM 11817 C C . ASN C 1 421 ? -25.038 2.214 71.751 1.00 17.49 421 ASN C C 1
ATOM 11818 O O . ASN C 1 421 ? -25.596 3.237 72.156 1.00 19.39 421 ASN C O 1
ATOM 11823 N N . PRO C 1 422 ? -24.293 2.212 70.635 1.00 16.98 422 PRO C N 1
ATOM 11824 C CA . PRO C 1 422 ? -24.115 3.439 69.857 1.00 17.57 422 PRO C CA 1
ATOM 11825 C C . PRO C 1 422 ? -25.450 4.029 69.379 1.00 17.30 422 PRO C C 1
ATOM 11826 O O . PRO C 1 422 ? -25.595 5.247 69.255 1.00 14.24 422 PRO C O 1
ATOM 11830 N N . TRP C 1 423 ? -26.418 3.159 69.109 1.00 16.91 423 TRP C N 1
ATOM 11831 C CA . TRP C 1 423 ? -27.731 3.615 68.673 1.00 18.69 423 TRP C CA 1
ATOM 11832 C C . TRP C 1 423 ? -28.269 4.582 69.733 1.00 19.31 423 TRP C C 1
ATOM 11833 O O . TRP C 1 423 ? -28.703 5.696 69.419 1.00 21.12 423 TRP C O 1
ATOM 11844 N N . GLY C 1 424 ? -28.205 4.158 70.994 1.00 19.47 424 GLY C N 1
ATOM 11845 C CA . GLY C 1 424 ? -28.687 4.980 72.087 1.00 19.10 424 GLY C CA 1
ATOM 11846 C C . GLY C 1 424 ? -28.028 6.341 72.144 1.00 19.00 424 GLY C C 1
ATOM 11847 O O . GLY C 1 424 ? -28.707 7.357 72.280 1.00 18.44 424 GLY C O 1
ATOM 11848 N N . THR C 1 425 ? -26.700 6.361 72.054 1.00 20.37 425 THR C N 1
ATOM 11849 C CA . THR C 1 425 ? -25.955 7.613 72.090 1.00 20.23 425 THR C CA 1
ATOM 11850 C C . THR C 1 425 ? -26.305 8.468 70.885 1.00 21.03 425 THR C C 1
ATOM 11851 O O . THR C 1 425 ? -26.465 9.683 71.000 1.00 24.59 425 THR C O 1
ATOM 11855 N N . TRP C 1 426 ? -26.402 7.825 69.725 1.00 20.05 426 TRP C N 1
ATOM 11856 C CA . TRP C 1 426 ? -26.730 8.513 68.483 1.00 18.73 426 TRP C CA 1
ATOM 11857 C C . TRP C 1 426 ? -28.030 9.284 68.663 1.00 19.60 426 TRP C C 1
ATOM 11858 O O . TRP C 1 426 ? -28.150 10.422 68.217 1.00 18.29 426 TRP C O 1
ATOM 11869 N N . ILE C 1 427 ? -29.002 8.650 69.314 1.00 19.39 427 ILE C N 1
ATOM 11870 C CA . ILE C 1 427 ? -30.285 9.285 69.570 1.00 20.31 427 ILE C CA 1
ATOM 11871 C C . ILE C 1 427 ? -30.085 10.492 70.478 1.00 22.14 427 ILE C C 1
ATOM 11872 O O . ILE C 1 427 ? -30.749 11.521 70.314 1.00 24.56 427 ILE C O 1
ATOM 11877 N N . HIS C 1 428 ? -29.161 10.364 71.428 1.00 21.50 428 HIS C N 1
ATOM 11878 C CA . HIS C 1 428 ? -28.865 11.442 72.366 1.00 20.49 428 HIS C CA 1
ATOM 11879 C C . HIS C 1 428 ? -28.312 12.660 71.639 1.00 21.41 428 HIS C C 1
ATOM 11880 O O . HIS C 1 428 ? -28.385 13.776 72.145 1.00 21.94 428 HIS C O 1
ATOM 11887 N N . MET C 1 429 ? -27.760 12.444 70.449 1.00 21.42 429 MET C N 1
ATOM 11888 C CA . MET C 1 429 ? -27.187 13.533 69.666 1.00 20.84 429 MET C CA 1
ATOM 11889 C C . MET C 1 429 ? -28.218 14.188 68.760 1.00 21.02 429 MET C C 1
ATOM 11890 O O . MET C 1 429 ? -27.924 15.187 68.115 1.00 20.67 429 MET C O 1
ATOM 11895 N N . GLY C 1 430 ? -29.418 13.619 68.702 1.00 20.40 430 GLY C N 1
ATOM 11896 C CA . GLY C 1 430 ? -30.450 14.176 67.847 1.00 20.90 430 GLY C CA 1
ATOM 11897 C C . GLY C 1 430 ? -30.624 13.375 66.564 1.00 20.75 430 GLY C C 1
ATOM 11898 O O . GLY C 1 430 ? -31.251 13.833 65.607 1.00 21.44 430 GLY C O 1
ATOM 11899 N N . ARG C 1 431 ? -30.076 12.165 66.550 1.00 18.96 431 ARG C N 1
ATOM 11900 C CA . ARG C 1 431 ? -30.153 11.296 65.383 1.00 18.93 431 ARG C CA 1
ATOM 11901 C C . ARG C 1 431 ? -29.548 11.945 64.139 1.00 19.32 431 ARG C C 1
ATOM 11902 O O . ARG C 1 431 ? -30.176 11.981 63.080 1.00 20.69 431 ARG C O 1
ATOM 11910 N N . PRO C 1 432 ? -28.314 12.469 64.245 1.00 18.76 432 PRO C N 1
ATOM 11911 C CA . PRO C 1 432 ? -27.701 13.097 63.070 1.00 18.65 432 PRO C CA 1
ATOM 11912 C C . PRO C 1 432 ? -27.504 12.118 61.911 1.00 18.37 432 PRO C C 1
ATOM 11913 O O . PRO C 1 432 ? -27.105 10.967 62.107 1.00 16.68 432 PRO C O 1
ATOM 11917 N N . ARG C 1 433 ? -27.805 12.575 60.702 1.00 18.70 433 ARG C N 1
ATOM 11918 C CA . ARG C 1 433 ? -27.665 11.723 59.530 1.00 19.38 433 ARG C CA 1
ATOM 11919 C C . ARG C 1 433 ? -26.235 11.701 59.041 1.00 19.48 433 ARG C C 1
ATOM 11920 O O . ARG C 1 433 ? -25.759 10.681 58.554 1.00 19.45 433 ARG C O 1
ATOM 11928 N N . TYR C 1 434 ? -25.551 12.831 59.179 1.00 20.66 434 TYR C N 1
ATOM 11929 C CA . TYR C 1 434 ? -24.172 12.948 58.716 1.00 21.83 434 TYR C CA 1
ATOM 11930 C C . TYR C 1 434 ? -23.282 13.509 59.818 1.00 20.66 434 TYR C C 1
ATOM 11931 O O . TYR C 1 434 ? -22.739 14.605 59.704 1.00 19.75 434 TYR C O 1
ATOM 11940 N N . PRO C 1 435 ? -23.111 12.742 60.901 1.00 20.81 435 PRO C N 1
ATOM 11941 C CA . PRO C 1 435 ? -22.288 13.175 62.029 1.00 20.84 435 PRO C CA 1
A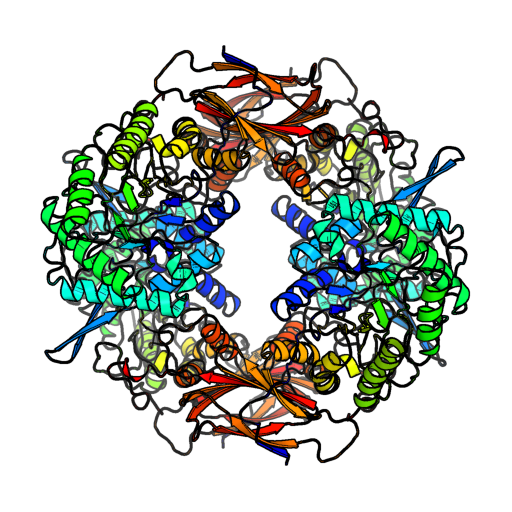TOM 11942 C C . PRO C 1 435 ? -20.907 13.706 61.667 1.00 20.76 435 PRO C C 1
ATOM 11943 O O . PRO C 1 435 ? -20.311 13.324 60.655 1.00 19.91 435 PRO C O 1
ATOM 11947 N N . SER C 1 436 ? -20.424 14.612 62.506 1.00 20.78 436 SER C N 1
ATOM 11948 C CA . SER C 1 436 ? -19.116 15.214 62.342 1.00 21.58 436 SER C CA 1
ATOM 11949 C C . SER C 1 436 ? -18.077 14.179 62.744 1.00 22.29 436 SER C C 1
ATOM 11950 O O . SER C 1 436 ? -18.414 13.126 63.278 1.00 22.06 436 SER C O 1
ATOM 11953 N N . LYS C 1 437 ? -16.812 14.485 62.491 1.00 24.29 437 LYS C N 1
ATOM 11954 C CA . LYS C 1 437 ? -15.737 13.578 62.858 1.00 25.56 437 LYS C CA 1
ATOM 11955 C C . LYS C 1 437 ? -15.802 13.397 64.369 1.00 24.17 437 LYS C C 1
ATOM 11956 O O . LYS C 1 437 ? -15.599 12.303 64.889 1.00 24.81 437 LYS C O 1
ATOM 11962 N N . GLU C 1 438 ? -16.094 14.490 65.064 1.00 23.42 438 GLU C N 1
ATOM 11963 C CA . GLU C 1 438 ? -16.184 14.481 66.516 1.00 23.33 438 GLU C CA 1
ATOM 11964 C C . GLU C 1 438 ? -17.292 13.549 66.995 1.00 21.41 438 GLU C C 1
ATOM 11965 O O . GLU C 1 438 ? -17.083 12.755 67.907 1.00 23.03 438 GLU C O 1
ATOM 11971 N N . GLN C 1 439 ? -18.469 13.642 66.385 1.00 19.18 439 GLN C N 1
ATOM 11972 C CA . GLN C 1 439 ? -19.585 12.787 66.778 1.00 18.35 439 GLN C CA 1
ATOM 11973 C C . GLN C 1 439 ? -19.321 11.321 66.445 1.00 16.28 439 GLN C C 1
ATOM 11974 O O . GLN C 1 439 ? -19.699 10.430 67.200 1.00 16.29 439 GLN C O 1
ATOM 11980 N N . VAL C 1 440 ? -18.685 11.065 65.309 1.00 16.32 440 VAL C N 1
ATOM 11981 C CA . VAL C 1 440 ? -18.390 9.690 64.936 1.00 16.91 440 VAL C CA 1
ATOM 11982 C C . VAL C 1 440 ? -17.405 9.124 65.945 1.00 18.09 440 VAL C C 1
ATOM 11983 O O . VAL C 1 440 ? -17.462 7.940 66.284 1.00 16.41 440 VAL C O 1
ATOM 11987 N N . ASN C 1 441 ? -16.515 9.983 66.433 1.00 18.52 441 ASN C N 1
ATOM 11988 C CA . ASN C 1 441 ? -15.520 9.566 67.407 1.00 20.11 441 ASN C CA 1
ATOM 11989 C C . ASN C 1 441 ? -16.156 9.225 68.743 1.00 21.66 441 ASN C C 1
ATOM 11990 O O . ASN C 1 441 ? -15.722 8.299 69.432 1.00 21.89 441 ASN C O 1
ATOM 11995 N N . THR C 1 442 ? -17.177 9.982 69.122 1.00 21.97 442 THR C N 1
ATOM 11996 C CA . THR C 1 442 ? -17.848 9.718 70.381 1.00 22.37 442 THR C CA 1
ATOM 11997 C C . THR C 1 442 ? -18.607 8.396 70.307 1.00 21.99 442 THR C C 1
ATOM 11998 O O . THR C 1 442 ? -18.608 7.617 71.265 1.00 21.28 442 THR C O 1
ATOM 12002 N N . LEU C 1 443 ? -19.255 8.145 69.173 1.00 20.17 443 LEU C N 1
ATOM 12003 C CA . LEU C 1 443 ? -20.001 6.905 69.006 1.00 20.14 443 LEU C CA 1
ATOM 12004 C C . LEU C 1 443 ? -19.025 5.733 69.108 1.00 19.51 443 LEU C C 1
ATOM 12005 O O . LEU C 1 443 ? -19.300 4.742 69.773 1.00 19.13 443 LEU C O 1
ATOM 12010 N N . ARG C 1 444 ? -17.872 5.860 68.463 1.00 18.71 444 ARG C N 1
ATOM 12011 C CA . ARG C 1 444 ? -16.882 4.791 68.496 1.00 18.23 444 ARG C CA 1
ATOM 12012 C C . ARG C 1 444 ? -16.470 4.495 69.937 1.00 17.12 444 ARG C C 1
ATOM 12013 O O . ARG C 1 444 ? -16.321 3.335 70.323 1.00 16.75 444 ARG C O 1
ATOM 12021 N N . GLU C 1 445 ? -16.298 5.551 70.727 1.00 14.61 445 GLU C N 1
ATOM 12022 C CA . GLU C 1 445 ? -15.920 5.417 72.123 1.00 14.87 445 GLU C CA 1
ATOM 12023 C C . GLU C 1 445 ? -17.006 4.706 72.922 1.00 16.30 445 GLU C C 1
ATOM 12024 O O . GLU C 1 445 ? -16.718 3.938 73.843 1.00 15.67 445 GLU C O 1
ATOM 12030 N N . VAL C 1 446 ? -18.261 4.960 72.563 1.00 15.72 446 VAL C N 1
ATOM 12031 C CA . VAL C 1 446 ? -19.377 4.323 73.239 1.00 14.23 446 VAL C CA 1
ATOM 12032 C C . VAL C 1 446 ? -19.529 2.882 72.763 1.00 12.92 446 VAL C C 1
ATOM 12033 O O . VAL C 1 446 ? -19.909 2.005 73.527 1.00 14.65 446 VAL C O 1
ATOM 12037 N N . ALA C 1 447 ? -19.215 2.642 71.495 1.00 13.20 447 ALA C N 1
ATOM 12038 C CA . ALA C 1 447 ? -19.365 1.320 70.892 1.00 14.22 447 ALA C CA 1
ATOM 12039 C C . ALA C 1 447 ? -18.450 0.206 71.390 1.00 14.42 447 ALA C C 1
ATOM 12040 O O . ALA C 1 447 ? -17.852 -0.516 70.603 1.00 14.85 447 ALA C O 1
ATOM 12042 N N . LYS C 1 448 ? -18.361 0.063 72.703 1.00 18.81 448 LYS C N 1
ATOM 12043 C CA . LYS C 1 448 ? -17.552 -0.979 73.301 1.00 20.88 448 LYS C CA 1
ATOM 12044 C C . LYS C 1 448 ? -18.266 -1.545 74.517 1.00 22.41 448 LYS C C 1
ATOM 12045 O O . LYS C 1 448 ? -19.069 -0.859 75.157 1.00 22.58 448 LYS C O 1
ATOM 12051 N N . PRO C 1 449 ? -18.002 -2.817 74.844 1.00 21.74 449 PRO C N 1
ATOM 12052 C CA . PRO C 1 449 ? -18.663 -3.407 76.005 1.00 20.66 449 PRO C CA 1
ATOM 12053 C C . PRO C 1 449 ? -18.023 -2.906 77.288 1.00 20.83 449 PRO C C 1
ATOM 12054 O O . PRO C 1 449 ? -16.906 -2.385 77.275 1.00 20.81 449 PRO C O 1
ATOM 12058 N N . GLU C 1 450 ? -18.731 -3.045 78.400 1.00 20.44 450 GLU C N 1
ATOM 12059 C CA . GLU C 1 450 ? -18.167 -2.624 79.672 1.00 20.68 450 GLU C CA 1
ATOM 12060 C C . GLU C 1 450 ? -17.277 -3.758 80.180 1.00 20.68 450 GLU C C 1
ATOM 12061 O O . GLU C 1 450 ? -17.710 -4.906 80.215 1.00 20.19 450 GLU C O 1
ATOM 12067 N N . ILE C 1 451 ? -16.040 -3.441 80.558 1.00 19.59 451 ILE C N 1
ATOM 12068 C CA . ILE C 1 451 ? -15.130 -4.463 81.057 1.00 22.11 451 ILE C CA 1
ATOM 12069 C C . ILE C 1 451 ? -14.877 -4.287 82.552 1.00 23.46 451 ILE C C 1
ATOM 12070 O O . ILE C 1 451 ? -14.585 -3.183 83.022 1.00 23.32 451 ILE C O 1
ATOM 12075 N N . MET C 1 452 ? -15.006 -5.388 83.291 1.00 25.52 452 MET C N 1
ATOM 12076 C CA . MET C 1 452 ? -14.786 -5.405 84.735 1.00 26.04 452 MET C CA 1
ATOM 12077 C C . MET C 1 452 ? -14.029 -6.656 85.166 1.00 23.55 452 MET C C 1
ATOM 12078 O O . MET C 1 452 ? -14.412 -7.770 84.805 1.00 21.23 452 MET C O 1
ATOM 12083 N N . THR C 1 453 ? -12.958 -6.473 85.934 1.00 21.90 453 THR C N 1
ATOM 12084 C CA . THR C 1 453 ? -12.188 -7.611 86.420 1.00 22.50 453 THR C CA 1
ATOM 12085 C C . THR C 1 453 ? -12.275 -7.719 87.938 1.00 22.95 453 THR C C 1
ATOM 12086 O O . THR C 1 453 ? -12.634 -6.769 88.628 1.00 22.59 453 THR C O 1
ATOM 12090 N N . SER C 1 454 ? -11.945 -8.895 88.448 1.00 23.12 454 SER C N 1
ATOM 12091 C CA . SER C 1 454 ? -11.981 -9.147 89.877 1.00 24.51 454 SER C CA 1
ATOM 12092 C C . SER C 1 454 ? -11.293 -10.471 90.133 1.00 24.18 454 SER C C 1
ATOM 12093 O O . SER C 1 454 ? -10.789 -11.104 89.206 1.00 23.92 454 SER C O 1
ATOM 12096 N N . GLN C 1 455 ? -11.276 -10.890 91.391 1.00 25.94 455 GLN C N 1
ATOM 12097 C CA . GLN C 1 455 ? -10.669 -12.159 91.735 1.00 28.37 455 GLN C CA 1
ATOM 12098 C C . GLN C 1 455 ? -11.318 -12.738 92.980 1.00 29.28 455 GLN C C 1
ATOM 12099 O O . GLN C 1 455 ? -11.463 -12.054 93.987 1.00 29.84 455 GLN C O 1
ATOM 12105 N N . PRO C 1 456 ? -11.803 -13.983 92.889 1.00 29.75 456 PRO C N 1
ATOM 12106 C CA . PRO C 1 456 ? -12.430 -14.640 94.031 1.00 29.49 456 PRO C CA 1
ATOM 12107 C C . PRO C 1 456 ? -11.769 -15.996 94.226 1.00 28.12 456 PRO C C 1
ATOM 12108 O O . PRO C 1 456 ? -10.996 -16.459 93.385 1.00 25.62 456 PRO C O 1
ATOM 12112 N N . VAL C 1 457 ? -12.080 -16.628 95.345 1.00 28.86 457 VAL C N 1
ATOM 12113 C CA . VAL C 1 457 ? -11.538 -17.932 95.657 1.00 28.19 457 VAL C CA 1
ATOM 12114 C C . VAL C 1 457 ? -12.738 -18.866 95.562 1.00 29.46 457 VAL C C 1
ATOM 12115 O O . VAL C 1 457 ? -13.849 -18.494 95.957 1.00 28.79 457 VAL C O 1
ATOM 12119 N N . ALA C 1 458 ? -12.529 -20.050 94.997 1.00 27.92 458 ALA C N 1
ATOM 12120 C CA . ALA C 1 458 ? -13.610 -21.008 94.867 1.00 29.51 458 ALA C CA 1
ATOM 12121 C C . ALA C 1 458 ? -13.681 -21.833 96.139 1.00 29.69 458 ALA C C 1
ATOM 12122 O O . ALA C 1 458 ? -12.706 -21.920 96.887 1.00 28.95 458 ALA C O 1
ATOM 12124 N N . ASN C 1 459 ? -14.844 -22.416 96.395 1.00 29.53 459 ASN C N 1
ATOM 12125 C CA . ASN C 1 459 ? -15.019 -23.247 97.570 1.00 31.02 459 ASN C CA 1
ATOM 12126 C C . ASN C 1 459 ? -15.421 -24.631 97.107 1.00 31.94 459 ASN C C 1
ATOM 12127 O O . ASN C 1 459 ? -16.481 -24.816 96.508 1.00 29.37 459 ASN C O 1
ATOM 12132 N N . ASP C 1 460 ? -14.549 -25.594 97.383 1.00 33.02 460 ASP C N 1
ATOM 12133 C CA . ASP C 1 460 ? -14.767 -26.975 96.999 1.00 34.13 460 ASP C CA 1
ATOM 12134 C C . ASP C 1 460 ? -15.058 -27.129 95.509 1.00 31.62 460 ASP C C 1
ATOM 12135 O O . ASP C 1 460 ? -16.110 -27.632 95.117 1.00 29.48 460 ASP C O 1
ATOM 12140 N N . GLY C 1 461 ? -14.111 -26.680 94.689 1.00 29.69 461 GLY C N 1
ATOM 12141 C CA . GLY C 1 461 ? -14.240 -26.791 93.247 1.00 27.47 461 GLY C CA 1
ATOM 12142 C C . GLY C 1 461 ? -15.306 -25.944 92.577 1.00 26.20 461 GLY C C 1
ATOM 12143 O O . GLY C 1 461 ? -15.551 -26.091 91.374 1.00 24.87 461 GLY C O 1
ATOM 12144 N N . TYR C 1 462 ? -15.941 -25.057 93.333 1.00 24.94 462 TYR C N 1
ATOM 12145 C CA . TYR C 1 462 ? -16.981 -24.209 92.760 1.00 24.85 462 TYR C CA 1
ATOM 12146 C C . TYR C 1 462 ? -16.881 -22.730 93.094 1.00 25.75 462 TYR C C 1
ATOM 12147 O O . TYR C 1 462 ? -16.473 -22.344 94.193 1.00 24.65 462 TYR C O 1
ATOM 12156 N N . LEU C 1 463 ? -17.258 -21.910 92.116 1.00 25.90 463 LEU C N 1
ATOM 12157 C CA . LEU C 1 463 ? -17.273 -20.465 92.270 1.00 27.75 463 LEU C CA 1
ATOM 12158 C C . LEU C 1 463 ? -18.727 -20.061 92.031 1.00 30.34 463 LEU C C 1
ATOM 12159 O O . LEU C 1 463 ? -19.371 -20.560 91.097 1.00 30.52 463 LEU C O 1
ATOM 12164 N N . ASN C 1 464 ? -19.252 -19.177 92.872 1.00 29.70 464 ASN C N 1
ATOM 12165 C CA . ASN C 1 464 ? -20.626 -18.731 92.711 1.00 31.24 464 ASN C CA 1
ATOM 12166 C C . ASN C 1 464 ? -20.623 -17.340 92.093 1.00 30.55 464 ASN C C 1
ATOM 12167 O O . ASN C 1 464 ? -19.931 -16.439 92.569 1.00 31.28 464 ASN C O 1
ATOM 12172 N N . LEU C 1 465 ? -21.375 -17.187 91.009 1.00 29.43 465 LEU C N 1
ATOM 12173 C CA . LEU C 1 465 ? -21.494 -15.913 90.327 1.00 29.44 465 LEU C CA 1
ATOM 12174 C C . LEU C 1 465 ? -22.909 -15.389 90.556 1.00 29.62 465 LEU C C 1
ATOM 12175 O O . LEU C 1 465 ? -23.886 -16.131 90.428 1.00 27.76 465 LEU C O 1
ATOM 12180 N N . LYS C 1 466 ? -23.009 -14.112 90.907 1.00 30.62 466 LYS C N 1
ATOM 12181 C CA . LYS C 1 466 ? -24.298 -13.466 91.139 1.00 30.42 466 LYS C CA 1
ATOM 12182 C C . LYS C 1 466 ? -24.329 -12.208 90.285 1.00 28.06 466 LYS C C 1
ATOM 12183 O O . LYS C 1 466 ? -23.481 -11.335 90.428 1.00 28.92 466 LYS C O 1
ATOM 12189 N N . PHE C 1 467 ? -25.298 -12.113 89.390 1.00 27.03 467 PHE C N 1
ATOM 12190 C CA . PHE C 1 467 ? -25.393 -10.934 88.546 1.00 24.77 467 PHE C CA 1
ATOM 12191 C C . PHE C 1 467 ? -26.809 -10.712 88.083 1.00 24.24 467 PHE C C 1
ATOM 12192 O O . PHE C 1 467 ? -27.631 -11.625 88.090 1.00 25.02 467 PHE C O 1
ATOM 12200 N N . LYS C 1 468 ? -27.082 -9.481 87.680 1.00 25.71 468 LYS C N 1
ATOM 12201 C CA . LYS C 1 468 ? -28.397 -9.097 87.196 1.00 25.31 468 LYS C CA 1
ATOM 12202 C C . LYS C 1 468 ? -28.283 -8.680 85.731 1.00 23.47 468 LYS C C 1
ATOM 12203 O O . LYS C 1 468 ? -27.433 -7.869 85.379 1.00 22.20 468 LYS C O 1
ATOM 12209 N N . LEU C 1 469 ? -29.134 -9.233 84.876 1.00 22.99 469 LEU C N 1
ATOM 12210 C CA . LEU C 1 469 ? -29.103 -8.863 83.470 1.00 23.42 469 LEU C CA 1
ATOM 12211 C C . LEU C 1 469 ? -30.152 -7.798 83.179 1.00 24.08 469 LEU C C 1
ATOM 12212 O O . LEU C 1 469 ? -31.346 -8.004 83.403 1.00 24.92 469 LEU C O 1
ATOM 12217 N N . GLY C 1 470 ? -29.696 -6.653 82.683 1.00 24.61 470 GLY C N 1
ATOM 12218 C CA . GLY C 1 470 ? -30.611 -5.577 82.355 1.00 25.14 470 GLY C CA 1
ATOM 12219 C C . GLY C 1 470 ? -31.412 -5.896 81.106 1.00 24.23 470 GLY C C 1
ATOM 12220 O O . GLY C 1 470 ? -31.412 -7.027 80.622 1.00 23.99 470 GLY C O 1
ATOM 12221 N N . LYS C 1 471 ? -32.100 -4.895 80.578 1.00 24.57 471 LYS C N 1
ATOM 12222 C CA . LYS C 1 471 ? -32.903 -5.076 79.379 1.00 24.23 471 LYS C CA 1
ATOM 12223 C C . LYS C 1 471 ? -32.014 -5.291 78.159 1.00 22.79 471 LYS C C 1
ATOM 12224 O O . LYS C 1 471 ? -31.180 -4.454 77.835 1.00 24.50 471 LYS C O 1
ATOM 12230 N N . ASN C 1 472 ? -32.202 -6.424 77.492 1.00 21.91 472 ASN C N 1
ATOM 12231 C CA . ASN C 1 472 ? -31.437 -6.773 76.296 1.00 20.16 472 ASN C CA 1
ATOM 12232 C C . ASN C 1 472 ? -29.937 -6.877 76.525 1.00 19.04 472 ASN C C 1
ATOM 12233 O O . ASN C 1 472 ? -29.143 -6.614 75.625 1.00 19.92 472 ASN C O 1
ATOM 12238 N N . ALA C 1 473 ? -29.541 -7.269 77.723 1.00 16.82 473 ALA C N 1
ATOM 12239 C CA . ALA C 1 473 ? -28.121 -7.384 78.014 1.00 17.00 473 ALA C CA 1
ATOM 12240 C C . ALA C 1 473 ? -27.516 -8.733 77.598 1.00 17.90 473 ALA C C 1
ATOM 12241 O O . ALA C 1 473 ? -28.213 -9.740 77.424 1.00 16.91 473 ALA C O 1
ATOM 12243 N N . VAL C 1 474 ? -26.201 -8.730 77.439 1.00 18.30 474 VAL C N 1
ATOM 12244 C CA . VAL C 1 474 ? -25.455 -9.923 77.077 1.00 18.20 474 VAL C CA 1
ATOM 12245 C C . VAL C 1 474 ? -24.188 -9.829 77.911 1.00 19.13 474 VAL C C 1
ATOM 12246 O O . VAL C 1 474 ? -23.482 -8.823 77.855 1.00 19.61 474 VAL C O 1
ATOM 12250 N N . VAL C 1 475 ? -23.913 -10.851 78.711 1.00 17.64 475 VAL C N 1
ATOM 12251 C CA . VAL C 1 475 ? -22.725 -10.820 79.542 1.00 18.77 475 VAL C CA 1
ATOM 12252 C C . VAL C 1 475 ? -21.833 -11.991 79.204 1.00 19.15 475 VAL C C 1
ATOM 12253 O O . VAL C 1 475 ? -22.319 -13.066 78.837 1.00 17.49 475 VAL C O 1
ATOM 12257 N N . LEU C 1 476 ? -20.528 -11.766 79.320 1.00 18.47 476 LEU C N 1
ATOM 12258 C CA . LEU C 1 476 ? -19.521 -12.790 79.056 1.00 17.86 476 LEU C CA 1
ATOM 12259 C C . LEU C 1 476 ? -18.659 -12.851 80.311 1.00 19.08 476 LEU C C 1
ATOM 12260 O O . LEU C 1 476 ? -18.268 -11.812 80.846 1.00 19.52 476 LEU C O 1
ATOM 12265 N N . TYR C 1 477 ? -18.396 -14.061 80.798 1.00 17.14 477 TYR C N 1
ATOM 12266 C CA . TYR C 1 477 ? -17.559 -14.238 81.975 1.00 18.17 477 TYR C CA 1
ATOM 12267 C C . TYR C 1 477 ? -16.452 -15.209 81.615 1.00 17.56 477 TYR C C 1
ATOM 12268 O O . TYR C 1 477 ? -16.712 -16.273 81.063 1.00 16.03 477 TYR C O 1
ATOM 12277 N N . GLU C 1 478 ? -15.215 -14.833 81.906 1.00 18.20 478 GLU C N 1
ATOM 12278 C CA . GLU C 1 478 ? -14.086 -15.711 81.647 1.00 17.50 478 GLU C CA 1
ATOM 12279 C C . GLU C 1 478 ? -13.396 -15.918 82.986 1.00 18.42 478 GLU C C 1
ATOM 12280 O O . GLU C 1 478 ? -13.013 -14.962 83.656 1.00 18.22 478 GLU C O 1
ATOM 12286 N N . LEU C 1 479 ? -13.272 -17.175 83.389 1.00 18.07 479 LEU C N 1
ATOM 12287 C CA . LEU C 1 479 ? -12.650 -17.504 84.655 1.00 18.02 479 LEU C CA 1
ATOM 12288 C C . LEU C 1 479 ? -11.389 -18.313 84.382 1.00 18.26 479 LEU C C 1
ATOM 12289 O O . LEU C 1 479 ? -11.464 -19.427 83.878 1.00 16.99 479 LEU C O 1
ATOM 12294 N N . THR C 1 480 ? -10.230 -17.756 84.715 1.00 18.88 480 THR C N 1
ATOM 12295 C CA . THR C 1 480 ? -8.973 -18.459 84.490 1.00 20.75 480 THR C CA 1
ATOM 12296 C C . THR C 1 480 ? -8.201 -18.521 85.800 1.00 20.75 480 THR C C 1
ATOM 12297 O O . THR C 1 480 ? -8.407 -17.691 86.688 1.00 22.83 480 THR C O 1
ATOM 12301 N N . GLU C 1 481 ? -7.321 -19.508 85.927 1.00 21.25 481 GLU C N 1
ATOM 12302 C CA . GLU C 1 481 ? -6.546 -19.650 87.145 1.00 19.66 481 GLU C CA 1
ATOM 12303 C C . GLU C 1 481 ? -5.718 -18.406 87.420 1.00 19.39 481 GLU C C 1
ATOM 12304 O O . GLU C 1 481 ? -5.077 -17.866 86.524 1.00 20.76 481 GLU C O 1
ATOM 12310 N N . ARG C 1 482 ? -5.750 -17.944 88.663 1.00 18.93 482 ARG C N 1
ATOM 12311 C CA . ARG C 1 482 ? -4.974 -16.781 89.063 1.00 20.10 482 ARG C CA 1
ATOM 12312 C C . ARG C 1 482 ? -3.670 -17.276 89.678 1.00 20.85 482 ARG C C 1
ATOM 12313 O O . ARG C 1 482 ? -3.678 -17.951 90.702 1.00 21.60 482 ARG C O 1
ATOM 12321 N N . ILE C 1 483 ? -2.552 -16.972 89.036 1.00 21.56 483 ILE C N 1
ATOM 12322 C CA . ILE C 1 483 ? -1.259 -17.373 89.574 1.00 21.93 483 ILE C CA 1
ATOM 12323 C C . ILE C 1 483 ? -0.674 -16.101 90.163 1.00 21.50 483 ILE C C 1
ATOM 12324 O O . ILE C 1 483 ? -0.191 -15.228 89.445 1.00 23.07 483 ILE C O 1
ATOM 12329 N N . ASP C 1 484 ? -0.752 -15.991 91.482 1.00 21.59 484 ASP C N 1
ATOM 12330 C CA . ASP C 1 484 ? -0.286 -14.803 92.186 1.00 21.86 484 ASP C CA 1
ATOM 12331 C C . ASP C 1 484 ? 1.229 -14.695 92.305 1.00 22.73 484 ASP C C 1
ATOM 12332 O O . ASP C 1 484 ? 1.891 -15.626 92.754 1.00 21.44 484 ASP C O 1
ATOM 12337 N N . GLU C 1 485 ? 1.772 -13.550 91.896 1.00 23.15 485 GLU C N 1
ATOM 12338 C CA . GLU C 1 485 ? 3.212 -13.310 91.968 1.00 24.32 485 GLU C CA 1
ATOM 12339 C C . GLU C 1 485 ? 3.537 -12.254 93.022 1.00 25.96 485 GLU C C 1
ATOM 12340 O O . GLU C 1 485 ? 4.695 -11.889 93.204 1.00 26.80 485 GLU C O 1
ATOM 12346 N N . SER C 1 486 ? 2.509 -11.773 93.717 1.00 26.16 486 SER C N 1
ATOM 12347 C CA . SER C 1 486 ? 2.672 -10.740 94.734 1.00 25.28 486 SER C CA 1
ATOM 12348 C C . SER C 1 486 ? 3.773 -11.024 95.758 1.00 26.79 486 SER C C 1
ATOM 12349 O O . SER C 1 486 ? 4.477 -10.109 96.191 1.00 26.43 486 SER C O 1
ATOM 12352 N N . SER C 1 487 ? 3.928 -12.288 96.136 1.00 26.29 487 SER C N 1
ATOM 12353 C CA . SER C 1 487 ? 4.922 -12.662 97.132 1.00 26.33 487 SER C CA 1
ATOM 12354 C C . SER C 1 487 ? 6.350 -12.332 96.718 1.00 26.99 487 SER C C 1
ATOM 12355 O O . SER C 1 487 ? 7.245 -12.307 97.561 1.00 26.61 487 SER C O 1
ATOM 12358 N N . THR C 1 488 ? 6.574 -12.087 95.428 1.00 25.84 488 THR C N 1
ATOM 12359 C CA . THR C 1 488 ? 7.920 -11.764 94.965 1.00 25.00 488 THR C CA 1
ATOM 12360 C C . THR C 1 488 ? 8.266 -10.272 95.042 1.00 24.69 488 THR C C 1
ATOM 12361 O O . THR C 1 488 ? 9.388 -9.883 94.732 1.00 25.03 488 THR C O 1
ATOM 12365 N N . TYR C 1 489 ? 7.320 -9.435 95.453 1.00 23.50 489 TYR C N 1
ATOM 12366 C CA . TYR C 1 489 ? 7.599 -8.006 95.556 1.00 23.30 489 TYR C CA 1
ATOM 12367 C C . TYR C 1 489 ? 7.990 -7.641 96.987 1.00 24.44 489 TYR C C 1
ATOM 12368 O O . TYR C 1 489 ? 7.138 -7.432 97.845 1.00 27.04 489 TYR C O 1
ATOM 12377 N N . ILE C 1 490 ? 9.290 -7.564 97.241 1.00 25.45 490 ILE C N 1
ATOM 12378 C CA . ILE C 1 490 ? 9.791 -7.236 98.568 1.00 25.25 490 ILE C CA 1
ATOM 12379 C C . ILE C 1 490 ? 9.230 -5.925 99.138 1.00 24.55 490 ILE C C 1
ATOM 12380 O O . ILE C 1 490 ? 9.406 -4.857 98.558 1.00 26.58 490 ILE C O 1
ATOM 12385 N N . GLY C 1 491 ? 8.558 -6.022 100.281 1.00 24.60 491 GLY C N 1
ATOM 12386 C CA . GLY C 1 491 ? 7.996 -4.844 100.919 1.00 25.00 491 GLY C CA 1
ATOM 12387 C C . GLY C 1 491 ? 6.667 -4.353 100.370 1.00 25.86 491 GLY C C 1
ATOM 12388 O O . GLY C 1 491 ? 6.184 -3.301 100.790 1.00 26.04 491 GLY C O 1
ATOM 12389 N N . LEU C 1 492 ? 6.076 -5.098 99.438 1.00 24.08 492 LEU C N 1
ATOM 12390 C CA . LEU C 1 492 ? 4.792 -4.717 98.837 1.00 25.05 492 LEU C CA 1
ATOM 12391 C C . LEU C 1 492 ? 3.749 -4.446 99.923 1.00 23.52 492 LEU C C 1
ATOM 12392 O O . LEU C 1 492 ? 3.626 -5.214 100.867 1.00 24.47 492 LEU C O 1
ATOM 12397 N N . ASP C 1 493 ? 2.989 -3.366 99.777 1.00 25.04 493 ASP C N 1
ATOM 12398 C CA . ASP C 1 493 ? 1.945 -3.022 100.740 1.00 24.94 493 ASP C CA 1
ATOM 12399 C C . ASP C 1 493 ? 1.164 -1.794 100.287 1.00 24.20 493 ASP C C 1
ATOM 12400 O O . ASP C 1 493 ? 1.510 -0.667 100.629 1.00 24.76 493 ASP C O 1
ATOM 12405 N N . ASP C 1 494 ? 0.093 -2.018 99.532 1.00 24.79 494 ASP C N 1
ATOM 12406 C CA . ASP C 1 494 ? -0.719 -0.924 99.010 1.00 25.45 494 ASP C CA 1
ATOM 12407 C C . ASP C 1 494 ? -1.281 0.027 100.057 1.00 25.84 494 ASP C C 1
ATOM 12408 O O . ASP C 1 494 ? -1.539 1.194 99.754 1.00 26.30 494 ASP C O 1
ATOM 12413 N N . SER C 1 495 ? -1.470 -0.462 101.281 1.00 26.88 495 SER C N 1
ATOM 12414 C CA . SER C 1 495 ? -2.020 0.365 102.355 1.00 28.37 495 SER C CA 1
ATOM 12415 C C . SER C 1 495 ? -1.084 1.511 102.709 1.00 29.32 495 SER C C 1
ATOM 12416 O O . SER C 1 495 ? -1.495 2.480 103.348 1.00 29.00 495 SER C O 1
ATOM 12419 N N . LYS C 1 496 ? 0.176 1.397 102.300 1.00 30.64 496 LYS C N 1
ATOM 12420 C CA . LYS C 1 496 ? 1.146 2.451 102.561 1.00 31.65 496 LYS C CA 1
ATOM 12421 C C . LYS C 1 496 ? 1.037 3.553 101.517 1.00 32.11 496 LYS C C 1
ATOM 12422 O O . LYS C 1 496 ? 1.934 4.382 101.389 1.00 32.16 496 LYS C O 1
ATOM 12428 N N . ILE C 1 497 ? -0.060 3.546 100.764 1.00 30.92 497 ILE C N 1
ATOM 12429 C CA . ILE C 1 497 ? -0.308 4.559 99.742 1.00 30.71 497 ILE C CA 1
ATOM 12430 C C . ILE C 1 497 ? -1.510 5.392 100.187 1.00 29.79 497 ILE C C 1
ATOM 12431 O O . ILE C 1 497 ? -2.516 4.841 100.639 1.00 29.52 497 ILE C O 1
ATOM 12436 N N . ASN C 1 498 ? -1.403 6.712 100.060 1.00 27.86 498 ASN C N 1
ATOM 12437 C CA . ASN C 1 498 ? -2.483 7.613 100.459 1.00 29.81 498 ASN C CA 1
ATOM 12438 C C . ASN C 1 498 ? -3.866 7.046 100.174 1.00 30.17 498 ASN C C 1
ATOM 12439 O O . ASN C 1 498 ? -4.170 6.669 99.039 1.00 30.81 498 ASN C O 1
ATOM 12444 N N . GLY C 1 499 ? -4.698 6.992 101.208 1.00 29.97 499 GLY C N 1
ATOM 12445 C CA . GLY C 1 499 ? -6.057 6.507 101.046 1.00 27.82 499 GLY C CA 1
ATOM 12446 C C . GLY C 1 499 ? -6.251 5.016 100.861 1.00 27.71 499 GLY C C 1
ATOM 12447 O O . GLY C 1 499 ? -7.385 4.546 100.830 1.00 27.74 499 GLY C O 1
ATOM 12448 N N . TYR C 1 500 ? -5.170 4.261 100.726 1.00 27.55 500 TYR C N 1
ATOM 12449 C CA . TYR C 1 500 ? -5.308 2.823 100.557 1.00 28.84 500 TYR C CA 1
ATOM 12450 C C . TYR C 1 500 ? -4.986 2.084 101.848 1.00 27.74 500 TYR C C 1
ATOM 12451 O O . TYR C 1 500 ? -5.222 0.860 101.844 1.00 28.63 500 TYR C O 1
ATOM 12460 N N . MET D 1 1 ? 24.354 19.781 17.458 1.00 62.85 1 MET D N 1
ATOM 12461 C CA . MET D 1 1 ? 23.746 19.583 18.805 1.00 62.12 1 MET D CA 1
ATOM 12462 C C . MET D 1 1 ? 23.039 20.838 19.301 1.00 60.39 1 MET D C 1
ATOM 12463 O O . MET D 1 1 ? 22.473 21.599 18.518 1.00 60.34 1 MET D O 1
ATOM 12468 N N . ILE D 1 2 ? 23.079 21.052 20.610 1.00 58.49 2 ILE D N 1
ATOM 12469 C CA . ILE D 1 2 ? 22.431 22.208 21.214 1.00 56.44 2 ILE D CA 1
ATOM 12470 C C . ILE D 1 2 ? 23.312 22.809 22.307 1.00 54.86 2 ILE D C 1
ATOM 12471 O O . ILE D 1 2 ? 23.254 22.385 23.466 1.00 54.52 2 ILE D O 1
ATOM 12476 N N . LYS D 1 3 ? 24.136 23.786 21.933 1.00 52.18 3 LYS D N 1
ATOM 12477 C CA . LYS D 1 3 ? 25.017 24.446 22.891 1.00 50.10 3 LYS D CA 1
ATOM 12478 C C . LYS D 1 3 ? 24.278 25.609 23.526 1.00 47.38 3 LYS D C 1
ATOM 12479 O O . LYS D 1 3 ? 23.593 26.366 22.843 1.00 49.26 3 LYS D O 1
ATOM 12485 N N . VAL D 1 4 ? 24.408 25.752 24.836 1.00 43.06 4 VAL D N 1
ATOM 12486 C CA . VAL D 1 4 ? 23.712 26.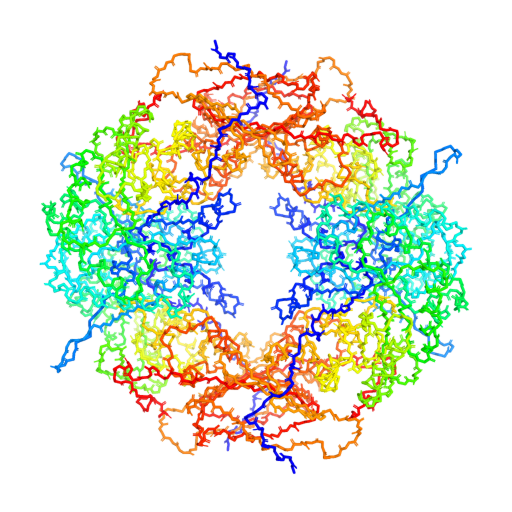823 25.526 1.00 40.08 4 VAL D CA 1
ATOM 12487 C C . VAL D 1 4 ? 24.477 27.347 26.723 1.00 37.61 4 VAL D C 1
ATOM 12488 O O . VAL D 1 4 ? 24.949 26.575 27.556 1.00 37.78 4 VAL D O 1
ATOM 12492 N N . ARG D 1 5 ? 24.602 28.665 26.802 1.00 35.36 5 ARG D N 1
ATOM 12493 C CA . ARG D 1 5 ? 25.259 29.286 27.939 1.00 33.68 5 ARG D CA 1
ATOM 12494 C C . ARG D 1 5 ? 24.140 29.935 28.736 1.00 32.63 5 ARG D C 1
ATOM 12495 O O . ARG D 1 5 ? 23.545 30.919 28.301 1.00 33.22 5 ARG D O 1
ATOM 12503 N N . VAL D 1 6 ? 23.831 29.361 29.890 1.00 31.13 6 VAL D N 1
ATOM 12504 C CA . VAL D 1 6 ? 22.778 29.899 30.731 1.00 28.95 6 VAL D CA 1
ATOM 12505 C C . VAL D 1 6 ? 23.297 31.136 31.467 1.00 28.16 6 VAL D C 1
ATOM 12506 O O . VAL D 1 6 ? 24.398 31.126 32.022 1.00 28.03 6 VAL D O 1
ATOM 12510 N N . PRO D 1 7 ? 22.513 32.229 31.456 1.00 28.86 7 PRO D N 1
ATOM 12511 C CA . PRO D 1 7 ? 22.846 33.506 32.104 1.00 28.80 7 PRO D CA 1
ATOM 12512 C C . PRO D 1 7 ? 22.888 33.400 33.619 1.00 28.71 7 PRO D C 1
ATOM 12513 O O . PRO D 1 7 ? 22.360 32.452 34.190 1.00 30.18 7 PRO D O 1
ATOM 12517 N N . ASP D 1 8 ? 23.510 34.382 34.266 1.00 29.61 8 ASP D N 1
ATOM 12518 C CA . ASP D 1 8 ? 23.609 34.402 35.720 1.00 29.26 8 ASP D CA 1
ATOM 12519 C C . ASP D 1 8 ? 22.324 34.933 36.337 1.00 30.13 8 ASP D C 1
ATOM 12520 O O . ASP D 1 8 ? 22.010 34.625 37.485 1.00 29.77 8 ASP D O 1
ATOM 12525 N N . PHE D 1 9 ? 21.597 35.745 35.573 1.00 30.26 9 PHE D N 1
ATOM 12526 C CA . PHE D 1 9 ? 20.343 36.334 36.030 1.00 29.96 9 PHE D CA 1
ATOM 12527 C C . PHE D 1 9 ? 19.366 36.388 34.870 1.00 30.16 9 PHE D C 1
ATOM 12528 O O . PHE D 1 9 ? 19.754 36.180 33.725 1.00 29.04 9 PHE D O 1
ATOM 12536 N N . SER D 1 10 ? 18.104 36.670 35.177 1.00 29.54 10 SER D N 1
ATOM 12537 C CA . SER D 1 10 ? 17.065 36.789 34.163 1.00 31.56 10 SER D CA 1
ATOM 12538 C C . SER D 1 10 ? 15.885 37.545 34.763 1.00 32.57 10 SER D C 1
ATOM 12539 O O . SER D 1 10 ? 15.796 37.694 35.982 1.00 32.70 10 SER D O 1
ATOM 12542 N N . ASP D 1 11 ? 14.984 38.023 33.909 1.00 34.58 11 ASP D N 1
ATOM 12543 C CA . ASP D 1 11 ? 13.808 38.757 34.376 1.00 37.25 11 ASP D CA 1
ATOM 12544 C C . ASP D 1 11 ? 12.573 37.868 34.367 1.00 37.44 11 ASP D C 1
ATOM 12545 O O . ASP D 1 11 ? 11.452 38.352 34.529 1.00 38.57 11 ASP D O 1
ATOM 12550 N N . LYS D 1 12 ? 12.782 36.569 34.176 1.00 36.74 12 LYS D N 1
ATOM 12551 C CA . LYS D 1 12 ? 11.679 35.618 34.120 1.00 35.96 12 LYS D CA 1
ATOM 12552 C C . LYS D 1 12 ? 11.604 34.727 35.344 1.00 34.51 12 LYS D C 1
ATOM 12553 O O . LYS D 1 12 ? 12.619 34.393 35.951 1.00 32.89 12 LYS D O 1
ATOM 12559 N N . LYS D 1 13 ? 10.382 34.347 35.692 1.00 34.18 13 LYS D N 1
ATOM 12560 C CA . LYS D 1 13 ? 10.116 33.482 36.833 1.00 33.78 13 LYS D CA 1
ATOM 12561 C C . LYS D 1 13 ? 9.339 32.263 36.343 1.00 33.70 13 LYS D C 1
ATOM 12562 O O . LYS D 1 13 ? 8.686 32.318 35.300 1.00 34.43 13 LYS D O 1
ATOM 12568 N N . PHE D 1 14 ? 9.423 31.166 37.091 1.00 32.78 14 PHE D N 1
ATOM 12569 C CA . PHE D 1 14 ? 8.703 29.943 36.759 1.00 30.37 14 PHE D CA 1
ATOM 12570 C C . PHE D 1 14 ? 7.721 29.684 37.902 1.00 30.00 14 PHE D C 1
ATOM 12571 O O . PHE D 1 14 ? 8.116 29.602 39.070 1.00 30.29 14 PHE D O 1
ATOM 12579 N N . SER D 1 15 ? 6.440 29.572 37.572 1.00 29.18 15 SER D N 1
ATOM 12580 C CA . SER D 1 15 ? 5.426 29.338 38.594 1.00 28.82 15 SER D CA 1
ATOM 12581 C C . SER D 1 15 ? 5.188 27.852 38.806 1.00 28.57 15 SER D C 1
ATOM 12582 O O . SER D 1 15 ? 5.765 27.009 38.118 1.00 29.60 15 SER D O 1
ATOM 12585 N N . ASP D 1 16 ? 4.348 27.532 39.778 1.00 27.44 16 ASP D N 1
ATOM 12586 C CA . ASP D 1 16 ? 4.026 26.146 40.036 1.00 28.54 16 ASP D CA 1
ATOM 12587 C C . ASP D 1 16 ? 2.568 25.937 39.638 1.00 28.34 16 ASP D C 1
ATOM 12588 O O . ASP D 1 16 ? 1.883 25.066 40.170 1.00 29.78 16 ASP D O 1
ATOM 12593 N N . ARG D 1 17 ? 2.105 26.756 38.694 1.00 28.13 17 ARG D N 1
ATOM 12594 C CA . ARG D 1 17 ? 0.738 26.657 38.187 1.00 27.33 17 ARG D CA 1
ATOM 12595 C C . ARG D 1 17 ? 0.536 25.307 37.509 1.00 25.71 17 ARG D C 1
ATOM 12596 O O . ARG D 1 17 ? -0.590 24.821 37.384 1.00 24.16 17 ARG D O 1
ATOM 12604 N N . TRP D 1 18 ? 1.640 24.701 37.089 1.00 23.71 18 TRP D N 1
ATOM 12605 C CA . TRP D 1 18 ? 1.610 23.397 36.443 1.00 24.04 18 TRP D CA 1
ATOM 12606 C C . TRP D 1 18 ? 1.139 22.293 37.392 1.00 24.51 18 TRP D C 1
ATOM 12607 O O . TRP D 1 18 ? 0.763 21.212 36.944 1.00 25.60 18 TRP D O 1
ATOM 12618 N N . ARG D 1 19 ? 1.184 22.549 38.698 1.00 24.77 19 ARG D N 1
ATOM 12619 C CA . ARG D 1 19 ? 0.750 21.549 39.673 1.00 25.44 19 ARG D CA 1
ATOM 12620 C C . ARG D 1 19 ? -0.422 22.038 40.515 1.00 24.24 19 ARG D C 1
ATOM 12621 O O . ARG D 1 19 ? -0.653 21.546 41.616 1.00 23.33 19 ARG D O 1
ATOM 12629 N N . TYR D 1 20 ? -1.156 23.015 40.000 1.00 22.94 20 TYR D N 1
ATOM 12630 C CA . TYR D 1 20 ? -2.299 23.554 40.719 1.00 21.86 20 TYR D CA 1
ATOM 12631 C C . TYR D 1 20 ? -3.425 22.544 40.820 1.00 22.53 20 TYR D C 1
ATOM 12632 O O . TYR D 1 20 ? -3.980 22.335 41.894 1.00 25.76 20 TYR D O 1
ATOM 12641 N N . CYS D 1 21 ? -3.759 21.919 39.697 1.00 21.59 21 CYS D N 1
ATOM 12642 C CA . CYS D 1 21 ? -4.873 20.981 39.660 1.00 20.40 21 CYS D CA 1
ATOM 12643 C C . CYS D 1 21 ? -4.639 19.791 38.730 1.00 19.78 21 CYS D C 1
ATOM 12644 O O . CYS D 1 21 ? -3.923 19.895 37.729 1.00 19.23 21 CYS D O 1
ATOM 12647 N N . VAL D 1 22 ? -5.244 18.658 39.077 1.00 17.66 22 VAL D N 1
ATOM 12648 C CA . VAL D 1 22 ? -5.128 17.436 38.292 1.00 17.50 22 VAL D CA 1
ATOM 12649 C C . VAL D 1 22 ? -6.534 16.863 38.082 1.00 17.69 22 VAL D C 1
ATOM 12650 O O . VAL D 1 22 ? -7.431 17.131 38.874 1.00 19.74 22 VAL D O 1
ATOM 12654 N N . GLY D 1 23 ? -6.723 16.085 37.018 1.00 17.89 23 GLY D N 1
ATOM 12655 C CA . GLY D 1 23 ? -8.030 15.509 36.743 1.00 18.15 23 GLY D CA 1
ATOM 12656 C C . GLY D 1 23 ? -8.260 14.136 37.351 1.00 19.43 23 GLY D C 1
ATOM 12657 O O . GLY D 1 23 ? -7.315 13.471 37.784 1.00 19.65 23 GLY D O 1
ATOM 12658 N N . THR D 1 24 ? -9.522 13.709 37.366 1.00 18.61 24 THR D N 1
ATOM 12659 C CA . THR D 1 24 ? -9.924 12.416 37.923 1.00 17.71 24 THR D CA 1
ATOM 12660 C C . THR D 1 24 ? -11.143 11.843 37.207 1.00 16.96 24 THR D C 1
ATOM 12661 O O . THR D 1 24 ? -11.868 12.564 36.526 1.00 16.03 24 THR D O 1
ATOM 12665 N N . GLY D 1 25 ? -11.355 10.541 37.375 1.00 14.47 25 GLY D N 1
ATOM 12666 C CA . GLY D 1 25 ? -12.520 9.904 36.804 1.00 16.46 25 GLY D CA 1
ATOM 12667 C C . GLY D 1 25 ? -13.678 10.346 37.687 1.00 18.83 25 GLY D C 1
ATOM 12668 O O . GLY D 1 25 ? -13.451 10.989 38.715 1.00 20.06 25 GLY D O 1
ATOM 12669 N N . ARG D 1 26 ? -14.908 9.998 37.324 1.00 19.64 26 ARG D N 1
ATOM 12670 C CA . ARG D 1 26 ? -16.063 10.436 38.105 1.00 19.78 26 ARG D CA 1
ATOM 12671 C C . ARG D 1 26 ? -15.878 10.261 39.606 1.00 20.16 26 ARG D C 1
ATOM 12672 O O . ARG D 1 26 ? -15.247 9.311 40.061 1.00 22.81 26 ARG D O 1
ATOM 12680 N N . LEU D 1 27 ? -16.445 11.187 40.371 1.00 20.31 27 LEU D N 1
ATOM 12681 C CA . LEU D 1 27 ? -16.320 11.171 41.817 1.00 19.86 27 LEU D CA 1
ATOM 12682 C C . LEU D 1 27 ? -16.748 9.875 42.479 1.00 21.33 27 LEU D C 1
ATOM 12683 O O . LEU D 1 27 ? -16.127 9.450 43.455 1.00 20.10 27 LEU D O 1
ATOM 12688 N N . GLY D 1 28 ? -17.806 9.256 41.959 1.00 18.99 28 GLY D N 1
ATOM 12689 C CA . GLY D 1 28 ? -18.279 8.014 42.532 1.00 19.50 28 GLY D CA 1
ATOM 12690 C C . GLY D 1 28 ? -17.159 7.002 42.685 1.00 21.54 28 GLY D C 1
ATOM 12691 O O . GLY D 1 28 ? -17.220 6.129 43.555 1.00 21.24 28 GLY D O 1
ATOM 12692 N N . LEU D 1 29 ? -16.129 7.124 41.850 1.00 19.76 29 LEU D N 1
ATOM 12693 C CA . LEU D 1 29 ? -15.009 6.200 41.892 1.00 19.77 29 LEU D CA 1
ATOM 12694 C C . LEU D 1 29 ? -14.041 6.538 43.019 1.00 21.25 29 LEU D C 1
ATOM 12695 O O . LEU D 1 29 ? -13.142 5.751 43.339 1.00 21.26 29 LEU D O 1
ATOM 12700 N N . ALA D 1 30 ? -14.222 7.707 43.626 1.00 20.40 30 ALA D N 1
ATOM 12701 C CA . ALA D 1 30 ? -13.361 8.102 44.733 1.00 20.41 30 ALA D CA 1
ATOM 12702 C C . ALA D 1 30 ? -13.673 7.220 45.936 1.00 20.19 30 ALA D C 1
ATOM 12703 O O . ALA D 1 30 ? -12.952 7.237 46.931 1.00 21.16 30 ALA D O 1
ATOM 12705 N N . LEU D 1 31 ? -14.754 6.450 45.835 1.00 17.71 31 LEU D N 1
ATOM 12706 C CA . LEU D 1 31 ? -15.161 5.537 46.900 1.00 17.90 31 LEU D CA 1
ATOM 12707 C C . LEU D 1 31 ? -14.305 4.258 46.907 1.00 18.11 31 LEU D C 1
ATOM 12708 O O . LEU D 1 31 ? -14.294 3.515 47.886 1.00 19.52 31 LEU D O 1
ATOM 12713 N N . GLN D 1 32 ? -13.592 4.012 45.815 1.00 16.77 32 GLN D N 1
ATOM 12714 C CA . GLN D 1 32 ? -12.762 2.822 45.693 1.00 17.65 32 GLN D CA 1
ATOM 12715 C C . GLN D 1 32 ? -11.455 2.835 46.482 1.00 15.58 32 GLN D C 1
ATOM 12716 O O . GLN D 1 32 ? -10.805 3.864 46.625 1.00 17.22 32 GLN D O 1
ATOM 12722 N N . LYS D 1 33 ? -11.082 1.669 46.988 1.00 15.95 33 LYS D N 1
ATOM 12723 C CA . LYS D 1 33 ? -9.844 1.510 47.735 1.00 17.39 33 LYS D CA 1
ATOM 12724 C C . LYS D 1 33 ? -8.684 1.840 46.808 1.00 17.29 33 LYS D C 1
ATOM 12725 O O . LYS D 1 33 ? -7.759 2.555 47.181 1.00 17.80 33 LYS D O 1
ATOM 12731 N N . GLU D 1 34 ? -8.756 1.308 45.592 1.00 18.50 34 GLU D N 1
ATOM 12732 C CA . GLU D 1 34 ? -7.731 1.512 44.575 1.00 17.39 34 GLU D CA 1
ATOM 12733 C C . GLU D 1 34 ? -7.537 3.006 44.312 1.00 17.87 34 GLU D C 1
ATOM 12734 O O . GLU D 1 34 ? -6.404 3.503 44.220 1.00 14.26 34 GLU D O 1
ATOM 12740 N N . TYR D 1 35 ? -8.660 3.708 44.199 1.00 15.91 35 TYR D N 1
ATOM 12741 C CA . TYR D 1 35 ? -8.678 5.142 43.940 1.00 17.82 35 TYR D CA 1
ATOM 12742 C C . TYR D 1 35 ? -7.952 5.938 45.023 1.00 18.03 35 TYR D C 1
ATOM 12743 O O . TYR D 1 35 ? -6.993 6.657 44.738 1.00 19.42 35 TYR D O 1
ATOM 12752 N N . ILE D 1 36 ? -8.413 5.809 46.263 1.00 18.67 36 ILE D N 1
ATOM 12753 C CA . ILE D 1 36 ? -7.810 6.528 47.379 1.00 18.34 36 ILE D CA 1
ATOM 12754 C C . ILE D 1 36 ? -6.327 6.190 47.577 1.00 18.94 36 ILE D C 1
ATOM 12755 O O . ILE D 1 36 ? -5.509 7.089 47.755 1.00 16.96 36 ILE D O 1
ATOM 12760 N N . GLU D 1 37 ? -5.976 4.907 47.564 1.00 19.38 37 GLU D N 1
ATOM 12761 C CA . GLU D 1 37 ? -4.570 4.531 47.739 1.00 21.65 37 GLU D CA 1
ATOM 12762 C C . GLU D 1 37 ? -3.743 5.281 46.707 1.00 21.53 37 GLU D C 1
ATOM 12763 O O . GLU D 1 37 ? -2.720 5.891 47.023 1.00 21.11 37 GLU D O 1
ATOM 12769 N N . THR D 1 38 ? -4.202 5.214 45.460 1.00 21.31 38 THR D N 1
ATOM 12770 C CA . THR D 1 38 ? -3.515 5.852 44.351 1.00 21.25 38 THR D CA 1
ATOM 12771 C C . THR D 1 38 ? -3.402 7.370 44.514 1.00 19.83 38 THR D C 1
ATOM 12772 O O . THR D 1 38 ? -2.331 7.935 44.304 1.00 15.95 38 THR D O 1
ATOM 12776 N N . LEU D 1 39 ? -4.496 8.021 44.901 1.00 17.22 39 LEU D N 1
ATOM 12777 C CA . LEU D 1 39 ? -4.480 9.467 45.101 1.00 18.18 39 LEU D CA 1
ATOM 12778 C C . LEU D 1 39 ? -3.427 9.830 46.157 1.00 19.25 39 LEU D C 1
ATOM 12779 O O . LEU D 1 39 ? -2.632 10.750 45.958 1.00 20.73 39 LEU D O 1
ATOM 12784 N N . LYS D 1 40 ? -3.424 9.101 47.274 1.00 18.60 40 LYS D N 1
ATOM 12785 C CA . LYS D 1 40 ? -2.462 9.340 48.344 1.00 19.62 40 LYS D CA 1
ATOM 12786 C C . LYS D 1 40 ? -1.046 9.199 47.819 1.00 20.69 40 LYS D C 1
ATOM 12787 O O . LYS D 1 40 ? -0.153 9.952 48.220 1.00 19.41 40 LYS D O 1
ATOM 12793 N N . TYR D 1 41 ? -0.853 8.228 46.927 1.00 20.17 41 TYR D N 1
ATOM 12794 C CA . TYR D 1 41 ? 0.449 7.963 46.316 1.00 19.85 41 TYR D CA 1
ATOM 12795 C C . TYR D 1 41 ? 0.921 9.141 45.460 1.00 20.63 41 TYR D C 1
ATOM 12796 O O . TYR D 1 41 ? 2.098 9.511 45.494 1.00 19.36 41 TYR D O 1
ATOM 12805 N N . VAL D 1 42 ? 0.003 9.717 44.686 1.00 21.08 42 VAL D N 1
ATOM 12806 C CA . VAL D 1 42 ? 0.336 10.857 43.835 1.00 22.57 42 VAL D CA 1
ATOM 12807 C C . VAL D 1 42 ? 0.657 12.077 44.703 1.00 23.59 42 VAL D C 1
ATOM 12808 O O . VAL D 1 42 ? 1.681 12.735 44.514 1.00 23.05 42 VAL D O 1
ATOM 12812 N N . LYS D 1 43 ? -0.213 12.366 45.664 1.00 24.08 43 LYS D N 1
ATOM 12813 C CA . LYS D 1 43 ? -0.005 13.509 46.546 1.00 25.93 43 LYS D CA 1
ATOM 12814 C C . LYS D 1 43 ? 1.304 13.441 47.314 1.00 27.01 43 LYS D C 1
ATOM 12815 O O . LYS D 1 43 ? 1.849 14.469 47.707 1.00 29.45 43 LYS D O 1
ATOM 12821 N N . GLU D 1 44 ? 1.813 12.235 47.528 1.00 27.17 44 GLU D N 1
ATOM 12822 C CA . GLU D 1 44 ? 3.069 12.080 48.246 1.00 28.13 44 GLU D CA 1
ATOM 12823 C C . GLU D 1 44 ? 4.222 12.450 47.333 1.00 26.11 44 GLU D C 1
ATOM 12824 O O . GLU D 1 44 ? 5.337 12.684 47.797 1.00 27.06 44 GLU D O 1
ATOM 12830 N N . ASN D 1 45 ? 3.942 12.508 46.035 1.00 24.38 45 ASN D N 1
ATOM 12831 C CA . ASN D 1 45 ? 4.960 12.824 45.041 1.00 24.30 45 ASN D CA 1
ATOM 12832 C C . ASN D 1 45 ? 4.761 14.130 44.283 1.00 24.11 45 ASN D C 1
ATOM 12833 O O . ASN D 1 45 ? 5.723 14.718 43.795 1.00 25.92 45 ASN D O 1
ATOM 12838 N N . ILE D 1 46 ? 3.519 14.581 44.176 1.00 23.34 46 ILE D N 1
ATOM 12839 C CA . ILE D 1 46 ? 3.224 15.813 43.464 1.00 22.84 46 ILE D CA 1
ATOM 12840 C C . ILE D 1 46 ? 2.200 16.555 44.291 1.00 23.25 46 ILE D C 1
ATOM 12841 O O . ILE D 1 46 ? 1.081 16.079 44.475 1.00 23.16 46 ILE D O 1
ATOM 12846 N N . ASP D 1 47 ? 2.589 17.724 44.786 1.00 23.40 47 ASP D N 1
ATOM 12847 C CA . ASP D 1 47 ? 1.721 18.521 45.634 1.00 25.91 47 ASP D CA 1
ATOM 12848 C C . ASP D 1 47 ? 0.544 19.165 44.912 1.00 25.34 47 ASP D C 1
ATOM 12849 O O . ASP D 1 47 ? 0.390 20.385 44.945 1.00 25.30 47 ASP D O 1
ATOM 12854 N N . PHE D 1 48 ? -0.290 18.354 44.265 1.00 25.23 48 PHE D N 1
ATOM 12855 C CA . PHE D 1 48 ? -1.455 18.897 43.570 1.00 25.08 48 PHE D CA 1
ATOM 12856 C C . PHE D 1 48 ? -2.350 19.592 44.582 1.00 25.61 48 PHE D C 1
ATOM 12857 O O . PHE D 1 48 ? -2.569 19.075 45.674 1.00 26.35 48 PHE D O 1
ATOM 12865 N N . LYS D 1 49 ? -2.865 20.765 44.219 1.00 26.70 49 LYS D N 1
ATOM 12866 C CA . LYS D 1 49 ? -3.736 21.525 45.108 1.00 26.46 49 LYS D CA 1
ATOM 12867 C C . LYS D 1 49 ? -5.208 21.182 44.948 1.00 24.85 49 LYS D C 1
ATOM 12868 O O . LYS D 1 49 ? -5.932 21.081 45.935 1.00 25.63 49 LYS D O 1
ATOM 12874 N N . TYR D 1 50 ? -5.653 21.025 43.705 1.00 22.53 50 TYR D N 1
ATOM 12875 C CA . TYR D 1 50 ? -7.047 20.697 43.433 1.00 20.82 50 TYR D CA 1
ATOM 12876 C C . TYR D 1 50 ? -7.155 19.453 42.564 1.00 19.84 50 TYR D C 1
ATOM 12877 O O . TYR D 1 50 ? -6.163 18.998 41.991 1.00 17.34 50 TYR D O 1
ATOM 12886 N N . ILE D 1 51 ? -8.364 18.906 42.482 1.00 17.70 51 ILE D N 1
ATOM 12887 C CA . ILE D 1 51 ? -8.640 17.725 41.678 1.00 17.88 51 ILE D CA 1
ATOM 12888 C C . ILE D 1 51 ? -9.999 17.972 41.014 1.00 18.23 51 ILE D C 1
ATOM 12889 O O . ILE D 1 51 ? -10.975 18.294 41.690 1.00 15.14 51 ILE D O 1
ATOM 12894 N N . ARG D 1 52 ? -10.049 17.825 39.690 1.00 18.85 52 ARG D N 1
ATOM 12895 C CA . ARG D 1 52 ? -11.266 18.096 38.917 1.00 20.68 52 ARG D CA 1
ATOM 12896 C C . ARG D 1 52 ? -11.856 16.868 38.228 1.00 19.64 52 ARG D C 1
ATOM 12897 O O . ARG D 1 52 ? -11.151 16.152 37.507 1.00 20.06 52 ARG D O 1
ATOM 12905 N N . GLY D 1 53 ? -13.154 16.638 38.443 1.00 20.33 53 GLY D N 1
ATOM 12906 C CA . GLY D 1 53 ? -13.828 15.496 37.838 1.00 20.64 53 GLY D CA 1
ATOM 12907 C C . GLY D 1 53 ? -15.343 15.630 37.737 1.00 20.81 53 GLY D C 1
ATOM 12908 O O . GLY D 1 53 ? -15.925 16.482 38.395 1.00 21.14 53 GLY D O 1
ATOM 12909 N N . HIS D 1 54 ? -15.979 14.795 36.914 1.00 20.93 54 HIS D N 1
ATOM 12910 C CA . HIS D 1 54 ? -17.439 14.822 36.743 1.00 21.63 54 HIS D CA 1
ATOM 12911 C C . HIS D 1 54 ? -18.157 14.002 37.809 1.00 21.84 54 HIS D C 1
ATOM 12912 O O . HIS D 1 54 ? -17.541 13.405 38.687 1.00 21.11 54 HIS D O 1
ATOM 12919 N N . GLY D 1 55 ? -19.481 13.975 37.699 1.00 21.76 55 GLY D N 1
ATOM 12920 C CA . GLY D 1 55 ? -20.294 13.164 38.583 1.00 21.34 55 GLY D CA 1
ATOM 12921 C C . GLY D 1 55 ? -20.740 13.604 39.956 1.00 22.32 55 GLY D C 1
ATOM 12922 O O . GLY D 1 55 ? -21.367 12.810 40.658 1.00 22.44 55 GLY D O 1
ATOM 12923 N N . LEU D 1 56 ? -20.436 14.830 40.362 1.00 22.32 56 LEU D N 1
ATOM 12924 C CA . LEU D 1 56 ? -20.872 15.277 41.679 1.00 22.90 56 LEU D CA 1
ATOM 12925 C C . LEU D 1 56 ? -22.368 15.022 41.893 1.00 23.97 56 LEU D C 1
ATOM 12926 O O . LEU D 1 56 ? -22.779 14.485 42.922 1.00 25.31 56 LEU D O 1
ATOM 12931 N N . LEU D 1 57 ? -23.184 15.394 40.913 1.00 23.84 57 LEU D N 1
ATOM 12932 C CA . LEU D 1 57 ? -24.628 15.228 41.044 1.00 23.08 57 LEU D CA 1
ATOM 12933 C C . LEU D 1 57 ? -25.208 13.954 40.431 1.00 24.61 57 LEU D C 1
ATOM 12934 O O . LEU D 1 57 ? -26.421 13.731 40.479 1.00 24.37 57 LEU D O 1
ATOM 12939 N N . CYS D 1 58 ? -24.351 13.108 39.870 1.00 24.55 58 CYS D N 1
ATOM 12940 C CA . CYS D 1 58 ? -24.834 11.870 39.280 1.00 25.61 58 CYS D CA 1
ATOM 12941 C C . CYS D 1 58 ? -25.355 10.920 40.357 1.00 26.02 58 CYS D C 1
ATOM 12942 O O . CYS D 1 58 ? -24.920 10.961 41.508 1.00 26.19 58 CYS D O 1
ATOM 12945 N N . ASP D 1 59 ? -26.293 10.066 39.972 1.00 23.87 59 ASP D N 1
ATOM 12946 C CA . ASP D 1 59 ? -26.937 9.157 40.908 1.00 24.34 59 ASP D CA 1
ATOM 12947 C C . ASP D 1 59 ? -26.158 8.053 41.602 1.00 23.00 59 ASP D C 1
ATOM 12948 O O . ASP D 1 59 ? -26.681 7.438 42.530 1.00 24.50 59 ASP D O 1
ATOM 12953 N N . ASP D 1 60 ? -24.936 7.766 41.173 1.00 21.18 60 ASP D N 1
ATOM 12954 C CA . ASP D 1 60 ? -24.195 6.752 41.898 1.00 20.88 60 ASP D CA 1
ATOM 12955 C C . ASP D 1 60 ? -23.798 7.444 43.204 1.00 20.00 60 ASP D C 1
ATOM 12956 O O . ASP D 1 60 ? -23.937 6.865 44.279 1.00 20.62 60 ASP D O 1
ATOM 12961 N N . VAL D 1 61 ? -23.361 8.703 43.122 1.00 19.16 61 VAL D N 1
ATOM 12962 C CA . VAL D 1 61 ? -23.013 9.458 44.333 1.00 17.75 61 VAL D CA 1
ATOM 12963 C C . VAL D 1 61 ? -24.310 9.663 45.133 1.00 18.13 61 VAL D C 1
ATOM 12964 O O . VAL D 1 61 ? -24.283 9.900 46.342 1.00 19.39 61 VAL D O 1
ATOM 12968 N N . GLY D 1 62 ? -25.436 9.568 44.425 1.00 20.11 62 GLY D N 1
ATOM 12969 C CA . GLY D 1 62 ? -26.772 9.654 45.008 1.00 19.80 62 GLY D CA 1
ATOM 12970 C C . GLY D 1 62 ? -27.330 10.831 45.793 1.00 20.93 62 GLY D C 1
ATOM 12971 O O . GLY D 1 62 ? -28.250 10.642 46.598 1.00 21.46 62 GLY D O 1
ATOM 12972 N N . ILE D 1 63 ? -26.824 12.037 45.572 1.00 20.42 63 ILE D N 1
ATOM 12973 C CA . ILE D 1 63 ? -27.327 13.187 46.307 1.00 20.03 63 ILE D CA 1
ATOM 12974 C C . ILE D 1 63 ? -28.830 13.448 46.151 1.00 19.96 63 ILE D C 1
ATOM 12975 O O . ILE D 1 63 ? -29.527 13.600 47.144 1.00 21.12 63 ILE D O 1
ATOM 12980 N N . TYR D 1 64 ? -29.332 13.490 44.918 1.00 22.68 64 TYR D N 1
ATOM 12981 C CA . TYR D 1 64 ? -30.748 13.799 44.699 1.00 23.27 64 TYR D CA 1
ATOM 12982 C C . TYR D 1 64 ? -31.740 12.649 44.630 1.00 22.67 64 TYR D C 1
ATOM 12983 O O . TYR D 1 64 ? -31.717 11.835 43.706 1.00 23.52 64 TYR D O 1
ATOM 12992 N N . ARG D 1 65 ? -32.636 12.616 45.604 1.00 22.29 65 ARG D N 1
ATOM 12993 C CA . ARG D 1 65 ? -33.654 11.587 45.674 1.00 25.50 65 ARG D CA 1
ATOM 12994 C C . ARG D 1 65 ? -34.990 12.252 45.966 1.00 27.69 65 ARG D C 1
ATOM 12995 O O . ARG D 1 65 ? -35.040 13.423 46.341 1.00 28.01 65 ARG D O 1
ATOM 13003 N N . GLU D 1 66 ? -36.075 11.511 45.782 1.00 29.49 66 GLU D N 1
ATOM 13004 C CA . GLU D 1 66 ? -37.400 12.043 46.047 1.00 30.67 66 GLU D CA 1
ATOM 13005 C C . GLU D 1 66 ? -38.231 11.062 46.854 1.00 33.20 66 GLU D C 1
ATOM 13006 O O . GLU D 1 66 ? -38.389 9.901 46.472 1.00 33.15 66 GLU D O 1
ATOM 13012 N N . ASP D 1 67 ? -38.742 11.536 47.986 1.00 33.47 67 ASP D N 1
ATOM 13013 C CA . ASP D 1 67 ? -39.571 10.719 48.861 1.00 34.81 67 ASP D CA 1
ATOM 13014 C C . ASP D 1 67 ? -41.043 10.986 48.551 1.00 37.68 67 ASP D C 1
ATOM 13015 O O . ASP D 1 67 ? -41.443 12.127 48.311 1.00 37.46 67 ASP D O 1
ATOM 13020 N N . VAL D 1 68 ? -41.848 9.933 48.562 1.00 40.45 68 VAL D N 1
ATOM 13021 C CA . VAL D 1 68 ? -43.261 10.074 48.270 1.00 44.32 68 VAL D CA 1
ATOM 13022 C C . VAL D 1 68 ? -44.164 9.720 49.444 1.00 48.01 68 VAL D C 1
ATOM 13023 O O . VAL D 1 68 ? -44.254 8.556 49.846 1.00 48.55 68 VAL D O 1
ATOM 13027 N N . VAL D 1 69 ? -44.827 10.736 49.989 1.00 50.83 69 VAL D N 1
ATOM 13028 C CA . VAL D 1 69 ? -45.762 10.555 51.093 1.00 53.62 69 VAL D CA 1
ATOM 13029 C C . VAL D 1 69 ? -47.164 10.809 50.538 1.00 54.52 69 VAL D C 1
ATOM 13030 O O . VAL D 1 69 ? -47.609 11.955 50.432 1.00 54.39 69 VAL D O 1
ATOM 13034 N N . GLY D 1 70 ? -47.850 9.730 50.172 1.00 55.47 70 GLY D N 1
ATOM 13035 C CA . GLY D 1 70 ? -49.179 9.863 49.607 1.00 56.37 70 GLY D CA 1
ATOM 13036 C C . GLY D 1 70 ? -49.064 10.323 48.167 1.00 57.09 70 GLY D C 1
ATOM 13037 O O . GLY D 1 70 ? -48.445 9.648 47.343 1.00 56.86 70 GLY D O 1
ATOM 13038 N N . ASP D 1 71 ? -49.651 11.476 47.860 1.00 57.93 71 ASP D N 1
ATOM 13039 C CA . ASP D 1 71 ? -49.599 12.024 46.509 1.00 57.64 71 ASP D CA 1
ATOM 13040 C C . ASP D 1 71 ? -48.649 13.209 46.487 1.00 56.56 71 ASP D C 1
ATOM 13041 O O . ASP D 1 71 ? -48.586 13.960 45.516 1.00 56.37 71 ASP D O 1
ATOM 13046 N N . GLU D 1 72 ? -47.913 13.359 47.581 1.00 55.94 72 GLU D N 1
ATOM 13047 C CA . GLU D 1 72 ? -46.939 14.429 47.736 1.00 54.65 72 GLU D CA 1
ATOM 13048 C C . GLU D 1 72 ? -45.559 13.895 47.358 1.00 52.50 72 GLU D C 1
ATOM 13049 O O . GLU D 1 72 ? -45.269 12.713 47.547 1.00 52.45 72 GLU D O 1
ATOM 13055 N N . VAL D 1 73 ? -44.713 14.769 46.823 1.00 49.78 73 VAL D N 1
ATOM 13056 C CA . VAL D 1 73 ? -43.372 14.382 46.411 1.00 46.78 73 VAL D CA 1
ATOM 13057 C C . VAL D 1 73 ? -42.315 15.338 46.959 1.00 45.28 73 VAL D C 1
ATOM 13058 O O . VAL D 1 73 ? -42.018 16.366 46.349 1.00 45.07 73 VAL D O 1
ATOM 13062 N N . LYS D 1 74 ? -41.747 14.986 48.111 1.00 42.98 74 LYS D N 1
ATOM 13063 C CA . LYS D 1 74 ? -40.721 15.802 48.755 1.00 40.11 74 LYS D CA 1
ATOM 13064 C C . LYS D 1 74 ? -39.326 15.361 48.327 1.00 36.20 74 LYS D C 1
ATOM 13065 O O . LYS D 1 74 ? -39.020 14.167 48.278 1.00 35.44 74 LYS D O 1
ATOM 13071 N N . PRO D 1 75 ? -38.460 16.323 47.995 1.00 33.41 75 PRO D N 1
ATOM 13072 C CA . PRO D 1 75 ? -37.102 15.965 47.581 1.00 31.19 75 PRO D CA 1
ATOM 13073 C C . PRO D 1 75 ? -36.275 15.591 48.805 1.00 29.14 75 PRO D C 1
ATOM 13074 O O . PRO D 1 75 ? -36.588 15.999 49.925 1.00 28.85 75 PRO D O 1
ATOM 13078 N N . PHE D 1 76 ? -35.229 14.804 48.597 1.00 28.08 76 PHE D N 1
ATOM 13079 C CA . PHE D 1 76 ? -34.364 14.404 49.696 1.00 26.13 76 PHE D CA 1
ATOM 13080 C C . PHE D 1 76 ? -32.915 14.430 49.247 1.00 24.78 76 PHE D C 1
ATOM 13081 O O . PHE D 1 76 ? -32.559 13.841 48.226 1.00 23.21 76 PHE D O 1
ATOM 13089 N N . TYR D 1 77 ? -32.078 15.107 50.025 1.00 24.83 77 TYR D N 1
ATOM 13090 C CA . TYR D 1 77 ? -30.667 15.223 49.698 1.00 23.87 77 TYR D CA 1
ATOM 13091 C C . TYR D 1 77 ? -29.822 14.346 50.622 1.00 24.35 77 TYR D C 1
ATOM 13092 O O . TYR D 1 77 ? -29.711 14.610 51.822 1.00 24.13 77 TYR D O 1
ATOM 13101 N N . ASN D 1 78 ? -29.239 13.298 50.042 1.00 22.63 78 ASN D N 1
ATOM 13102 C CA . ASN D 1 78 ? -28.415 12.336 50.772 1.00 20.26 78 ASN D CA 1
ATOM 13103 C C . ASN D 1 78 ? -26.947 12.670 50.567 1.00 20.12 78 ASN D C 1
ATOM 13104 O O . ASN D 1 78 ? -26.439 12.625 49.445 1.00 19.96 78 ASN D O 1
ATOM 13109 N N . PHE D 1 79 ? -26.266 12.995 51.658 1.00 19.54 79 PHE D N 1
ATOM 13110 C CA . PHE D 1 79 ? -24.860 13.368 51.592 1.00 20.12 79 PHE D CA 1
ATOM 13111 C C . PHE D 1 79 ? -23.878 12.293 52.066 1.00 20.63 79 PHE D C 1
ATOM 13112 O O . PHE D 1 79 ? -22.680 12.554 52.207 1.00 23.33 79 PHE D O 1
ATOM 13120 N N . THR D 1 80 ? -24.376 11.082 52.285 1.00 21.31 80 THR D N 1
ATOM 13121 C CA . THR D 1 80 ? -23.545 9.982 52.757 1.00 19.49 80 THR D CA 1
ATOM 13122 C C . THR D 1 80 ? -22.280 9.743 51.939 1.00 20.72 80 THR D C 1
ATOM 13123 O O . THR D 1 80 ? -21.190 9.635 52.506 1.00 22.71 80 THR D O 1
ATOM 13127 N N . TYR D 1 81 ? -22.410 9.656 50.617 1.00 20.29 81 TYR D N 1
ATOM 13128 C CA . TYR D 1 81 ? -21.246 9.407 49.769 1.00 18.73 81 TYR D CA 1
ATOM 13129 C C . TYR D 1 81 ? -20.304 10.595 49.520 1.00 18.31 81 TYR D C 1
ATOM 13130 O O . TYR D 1 81 ? -19.086 10.432 49.606 1.00 17.55 81 TYR D O 1
ATOM 13139 N N . ILE D 1 82 ? -20.841 11.775 49.210 1.00 18.60 82 ILE D N 1
ATOM 13140 C CA . ILE D 1 82 ? -19.975 12.938 48.946 1.00 17.60 82 ILE D CA 1
ATOM 13141 C C . ILE D 1 82 ? -19.172 13.299 50.164 1.00 18.01 82 ILE D C 1
ATOM 13142 O O . ILE D 1 82 ? -18.025 13.721 50.053 1.00 19.06 82 ILE D O 1
ATOM 13147 N N . ASP D 1 83 ? -19.804 13.177 51.326 1.00 18.47 83 ASP D N 1
ATOM 13148 C CA . ASP D 1 83 ? -19.139 13.470 52.581 1.00 18.39 83 ASP D CA 1
ATOM 13149 C C . ASP D 1 83 ? -17.921 12.576 52.697 1.00 18.82 83 ASP D C 1
ATOM 13150 O O . ASP D 1 83 ? -16.829 13.047 53.006 1.00 16.34 83 ASP D O 1
ATOM 13155 N N . ARG D 1 84 ? -18.107 11.285 52.433 1.00 17.69 84 ARG D N 1
ATOM 13156 C CA . ARG D 1 84 ? -16.993 10.353 52.516 1.00 18.63 84 ARG D CA 1
ATOM 13157 C C . ARG D 1 84 ? -15.925 10.717 51.474 1.00 19.01 84 ARG D C 1
ATOM 13158 O O . ARG D 1 84 ? -14.732 10.679 51.765 1.00 20.56 84 ARG D O 1
ATOM 13166 N N . ILE D 1 85 ? -16.356 11.080 50.269 1.00 18.47 85 ILE D N 1
ATOM 13167 C CA . ILE D 1 85 ? -15.419 11.444 49.208 1.00 18.71 85 ILE D CA 1
ATOM 13168 C C . ILE D 1 85 ? -14.668 12.731 49.541 1.00 18.69 85 ILE D C 1
ATOM 13169 O O . ILE D 1 85 ? -13.438 12.755 49.540 1.00 18.76 85 ILE D O 1
ATOM 13174 N N . PHE D 1 86 ? -15.400 13.802 49.825 1.00 16.78 86 PHE D N 1
ATOM 13175 C CA . PHE D 1 86 ? -14.745 15.058 50.159 1.00 21.60 86 PHE D CA 1
ATOM 13176 C C . PHE D 1 86 ? -13.954 14.973 51.469 1.00 21.95 86 PHE D C 1
ATOM 13177 O O . PHE D 1 86 ? -12.920 15.624 51.607 1.00 23.66 86 PHE D O 1
ATOM 13185 N N . ASP D 1 87 ? -14.428 14.170 52.422 1.00 20.80 87 ASP D N 1
ATOM 13186 C CA . ASP D 1 87 ? -13.707 14.005 53.685 1.00 20.23 87 ASP D CA 1
ATOM 13187 C C . ASP D 1 87 ? -12.332 13.424 53.356 1.00 20.48 87 ASP D C 1
ATOM 13188 O O . ASP D 1 87 ? -11.319 13.853 53.901 1.00 18.37 87 ASP D O 1
ATOM 13193 N N . SER D 1 88 ? -12.313 12.451 52.448 1.00 20.73 88 SER D N 1
ATOM 13194 C CA . SER D 1 88 ? -11.078 11.783 52.065 1.00 22.78 88 SER D CA 1
ATOM 13195 C C . SER D 1 88 ? -10.144 12.668 51.246 1.00 22.80 88 SER D C 1
ATOM 13196 O O . SER D 1 88 ? -8.930 12.456 51.238 1.00 23.51 88 SER D O 1
ATOM 13199 N N . PHE D 1 89 ? -10.707 13.647 50.545 1.00 22.63 89 PHE D N 1
ATOM 13200 C CA . PHE D 1 89 ? -9.893 14.561 49.752 1.00 22.70 89 PHE D CA 1
ATOM 13201 C C . PHE D 1 89 ? -9.156 15.508 50.710 1.00 22.38 89 PHE D C 1
ATOM 13202 O O . PHE D 1 89 ? -7.920 15.621 50.676 1.00 17.83 89 PHE D O 1
ATOM 13210 N N . LEU D 1 90 ? -9.915 16.165 51.585 1.00 22.29 90 LEU D N 1
ATOM 13211 C CA . LEU D 1 90 ? -9.324 17.097 52.542 1.00 24.28 90 LEU D CA 1
ATOM 13212 C C . LEU D 1 90 ? -8.325 16.415 53.468 1.00 25.96 90 LEU D C 1
ATOM 13213 O O . LEU D 1 90 ? -7.334 17.023 53.883 1.00 25.01 90 LEU D O 1
ATOM 13218 N N . GLU D 1 91 ? -8.579 15.150 53.784 1.00 25.94 91 GLU D N 1
ATOM 13219 C CA . GLU D 1 91 ? -7.677 14.413 54.649 1.00 27.38 91 GLU D CA 1
ATOM 13220 C C . GLU D 1 91 ? -6.353 14.216 53.927 1.00 27.40 91 GLU D C 1
ATOM 13221 O O . GLU D 1 91 ? -5.289 14.307 54.537 1.00 27.03 91 GLU D O 1
ATOM 13227 N N . ILE D 1 92 ? -6.423 13.956 52.624 1.00 27.79 92 ILE D N 1
ATOM 13228 C CA . ILE D 1 92 ? -5.216 13.743 51.819 1.00 27.05 92 ILE D CA 1
ATOM 13229 C C . ILE D 1 92 ? -4.477 15.055 51.541 1.00 26.16 92 ILE D C 1
ATOM 13230 O O . ILE D 1 92 ? -3.276 15.053 51.258 1.00 26.97 92 ILE D O 1
ATOM 13235 N N . GLY D 1 93 ? -5.190 16.173 51.616 1.00 25.03 93 GLY D N 1
ATOM 13236 C CA . GLY D 1 93 ? -4.557 17.460 51.380 1.00 24.41 93 GLY D CA 1
ATOM 13237 C C . GLY D 1 93 ? -4.768 18.020 49.985 1.00 26.26 93 GLY D C 1
ATOM 13238 O O . GLY D 1 93 ? -3.902 18.733 49.459 1.00 25.79 93 GLY D O 1
ATOM 13239 N N . ILE D 1 94 ? -5.915 17.701 49.385 1.00 24.24 94 ILE D N 1
ATOM 13240 C CA . ILE D 1 94 ? -6.248 18.169 48.047 1.00 22.33 94 ILE D CA 1
ATOM 13241 C C . ILE D 1 94 ? -7.698 18.627 48.041 1.00 23.30 94 ILE D C 1
ATOM 13242 O O . ILE D 1 94 ? -8.553 17.986 48.643 1.00 24.72 94 ILE D O 1
ATOM 13247 N N . ARG D 1 95 ? -7.976 19.736 47.367 1.00 23.17 95 ARG D N 1
ATOM 13248 C CA . ARG D 1 95 ? -9.331 20.262 47.331 1.00 24.68 95 ARG D CA 1
ATOM 13249 C C . ARG D 1 95 ? -10.069 20.001 46.019 1.00 24.31 95 ARG D C 1
ATOM 13250 O O . ARG D 1 95 ? -9.467 19.773 44.971 1.00 24.89 95 ARG D O 1
ATOM 13258 N N . PRO D 1 96 ? -11.401 20.029 46.066 1.00 23.99 96 PRO D N 1
ATOM 13259 C CA . PRO D 1 96 ? -12.150 19.781 44.838 1.00 24.01 96 PRO D CA 1
ATOM 13260 C C . PRO D 1 96 ? -12.326 21.014 43.962 1.00 24.34 96 PRO D C 1
ATOM 13261 O O . PRO D 1 96 ? -12.580 22.113 44.458 1.00 23.93 96 PRO D O 1
ATOM 13265 N N . PHE D 1 97 ? -12.146 20.826 42.661 1.00 25.14 97 PHE D N 1
ATOM 13266 C CA . PHE D 1 97 ? -12.349 21.893 41.692 1.00 25.13 97 PHE D CA 1
ATOM 13267 C C . PHE D 1 97 ? -13.715 21.438 41.223 1.00 25.57 97 PHE D C 1
ATOM 13268 O O . PHE D 1 97 ? -13.854 20.790 40.189 1.00 28.88 97 PHE D O 1
ATOM 13276 N N . VAL D 1 98 ? -14.720 21.751 42.026 1.00 24.50 98 VAL D N 1
ATOM 13277 C CA . VAL D 1 98 ? -16.084 21.328 41.761 1.00 24.90 98 VAL D CA 1
ATOM 13278 C C . VAL D 1 98 ? -16.632 21.560 40.361 1.00 25.70 98 VAL D C 1
ATOM 13279 O O . VAL D 1 98 ? -16.440 22.624 39.767 1.00 24.32 98 VAL D O 1
ATOM 13283 N N . GLU D 1 99 ? -17.313 20.537 39.844 1.00 25.29 99 GLU D N 1
ATOM 13284 C CA . GLU D 1 99 ? -17.957 20.614 38.541 1.00 25.55 99 GLU D CA 1
ATOM 13285 C C . GLU D 1 99 ? -19.425 20.269 38.775 1.00 26.69 99 GLU D C 1
ATOM 13286 O O . GLU D 1 99 ? -19.765 19.110 39.035 1.00 26.27 99 GLU D O 1
ATOM 13292 N N . ILE D 1 100 ? -20.293 21.269 38.699 1.00 24.55 100 ILE D N 1
ATOM 13293 C CA . ILE D 1 100 ? -21.709 21.035 38.919 1.00 26.56 100 ILE D CA 1
ATOM 13294 C C . ILE D 1 100 ? -22.340 20.291 37.738 1.00 27.52 100 ILE D C 1
ATOM 13295 O O . ILE D 1 100 ? -22.612 20.871 36.687 1.00 27.15 100 ILE D O 1
ATOM 13300 N N . GLY D 1 101 ? -22.562 18.996 37.935 1.00 27.06 101 GLY D N 1
ATOM 13301 C CA . GLY D 1 101 ? -23.149 18.157 36.911 1.00 25.78 101 GLY D CA 1
ATOM 13302 C C . GLY D 1 101 ? -23.042 16.715 37.369 1.00 26.83 101 GLY D C 1
ATOM 13303 O O . GLY D 1 101 ? -22.338 16.436 38.339 1.00 24.92 101 GLY D O 1
ATOM 13304 N N . PHE D 1 102 ? -23.745 15.801 36.701 1.00 26.93 102 PHE D N 1
ATOM 13305 C CA . PHE D 1 102 ? -24.604 16.142 35.574 1.00 26.44 102 PHE D CA 1
ATOM 13306 C C . PHE D 1 102 ? -26.052 16.282 36.033 1.00 26.51 102 PHE D C 1
ATOM 13307 O O . PHE D 1 102 ? -26.328 16.985 37.006 1.00 26.88 102 PHE D O 1
ATOM 13315 N N . MET D 1 103 ? -26.979 15.617 35.355 1.00 25.64 103 MET D N 1
ATOM 13316 C CA . MET D 1 103 ? -28.383 15.720 35.734 1.00 25.91 103 MET D CA 1
ATOM 13317 C C . MET D 1 103 ? -28.960 14.504 36.433 1.00 24.56 103 MET D C 1
ATOM 13318 O O . MET D 1 103 ? -29.036 13.426 35.854 1.00 24.78 103 MET D O 1
ATOM 13323 N N . PRO D 1 104 ? -29.392 14.665 37.690 1.00 24.25 104 PRO D N 1
ATOM 13324 C CA . PRO D 1 104 ? -29.959 13.501 38.373 1.00 25.60 104 PRO D CA 1
ATOM 13325 C C . PRO D 1 104 ? -31.209 13.024 37.635 1.00 27.42 104 PRO D C 1
ATOM 13326 O O . PRO D 1 104 ? -32.026 13.831 37.197 1.00 28.29 104 PRO D O 1
ATOM 13330 N N . LYS D 1 105 ? -31.340 11.711 37.477 1.00 28.67 105 LYS D N 1
ATOM 13331 C CA . LYS D 1 105 ? -32.478 11.136 36.770 1.00 31.19 105 LYS D CA 1
ATOM 13332 C C . LYS D 1 105 ? -33.824 11.751 37.136 1.00 29.98 105 LYS D C 1
ATOM 13333 O O . LYS D 1 105 ? -34.611 12.091 36.254 1.00 30.20 105 LYS D O 1
ATOM 13339 N N . LYS D 1 106 ? -34.090 11.895 38.431 1.00 29.66 106 LYS D N 1
ATOM 13340 C CA . LYS D 1 106 ? -35.363 12.447 38.872 1.00 30.11 106 LYS D CA 1
ATOM 13341 C C . LYS D 1 106 ? -35.581 13.913 38.530 1.00 30.04 106 LYS D C 1
ATOM 13342 O O . LYS D 1 106 ? -36.681 14.435 38.719 1.00 31.07 106 LYS D O 1
ATOM 13348 N N . LEU D 1 107 ? -34.550 14.582 38.020 1.00 29.26 107 LEU D N 1
ATOM 13349 C CA . LEU D 1 107 ? -34.689 15.990 37.643 1.00 28.27 107 LEU D CA 1
ATOM 13350 C C . LEU D 1 107 ? -34.554 16.194 36.137 1.00 28.52 107 LEU D C 1
ATOM 13351 O O . LEU D 1 107 ? -34.813 17.288 35.626 1.00 29.80 107 LEU D O 1
ATOM 13356 N N . ALA D 1 108 ? -34.149 15.141 35.434 1.00 27.35 108 ALA D N 1
ATOM 13357 C CA . ALA D 1 108 ? -33.938 15.201 33.989 1.00 28.22 108 ALA D CA 1
ATOM 13358 C C . ALA D 1 108 ? -35.178 15.512 33.165 1.00 28.33 108 ALA D C 1
ATOM 13359 O O . ALA D 1 108 ? -36.277 15.059 33.477 1.00 29.66 108 ALA D O 1
ATOM 13361 N N . SER D 1 109 ? -34.984 16.284 32.100 1.00 30.22 109 SER D N 1
ATOM 13362 C CA . SER D 1 109 ? -36.073 16.647 31.199 1.00 32.40 109 SER D CA 1
ATOM 13363 C C . SER D 1 109 ? -36.170 15.606 30.087 1.00 31.81 109 SER D C 1
ATOM 13364 O O . SER D 1 109 ? -37.254 15.337 29.572 1.00 32.70 109 SER D O 1
ATOM 13367 N N . GLY D 1 110 ? -35.033 15.015 29.730 1.00 32.29 110 GLY D N 1
ATOM 13368 C CA . GLY D 1 110 ? -35.012 13.999 28.687 1.00 32.03 110 GLY D CA 1
ATOM 13369 C C . GLY D 1 110 ? -34.342 12.709 29.137 1.00 32.65 110 GLY D C 1
ATOM 13370 O O . GLY D 1 110 ? -34.142 12.492 30.335 1.00 32.75 110 GLY D O 1
ATOM 13371 N N . THR D 1 111 ? -33.982 11.849 28.187 1.00 30.23 111 THR D N 1
ATOM 13372 C CA . THR D 1 111 ? -33.342 10.587 28.534 1.00 29.27 111 THR D CA 1
ATOM 13373 C C . THR D 1 111 ? -31.940 10.418 27.972 1.00 27.56 111 THR D C 1
ATOM 13374 O O . THR D 1 111 ? -31.340 9.360 28.134 1.00 27.26 111 THR D O 1
ATOM 13378 N N . GLN D 1 112 ? -31.412 11.449 27.320 1.00 27.00 112 GLN D N 1
ATOM 13379 C CA . GLN D 1 112 ? -30.074 11.350 26.753 1.00 27.92 112 GLN D CA 1
ATOM 13380 C C . GLN D 1 112 ? -29.014 11.219 27.846 1.00 28.35 112 GLN D C 1
ATOM 13381 O O . GLN D 1 112 ? -28.970 12.018 28.790 1.00 28.51 112 GLN D O 1
ATOM 13387 N N . THR D 1 113 ? -28.159 10.210 27.708 1.00 25.86 113 THR D N 1
ATOM 13388 C CA . THR D 1 113 ? -27.107 9.964 28.683 1.00 24.88 113 THR D CA 1
ATOM 13389 C C . THR D 1 113 ? -25.759 9.862 27.981 1.00 23.69 113 THR D C 1
ATOM 13390 O O . THR D 1 113 ? -25.701 9.703 26.761 1.00 22.24 113 THR D O 1
ATOM 13394 N N . VAL D 1 114 ? -24.682 9.958 28.756 1.00 21.79 114 VAL D N 1
ATOM 13395 C CA . VAL D 1 114 ? -23.332 9.868 28.208 1.00 21.54 114 VAL D CA 1
ATOM 13396 C C . VAL D 1 114 ? -22.497 8.877 29.015 1.00 20.91 114 VAL D C 1
ATOM 13397 O O . VAL D 1 114 ? -22.704 8.714 30.217 1.00 18.68 114 VAL D O 1
ATOM 13401 N N . PHE D 1 115 ? -21.572 8.204 28.333 1.00 21.53 115 PHE D N 1
ATOM 13402 C CA . PHE D 1 115 ? -20.680 7.231 28.958 1.00 21.83 115 PHE D CA 1
ATOM 13403 C C . PHE D 1 115 ? -21.320 5.908 29.373 1.00 21.89 115 PHE D C 1
ATOM 13404 O O . PHE D 1 115 ? -22.542 5.756 29.406 1.00 21.20 115 PHE D O 1
ATOM 13412 N N . TYR D 1 116 ? -20.450 4.958 29.699 1.00 22.01 116 TYR D N 1
ATOM 13413 C CA . TYR D 1 116 ? -20.828 3.633 30.160 1.00 20.93 116 TYR D CA 1
ATOM 13414 C C . TYR D 1 116 ? -21.694 3.739 31.417 1.00 21.26 116 TYR D C 1
ATOM 13415 O O . TYR D 1 116 ? -22.607 2.938 31.614 1.00 21.94 116 TYR D O 1
ATOM 13424 N N . TRP D 1 117 ? -21.421 4.729 32.264 1.00 21.45 117 TRP D N 1
ATOM 13425 C CA . TRP D 1 117 ? -22.205 4.888 33.485 1.00 22.55 117 TRP D CA 1
ATOM 13426 C C . TRP D 1 117 ? -23.454 5.754 33.347 1.00 22.37 117 TRP D C 1
ATOM 13427 O O . TRP D 1 117 ? -24.125 6.053 34.332 1.00 21.50 117 TRP D O 1
ATOM 13438 N N . GLU D 1 118 ? -23.743 6.165 32.120 1.00 24.09 118 GLU D N 1
ATOM 13439 C CA . GLU D 1 118 ? -24.939 6.934 31.798 1.00 25.55 118 GLU D CA 1
ATOM 13440 C C . GLU D 1 118 ? -25.312 8.152 32.648 1.00 25.09 118 GLU D C 1
ATOM 13441 O O . GLU D 1 118 ? -26.312 8.125 33.364 1.00 26.85 118 GLU D O 1
ATOM 13447 N N . GLY D 1 119 ? -24.519 9.218 32.567 1.00 24.80 119 GLY D N 1
ATOM 13448 C CA . GLY D 1 119 ? -24.840 10.429 33.301 1.00 22.96 119 GLY D CA 1
ATOM 13449 C C . GLY D 1 119 ? -25.840 11.172 32.432 1.00 24.77 119 GLY D C 1
ATOM 13450 O O . GLY D 1 119 ? -25.522 11.509 31.293 1.00 24.57 119 GLY D O 1
ATOM 13451 N N . ASN D 1 120 ? -27.051 11.404 32.936 1.00 26.22 120 ASN D N 1
ATOM 13452 C CA . ASN D 1 120 ? -28.074 12.094 32.148 1.00 25.88 120 ASN D CA 1
ATOM 13453 C C . ASN D 1 120 ? -27.572 13.461 31.737 1.00 27.66 120 ASN D C 1
ATOM 13454 O O . ASN D 1 120 ? -27.019 14.212 32.549 1.00 26.18 120 ASN D O 1
ATOM 13459 N N . VAL D 1 121 ? -27.765 13.797 30.468 1.00 27.55 121 VAL D N 1
ATOM 13460 C CA . VAL D 1 121 ? -27.272 15.071 30.002 1.00 29.17 121 VAL D CA 1
ATOM 13461 C C . VAL D 1 121 ? -28.313 15.997 29.364 1.00 30.07 121 VAL D C 1
ATOM 13462 O O . VAL D 1 121 ? -28.032 16.695 28.388 1.00 30.56 121 VAL D O 1
ATOM 13466 N N . THR D 1 122 ? -29.518 16.004 29.925 1.00 29.66 122 THR D N 1
ATOM 13467 C CA . THR D 1 122 ? -30.577 16.873 29.430 1.00 30.67 122 THR D CA 1
ATOM 13468 C C . THR D 1 122 ? -30.785 17.964 30.481 1.00 32.73 122 THR D C 1
ATOM 13469 O O . THR D 1 122 ? -30.514 17.758 31.662 1.00 32.96 122 THR D O 1
ATOM 13473 N N . PRO D 1 123 ? -31.258 19.146 30.070 1.00 34.35 123 PRO D N 1
ATOM 13474 C CA . PRO D 1 123 ? -31.465 20.200 31.069 1.00 34.39 123 PRO D CA 1
ATOM 13475 C C . PRO D 1 123 ? -32.497 19.769 32.109 1.00 34.27 123 PRO D C 1
ATOM 13476 O O . PRO D 1 123 ? -33.206 18.785 31.913 1.00 33.92 123 PRO D O 1
ATOM 13480 N N . PRO D 1 124 ? -32.585 20.492 33.240 1.00 35.00 124 PRO D N 1
ATOM 13481 C CA . PRO D 1 124 ? -33.559 20.127 34.273 1.00 35.76 124 PRO D CA 1
ATOM 13482 C C . PRO D 1 124 ? -34.984 20.430 33.828 1.00 37.11 124 PRO D C 1
ATOM 13483 O O . PRO D 1 124 ? -35.236 21.418 33.140 1.00 38.21 124 PRO D O 1
ATOM 13487 N N . LYS D 1 125 ? -35.914 19.573 34.223 1.00 38.61 125 LYS D N 1
ATOM 13488 C CA . LYS D 1 125 ? -37.313 19.754 33.873 1.00 39.46 125 LYS D CA 1
ATOM 13489 C C . LYS D 1 125 ? -37.886 20.992 34.563 1.00 40.44 125 LYS D C 1
ATOM 13490 O O . LYS D 1 125 ? -38.864 21.587 34.096 1.00 41.25 125 LYS D O 1
ATOM 13496 N N . ASP D 1 126 ? -37.258 21.378 35.671 1.00 38.76 126 ASP D N 1
ATOM 13497 C CA . ASP D 1 126 ? -37.678 22.533 36.457 1.00 36.55 126 ASP D CA 1
ATOM 13498 C C . ASP D 1 126 ? -36.424 23.187 37.040 1.00 35.85 126 ASP D C 1
ATOM 13499 O O . ASP D 1 126 ? -35.844 22.672 37.995 1.00 37.09 126 ASP D O 1
ATOM 13504 N N . TYR D 1 127 ? -36.006 24.316 36.471 1.00 34.25 127 TYR D N 1
ATOM 13505 C CA . TYR D 1 127 ? -34.808 25.004 36.945 1.00 33.94 127 TYR D CA 1
ATOM 13506 C C . TYR D 1 127 ? -34.874 25.451 38.399 1.00 34.01 127 TYR D C 1
ATOM 13507 O O . TYR D 1 127 ? -33.846 25.736 39.005 1.00 32.99 127 TYR D O 1
ATOM 13516 N N . GLU D 1 128 ? -36.079 25.519 38.955 1.00 35.60 128 GLU D N 1
ATOM 13517 C CA . GLU D 1 128 ? -36.240 25.895 40.353 1.00 35.68 128 GLU D CA 1
ATOM 13518 C C . GLU D 1 128 ? -35.671 24.769 41.201 1.00 34.90 128 GLU D C 1
ATOM 13519 O O . GLU D 1 128 ? -34.791 24.992 42.030 1.00 33.91 128 GLU D O 1
ATOM 13525 N N . LYS D 1 129 ? -36.188 23.560 40.980 1.00 33.38 129 LYS D N 1
ATOM 13526 C CA . LYS D 1 129 ? -35.749 22.379 41.713 1.00 31.00 129 LYS D CA 1
ATOM 13527 C C . LYS D 1 129 ? -34.246 22.204 41.578 1.00 29.99 129 LYS D C 1
ATOM 13528 O O . LYS D 1 129 ? -33.582 21.819 42.529 1.00 29.37 129 LYS D O 1
ATOM 13534 N N . TRP D 1 130 ? -33.718 22.477 40.389 1.00 29.40 130 TRP D N 1
ATOM 13535 C CA . TRP D 1 130 ? -32.280 22.360 40.158 1.00 29.83 130 TRP D CA 1
ATOM 13536 C C . TRP D 1 130 ? -31.581 23.336 41.093 1.00 29.70 130 TRP D C 1
ATOM 13537 O O . TRP D 1 130 ? -30.669 22.963 41.833 1.00 30.68 130 TRP D O 1
ATOM 13548 N N . SER D 1 131 ? -32.041 24.587 41.066 1.00 30.07 131 SER D N 1
ATOM 13549 C CA . SER D 1 131 ? -31.503 25.659 41.906 1.00 27.85 131 SER D CA 1
ATOM 13550 C C . SER D 1 131 ? -31.535 25.299 43.394 1.00 27.46 131 SER D C 1
ATOM 13551 O O . SER D 1 131 ? -30.579 25.558 44.129 1.00 27.81 131 SER D O 1
ATOM 13554 N N . ASP D 1 132 ? -32.639 24.712 43.842 1.00 27.32 132 ASP D N 1
ATOM 13555 C CA . ASP D 1 132 ? -32.744 24.320 45.238 1.00 28.21 132 ASP D CA 1
ATOM 13556 C C . ASP D 1 132 ? -31.705 23.240 45.542 1.00 28.59 132 ASP D C 1
ATOM 13557 O O . ASP D 1 132 ? -31.091 23.246 46.605 1.00 27.61 132 ASP D O 1
ATOM 13562 N N . LEU D 1 133 ? -31.515 22.320 44.595 1.00 28.20 133 LEU D N 1
ATOM 13563 C CA . LEU D 1 133 ? -30.556 21.232 44.751 1.00 27.75 133 LEU D CA 1
ATOM 13564 C C . LEU D 1 133 ? -29.180 21.840 44.930 1.00 27.00 133 LEU D C 1
ATOM 13565 O O . LEU D 1 133 ? -28.449 21.481 45.847 1.00 26.94 133 LEU D O 1
ATOM 13570 N N . VAL D 1 134 ? -28.835 22.763 44.040 1.00 27.67 134 VAL D N 1
ATOM 13571 C CA . VAL D 1 134 ? -27.538 23.423 44.091 1.00 27.11 134 VAL D CA 1
ATOM 13572 C C . VAL D 1 134 ? -27.318 24.118 45.424 1.00 27.97 134 VAL D C 1
ATOM 13573 O O . VAL D 1 134 ? -26.227 24.057 45.986 1.00 25.88 134 VAL D O 1
ATOM 13577 N N . LYS D 1 135 ? -28.355 24.777 45.927 1.00 28.95 135 LYS D N 1
ATOM 13578 C CA . LYS D 1 135 ? -28.245 25.486 47.194 1.00 30.61 135 LYS D CA 1
ATOM 13579 C C . LYS D 1 135 ? -28.185 24.525 48.384 1.00 30.42 135 LYS D C 1
ATOM 13580 O O . LYS D 1 135 ? -27.477 24.777 49.358 1.00 30.70 135 LYS D O 1
ATOM 13586 N N . ALA D 1 136 ? -28.910 23.414 48.300 1.00 29.29 136 ALA D N 1
ATOM 13587 C CA . ALA D 1 136 ? -28.902 22.429 49.375 1.00 27.59 136 ALA D CA 1
ATOM 13588 C C . ALA D 1 136 ? -27.497 21.850 49.548 1.00 26.65 136 ALA D C 1
ATOM 13589 O O . ALA D 1 136 ? -26.999 21.726 50.662 1.00 28.54 136 ALA D O 1
ATOM 13591 N N . VAL D 1 137 ? -26.858 21.512 48.436 1.00 25.47 137 VAL D N 1
ATOM 13592 C CA . VAL D 1 137 ? -25.522 20.934 48.458 1.00 24.85 137 VAL D CA 1
ATOM 13593 C C . VAL D 1 137 ? -24.470 21.901 49.010 1.00 26.98 137 VAL D C 1
ATOM 13594 O O . VAL D 1 137 ? -23.636 21.521 49.834 1.00 26.06 137 VAL D O 1
ATOM 13598 N N . LEU D 1 138 ? -24.502 23.153 48.568 1.00 27.41 138 LEU D N 1
ATOM 13599 C CA . LEU D 1 138 ? -23.528 24.118 49.064 1.00 26.84 138 LEU D CA 1
ATOM 13600 C C . LEU D 1 138 ? -23.697 24.348 50.563 1.00 26.43 138 LEU D C 1
ATOM 13601 O O . LEU D 1 138 ? -22.721 24.407 51.304 1.00 24.97 138 LEU D O 1
ATOM 13606 N N . HIS D 1 139 ? -24.939 24.488 51.011 1.00 26.21 139 HIS D N 1
ATOM 13607 C CA . HIS D 1 139 ? -25.191 24.701 52.426 1.00 28.33 139 HIS D CA 1
ATOM 13608 C C . HIS D 1 139 ? -24.727 23.512 53.263 1.00 29.60 139 HIS D C 1
ATOM 13609 O O . HIS D 1 139 ? -24.466 23.655 54.459 1.00 30.46 139 HIS D O 1
ATOM 13616 N N . HIS D 1 140 ? -24.625 22.337 52.644 1.00 29.01 140 HIS D N 1
ATOM 13617 C CA . HIS D 1 140 ? -24.158 21.173 53.378 1.00 27.52 140 HIS D CA 1
ATOM 13618 C C . HIS D 1 140 ? -22.636 21.229 53.467 1.00 27.25 140 HIS D C 1
ATOM 13619 O O . HIS D 1 140 ? -22.066 20.980 54.520 1.00 28.83 140 HIS D O 1
ATOM 13626 N N . PHE D 1 141 ? -21.976 21.556 52.362 1.00 26.65 141 PHE D N 1
ATOM 13627 C CA . PHE D 1 141 ? -20.521 21.661 52.368 1.00 27.43 141 PHE D CA 1
ATOM 13628 C C . PHE D 1 141 ? -20.130 22.709 53.415 1.00 26.62 141 PHE D C 1
ATOM 13629 O O . PHE D 1 141 ? -19.162 22.539 54.159 1.00 24.86 141 PHE D O 1
ATOM 13637 N N . ILE D 1 142 ? -20.897 23.797 53.448 1.00 25.93 142 ILE D N 1
ATOM 13638 C CA . ILE D 1 142 ? -20.663 24.895 54.381 1.00 26.10 142 ILE D CA 1
ATOM 13639 C C . ILE D 1 142 ? -20.837 24.390 55.806 1.00 25.00 142 ILE D C 1
ATOM 13640 O O . ILE D 1 142 ? -20.013 24.651 56.684 1.00 22.26 142 ILE D O 1
ATOM 13645 N N . SER D 1 143 ? -21.924 23.657 56.011 1.00 24.11 143 SER D N 1
ATOM 13646 C CA . SER D 1 143 ? -22.269 23.113 57.311 1.00 25.60 143 SER D CA 1
ATOM 13647 C C . SER D 1 143 ? -21.311 22.047 57.822 1.00 25.78 143 SER D C 1
ATOM 13648 O O . SER D 1 143 ? -21.123 21.919 59.031 1.00 25.74 143 SER D O 1
ATOM 13651 N N . ARG D 1 144 ? -20.704 21.280 56.918 1.00 25.66 144 ARG D N 1
ATOM 13652 C CA . ARG D 1 144 ? -19.770 20.238 57.340 1.00 24.47 144 ARG D CA 1
ATOM 13653 C C . ARG D 1 144 ? -18.312 20.680 57.319 1.00 24.75 144 ARG D C 1
ATOM 13654 O O . ARG D 1 144 ? -17.525 20.287 58.181 1.00 24.01 144 ARG D O 1
ATOM 13662 N N . TYR D 1 145 ? -17.946 21.500 56.343 1.00 24.84 145 TYR D N 1
ATOM 13663 C CA . TYR D 1 145 ? -16.555 21.925 56.224 1.00 25.03 145 TYR D CA 1
ATOM 13664 C C . TYR D 1 145 ? -16.279 23.356 56.660 1.00 25.28 145 TYR D C 1
ATOM 13665 O O . TYR D 1 145 ? -15.121 23.753 56.817 1.00 26.68 145 TYR D O 1
ATOM 13674 N N . GLY D 1 146 ? -17.336 24.128 56.870 1.00 25.46 146 GLY D N 1
ATOM 13675 C CA . GLY D 1 146 ? -17.150 25.508 57.283 1.00 25.04 146 GLY D CA 1
ATOM 13676 C C . GLY D 1 146 ? -16.991 26.415 56.082 1.00 24.80 146 GLY D C 1
ATOM 13677 O O . GLY D 1 146 ? -16.294 26.077 55.122 1.00 24.93 146 GLY D O 1
ATOM 13678 N N . ILE D 1 147 ? -17.636 27.574 56.141 1.00 25.54 147 ILE D N 1
ATOM 13679 C CA . ILE D 1 147 ? -17.580 28.532 55.052 1.00 26.49 147 ILE D CA 1
ATOM 13680 C C . ILE D 1 147 ? -16.160 28.866 54.613 1.00 25.86 147 ILE D C 1
ATOM 13681 O O . ILE D 1 147 ? -15.917 29.069 53.426 1.00 24.25 147 ILE D O 1
ATOM 13686 N N . GLU D 1 148 ? -15.220 28.903 55.554 1.00 28.58 148 GLU D N 1
ATOM 13687 C CA . GLU D 1 148 ? -13.830 29.228 55.217 1.00 31.08 148 GLU D CA 1
ATOM 13688 C C . GLU D 1 148 ? -13.166 28.236 54.263 1.00 30.74 148 GLU D C 1
ATOM 13689 O O . GLU D 1 148 ? -12.385 28.637 53.401 1.00 32.87 148 GLU D O 1
ATOM 13695 N N . GLU D 1 149 ? -13.455 26.946 54.424 1.00 29.00 149 GLU D N 1
ATOM 13696 C CA . GLU D 1 149 ? -12.871 25.929 53.551 1.00 27.29 149 GLU D CA 1
ATOM 13697 C C . GLU D 1 149 ? -13.546 25.920 52.181 1.00 26.08 149 GLU D C 1
ATOM 13698 O O . GLU D 1 149 ? -12.883 25.852 51.148 1.00 24.92 149 GLU D O 1
ATOM 13704 N N . VAL D 1 150 ? -14.870 25.996 52.183 1.00 26.22 150 VAL D N 1
ATOM 13705 C CA . VAL D 1 150 ? -15.643 25.978 50.948 1.00 25.80 150 VAL D CA 1
ATOM 13706 C C . VAL D 1 150 ? -15.383 27.183 50.035 1.00 25.90 150 VAL D C 1
ATOM 13707 O O . VAL D 1 150 ? -15.537 27.087 48.816 1.00 25.53 150 VAL D O 1
ATOM 13711 N N . LEU D 1 151 ? -14.985 28.312 50.612 1.00 23.97 151 LEU D N 1
ATOM 13712 C CA . LEU D 1 151 ? -14.706 29.489 49.797 1.00 26.74 151 LEU D CA 1
ATOM 13713 C C . LEU D 1 151 ? -13.482 29.255 48.920 1.00 26.61 151 LEU D C 1
ATOM 13714 O O . LEU D 1 151 ? -13.274 29.955 47.931 1.00 26.53 151 LEU D O 1
ATOM 13719 N N . LYS D 1 152 ? -12.678 28.261 49.280 1.00 26.99 152 LYS D N 1
ATOM 13720 C CA . LYS D 1 152 ? -11.471 27.945 48.521 1.00 26.03 152 LYS D CA 1
ATOM 13721 C C . LYS D 1 152 ? -11.786 27.060 47.321 1.00 24.57 152 LYS D C 1
ATOM 13722 O O . LYS D 1 152 ? -10.924 26.816 46.479 1.00 23.07 152 LYS D O 1
ATOM 13728 N N . TRP D 1 153 ? -13.022 26.577 47.253 1.00 25.13 153 TRP D N 1
ATOM 13729 C CA . TRP D 1 153 ? -13.435 25.692 46.166 1.00 26.08 153 TRP D CA 1
ATOM 13730 C C . TRP D 1 153 ? -14.075 26.417 44.985 1.00 26.21 153 TRP D C 1
ATOM 13731 O O . TRP D 1 153 ? -15.071 27.116 45.145 1.00 26.05 153 TRP D O 1
ATOM 13742 N N . PRO D 1 154 ? -13.517 26.249 43.779 1.00 25.87 154 PRO D N 1
ATOM 13743 C CA . PRO D 1 154 ? -14.117 26.921 42.628 1.00 26.13 154 PRO D CA 1
ATOM 13744 C C . PRO D 1 154 ? -15.251 26.036 42.124 1.00 28.27 154 PRO D C 1
ATOM 13745 O O . PRO D 1 154 ? -15.261 24.830 42.389 1.00 28.86 154 PRO D O 1
ATOM 13749 N N . PHE D 1 155 ? -16.208 26.619 41.413 1.00 28.12 155 PHE D N 1
ATOM 13750 C CA . PHE D 1 155 ? -17.314 25.830 40.894 1.00 27.76 155 PHE D CA 1
ATOM 13751 C C . PHE D 1 155 ? -17.536 25.997 39.399 1.00 27.90 155 PHE D C 1
ATOM 13752 O O . PHE D 1 155 ? -18.175 26.955 38.958 1.00 29.27 155 PHE D O 1
ATOM 13760 N N . GLU D 1 156 ? -17.009 25.051 38.629 1.00 26.61 156 GLU D N 1
ATOM 13761 C CA . GLU D 1 156 ? -17.151 25.040 37.177 1.00 26.70 156 GLU D CA 1
ATOM 13762 C C . GLU D 1 156 ? -18.548 24.500 36.860 1.00 27.55 156 GLU D C 1
ATOM 13763 O O . GLU D 1 156 ? -18.980 23.513 37.453 1.00 28.86 156 GLU D O 1
ATOM 13769 N N . ILE D 1 157 ? -19.250 25.138 35.928 1.00 28.21 157 ILE D N 1
ATOM 13770 C CA . ILE D 1 157 ? -20.607 24.715 35.581 1.00 27.09 157 ILE D CA 1
ATOM 13771 C C . ILE D 1 157 ? -20.695 23.827 34.342 1.00 26.95 157 ILE D C 1
ATOM 13772 O O . ILE D 1 157 ? -20.484 24.275 33.216 1.00 27.27 157 ILE D O 1
ATOM 13777 N N . TRP D 1 158 ? -21.007 22.559 34.572 1.00 26.83 158 TRP D N 1
ATOM 13778 C CA . TRP D 1 158 ? -21.142 21.566 33.512 1.00 27.09 158 TRP D CA 1
ATOM 13779 C C . TRP D 1 158 ? -19.827 21.176 32.846 1.00 27.24 158 TRP D C 1
ATOM 13780 O O . TRP D 1 158 ? -18.744 21.518 33.324 1.00 28.68 158 TRP D O 1
ATOM 13791 N N . ASN D 1 159 ? -19.934 20.448 31.739 1.00 26.60 159 ASN D N 1
ATOM 13792 C CA . ASN D 1 159 ? -18.766 19.986 31.004 1.00 25.85 159 ASN D CA 1
ATOM 13793 C C . ASN D 1 159 ? -18.986 20.008 29.488 1.00 24.96 159 ASN D C 1
ATOM 13794 O O . ASN D 1 159 ? -19.967 19.464 28.999 1.00 23.24 159 ASN D O 1
ATOM 13799 N N . GLU D 1 160 ? -18.052 20.620 28.760 1.00 26.18 160 GLU D N 1
ATOM 13800 C CA . GLU D 1 160 ? -18.111 20.725 27.299 1.00 25.76 160 GLU D CA 1
ATOM 13801 C C . GLU D 1 160 ? -19.548 20.755 26.759 1.00 26.19 160 GLU D C 1
ATOM 13802 O O . GLU D 1 160 ? -19.993 19.830 26.079 1.00 25.84 160 GLU D O 1
ATOM 13808 N N . PRO D 1 161 ? -20.290 21.834 27.059 1.00 26.16 161 PRO D N 1
ATOM 13809 C CA . PRO D 1 161 ? -21.677 22.011 26.618 1.00 27.09 161 PRO D CA 1
ATOM 13810 C C . PRO D 1 161 ? -21.821 22.203 25.101 1.00 27.64 161 PRO D C 1
ATOM 13811 O O . PRO D 1 161 ? -22.922 22.079 24.552 1.00 26.31 161 PRO D O 1
ATOM 13815 N N . ASN D 1 162 ? -20.708 22.500 24.432 1.00 26.50 162 ASN D N 1
ATOM 13816 C CA . ASN D 1 162 ? -20.713 22.702 22.989 1.00 28.68 162 ASN D CA 1
ATOM 13817 C C . ASN D 1 162 ? -20.814 21.384 22.214 1.00 30.28 162 ASN D C 1
ATOM 13818 O O . ASN D 1 162 ? -21.013 21.383 21.004 1.00 30.14 162 ASN D O 1
ATOM 13823 N N . LEU D 1 163 ? -20.673 20.263 22.915 1.00 31.38 163 LEU D N 1
ATOM 13824 C CA . LEU D 1 163 ? -20.768 18.956 22.278 1.00 31.79 163 LEU D CA 1
ATOM 13825 C C . LEU D 1 163 ? -22.135 18.369 22.596 1.00 33.24 163 LEU D C 1
ATOM 13826 O O . LEU D 1 163 ? -22.569 18.376 23.743 1.00 33.22 163 LEU D O 1
ATOM 13831 N N . LYS D 1 164 ? -22.823 17.872 21.579 1.00 35.67 164 LYS D N 1
ATOM 13832 C CA . LYS D 1 164 ? -24.147 17.301 21.788 1.00 38.67 164 LYS D CA 1
ATOM 13833 C C . LYS D 1 164 ? -24.107 16.065 22.685 1.00 38.21 164 LYS D C 1
ATOM 13834 O O . LYS D 1 164 ? -25.112 15.705 23.292 1.00 40.03 164 LYS D O 1
ATOM 13840 N N . GLU D 1 165 ? -22.944 15.428 22.788 1.00 37.21 165 GLU D N 1
ATOM 13841 C CA . GLU D 1 165 ? -22.816 14.240 23.623 1.00 36.85 165 GLU D CA 1
ATOM 13842 C C . GLU D 1 165 ? -22.876 14.607 25.104 1.00 36.27 165 GLU D C 1
ATOM 13843 O O . GLU D 1 165 ? -23.356 13.825 25.927 1.00 34.91 165 GLU D O 1
ATOM 13849 N N . PHE D 1 166 ? -22.400 15.811 25.425 1.00 35.56 166 PHE D N 1
ATOM 13850 C CA . PHE D 1 166 ? -22.359 16.309 26.801 1.00 33.96 166 PHE D CA 1
ATOM 13851 C C . PHE D 1 166 ? -23.431 17.312 27.203 1.00 32.74 166 PHE D C 1
ATOM 13852 O O . PHE D 1 166 ? -23.456 17.753 28.350 1.00 33.37 166 PHE D O 1
ATOM 13860 N N . TRP D 1 167 ? -24.315 17.668 26.281 1.00 32.21 167 TRP D N 1
ATOM 13861 C CA . TRP D 1 167 ? -25.372 18.645 26.554 1.00 31.98 167 TRP D CA 1
ATOM 13862 C C . TRP D 1 167 ? -26.316 18.555 25.364 1.00 31.65 167 TRP D C 1
ATOM 13863 O O . TRP D 1 167 ? -25.923 18.860 24.237 1.00 31.40 167 TRP D O 1
ATOM 13874 N N . LYS D 1 168 ? -27.551 18.131 25.606 1.00 31.96 168 LYS D N 1
ATOM 13875 C CA . LYS D 1 168 ? -28.526 17.971 24.526 1.00 32.62 168 LYS D CA 1
ATOM 13876 C C . LYS D 1 168 ? -28.501 19.076 23.471 1.00 31.51 168 LYS D C 1
ATOM 13877 O O . LYS D 1 168 ? -28.582 20.263 23.790 1.00 31.14 168 LYS D O 1
ATOM 13883 N N . ASP D 1 169 ? -28.379 18.662 22.212 1.00 31.82 169 ASP D N 1
ATOM 13884 C CA . ASP D 1 169 ? -28.341 19.575 21.070 1.00 31.89 169 ASP D CA 1
ATOM 13885 C C . ASP D 1 169 ? -27.217 20.598 21.114 1.00 32.40 169 ASP D C 1
ATOM 13886 O O . ASP D 1 169 ? -27.101 21.423 20.211 1.00 33.43 169 ASP D O 1
ATOM 13891 N N . ALA D 1 170 ? -26.385 20.541 22.146 1.00 31.84 170 ALA D N 1
ATOM 13892 C CA . ALA D 1 170 ? -25.305 21.508 22.296 1.00 30.44 170 ALA D CA 1
ATOM 13893 C C . ALA D 1 170 ? -25.956 22.891 22.302 1.00 30.49 170 ALA D C 1
ATOM 13894 O O . ALA D 1 170 ? -25.380 23.879 21.842 1.00 30.38 170 ALA D O 1
ATOM 13896 N N . ASP D 1 171 ? -27.173 22.934 22.833 1.00 30.02 171 ASP D N 1
ATOM 13897 C CA . ASP D 1 171 ? -27.952 24.157 22.925 1.00 31.52 171 ASP D CA 1
ATOM 13898 C C . ASP D 1 171 ? -27.189 25.206 23.715 1.00 32.30 171 ASP D C 1
ATOM 13899 O O . ASP D 1 171 ? -27.178 25.179 24.947 1.00 33.01 171 ASP D O 1
ATOM 13904 N N . GLU D 1 172 ? -26.557 26.131 23.002 1.00 33.11 172 GLU D N 1
ATOM 13905 C CA . GLU D 1 172 ? -25.780 27.197 23.630 1.00 34.43 172 GLU D CA 1
ATOM 13906 C C . GLU D 1 172 ? -26.663 28.103 24.482 1.00 35.22 172 GLU D C 1
ATOM 13907 O O . GLU D 1 172 ? -26.242 28.596 25.528 1.00 34.95 172 GLU D O 1
ATOM 13913 N N . LYS D 1 173 ? -27.893 28.314 24.029 1.00 35.77 173 LYS D N 1
ATOM 13914 C CA . LYS D 1 173 ? -28.828 29.162 24.747 1.00 36.40 173 LYS D CA 1
ATOM 13915 C C . LYS D 1 173 ? -29.224 28.554 26.085 1.00 35.17 173 LYS D C 1
ATOM 13916 O O . LYS D 1 173 ? -29.238 29.249 27.099 1.00 34.25 173 LYS D O 1
ATOM 13922 N N . GLU D 1 174 ? -29.551 27.263 26.089 1.00 35.20 174 GLU D N 1
ATOM 13923 C CA . GLU D 1 174 ? -29.942 26.586 27.326 1.00 34.91 174 GLU D CA 1
ATOM 13924 C C . GLU D 1 174 ? -28.785 26.508 28.314 1.00 34.43 174 GLU D C 1
ATOM 13925 O O . GLU D 1 174 ? -29.000 26.525 29.524 1.00 35.68 174 GLU D O 1
ATOM 13931 N N . TYR D 1 175 ? -27.561 26.416 27.803 1.00 32.28 175 TYR D N 1
ATOM 13932 C CA . TYR D 1 175 ? -26.406 26.356 28.685 1.00 33.79 175 TYR D CA 1
ATOM 13933 C C . TYR D 1 175 ? -26.233 27.686 29.405 1.00 33.25 175 TYR D C 1
ATOM 13934 O O . TYR D 1 175 ? -25.939 27.724 30.599 1.00 33.60 175 TYR D O 1
ATOM 13943 N N . PHE D 1 176 ? -26.401 28.777 28.664 1.00 33.21 176 PHE D N 1
ATOM 13944 C CA . PHE D 1 176 ? -26.269 30.111 29.234 1.00 31.05 176 PHE D CA 1
ATOM 13945 C C . PHE D 1 176 ? -27.317 30.302 30.308 1.00 29.70 176 PHE D C 1
ATOM 13946 O O . PHE D 1 176 ? -27.084 31.009 31.287 1.00 29.61 176 PHE D O 1
ATOM 13954 N N . LYS D 1 177 ? -28.467 29.658 30.132 1.00 28.14 177 LYS D N 1
ATOM 13955 C CA . LYS D 1 177 ? -29.531 29.762 31.117 1.00 28.86 177 LYS D CA 1
ATOM 13956 C C . LYS D 1 177 ? -29.161 28.882 32.299 1.00 29.58 177 LYS D C 1
ATOM 13957 O O . LYS D 1 177 ? -29.392 29.242 33.453 1.00 29.01 177 LYS D O 1
ATOM 13963 N N . LEU D 1 178 ? -28.580 27.723 32.004 1.00 29.39 178 LEU D N 1
ATOM 13964 C CA . LEU D 1 178 ? -28.175 26.798 33.052 1.00 30.00 178 LEU D CA 1
ATOM 13965 C C . LEU D 1 178 ? -27.162 27.539 33.918 1.00 29.75 178 LEU D C 1
ATOM 13966 O O . LEU D 1 178 ? -27.295 27.597 35.141 1.00 29.81 178 LEU D O 1
ATOM 13971 N N . TYR D 1 179 ? -26.160 28.119 33.264 1.00 30.38 179 TYR D N 1
ATOM 13972 C CA . TYR D 1 179 ? -25.116 28.859 33.959 1.00 30.89 179 TYR D CA 1
ATOM 13973 C C . TYR D 1 179 ? -25.663 29.992 34.814 1.00 31.55 179 TYR D C 1
ATOM 13974 O O . TYR D 1 179 ? -25.191 30.208 35.927 1.00 31.77 179 TYR D O 1
ATOM 13983 N N . LYS D 1 180 ? -26.648 30.722 34.300 1.00 33.09 180 LYS D N 1
ATOM 13984 C CA . LYS D 1 180 ? -27.199 31.838 35.065 1.00 34.71 180 LYS D CA 1
ATOM 13985 C C . LYS D 1 180 ? -27.870 31.372 36.355 1.00 33.33 180 LYS D C 1
ATOM 13986 O O . LYS D 1 180 ? -27.580 31.889 37.433 1.00 33.97 180 LYS D O 1
ATOM 13992 N N . VAL D 1 181 ? -28.762 30.395 36.241 1.00 31.85 181 VAL D N 1
ATOM 13993 C CA . VAL D 1 181 ? -29.465 29.871 37.403 1.00 30.52 181 VAL D CA 1
ATOM 13994 C C . VAL D 1 181 ? -28.498 29.272 38.419 1.00 31.80 181 VAL D C 1
ATOM 13995 O O . VAL D 1 181 ? -28.624 29.507 39.623 1.00 31.75 181 VAL D O 1
ATOM 13999 N N . THR D 1 182 ? -27.523 28.512 37.936 1.00 32.19 182 THR D N 1
ATOM 14000 C CA . THR D 1 182 ? -26.552 27.883 38.825 1.00 34.05 182 THR D CA 1
ATOM 14001 C C . THR D 1 182 ? -25.669 28.909 39.538 1.00 34.34 182 THR D C 1
ATOM 14002 O O . THR D 1 182 ? -25.530 28.874 40.762 1.00 34.33 182 THR D O 1
ATOM 14006 N N . ALA D 1 183 ? -25.078 29.819 38.765 1.00 34.84 183 ALA D N 1
ATOM 14007 C CA . ALA D 1 183 ? -24.201 30.852 39.313 1.00 34.26 183 ALA D CA 1
ATOM 14008 C C . ALA D 1 183 ? -24.957 31.757 40.273 1.00 34.53 183 ALA D C 1
ATOM 14009 O O . ALA D 1 183 ? -24.418 32.206 41.282 1.00 34.86 183 ALA D O 1
ATOM 14011 N N . LYS D 1 184 ? -26.214 32.023 39.949 1.00 34.64 184 LYS D N 1
ATOM 14012 C CA . LYS D 1 184 ? -27.048 32.869 40.784 1.00 33.59 184 LYS D CA 1
ATOM 14013 C C . LYS D 1 184 ? -27.262 32.193 42.137 1.00 32.77 184 LYS D C 1
ATOM 14014 O O . LYS D 1 184 ? -27.116 32.823 43.187 1.00 32.51 184 LYS D O 1
ATOM 14020 N N . ALA D 1 185 ? -27.595 30.904 42.103 1.00 31.78 185 ALA D N 1
ATOM 14021 C CA . ALA D 1 185 ? -27.830 30.129 43.319 1.00 29.73 185 ALA D CA 1
ATOM 14022 C C . ALA D 1 185 ? -26.578 30.091 44.188 1.00 29.40 185 ALA D C 1
ATOM 14023 O O . ALA D 1 185 ? -26.651 30.291 45.402 1.00 28.41 185 ALA D O 1
ATOM 14025 N N . ILE D 1 186 ? -25.435 29.822 43.562 1.00 28.08 186 ILE D N 1
ATOM 14026 C CA . ILE D 1 186 ? -24.168 29.766 44.277 1.00 28.41 186 ILE D CA 1
ATOM 14027 C C . ILE D 1 186 ? -23.900 31.094 44.992 1.00 29.52 186 ILE D C 1
ATOM 14028 O O . ILE D 1 186 ? -23.742 31.131 46.215 1.00 27.11 186 ILE D O 1
ATOM 14033 N N . LYS D 1 187 ? -23.864 32.181 44.225 1.00 29.90 187 LYS D N 1
ATOM 14034 C CA . LYS D 1 187 ? -23.608 33.508 44.777 1.00 29.83 187 LYS D CA 1
ATOM 14035 C C . LYS D 1 187 ? -24.516 33.879 45.951 1.00 31.10 187 LYS D C 1
ATOM 14036 O O . LYS D 1 187 ? -24.099 34.594 46.868 1.00 29.99 187 LYS D O 1
ATOM 14042 N N . GLU D 1 188 ? -25.753 33.395 45.921 1.00 31.15 188 GLU D N 1
ATOM 14043 C CA . GLU D 1 188 ? -26.704 33.693 46.981 1.00 32.64 188 GLU D CA 1
ATOM 14044 C C . GLU D 1 188 ? -26.355 33.034 48.299 1.00 32.00 188 GLU D C 1
ATOM 14045 O O . GLU D 1 188 ? -26.683 33.559 49.363 1.00 31.66 188 GLU D O 1
ATOM 14051 N N . VAL D 1 189 ? -25.712 31.874 48.236 1.00 31.44 189 VAL D N 1
ATOM 14052 C CA . VAL D 1 189 ? -25.314 31.194 49.458 1.00 29.50 189 VAL D CA 1
ATOM 14053 C C . VAL D 1 189 ? -24.173 32.013 50.049 1.00 28.93 189 VAL D C 1
ATOM 14054 O O . VAL D 1 189 ? -24.050 32.147 51.261 1.00 28.65 189 VAL D O 1
ATOM 14058 N N . ASN D 1 190 ? -23.346 32.566 49.170 1.00 30.22 190 ASN D N 1
ATOM 14059 C CA . ASN D 1 190 ? -22.208 33.382 49.574 1.00 32.59 190 ASN D CA 1
ATOM 14060 C C . ASN D 1 190 ? -21.559 33.931 48.306 1.00 33.73 190 ASN D C 1
ATOM 14061 O O . ASN D 1 190 ? -21.000 33.177 47.506 1.00 33.73 190 ASN D O 1
ATOM 14066 N N . GLU D 1 191 ? -21.635 35.247 48.123 1.00 35.05 191 GLU D N 1
ATOM 14067 C CA . GLU D 1 191 ? -21.091 35.879 46.924 1.00 35.80 191 GLU D CA 1
ATOM 14068 C C . GLU D 1 191 ? -19.583 35.794 46.699 1.00 35.14 191 GLU D C 1
ATOM 14069 O O . GLU D 1 191 ? -19.090 36.252 45.669 1.00 34.08 191 GLU D O 1
ATOM 14075 N N . ASN D 1 192 ? -18.854 35.204 47.641 1.00 33.67 192 ASN D N 1
ATOM 14076 C CA . ASN D 1 192 ? -17.410 35.068 47.493 1.00 33.28 192 ASN D CA 1
ATOM 14077 C C . ASN D 1 192 ? -17.040 33.725 46.866 1.00 32.48 192 ASN D C 1
ATOM 14078 O O . ASN D 1 192 ? -15.872 33.471 46.553 1.00 30.35 192 ASN D O 1
ATOM 14083 N N . LEU D 1 193 ? -18.039 32.863 46.696 1.00 31.37 193 LEU D N 1
ATOM 14084 C CA . LEU D 1 193 ? -17.829 31.552 46.089 1.00 31.51 193 LEU D CA 1
ATOM 14085 C C . LEU D 1 193 ? -17.572 31.733 44.596 1.00 31.29 193 LEU D C 1
ATOM 14086 O O . LEU D 1 193 ? -18.406 32.277 43.876 1.00 31.73 193 LEU D O 1
ATOM 14091 N N . LYS D 1 194 ? -16.403 31.289 44.148 1.00 32.25 194 LYS D N 1
ATOM 14092 C CA . LYS D 1 194 ? -15.988 31.399 42.753 1.00 32.05 194 LYS D CA 1
ATOM 14093 C C . LYS D 1 194 ? -16.784 30.496 41.818 1.00 32.57 194 LYS D C 1
ATOM 14094 O O . LYS D 1 194 ? -16.812 29.280 41.999 1.00 32.70 194 LYS D O 1
ATOM 14100 N N . VAL D 1 195 ? -17.426 31.096 40.816 1.00 33.24 195 VAL D N 1
ATOM 14101 C CA . VAL D 1 195 ? -18.204 30.348 39.826 1.00 32.29 195 VAL D CA 1
ATOM 14102 C C . VAL D 1 195 ? -17.665 30.670 38.427 1.00 31.08 195 VAL D C 1
ATOM 14103 O O . VAL D 1 195 ? -17.159 31.769 38.197 1.00 30.66 195 VAL D O 1
ATOM 14107 N N . GLY D 1 196 ? -17.759 29.717 37.499 1.00 29.69 196 GLY D N 1
ATOM 14108 C CA . GLY D 1 196 ? -17.249 29.962 36.159 1.00 27.90 196 GLY D CA 1
ATOM 14109 C C . GLY D 1 196 ? -17.544 28.919 35.093 1.00 28.36 196 GLY D C 1
ATOM 14110 O O . GLY D 1 196 ? -18.214 27.917 35.339 1.00 28.28 196 GLY D O 1
ATOM 14111 N N . GLY D 1 197 ? -17.031 29.175 33.893 1.00 29.68 197 GLY D N 1
ATOM 14112 C CA . GLY D 1 197 ? -17.229 28.284 32.761 1.00 28.22 197 GLY D CA 1
ATOM 14113 C C . GLY D 1 197 ? -16.472 28.807 31.549 1.00 28.35 197 GLY D C 1
ATOM 14114 O O . GLY D 1 197 ? -15.471 29.514 31.715 1.00 28.40 197 GLY D O 1
ATOM 14115 N N . PRO D 1 198 ? -16.903 28.481 30.318 1.00 27.40 198 PRO D N 1
ATOM 14116 C CA . PRO D 1 198 ? -18.047 27.639 29.937 1.00 27.21 198 PRO D CA 1
ATOM 14117 C C . PRO D 1 198 ? -17.722 26.144 29.808 1.00 27.03 198 PRO D C 1
ATOM 14118 O O . PRO D 1 198 ? -18.569 25.352 29.394 1.00 27.87 198 PRO D O 1
ATOM 14122 N N . ALA D 1 199 ? -16.490 25.776 30.152 1.00 28.45 199 ALA D N 1
ATOM 14123 C CA . ALA D 1 199 ? -16.028 24.383 30.129 1.00 29.53 199 ALA D CA 1
ATOM 14124 C C . ALA D 1 199 ? -16.068 23.686 28.769 1.00 30.49 199 ALA D C 1
ATOM 14125 O O . ALA D 1 199 ? -16.264 22.473 28.706 1.00 31.66 199 ALA D O 1
ATOM 14127 N N . ILE D 1 200 ? -15.858 24.439 27.693 1.00 29.93 200 ILE D N 1
ATOM 14128 C CA . ILE D 1 200 ? -15.891 23.883 26.342 1.00 30.20 200 ILE D CA 1
ATOM 14129 C C . ILE D 1 200 ? -14.556 23.278 25.909 1.00 32.85 200 ILE D C 1
ATOM 14130 O O . ILE D 1 200 ? -13.516 23.554 26.509 1.00 33.01 200 ILE D O 1
ATOM 14135 N N . CYS D 1 201 ? -14.594 22.439 24.874 1.00 34.72 201 CYS D N 1
ATOM 14136 C CA . CYS D 1 201 ? -13.372 21.838 24.350 1.00 38.36 201 CYS D CA 1
ATOM 14137 C C . CYS D 1 201 ? -12.940 22.713 23.174 1.00 38.69 201 CYS D C 1
ATOM 14138 O O . CYS D 1 201 ? -13.687 23.595 22.755 1.00 39.37 201 CYS D O 1
ATOM 14141 N N . GLY D 1 202 ? -11.744 22.480 22.646 1.00 39.18 202 GLY D N 1
ATOM 14142 C CA . GLY D 1 202 ? -11.257 23.287 21.538 1.00 39.86 202 GLY D CA 1
ATOM 14143 C C . GLY D 1 202 ? -12.146 23.326 20.304 1.00 40.52 202 GLY D C 1
ATOM 14144 O O . GLY D 1 202 ? -13.051 22.505 20.142 1.00 40.29 202 GLY D O 1
ATOM 14145 N N . GLY D 1 203 ? -11.886 24.296 19.433 1.00 40.72 203 GLY D N 1
ATOM 14146 C CA . GLY D 1 203 ? -12.650 24.429 18.205 1.00 41.47 203 GLY D CA 1
ATOM 14147 C C . GLY D 1 203 ? -14.020 25.072 18.322 1.00 42.26 203 GLY D C 1
ATOM 14148 O O . GLY D 1 203 ? -14.905 24.803 17.508 1.00 42.43 203 GLY D O 1
ATOM 14149 N N . ALA D 1 204 ? -14.205 25.930 19.318 1.00 41.83 204 ALA D N 1
ATOM 14150 C CA . ALA D 1 204 ? -15.489 26.595 19.506 1.00 40.95 204 ALA D CA 1
ATOM 14151 C C . ALA D 1 204 ? -15.338 27.775 20.452 1.00 40.29 204 ALA D C 1
ATOM 14152 O O . ALA D 1 204 ? -16.266 28.121 21.182 1.00 40.80 204 ALA D O 1
ATOM 14154 N N . ASP D 1 205 ? -14.163 28.395 20.429 1.00 39.80 205 ASP D N 1
ATOM 14155 C CA . ASP D 1 205 ? -13.881 29.522 21.303 1.00 39.55 205 ASP D CA 1
ATOM 14156 C C . ASP D 1 205 ? -14.845 30.689 21.160 1.00 38.97 205 ASP D C 1
ATOM 14157 O O . ASP D 1 205 ? -14.801 31.634 21.947 1.00 40.41 205 ASP D O 1
ATOM 14162 N N . TYR D 1 206 ? -15.718 30.631 20.161 1.00 38.05 206 TYR D N 1
ATOM 14163 C CA . TYR D 1 206 ? -16.697 31.693 19.991 1.00 35.89 206 TYR D CA 1
ATOM 14164 C C . TYR D 1 206 ? -17.669 31.519 21.156 1.00 34.59 206 TYR D C 1
ATOM 14165 O O . TYR D 1 206 ? -18.367 32.457 21.551 1.00 32.92 206 TYR D O 1
ATOM 14174 N N . TRP D 1 207 ? -17.680 30.306 21.714 1.00 34.16 207 TRP D N 1
ATOM 14175 C CA . TRP D 1 207 ? -18.531 29.970 22.857 1.00 34.58 207 TRP D CA 1
ATOM 14176 C C . TRP D 1 207 ? -18.151 30.806 24.074 1.00 34.09 207 TRP D C 1
ATOM 14177 O O . TRP D 1 207 ? -18.992 31.128 24.909 1.00 34.23 207 TRP D O 1
ATOM 14188 N N . ILE D 1 208 ? -16.874 31.150 24.169 1.00 35.04 208 ILE D N 1
ATOM 14189 C CA . ILE D 1 208 ? -16.380 31.946 25.278 1.00 36.12 208 ILE D CA 1
ATOM 14190 C C . ILE D 1 208 ? -16.781 33.411 25.083 1.00 39.30 208 ILE D C 1
ATOM 14191 O O . ILE D 1 208 ? -17.232 34.077 26.027 1.00 39.83 208 ILE D O 1
ATOM 14196 N N . GLU D 1 209 ? -16.623 33.908 23.859 1.00 40.63 209 GLU D N 1
ATOM 14197 C CA . GLU D 1 209 ? -16.999 35.280 23.544 1.00 39.93 209 GLU D CA 1
ATOM 14198 C C . GLU D 1 209 ? -18.478 35.427 23.845 1.00 38.70 209 GLU D C 1
ATOM 14199 O O . GLU D 1 209 ? -18.905 36.377 24.494 1.00 40.22 209 GLU D O 1
ATOM 14205 N N . ASP D 1 210 ? -19.258 34.473 23.362 1.00 37.67 210 ASP D N 1
ATOM 14206 C CA . ASP D 1 210 ? -20.693 34.476 23.592 1.00 38.56 210 ASP D CA 1
ATOM 14207 C C . ASP D 1 210 ? -20.967 34.400 25.095 1.00 38.61 210 ASP D C 1
ATOM 14208 O O . ASP D 1 210 ? -21.879 35.053 25.609 1.00 38.66 210 ASP D O 1
ATOM 14213 N N . PHE D 1 211 ? -20.163 33.601 25.792 1.00 37.57 211 PHE D N 1
ATOM 14214 C CA . PHE D 1 211 ? -20.289 33.419 27.235 1.00 36.36 211 PHE D CA 1
ATOM 14215 C C . PHE D 1 211 ? -20.042 34.724 27.979 1.00 36.92 211 PHE D C 1
ATOM 14216 O O . PHE D 1 211 ? -20.923 35.229 28.674 1.00 36.21 211 PHE D O 1
ATOM 14224 N N . LEU D 1 212 ? -18.833 35.258 27.831 1.00 38.13 212 LEU D N 1
ATOM 14225 C CA . LEU D 1 212 ? -18.459 36.499 28.493 1.00 38.78 212 LEU D CA 1
ATOM 14226 C C . LEU D 1 212 ? -19.445 37.618 28.200 1.00 40.29 212 LEU D C 1
ATOM 14227 O O . LEU D 1 212 ? -19.918 38.282 29.125 1.00 41.68 212 LEU D O 1
ATOM 14232 N N . ASN D 1 213 ? -19.764 37.830 26.924 1.00 40.74 213 ASN D N 1
ATOM 14233 C CA . ASN D 1 213 ? -20.718 38.875 26.564 1.00 40.40 213 ASN D CA 1
ATOM 14234 C C . ASN D 1 213 ? -22.082 38.573 27.163 1.00 39.60 213 ASN D C 1
ATOM 14235 O O . ASN D 1 213 ? -22.825 39.487 27.497 1.00 40.13 213 ASN D O 1
ATOM 14240 N N . PHE D 1 214 ? -22.415 37.292 27.298 1.00 39.01 214 PHE D N 1
ATOM 14241 C CA . PHE D 1 214 ? -23.693 36.911 27.889 1.00 39.63 214 PHE D CA 1
ATOM 14242 C C . PHE D 1 214 ? -23.727 37.375 29.340 1.00 42.04 214 PHE D C 1
ATOM 14243 O O . PHE D 1 214 ? -24.750 37.855 29.823 1.00 42.94 214 PHE D O 1
ATOM 14251 N N . CYS D 1 215 ? -22.603 37.218 30.035 1.00 43.36 215 CYS D N 1
ATOM 14252 C CA . CYS D 1 215 ? -22.510 37.614 31.436 1.00 44.61 215 CYS D CA 1
ATOM 14253 C C . CYS D 1 215 ? -22.425 39.129 31.571 1.00 47.23 215 CYS D C 1
ATOM 14254 O O . CYS D 1 215 ? -23.088 39.721 32.424 1.00 48.09 215 CYS D O 1
ATOM 14257 N N . TYR D 1 216 ? -21.612 39.743 30.715 1.00 49.28 216 TYR D N 1
ATOM 14258 C CA . TYR D 1 216 ? -21.402 41.192 30.713 1.00 50.70 216 TYR D CA 1
ATOM 14259 C C . TYR D 1 216 ? -22.637 41.984 30.287 1.00 49.93 216 TYR D C 1
ATOM 14260 O O . TYR D 1 216 ? -22.720 43.191 30.519 1.00 49.62 216 TYR D O 1
ATOM 14269 N N . GLU D 1 217 ? -23.588 41.302 29.658 1.00 49.54 217 GLU D N 1
ATOM 14270 C CA . GLU D 1 217 ? -24.803 41.944 29.174 1.00 49.73 217 GLU D CA 1
ATOM 14271 C C . GLU D 1 217 ? -26.024 41.456 29.920 1.00 49.17 217 GLU D C 1
ATOM 14272 O O . GLU D 1 217 ? -27.143 41.873 29.638 1.00 50.05 217 GLU D O 1
ATOM 14278 N N . GLU D 1 218 ? -25.808 40.556 30.868 1.00 49.21 218 GLU D N 1
ATOM 14279 C CA . GLU D 1 218 ? -26.906 40.018 31.656 1.00 48.33 218 GLU D CA 1
ATOM 14280 C C . GLU D 1 218 ? -26.539 40.145 33.119 1.00 46.74 218 GLU D C 1
ATOM 14281 O O . GLU D 1 218 ? -27.278 39.710 33.998 1.00 46.20 218 GLU D O 1
ATOM 14287 N N . ASN D 1 219 ? -25.390 40.766 33.363 1.00 45.51 219 ASN D N 1
ATOM 14288 C CA . ASN D 1 219 ? -24.890 40.972 34.713 1.00 45.55 219 ASN D CA 1
ATOM 14289 C C . ASN D 1 219 ? -24.900 39.653 35.464 1.00 44.11 219 ASN D C 1
ATOM 14290 O O . ASN D 1 219 ? -25.384 39.572 36.591 1.00 45.85 219 ASN D O 1
ATOM 14295 N N . VAL D 1 220 ? -24.378 38.613 34.824 1.00 42.55 220 VAL D N 1
ATOM 14296 C CA . VAL D 1 220 ? -24.314 37.299 35.447 1.00 39.22 220 VAL D CA 1
ATOM 14297 C C . VAL D 1 220 ? -22.911 37.127 36.014 1.00 37.73 220 VAL D C 1
ATOM 14298 O O . VAL D 1 220 ? -21.915 37.343 35.325 1.00 37.35 220 VAL D O 1
ATOM 14302 N N . PRO D 1 221 ? -22.817 36.742 37.292 1.00 37.03 221 PRO D N 1
ATOM 14303 C CA . PRO D 1 221 ? -21.518 36.553 37.937 1.00 35.78 221 PRO D CA 1
ATOM 14304 C C . PRO D 1 221 ? -20.587 35.572 37.238 1.00 34.83 221 PRO D C 1
ATOM 14305 O O . PRO D 1 221 ? -21.018 34.526 36.753 1.00 33.62 221 PRO D O 1
ATOM 14309 N N . VAL D 1 222 ? -19.308 35.933 37.183 1.00 33.47 222 VAL D N 1
ATOM 14310 C CA . VAL D 1 222 ? -18.281 35.094 36.569 1.00 34.19 222 VAL D CA 1
ATOM 14311 C C . VAL D 1 222 ? -16.935 35.383 37.201 1.00 34.04 222 VAL D C 1
ATOM 14312 O O . VAL D 1 222 ? -16.477 36.525 37.214 1.00 34.73 222 VAL D O 1
ATOM 14316 N N . ASP D 1 223 ? -16.295 34.340 37.710 1.00 32.33 223 ASP D N 1
ATOM 14317 C CA . ASP D 1 223 ? -15.015 34.508 38.365 1.00 31.61 223 ASP D CA 1
ATOM 14318 C C . ASP D 1 223 ? -13.859 33.905 37.586 1.00 30.89 223 ASP D C 1
ATOM 14319 O O . ASP D 1 223 ? -12.701 34.221 37.847 1.00 30.70 223 ASP D O 1
ATOM 14324 N N . PHE D 1 224 ? -14.168 33.047 36.621 1.00 29.87 224 PHE D N 1
ATOM 14325 C CA . PHE D 1 224 ? -13.119 32.429 35.828 1.00 30.76 224 PHE D CA 1
ATOM 14326 C C . PHE D 1 224 ? -13.650 31.750 34.569 1.00 31.12 224 PHE D C 1
ATOM 14327 O O . PHE D 1 224 ? -14.803 31.316 34.509 1.00 31.58 224 PHE D O 1
ATOM 14335 N N . VAL D 1 225 ? -12.794 31.680 33.560 1.00 30.92 225 VAL D N 1
ATOM 14336 C CA . VAL D 1 225 ? -13.123 31.034 32.297 1.00 31.75 225 VAL D CA 1
ATOM 14337 C C . VAL D 1 225 ? -12.387 29.695 32.287 1.00 30.99 225 VAL D C 1
ATOM 14338 O O . VAL D 1 225 ? -11.221 29.628 32.682 1.00 30.67 225 VAL D O 1
ATOM 14342 N N . SER D 1 226 ? -13.060 28.635 31.850 1.00 30.09 226 SER D N 1
ATOM 14343 C CA . SER D 1 226 ? -12.432 27.313 31.781 1.00 29.92 226 SER D CA 1
ATOM 14344 C C . SER D 1 226 ? -12.591 26.728 30.380 1.00 29.96 226 SER D C 1
ATOM 14345 O O . SER D 1 226 ? -13.595 26.955 29.714 1.00 29.12 226 SER D O 1
ATOM 14348 N N . ARG D 1 227 ? -11.592 25.970 29.944 1.00 31.75 227 ARG D N 1
ATOM 14349 C CA . ARG D 1 227 ? -11.606 25.368 28.619 1.00 31.92 227 ARG D CA 1
ATOM 14350 C C . ARG D 1 227 ? -10.713 24.124 28.634 1.00 32.22 227 ARG D C 1
ATOM 14351 O O . ARG D 1 227 ? -9.846 23.985 29.498 1.00 32.21 227 ARG D O 1
ATOM 14359 N N . HIS D 1 228 ? -10.922 23.224 27.680 1.00 31.88 228 HIS D N 1
ATOM 14360 C CA . HIS D 1 228 ? -10.122 22.003 27.604 1.00 32.67 228 HIS D CA 1
ATOM 14361 C C . HIS D 1 228 ? -9.180 22.083 26.408 1.00 32.42 228 HIS D C 1
ATOM 14362 O O . HIS D 1 228 ? -9.368 22.924 25.533 1.00 34.22 228 HIS D O 1
ATOM 14369 N N . ALA D 1 229 ? -8.167 21.221 26.365 1.00 32.07 229 ALA D N 1
ATOM 14370 C CA . ALA D 1 229 ? -7.217 21.262 25.258 1.00 33.62 229 ALA D CA 1
ATOM 14371 C C . ALA D 1 229 ? -6.527 19.932 24.961 1.00 34.92 229 ALA D C 1
ATOM 14372 O O . ALA D 1 229 ? -5.913 19.326 25.844 1.00 34.85 229 ALA D O 1
ATOM 14374 N N . TYR D 1 230 ? -6.627 19.496 23.705 1.00 34.49 230 TYR D N 1
ATOM 14375 C CA . TYR D 1 230 ? -6.011 18.251 23.256 1.00 34.55 230 TYR D CA 1
ATOM 14376 C C . TYR D 1 230 ? -5.319 18.425 21.907 1.00 34.42 230 TYR D C 1
ATOM 14377 O O . TYR D 1 230 ? -5.582 19.386 21.188 1.00 34.04 230 TYR D O 1
ATOM 14386 N N . THR D 1 231 ? -4.442 17.487 21.560 1.00 32.63 231 THR D N 1
ATOM 14387 C CA . THR D 1 231 ? -3.726 17.561 20.294 1.00 33.23 231 THR D CA 1
ATOM 14388 C C . THR D 1 231 ? -3.861 16.289 19.455 1.00 33.99 231 THR D C 1
ATOM 14389 O O . THR D 1 231 ? -3.054 16.033 18.560 1.00 33.43 231 THR D O 1
ATOM 14393 N N . SER D 1 232 ? -4.897 15.506 19.737 1.00 35.34 232 SER D N 1
ATOM 14394 C CA . SER D 1 232 ? -5.133 14.256 19.018 1.00 35.54 232 SER D CA 1
ATOM 14395 C C . SER D 1 232 ? -6.188 14.409 17.927 1.00 36.26 232 SER D C 1
ATOM 14396 O O . SER D 1 232 ? -7.275 14.952 18.164 1.00 34.67 232 SER D O 1
ATOM 14399 N N . LYS D 1 233 ? -5.865 13.919 16.735 1.00 37.25 233 LYS D N 1
ATOM 14400 C CA . LYS D 1 233 ? -6.792 13.981 15.613 1.00 39.82 233 LYS D CA 1
ATOM 14401 C C . LYS D 1 233 ? -7.861 12.901 15.761 1.00 41.14 233 LYS D C 1
ATOM 14402 O O . LYS D 1 233 ? -7.716 11.968 16.557 1.00 40.43 233 LYS D O 1
ATOM 14408 N N . GLN D 1 234 ? -8.937 13.044 14.994 1.00 41.75 234 GLN D N 1
ATOM 14409 C CA . GLN D 1 234 ? -10.036 12.088 15.003 1.00 41.46 234 GLN D CA 1
ATOM 14410 C C . GLN D 1 234 ? -9.460 10.710 14.712 1.00 41.76 234 GLN D C 1
ATOM 14411 O O . GLN D 1 234 ? -8.562 10.570 13.882 1.00 43.70 234 GLN D O 1
ATOM 14417 N N . GLY D 1 235 ? -9.968 9.696 15.399 1.00 39.42 235 GLY D N 1
ATOM 14418 C CA . GLY D 1 235 ? -9.485 8.349 15.180 1.00 37.20 235 GLY D CA 1
ATOM 14419 C C . GLY D 1 235 ? -10.670 7.438 14.963 1.00 36.35 235 GLY D C 1
ATOM 14420 O O . GLY D 1 235 ? -11.796 7.914 14.838 1.00 36.83 235 GLY D O 1
ATOM 14421 N N . GLU D 1 236 ? -10.427 6.133 14.927 1.00 36.11 236 GLU D N 1
ATOM 14422 C CA . GLU D 1 236 ? -11.503 5.168 14.720 1.00 36.10 236 GLU D CA 1
ATOM 14423 C C . GLU D 1 236 ? -11.417 4.000 15.709 1.00 32.71 236 GLU D C 1
ATOM 14424 O O . GLU D 1 236 ? -10.570 3.124 15.569 1.00 31.57 236 GLU D O 1
ATOM 14430 N N . TYR D 1 237 ? -12.306 3.991 16.700 1.00 30.43 237 TYR D N 1
ATOM 14431 C CA . TYR D 1 237 ? -12.329 2.932 17.710 1.00 27.88 237 TYR D CA 1
ATOM 14432 C C . TYR D 1 237 ? -12.453 1.514 17.172 1.00 27.09 237 TYR D C 1
ATOM 14433 O O . TYR D 1 237 ? -13.031 1.272 16.112 1.00 26.71 237 TYR D O 1
ATOM 14442 N N . THR D 1 238 ? -11.891 0.587 17.939 1.00 25.92 238 THR D N 1
ATOM 14443 C CA . THR D 1 238 ? -11.984 -0.841 17.681 1.00 25.03 238 THR D CA 1
ATOM 14444 C C . THR D 1 238 ? -12.688 -1.167 18.992 1.00 23.73 238 THR D C 1
ATOM 14445 O O . THR D 1 238 ? -12.714 -0.332 19.894 1.00 24.70 238 THR D O 1
ATOM 14449 N N . PRO D 1 239 ? -13.278 -2.356 19.126 1.00 23.69 239 PRO D N 1
ATOM 14450 C CA . PRO D 1 239 ? -13.940 -2.596 20.412 1.00 23.63 239 PRO D CA 1
ATOM 14451 C C . PRO D 1 239 ? -13.033 -2.524 21.648 1.00 23.43 239 PRO D C 1
ATOM 14452 O O . PRO D 1 239 ? -13.513 -2.446 22.776 1.00 21.99 239 PRO D O 1
ATOM 14456 N N . HIS D 1 240 ? -11.720 -2.526 21.441 1.00 23.60 240 HIS D N 1
ATOM 14457 C CA . HIS D 1 240 ? -10.798 -2.468 22.568 1.00 22.55 240 HIS D CA 1
ATOM 14458 C C . HIS D 1 240 ? -10.023 -1.159 22.704 1.00 24.92 240 HIS D C 1
ATOM 14459 O O . HIS D 1 240 ? -9.803 -0.685 23.816 1.00 25.72 240 HIS D O 1
ATOM 14466 N N . LEU D 1 241 ? -9.608 -0.575 21.584 1.00 24.62 241 LEU D N 1
ATOM 14467 C CA . LEU D 1 241 ? -8.835 0.656 21.640 1.00 25.28 241 LEU D CA 1
ATOM 14468 C C . LEU D 1 241 ? -8.958 1.551 20.409 1.00 25.69 241 LEU D C 1
ATOM 14469 O O . LEU D 1 241 ? -9.674 1.228 19.456 1.00 25.14 241 LEU D O 1
ATOM 14474 N N . ILE D 1 242 ? -8.251 2.680 20.444 1.00 25.00 242 ILE D N 1
ATOM 14475 C CA . ILE D 1 242 ? -8.251 3.641 19.343 1.00 24.58 242 ILE D CA 1
ATOM 14476 C C . ILE D 1 242 ? -6.915 4.355 19.233 1.00 25.88 242 ILE D C 1
ATOM 14477 O O . ILE D 1 242 ? -6.293 4.676 20.242 1.00 27.54 242 ILE D O 1
ATOM 14482 N N . TYR D 1 243 ? -6.459 4.587 18.008 1.00 27.39 243 TYR D N 1
ATOM 14483 C CA . TYR D 1 243 ? -5.210 5.312 17.813 1.00 27.89 243 TYR D CA 1
ATOM 14484 C C . TYR D 1 243 ? -5.536 6.646 17.164 1.00 28.43 243 TYR D C 1
ATOM 14485 O O . TYR D 1 243 ? -6.497 6.766 16.393 1.00 25.64 243 TYR D O 1
ATOM 14494 N N . GLN D 1 244 ? -4.739 7.653 17.496 1.00 27.45 244 GLN D N 1
ATOM 14495 C CA . GLN D 1 244 ? -4.945 8.988 16.963 1.00 28.52 244 GLN D CA 1
ATOM 14496 C C . GLN D 1 244 ? -3.600 9.668 16.825 1.00 30.27 244 GLN D C 1
ATOM 14497 O O . GLN D 1 244 ? -2.729 9.526 17.686 1.00 31.75 244 GLN D O 1
ATOM 14503 N N . GLU D 1 245 ? -3.429 10.404 15.739 1.00 31.48 245 GLU D N 1
ATOM 14504 C CA . GLU D 1 245 ? -2.185 11.114 15.520 1.00 32.84 245 GLU D CA 1
ATOM 14505 C C . GLU D 1 245 ? -2.167 12.296 16.473 1.00 31.81 245 GLU D C 1
ATOM 14506 O O . GLU D 1 245 ? -3.139 13.048 16.556 1.00 32.36 245 GLU D O 1
ATOM 14512 N N . ILE D 1 246 ? -1.080 12.450 17.216 1.00 31.64 246 ILE D N 1
ATOM 14513 C CA . ILE D 1 246 ? -0.979 13.577 18.127 1.00 32.71 246 ILE D CA 1
ATOM 14514 C C . ILE D 1 246 ? -0.129 14.639 17.448 1.00 33.44 246 ILE D C 1
ATOM 14515 O O . ILE D 1 246 ? 0.923 14.345 16.882 1.00 33.97 246 ILE D O 1
ATOM 14520 N N . MET D 1 247 ? -0.601 15.875 17.501 1.00 34.92 247 MET D N 1
ATOM 14521 C CA . MET D 1 247 ? 0.095 16.990 16.880 1.00 38.76 247 MET D CA 1
ATOM 14522 C C . MET D 1 247 ? 1.091 17.613 17.857 1.00 39.03 247 MET D C 1
ATOM 14523 O O . MET D 1 247 ? 1.008 17.383 19.061 1.00 39.47 247 MET D O 1
ATOM 14528 N N . PRO D 1 248 ? 2.053 18.404 17.353 1.00 39.85 248 PRO D N 1
ATOM 14529 C CA . PRO D 1 248 ? 3.028 19.016 18.260 1.00 39.18 248 PRO D CA 1
ATOM 14530 C C . PRO D 1 248 ? 2.395 19.846 19.373 1.00 39.19 248 PRO D C 1
ATOM 14531 O O . PRO D 1 248 ? 1.256 20.302 19.254 1.00 37.91 248 PRO D O 1
ATOM 14535 N N . SER D 1 249 ? 3.145 20.019 20.459 1.00 38.46 249 SER D N 1
ATOM 14536 C CA . SER D 1 249 ? 2.685 20.783 21.611 1.00 39.19 249 SER D CA 1
ATOM 14537 C C . SER D 1 249 ? 2.333 22.221 21.246 1.00 39.42 249 SER D C 1
ATOM 14538 O O . SER D 1 249 ? 1.489 22.841 21.892 1.00 38.49 249 SER D O 1
ATOM 14541 N N . GLU D 1 250 ? 2.984 22.745 20.211 1.00 40.41 250 GLU D N 1
ATOM 14542 C CA . GLU D 1 250 ? 2.730 24.107 19.749 1.00 41.23 250 GLU D CA 1
ATOM 14543 C C . GLU D 1 250 ? 1.241 24.401 19.633 1.00 39.28 250 GLU D C 1
ATOM 14544 O O . GLU D 1 250 ? 0.769 25.443 20.080 1.00 38.46 250 GLU D O 1
ATOM 14550 N N . TYR D 1 251 ? 0.506 23.476 19.026 1.00 38.43 251 TYR D N 1
ATOM 14551 C CA . TYR D 1 251 ? -0.930 23.636 18.837 1.00 37.63 251 TYR D CA 1
ATOM 14552 C C . TYR D 1 251 ? -1.662 23.936 20.133 1.00 36.23 251 TYR D C 1
ATOM 14553 O O . TYR D 1 251 ? -2.452 24.873 20.194 1.00 36.50 251 TYR D O 1
ATOM 14562 N N . MET D 1 252 ? -1.406 23.142 21.168 1.00 35.32 252 MET D N 1
ATOM 14563 C CA . MET D 1 252 ? -2.058 23.358 22.456 1.00 33.58 252 MET D CA 1
ATOM 14564 C C . MET D 1 252 ? -1.604 24.686 23.056 1.00 32.16 252 MET D C 1
ATOM 14565 O O . MET D 1 252 ? -2.423 25.487 23.507 1.00 30.95 252 MET D O 1
ATOM 14570 N N . LEU D 1 253 ? -0.295 24.915 23.063 1.00 29.56 253 LEU D N 1
ATOM 14571 C CA . LEU D 1 253 ? 0.251 26.150 23.607 1.00 30.93 253 LEU D CA 1
ATOM 14572 C C . LEU D 1 253 ? -0.351 27.367 22.903 1.00 32.18 253 LEU D C 1
ATOM 14573 O O . LEU D 1 253 ? -0.832 28.299 23.553 1.00 32.62 253 LEU D O 1
ATOM 14578 N N . ASN D 1 254 ? -0.340 27.351 21.573 1.00 32.38 254 ASN D N 1
ATOM 14579 C CA . ASN D 1 254 ? -0.890 28.461 20.819 1.00 33.98 254 ASN D CA 1
ATOM 14580 C C . ASN D 1 254 ? -2.373 28.603 21.125 1.00 33.55 254 ASN D C 1
ATOM 14581 O O . ASN D 1 254 ? -2.921 29.702 21.082 1.00 33.60 254 ASN D O 1
ATOM 14586 N N . GLU D 1 255 ? -3.019 27.492 21.455 1.00 34.62 255 GLU D N 1
ATOM 14587 C CA . GLU D 1 255 ? -4.434 27.532 21.798 1.00 36.59 255 GLU D CA 1
ATOM 14588 C C . GLU D 1 255 ? -4.607 28.217 23.149 1.00 36.90 255 GLU D C 1
ATOM 14589 O O . GLU D 1 255 ? -5.528 29.014 23.331 1.00 35.85 255 GLU D O 1
ATOM 14595 N N . PHE D 1 256 ? -3.724 27.900 24.097 1.00 37.68 256 PHE D N 1
ATOM 14596 C CA . PHE D 1 256 ? -3.774 28.519 25.424 1.00 38.68 256 PHE D CA 1
ATOM 14597 C C . PHE D 1 256 ? -3.611 30.011 25.173 1.00 40.03 256 PHE D C 1
ATOM 14598 O O . PHE D 1 256 ? -4.366 30.842 25.686 1.00 39.83 256 PHE D O 1
ATOM 14606 N N . LYS D 1 257 ? -2.604 30.320 24.360 1.00 40.96 257 LYS D N 1
ATOM 14607 C CA . LYS D 1 257 ? -2.255 31.684 23.992 1.00 42.13 257 LYS D CA 1
ATOM 14608 C C . LYS D 1 257 ? -3.410 32.414 23.302 1.00 40.90 257 LYS D C 1
ATOM 14609 O O . LYS D 1 257 ? -3.706 33.559 23.629 1.00 41.21 257 LYS D O 1
ATOM 14615 N N . THR D 1 258 ? -4.067 31.750 22.359 1.00 40.91 258 THR D N 1
ATOM 14616 C CA . THR D 1 258 ? -5.185 32.361 21.647 1.00 41.47 258 THR D CA 1
ATOM 14617 C C . THR D 1 258 ? -6.298 32.773 22.605 1.00 41.69 258 THR D C 1
ATOM 14618 O O . THR D 1 258 ? -6.610 33.956 22.733 1.00 42.53 258 THR D O 1
ATOM 14622 N N . VAL D 1 259 ? -6.893 31.794 23.278 1.00 41.51 259 VAL D N 1
ATOM 14623 C CA . VAL D 1 259 ? -7.979 32.064 24.217 1.00 41.71 259 VAL D CA 1
ATOM 14624 C C . VAL D 1 259 ? -7.590 33.046 25.322 1.00 42.53 259 VAL D C 1
ATOM 14625 O O . VAL D 1 259 ? -8.408 33.854 25.764 1.00 41.92 259 VAL D O 1
ATOM 14629 N N . ARG D 1 260 ? -6.347 32.981 25.779 1.00 44.00 260 ARG D N 1
ATOM 14630 C CA . ARG D 1 260 ? -5.922 33.904 26.818 1.00 45.93 260 ARG D CA 1
ATOM 14631 C C . ARG D 1 260 ? -6.055 35.305 26.234 1.00 46.76 260 ARG D C 1
ATOM 14632 O O . ARG D 1 260 ? -6.385 36.260 26.939 1.00 46.50 260 ARG D O 1
ATOM 14640 N N . GLU D 1 261 ? -5.802 35.407 24.931 1.00 47.93 261 GLU D N 1
ATOM 14641 C CA . GLU D 1 261 ? -5.877 36.677 24.220 1.00 49.52 261 GLU D CA 1
ATOM 14642 C C . GLU D 1 261 ? -7.326 37.102 23.994 1.00 48.88 261 GLU D C 1
ATOM 14643 O O . GLU D 1 261 ? -7.635 38.294 23.959 1.00 49.16 261 GLU D O 1
ATOM 14649 N N . ILE D 1 262 ? -8.208 36.120 23.838 1.00 47.34 262 ILE D N 1
ATOM 14650 C CA . ILE D 1 262 ? -9.624 36.384 23.630 1.00 46.96 262 ILE D CA 1
ATOM 14651 C C . ILE D 1 262 ? -10.217 36.972 24.908 1.00 47.70 262 ILE D C 1
ATOM 14652 O O . ILE D 1 262 ? -11.304 37.553 24.892 1.00 47.70 262 ILE D O 1
ATOM 14657 N N . ILE D 1 263 ? -9.498 36.818 26.017 1.00 47.45 263 ILE D N 1
ATOM 14658 C CA . ILE D 1 263 ? -9.973 37.340 27.293 1.00 48.39 263 ILE D CA 1
ATOM 14659 C C . ILE D 1 263 ? -9.427 38.741 27.561 1.00 48.23 263 ILE D C 1
ATOM 14660 O O . ILE D 1 263 ? -10.170 39.643 27.949 1.00 47.48 263 ILE D O 1
ATOM 14665 N N . LYS D 1 264 ? -8.129 38.930 27.356 1.00 47.77 264 LYS D N 1
ATOM 14666 C CA . LYS D 1 264 ? -7.546 40.241 27.578 1.00 47.70 264 LYS D CA 1
ATOM 14667 C C . LYS D 1 264 ? -8.216 41.245 26.655 1.00 46.67 264 LYS D C 1
ATOM 14668 O O . LYS D 1 264 ? -8.142 42.447 26.878 1.00 47.18 264 LYS D O 1
ATOM 14674 N N . ASN D 1 265 ? -8.875 40.738 25.618 1.00 46.42 265 ASN D N 1
ATOM 14675 C CA . ASN D 1 265 ? -9.584 41.578 24.657 1.00 45.87 265 ASN D CA 1
ATOM 14676 C C . ASN D 1 265 ? -11.079 41.528 24.941 1.00 43.13 265 ASN D C 1
ATOM 14677 O O . ASN D 1 265 ? -11.888 41.907 24.097 1.00 40.95 265 ASN D O 1
ATOM 14682 N N . SER D 1 266 ? -11.439 41.063 26.134 1.00 42.18 266 SER D N 1
ATOM 14683 C CA . SER D 1 266 ? -12.844 40.936 26.513 1.00 41.05 266 SER D CA 1
ATOM 14684 C C . SER D 1 266 ? -13.321 41.987 27.506 1.00 41.05 266 SER D C 1
ATOM 14685 O O . SER D 1 266 ? -12.606 42.942 27.809 1.00 40.94 266 SER D O 1
ATOM 14688 N N . HIS D 1 267 ? -14.539 41.795 28.005 1.00 41.41 267 HIS D N 1
ATOM 14689 C CA . HIS D 1 267 ? -15.141 42.702 28.974 1.00 41.83 267 HIS D CA 1
ATOM 14690 C C . HIS D 1 267 ? -14.730 42.321 30.389 1.00 40.99 267 HIS D C 1
ATOM 14691 O O . HIS D 1 267 ? -15.063 43.005 31.355 1.00 42.18 267 HIS D O 1
ATOM 14698 N N . PHE D 1 268 ? -14.013 41.209 30.492 1.00 39.12 268 PHE D N 1
ATOM 14699 C CA . PHE D 1 268 ? -13.489 40.713 31.759 1.00 36.80 268 PHE D CA 1
ATOM 14700 C C . PHE D 1 268 ? -12.055 40.333 31.415 1.00 38.30 268 PHE D C 1
ATOM 14701 O O . PHE D 1 268 ? -11.681 39.161 31.468 1.00 37.56 268 PHE D O 1
ATOM 14709 N N . PRO D 1 269 ? -11.235 41.332 31.048 1.00 38.62 269 PRO D N 1
ATOM 14710 C CA . PRO D 1 269 ? -9.827 41.167 30.667 1.00 40.07 269 PRO D CA 1
ATOM 14711 C C . PRO D 1 269 ? -8.893 40.557 31.704 1.00 40.38 269 PRO D C 1
ATOM 14712 O O . PRO D 1 269 ? -7.833 40.045 31.353 1.00 40.77 269 PRO D O 1
ATOM 14716 N N . ASN D 1 270 ? -9.284 40.604 32.971 1.00 41.85 270 ASN D N 1
ATOM 14717 C CA . ASN D 1 270 ? -8.439 40.072 34.035 1.00 42.92 270 ASN D CA 1
ATOM 14718 C C . ASN D 1 270 ? -8.912 38.756 34.645 1.00 42.25 270 ASN D C 1
ATOM 14719 O O . ASN D 1 270 ? -8.324 38.281 35.617 1.00 43.58 270 ASN D O 1
ATOM 14724 N N . LEU D 1 271 ? -9.968 38.168 34.090 1.00 40.14 271 LEU D N 1
ATOM 14725 C CA . LEU D 1 271 ? -10.463 36.899 34.612 1.00 38.23 271 LEU D CA 1
ATOM 14726 C C . LEU D 1 271 ? -9.385 35.825 34.559 1.00 37.01 271 LEU D C 1
ATOM 14727 O O . LEU D 1 271 ? -8.590 35.768 33.619 1.00 36.03 271 LEU D O 1
ATOM 14732 N N . PRO D 1 272 ? -9.322 34.974 35.593 1.00 36.28 272 PRO D N 1
ATOM 14733 C CA . PRO D 1 272 ? -8.308 33.921 35.573 1.00 34.27 272 PRO D CA 1
ATOM 14734 C C . PRO D 1 272 ? -8.764 32.867 34.564 1.00 32.00 272 PRO D C 1
ATOM 14735 O O . PRO D 1 272 ? -9.959 32.659 34.368 1.00 30.38 272 PRO D O 1
ATOM 14739 N N . PHE D 1 273 ? -7.811 32.217 33.914 1.00 29.67 273 PHE D N 1
ATOM 14740 C CA . PHE D 1 273 ? -8.132 31.224 32.902 1.00 28.41 273 PHE D CA 1
ATOM 14741 C C . PHE D 1 273 ? -7.653 29.829 33.306 1.00 26.99 273 PHE D C 1
ATOM 14742 O O . PHE D 1 273 ? -6.454 29.582 33.444 1.00 25.86 273 PHE D O 1
ATOM 14750 N N . HIS D 1 274 ? -8.608 28.922 33.486 1.00 25.95 274 HIS D N 1
ATOM 14751 C CA . HIS D 1 274 ? -8.315 27.554 33.899 1.00 27.86 274 HIS D CA 1
ATOM 14752 C C . HIS D 1 274 ? -8.541 26.486 32.833 1.00 27.04 274 HIS D C 1
ATOM 14753 O O . HIS D 1 274 ? -9.636 26.359 32.286 1.00 27.89 274 HIS D O 1
ATOM 14760 N N . ILE D 1 275 ? -7.499 25.721 32.538 1.00 26.71 275 ILE D N 1
ATOM 14761 C CA . ILE D 1 275 ? -7.621 24.628 31.582 1.00 26.31 275 ILE D CA 1
ATOM 14762 C C . ILE D 1 275 ? -8.021 23.452 32.479 1.00 25.98 275 ILE D C 1
ATOM 14763 O O . ILE D 1 275 ? -7.174 22.707 32.965 1.00 25.54 275 ILE D O 1
ATOM 14768 N N . THR D 1 276 ? -9.320 23.309 32.709 1.00 24.86 276 THR D N 1
ATOM 14769 C CA . THR D 1 276 ? -9.818 22.265 33.587 1.00 26.99 276 THR D CA 1
ATOM 14770 C C . THR D 1 276 ? -9.658 20.829 33.095 1.00 28.04 276 THR D C 1
ATOM 14771 O O . THR D 1 276 ? -10.192 19.903 33.716 1.00 28.11 276 THR D O 1
ATOM 14775 N N . GLU D 1 277 ? -8.904 20.628 32.013 1.00 28.99 277 GLU D N 1
ATOM 14776 C CA . GLU D 1 277 ? -8.713 19.276 31.478 1.00 29.37 277 GLU D CA 1
ATOM 14777 C C . GLU D 1 277 ? -7.893 19.233 30.185 1.00 29.56 277 GLU D C 1
ATOM 14778 O O . GLU D 1 277 ? -8.296 19.798 29.169 1.00 31.15 277 GLU D O 1
ATOM 14784 N N . TYR D 1 278 ? -6.740 18.566 30.228 1.00 28.94 278 TYR D N 1
ATOM 14785 C CA . TYR D 1 278 ? -5.881 18.451 29.051 1.00 26.49 278 TYR D CA 1
ATOM 14786 C C . TYR D 1 278 ? -5.076 17.153 29.036 1.00 26.58 278 TYR D C 1
ATOM 14787 O O . TYR D 1 278 ? -4.871 16.517 30.069 1.00 26.20 278 TYR D O 1
ATOM 14796 N N . ASN D 1 279 ? -4.627 16.780 27.843 1.00 25.99 279 ASN D N 1
ATOM 14797 C CA . ASN D 1 279 ? -3.827 15.582 27.617 1.00 26.05 279 ASN D CA 1
ATOM 14798 C C . ASN D 1 279 ? -3.659 15.462 26.103 1.00 25.04 279 ASN D C 1
ATOM 14799 O O . ASN D 1 279 ? -4.324 16.178 25.349 1.00 22.15 279 ASN D O 1
ATOM 14804 N N . THR D 1 280 ? -2.759 14.585 25.663 1.00 24.53 280 THR D N 1
ATOM 14805 C CA . THR D 1 280 ? -2.536 14.392 24.237 1.00 25.04 280 THR D CA 1
ATOM 14806 C C . THR D 1 280 ? -3.827 13.920 23.580 1.00 25.68 280 THR D C 1
ATOM 14807 O O . THR D 1 280 ? -4.406 14.627 22.758 1.00 25.09 280 THR D O 1
ATOM 14811 N N . SER D 1 281 ? -4.283 12.728 23.958 1.00 25.43 281 SER D N 1
ATOM 14812 C CA . SER D 1 281 ? -5.512 12.165 23.407 1.00 24.01 281 SER D CA 1
ATOM 14813 C C . SER D 1 281 ? -6.667 12.346 24.380 1.00 23.25 281 SER D C 1
ATOM 14814 O O . SER D 1 281 ? -6.473 12.262 25.591 1.00 23.88 281 SER D O 1
ATOM 14817 N N . TYR D 1 282 ? -7.864 12.592 23.851 1.00 22.50 282 TYR D N 1
ATOM 14818 C CA . TYR D 1 282 ? -9.046 12.766 24.686 1.00 22.56 282 TYR D CA 1
ATOM 14819 C C . TYR D 1 282 ? -9.817 11.451 24.796 1.00 22.50 282 TYR D C 1
ATOM 14820 O O . TYR D 1 282 ? -11.025 11.430 25.059 1.00 20.47 282 TYR D O 1
ATOM 14829 N N . SER D 1 283 ? -9.117 10.344 24.584 1.00 22.43 283 SER D N 1
ATOM 14830 C CA . SER D 1 283 ? -9.749 9.037 24.689 1.00 22.71 283 SER D CA 1
ATOM 14831 C C . SER D 1 283 ? -9.105 8.229 25.807 1.00 20.77 283 SER D C 1
ATOM 14832 O O . SER D 1 283 ? -7.883 8.229 25.958 1.00 21.17 283 SER D O 1
ATOM 14835 N N . PRO D 1 284 ? -9.924 7.541 26.619 1.00 21.73 284 PRO D N 1
ATOM 14836 C CA . PRO D 1 284 ? -9.427 6.726 27.728 1.00 21.00 284 PRO D CA 1
ATOM 14837 C C . PRO D 1 284 ? -8.911 5.362 27.287 1.00 22.02 284 PRO D C 1
ATOM 14838 O O . PRO D 1 284 ? -8.621 4.502 28.120 1.00 24.82 284 PRO D O 1
ATOM 14842 N N . GLN D 1 285 ? -8.797 5.157 25.978 1.00 22.33 285 GLN D N 1
ATOM 14843 C CA . GLN D 1 285 ? -8.305 3.883 25.464 1.00 22.34 285 GLN D CA 1
ATOM 14844 C C . GLN D 1 285 ? -7.275 4.083 24.370 1.00 21.80 285 GLN D C 1
ATOM 14845 O O . GLN D 1 285 ? -7.162 3.265 23.452 1.00 22.58 285 GLN D O 1
ATOM 14851 N N . ASN D 1 286 ? -6.530 5.184 24.461 1.00 22.74 286 ASN D N 1
ATOM 14852 C CA . ASN D 1 286 ? -5.490 5.471 23.481 1.00 22.03 286 ASN D CA 1
ATOM 14853 C C . ASN D 1 286 ? -4.130 5.131 24.097 1.00 21.41 286 ASN D C 1
ATOM 14854 O O . ASN D 1 286 ? -3.609 5.877 24.918 1.00 22.95 286 ASN D O 1
ATOM 14859 N N . PRO D 1 287 ? -3.544 3.991 23.703 1.00 21.88 287 PRO D N 1
ATOM 14860 C CA . PRO D 1 287 ? -2.244 3.516 24.192 1.00 20.31 287 PRO D CA 1
ATOM 14861 C C . PRO D 1 287 ? -1.133 4.567 24.304 1.00 20.41 287 PRO D C 1
ATOM 14862 O O . PRO D 1 287 ? -0.136 4.346 24.997 1.00 19.54 287 PRO D O 1
ATOM 14866 N N . VAL D 1 288 ? -1.295 5.696 23.622 1.00 20.39 288 VAL D N 1
ATOM 14867 C CA . VAL D 1 288 ? -0.286 6.753 23.651 1.00 21.97 288 VAL D CA 1
ATOM 14868 C C . VAL D 1 288 ? 0.000 7.260 25.068 1.00 22.48 288 VAL D C 1
ATOM 14869 O O . VAL D 1 288 ? 1.131 7.643 25.376 1.00 24.00 288 VAL D O 1
ATOM 14873 N N . HIS D 1 289 ? -1.018 7.236 25.926 1.00 22.26 289 HIS D N 1
ATOM 14874 C CA . HIS D 1 289 ? -0.884 7.699 27.311 1.00 22.21 289 HIS D CA 1
ATOM 14875 C C . HIS D 1 289 ? 0.084 6.897 28.190 1.00 21.88 289 HIS D C 1
ATOM 14876 O O . HIS D 1 289 ? 0.609 7.428 29.180 1.00 19.79 289 HIS D O 1
ATOM 14883 N N . ASP D 1 290 ? 0.301 5.627 27.852 1.00 19.68 290 ASP D N 1
ATOM 14884 C CA . ASP D 1 290 ? 1.180 4.769 28.647 1.00 20.93 290 ASP D CA 1
ATOM 14885 C C . ASP D 1 290 ? 2.622 4.790 28.162 1.00 21.89 290 ASP D C 1
ATOM 14886 O O . ASP D 1 290 ? 3.478 4.091 28.711 1.00 23.35 290 ASP D O 1
ATOM 14891 N N . THR D 1 291 ? 2.907 5.591 27.147 1.00 20.46 291 THR D N 1
ATOM 14892 C CA . THR D 1 291 ? 4.249 5.596 26.591 1.00 20.06 291 THR D CA 1
ATOM 14893 C C . THR D 1 291 ? 5.202 6.685 27.040 1.00 19.28 291 THR D C 1
ATOM 14894 O O . THR D 1 291 ? 4.799 7.724 27.565 1.00 18.61 291 THR D O 1
ATOM 14898 N N . PRO D 1 292 ? 6.501 6.436 26.856 1.00 17.72 292 PRO D N 1
ATOM 14899 C CA . PRO D 1 292 ? 7.527 7.405 27.224 1.00 18.34 292 PRO D CA 1
ATOM 14900 C C . PRO D 1 292 ? 7.287 8.651 26.377 1.00 20.53 292 PRO D C 1
ATOM 14901 O O . PRO D 1 292 ? 7.535 9.779 26.814 1.00 20.32 292 PRO D O 1
ATOM 14905 N N . PHE D 1 293 ? 6.794 8.431 25.158 1.00 21.82 293 PHE D N 1
ATOM 14906 C CA . PHE D 1 293 ? 6.491 9.534 24.248 1.00 22.06 293 PHE D CA 1
ATOM 14907 C C . PHE D 1 293 ? 5.666 10.576 24.977 1.00 21.52 293 PHE D C 1
ATOM 14908 O O . PHE D 1 293 ? 6.049 11.738 25.078 1.00 23.65 293 PHE D O 1
ATOM 14916 N N . ASN D 1 294 ? 4.517 10.142 25.473 1.00 21.40 294 ASN D N 1
ATOM 14917 C CA . ASN D 1 294 ? 3.596 11.011 26.181 1.00 21.12 294 ASN D CA 1
ATOM 14918 C C . ASN D 1 294 ? 4.332 11.815 27.250 1.00 21.67 294 ASN D C 1
ATOM 14919 O O . ASN D 1 294 ? 4.102 13.015 27.405 1.00 20.92 294 ASN D O 1
ATOM 14924 N N . ALA D 1 295 ? 5.228 11.153 27.974 1.00 21.88 295 ALA D N 1
ATOM 14925 C CA . ALA D 1 295 ? 5.992 11.822 29.018 1.00 21.89 295 ALA D CA 1
ATOM 14926 C C . ALA D 1 295 ? 6.812 12.980 28.453 1.00 22.08 295 ALA D C 1
ATOM 14927 O O . ALA D 1 295 ? 6.796 14.084 29.004 1.00 21.14 295 ALA D O 1
ATOM 14929 N N . ALA D 1 296 ? 7.520 12.724 27.355 1.00 23.28 296 ALA D N 1
ATOM 14930 C CA . ALA D 1 296 ? 8.362 13.743 26.730 1.00 24.10 296 ALA D CA 1
ATOM 14931 C C . ALA D 1 296 ? 7.522 14.858 26.135 1.00 25.23 296 ALA D C 1
ATOM 14932 O O . ALA D 1 296 ? 7.856 16.035 26.250 1.00 26.86 296 ALA D O 1
ATOM 14934 N N . TYR D 1 297 ? 6.420 14.481 25.507 1.00 25.60 297 TYR D N 1
ATOM 14935 C CA . TYR D 1 297 ? 5.526 15.444 24.890 1.00 26.28 297 TYR D CA 1
ATOM 14936 C C . TYR D 1 297 ? 4.889 16.422 25.891 1.00 27.00 297 TYR D C 1
ATOM 14937 O O . TYR D 1 297 ? 4.756 17.615 25.593 1.00 25.68 297 TYR D O 1
ATOM 14946 N N . ILE D 1 298 ? 4.487 15.926 27.064 1.00 25.41 298 ILE D N 1
ATOM 14947 C CA . ILE D 1 298 ? 3.852 16.781 28.066 1.00 24.34 298 ILE D CA 1
ATOM 14948 C C . ILE D 1 298 ? 4.867 17.647 28.814 1.00 24.86 298 ILE D C 1
ATOM 14949 O O . ILE D 1 298 ? 4.516 18.672 29.390 1.00 23.88 298 ILE D O 1
ATOM 14954 N N . ALA D 1 299 ? 6.128 17.239 28.786 1.00 27.00 299 ALA D N 1
ATOM 14955 C CA . ALA D 1 299 ? 7.184 17.982 29.467 1.00 29.06 299 ALA D CA 1
ATOM 14956 C C . ALA D 1 299 ? 7.208 19.458 29.065 1.00 31.36 299 ALA D C 1
ATOM 14957 O O . ALA D 1 299 ? 7.337 20.346 29.910 1.00 31.36 299 ALA D O 1
ATOM 14959 N N . ARG D 1 300 ? 7.076 19.729 27.772 1.00 33.00 300 ARG D N 1
ATOM 14960 C CA . ARG D 1 300 ? 7.106 21.108 27.326 1.00 32.62 300 ARG D CA 1
ATOM 14961 C C . ARG D 1 300 ? 5.893 21.896 27.790 1.00 30.99 300 ARG D C 1
ATOM 14962 O O . ARG D 1 300 ? 5.992 23.095 28.045 1.00 30.61 300 ARG D O 1
ATOM 14970 N N . ILE D 1 301 ? 4.750 21.229 27.895 1.00 29.93 301 ILE D N 1
ATOM 14971 C CA . ILE D 1 301 ? 3.533 21.897 28.339 1.00 29.40 301 ILE D CA 1
ATOM 14972 C C . ILE D 1 301 ? 3.668 22.325 29.797 1.00 29.49 301 ILE D C 1
ATOM 14973 O O . ILE D 1 301 ? 3.120 23.346 30.203 1.00 30.55 301 ILE D O 1
ATOM 14978 N N . LEU D 1 302 ? 4.389 21.541 30.589 1.00 27.98 302 LEU D N 1
ATOM 14979 C CA . LEU D 1 302 ? 4.587 21.901 31.986 1.00 27.98 302 LEU D CA 1
ATOM 14980 C C . LEU D 1 302 ? 5.517 23.109 32.022 1.00 27.89 302 LEU D C 1
ATOM 14981 O O . LEU D 1 302 ? 5.349 24.012 32.837 1.00 26.17 302 LEU D O 1
ATOM 14986 N N . SER D 1 303 ? 6.491 23.112 31.115 1.00 28.38 303 SER D N 1
ATOM 14987 C CA . SER D 1 303 ? 7.478 24.181 31.014 1.00 29.42 303 SER D CA 1
ATOM 14988 C C . SER D 1 303 ? 6.932 25.518 30.525 1.00 29.99 303 SER D C 1
ATOM 14989 O O . SER D 1 303 ? 7.422 26.568 30.932 1.00 31.37 303 SER D O 1
ATOM 14992 N N . GLU D 1 304 ? 5.912 25.493 29.672 1.00 30.79 304 GLU D N 1
ATOM 14993 C CA . GLU D 1 304 ? 5.379 26.739 29.128 1.00 31.02 304 GLU D CA 1
ATOM 14994 C C . GLU D 1 304 ? 3.906 27.052 29.374 1.00 30.24 304 GLU D C 1
ATOM 14995 O O . GLU D 1 304 ? 3.517 28.221 29.390 1.00 30.21 304 GLU D O 1
ATOM 15001 N N . GLY D 1 305 ? 3.087 26.025 29.557 1.00 28.92 305 GLY D N 1
ATOM 15002 C CA . GLY D 1 305 ? 1.672 26.259 29.784 1.00 28.93 305 GLY D CA 1
ATOM 15003 C C . GLY D 1 305 ? 1.384 27.319 30.833 1.00 31.05 305 GLY D C 1
ATOM 15004 O O . GLY D 1 305 ? 0.395 28.051 30.727 1.00 31.49 305 GLY D O 1
ATOM 15005 N N . GLY D 1 306 ? 2.252 27.398 31.843 1.00 31.43 306 GLY D N 1
ATOM 15006 C CA . GLY D 1 306 ? 2.087 28.363 32.915 1.00 31.99 306 GLY D CA 1
ATOM 15007 C C . GLY D 1 306 ? 2.123 29.810 32.465 1.00 32.58 306 GLY D C 1
ATOM 15008 O O . GLY D 1 306 ? 1.542 30.681 33.113 1.00 33.49 306 GLY D O 1
ATOM 15009 N N . ASP D 1 307 ? 2.810 30.069 31.358 1.00 32.54 307 ASP D N 1
ATOM 15010 C CA . ASP D 1 307 ? 2.916 31.418 30.809 1.00 31.31 307 ASP D CA 1
ATOM 15011 C C . ASP D 1 307 ? 1.561 31.983 30.401 1.00 31.07 307 ASP D C 1
ATOM 15012 O O . ASP D 1 307 ? 1.346 33.188 30.474 1.00 31.80 307 ASP D O 1
ATOM 15017 N N . TYR D 1 308 ? 0.640 31.122 29.978 1.00 31.37 308 TYR D N 1
ATOM 15018 C CA . TYR D 1 308 ? -0.647 31.618 29.501 1.00 32.02 308 TYR D CA 1
ATOM 15019 C C . TYR D 1 308 ? -1.883 31.351 30.338 1.00 32.81 308 TYR D C 1
ATOM 15020 O O . TYR D 1 308 ? -2.889 32.040 30.177 1.00 32.92 308 TYR D O 1
ATOM 15029 N N . VAL D 1 309 ? -1.833 30.366 31.224 1.00 32.67 309 VAL D N 1
ATOM 15030 C CA . VAL D 1 309 ? -3.011 30.075 32.031 1.00 32.71 309 VAL D CA 1
ATOM 15031 C C . VAL D 1 309 ? -2.729 30.046 33.524 1.00 31.62 309 VAL D C 1
ATOM 15032 O O . VAL D 1 309 ? -1.581 29.880 33.948 1.00 31.09 309 VAL D O 1
ATOM 15036 N N . ASP D 1 310 ? -3.786 30.226 34.311 1.00 30.07 310 ASP D N 1
ATOM 15037 C CA . ASP D 1 310 ? -3.688 30.215 35.768 1.00 31.82 310 ASP D CA 1
ATOM 15038 C C . ASP D 1 310 ? -3.518 28.782 36.278 1.00 30.86 310 ASP D C 1
ATOM 15039 O O . ASP D 1 310 ? -3.085 28.555 37.409 1.00 30.69 310 ASP D O 1
ATOM 15044 N N . SER D 1 311 ? -3.857 27.822 35.424 1.00 29.71 311 SER D N 1
ATOM 15045 C CA . SER D 1 311 ? -3.720 26.410 35.750 1.00 28.72 311 SER D CA 1
ATOM 15046 C C . SER D 1 311 ? -4.168 25.542 34.582 1.00 28.72 311 SER D C 1
ATOM 15047 O O . SER D 1 311 ? -5.040 25.933 33.790 1.00 28.01 311 SER D O 1
ATOM 15050 N N . PHE D 1 312 ? -3.535 24.376 34.476 1.00 26.22 312 PHE D N 1
ATOM 15051 C CA . PHE D 1 312 ? -3.861 23.390 33.466 1.00 24.70 312 PHE D CA 1
ATOM 15052 C C . PHE D 1 312 ? -3.829 22.022 34.160 1.00 26.05 312 PHE D C 1
ATOM 15053 O O . PHE D 1 312 ? -2.785 21.564 34.644 1.00 23.42 312 PHE D O 1
ATOM 15061 N N . SER D 1 313 ? -5.009 21.407 34.225 1.00 24.97 313 SER D N 1
ATOM 15062 C CA . SER D 1 313 ? -5.236 20.123 34.886 1.00 23.79 313 SER D CA 1
ATOM 15063 C C . SER D 1 313 ? -5.094 18.876 34.013 1.00 22.94 313 SER D C 1
ATOM 15064 O O . SER D 1 313 ? -5.989 18.556 33.216 1.00 21.18 313 SER D O 1
ATOM 15067 N N . TYR D 1 314 ? -3.981 18.160 34.184 1.00 20.33 314 TYR D N 1
ATOM 15068 C CA . TYR D 1 314 ? -3.747 16.940 33.419 1.00 18.41 314 TYR D CA 1
ATOM 15069 C C . TYR D 1 314 ? -4.858 15.945 33.745 1.00 18.81 314 TYR D C 1
ATOM 15070 O O . TYR D 1 314 ? -5.191 15.718 34.906 1.00 19.15 314 TYR D O 1
ATOM 15079 N N . TRP D 1 315 ? -5.423 15.355 32.702 1.00 19.25 315 TRP D N 1
ATOM 15080 C CA . TRP D 1 315 ? -6.534 14.420 32.824 1.00 19.36 315 TRP D CA 1
ATOM 15081 C C . TRP D 1 315 ? -6.021 13.048 32.384 1.00 18.75 315 TRP D C 1
ATOM 15082 O O . TRP D 1 315 ? -5.803 12.829 31.191 1.00 19.74 315 TRP D O 1
ATOM 15093 N N . THR D 1 316 ? -5.837 12.114 33.323 1.00 18.90 316 THR D N 1
ATOM 15094 C CA . THR D 1 316 ? -6.117 12.286 34.758 1.00 17.06 316 THR D CA 1
ATOM 15095 C C . THR D 1 316 ? -4.959 11.782 35.644 1.00 17.08 316 THR D C 1
ATOM 15096 O O . THR D 1 316 ? -3.877 11.467 35.147 1.00 18.58 316 THR D O 1
ATOM 15100 N N . PHE D 1 317 ? -5.204 11.687 36.952 1.00 16.47 317 PHE D N 1
ATOM 15101 C CA . PHE D 1 317 ? -4.195 11.211 37.905 1.00 18.01 317 PHE D CA 1
ATOM 15102 C C . PHE D 1 317 ? -4.086 9.687 37.954 1.00 19.43 317 PHE D C 1
ATOM 15103 O O . PHE D 1 317 ? -3.024 9.138 38.254 1.00 17.14 317 PHE D O 1
ATOM 15111 N N . SER D 1 318 ? -5.182 9.002 37.644 1.00 20.43 318 SER D N 1
ATOM 15112 C CA . SER D 1 318 ? -5.184 7.548 37.710 1.00 20.02 318 SER D CA 1
ATOM 15113 C C . SER D 1 318 ? -5.992 6.878 36.623 1.00 19.41 318 SER D C 1
ATOM 15114 O O . SER D 1 318 ? -6.868 7.489 36.021 1.00 18.82 318 SER D O 1
ATOM 15117 N N . ASP D 1 319 ? -5.695 5.604 36.383 1.00 19.26 319 ASP D N 1
ATOM 15118 C CA . ASP D 1 319 ? -6.441 4.847 35.397 1.00 18.86 319 ASP D CA 1
ATOM 15119 C C . ASP D 1 319 ? -7.754 4.331 35.983 1.00 17.41 319 ASP D C 1
ATOM 15120 O O . ASP D 1 319 ? -8.466 3.596 35.309 1.00 19.72 319 ASP D O 1
ATOM 15125 N N . VAL D 1 320 ? -8.060 4.674 37.235 1.00 15.97 320 VAL D N 1
ATOM 15126 C CA . VAL D 1 320 ? -9.338 4.252 37.820 1.00 17.21 320 VAL D CA 1
ATOM 15127 C C . VAL D 1 320 ? -10.295 5.120 37.020 1.00 17.26 320 VAL D C 1
ATOM 15128 O O . VAL D 1 320 ? -10.405 6.320 37.263 1.00 18.92 320 VAL D O 1
ATOM 15132 N N . PHE D 1 321 ? -10.959 4.504 36.049 1.00 16.94 321 PHE D N 1
ATOM 15133 C CA . PHE D 1 321 ? -11.836 5.222 35.130 1.00 18.47 321 PHE D CA 1
ATOM 15134 C C . PHE D 1 321 ? -12.897 4.257 34.620 1.00 17.82 321 PHE D C 1
ATOM 15135 O O . PHE D 1 321 ? -12.650 3.056 34.550 1.00 18.80 321 PHE D O 1
ATOM 15143 N N . GLU D 1 322 ? -14.068 4.767 34.251 1.00 19.76 322 GLU D N 1
ATOM 15144 C CA . GLU D 1 322 ? -15.130 3.890 33.735 1.00 20.17 322 GLU D CA 1
ATOM 15145 C C . GLU D 1 322 ? -15.963 4.507 32.606 1.00 20.85 322 GLU D C 1
ATOM 15146 O O . GLU D 1 322 ? -17.058 4.023 32.310 1.00 21.38 322 GLU D O 1
ATOM 15152 N N . GLU D 1 323 ? -15.470 5.567 31.979 1.00 19.40 323 GLU D N 1
ATOM 15153 C CA . GLU D 1 323 ? -16.238 6.185 30.907 1.00 20.14 323 GLU D CA 1
ATOM 15154 C C . GLU D 1 323 ? -16.546 5.188 29.793 1.00 20.13 323 GLU D C 1
ATOM 15155 O O . GLU D 1 323 ? -17.654 5.159 29.261 1.00 18.43 323 GLU D O 1
ATOM 15161 N N . ARG D 1 324 ? -15.562 4.365 29.449 1.00 20.55 324 ARG D N 1
ATOM 15162 C CA . ARG D 1 324 ? -15.755 3.356 28.423 1.00 21.02 324 ARG D CA 1
ATOM 15163 C C . ARG D 1 324 ? -15.676 1.951 29.033 1.00 20.21 324 ARG D C 1
ATOM 15164 O O . ARG D 1 324 ? -15.010 1.060 28.507 1.00 21.46 324 ARG D O 1
ATOM 15172 N N . ASP D 1 325 ? -16.379 1.776 30.151 1.00 20.91 325 ASP D N 1
ATOM 15173 C CA . ASP D 1 325 ? -16.459 0.507 30.880 1.00 20.77 325 ASP D CA 1
ATOM 15174 C C . ASP D 1 325 ? -15.186 0.231 31.669 1.00 21.59 325 ASP D C 1
ATOM 15175 O O . ASP D 1 325 ? -14.193 0.958 31.550 1.00 22.87 325 ASP D O 1
ATOM 15180 N N . VAL D 1 326 ? -15.220 -0.830 32.470 1.00 20.22 326 VAL D N 1
ATOM 15181 C CA . VAL D 1 326 ? -14.088 -1.213 33.299 1.00 19.85 326 VAL D CA 1
ATOM 15182 C C . VAL D 1 326 ? -12.858 -1.504 32.445 1.00 19.04 326 VAL D C 1
ATOM 15183 O O . VAL D 1 326 ? -12.952 -2.166 31.416 1.00 20.16 326 VAL D O 1
ATOM 15187 N N . PRO D 1 327 ? -11.689 -0.993 32.850 1.00 18.53 327 PRO D N 1
ATOM 15188 C CA . PRO D 1 327 ? -10.488 -1.262 32.056 1.00 17.58 327 PRO D CA 1
ATOM 15189 C C . PRO D 1 327 ? -10.318 -2.769 31.883 1.00 17.23 327 PRO D C 1
ATOM 15190 O O . PRO D 1 327 ? -10.721 -3.551 32.747 1.00 17.45 327 PRO D O 1
ATOM 15194 N N . ARG D 1 328 ? -9.716 -3.181 30.775 1.00 17.05 328 ARG D N 1
ATOM 15195 C CA . ARG D 1 328 ? -9.571 -4.601 30.505 1.00 18.42 328 ARG D CA 1
ATOM 15196 C C . ARG D 1 328 ? -8.155 -5.157 30.492 1.00 18.61 328 ARG D C 1
ATOM 15197 O O . ARG D 1 328 ? -7.948 -6.311 30.106 1.00 18.85 328 ARG D O 1
ATOM 15205 N N . SER D 1 329 ? -7.185 -4.352 30.925 1.00 17.77 329 SER D N 1
ATOM 15206 C CA . SER D 1 329 ? -5.798 -4.806 30.978 1.00 19.10 329 SER D CA 1
ATOM 15207 C C . SER D 1 329 ? -4.894 -3.831 31.742 1.00 19.05 329 SER D C 1
ATOM 15208 O O . SER D 1 329 ? -5.198 -2.635 31.850 1.00 16.48 329 SER D O 1
ATOM 15211 N N . GLN D 1 330 ? -3.792 -4.357 32.276 1.00 17.31 330 GLN D N 1
ATOM 15212 C CA . GLN D 1 330 ? -2.834 -3.560 33.036 1.00 17.39 330 GLN D CA 1
ATOM 15213 C C . GLN D 1 330 ? -2.544 -2.248 32.312 1.00 17.85 330 GLN D C 1
ATOM 15214 O O . GLN D 1 330 ? -2.517 -1.194 32.936 1.00 19.14 330 GLN D O 1
ATOM 15220 N N . PHE D 1 331 ? -2.315 -2.311 31.003 1.00 17.94 331 PHE D N 1
ATOM 15221 C CA . PHE D 1 331 ? -2.099 -1.101 30.216 1.00 17.97 331 PHE D CA 1
ATOM 15222 C C . PHE D 1 331 ? -3.127 -1.086 29.097 1.00 17.82 331 PHE D C 1
ATOM 15223 O O . PHE D 1 331 ? -3.203 -2.015 28.305 1.00 19.08 331 PHE D O 1
ATOM 15231 N N . HIS D 1 332 ? -3.929 -0.026 29.059 1.00 17.90 332 HIS D N 1
ATOM 15232 C CA . HIS D 1 332 ? -5.004 0.094 28.085 1.00 18.25 332 HIS D CA 1
ATOM 15233 C C . HIS D 1 332 ? -5.171 1.500 27.499 1.00 19.53 332 HIS D C 1
ATOM 15234 O O . HIS D 1 332 ? -6.208 1.800 26.901 1.00 18.34 332 HIS D O 1
ATOM 15241 N N . GLY D 1 333 ? -4.170 2.364 27.666 1.00 17.83 333 GLY D N 1
ATOM 15242 C CA . GLY D 1 333 ? -4.290 3.714 27.135 1.00 15.09 333 GLY D CA 1
ATOM 15243 C C . GLY D 1 333 ? -5.166 4.649 27.963 1.00 17.05 333 GLY D C 1
ATOM 15244 O O . GLY D 1 333 ? -5.747 5.604 27.431 1.00 15.89 333 GLY D O 1
ATOM 15245 N N . GLY D 1 334 ? -5.269 4.377 29.264 1.00 16.15 334 GLY D N 1
ATOM 15246 C CA . GLY D 1 334 ? -6.064 5.219 30.140 1.00 15.87 334 GLY D CA 1
ATOM 15247 C C . GLY D 1 334 ? -5.392 6.571 30.343 1.00 18.40 334 GLY D C 1
ATOM 15248 O O . GLY D 1 334 ? -4.202 6.724 30.075 1.00 19.10 334 GLY D O 1
ATOM 15249 N N . PHE D 1 335 ? -6.149 7.551 30.821 1.00 18.36 335 PHE D N 1
ATOM 15250 C CA . PHE D 1 335 ? -5.640 8.902 31.055 1.00 20.02 335 PHE D CA 1
ATOM 15251 C C . PHE D 1 335 ? -4.647 9.030 32.206 1.00 21.42 335 PHE D C 1
ATOM 15252 O O . PHE D 1 335 ? -3.785 9.912 32.203 1.00 22.40 335 PHE D O 1
ATOM 15260 N N . GLY D 1 336 ? -4.790 8.164 33.200 1.00 21.34 336 GLY D N 1
ATOM 15261 C CA . GLY D 1 336 ? -3.948 8.229 34.376 1.00 20.00 336 GLY D CA 1
ATOM 15262 C C . GLY D 1 336 ? -2.452 8.434 34.229 1.00 20.00 336 GLY D C 1
ATOM 15263 O O . GLY D 1 336 ? -1.821 7.944 33.292 1.00 20.64 336 GLY D O 1
ATOM 15264 N N . LEU D 1 337 ? -1.890 9.196 35.161 1.00 20.01 337 LEU D N 1
ATOM 15265 C CA . LEU D 1 337 ? -0.453 9.415 35.200 1.00 19.22 337 LEU D CA 1
ATOM 15266 C C . LEU D 1 337 ? 0.046 8.110 35.823 1.00 19.56 337 LEU D C 1
ATOM 15267 O O . LEU D 1 337 ? 1.212 7.723 35.676 1.00 23.20 337 LEU D O 1
ATOM 15272 N N . VAL D 1 338 ? -0.869 7.444 36.524 1.00 17.49 338 VAL D N 1
ATOM 15273 C CA . VAL D 1 338 ? -0.587 6.196 37.211 1.00 16.95 338 VAL D CA 1
ATOM 15274 C C . VAL D 1 338 ? -1.528 5.098 36.742 1.00 17.87 338 VAL D C 1
ATOM 15275 O O . VAL D 1 338 ? -2.750 5.275 36.743 1.00 17.83 338 VAL D O 1
ATOM 15279 N N . ALA D 1 339 ? -0.955 3.970 36.332 1.00 18.01 339 ALA D N 1
ATOM 15280 C CA . ALA D 1 339 ? -1.742 2.826 35.873 1.00 18.20 339 ALA D CA 1
ATOM 15281 C C . ALA D 1 339 ? -2.261 2.067 37.098 1.00 19.66 339 ALA D C 1
ATOM 15282 O O . ALA D 1 339 ? -1.855 2.353 38.223 1.00 21.60 339 ALA D O 1
ATOM 15284 N N . LEU D 1 340 ? -3.155 1.105 36.892 1.00 20.75 340 LEU D N 1
ATOM 15285 C CA . LEU D 1 340 ? -3.695 0.342 38.014 1.00 19.39 340 LEU D CA 1
ATOM 15286 C C . LEU D 1 340 ? -2.581 -0.382 38.775 1.00 20.22 340 LEU D C 1
ATOM 15287 O O . LEU D 1 340 ? -1.520 -0.671 38.217 1.00 20.46 340 LEU D O 1
ATOM 15292 N N . ASN D 1 341 ? -2.832 -0.662 40.054 1.00 21.17 341 ASN D N 1
ATOM 15293 C CA . ASN D 1 341 ? -1.858 -1.312 40.937 1.00 21.51 341 ASN D CA 1
ATOM 15294 C C . ASN D 1 341 ? -0.738 -0.318 41.234 1.00 21.94 341 ASN D C 1
ATOM 15295 O O . ASN D 1 341 ? 0.418 -0.692 41.438 1.00 21.39 341 ASN D O 1
ATOM 15300 N N . MET D 1 342 ? -1.108 0.959 41.248 1.00 20.76 342 MET D N 1
ATOM 15301 C CA . MET D 1 342 ? -0.184 2.045 41.511 1.00 21.37 342 MET D CA 1
ATOM 15302 C C . MET D 1 342 ? 1.139 1.923 40.772 1.00 20.92 342 MET D C 1
ATOM 15303 O O . MET D 1 342 ? 2.201 2.079 41.370 1.00 21.83 342 MET D O 1
ATOM 15308 N N . ILE D 1 343 ? 1.075 1.635 39.476 1.00 19.41 343 ILE D N 1
ATOM 15309 C CA . ILE D 1 343 ? 2.284 1.550 38.666 1.00 19.40 343 ILE D CA 1
ATOM 15310 C C . ILE D 1 343 ? 2.393 2.871 37.908 1.00 19.49 343 ILE D C 1
ATOM 15311 O O . ILE D 1 343 ? 1.665 3.112 36.943 1.00 20.12 343 ILE D O 1
ATOM 15316 N N . PRO D 1 344 ? 3.302 3.752 38.349 1.00 18.91 344 PRO D N 1
ATOM 15317 C CA . PRO D 1 344 ? 3.475 5.050 37.690 1.00 17.66 344 PRO D CA 1
ATOM 15318 C C . PRO D 1 344 ? 3.894 4.943 36.221 1.00 16.03 344 PRO D C 1
ATOM 15319 O O . PRO D 1 344 ? 4.762 4.138 35.866 1.00 16.98 344 PRO D O 1
ATOM 15323 N N . LYS D 1 345 ? 3.253 5.734 35.365 1.00 14.84 345 LYS D N 1
ATOM 15324 C CA . LYS D 1 345 ? 3.599 5.745 33.945 1.00 14.79 345 LYS D CA 1
ATOM 15325 C C . LYS D 1 345 ? 4.745 6.737 33.801 1.00 14.49 345 LYS D C 1
ATOM 15326 O O . LYS D 1 345 ? 5.080 7.447 34.754 1.00 13.52 345 LYS D O 1
ATOM 15332 N N . PRO D 1 346 ? 5.384 6.787 32.629 1.00 14.02 346 PRO D N 1
ATOM 15333 C CA . PRO D 1 346 ? 6.486 7.750 32.521 1.00 14.94 346 PRO D CA 1
ATOM 15334 C C . PRO D 1 346 ? 6.058 9.216 32.693 1.00 15.57 346 PRO D C 1
ATOM 15335 O O . PRO D 1 346 ? 6.808 10.036 33.228 1.00 14.78 346 PRO D O 1
ATOM 15339 N N . THR D 1 347 ? 4.842 9.539 32.276 1.00 15.87 347 THR D N 1
ATOM 15340 C CA . THR D 1 347 ? 4.347 10.900 32.417 1.00 16.45 347 THR D CA 1
ATOM 15341 C C . THR D 1 347 ? 4.291 11.306 33.898 1.00 18.79 347 THR D C 1
ATOM 15342 O O . THR D 1 347 ? 4.330 12.496 34.234 1.00 19.06 347 THR D O 1
ATOM 15346 N N . PHE D 1 348 ? 4.206 10.311 34.780 1.00 18.41 348 PHE D N 1
ATOM 15347 C CA . PHE D 1 348 ? 4.167 10.556 36.220 1.00 16.90 348 PHE D CA 1
ATOM 15348 C C . PHE D 1 348 ? 5.469 11.241 36.602 1.00 19.20 348 PHE D C 1
ATOM 15349 O O . PHE D 1 348 ? 5.476 12.230 37.328 1.00 20.51 348 PHE D O 1
ATOM 15357 N N . TYR D 1 349 ? 6.577 10.707 36.108 1.00 19.37 349 TYR D N 1
ATOM 15358 C CA . TYR D 1 349 ? 7.879 11.261 36.431 1.00 21.61 349 TYR D CA 1
ATOM 15359 C C . TYR D 1 349 ? 8.199 12.593 35.776 1.00 23.24 349 TYR D C 1
ATOM 15360 O O . TYR D 1 349 ? 9.183 13.242 36.130 1.00 24.66 349 TYR D O 1
ATOM 15369 N N . THR D 1 350 ? 7.368 13.011 34.826 1.00 25.28 350 THR D N 1
ATOM 15370 C CA . THR D 1 350 ? 7.576 14.295 34.167 1.00 23.64 350 THR D CA 1
ATOM 15371 C C . THR D 1 350 ? 7.114 15.324 35.187 1.00 22.38 350 THR D C 1
ATOM 15372 O O . THR D 1 350 ? 7.733 16.370 35.363 1.00 22.16 350 THR D O 1
ATOM 15376 N N . PHE D 1 351 ? 6.017 15.011 35.867 1.00 22.12 351 PHE D N 1
ATOM 15377 C CA . PHE D 1 351 ? 5.501 15.889 36.905 1.00 22.18 351 PHE D CA 1
ATOM 15378 C C . PHE D 1 351 ? 6.434 15.824 38.106 1.00 21.05 351 PHE D C 1
ATOM 15379 O O . PHE D 1 351 ? 6.780 16.845 38.685 1.00 22.33 351 PHE D O 1
ATOM 15387 N N . LYS D 1 352 ? 6.835 14.613 38.472 1.00 19.97 352 LYS D N 1
ATOM 15388 C CA . LYS D 1 352 ? 7.741 14.418 39.594 1.00 22.20 352 LYS D CA 1
ATOM 15389 C C . LYS D 1 352 ? 9.003 15.264 39.392 1.00 21.73 352 LYS D C 1
ATOM 15390 O O . LYS D 1 352 ? 9.442 15.961 40.304 1.00 22.59 352 LYS D O 1
ATOM 15396 N N . PHE D 1 353 ? 9.582 15.197 38.194 1.00 21.14 353 PHE D N 1
ATOM 15397 C CA . PHE D 1 353 ? 10.792 15.966 37.883 1.00 20.42 353 PHE D CA 1
ATOM 15398 C C . PHE D 1 353 ? 10.591 17.472 38.052 1.00 19.61 353 PHE D C 1
ATOM 15399 O O . PHE D 1 353 ? 11.482 18.162 38.519 1.00 19.38 353 PHE D O 1
ATOM 15407 N N . PHE D 1 354 ? 9.424 17.991 37.689 1.00 19.63 354 PHE D N 1
ATOM 15408 C CA . PHE D 1 354 ? 9.221 19.425 37.824 1.00 21.78 354 PHE D CA 1
ATOM 15409 C C . PHE D 1 354 ? 9.240 19.968 39.261 1.00 22.00 354 PHE D C 1
ATOM 15410 O O . PHE D 1 354 ? 9.404 21.179 39.462 1.00 19.64 354 PHE D O 1
ATOM 15418 N N . ASN D 1 355 ? 9.102 19.085 40.253 1.00 20.78 355 ASN D N 1
ATOM 15419 C CA . ASN D 1 355 ? 9.167 19.513 41.651 1.00 22.34 355 ASN D CA 1
ATOM 15420 C C . ASN D 1 355 ? 10.564 20.080 41.950 1.00 23.17 355 ASN D C 1
ATOM 15421 O O . ASN D 1 355 ? 10.749 20.805 42.917 1.00 24.39 355 ASN D O 1
ATOM 15426 N N . ALA D 1 356 ? 11.548 19.733 41.131 1.00 22.85 356 ALA D N 1
ATOM 15427 C CA . ALA D 1 356 ? 12.910 20.215 41.346 1.00 24.56 356 ALA D CA 1
ATOM 15428 C C . ALA D 1 356 ? 13.148 21.616 40.788 1.00 24.69 356 ALA D C 1
ATOM 15429 O O . ALA D 1 356 ? 14.202 22.209 41.014 1.00 25.04 356 ALA D O 1
ATOM 15431 N N . MET D 1 357 ? 12.172 22.150 40.070 1.00 24.50 357 MET D N 1
ATOM 15432 C CA . MET D 1 357 ? 12.324 23.470 39.485 1.00 25.82 357 MET D CA 1
ATOM 15433 C C . MET D 1 357 ? 12.185 24.598 40.499 1.00 27.10 357 MET D C 1
ATOM 15434 O O . MET D 1 357 ? 11.336 24.544 41.394 1.00 25.30 357 MET D O 1
ATOM 15439 N N . GLY D 1 358 ? 13.043 25.609 40.354 1.00 26.95 358 GLY D N 1
ATOM 15440 C CA . GLY D 1 358 ? 13.003 26.770 41.220 1.00 26.40 358 GLY D CA 1
ATOM 15441 C C . GLY D 1 358 ? 12.197 27.866 40.536 1.00 27.34 358 GLY D C 1
ATOM 15442 O O . GLY D 1 358 ? 11.749 27.703 39.400 1.00 27.01 358 GLY D O 1
ATOM 15443 N N . GLU D 1 359 ? 12.013 28.991 41.214 1.00 29.22 359 GLU D N 1
ATOM 15444 C CA . GLU D 1 359 ? 11.240 30.089 40.651 1.00 30.43 359 GLU D CA 1
ATOM 15445 C C . GLU D 1 359 ? 12.017 30.965 39.661 1.00 30.47 359 GLU D C 1
ATOM 15446 O O . GLU D 1 359 ? 11.421 31.675 38.853 1.00 29.90 359 GLU D O 1
ATOM 15452 N N . GLU D 1 360 ? 13.342 30.915 39.727 1.00 29.36 360 GLU D N 1
ATOM 15453 C CA . GLU D 1 360 ? 14.178 31.690 38.823 1.00 31.47 360 GLU D CA 1
ATOM 15454 C C . GLU D 1 360 ? 14.380 30.970 37.496 1.00 31.37 360 GLU D C 1
ATOM 15455 O O . GLU D 1 360 ? 15.050 29.942 37.443 1.00 30.19 360 GLU D O 1
ATOM 15461 N N . MET D 1 361 ? 13.811 31.503 36.421 1.00 32.23 361 MET D N 1
ATOM 15462 C CA . MET D 1 361 ? 13.983 30.870 35.120 1.00 33.51 361 MET D CA 1
ATOM 15463 C C . MET D 1 361 ? 15.161 31.495 34.381 1.00 32.09 361 MET D C 1
ATOM 15464 O O . MET D 1 361 ? 15.020 32.537 33.747 1.00 32.10 361 MET D O 1
ATOM 15469 N N . LEU D 1 362 ? 16.315 30.845 34.460 1.00 29.58 362 LEU D N 1
ATOM 15470 C CA . LEU D 1 362 ? 17.524 31.340 33.820 1.00 28.67 362 LEU D CA 1
ATOM 15471 C C . LEU D 1 362 ? 17.527 31.152 32.308 1.00 30.96 362 LEU D C 1
ATOM 15472 O O . LEU D 1 362 ? 17.891 32.064 31.560 1.00 29.83 362 LEU D O 1
ATOM 15477 N N . TYR D 1 363 ? 17.132 29.964 31.859 1.00 32.13 363 TYR D N 1
ATOM 15478 C CA . TYR D 1 363 ? 17.098 29.674 30.432 1.00 32.86 363 TYR D CA 1
ATOM 15479 C C . TYR D 1 363 ? 15.936 28.757 30.084 1.00 33.20 363 TYR D C 1
ATOM 15480 O O . TYR D 1 363 ? 15.436 28.023 30.931 1.00 34.12 363 TYR D O 1
ATOM 15489 N N . ARG D 1 364 ? 15.512 28.801 28.828 1.00 33.10 364 ARG D N 1
ATOM 15490 C CA . ARG D 1 364 ? 14.423 27.952 28.361 1.00 33.05 364 ARG D CA 1
ATOM 15491 C C . ARG D 1 364 ? 14.274 27.982 26.845 1.00 32.31 364 ARG D C 1
ATOM 15492 O O . ARG D 1 364 ? 14.356 29.040 26.228 1.00 31.76 364 ARG D O 1
ATOM 15500 N N . ASP D 1 365 ? 14.081 26.812 26.252 1.00 31.76 365 ASP D N 1
ATOM 15501 C CA . ASP D 1 365 ? 13.849 26.712 24.819 1.00 33.41 365 ASP D CA 1
ATOM 15502 C C . ASP D 1 365 ? 12.943 25.505 24.618 1.00 33.90 365 ASP D C 1
ATOM 15503 O O . ASP D 1 365 ? 12.794 24.690 25.529 1.00 34.81 365 ASP D O 1
ATOM 15508 N N . GLU D 1 366 ? 12.331 25.401 23.442 1.00 33.61 366 GLU D N 1
ATOM 15509 C CA . GLU D 1 366 ? 11.402 24.316 23.137 1.00 34.25 366 GLU D CA 1
ATOM 15510 C C . GLU D 1 366 ? 11.684 22.926 23.727 1.00 32.94 366 GLU D C 1
ATOM 15511 O O . GLU D 1 366 ? 10.773 22.100 23.797 1.00 31.35 366 GLU D O 1
ATOM 15517 N N . HIS D 1 367 ? 12.916 22.656 24.151 1.00 30.95 367 HIS D N 1
ATOM 15518 C CA . HIS D 1 367 ? 13.223 21.335 24.701 1.00 31.70 367 HIS D CA 1
ATOM 15519 C C . HIS D 1 367 ? 14.017 21.306 26.006 1.00 30.55 367 HIS D C 1
ATOM 15520 O O . HIS D 1 367 ? 14.449 20.243 26.448 1.00 28.06 367 HIS D O 1
ATOM 15527 N N . MET D 1 368 ? 14.197 22.462 26.634 1.00 30.68 368 MET D N 1
ATOM 15528 C CA . MET D 1 368 ? 14.960 22.519 27.872 1.00 30.06 368 MET D CA 1
ATOM 15529 C C . MET D 1 368 ? 14.503 23.650 28.778 1.00 29.52 368 MET D C 1
ATOM 15530 O O . MET D 1 368 ? 14.018 24.678 28.307 1.00 31.51 368 MET D O 1
ATOM 15535 N N . LEU D 1 369 ? 14.649 23.442 30.083 1.00 28.27 369 LEU D N 1
ATOM 15536 C CA . LEU D 1 369 ? 14.264 24.435 31.078 1.00 27.65 369 LEU D CA 1
ATOM 15537 C C . LEU D 1 369 ? 15.303 24.404 32.193 1.00 26.76 369 LEU D C 1
ATOM 15538 O O . LEU D 1 369 ? 15.576 23.353 32.767 1.00 26.24 369 LEU D O 1
ATOM 15543 N N . VAL D 1 370 ? 15.887 25.557 32.491 1.00 26.58 370 VAL D N 1
ATOM 15544 C CA . VAL D 1 370 ? 16.885 25.662 33.545 1.00 25.20 370 VAL D CA 1
ATOM 15545 C C . VAL D 1 370 ? 16.396 26.677 34.565 1.00 25.48 370 VAL D C 1
ATOM 15546 O O . VAL D 1 370 ? 15.959 27.772 34.204 1.00 24.92 370 VAL D O 1
ATOM 15550 N N . THR D 1 371 ? 16.455 26.298 35.840 1.00 25.24 371 THR D N 1
ATOM 15551 C CA . THR D 1 371 ? 16.011 27.159 36.928 1.00 23.81 371 THR D CA 1
ATOM 15552 C C . THR D 1 371 ? 16.947 27.088 38.125 1.00 24.19 371 THR D C 1
ATOM 15553 O O . THR D 1 371 ? 17.710 26.130 38.284 1.00 24.71 371 THR D O 1
ATOM 15557 N N . ARG D 1 372 ? 16.877 28.107 38.974 1.00 24.20 372 ARG D N 1
ATOM 15558 C CA . ARG D 1 372 ? 17.706 28.154 40.173 1.00 24.22 372 ARG D CA 1
ATOM 15559 C C . ARG D 1 372 ? 16.807 28.203 41.395 1.00 24.42 372 ARG D C 1
ATOM 15560 O O . ARG D 1 372 ? 15.792 28.901 41.392 1.00 25.93 372 ARG D O 1
ATOM 15568 N N . ARG D 1 373 ? 17.169 27.445 42.430 1.00 24.47 373 ARG D N 1
ATOM 15569 C CA . ARG D 1 373 ? 16.397 27.405 43.670 1.00 22.20 373 ARG D CA 1
ATOM 15570 C C . ARG D 1 373 ? 16.871 28.460 44.664 1.00 22.33 373 ARG D C 1
ATOM 15571 O O . ARG D 1 373 ? 17.929 29.064 44.482 1.00 20.90 373 ARG D O 1
ATOM 15579 N N . ASP D 1 374 ? 16.100 28.649 45.735 1.00 23.70 374 ASP D N 1
ATOM 15580 C CA . ASP D 1 374 ? 16.447 29.631 46.767 1.00 26.31 374 ASP D CA 1
ATOM 15581 C C . ASP D 1 374 ? 17.857 29.465 47.321 1.00 24.95 374 ASP D C 1
ATOM 15582 O O . ASP D 1 374 ? 18.535 30.457 47.583 1.00 26.34 374 ASP D O 1
ATOM 15587 N N . ASP D 1 375 ? 18.295 28.221 47.502 1.00 23.65 375 ASP D N 1
ATOM 15588 C CA . ASP D 1 375 ? 19.619 27.959 48.063 1.00 22.50 375 ASP D CA 1
ATOM 15589 C C . ASP D 1 375 ? 20.785 28.074 47.080 1.00 22.56 375 ASP D C 1
ATOM 15590 O O . ASP D 1 375 ? 21.916 27.755 47.431 1.00 21.41 375 ASP D O 1
ATOM 15595 N N . GLY D 1 376 ? 20.517 28.522 45.856 1.00 23.76 376 GLY D N 1
ATOM 15596 C CA . GLY D 1 376 ? 21.591 28.660 44.884 1.00 24.33 376 GLY D CA 1
ATOM 15597 C C . GLY D 1 376 ? 21.776 27.490 43.926 1.00 24.26 376 GLY D C 1
ATOM 15598 O O . GLY D 1 376 ? 22.320 27.658 42.835 1.00 24.87 376 GLY D O 1
ATOM 15599 N N . SER D 1 377 ? 21.332 26.304 44.326 1.00 24.57 377 SER D N 1
ATOM 15600 C CA . SER D 1 377 ? 21.444 25.122 43.479 1.00 24.16 377 SER D CA 1
ATOM 15601 C C . SER D 1 377 ? 20.667 25.329 42.180 1.00 24.00 377 SER D C 1
ATOM 15602 O O . SER D 1 377 ? 19.669 26.057 42.142 1.00 25.58 377 SER D O 1
ATOM 15605 N N . VAL D 1 378 ? 21.119 24.675 41.119 1.00 23.05 378 VAL D N 1
ATOM 15606 C CA . VAL D 1 378 ? 20.476 24.811 39.824 1.00 24.15 378 VAL D CA 1
ATOM 15607 C C . VAL D 1 378 ? 19.909 23.487 39.321 1.00 24.58 378 VAL D C 1
ATOM 15608 O O . VAL D 1 378 ? 20.490 22.425 39.544 1.00 25.45 378 VAL D O 1
ATOM 15612 N N . ALA D 1 379 ? 18.766 23.562 38.647 1.00 24.13 379 ALA D N 1
ATOM 15613 C CA . ALA D 1 379 ? 18.119 22.380 38.095 1.00 26.51 379 ALA D CA 1
ATOM 15614 C C . ALA D 1 379 ? 17.865 22.577 36.596 1.00 27.72 379 ALA D C 1
ATOM 15615 O O . ALA D 1 379 ? 17.607 23.691 36.139 1.00 27.87 379 ALA D O 1
ATOM 15617 N N . LEU D 1 380 ? 17.941 21.484 35.843 1.00 28.40 380 LEU D N 1
ATOM 15618 C CA . LEU D 1 380 ? 17.722 21.505 34.401 1.00 27.25 380 LEU D CA 1
ATOM 15619 C C . LEU D 1 380 ? 16.866 20.316 33.991 1.00 26.12 380 LEU D C 1
ATOM 15620 O O . LEU D 1 380 ? 17.013 19.220 34.523 1.00 26.89 380 LEU D O 1
ATOM 15625 N N . ILE D 1 381 ? 15.962 20.543 33.050 1.00 26.50 381 ILE D N 1
ATOM 15626 C CA . ILE D 1 381 ? 15.097 19.485 32.543 1.00 24.62 381 ILE D CA 1
ATOM 15627 C C . ILE D 1 381 ? 15.048 19.591 31.024 1.00 25.99 381 ILE D C 1
ATOM 15628 O O . ILE D 1 381 ? 14.679 20.628 30.474 1.00 26.10 381 ILE D O 1
ATOM 15633 N N . ALA D 1 382 ? 15.445 18.519 30.353 1.00 27.18 382 ALA D N 1
ATOM 15634 C CA . ALA D 1 382 ? 15.422 18.478 28.901 1.00 26.33 382 ALA D CA 1
ATOM 15635 C C . ALA D 1 382 ? 14.565 17.288 28.503 1.00 27.08 382 ALA D C 1
ATOM 15636 O O . ALA D 1 382 ? 14.454 16.310 29.251 1.00 25.49 382 ALA D O 1
ATOM 15638 N N . TRP D 1 383 ? 13.950 17.381 27.330 1.00 27.70 383 TRP D N 1
ATOM 15639 C CA . TRP D 1 383 ? 13.099 16.314 26.824 1.00 28.38 383 TRP D CA 1
ATOM 15640 C C . TRP D 1 383 ? 13.264 16.195 25.318 1.00 28.60 383 TRP D C 1
ATOM 15641 O O . TRP D 1 383 ? 13.542 17.179 24.637 1.00 28.42 383 TRP D O 1
ATOM 15652 N N . ASN D 1 384 ? 13.087 14.983 24.806 1.00 28.85 384 ASN D N 1
ATOM 15653 C CA . ASN D 1 384 ? 13.245 14.726 23.382 1.00 29.05 384 ASN D CA 1
ATOM 15654 C C . ASN D 1 384 ? 12.126 13.866 22.814 1.00 28.53 384 ASN D C 1
ATOM 15655 O O . ASN D 1 384 ? 12.320 12.680 22.578 1.00 29.76 384 ASN D O 1
ATOM 15660 N N . GLU D 1 385 ? 10.959 14.452 22.583 1.00 30.13 385 GLU D N 1
ATOM 15661 C CA . GLU D 1 385 ? 9.861 13.679 22.026 1.00 31.06 385 GLU D CA 1
ATOM 15662 C C . GLU D 1 385 ? 10.115 13.407 20.537 1.00 33.54 385 GLU D C 1
ATOM 15663 O O . GLU D 1 385 ? 10.430 14.322 19.770 1.00 31.41 385 GLU D O 1
ATOM 15669 N N . VAL D 1 386 ? 10.005 12.138 20.148 1.00 34.85 386 VAL D N 1
ATOM 15670 C CA . VAL D 1 386 ? 10.190 11.719 18.761 1.00 35.77 386 VAL D CA 1
ATOM 15671 C C . VAL D 1 386 ? 8.784 11.483 18.227 1.00 37.11 386 VAL D C 1
ATOM 15672 O O . VAL D 1 386 ? 8.206 10.419 18.437 1.00 37.98 386 VAL D O 1
ATOM 15676 N N . MET D 1 387 ? 8.243 12.487 17.540 1.00 39.62 387 MET D N 1
ATOM 15677 C CA . MET D 1 387 ? 6.885 12.428 17.011 1.00 42.15 387 MET D CA 1
ATOM 15678 C C . MET D 1 387 ? 6.668 11.729 15.672 1.00 44.57 387 MET D C 1
ATOM 15679 O O . MET D 1 387 ? 5.657 11.955 15.009 1.00 42.67 387 MET D O 1
ATOM 15684 N N . ASP D 1 388 ? 7.604 10.870 15.285 1.00 49.12 388 ASP D N 1
ATOM 15685 C CA . ASP D 1 388 ? 7.489 10.137 14.034 1.00 53.55 388 ASP D CA 1
ATOM 15686 C C . ASP D 1 388 ? 8.627 9.140 13.870 1.00 56.32 388 ASP D C 1
ATOM 15687 O O . ASP D 1 388 ? 9.733 9.349 14.374 1.00 57.26 388 ASP D O 1
ATOM 15692 N N . LYS D 1 389 ? 8.345 8.053 13.160 1.00 58.60 389 LYS D N 1
ATOM 15693 C CA . LYS D 1 389 ? 9.338 7.015 12.912 1.00 60.29 389 LYS D CA 1
ATOM 15694 C C . LYS D 1 389 ? 10.573 7.688 12.316 1.00 60.80 389 LYS D C 1
ATOM 15695 O O . LYS D 1 389 ? 10.465 8.490 11.390 1.00 59.88 389 LYS D O 1
ATOM 15701 N N . THR D 1 390 ? 11.746 7.370 12.851 1.00 62.01 390 THR D N 1
ATOM 15702 C CA . THR D 1 390 ? 12.975 7.974 12.356 1.00 63.44 390 THR D CA 1
ATOM 15703 C C . THR D 1 390 ? 14.182 7.105 12.673 1.00 64.71 390 THR D C 1
ATOM 15704 O O . THR D 1 390 ? 14.408 6.737 13.823 1.00 65.70 390 THR D O 1
ATOM 15708 N N . GLU D 1 391 ? 14.961 6.778 11.650 1.00 65.98 391 GLU D N 1
ATOM 15709 C CA . GLU D 1 391 ? 16.144 5.956 11.851 1.00 67.21 391 GLU D CA 1
ATOM 15710 C C . GLU D 1 391 ? 17.090 6.608 12.853 1.00 66.65 391 GLU D C 1
ATOM 15711 O O . GLU D 1 391 ? 18.008 5.961 13.359 1.00 66.96 391 GLU D O 1
ATOM 15717 N N . ASN D 1 392 ? 16.859 7.886 13.146 1.00 65.63 392 ASN D N 1
ATOM 15718 C CA . ASN D 1 392 ? 17.712 8.598 14.094 1.00 64.72 392 ASN D CA 1
ATOM 15719 C C . ASN D 1 392 ? 16.941 9.620 14.937 1.00 62.48 392 ASN D C 1
ATOM 15720 O O . ASN D 1 392 ? 16.607 10.708 14.461 1.00 61.24 392 ASN D O 1
ATOM 15725 N N . PRO D 1 393 ? 16.652 9.274 16.206 1.00 60.16 393 PRO D N 1
ATOM 15726 C CA . PRO D 1 393 ? 15.920 10.136 17.138 1.00 58.60 393 PRO D CA 1
ATOM 15727 C C . PRO D 1 393 ? 16.783 10.891 18.165 1.00 56.68 393 PRO D C 1
ATOM 15728 O O . PRO D 1 393 ? 16.353 11.904 18.719 1.00 56.12 393 PRO D O 1
ATOM 15732 N N . ASP D 1 394 ? 17.992 10.396 18.410 1.00 54.82 394 ASP D N 1
ATOM 15733 C CA . ASP D 1 394 ? 18.909 10.997 19.381 1.00 52.81 394 ASP D CA 1
ATOM 15734 C C . ASP D 1 394 ? 19.157 12.492 19.210 1.00 52.10 394 ASP D C 1
ATOM 15735 O O . ASP D 1 394 ? 19.046 13.031 18.109 1.00 53.10 394 ASP D O 1
ATOM 15740 N N . GLU D 1 395 ? 19.499 13.151 20.315 1.00 50.59 395 GLU D N 1
ATOM 15741 C CA . GLU D 1 395 ? 19.801 14.579 20.316 1.00 48.42 395 GLU D CA 1
ATOM 15742 C C . GLU D 1 395 ? 20.996 14.822 21.229 1.00 45.74 395 GLU D C 1
ATOM 15743 O O . GLU D 1 395 ? 21.137 14.174 22.261 1.00 45.89 395 GLU D O 1
ATOM 15749 N N . ASP D 1 396 ? 21.859 15.751 20.843 1.00 43.37 396 ASP D N 1
ATOM 15750 C CA . ASP D 1 396 ? 23.045 16.054 21.634 1.00 42.32 396 ASP D CA 1
ATOM 15751 C C . ASP D 1 396 ? 22.885 17.391 22.365 1.00 39.61 396 ASP D C 1
ATOM 15752 O O . ASP D 1 396 ? 22.265 18.323 21.852 1.00 37.73 396 ASP D O 1
ATOM 15757 N N . TYR D 1 397 ? 23.439 17.466 23.572 1.00 37.71 397 TYR D N 1
ATOM 15758 C CA . TYR D 1 397 ? 23.364 18.672 24.389 1.00 36.20 397 TYR D CA 1
ATOM 15759 C C . TYR D 1 397 ? 24.701 19.027 25.025 1.00 34.76 397 TYR D C 1
ATOM 15760 O O . TYR D 1 397 ? 25.520 18.161 25.319 1.00 34.37 397 TYR D O 1
ATOM 15769 N N . GLU D 1 398 ? 24.896 20.319 25.249 1.00 34.34 398 GLU D N 1
ATOM 15770 C CA . GLU D 1 398 ? 26.099 20.839 25.882 1.00 35.09 398 GLU D CA 1
ATOM 15771 C C . GLU D 1 398 ? 25.626 22.141 26.516 1.00 33.74 398 GLU D C 1
ATOM 15772 O O . GLU D 1 398 ? 25.326 23.108 25.819 1.00 33.01 398 GLU D O 1
ATOM 15778 N N . VAL D 1 399 ? 25.532 22.159 27.838 1.00 32.82 399 VAL D N 1
ATOM 15779 C CA . VAL D 1 399 ? 25.051 23.345 28.526 1.00 31.90 399 VAL D CA 1
ATOM 15780 C C . VAL D 1 399 ? 25.990 23.844 29.610 1.00 32.50 399 VAL D C 1
ATOM 15781 O O . VAL D 1 399 ? 26.376 23.093 30.508 1.00 31.57 399 VAL D O 1
ATOM 15785 N N . GLU D 1 400 ? 26.365 25.118 29.512 1.00 32.82 400 GLU D N 1
ATOM 15786 C CA . GLU D 1 400 ? 27.227 25.734 30.508 1.00 33.56 400 GLU D CA 1
ATOM 15787 C C . GLU D 1 400 ? 26.306 26.342 31.548 1.00 31.95 400 GLU D C 1
ATOM 15788 O O . GLU D 1 400 ? 25.561 27.277 31.257 1.00 32.80 400 GLU D O 1
ATOM 15794 N N . ILE D 1 401 ? 26.361 25.818 32.761 1.00 30.94 401 ILE D N 1
ATOM 15795 C CA . ILE D 1 401 ? 25.501 26.315 33.816 1.00 30.72 401 ILE D CA 1
ATOM 15796 C C . ILE D 1 401 ? 26.276 27.128 34.835 1.00 29.44 401 ILE D C 1
ATOM 15797 O O . ILE D 1 401 ? 27.274 26.664 35.387 1.00 29.08 401 ILE D O 1
ATOM 15802 N N . PRO D 1 402 ? 25.835 28.369 35.082 1.00 28.69 402 PRO D N 1
ATOM 15803 C CA . PRO D 1 402 ? 26.511 29.231 36.051 1.00 28.55 402 PRO D CA 1
ATOM 15804 C C . PRO D 1 402 ? 26.270 28.706 37.462 1.00 29.09 402 PRO D C 1
ATOM 15805 O O . PRO D 1 402 ? 25.138 28.400 37.842 1.00 30.16 402 PRO D O 1
ATOM 15809 N N . VAL D 1 403 ? 27.345 28.589 38.228 1.00 28.51 403 VAL D N 1
ATOM 15810 C CA . VAL D 1 403 ? 27.262 28.089 39.586 1.00 28.89 403 VAL D CA 1
ATOM 15811 C C . VAL D 1 403 ? 28.122 28.922 40.531 1.00 29.39 403 VAL D C 1
ATOM 15812 O O . VAL D 1 403 ? 29.315 29.133 40.287 1.00 28.42 403 VAL D O 1
ATOM 15816 N N . ARG D 1 404 ? 27.510 29.384 41.617 1.00 29.94 404 ARG D N 1
ATOM 15817 C CA . ARG D 1 404 ? 28.200 30.219 42.598 1.00 29.92 404 ARG D CA 1
ATOM 15818 C C . ARG D 1 404 ? 29.098 29.442 43.567 1.00 29.76 404 ARG D C 1
ATOM 15819 O O . ARG D 1 404 ? 29.305 29.859 44.707 1.00 29.93 404 ARG D O 1
ATOM 15827 N N . PHE D 1 405 ? 29.627 28.315 43.101 1.00 29.31 405 PHE D N 1
ATOM 15828 C CA . PHE D 1 405 ? 30.516 27.472 43.897 1.00 29.95 405 PHE D CA 1
ATOM 15829 C C . PHE D 1 405 ? 31.371 26.624 42.955 1.00 30.87 405 PHE D C 1
ATOM 15830 O O . PHE D 1 405 ? 31.008 26.412 41.799 1.00 30.29 405 PHE D O 1
ATOM 15838 N N . ARG D 1 406 ? 32.511 26.140 43.436 1.00 32.90 406 ARG D N 1
ATOM 15839 C CA . ARG D 1 406 ? 33.391 25.356 42.578 1.00 35.56 406 ARG D CA 1
ATOM 15840 C C . ARG D 1 406 ? 33.185 23.846 42.576 1.00 34.83 406 ARG D C 1
ATOM 15841 O O . ARG D 1 406 ? 33.323 23.202 41.537 1.00 33.74 406 ARG D O 1
ATOM 15849 N N . ASP D 1 407 ? 32.850 23.278 43.729 1.00 35.33 407 ASP D N 1
ATOM 15850 C CA . ASP D 1 407 ? 32.645 21.835 43.822 1.00 34.49 407 ASP D CA 1
ATOM 15851 C C . ASP D 1 407 ? 31.159 21.514 43.703 1.00 32.75 407 ASP D C 1
ATOM 15852 O O . ASP D 1 407 ? 30.349 22.003 44.488 1.00 34.42 407 ASP D O 1
ATOM 15857 N N . VAL D 1 408 ? 30.803 20.685 42.727 1.00 29.87 408 VAL D N 1
ATOM 15858 C CA . VAL D 1 408 ? 29.405 20.348 42.497 1.00 27.08 408 VAL D CA 1
ATOM 15859 C C . VAL D 1 408 ? 29.041 18.865 42.610 1.00 26.64 408 VAL D C 1
ATOM 15860 O O . VAL D 1 408 ? 29.739 17.991 42.088 1.00 25.97 408 VAL D O 1
ATOM 15864 N N . PHE D 1 409 ? 27.941 18.596 43.307 1.00 24.78 409 PHE D N 1
ATOM 15865 C CA . PHE D 1 409 ? 27.425 17.238 43.446 1.00 22.73 409 PHE D CA 1
ATOM 15866 C C . PHE D 1 409 ? 26.301 17.173 42.411 1.00 21.67 409 PHE D C 1
ATOM 15867 O O . PHE D 1 409 ? 25.434 18.049 42.366 1.00 19.55 409 PHE D O 1
ATOM 15875 N N . ILE D 1 410 ? 26.325 16.147 41.572 1.00 21.08 410 ILE D N 1
ATOM 15876 C CA . ILE D 1 410 ? 25.322 16.020 40.530 1.00 23.18 410 ILE D CA 1
ATOM 15877 C C . ILE D 1 410 ? 24.402 14.812 40.666 1.00 23.50 410 ILE D C 1
ATOM 15878 O O . ILE D 1 410 ? 24.861 13.674 40.793 1.00 25.23 410 ILE D O 1
ATOM 15883 N N . LYS D 1 411 ? 23.099 15.075 40.646 1.00 23.30 411 LYS D N 1
ATOM 15884 C CA . LYS D 1 411 ? 22.103 14.015 40.725 1.00 22.36 411 LYS D CA 1
ATOM 15885 C C . LYS D 1 411 ? 21.313 14.060 39.428 1.00 22.72 411 LYS D C 1
ATOM 15886 O O . LYS D 1 411 ? 20.654 15.052 39.121 1.00 20.85 411 LYS D O 1
ATOM 15892 N N . ARG D 1 412 ? 21.400 12.978 38.664 1.00 24.06 412 ARG D N 1
ATOM 15893 C CA . ARG D 1 412 ? 20.719 12.881 37.384 1.00 24.84 412 ARG D CA 1
ATOM 15894 C C . ARG D 1 412 ? 19.636 11.815 37.417 1.00 24.00 412 ARG D C 1
ATOM 15895 O O . ARG D 1 412 ? 19.829 10.740 37.988 1.00 24.18 412 ARG D O 1
ATOM 15903 N N . GLN D 1 413 ? 18.495 12.122 36.812 1.00 22.83 413 GLN D N 1
ATOM 15904 C CA . GLN D 1 413 ? 17.389 11.174 36.728 1.00 23.19 413 GLN D CA 1
ATOM 15905 C C . GLN D 1 413 ? 16.949 11.101 35.273 1.00 22.71 413 GLN D C 1
ATOM 15906 O O . GLN D 1 413 ? 16.774 12.119 34.604 1.00 20.07 413 GLN D O 1
ATOM 15912 N N . LEU D 1 414 ? 16.763 9.884 34.788 1.00 22.62 414 LEU D N 1
ATOM 15913 C CA . LEU D 1 414 ? 16.410 9.701 33.396 1.00 23.25 414 LEU D CA 1
ATOM 15914 C C . LEU D 1 414 ? 15.296 8.697 33.170 1.00 21.47 414 LEU D C 1
ATOM 15915 O O . LEU D 1 414 ? 15.300 7.617 33.751 1.00 22.14 414 LEU D O 1
ATOM 15920 N N . ILE D 1 415 ? 14.337 9.073 32.336 1.00 21.32 415 ILE D N 1
ATOM 15921 C CA . ILE D 1 415 ? 13.273 8.164 31.941 1.00 23.19 415 ILE D CA 1
ATOM 15922 C C . ILE D 1 415 ? 13.269 8.204 30.416 1.00 24.35 415 ILE D C 1
ATOM 15923 O O . ILE D 1 415 ? 13.372 9.277 29.818 1.00 23.66 415 ILE D O 1
ATOM 15928 N N . ASP D 1 416 ? 13.204 7.032 29.796 1.00 26.36 416 ASP D N 1
ATOM 15929 C CA . ASP D 1 416 ? 13.158 6.928 28.342 1.00 27.02 416 ASP D CA 1
ATOM 15930 C C . ASP D 1 416 ? 12.647 5.543 27.947 1.00 26.61 416 ASP D C 1
ATOM 15931 O O . ASP D 1 416 ? 12.027 4.857 28.760 1.00 28.43 416 ASP D O 1
ATOM 15936 N N . GLU D 1 417 ? 12.894 5.133 26.710 1.00 25.44 417 GLU D N 1
ATOM 15937 C CA . GLU D 1 417 ? 12.416 3.838 26.234 1.00 24.74 417 GLU D CA 1
ATOM 15938 C C . GLU D 1 417 ? 12.918 2.632 27.025 1.00 24.49 417 GLU D C 1
ATOM 15939 O O . GLU D 1 417 ? 12.286 1.581 27.022 1.00 23.33 417 GLU D O 1
ATOM 15945 N N . GLU D 1 418 ? 14.044 2.787 27.712 1.00 26.80 418 GLU D N 1
ATOM 15946 C CA . GLU D 1 418 ? 14.598 1.696 28.499 1.00 29.13 418 GLU D CA 1
ATOM 15947 C C . GLU D 1 418 ? 14.586 1.969 29.998 1.00 28.10 418 GLU D C 1
ATOM 15948 O O . GLU D 1 418 ? 15.043 1.135 30.775 1.00 30.92 418 GLU D O 1
ATOM 15954 N N . HIS D 1 419 ? 14.080 3.126 30.414 1.00 25.51 419 HIS D N 1
ATOM 15955 C CA . HIS D 1 419 ? 14.054 3.450 31.841 1.00 23.98 419 HIS D CA 1
ATOM 15956 C C . HIS D 1 419 ? 12.726 4.062 32.263 1.00 22.19 419 HIS D C 1
ATOM 15957 O O . HIS D 1 419 ? 12.282 5.045 31.679 1.00 23.77 419 HIS D O 1
ATOM 15964 N N . GLY D 1 420 ? 12.099 3.483 33.283 1.00 21.09 420 GLY D N 1
ATOM 15965 C CA . GLY D 1 420 ? 10.819 3.997 33.740 1.00 21.93 420 GLY D CA 1
ATOM 15966 C C . GLY D 1 420 ? 9.746 3.785 32.688 1.00 22.42 420 GLY D C 1
ATOM 15967 O O . GLY D 1 420 ? 8.845 4.606 32.523 1.00 21.82 420 GLY D O 1
ATOM 15968 N N . ASN D 1 421 ? 9.850 2.663 31.984 1.00 21.53 421 ASN D N 1
ATOM 15969 C CA . ASN D 1 421 ? 8.921 2.304 30.924 1.00 21.72 421 ASN D CA 1
ATOM 15970 C C . ASN D 1 421 ? 8.220 0.977 31.257 1.00 21.68 421 ASN D C 1
ATOM 15971 O O . ASN D 1 421 ? 8.539 -0.061 30.692 1.00 19.21 421 ASN D O 1
ATOM 15976 N N . PRO D 1 422 ? 7.256 0.997 32.191 1.00 22.55 422 PRO D N 1
ATOM 15977 C CA . PRO D 1 422 ? 6.571 -0.255 32.525 1.00 22.63 422 PRO D CA 1
ATOM 15978 C C . PRO D 1 422 ? 5.825 -0.829 31.323 1.00 22.22 422 PRO D C 1
ATOM 15979 O O . PRO D 1 422 ? 5.648 -2.041 31.213 1.00 23.62 422 PRO D O 1
ATOM 15983 N N . TRP D 1 423 ? 5.393 0.051 30.426 1.00 22.36 423 TRP D N 1
ATOM 15984 C CA . TRP D 1 423 ? 4.685 -0.353 29.216 1.00 21.55 423 TRP D CA 1
ATOM 15985 C C . TRP D 1 423 ? 5.568 -1.275 28.369 1.00 23.08 423 TRP D C 1
ATOM 15986 O O . TRP D 1 423 ? 5.099 -2.271 27.819 1.00 22.09 423 TRP D O 1
ATOM 15997 N N . GLY D 1 424 ? 6.850 -0.932 28.270 1.00 22.08 424 GLY D N 1
ATOM 15998 C CA . GLY D 1 424 ? 7.773 -1.732 27.487 1.00 22.01 424 GLY D CA 1
ATOM 15999 C C . GLY D 1 424 ? 7.964 -3.113 28.073 1.00 23.56 424 GLY D C 1
ATOM 16000 O O . GLY D 1 424 ? 8.110 -4.093 27.341 1.00 26.04 424 GLY D O 1
ATOM 16001 N N . THR D 1 425 ? 7.970 -3.192 29.399 1.00 23.40 425 THR D N 1
ATOM 16002 C CA . THR D 1 425 ? 8.138 -4.462 30.091 1.00 22.09 425 THR D CA 1
ATOM 16003 C C . THR D 1 425 ? 6.859 -5.290 29.957 1.00 21.20 425 THR D C 1
ATOM 16004 O O . THR D 1 425 ? 6.903 -6.489 29.703 1.00 21.60 425 THR D O 1
ATOM 16008 N N . TRP D 1 426 ? 5.724 -4.631 30.127 1.00 19.61 426 TRP D N 1
ATOM 16009 C CA . TRP D 1 426 ? 4.421 -5.272 30.005 1.00 20.54 426 TRP D CA 1
ATOM 16010 C C . TRP D 1 426 ? 4.346 -6.023 28.671 1.00 21.49 426 TRP D C 1
ATOM 16011 O O . TRP D 1 426 ? 3.802 -7.130 28.589 1.00 20.41 426 TRP D O 1
ATOM 16022 N N . ILE D 1 427 ? 4.901 -5.414 27.627 1.00 22.27 427 ILE D N 1
ATOM 16023 C CA . ILE D 1 427 ? 4.925 -6.029 26.310 1.00 22.49 427 ILE D CA 1
ATOM 16024 C C . ILE D 1 427 ? 5.915 -7.198 26.330 1.00 22.78 427 ILE D C 1
ATOM 16025 O O . ILE D 1 427 ? 5.669 -8.240 25.718 1.00 20.52 427 ILE D O 1
ATOM 16030 N N . HIS D 1 428 ? 7.026 -7.033 27.045 1.00 21.70 428 HIS D N 1
ATOM 16031 C CA . HIS D 1 428 ? 8.018 -8.106 27.138 1.00 21.83 428 HIS D CA 1
ATOM 16032 C C . HIS D 1 428 ? 7.375 -9.334 27.764 1.00 21.07 428 HIS D C 1
ATOM 16033 O O . HIS D 1 428 ? 7.758 -10.463 27.461 1.00 19.68 428 HIS D O 1
ATOM 16040 N N . MET D 1 429 ? 6.403 -9.100 28.645 1.00 20.04 429 MET D N 1
ATOM 16041 C CA . MET D 1 429 ? 5.713 -10.178 29.345 1.00 21.17 429 MET D CA 1
ATOM 16042 C C . MET D 1 429 ? 4.618 -10.810 28.509 1.00 20.31 429 MET D C 1
ATOM 16043 O O . MET D 1 429 ? 3.971 -11.757 28.946 1.00 21.14 429 MET D O 1
ATOM 16048 N N . GLY D 1 430 ? 4.411 -10.286 27.308 1.00 21.58 430 GLY D N 1
ATOM 16049 C CA . GLY D 1 430 ? 3.367 -10.812 26.449 1.00 20.98 430 GLY D CA 1
ATOM 16050 C C . GLY D 1 430 ? 2.063 -10.066 26.687 1.00 19.87 430 GLY D C 1
ATOM 16051 O O . GLY D 1 430 ? 0.973 -10.608 26.484 1.00 19.61 430 GLY D O 1
ATOM 16052 N N . ARG D 1 431 ? 2.188 -8.818 27.127 1.00 19.16 431 ARG D N 1
ATOM 16053 C CA . ARG D 1 431 ? 1.040 -7.958 27.394 1.00 20.72 431 ARG D CA 1
ATOM 16054 C C . ARG D 1 431 ? -0.032 -8.649 28.231 1.00 21.43 431 ARG D C 1
ATOM 16055 O O . ARG D 1 431 ? -1.178 -8.766 27.808 1.00 23.09 431 ARG D O 1
ATOM 16063 N N . PRO D 1 432 ? 0.327 -9.120 29.434 1.00 21.38 432 PRO D N 1
ATOM 16064 C CA . PRO D 1 432 ? -0.667 -9.788 30.280 1.00 22.01 432 PRO D CA 1
ATOM 16065 C C . PRO D 1 432 ? -1.803 -8.849 30.693 1.00 21.54 432 PRO D C 1
ATOM 16066 O O . PRO D 1 432 ? -1.558 -7.746 31.189 1.00 20.84 432 PRO D O 1
ATOM 16070 N N . ARG D 1 433 ? -3.041 -9.284 30.475 1.00 22.10 433 ARG D N 1
ATOM 16071 C CA . ARG D 1 433 ? -4.208 -8.488 30.834 1.00 22.27 433 ARG D CA 1
ATOM 16072 C C . ARG D 1 433 ? -4.396 -8.415 32.349 1.00 22.63 433 ARG D C 1
ATOM 16073 O O . ARG D 1 433 ? -4.568 -7.333 32.909 1.00 23.51 433 ARG D O 1
ATOM 16081 N N . TYR D 1 434 ? -4.371 -9.572 33.006 1.00 22.67 434 TYR D N 1
ATOM 16082 C CA . TYR D 1 434 ? -4.551 -9.645 34.457 1.00 21.50 434 TYR D CA 1
ATOM 16083 C C . TYR D 1 434 ? -3.314 -10.258 35.076 1.00 21.41 434 TYR D C 1
ATOM 16084 O O . TYR D 1 434 ? -3.343 -11.394 35.545 1.00 20.62 434 TYR D O 1
ATOM 16093 N N . PRO D 1 435 ? -2.205 -9.502 35.084 1.00 21.28 435 PRO D N 1
ATOM 16094 C CA . PRO D 1 435 ? -0.921 -9.938 35.632 1.00 21.82 435 PRO D CA 1
ATOM 16095 C C . PRO D 1 435 ? -0.973 -10.425 37.069 1.00 21.79 435 PRO D C 1
ATOM 16096 O O . PRO D 1 435 ? -1.744 -9.927 37.874 1.00 22.95 435 PRO D O 1
ATOM 16100 N N . SER D 1 436 ? -0.135 -11.409 37.372 1.00 22.90 436 SER D N 1
ATOM 16101 C CA . SER D 1 436 ? -0.031 -11.977 38.709 1.00 21.25 436 SER D CA 1
ATOM 16102 C C . SER D 1 436 ? 0.621 -10.926 39.612 1.00 22.89 436 SER D C 1
ATOM 16103 O O . SER D 1 436 ? 0.972 -9.835 39.154 1.00 21.41 436 SER D O 1
ATOM 16106 N N . LYS D 1 437 ? 0.791 -11.250 40.891 1.00 22.36 437 LYS D N 1
ATOM 16107 C CA . LYS D 1 437 ? 1.412 -10.303 41.798 1.00 24.40 437 LYS D CA 1
ATOM 16108 C C . LYS D 1 437 ? 2.915 -10.154 41.537 1.00 24.25 437 LYS D C 1
ATOM 16109 O O . LYS D 1 437 ? 3.474 -9.072 41.746 1.00 24.11 437 LYS D O 1
ATOM 16115 N N . GLU D 1 438 ? 3.570 -11.220 41.080 1.00 22.07 438 GLU D N 1
ATOM 16116 C CA . GLU D 1 438 ? 5.005 -11.137 40.784 1.00 23.61 438 GLU D CA 1
ATOM 16117 C C . GLU D 1 438 ? 5.240 -10.211 39.596 1.00 21.38 438 GLU D C 1
ATOM 16118 O O . GLU D 1 438 ? 6.177 -9.422 39.589 1.00 22.52 438 GLU D O 1
ATOM 16124 N N . GLN D 1 439 ? 4.392 -10.321 38.584 1.00 20.97 439 GLN D N 1
ATOM 16125 C CA . GLN D 1 439 ? 4.519 -9.480 37.410 1.00 20.14 439 GLN D CA 1
ATOM 16126 C C . GLN D 1 439 ? 4.325 -8.021 37.819 1.00 21.05 439 GLN D C 1
ATOM 16127 O O . GLN D 1 439 ? 5.158 -7.161 37.511 1.00 21.41 439 GLN D O 1
ATOM 16133 N N . VAL D 1 440 ? 3.236 -7.738 38.526 1.00 17.64 440 VAL D N 1
ATOM 16134 C CA . VAL D 1 440 ? 2.983 -6.381 38.971 1.00 19.03 440 VAL D CA 1
ATOM 16135 C C . VAL D 1 440 ? 4.182 -5.869 39.782 1.00 21.00 440 VAL D C 1
ATOM 16136 O O . VAL D 1 440 ? 4.536 -4.690 39.702 1.00 20.83 440 VAL D O 1
ATOM 16140 N N . ASN D 1 441 ? 4.814 -6.748 40.553 1.00 20.64 441 ASN D N 1
ATOM 16141 C CA . ASN D 1 441 ? 5.975 -6.330 41.330 1.00 22.04 441 ASN D CA 1
ATOM 16142 C C . ASN D 1 441 ? 7.100 -5.942 40.378 1.00 22.67 441 ASN D C 1
ATOM 16143 O O . ASN D 1 441 ? 7.778 -4.938 40.585 1.00 24.54 441 ASN D O 1
ATOM 16148 N N . THR D 1 442 ? 7.301 -6.741 39.333 1.00 23.64 442 THR D N 1
ATOM 16149 C CA . THR D 1 442 ? 8.345 -6.447 38.359 1.00 22.17 442 THR D CA 1
ATOM 16150 C C . THR D 1 442 ? 8.051 -5.106 37.682 1.00 21.95 442 THR D C 1
ATOM 16151 O O . THR D 1 442 ? 8.955 -4.297 37.470 1.00 20.97 442 THR D O 1
ATOM 16155 N N . LEU D 1 443 ? 6.789 -4.869 37.347 1.00 20.17 443 LEU D N 1
ATOM 16156 C CA . LEU D 1 443 ? 6.416 -3.612 36.718 1.00 20.17 443 LEU D CA 1
ATOM 16157 C C . LEU D 1 443 ? 6.732 -2.442 37.639 1.00 20.06 443 LEU D C 1
ATOM 16158 O O . LEU D 1 443 ? 7.219 -1.403 37.191 1.00 20.24 443 LEU D O 1
ATOM 16163 N N . ARG D 1 444 ? 6.456 -2.613 38.928 1.00 20.34 444 ARG D N 1
ATOM 16164 C CA . ARG D 1 444 ? 6.706 -1.558 39.900 1.00 20.65 444 ARG D CA 1
ATOM 16165 C C . ARG D 1 444 ? 8.196 -1.217 40.022 1.00 19.15 444 ARG D C 1
ATOM 16166 O O . ARG D 1 444 ? 8.562 -0.052 40.170 1.00 19.31 444 ARG D O 1
ATOM 16174 N N . GLU D 1 445 ? 9.047 -2.230 39.957 1.00 17.89 445 GLU D N 1
ATOM 16175 C CA . GLU D 1 445 ? 10.492 -2.021 40.048 1.00 20.09 445 GLU D CA 1
ATOM 16176 C C . GLU D 1 445 ? 11.031 -1.323 38.794 1.00 20.98 445 GLU D C 1
ATOM 16177 O O . GLU D 1 445 ? 11.902 -0.459 38.874 1.00 22.83 445 GLU D O 1
ATOM 16183 N N . VAL D 1 446 ? 10.510 -1.695 37.631 1.00 22.37 446 VAL D N 1
ATOM 16184 C CA . VAL D 1 446 ? 10.949 -1.088 36.383 1.00 22.22 446 VAL D CA 1
ATOM 16185 C C . VAL D 1 446 ? 10.467 0.358 36.294 1.00 23.34 446 VAL D C 1
ATOM 16186 O O . VAL D 1 446 ? 11.181 1.234 35.794 1.00 24.61 446 VAL D O 1
ATOM 16190 N N . ALA D 1 447 ? 9.261 0.604 36.798 1.00 20.47 447 ALA D N 1
ATOM 16191 C CA . ALA D 1 447 ? 8.662 1.937 36.770 1.00 19.73 447 ALA D CA 1
ATOM 16192 C C . ALA D 1 447 ? 9.328 2.965 37.694 1.00 19.44 447 ALA D C 1
ATOM 16193 O O . ALA D 1 447 ? 8.682 3.547 38.564 1.00 16.31 447 ALA D O 1
ATOM 16195 N N . LYS D 1 448 ? 10.623 3.185 37.488 1.00 19.39 448 LYS D N 1
ATOM 16196 C CA . LYS D 1 448 ? 11.383 4.152 38.272 1.00 20.78 448 LYS D CA 1
ATOM 16197 C C . LYS D 1 448 ? 12.445 4.757 37.374 1.00 20.33 448 LYS D C 1
ATOM 16198 O O . LYS D 1 448 ? 13.074 4.052 36.587 1.00 21.38 448 LYS D O 1
ATOM 16204 N N . PRO D 1 449 ? 12.659 6.074 37.470 1.00 19.23 449 PRO D N 1
ATOM 16205 C CA . PRO D 1 449 ? 13.671 6.705 36.627 1.00 19.69 449 PRO D CA 1
ATOM 16206 C C . PRO D 1 449 ? 15.045 6.212 37.013 1.00 20.95 449 PRO D C 1
ATOM 16207 O O . PRO D 1 449 ? 15.252 5.754 38.134 1.00 23.43 449 PRO D O 1
ATOM 16211 N N . GLU D 1 450 ? 15.980 6.287 36.077 1.00 23.11 450 GLU D N 1
ATOM 16212 C CA . GLU D 1 450 ? 17.345 5.873 36.340 1.00 22.54 450 GLU D CA 1
ATOM 16213 C C . GLU D 1 450 ? 17.992 7.024 37.086 1.00 23.90 450 GLU D C 1
ATOM 16214 O O . GLU D 1 450 ? 18.018 8.152 36.585 1.00 23.28 450 GLU D O 1
ATOM 16220 N N . ILE D 1 451 ? 18.479 6.749 38.293 1.00 25.27 451 ILE D N 1
ATOM 16221 C CA . ILE D 1 451 ? 19.156 7.765 39.089 1.00 27.31 451 ILE D CA 1
ATOM 16222 C C . ILE D 1 451 ? 20.632 7.552 38.827 1.00 26.23 451 ILE D C 1
ATOM 16223 O O . ILE D 1 451 ? 21.082 6.414 38.733 1.00 26.53 451 ILE D O 1
ATOM 16228 N N . MET D 1 452 ? 21.379 8.642 38.699 1.00 26.85 452 MET D N 1
ATOM 16229 C CA . MET D 1 452 ? 22.812 8.564 38.447 1.00 26.60 452 MET D CA 1
ATOM 16230 C C . MET D 1 452 ? 23.439 9.784 39.101 1.00 26.33 452 MET D C 1
ATOM 16231 O O . MET D 1 452 ? 22.933 10.897 38.961 1.00 26.47 452 MET D O 1
ATOM 16236 N N . THR D 1 453 ? 24.533 9.587 39.824 1.00 24.40 453 THR D N 1
ATOM 16237 C CA . THR D 1 453 ? 25.172 10.706 40.494 1.00 23.68 453 THR D CA 1
ATOM 16238 C C . THR D 1 453 ? 26.647 10.825 40.150 1.00 23.84 453 THR D C 1
ATOM 16239 O O . THR D 1 453 ? 27.289 9.858 39.744 1.00 23.69 453 THR D O 1
ATOM 16243 N N . SER D 1 454 ? 27.183 12.024 40.334 1.00 23.40 454 SER D N 1
ATOM 16244 C CA . SER D 1 454 ? 28.583 12.269 40.047 1.00 24.71 454 SER D CA 1
ATOM 16245 C C . SER D 1 454 ? 29.023 13.553 40.726 1.00 28.32 454 SER D C 1
ATOM 16246 O O . SER D 1 454 ? 28.237 14.207 41.418 1.00 28.12 454 SER D O 1
ATOM 16249 N N . GLN D 1 455 ? 30.285 13.909 40.534 1.00 30.60 455 GLN D N 1
ATOM 16250 C CA . GLN D 1 455 ? 30.798 15.129 41.112 1.00 32.84 455 GLN D CA 1
ATOM 16251 C C . GLN D 1 455 ? 31.953 15.675 40.270 1.00 34.86 455 GLN D C 1
ATOM 16252 O O . GLN D 1 455 ? 32.969 15.011 40.073 1.00 33.84 455 GLN D O 1
ATOM 16258 N N . PRO D 1 456 ? 31.766 16.873 39.698 1.00 37.18 456 PRO D N 1
ATOM 16259 C CA . PRO D 1 456 ? 32.766 17.547 38.870 1.00 38.40 456 PRO D CA 1
ATOM 16260 C C . PRO D 1 456 ? 33.026 18.942 39.428 1.00 38.69 456 PRO D C 1
ATOM 16261 O O . PRO D 1 456 ? 32.367 19.374 40.375 1.00 40.14 456 PRO D O 1
ATOM 16265 N N . VAL D 1 457 ? 33.972 19.655 38.834 1.00 39.27 457 VAL D N 1
ATOM 16266 C CA . VAL D 1 457 ? 34.290 20.996 39.299 1.00 39.22 457 VAL D CA 1
ATOM 16267 C C . VAL D 1 457 ? 33.869 22.032 38.272 1.00 38.85 457 VAL D C 1
ATOM 16268 O O . VAL D 1 457 ? 33.825 21.751 37.076 1.00 39.47 457 VAL D O 1
ATOM 16272 N N . ALA D 1 458 ? 33.544 23.228 38.745 1.00 38.90 458 ALA D N 1
ATOM 16273 C CA . ALA D 1 458 ? 33.134 24.306 37.858 1.00 40.55 458 ALA D CA 1
ATOM 16274 C C . ALA D 1 458 ? 34.348 25.156 37.500 1.00 41.03 458 ALA D C 1
ATOM 16275 O O . ALA D 1 458 ? 35.197 25.430 38.346 1.00 42.61 458 ALA D O 1
ATOM 16277 N N . ASN D 1 459 ? 34.431 25.560 36.240 1.00 41.51 459 ASN D N 1
ATOM 16278 C CA . ASN D 1 459 ? 35.538 26.385 35.771 1.00 41.80 459 ASN D CA 1
ATOM 16279 C C . ASN D 1 459 ? 34.969 27.706 35.287 1.00 41.84 459 ASN D C 1
ATOM 16280 O O . ASN D 1 459 ? 34.067 27.730 34.451 1.00 42.70 459 ASN D O 1
ATOM 16285 N N . ASP D 1 460 ? 35.491 28.801 35.829 1.00 42.45 460 ASP D N 1
ATOM 16286 C CA . ASP D 1 460 ? 35.030 30.139 35.473 1.00 42.79 460 ASP D CA 1
ATOM 16287 C C . ASP D 1 460 ? 33.546 30.298 35.774 1.00 41.27 460 ASP D C 1
ATOM 16288 O O . ASP D 1 460 ? 32.797 30.842 34.967 1.00 41.98 460 ASP D O 1
ATOM 16293 N N . GLY D 1 461 ? 33.133 29.806 36.939 1.00 40.10 461 GLY D N 1
ATOM 16294 C CA . GLY D 1 461 ? 31.744 29.906 37.350 1.00 37.66 461 GLY D CA 1
ATOM 16295 C C . GLY D 1 461 ? 30.783 29.100 36.499 1.00 37.00 461 GLY D C 1
ATOM 16296 O O . GLY D 1 461 ? 29.563 29.264 36.593 1.00 35.30 461 GLY D O 1
ATOM 16297 N N . TYR D 1 462 ? 31.315 28.219 35.664 1.00 35.26 462 TYR D N 1
ATOM 16298 C CA . TYR D 1 462 ? 30.443 27.421 34.820 1.00 36.12 462 TYR D CA 1
ATOM 16299 C C . TYR D 1 462 ? 30.692 25.928 34.921 1.00 36.57 462 TYR D C 1
ATOM 16300 O O . TYR D 1 462 ? 31.836 25.466 34.912 1.00 37.03 462 TYR D O 1
ATOM 16309 N N . LEU D 1 463 ? 29.609 25.172 35.038 1.00 35.77 463 LEU D N 1
ATOM 16310 C CA . LEU D 1 463 ? 29.730 23.727 35.077 1.00 35.41 463 LEU D CA 1
ATOM 16311 C C . LEU D 1 463 ? 29.250 23.250 33.716 1.00 35.33 463 LEU D C 1
ATOM 16312 O O . LEU D 1 463 ? 28.111 23.507 33.322 1.00 35.59 463 LEU D O 1
ATOM 16317 N N . ASN D 1 464 ? 30.128 22.571 32.989 1.00 35.21 464 ASN D N 1
ATOM 16318 C CA . ASN D 1 464 ? 29.787 22.087 31.660 1.00 34.46 464 ASN D CA 1
ATOM 16319 C C . ASN D 1 464 ? 29.031 20.764 31.690 1.00 32.08 464 ASN D C 1
ATOM 16320 O O . ASN D 1 464 ? 29.533 19.763 32.194 1.00 31.73 464 ASN D O 1
ATOM 16325 N N . LEU D 1 465 ? 27.820 20.764 31.148 1.00 30.70 465 LEU D N 1
ATOM 16326 C CA . LEU D 1 465 ? 27.017 19.552 31.105 1.00 30.15 465 LEU D CA 1
ATOM 16327 C C . LEU D 1 465 ? 26.939 18.980 29.692 1.00 30.38 465 LEU D C 1
ATOM 16328 O O . LEU D 1 465 ? 26.281 19.545 28.818 1.00 30.27 465 LEU D O 1
ATOM 16333 N N . LYS D 1 466 ? 27.624 17.861 29.480 1.00 30.42 466 LYS D N 1
ATOM 16334 C CA . LYS D 1 466 ? 27.631 17.184 28.189 1.00 30.95 466 LYS D CA 1
ATOM 16335 C C . LYS D 1 466 ? 26.814 15.905 28.303 1.00 30.13 466 LYS D C 1
ATOM 16336 O O . LYS D 1 466 ? 27.145 15.029 29.100 1.00 28.76 466 LYS D O 1
ATOM 16342 N N . PHE D 1 467 ? 25.755 15.795 27.509 1.00 29.15 467 PHE D N 1
ATOM 16343 C CA . PHE D 1 467 ? 24.917 14.600 27.547 1.00 28.83 467 PHE D CA 1
ATOM 16344 C C . PHE D 1 467 ? 24.049 14.470 26.307 1.00 29.46 467 PHE D C 1
ATOM 16345 O O . PHE D 1 467 ? 23.751 15.461 25.638 1.00 30.50 467 PHE D O 1
ATOM 16353 N N . LYS D 1 468 ? 23.644 13.244 26.002 1.00 29.55 468 LYS D N 1
ATOM 16354 C CA . LYS D 1 468 ? 22.783 13.006 24.853 1.00 31.32 468 LYS D CA 1
ATOM 16355 C C . LYS D 1 468 ? 21.455 12.461 25.357 1.00 30.62 468 LYS D C 1
ATOM 16356 O O . LYS D 1 468 ? 21.401 11.829 26.406 1.00 30.87 468 LYS D O 1
ATOM 16362 N N . LEU D 1 469 ? 20.385 12.717 24.613 1.00 31.76 469 LEU D N 1
ATOM 16363 C CA . LEU D 1 469 ? 19.061 12.231 24.991 1.00 31.51 469 LEU D CA 1
ATOM 16364 C C . LEU D 1 469 ? 18.531 11.268 23.947 1.00 31.46 469 LEU D C 1
ATOM 16365 O O . LEU D 1 469 ? 18.373 11.629 22.781 1.00 33.15 469 LEU D O 1
ATOM 16370 N N . GLY D 1 470 ? 18.256 10.042 24.373 1.00 30.24 470 GLY D N 1
ATOM 16371 C CA . GLY D 1 470 ? 17.737 9.041 23.464 1.00 26.46 470 GLY D CA 1
ATOM 16372 C C . GLY D 1 470 ? 16.292 9.308 23.111 1.00 25.63 470 GLY D C 1
ATOM 16373 O O . GLY D 1 470 ? 15.763 10.377 23.398 1.00 27.38 470 GLY D O 1
ATOM 16374 N N . LYS D 1 471 ? 15.655 8.321 22.497 1.00 24.76 471 LYS D N 1
ATOM 16375 C CA . LYS D 1 471 ? 14.265 8.426 22.070 1.00 26.67 471 LYS D CA 1
ATOM 16376 C C . LYS D 1 471 ? 13.289 8.697 23.222 1.00 27.14 471 LYS D C 1
ATOM 16377 O O . LYS D 1 471 ? 13.289 7.985 24.224 1.00 27.13 471 LYS D O 1
ATOM 16383 N N . ASN D 1 472 ? 12.459 9.726 23.055 1.00 26.86 472 ASN D N 1
ATOM 16384 C CA . ASN D 1 472 ? 11.457 10.123 24.042 1.00 26.86 472 ASN D CA 1
ATOM 16385 C C . ASN D 1 472 ? 11.966 10.253 25.477 1.00 27.75 472 ASN D C 1
ATOM 16386 O O . ASN D 1 472 ? 11.223 10.015 26.432 1.00 27.16 472 ASN D O 1
ATOM 16391 N N . ALA D 1 473 ? 13.226 10.647 25.625 1.00 26.52 473 ALA D N 1
ATOM 16392 C CA . ALA D 1 473 ? 13.825 10.795 26.942 1.00 26.01 473 ALA D CA 1
ATOM 16393 C C . ALA D 1 473 ? 13.491 12.100 27.641 1.00 26.18 473 ALA D C 1
ATOM 16394 O O . ALA D 1 473 ? 13.140 13.095 27.014 1.00 27.11 473 ALA D O 1
ATOM 16396 N N . VAL D 1 474 ? 13.595 12.068 28.963 1.00 25.96 474 VAL D N 1
ATOM 16397 C CA . VAL D 1 474 ? 13.368 13.231 29.809 1.00 25.58 474 VAL D CA 1
ATOM 16398 C C . VAL D 1 474 ? 14.442 13.093 30.870 1.00 24.21 474 VAL D C 1
ATOM 16399 O O . VAL D 1 474 ? 14.606 12.021 31.457 1.00 24.99 474 VAL D O 1
ATOM 16403 N N . VAL D 1 475 ? 15.199 14.155 31.101 1.00 21.80 475 VAL D N 1
ATOM 16404 C CA . VAL D 1 475 ? 16.257 14.071 32.087 1.00 22.29 475 VAL D CA 1
ATOM 16405 C C . VAL D 1 475 ? 16.182 15.207 33.076 1.00 21.96 475 VAL D C 1
ATOM 16406 O O . VAL D 1 475 ? 15.748 16.314 32.746 1.00 23.27 475 VAL D O 1
ATOM 16410 N N . LEU D 1 476 ? 16.587 14.916 34.303 1.00 22.00 476 LEU D N 1
ATOM 16411 C CA . LEU D 1 476 ? 16.579 15.908 35.362 1.00 21.69 476 LEU D CA 1
ATOM 16412 C C . LEU D 1 476 ? 18.001 16.004 35.864 1.00 20.65 476 LEU D C 1
ATOM 16413 O O . LEU D 1 476 ? 18.678 14.993 36.040 1.00 20.42 476 LEU D O 1
ATOM 16418 N N . TYR D 1 477 ? 18.460 17.228 36.062 1.00 21.75 477 TYR D N 1
ATOM 16419 C CA . TYR D 1 477 ? 19.797 17.462 36.573 1.00 22.80 477 TYR D CA 1
ATOM 16420 C C . TYR D 1 477 ? 19.693 18.469 37.697 1.00 22.23 477 TYR D C 1
ATOM 16421 O O . TYR D 1 477 ? 19.179 19.570 37.510 1.00 22.70 477 TYR D O 1
ATOM 16430 N N . GLU D 1 478 ? 20.156 18.082 38.873 1.00 24.09 478 GLU D N 1
ATOM 16431 C CA . GLU D 1 478 ? 20.160 18.993 40.000 1.00 23.95 478 GLU D CA 1
ATOM 16432 C C . GLU D 1 478 ? 21.628 19.141 40.346 1.00 25.53 478 GLU D C 1
ATOM 16433 O O . GLU D 1 478 ? 22.326 18.149 40.568 1.00 24.89 478 GLU D O 1
ATOM 16439 N N . LEU D 1 479 ? 22.097 20.383 40.349 1.00 26.52 479 LEU D N 1
ATOM 16440 C CA . LEU D 1 479 ? 23.483 20.682 40.668 1.00 26.83 479 LEU D CA 1
ATOM 16441 C C . LEU D 1 479 ? 23.492 21.437 41.986 1.00 26.01 479 LEU D C 1
ATOM 16442 O O . LEU D 1 479 ? 22.960 22.545 42.078 1.00 27.42 479 LEU D O 1
ATOM 16447 N N . THR D 1 480 ? 24.073 20.827 43.011 1.00 25.42 480 THR D N 1
ATOM 16448 C CA . THR D 1 480 ? 24.156 21.458 44.325 1.00 24.07 480 THR D CA 1
ATOM 16449 C C . THR D 1 480 ? 25.609 21.476 44.758 1.00 23.11 480 THR D C 1
ATOM 16450 O O . THR D 1 480 ? 26.420 20.676 44.285 1.00 20.62 480 THR D O 1
ATOM 16454 N N . GLU D 1 481 ? 25.937 22.390 45.661 1.00 23.48 481 GLU D N 1
ATOM 16455 C CA . GLU D 1 481 ? 27.304 22.503 46.128 1.00 24.05 481 GLU D CA 1
ATOM 16456 C C . GLU D 1 481 ? 27.743 21.306 46.944 1.00 23.75 481 GLU D C 1
ATOM 16457 O O . GLU D 1 481 ? 27.063 20.888 47.875 1.00 24.56 481 GLU D O 1
ATOM 16463 N N . ARG D 1 482 ? 28.895 20.761 46.585 1.00 23.72 482 ARG D N 1
ATOM 16464 C CA . ARG D 1 482 ? 29.461 19.633 47.296 1.00 23.69 482 ARG D CA 1
ATOM 16465 C C . ARG D 1 482 ? 30.356 20.190 48.400 1.00 24.14 482 ARG D C 1
ATOM 16466 O O . ARG D 1 482 ? 31.323 20.886 48.123 1.00 25.67 482 ARG D O 1
ATOM 16474 N N . ILE D 1 483 ? 30.008 19.924 49.654 1.00 26.50 483 ILE D N 1
ATOM 16475 C CA . ILE D 1 483 ? 30.827 20.371 50.774 1.00 27.84 483 ILE D CA 1
ATOM 16476 C C . ILE D 1 483 ? 31.493 19.114 51.325 1.00 28.58 483 ILE D C 1
ATOM 16477 O O . ILE D 1 483 ? 30.924 18.391 52.136 1.00 31.27 483 ILE D O 1
ATOM 16482 N N . ASP D 1 484 ? 32.709 18.865 50.855 1.00 28.15 484 ASP D N 1
ATOM 16483 C CA . ASP D 1 484 ? 33.479 17.680 51.211 1.00 29.14 484 ASP D CA 1
ATOM 16484 C C . ASP D 1 484 ? 33.955 17.551 52.663 1.00 29.12 484 ASP D C 1
ATOM 16485 O O . ASP D 1 484 ? 34.570 18.465 53.220 1.00 29.63 484 ASP D O 1
ATOM 16490 N N . GLU D 1 485 ? 33.672 16.395 53.261 1.00 28.06 485 GLU D N 1
ATOM 16491 C CA . GLU D 1 485 ? 34.058 16.104 54.643 1.00 27.39 485 GLU D CA 1
ATOM 16492 C C . GLU D 1 485 ? 35.138 15.024 54.687 1.00 25.13 485 GLU D C 1
ATOM 16493 O O . GLU D 1 485 ? 35.579 14.625 55.760 1.00 24.21 485 GLU D O 1
ATOM 16499 N N . SER D 1 486 ? 35.550 14.555 53.515 1.00 24.42 486 SER D N 1
ATOM 16500 C CA . SER D 1 486 ? 36.559 13.510 53.404 1.00 25.81 486 SER D CA 1
ATOM 16501 C C . SER D 1 486 ? 37.811 13.719 54.259 1.00 27.63 486 SER D C 1
ATOM 16502 O O . SER D 1 486 ? 38.470 12.751 54.643 1.00 28.38 486 SER D O 1
ATOM 16505 N N . SER D 1 487 ? 38.145 14.969 54.564 1.00 27.67 487 SER D N 1
ATOM 16506 C CA . SER D 1 487 ? 39.350 15.237 55.337 1.00 27.50 487 SER D CA 1
ATOM 16507 C C . SER D 1 487 ? 39.226 14.877 56.806 1.00 27.89 487 SER D C 1
ATOM 16508 O O . SER D 1 487 ? 40.237 14.680 57.481 1.00 30.35 487 SER D O 1
ATOM 16511 N N . THR D 1 488 ? 38.002 14.778 57.309 1.00 25.25 488 THR D N 1
ATOM 16512 C CA . THR D 1 488 ? 37.825 14.440 58.713 1.00 24.50 488 THR D CA 1
ATOM 16513 C C . THR D 1 488 ? 37.960 12.948 58.991 1.00 23.72 488 THR D C 1
ATOM 16514 O O . THR D 1 488 ? 37.845 12.523 60.134 1.00 23.07 488 THR D O 1
ATOM 16518 N N . TYR D 1 489 ? 38.202 12.151 57.955 1.00 23.14 489 TYR D N 1
ATOM 16519 C CA . TYR D 1 489 ? 38.343 10.708 58.146 1.00 22.52 489 TYR D CA 1
ATOM 16520 C C . TYR D 1 489 ? 39.807 10.334 58.216 1.00 23.37 489 TYR D C 1
ATOM 16521 O O . TYR D 1 489 ? 40.487 10.230 57.197 1.00 22.70 489 TYR D O 1
ATOM 16530 N N . ILE D 1 490 ? 40.275 10.120 59.436 1.00 24.96 490 ILE D N 1
ATOM 16531 C CA . ILE D 1 490 ? 41.656 9.779 59.695 1.00 25.47 490 ILE D CA 1
ATOM 16532 C C . ILE D 1 490 ? 42.098 8.462 59.060 1.00 26.72 490 ILE D C 1
ATOM 16533 O O . ILE D 1 490 ? 41.561 7.399 59.362 1.00 28.08 490 ILE D O 1
ATOM 16538 N N . GLY D 1 491 ? 43.085 8.551 58.172 1.00 26.61 491 GLY D N 1
ATOM 16539 C CA . GLY D 1 491 ? 43.600 7.369 57.509 1.00 24.84 491 GLY D CA 1
ATOM 16540 C C . GLY D 1 491 ? 42.831 6.985 56.259 1.00 24.05 491 GLY D C 1
ATOM 16541 O O . GLY D 1 491 ? 43.175 6.006 55.592 1.00 22.85 491 GLY D O 1
ATOM 16542 N N . LEU D 1 492 ? 41.793 7.753 55.942 1.00 23.55 492 LEU D N 1
ATOM 16543 C CA . LEU D 1 492 ? 40.962 7.494 54.770 1.00 25.32 492 LEU D CA 1
ATOM 16544 C C . LEU D 1 492 ? 41.778 7.324 53.486 1.00 26.57 492 LEU D C 1
ATOM 16545 O O . LEU D 1 492 ? 42.534 8.213 53.091 1.00 28.15 492 LEU D O 1
ATOM 16550 N N . ASP D 1 493 ? 41.607 6.182 52.831 1.00 26.24 493 ASP D N 1
ATOM 16551 C CA . ASP D 1 493 ? 42.307 5.895 51.584 1.00 27.12 493 ASP D CA 1
ATOM 16552 C C . ASP D 1 493 ? 41.716 4.649 50.937 1.00 27.44 493 ASP D C 1
ATOM 16553 O O . ASP D 1 493 ? 42.151 3.524 51.214 1.00 24.55 493 ASP D O 1
ATOM 16558 N N . ASP D 1 494 ? 40.729 4.866 50.067 1.00 27.25 494 ASP D N 1
ATOM 16559 C CA . ASP D 1 494 ? 40.043 3.779 49.383 1.00 26.50 494 ASP D CA 1
ATOM 16560 C C . ASP D 1 494 ? 40.967 2.863 48.596 1.00 27.65 494 ASP D C 1
ATOM 16561 O O . ASP D 1 494 ? 40.640 1.699 48.373 1.00 28.67 494 ASP D O 1
ATOM 16566 N N . SER D 1 495 ? 42.116 3.371 48.170 1.00 27.67 495 SER D N 1
ATOM 16567 C CA . SER D 1 495 ? 43.035 2.534 47.409 1.00 28.72 495 SER D CA 1
ATOM 16568 C C . SER D 1 495 ? 43.520 1.340 48.232 1.00 29.07 495 SER D C 1
ATOM 16569 O O . SER D 1 495 ? 44.046 0.376 47.676 1.00 31.76 495 SER D O 1
ATOM 16572 N N . LYS D 1 496 ? 43.341 1.399 49.552 1.00 28.86 496 LYS D N 1
ATOM 16573 C CA . LYS D 1 496 ? 43.756 0.305 50.428 1.00 27.93 496 LYS D CA 1
ATOM 16574 C C . LYS D 1 496 ? 42.731 -0.830 50.491 1.00 29.65 496 LYS D C 1
ATOM 16575 O O . LYS D 1 496 ? 42.888 -1.775 51.268 1.00 28.86 496 LYS D O 1
ATOM 16581 N N . ILE D 1 497 ? 41.681 -0.733 49.679 1.00 28.76 497 ILE D N 1
ATOM 16582 C CA . ILE D 1 497 ? 40.647 -1.761 49.641 1.00 27.93 497 ILE D CA 1
ATOM 16583 C C . ILE D 1 497 ? 40.825 -2.563 48.370 1.00 27.25 497 ILE D C 1
ATOM 16584 O O . ILE D 1 497 ? 41.020 -1.987 47.304 1.00 29.47 497 ILE D O 1
ATOM 16589 N N . ASN D 1 498 ? 40.748 -3.886 48.483 1.00 27.94 498 ASN D N 1
ATOM 16590 C CA . ASN D 1 498 ? 40.903 -4.774 47.334 1.00 28.46 498 ASN D CA 1
ATOM 16591 C C . ASN D 1 498 ? 40.348 -4.204 46.038 1.00 29.28 498 ASN D C 1
ATOM 16592 O O . ASN D 1 498 ? 39.203 -3.758 45.990 1.00 29.52 498 ASN D O 1
ATOM 16597 N N . GLY D 1 499 ? 41.168 -4.227 44.989 1.00 30.02 499 GLY D N 1
ATOM 16598 C CA . GLY D 1 499 ? 40.732 -3.746 43.690 1.00 31.12 499 GLY D CA 1
ATOM 16599 C C . GLY D 1 499 ? 40.666 -2.246 43.499 1.00 31.64 499 GLY D C 1
ATOM 16600 O O . GLY D 1 499 ? 40.846 -1.756 42.384 1.00 32.70 499 GLY D O 1
ATOM 16601 N N . TYR D 1 500 ? 40.397 -1.511 44.574 1.00 32.74 500 TYR D N 1
ATOM 16602 C CA . TYR D 1 500 ? 40.315 -0.058 44.490 1.00 31.95 500 TYR D CA 1
ATOM 16603 C C . TYR D 1 500 ? 41.694 0.550 44.733 1.00 33.07 500 TYR D C 1
ATOM 16604 O O . TYR D 1 500 ? 41.986 1.583 44.097 1.00 34.42 500 TYR D O 1
#

Nearest PDB structures (foldseek):
  1px8-assembly1_A  TM=1.000E+00  e=0.000E+00  Thermoanaerobacterium saccharolyticum
  6yyi-assembly1_B  TM=9.913E-01  e=1.609E-89  Dictyoglomus thermophilum H-6-12
  2bs9-assembly2_E  TM=9.936E-01  e=1.158E-86  Geobacillus stearothermophilus
  2bfg-assembly2_H  TM=9.895E-01  e=4.527E-86  Geobacillus stearothermophilus
  1w91-assembly2_F  TM=9.928E-01  e=1.683E-84  Geobacillus stearothermophilus

CATH classification: 2.60.40.1500 (+1 more: 3.20.20.80)

Organism: Thermoanaerobacterium saccharolyticum (NCBI:txid28896)